Protein AF-0000000075560617 (afdb_homodimer)

Radius of gyration: 51.43 Å; Cα contacts (8 Å, |Δi|>4): 6868; chains: 2; bounding box: 85×171×121 Å

Foldseek 3Di:
DPVPPPPPPVPVPPPCPLPFAWWWAAKFKFFPLETQDDDTDTDGASAWWKWKWFDAPGIIMIGTHRPNQLVVRVVQPVPAFDDDPGMTMHTDRHHHVNPRPGHYPHDDQDCADQFDAFAKWWFWKWKPPDVNTDTFTAIGGAGGQWWWKKKWAAAPNIIIIGIAIFGVQLVCLVPVPDHAQDWDKDQDRSGNIIMITGSHSYDHVSDPDDHPDHPPQPFFDFAWWWFFKDKVLHTRPPIDTDTARAWWKKKWFWHAHPNRIMIMIGIHRGHPVRCVVQVAELDWDQRDFDQDVNDGDGRITMAIYDPHHCCFASSDANTHTSDPQAWAWFFKDQPPDTQTAIERAPAWWKWKWAQFPNTIMIGIARAHLQQCVLQVNNPPAFDWGQQPLGNRIIMHTHRNHHHSNDNDVVNVVVRVPHPHQPQAFWAWWWFFKDKQLHTSTDIDTDTASAWWKKWWGWHADPNDIIIMMGIHHGHNRRCVVQVAELHWDQRSNITMHTYHHHHCDDSQFLRVHRFAKAWFAKDWVVVPDDFTAIAGASAWWKKKWDQAPNIIMIGIARDHNQQCVLQVWRGDDDQFRWDWRPPAVVTIIMGTHNNHHHSPPDPPDPRPVHPHDQAPKAKWWFAKDKQLHGPGDTDIDIARAKWKKKWAWHQDPNDIMIIIGIHHGHNRRCVRVVAELHWDDPDPGMIMHIYHHHHCDDSVLRRGGPDFAKAKFAKDKPPLPDDDIAIEGAPAWFKWKWACADPITMIGTARDHNQFCVLQVAEQDKAAFPVGRRMMMHTYRSHHHPNCVPVPRDPPDHHYYDDFADKAWWKFAKDKALHTRGDIDIDIASAKWKKKWAWDQDPNDTIIMIGIHHGHPVNCVSQVAELHWDDSDDRIIMHIYDHYPCFASNDVPTHGGPNQAAKAKFAKWKAFLVGHTLADFIAIAHANAWWKKKWADAVRMIMIGTARAHPQQCVLQVEEQAWAQQVVGSRIIMHTYRRHHHSNQVHDPDGDDQPPDDRDDDRDQADKAWEWFAKDKQNHGSTDTDIDIARAWWKKKKAWHQDPNDIMIMIGIHHDHPRRCVSCPAELHWDASDVRMIMHIYHHHPLDDVVQPNHHRDFQDFEWFAKDKPVDVVRPDTDTDRAPAWWKWWWFDDPNIIMIGIDRDHPVVCVVQVAEQDWDQSPPVCNRTGIMGTHHPDHPD/DPPPPPPPPVVPVPPCPLPFAWWWAAKFKFFPLETQDDDTDTDGASAWWKWKWFDFPGIIMIGTHRPNQNQVRVVLVVPAFDDDPGMTMHTDRHHHVNPRPGHYPHPDQDPADQFDAFAKWWFWKWKPPDVNTDTFTAIGRAGGQWWWKKKWAAAPRMIIIGIATFGVQLVCLVPSPDDAQDWDKDQDRRGNIIMTTGSHSYDHVSDPDDHPDHPPQPFFDFAWWWFFKDKVLHTRPRIDTDTARAWWKKKWFWHAHPNDIMIMIGIHRGGPVRCVVQVAELDWDQRRFDQDVNDRDGRITMAIYDPHHCCFASSDAVTHTGDPQAWAWFFKDQPPDTQTAIERAPAWWKWKWAQFPNTIMIGIARAHLQQCVLQVNNPPANDWGQQPLGNRIIMHTHRNHHHSNDSDVVNVVVRVPHPHQPQAFWAWWWFFKDKQLHTSTDIDTDTASAWWKKWWGWHADPNDIIIMMGIHHGHPRRCVVQVAELHWDQRSNITMHTYHHHHCQDSQFLRVHRFAKAWFAKDWVVVRDDFTAIAGAPAWWKKKWDQAPNIIMIGIARDHNQQCVLQVWRGDDDQFRWDWRPPAVVTIIMGTYRNHHHSPPDPPDPRPVHPHDQAPKAKWWFAKDKQLHGPGDTDIDIASAKWKKKWAWHQDPNDIIIIIGIHHGHNRRCVRQVAELHWDDPDPGMIMHIYHHHHCDDSVLRRGGPDFAKAWFAKDKPPLPDDDIAIEGAPAWFKWKWACAPPITMIGTARAHNQFCVLQVAEQDKAAFPVGRRMMMHTYRSHHHPNCVPVPRDPPCHHYYDDFADKAWWKFAKDKALHTRGDIDIDIASAKWKKKWAWDQDPNDIIIMIGIHHGHPVNCVSQVAELHWDDSDDRIIMHIYDHYPCFASNDVVTHGGPVQAAKAKFAKWKAFLVGHTLADFIDIAHANAWWKKKWADAPRMIMIGTARAHPQQCVLQVEEQAWAQQVVGSRIIMHTYRRHHHSNQVHDPDRDDQPPDDRDDDRDQADKAWEWFAKDKQNHGSTDTDIDIARAWWKKKKAWHQDPNDIMIMIGIHHDHPRRCVSQPAELHWDASDVRMIMHIYHHHCLDDVVQPNHHRDFQDFEWFAKDKPVDRVRPDTDTDRAPAWWKWWWFDDPPIIMIGIDRDHPVVCVVQVAEQDWDQSPPVCNRTGIMGTHHPDHPD

pLDDT: mean 72.91, std 15.04, range [16.81, 96.19]

InterPro domains:
  IPR002603 ET repeat [PF01684] (23-99)
  IPR002603 ET repeat [PF01684] (121-204)
  IPR002603 ET repeat [PF01684] (225-314)
  IPR002603 ET repeat [PF01684] (328-406)
  IPR002603 ET repeat [PF01684] (429-507)
  IPR002603 ET repeat [PF01684] (518-601)
  IPR002603 ET repeat [PF01684] (620-699)
  IPR002603 ET repeat [PF01684] (711-787)
  IPR002603 ET repeat [PF01684] (810-889)
  IPR002603 ET repeat [PF01684] (904-985)
  IPR002603 ET repeat [PF01684] (1011-1090)
  IPR002603 ET repeat [PF01684] (1103-1164)

Secondary structure (DSSP, 8-state):
--TTGGGSSTT---------EEEEEEEEEEETTEEEEEEEEEEEESSEEEEEEEEETTEEEEEEEEE--HHHHHHHTT---EE-SSEEEEEE-STTTT----EE-------PPPPPSS-EEEEEEEE-SSSSPEEEEEEEEPPTTEEEEEEEEEETTEEEEEEEEEEHHHHHHH-TTPPTT---EEEPTTSS-EEEEE-SSB-GGG-SS------------EEEEEEEEEETTEEPTT-EEEEEESEEEEEEEEEEETTEEEEEEEEEEE-HHHHHHTT-SSEEEESS-EEETTEEE-SEEEEEE-SSTTSSBTTSSSPB-S-S-EEEEEEEE-SS-EEEEEEEESSEEEEEEEEETTEEEEEEEEE-HHHHHHTT-SS-SSEEE--TT-TT-EEEEE-SSTTTT---HHHHHHHHTS-------PEEEEEEEEETTEE-S--EEEEESSEEEEEEEEEEETTEEEEEEEEEEE-HHHHHHHT-TTEEEEETTEEEEEE-STTSS-TTS----TTEEEEEEEEEGGGTEEEEEEEEESSEEEEEEEEETTEEEEEEEEE-HHHHHHTT-S-SSTT-EEEEPTT-SS-PEEEEE-SSTTTTPPTT--GGGS----PPEEEEEEEEEETTEE-S--EEEEEESEEEEEEEEEEETTEEEEEEEEEEE-HHHHHHHT-TTEEEEEETTEEEEEE-STTSSBTTTTB-TT--EEEEEEEEETTT--EEEEEEEESSEEEEEEEEETTEEEEEEEEE-HHHHHHTT-SSEEEEETTEEEEEEEEE-SSTTGGGTTT---GGGPPPBPPP---EEEEEEEEETTEE-S--EEEEESSEEEEEEEEEEETTEEEEEEEEEEE-HHHHHHTT-BTEEEEEETTEEEEEESSTTSSBTTSSSPB---SS-EEEEEEEEEEETTS-EEEEEEEEEEESSEEEEEEEEETTEEEEEEEEE-HHHHHHTT-SSEEEEETTEEEEEEEEE-SSTTHHHHHSSSPPP--SSS---S---PPEEEEEEEEEETTEESS--EEEEEESEEEEEEEEEEETTEEEEEEEEEEE-HHHHHHHT-TTEEEEEETTEEEEEE-STTS-BGGGTB-S---SEEEEEEEEESS-GGG-EEEEEEESSEEEEEEEEETTEEEEEEEEE-HHHHHHTT-SSEEE--TTT-TTEEEEEEESSS---/--TT-TTSSTT---------EEEEEEEEEEETTEEEEEEEEEEEESSEEEEEEEEETTEEEEEEEEE--HHHHHHTTT---EE-SSEEEEEE-STTTT----EE-------PPPPPSS-EEEEEEEE-SSSSPEEEEEEEEPPTTEEEEEEEEEETTEEEEEEEEEEHHHHHHH-TTPPTT---EEEPTTSS-EEEEE-SSB-GGG-SS------------EEEEEEEEEETTEEPTT-EEEEEESEEEEEEEEEEETTEEEEEEEEEEE-HHHHHHTT-SSEEEESS-EEETTEEE-SEEEEEE-SSTTSSBTTSSSPB-S---EEEEEEEE-SS-EEEEEEEESSEEEEEEEEETTEEEEEEEEE-HHHHHHTT-SS-SSEEE--TT-TT-EEEEE-SSTTTT---HHHHHHHHTS-------PEEEEEEEEETTEE-S--EEEEESSEEEEEEEEEEETTEEEEEEEEEEE-HHHHHHHT-TTEEEEETTEEEEEE-STTSS-TTS----TTEEEEEEEEEGGGTEEEEEEEEESSEEEEEEEEETTEEEEEEEEE-HHHHHHTT-S-SSTT-EEEEPTT-SS-PEEEEE-SSTTTTPPTT--GGGS----PPEEEEEEEEEETTEE-S--EEEEEESEEEEEEEEEEETTEEEEEEEEEEE-HHHHHHHT-TTEEEEEETTEEEEEE-STTSSBTTTTB-TT--EEEEEEEEETTT--EEEEEEEESSEEEEEEEEETTEEEEEEEEE-HHHHHHTT-SSEEEE-SS-TTEEEEEE-SSTTGGGTTT---GGGPPPBPPP---EEEEEEEEETTEE-S--EEEEESSEEEEEEEEEEETTEEEEEEEEEEE-HHHHHHTT-BTEEEEEETTEEEEEESSTTSSBTTSSSPB---SS-EEEEEEEEEEETTS-EEEEEEEEEEESSEEEEEEEEETTEEEEEEEEE-HHHHHHTT-SSEEEEETTEEEEEEEEE-SSTTHHHHHSSSPPP--SSS---S---PPEEEEEEEEEETTEESS--EEEEEESEEEEEEEEEEETTEEEEEEEEEEE-HHHHHHHT-TTEEEEEETTEEEEEE-STTS-BGGGTB-S---SEEEEEEEEESS-GGG-EEEEEEESSEEEEEEEEETTEEEEEEEEE-HHHHHHTT-SSEEE--TTT-TTEEEEEEESSS---

Organism: Caenorhabditis brenneri (NCBI:txid135651)

Nearest PDB structures (foldseek):
  3bt2-assembly2_U  TM=2.130E-01  e=8.025E-04  Homo sapiens
  4k24-assembly1_U  TM=1.983E-01  e=5.664E-04  Homo sapiens
  3laq-assembly1_U  TM=2.090E-01  e=5.322E-03  Mus musculus
  7bpr-assembly1_A  TM=3.101E-01  e=1.042E+00  Homo sapiens
  3bt2-assembly2_U  TM=2.348E-01  e=7.277E-04  Homo sapiens

Solvent-accessible surface area (backbone atoms only — not comparable to full-atom values): 117844 Å² total; per-residue (Å²): 129,73,96,64,60,87,75,64,68,84,65,77,60,78,73,72,70,62,58,69,19,40,15,41,31,36,31,33,37,28,41,95,68,24,30,50,40,79,50,65,43,82,37,83,20,72,32,24,21,26,28,32,35,31,60,26,98,88,20,27,36,33,32,23,33,54,40,56,50,47,54,57,26,59,71,34,50,89,33,64,62,48,68,52,100,56,34,33,40,28,45,37,89,52,66,44,57,44,61,78,95,47,55,72,60,52,69,70,84,58,86,52,67,81,61,56,70,59,21,35,22,42,29,36,44,37,30,55,73,41,94,69,56,43,69,49,56,48,52,40,67,29,57,76,66,29,29,33,30,33,41,31,31,50,37,98,88,26,48,34,36,39,29,30,52,31,40,38,52,24,45,41,63,75,37,59,81,51,56,78,68,37,66,57,68,43,60,37,86,43,48,72,37,31,39,29,40,29,37,34,62,72,32,49,79,69,45,92,59,85,76,66,81,55,63,75,72,63,53,30,17,71,34,44,14,36,18,37,42,20,53,72,77,34,64,46,65,40,41,43,75,39,82,14,62,16,23,31,29,33,38,35,35,48,25,62,49,95,89,38,83,40,38,38,35,39,28,23,51,40,47,50,65,46,34,57,74,64,71,39,73,46,28,67,43,64,75,51,67,29,70,55,96,83,38,78,40,53,53,34,41,34,31,23,21,76,86,48,64,42,31,41,26,73,86,41,88,44,50,36,52,37,56,65,82,42,36,11,43,24,31,42,30,50,85,82,54,80,48,52,30,24,30,72,21,97,39,23,16,18,26,37,36,33,47,29,89,84,36,56,32,38,39,30,27,33,30,39,51,43,29,29,33,41,62,12,29,53,70,40,71,76,49,72,38,54,48,86,93,39,68,63,36,33,37,31,26,18,65,43,48,68,32,55,49,53,67,52,64,72,54,48,57,50,30,72,68,33,71,60,46,60,57,20,46,66,23,42,14,32,22,30,39,28,48,71,86,36,69,70,28,36,68,30,78,39,77,14,50,25,16,22,27,34,42,34,38,51,36,75,52,97,90,36,81,37,45,34,34,39,31,27,37,34,42,56,65,35,30,51,75,61,71,16,62,58,26,69,41,76,49,90,69,24,45,30,34,25,25,75,43,64,45,34,48,22,86,86,36,49,25,49,47,74,75,30,36,16,39,22,34,42,36,27,68,90,71,71,38,75,38,44,23,22,26,71,18,100,33,27,33,24,36,42,32,34,65,33,92,87,35,59,36,35,40,31,27,50,28,50,54,68,57,32,12,62,64,45,27,44,65,87,64,94,82,39,28,63,38,68,44,84,86,41,48,43,65,29,37,32,32,15,33,43,77,46,70,36,70,76,49,64,90,88,61,70,48,70,77,37,64,54,56,69,25,51,61,32,33,22,36,32,38,39,22,48,71,83,39,70,78,42,68,86,37,77,41,82,21,54,25,20,29,31,37,40,35,45,35,20,72,42,96,89,38,81,20,36,42,31,40,30,35,52,32,34,40,62,18,34,56,65,65,68,18,72,48,19,61,46,70,82,42,103,42,32,38,40,32,21,23,80,49,56,48,39,45,25,7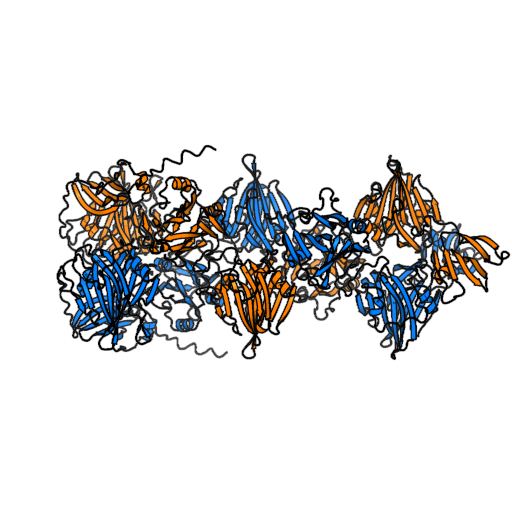8,91,46,62,35,52,46,68,64,75,40,38,18,46,28,37,42,36,32,76,77,77,74,44,76,49,62,37,26,34,77,31,100,37,24,19,18,31,41,32,34,62,33,86,92,32,48,38,38,40,32,31,61,35,55,57,61,31,32,41,52,65,40,29,55,67,36,71,46,57,41,90,93,38,72,66,35,36,37,35,25,24,66,60,52,69,36,48,49,47,66,91,65,76,68,77,70,88,74,58,46,68,68,55,69,66,22,54,53,26,14,21,39,32,33,36,26,51,64,90,42,71,69,33,42,60,44,71,31,50,19,51,31,20,33,32,38,42,34,39,39,37,74,54,97,86,38,80,40,40,38,33,41,31,36,57,40,53,49,68,56,30,55,76,63,63,9,67,31,17,66,26,74,79,46,89,52,32,37,36,32,19,25,85,52,53,55,38,49,30,80,87,46,88,54,59,28,64,48,59,63,74,35,45,40,15,43,28,36,39,36,29,29,36,82,87,68,48,75,70,47,64,26,53,48,61,37,67,18,89,42,27,21,24,30,40,35,35,68,42,87,65,28,41,40,36,40,30,27,44,35,58,55,63,45,33,51,56,67,48,33,47,66,39,72,45,59,39,91,94,44,68,66,33,32,41,32,26,26,72,55,43,68,35,42,34,49,72,73,45,86,80,61,75,72,80,47,95,63,79,80,76,71,74,62,63,66,23,52,56,30,26,20,38,36,31,38,31,46,69,86,38,70,64,24,67,77,46,71,37,68,19,54,31,20,33,28,38,40,31,43,46,32,73,57,99,86,42,81,42,40,36,37,40,33,29,47,36,46,41,68,31,31,55,65,62,65,10,68,63,27,67,35,58,84,42,96,49,34,42,36,33,19,23,80,48,53,56,39,42,33,68,93,74,68,30,80,52,50,70,66,66,41,59,13,47,29,33,34,38,31,75,76,45,66,90,45,56,46,69,47,77,38,78,16,92,41,28,15,23,28,40,33,28,60,56,92,95,30,52,33,35,40,27,33,63,35,53,61,66,58,35,35,65,66,41,32,54,64,36,69,42,56,45,60,78,85,37,64,57,34,59,32,37,33,32,26,78,86,50,52,52,115,136,72,98,67,60,93,72,63,69,84,65,73,60,74,71,71,68,60,58,67,18,40,14,42,31,37,34,34,38,29,43,93,69,24,29,50,38,78,50,64,44,82,36,84,17,71,30,22,20,26,28,32,35,33,63,26,97,89,16,29,38,33,36,22,34,52,39,39,42,53,37,57,24,57,71,35,48,88,33,64,63,48,68,55,100,56,34,33,40,30,44,37,87,51,67,43,57,45,61,76,94,47,55,70,61,50,71,70,86,52,87,53,67,81,61,57,70,60,19,35,22,43,28,35,44,38,31,54,74,40,93,70,56,44,70,50,56,48,53,42,67,29,55,74,66,28,30,31,30,33,42,33,32,50,37,98,86,24,50,35,36,39,29,29,53,30,39,39,53,24,44,40,64,75,38,56,81,50,57,75,68,35,66,56,68,45,60,38,90,47,47,72,36,31,41,29,40,29,36,34,63,72,33,48,78,70,45,92,59,84,76,65,82,59,63,77,69,63,57,32,14,71,33,45,13,36,18,38,41,21,54,72,77,37,67,46,64,42,42,42,74,39,82,14,60,16,23,30,30,33,38,34,36,49,25,62,47,96,88,36,84,41,40,38,33,38,28,24,49,39,48,49,64,44,36,58,75,65,71,38,73,43,25,66,44,65,72,51,66,31,71,55,97,83,38,80,40,52,52,34,41,35,32,23,20,72,86,48,63,43,30,44,27,72,86,40,86,42,50,39,59,33,63,60,82,39,34,11,42,24,31,43,31,52,84,81,54,81,47,52,28,24,30,75,22,95,40,23,16,17,25,38,35,32,49,30,89,85,36,56,31,37,39,31,25,35,31,42,51,44,29,30,33,42,63,10,28,53,70,37,70,58,50,72,38,52,48,85,93,40,66,64,36,35,36,31,27,18,66,39,49,68,30,53,47,54,59,51,64,72,54,49,57,50,30,72,67,33,69,59,44,57,56,21,47,65,23,43,13,33,21,29,39,26,47,68,87,37,71,71,28,35,67,30,78,39,76,14,50,24,17,22,27,34,41,34,35,51,37,75,54,96,90,35,80,38,43,35,34,38,32,28,38,34,42,57,65,34,30,50,76,62,72,16,64,58,26,70,40,76,49,90,67,24,44,29,34,25,24,76,43,66,47,34,47,22,84,84,35,47,32,50,49,72,75,30,38,16,38,22,34,43,36,28,69,91,71,71,38,75,40,44,22,22,28,71,22,103,36,27,32,24,34,42,33,33,64,34,91,86,34,59,38,36,40,32,29,52,29,49,54,68,57,32,13,64,65,46,26,44,66,81,67,95,83,39,27,64,37,69,44,82,87,43,50,46,63,29,36,34,31,17,34,44,74,48,70,34,71,77,48,64,89,87,60,69,46,71,78,38,64,55,54,71,23,52,61,32,34,21,37,30,38,38,22,49,72,81,40,69,78,41,67,86,38,77,41,83,21,52,25,19,28,30,36,39,34,46,36,22,72,43,95,88,38,83,20,34,42,32,40,31,36,53,32,37,40,61,19,34,56,66,65,70,18,73,47,19,60,42,69,81,42,103,41,33,37,38,33,19,24,80,47,59,48,38,45,26,78,92,48,61,36,52,46,66,65,76,40,38,19,49,28,35,41,37,31,74,76,78,74,45,75,50,63,36,25,34,78,32,98,40,24,19,18,30,42,31,34,63,34,85,95,31,49,39,39,38,32,31,62,34,56,55,59,30,33,40,50,65,40,30,57,67,38,72,47,56,40,91,93,38,71,66,34,36,37,35,26,24,66,62,51,68,37,49,51,47,65,89,64,76,68,76,72,87,73,61,44,68,67,54,68,67,23,55,53,27,15,20,39,34,33,36,27,51,63,90,43,70,68,32,40,61,45,72,32,49,20,51,31,19,33,30,38,42,36,40,42,37,74,55,97,87,38,79,39,41,38,33,41,32,35,56,40,54,48,66,54,29,56,76,62,64,9,68,33,16,65,28,74,80,46,86,53,32,38,37,33,17,26,84,51,51,55,40,49,30,79,87,44,88,54,57,28,64,46,60,64,73,33,46,40,15,44,30,37,39,36,29,26,35,82,87,67,48,74,71,45,65,26,52,48,60,38,67,19,88,40,28,21,23,27,40,35,35,66,42,90,64,27,40,40,36,38,30,28,45,36,59,54,62,45,34,49,57,67,49,32,48,67,38,70,47,59,38,90,94,43,68,64,34,32,40,30,24,26,72,55,44,70,36,40,36,49,72,74,44,86,78,60,76,71,81,48,93,65,80,80,74,71,73,62,60,64,24,52,57,30,25,19,38,35,30,37,31,46,70,87,38,72,63,26,66,77,45,72,36,69,19,56,33,18,31,29,37,41,32,43,44,30,74,58,99,86,42,81,42,39,37,38,40,32,28,48,36,46,41,66,31,31,55,65,61,64,10,68,62,28,67,36,57,85,41,95,47,33,42,37,32,19,22,81,50,52,56,38,43,32,68,93,73,66,30,77,52,50,69,66,66,41,59,11,45,29,33,35,40,32,75,76,44,66,89,44,56,44,70,47,76,39,78,17,90,41,28,15,24,26,40,32,28,59,57,90,96,30,53,34,34,40,27,33,63,36,54,60,66,58,36,36,68,67,44,33,54,64,37,68,43,56,45,62,77,83,37,63,56,33,58,32,37,32,32,27,78,84,49,53,53,116

Structure (mmCIF, N/CA/C/O backbone):
data_AF-0000000075560617-model_v1
#
loop_
_entity.id
_entity.type
_entity.pdbx_description
1 polymer 'Uncharacterized protein'
#
loop_
_atom_site.group_PDB
_atom_site.id
_atom_site.type_symbol
_atom_site.label_atom_id
_atom_site.label_alt_id
_atom_site.label_comp_id
_atom_site.label_asym_id
_atom_site.label_entity_id
_atom_site.label_seq_id
_atom_site.pdbx_PDB_ins_code
_atom_site.Cartn_x
_atom_site.Cartn_y
_atom_site.Cartn_z
_atom_site.occupancy
_atom_site.B_iso_or_equiv
_atom_site.auth_seq_id
_atom_site.auth_comp_id
_atom_site.auth_asym_id
_atom_site.auth_atom_id
_atom_site.pdbx_PDB_model_num
ATOM 1 N N . MET A 1 1 ? 17.672 -1.124 50.188 1 19 1 MET A N 1
ATOM 2 C CA . MET A 1 1 ? 17.328 -1.023 51.625 1 19 1 MET A CA 1
ATOM 3 C C . MET A 1 1 ? 17.609 0.382 52.125 1 19 1 MET A C 1
ATOM 5 O O . MET A 1 1 ? 16.75 0.974 52.812 1 19 1 MET A O 1
ATOM 9 N N . ARG A 1 2 ? 18.922 0.664 52.375 1 18.08 2 ARG A N 1
ATOM 10 C CA . ARG A 1 2 ? 19.234 1.617 53.438 1 18.08 2 ARG A CA 1
ATOM 11 C C . ARG A 1 2 ? 18.781 3.023 53.062 1 18.08 2 ARG A C 1
ATOM 13 O O . ARG A 1 2 ? 18.719 3.91 53.938 1 18.08 2 ARG A O 1
ATOM 20 N N . LEU A 1 3 ? 19 3.303 51.844 1 19.02 3 LEU A N 1
ATOM 21 C CA . LEU A 1 3 ? 19.188 4.727 51.594 1 19.02 3 LEU A CA 1
ATOM 22 C C . LEU A 1 3 ? 17.938 5.516 51.938 1 19.02 3 LEU A C 1
ATOM 24 O O . LEU A 1 3 ? 17.203 5.949 51.062 1 19.02 3 LEU A O 1
ATOM 28 N N . GLY A 1 4 ? 17.078 5.051 52.906 1 19.94 4 GLY A N 1
ATOM 29 C CA . GLY A 1 4 ? 15.828 5.363 53.625 1 19.94 4 GLY A CA 1
ATOM 30 C C . GLY A 1 4 ? 15.922 6.621 54.469 1 19.94 4 GLY A C 1
ATOM 31 O O . GLY A 1 4 ? 14.898 7.246 54.75 1 19.94 4 GLY A O 1
ATOM 32 N N . ILE A 1 5 ? 16.953 6.762 55.125 1 19.52 5 ILE A N 1
ATOM 33 C CA . ILE A 1 5 ? 16.953 7.426 56.438 1 19.52 5 ILE A CA 1
ATOM 34 C C . ILE A 1 5 ? 16.75 8.93 56.25 1 19.52 5 ILE A C 1
ATOM 36 O O . ILE A 1 5 ? 15.992 9.562 56.969 1 19.52 5 ILE A O 1
ATOM 40 N N . PHE A 1 6 ? 17.609 9.492 55.5 1 20.56 6 PHE A N 1
ATOM 41 C CA . PHE A 1 6 ? 18 10.844 55.906 1 20.56 6 PHE A CA 1
ATOM 42 C C . PHE A 1 6 ? 16.875 11.828 55.594 1 20.56 6 PHE A C 1
ATOM 44 O O . PHE A 1 6 ? 17.062 13.039 55.719 1 20.56 6 PHE A O 1
ATOM 51 N N . LEU A 1 7 ? 15.727 11.367 55.188 1 20.94 7 LEU A N 1
ATOM 52 C CA . LEU A 1 7 ? 14.57 12.148 54.75 1 20.94 7 LEU A CA 1
ATOM 53 C C . LEU A 1 7 ? 13.883 12.789 55.969 1 20.94 7 LEU A C 1
ATOM 55 O O . LEU A 1 7 ? 12.875 13.477 55.812 1 20.94 7 LEU A O 1
ATOM 59 N N . LEU A 1 8 ? 14.102 12.281 57.125 1 21.36 8 LEU A N 1
ATOM 60 C CA . LEU A 1 8 ? 13.258 12.656 58.25 1 21.36 8 LEU A CA 1
ATOM 61 C C . LEU A 1 8 ? 13.445 14.133 58.594 1 21.36 8 LEU A C 1
ATOM 63 O O . LEU A 1 8 ? 12.492 14.812 59 1 21.36 8 LEU A O 1
ATOM 67 N N . ALA A 1 9 ? 14.672 14.438 58.938 1 22.72 9 ALA A N 1
ATOM 68 C CA . ALA A 1 9 ? 14.859 15.547 59.875 1 22.72 9 ALA A CA 1
ATOM 69 C C . ALA A 1 9 ? 14.469 16.875 59.219 1 22.72 9 ALA A C 1
ATOM 71 O O . ALA A 1 9 ? 14.156 17.844 59.906 1 22.72 9 ALA A O 1
ATOM 72 N N . LEU A 1 10 ? 14.938 17.062 58.031 1 22.7 10 LEU A N 1
ATOM 73 C CA . LEU A 1 10 ? 15.023 18.484 57.75 1 22.7 10 LEU A CA 1
ATOM 74 C C . LEU A 1 10 ? 13.633 19.094 57.531 1 22.7 10 LEU A C 1
ATOM 76 O O . LEU A 1 10 ? 13.219 19.328 56.406 1 22.7 10 LEU A O 1
ATOM 80 N N . ALA A 1 11 ? 12.516 18.672 58.125 1 24.75 11 ALA A N 1
ATOM 81 C CA . ALA A 1 11 ? 11.094 18.953 58.281 1 24.75 11 ALA A CA 1
ATOM 82 C C . ALA A 1 11 ? 10.875 20.359 58.844 1 24.75 11 ALA A C 1
ATOM 84 O O . ALA A 1 11 ? 9.734 20.828 58.938 1 24.75 11 ALA A O 1
ATOM 85 N N . GLY A 1 12 ? 11.68 20.625 59.781 1 25.47 12 GLY A N 1
ATOM 86 C CA . GLY A 1 12 ? 11.391 21.891 60.469 1 25.47 12 GLY A CA 1
ATOM 87 C C . GLY A 1 12 ? 11.422 23.078 59.531 1 25.47 12 GLY A C 1
ATOM 88 O O . GLY A 1 12 ? 12.445 23.766 59.438 1 25.47 12 GLY A O 1
ATOM 89 N N . CYS A 1 13 ? 11.211 22.812 58.406 1 22.12 13 CYS A N 1
ATOM 90 C CA . CYS A 1 13 ? 11.438 23.797 57.344 1 22.12 13 CYS A CA 1
ATOM 91 C C . CYS A 1 13 ? 10.781 25.125 57.688 1 22.12 13 CYS A C 1
ATOM 93 O O . CYS A 1 13 ? 9.602 25.172 58.031 1 22.12 13 CYS A O 1
ATOM 95 N N . CYS A 1 14 ? 11.523 26.078 58.219 1 25.38 14 CYS A N 1
ATOM 96 C CA . CYS A 1 14 ? 11.195 27.453 58.625 1 25.38 14 CYS A CA 1
ATOM 97 C C . CYS A 1 14 ? 10.203 28.078 57.625 1 25.38 14 CYS A C 1
ATOM 99 O O . CYS A 1 14 ? 10.375 27.969 56.406 1 25.38 14 CYS A O 1
ATOM 101 N N . SER A 1 15 ? 8.938 27.922 57.906 1 27.05 15 SER A N 1
ATOM 102 C CA . SER A 1 15 ? 7.859 28.812 57.5 1 27.05 15 SER A CA 1
ATOM 103 C C . SER A 1 15 ? 8.383 30.219 57.219 1 27.05 15 SER A C 1
ATOM 105 O O . SER A 1 15 ? 8.695 30.969 58.125 1 27.05 15 SER A O 1
ATOM 107 N N . PHE A 1 16 ? 9.281 30.375 56.375 1 28.45 16 PHE A N 1
ATOM 108 C CA . PHE A 1 16 ? 9.555 31.797 56.125 1 28.45 16 PHE A CA 1
ATOM 109 C C . PHE A 1 16 ? 8.266 32.531 55.812 1 28.45 16 PHE A C 1
ATOM 111 O O . PHE A 1 16 ? 7.602 32.281 54.812 1 28.45 16 PHE A O 1
ATOM 118 N N . ALA A 1 17 ? 7.309 32.656 56.719 1 33.84 17 ALA A N 1
ATOM 119 C CA . ALA A 1 17 ? 6.312 33.719 56.812 1 33.84 17 ALA A CA 1
ATOM 120 C C . ALA A 1 17 ? 6.785 34.969 56.062 1 33.84 17 ALA A C 1
ATOM 122 O O . ALA A 1 17 ? 7.703 35.656 56.531 1 33.84 17 ALA A O 1
ATOM 123 N N . SER A 1 18 ? 6.996 34.781 54.938 1 37.59 18 SER A N 1
ATOM 124 C CA . SER A 1 18 ? 7.379 35.969 54.156 1 37.59 18 SER A CA 1
ATOM 125 C C . SER A 1 18 ? 6.543 37.156 54.531 1 37.59 18 SER A C 1
ATOM 127 O O . SER A 1 18 ? 5.32 37.156 54.375 1 37.59 18 SER A O 1
ATOM 129 N N . ALA A 1 19 ? 6.652 37.625 55.656 1 44.22 19 ALA A N 1
ATOM 130 C CA . ALA A 1 19 ? 6.109 38.875 56.188 1 44.22 19 ALA A CA 1
ATOM 131 C C . ALA A 1 19 ? 6.023 39.938 55.094 1 44.22 19 ALA A C 1
ATOM 133 O O . ALA A 1 19 ? 7.012 40.219 54.438 1 44.22 19 ALA A O 1
ATOM 134 N N . THR A 1 20 ? 4.93 39.938 54.594 1 55.41 20 THR A N 1
ATOM 135 C CA . THR A 1 20 ? 4.641 41.094 53.719 1 55.41 20 THR A CA 1
ATOM 136 C C . THR A 1 20 ? 5.086 42.406 54.406 1 55.41 20 THR A C 1
ATOM 138 O O . THR A 1 20 ? 4.867 42.594 55.594 1 55.41 20 THR A O 1
ATOM 141 N N . GLN A 1 21 ? 6.094 42.938 53.875 1 62.28 21 GLN A N 1
ATOM 142 C CA . GLN A 1 21 ? 6.504 44.219 54.438 1 62.28 21 GLN A CA 1
ATOM 143 C C . GLN A 1 21 ? 6.141 45.344 53.531 1 62.28 21 GLN A C 1
ATOM 145 O O . GLN A 1 21 ? 5.961 45.156 52.312 1 62.28 21 GLN A O 1
ATOM 150 N N . ASN A 1 22 ? 5.824 46.344 54 1 72.44 22 ASN A N 1
ATOM 151 C CA . ASN A 1 22 ? 5.582 47.562 53.25 1 72.44 22 ASN A CA 1
ATOM 152 C C . ASN A 1 22 ? 6.887 48.219 52.812 1 72.44 22 ASN A C 1
ATOM 154 O O . ASN A 1 22 ? 7.754 48.531 53.625 1 72.44 22 ASN A O 1
ATOM 158 N N . CYS A 1 23 ? 7.105 48.125 51.5 1 73.19 23 CYS A N 1
ATOM 159 C CA . CYS A 1 23 ? 8.281 48.812 50.969 1 73.19 23 CYS A CA 1
ATOM 160 C C . CYS A 1 23 ? 7.898 50.156 50.375 1 73.19 23 CYS A C 1
ATOM 162 O O . CYS A 1 23 ? 6.785 50.344 49.875 1 73.19 23 CYS A O 1
ATOM 164 N N . LEU A 1 24 ? 8.805 51.125 50.469 1 72.31 24 LEU A N 1
ATOM 165 C CA . LEU A 1 24 ? 8.695 52.344 49.656 1 72.31 24 LEU A CA 1
ATOM 166 C C . LEU A 1 24 ? 9.164 52.062 48.219 1 72.31 24 LEU A C 1
ATOM 168 O O . LEU A 1 24 ? 10.203 51.469 48 1 72.31 24 LEU A O 1
ATOM 172 N N . VAL A 1 25 ? 8.289 52.25 47.375 1 68.81 25 VAL A N 1
ATOM 173 C CA . VAL A 1 25 ? 8.633 52.094 45.969 1 68.81 25 VAL A CA 1
ATOM 174 C C . VAL A 1 25 ? 8.57 53.438 45.25 1 68.81 25 VAL A C 1
ATOM 176 O O . VAL A 1 25 ? 7.621 54.219 45.469 1 68.81 25 VAL A O 1
ATOM 179 N N . GLY A 1 26 ? 9.719 53.75 44.594 1 64.69 26 GLY A N 1
ATOM 180 C CA . GLY A 1 26 ? 9.875 55.031 43.938 1 64.69 26 GLY A CA 1
ATOM 181 C C . GLY A 1 26 ? 11.305 55.531 43.938 1 64.69 26 GLY A C 1
ATOM 182 O O . GLY A 1 26 ? 12.25 54.75 44.094 1 64.69 26 GLY A O 1
ATOM 183 N N . ASN A 1 27 ? 11.469 56.812 43.719 1 61.22 27 ASN A N 1
ATOM 184 C CA . ASN A 1 27 ? 12.812 57.375 43.719 1 61.22 27 ASN A CA 1
ATOM 185 C C . ASN A 1 27 ? 12.875 58.656 44.531 1 61.22 27 ASN A C 1
ATOM 187 O O . ASN A 1 27 ? 11.867 59.375 44.688 1 61.22 27 ASN A O 1
ATOM 191 N N . LEU A 1 28 ? 14.016 58.812 45.156 1 65.62 28 LEU A N 1
ATOM 192 C CA . LEU A 1 28 ? 14.398 60.031 45.875 1 65.62 28 LEU A CA 1
ATOM 193 C C . LEU A 1 28 ? 15.609 60.688 45.219 1 65.62 28 LEU A C 1
ATOM 195 O O . LEU A 1 28 ? 16.516 60 44.75 1 65.62 28 LEU A O 1
ATOM 199 N N . VAL A 1 29 ? 15.445 62 44.969 1 61.25 29 VAL A N 1
ATOM 200 C CA . VAL A 1 29 ? 16.656 62.75 44.656 1 61.25 29 VAL A CA 1
ATOM 201 C C . VAL A 1 29 ? 17.234 63.375 45.906 1 61.25 29 VAL A C 1
ATOM 203 O O . VAL A 1 29 ? 16.547 64.062 46.625 1 61.25 29 VAL A O 1
ATOM 206 N N . VAL A 1 30 ? 18.438 62.938 46.281 1 63.25 30 VAL A N 1
ATOM 207 C CA . VAL A 1 30 ? 19.094 63.375 47.5 1 63.25 30 VAL A CA 1
ATOM 208 C C . VAL A 1 30 ? 20.328 64.188 47.188 1 63.25 30 VAL A C 1
ATOM 210 O O . VAL A 1 30 ? 21.156 63.812 46.344 1 63.25 30 VAL A O 1
ATOM 213 N N . SER A 1 31 ? 20.312 65.562 47.5 1 61.56 31 SER A N 1
ATOM 214 C CA . SER A 1 31 ? 21.5 66.375 47.406 1 61.56 31 SER A CA 1
ATOM 215 C C . SER A 1 31 ? 22 66.75 48.812 1 61.56 31 SER A C 1
ATOM 217 O O . SER A 1 31 ? 21.25 67.312 49.625 1 61.56 31 SER A O 1
ATOM 219 N N . GLU A 1 32 ? 23.266 66.562 49.281 1 64 32 GLU A N 1
ATOM 220 C CA . GLU A 1 32 ? 23.906 66.812 50.562 1 64 32 GLU A CA 1
ATOM 221 C C . GLU A 1 32 ? 23.047 66.25 51.719 1 64 32 GLU A C 1
ATOM 223 O O . GLU A 1 32 ? 22.797 67 52.688 1 64 32 GLU A O 1
ATOM 228 N N . ASN A 1 33 ? 22.531 65.062 51.594 1 62.66 33 ASN A N 1
ATOM 229 C CA . ASN A 1 33 ? 21.75 64.312 52.562 1 62.66 33 ASN A CA 1
ATOM 230 C C . ASN A 1 33 ? 20.391 64.938 52.812 1 62.66 33 ASN A C 1
ATOM 232 O O . ASN A 1 33 ? 19.859 64.938 53.938 1 62.66 33 ASN A O 1
ATOM 236 N N . VAL A 1 34 ? 19.969 65.812 51.781 1 69.06 34 VAL A N 1
ATOM 237 C CA . VAL A 1 34 ? 18.641 66.438 51.812 1 69.06 34 VAL A CA 1
ATOM 238 C C . VAL A 1 34 ? 17.812 65.875 50.656 1 69.06 34 VAL A C 1
ATOM 240 O O . VAL A 1 34 ? 18.297 65.875 49.5 1 69.06 34 VAL A O 1
ATOM 243 N N . ILE A 1 35 ? 16.625 65.375 50.906 1 68.81 35 ILE A N 1
ATOM 244 C CA . ILE A 1 35 ? 15.719 64.875 49.875 1 68.81 35 ILE A CA 1
ATOM 245 C C . ILE A 1 35 ? 15.102 66.062 49.125 1 68.81 35 ILE A C 1
ATOM 247 O O . ILE A 1 35 ? 14.375 66.875 49.75 1 68.81 35 ILE A O 1
ATOM 251 N N . THR A 1 36 ? 15.414 66.25 47.906 1 63.81 36 THR A N 1
ATOM 252 C CA . THR A 1 36 ? 14.938 67.438 47.188 1 63.81 36 THR A CA 1
ATOM 253 C C . THR A 1 36 ? 13.758 67.062 46.281 1 63.81 36 THR A C 1
ATOM 255 O O . THR A 1 36 ? 13.039 67.938 45.781 1 63.81 36 THR A O 1
ATOM 258 N N . SER A 1 37 ? 13.68 65.812 45.938 1 61.56 37 SER A N 1
ATOM 259 C CA . SER A 1 37 ? 12.516 65.375 45.219 1 61.56 37 SER A CA 1
ATOM 260 C C . SER A 1 37 ? 12.133 63.938 45.656 1 61.56 37 SER A C 1
ATOM 262 O O . SER A 1 37 ? 13 63.125 45.938 1 61.56 37 SER A O 1
ATOM 264 N N . LYS A 1 38 ? 10.734 63.688 45.969 1 60.47 38 LYS A N 1
ATOM 265 C CA . LYS A 1 38 ? 10.25 62.438 46.5 1 60.47 38 LYS A CA 1
ATOM 266 C C . LYS A 1 38 ? 9.023 61.938 45.75 1 60.47 38 LYS A C 1
ATOM 268 O O . LYS A 1 38 ? 8 62.625 45.688 1 60.47 38 LYS A O 1
ATOM 273 N N . SER A 1 39 ? 9.234 61.031 45.031 1 57.97 39 SER A N 1
ATOM 274 C CA . SER A 1 39 ? 8.133 60.281 44.438 1 57.97 39 SER A CA 1
ATOM 275 C C . SER A 1 39 ? 8.117 58.844 44.906 1 57.97 39 SER A C 1
ATOM 277 O O . SER A 1 39 ? 8.727 57.969 44.281 1 57.97 39 SER A O 1
ATOM 279 N N . VAL A 1 40 ? 7.621 58.625 46.125 1 60.62 40 VAL A N 1
ATOM 280 C CA . VAL A 1 40 ? 7.664 57.312 46.75 1 60.62 40 VAL A CA 1
ATOM 281 C C . VAL A 1 40 ? 6.258 56.875 47.156 1 60.62 40 VAL A C 1
ATOM 283 O O . VAL A 1 40 ? 5.453 57.719 47.594 1 60.62 40 VAL A O 1
ATOM 286 N N . GLU A 1 41 ? 5.812 55.688 46.781 1 62.66 41 GLU A N 1
ATOM 287 C CA . GLU A 1 41 ? 4.574 55.125 47.281 1 62.66 41 GLU A CA 1
ATOM 288 C C . GLU A 1 41 ? 4.855 53.875 48.125 1 62.66 41 GLU A C 1
ATOM 290 O O . GLU A 1 41 ? 5.906 53.25 48 1 62.66 41 GLU A O 1
ATOM 295 N N . LEU A 1 42 ? 3.979 53.719 49.094 1 64.38 42 LEU A N 1
ATOM 296 C CA . LEU A 1 42 ? 4.062 52.5 49.875 1 64.38 42 LEU A CA 1
ATOM 297 C C . LEU A 1 42 ? 3.389 51.344 49.188 1 64.38 42 LEU A C 1
ATOM 299 O O . LEU A 1 42 ? 2.242 51.469 48.75 1 64.38 42 LEU A O 1
ATOM 303 N N . LYS A 1 43 ? 4.199 50.344 48.938 1 65.12 43 LYS A N 1
ATOM 304 C CA . LYS A 1 43 ? 3.688 49.125 48.281 1 65.12 43 LYS A CA 1
ATOM 305 C C . LYS A 1 43 ? 3.953 47.906 49.156 1 65.12 43 LYS A C 1
ATOM 307 O O . LYS A 1 43 ? 5.039 47.75 49.719 1 65.12 43 LYS A O 1
ATOM 312 N N . GLU A 1 44 ? 2.961 47.094 49.219 1 67.69 44 GLU A N 1
ATOM 313 C CA . GLU A 1 44 ? 3.152 45.781 49.844 1 67.69 44 GLU A CA 1
ATOM 314 C C . GLU A 1 44 ? 4.051 44.906 49 1 67.69 44 GLU A C 1
ATOM 316 O O . GLU A 1 44 ? 3.834 44.75 47.781 1 67.69 44 GLU A O 1
ATOM 321 N N . CYS A 1 45 ? 5.184 44.469 49.5 1 61.41 45 CYS A N 1
ATOM 322 C CA . CYS A 1 45 ? 6.23 43.688 48.812 1 61.41 45 CYS A CA 1
ATOM 323 C C . CYS A 1 45 ? 6.391 42.312 49.438 1 61.41 45 CYS A C 1
ATOM 325 O O . CYS A 1 45 ? 6.66 42.219 50.656 1 61.41 45 CYS A O 1
ATOM 327 N N . ASP A 1 46 ? 6.148 41.188 48.812 1 62.66 46 ASP A N 1
ATOM 328 C CA . ASP A 1 46 ? 6.383 39.844 49.281 1 62.66 46 ASP A CA 1
ATOM 329 C C . ASP A 1 46 ? 7.863 39.5 49.219 1 62.66 46 ASP A C 1
ATOM 331 O O . ASP A 1 46 ? 8.273 38.438 49.75 1 62.66 46 ASP A O 1
ATOM 335 N N . GLY A 1 47 ? 8.719 40.281 48.812 1 61.06 47 GLY A N 1
ATOM 336 C CA . GLY A 1 47 ? 10.156 40.094 48.781 1 61.06 47 GLY A CA 1
ATOM 337 C C . GLY A 1 47 ? 10.914 41.031 49.688 1 61.06 47 GLY A C 1
ATOM 338 O O . GLY A 1 47 ? 10.523 41.25 50.844 1 61.06 47 GLY A O 1
ATOM 339 N N . LEU A 1 48 ? 12.078 41.531 49.156 1 66.62 48 LEU A N 1
ATOM 340 C CA . LEU A 1 48 ? 12.922 42.438 49.938 1 66.62 48 LEU A CA 1
ATOM 341 C C . LEU A 1 48 ? 12.781 43.875 49.406 1 66.62 48 LEU A C 1
ATOM 343 O O . LEU A 1 48 ? 12.555 44.094 48.219 1 66.62 48 LEU A O 1
ATOM 347 N N . CYS A 1 49 ? 12.703 44.688 50.344 1 71.19 49 CYS A N 1
ATOM 348 C CA . CYS A 1 49 ? 12.82 46.094 49.938 1 71.19 49 CYS A CA 1
ATOM 349 C C . CYS A 1 49 ? 14.227 46.406 49.438 1 71.19 49 CYS A C 1
ATOM 351 O O . CYS A 1 49 ? 15.211 45.969 50.031 1 71.19 49 CYS A O 1
ATOM 353 N N . ARG A 1 50 ? 14.32 47 48.375 1 70.06 50 ARG A N 1
ATOM 354 C CA . ARG A 1 50 ? 15.633 47.375 47.844 1 70.06 50 ARG A CA 1
ATOM 355 C C . ARG A 1 50 ? 15.789 48.906 47.812 1 70.06 50 ARG A C 1
ATOM 357 O O . ARG A 1 50 ? 14.867 49.594 47.438 1 70.06 50 ARG A O 1
ATOM 364 N N . LYS A 1 51 ? 16.922 49.25 48.375 1 69.94 51 LYS A N 1
ATOM 365 C CA . LYS A 1 51 ? 17.422 50.625 48.25 1 69.94 51 LYS A CA 1
ATOM 366 C C . LYS A 1 51 ? 18.672 50.656 47.375 1 69.94 51 LYS A C 1
ATOM 368 O O . LYS A 1 51 ? 19.703 50.062 47.719 1 69.94 51 LYS A O 1
ATOM 373 N N . GLN A 1 52 ? 18.469 51.188 46.281 1 66.62 52 GLN A N 1
ATOM 374 C CA . GLN A 1 52 ? 19.609 51.375 45.406 1 66.62 52 GLN A CA 1
ATOM 375 C C . GLN A 1 52 ? 19.984 52.875 45.312 1 66.62 52 GLN A C 1
ATOM 377 O O . GLN A 1 52 ? 19.156 53.688 44.906 1 66.62 52 GLN A O 1
ATOM 382 N N . THR A 1 53 ? 21.109 53.188 45.812 1 62.78 53 THR A N 1
ATOM 383 C CA . THR A 1 53 ? 21.641 54.531 45.781 1 62.78 53 THR A CA 1
ATOM 384 C C . THR A 1 53 ? 22.656 54.688 44.656 1 62.78 53 THR A C 1
ATOM 386 O O . THR A 1 53 ? 23.656 53.969 44.625 1 62.78 53 THR A O 1
ATOM 389 N N . VAL A 1 54 ? 22.344 55.406 43.719 1 57.97 54 VAL A N 1
ATOM 390 C CA . VAL A 1 54 ? 23.281 55.781 42.656 1 57.97 54 VAL A CA 1
ATOM 391 C C . VAL A 1 54 ? 23.938 57.125 43 1 57.97 54 VAL A C 1
ATOM 393 O O . VAL A 1 54 ? 23.25 58.125 43.156 1 57.97 54 VAL A O 1
ATOM 396 N N . THR A 1 55 ? 25.188 57.219 43.438 1 52.06 55 THR A N 1
ATOM 397 C CA . THR A 1 55 ? 25.891 58.406 43.938 1 52.06 55 THR A CA 1
ATOM 398 C C . THR A 1 55 ? 26.531 59.156 42.781 1 52.06 55 THR A C 1
ATOM 400 O O . THR A 1 55 ? 27.125 58.562 41.875 1 52.06 55 THR A O 1
ATOM 403 N N . SER A 1 56 ? 26.016 60.375 42.5 1 46.97 56 SER A N 1
ATOM 404 C CA . SER A 1 56 ? 26.797 61.312 41.688 1 46.97 56 SER A CA 1
ATOM 405 C C . SER A 1 56 ? 27.422 62.406 42.562 1 46.97 56 SER A C 1
ATOM 407 O O . SER A 1 56 ? 26.969 62.656 43.688 1 46.97 56 SER A O 1
ATOM 409 N N . PRO A 1 57 ? 28.562 63.094 42.344 1 44.91 57 PRO A N 1
ATOM 410 C CA . PRO A 1 57 ? 29.188 64.125 43.156 1 44.91 57 PRO A CA 1
ATOM 411 C C . PRO A 1 57 ? 28.188 65.188 43.625 1 44.91 57 PRO A C 1
ATOM 413 O O . PRO A 1 57 ? 28.344 65.75 44.719 1 44.91 57 PRO A O 1
ATOM 416 N N . ASN A 1 58 ? 27.25 65.688 42.812 1 47.31 58 ASN A N 1
ATOM 417 C CA . ASN A 1 58 ? 26.438 66.875 43.125 1 47.31 58 ASN A CA 1
ATOM 418 C C . ASN A 1 58 ? 25.062 66.438 43.656 1 47.31 58 ASN A C 1
ATOM 420 O O . ASN A 1 58 ? 24.172 67.312 43.781 1 47.31 58 ASN A O 1
ATOM 424 N N . GLY A 1 59 ? 24.797 65.125 43.969 1 52.09 59 GLY A N 1
ATOM 425 C CA . GLY A 1 59 ? 23.547 64.625 44.531 1 52.09 59 GLY A CA 1
ATOM 426 C C . GLY A 1 59 ? 23.219 63.25 44.094 1 52.09 59 GLY A C 1
ATOM 427 O O . GLY A 1 59 ? 23.828 62.719 43.125 1 52.09 59 GLY A O 1
ATOM 428 N N . GLY A 1 60 ? 22.766 62.375 44.875 1 57.53 60 GLY A N 1
ATOM 429 C CA . GLY A 1 60 ? 22.547 60.969 44.594 1 57.53 60 GLY A CA 1
ATOM 430 C C . GLY A 1 60 ? 21.094 60.625 44.344 1 57.53 60 GLY A C 1
ATOM 431 O O . GLY A 1 60 ? 20.203 61.375 44.719 1 57.53 60 GLY A O 1
ATOM 432 N N . LEU A 1 61 ? 20.844 59.719 43.375 1 60.69 61 LEU A N 1
ATOM 433 C CA . LEU A 1 61 ? 19.531 59.125 43.125 1 60.69 61 LEU A CA 1
ATOM 434 C C . LEU A 1 61 ? 19.375 57.844 43.938 1 60.69 61 LEU A C 1
ATOM 436 O O . LEU A 1 61 ? 20.281 57 43.938 1 60.69 61 LEU A O 1
ATOM 440 N N . VAL A 1 62 ? 18.328 57.875 44.781 1 65.12 62 VAL A N 1
ATOM 441 C CA . VAL A 1 62 ? 18 56.656 45.531 1 65.12 62 VAL A CA 1
ATOM 442 C C . VAL A 1 62 ? 16.766 56 44.938 1 65.12 62 VAL A C 1
ATOM 444 O O . VAL A 1 62 ? 15.711 56.625 44.812 1 65.12 62 VAL A O 1
ATOM 447 N N . LEU A 1 63 ? 16.969 54.875 44.469 1 69.19 63 LEU A N 1
ATOM 448 C CA . LEU A 1 63 ? 15.859 54.062 43.969 1 69.19 63 LEU A CA 1
ATOM 449 C C . LEU A 1 63 ? 15.375 53.094 45.062 1 69.19 63 LEU A C 1
ATOM 451 O O . LEU A 1 63 ? 16.172 52.375 45.656 1 69.19 63 LEU A O 1
ATOM 455 N N . LEU A 1 64 ? 14.078 53.281 45.344 1 69.12 64 LEU A N 1
ATOM 456 C CA . LEU A 1 64 ? 13.43 52.375 46.281 1 69.12 64 LEU A CA 1
ATOM 457 C C . LEU A 1 64 ? 12.508 51.406 45.531 1 69.12 64 LEU A C 1
ATOM 459 O O . LEU A 1 64 ? 11.602 51.812 44.812 1 69.12 64 LEU A O 1
ATOM 463 N N . THR A 1 65 ? 12.844 50.219 45.594 1 67.62 65 THR A N 1
ATOM 464 C CA . THR A 1 65 ? 12.062 49.25 44.875 1 67.62 65 THR A CA 1
ATOM 465 C C . THR A 1 65 ? 11.688 48.062 45.781 1 67.62 65 THR A C 1
ATOM 467 O O . THR A 1 65 ? 12.234 47.938 46.875 1 67.62 65 THR A O 1
ATOM 470 N N . CYS A 1 66 ? 10.633 47.469 45.406 1 62.03 66 CYS A N 1
ATOM 471 C CA . CYS A 1 66 ? 10.273 46.156 45.938 1 62.03 66 CYS A CA 1
ATOM 472 C C . CYS A 1 66 ? 10.75 45.031 45.031 1 62.03 66 CYS A C 1
ATOM 474 O O . CYS A 1 66 ? 10.336 44.969 43.875 1 62.03 66 CYS A O 1
ATOM 476 N N . GLU A 1 67 ? 11.812 44.469 45.438 1 55.16 67 GLU A N 1
ATOM 477 C CA . GLU A 1 67 ? 12.281 43.312 44.688 1 55.16 67 GLU A CA 1
ATOM 478 C C . GLU A 1 67 ? 11.445 42.094 45 1 55.16 67 GLU A C 1
ATOM 480 O O . GLU A 1 67 ? 11.633 41.438 46.031 1 55.16 67 GLU A O 1
ATOM 485 N N . GLU A 1 68 ? 10.5 41.875 44.219 1 49.03 68 GLU A N 1
ATOM 486 C CA . GLU A 1 68 ? 9.57 40.812 44.5 1 49.03 68 GLU A CA 1
ATOM 487 C C . GLU A 1 68 ? 10.094 39.469 44 1 49.03 68 GLU A C 1
ATOM 489 O O . GLU A 1 68 ? 9.578 38.406 44.375 1 49.03 68 GLU A O 1
ATOM 494 N N . ASN A 1 69 ? 11.117 39.406 43.219 1 40.72 69 ASN A N 1
ATOM 495 C CA . ASN A 1 69 ? 11.664 38.156 42.75 1 40.72 69 ASN A CA 1
ATOM 496 C C . ASN A 1 69 ? 12.266 37.344 43.875 1 40.72 69 ASN A C 1
ATOM 498 O O . ASN A 1 69 ? 13.219 37.781 44.531 1 40.72 69 ASN A O 1
ATOM 502 N N . LYS A 1 70 ? 11.609 36.438 44.219 1 41 70 LYS A N 1
ATOM 503 C CA . LYS A 1 70 ? 12.047 35.594 45.312 1 41 70 LYS A CA 1
ATOM 504 C C . LYS A 1 70 ? 13.5 35.156 45.156 1 41 70 LYS A C 1
ATOM 506 O O . LYS A 1 70 ? 14.242 35.031 46.125 1 41 70 LYS A O 1
ATOM 511 N N . VAL A 1 71 ? 13.859 34.906 43.969 1 35.59 71 VAL A N 1
ATOM 512 C CA . VAL A 1 71 ? 15.242 34.438 43.781 1 35.59 71 VAL A CA 1
ATOM 513 C C . VAL A 1 71 ? 16.203 35.562 44.188 1 35.59 71 VAL A C 1
ATOM 515 O O . VAL A 1 71 ? 17.172 35.344 44.906 1 35.59 71 VAL A O 1
ATOM 518 N N . MET A 1 72 ? 15.875 36.75 43.719 1 40.84 72 MET A N 1
ATOM 519 C CA . MET A 1 72 ? 16.766 37.844 44.094 1 40.84 72 MET A CA 1
ATOM 520 C C . MET A 1 72 ? 16.656 38.125 45.594 1 40.84 72 MET A C 1
ATOM 522 O O . MET A 1 72 ? 17.656 38.438 46.25 1 40.84 72 MET A O 1
ATOM 526 N N . THR A 1 73 ? 15.469 37.906 45.938 1 43.91 73 THR A N 1
ATOM 527 C CA . THR A 1 73 ? 15.328 38.031 47.406 1 43.91 73 THR A CA 1
ATOM 528 C C . THR A 1 73 ? 16.188 37 48.125 1 43.91 73 THR A C 1
ATOM 530 O O . THR A 1 73 ? 16.797 37.312 49.156 1 43.91 73 THR A O 1
ATOM 533 N N . PHE A 1 74 ? 16.125 35.781 47.625 1 41.97 74 PHE A N 1
ATOM 534 C CA . PHE A 1 74 ? 16.938 34.719 48.188 1 41.97 74 PHE A CA 1
ATOM 535 C C . PHE A 1 74 ? 18.422 35.031 48.062 1 41.97 74 PHE A C 1
ATOM 537 O O . PHE A 1 74 ? 19.188 34.875 49 1 41.97 74 PHE A O 1
ATOM 544 N N . ILE A 1 75 ? 18.844 35.406 46.875 1 42.22 75 ILE A N 1
ATOM 545 C CA . ILE A 1 75 ? 20.25 35.688 46.688 1 42.22 75 ILE A CA 1
ATOM 546 C C . ILE A 1 75 ? 20.656 36.906 47.531 1 42.22 75 ILE A C 1
ATOM 548 O O . ILE A 1 75 ? 21.766 36.938 48.062 1 42.22 75 ILE A O 1
ATOM 552 N N . ASN A 1 76 ? 19.688 37.812 47.688 1 44.09 76 ASN A N 1
ATOM 553 C CA . ASN A 1 76 ? 20.047 39.062 48.375 1 44.09 76 ASN A CA 1
ATOM 554 C C . ASN A 1 76 ? 19.562 39.031 49.844 1 44.09 76 ASN A C 1
ATOM 556 O O . ASN A 1 76 ? 19.719 40 50.562 1 44.09 76 ASN A O 1
ATOM 560 N N . HIS A 1 77 ? 19 38 50.094 1 46 77 HIS A N 1
ATOM 561 C CA . HIS A 1 77 ? 18.562 37.812 51.469 1 46 77 HIS A CA 1
ATOM 562 C C . HIS A 1 77 ? 19.75 37.906 52.438 1 46 77 HIS A C 1
ATOM 564 O O . HIS A 1 77 ? 20.734 37.188 52.281 1 46 77 HIS A O 1
ATOM 570 N N . GLY A 1 78 ? 19.766 38.594 53.406 1 46.5 78 GLY A N 1
ATOM 571 C CA . GLY A 1 78 ? 20.844 38.781 54.375 1 46.5 78 GLY A CA 1
ATOM 572 C C . GLY A 1 78 ? 21.984 39.594 53.781 1 46.5 78 GLY A C 1
ATOM 573 O O . GLY A 1 78 ? 23.031 39.75 54.438 1 46.5 78 GLY A O 1
ATOM 574 N N . GLN A 1 79 ? 21.906 39.781 52.469 1 45.34 79 GLN A N 1
ATOM 575 C CA . GLN A 1 79 ? 23.078 40.438 51.906 1 45.34 79 GLN A CA 1
ATOM 576 C C . GLN A 1 79 ? 23.125 41.906 52.312 1 45.34 79 GLN A C 1
ATOM 578 O O . GLN A 1 79 ? 22.078 42.594 52.344 1 45.34 79 GLN A O 1
ATOM 583 N N . GLU A 1 80 ? 24.172 42.344 52.906 1 49.12 80 GLU A N 1
ATOM 584 C CA . GLU A 1 80 ? 24.609 43.719 53.156 1 49.12 80 GLU A CA 1
ATOM 585 C C . GLU A 1 80 ? 24.484 44.594 51.906 1 49.12 80 GLU A C 1
ATOM 587 O O . GLU A 1 80 ? 24.219 44.062 50.812 1 49.12 80 GLU A O 1
ATOM 592 N N . CYS A 1 81 ? 24.5 45.812 52 1 55.56 81 CYS A N 1
ATOM 593 C CA . CYS A 1 81 ? 24.531 46.75 50.875 1 55.56 81 CYS A CA 1
ATOM 594 C C . CYS A 1 81 ? 25.672 46.438 49.938 1 55.56 81 CYS A C 1
ATOM 596 O O . CYS A 1 81 ? 26.781 46.094 50.375 1 55.56 81 CYS A O 1
ATOM 598 N N . SER A 1 82 ? 25.5 45.906 48.938 1 56 82 SER A N 1
ATOM 599 C CA . SER A 1 82 ? 26.562 45.75 47.938 1 56 82 SER A CA 1
ATOM 600 C C . SER A 1 82 ? 26.797 47.062 47.188 1 56 82 SER A C 1
ATOM 602 O O . SER A 1 82 ? 25.844 47.781 46.844 1 56 82 SER A O 1
ATOM 604 N N . SER A 1 83 ? 27.906 47.719 47.344 1 47.53 83 SER A N 1
ATOM 605 C CA . SER A 1 83 ? 28.297 49 46.719 1 47.53 83 SER A CA 1
ATOM 606 C C . SER A 1 83 ? 29.203 48.75 45.5 1 47.53 83 SER A C 1
ATOM 608 O O . SER A 1 83 ? 30.094 47.906 45.531 1 47.53 83 SER A O 1
ATOM 610 N N . SER A 1 84 ? 28.781 49.062 44.469 1 47.34 84 SER A N 1
ATOM 611 C CA . SER A 1 84 ? 29.719 49.281 43.375 1 47.34 84 SER A CA 1
ATOM 612 C C . SER A 1 84 ? 30.078 50.75 43.219 1 47.34 84 SER A C 1
ATOM 614 O O . SER A 1 84 ? 29.562 51.594 43.938 1 47.34 84 SER A O 1
ATOM 616 N N . GLU A 1 85 ? 31.109 51.125 42.406 1 51.94 85 GLU A N 1
ATOM 617 C CA . GLU A 1 85 ? 31.594 52.5 42.25 1 51.94 85 GLU A CA 1
ATOM 618 C C . GLU A 1 85 ? 30.453 53.469 41.938 1 51.94 85 GLU A C 1
ATOM 620 O O . GLU A 1 85 ? 30.5 54.656 42.312 1 51.94 85 GLU A O 1
ATOM 625 N N . LEU A 1 86 ? 29.391 53 41.312 1 47.56 86 LEU A N 1
ATOM 626 C CA . LEU A 1 86 ? 28.359 53.938 40.812 1 47.56 86 LEU A CA 1
ATOM 627 C C . LEU A 1 86 ? 27.047 53.719 41.562 1 47.56 86 LEU A C 1
ATOM 629 O O . LEU A 1 86 ? 26.141 54.531 41.469 1 47.56 86 LEU A O 1
ATOM 633 N N . GLU A 1 87 ? 26.969 52.438 42.219 1 55.41 87 GLU A N 1
ATOM 634 C CA . GLU A 1 87 ? 25.672 52.188 42.844 1 55.41 87 GLU A CA 1
ATOM 635 C C . GLU A 1 87 ? 25.844 51.406 44.125 1 55.41 87 GLU A C 1
ATOM 637 O O . GLU A 1 87 ? 26.797 50.625 44.281 1 55.41 87 GLU A O 1
ATOM 642 N N . GLU A 1 88 ? 25.188 51.812 45.156 1 64.25 88 GLU A N 1
ATOM 643 C CA . GLU A 1 88 ? 25 51 46.344 1 64.25 88 GLU A CA 1
ATOM 644 C C . GLU A 1 88 ? 23.594 50.406 46.406 1 64.25 88 GLU A C 1
ATOM 646 O O . GLU A 1 88 ? 22.609 51.125 46.25 1 64.25 88 GLU A O 1
ATOM 651 N N . SER A 1 89 ? 23.578 49.094 46.375 1 64.94 89 SER A N 1
ATOM 652 C CA . SER A 1 89 ? 22.281 48.406 46.469 1 64.94 89 SER A CA 1
ATOM 653 C C . SER A 1 89 ? 22.141 47.625 47.781 1 64.94 89 SER A C 1
ATOM 655 O O . SER A 1 89 ? 23.047 46.875 48.156 1 64.94 89 SER A O 1
ATOM 657 N N . CYS A 1 90 ? 21.141 48 48.562 1 67 90 CYS A N 1
ATOM 658 C CA . CYS A 1 90 ? 20.859 47.344 49.844 1 67 90 CYS A CA 1
ATOM 659 C C . CYS A 1 90 ? 19.516 46.656 49.812 1 67 90 CYS A C 1
ATOM 661 O O . CYS A 1 90 ? 18.516 47.219 49.344 1 67 90 CYS A O 1
ATOM 663 N N . PHE A 1 91 ? 19.484 45.438 50.25 1 67.69 91 PHE A N 1
ATOM 664 C CA . PHE A 1 91 ? 18.25 44.688 50.406 1 67.69 91 PHE A CA 1
ATOM 665 C C . PHE A 1 91 ? 17.875 44.531 51.875 1 67.69 91 PHE A C 1
ATOM 667 O O . PHE A 1 91 ? 18.75 44.312 52.719 1 67.69 91 PHE A O 1
ATOM 674 N N . CYS A 1 92 ? 16.719 44.844 52.344 1 67.56 92 CYS A N 1
ATOM 675 C CA . CYS A 1 92 ? 16.359 44.719 53.75 1 67.56 92 CYS A CA 1
ATOM 676 C C . CYS A 1 92 ? 14.977 44.094 53.875 1 67.56 92 CYS A C 1
ATOM 678 O O . CYS A 1 92 ? 14.203 44.031 52.938 1 67.56 92 CYS A O 1
ATOM 680 N N . GLU A 1 93 ? 14.836 43.406 55.188 1 64.31 93 GLU A N 1
ATOM 681 C CA . GLU A 1 93 ? 13.617 42.688 55.531 1 64.31 93 GLU A CA 1
ATOM 682 C C . GLU A 1 93 ? 12.891 43.344 56.719 1 64.31 93 GLU A C 1
ATOM 684 O O . GLU A 1 93 ? 13.492 43.625 57.75 1 64.31 93 GLU A O 1
ATOM 689 N N . THR A 1 94 ? 11.852 44.281 56.719 1 66.69 94 THR A N 1
ATOM 690 C CA . THR A 1 94 ? 10.93 44.844 57.688 1 66.69 94 THR A CA 1
ATOM 691 C C . THR A 1 94 ? 10.141 46 57.062 1 66.69 94 THR A C 1
ATOM 693 O O . THR A 1 94 ? 10.508 46.531 56 1 66.69 94 THR A O 1
ATOM 696 N N . ASP A 1 95 ? 9.141 46.375 57.562 1 70.56 95 ASP A N 1
ATOM 697 C CA . ASP A 1 95 ? 8.266 47.406 57.062 1 70.56 95 ASP A CA 1
ATOM 698 C C . ASP A 1 95 ? 9.023 48.719 56.875 1 70.56 95 ASP A C 1
ATOM 700 O O . ASP A 1 95 ? 9.648 49.219 57.844 1 70.56 95 ASP A O 1
ATOM 704 N N . GLU A 1 96 ? 9.18 49.344 55.625 1 72.75 96 GLU A N 1
ATOM 705 C CA . GLU A 1 96 ? 9.797 50.625 55.25 1 72.75 96 GLU A CA 1
ATOM 706 C C . GLU A 1 96 ? 11.297 50.625 55.562 1 72.75 96 GLU A C 1
ATOM 708 O O . GLU A 1 96 ? 11.875 51.656 55.875 1 72.75 96 GLU A O 1
ATOM 713 N N . CYS A 1 97 ? 11.867 49.375 55.531 1 72.75 97 CYS A N 1
ATOM 714 C CA . CYS A 1 97 ? 13.281 49.312 55.875 1 72.75 97 CYS A CA 1
ATOM 715 C C . CYS A 1 97 ? 14.141 50 54.844 1 72.75 97 CYS A C 1
ATOM 717 O O . CYS A 1 97 ? 15.289 50.375 55.125 1 72.75 97 CYS A O 1
ATOM 719 N N . ASN A 1 98 ? 13.539 50.25 53.719 1 70 98 ASN A N 1
ATOM 720 C CA . ASN A 1 98 ? 14.32 50.938 52.719 1 70 98 ASN A CA 1
ATOM 721 C C . ASN A 1 98 ? 14.055 52.438 52.75 1 70 98 ASN A C 1
ATOM 723 O O . ASN A 1 98 ? 14.438 53.188 51.844 1 70 98 ASN A O 1
ATOM 727 N N . LYS A 1 99 ? 13.539 52.844 53.781 1 72.12 99 LYS A N 1
ATOM 728 C CA . LYS A 1 99 ? 13.273 54.281 53.969 1 72.12 99 LYS A CA 1
ATOM 729 C C . LYS A 1 99 ? 14.57 55.031 54.156 1 72.12 99 LYS A C 1
ATOM 731 O O . LYS A 1 99 ? 15.5 54.562 54.812 1 72.12 99 LYS A O 1
ATOM 736 N N . VAL A 1 100 ? 14.68 56.156 53.469 1 68.25 100 VAL A N 1
ATOM 737 C CA . VAL A 1 100 ? 15.836 57.062 53.625 1 68.25 100 VAL A CA 1
ATOM 738 C C . VAL A 1 100 ? 15.5 58.188 54.562 1 68.25 100 VAL A C 1
ATOM 740 O O . VAL A 1 100 ? 14.547 58.938 54.344 1 68.25 100 VAL A O 1
ATOM 743 N N . ASP A 1 101 ? 16.062 58.281 55.719 1 64.75 101 ASP A N 1
ATOM 744 C CA . ASP A 1 101 ? 15.797 59.25 56.781 1 64.75 101 ASP A CA 1
ATOM 745 C C . ASP A 1 101 ? 16.641 60.5 56.562 1 64.75 101 ASP A C 1
ATOM 747 O O . ASP A 1 101 ? 17.672 60.656 57.25 1 64.75 101 ASP A O 1
ATOM 751 N N . PHE A 1 102 ? 16.547 61.219 55.406 1 67 102 PHE A N 1
ATOM 752 C CA . PHE A 1 102 ? 17.188 62.5 55.188 1 67 102 PHE A CA 1
ATOM 753 C C . PHE A 1 102 ? 16.203 63.625 55.344 1 67 102 PHE A C 1
ATOM 755 O O . PHE A 1 102 ? 14.992 63.438 55.25 1 67 102 PHE A O 1
ATOM 762 N N . LYS A 1 103 ? 16.672 64.875 55.719 1 68 103 LYS A N 1
ATOM 763 C CA . LYS A 1 103 ? 15.82 66.062 55.781 1 68 103 LYS A CA 1
ATOM 764 C C . LYS A 1 103 ? 15.172 66.312 54.406 1 68 103 LYS A C 1
ATOM 766 O O . LYS A 1 103 ? 15.805 66.188 53.375 1 68 103 LYS A O 1
ATOM 771 N N . GLU A 1 104 ? 13.844 66.438 54.344 1 61.12 104 GLU A N 1
ATOM 772 C CA . GLU A 1 104 ? 13.117 66.688 53.125 1 61.12 104 GLU A CA 1
ATOM 773 C C . GLU A 1 104 ? 13.031 68.188 52.875 1 61.12 104 GLU A C 1
ATOM 775 O O . GLU A 1 104 ? 12.672 69 53.781 1 61.12 104 GLU A O 1
ATOM 780 N N . ASP A 1 105 ? 13.648 68.812 52.062 1 57.62 105 ASP A N 1
ATOM 781 C CA . ASP A 1 105 ? 13.453 70.188 51.531 1 57.62 105 ASP A CA 1
ATOM 782 C C . ASP A 1 105 ? 12.875 70.188 50.125 1 57.62 105 ASP A C 1
ATOM 784 O O . ASP A 1 105 ? 13.602 70.375 49.156 1 57.62 105 ASP A O 1
ATOM 788 N N . ILE A 1 106 ? 11.742 69.625 50.062 1 52.25 106 ILE A N 1
ATOM 789 C CA . ILE A 1 106 ? 11.016 69.5 48.781 1 52.25 106 ILE A CA 1
ATOM 790 C C . ILE A 1 106 ? 10.344 70.875 48.469 1 52.25 106 ILE A C 1
ATOM 792 O O . ILE A 1 106 ? 9.516 71.312 49.25 1 52.25 106 ILE A O 1
ATOM 796 N N . PRO A 1 107 ? 10.867 71.625 47.719 1 46.19 107 PRO A N 1
ATOM 797 C CA . PRO A 1 107 ? 10.195 72.875 47.438 1 46.19 107 PRO A CA 1
ATOM 798 C C . PRO A 1 107 ? 8.695 72.75 47.188 1 46.19 107 PRO A C 1
ATOM 800 O O . PRO A 1 107 ? 8.258 71.688 46.688 1 46.19 107 PRO A O 1
ATOM 803 N N . SER A 1 108 ? 7.84 73.375 47.844 1 42.5 108 SER A N 1
ATOM 804 C CA . SER A 1 108 ? 6.41 73.438 47.562 1 42.5 108 SER A CA 1
ATOM 805 C C . SER A 1 108 ? 6.156 73.5 46.062 1 42.5 108 SER A C 1
ATOM 807 O O . SER A 1 108 ? 6.91 74.188 45.312 1 42.5 108 SER A O 1
ATOM 809 N N . PRO A 1 109 ? 5.453 72.562 45.5 1 39.28 109 PRO A N 1
ATOM 810 C CA . PRO A 1 109 ? 5.164 72.625 44.062 1 39.28 109 PRO A CA 1
ATOM 811 C C . PRO A 1 109 ? 4.949 74.062 43.562 1 39.28 109 PRO A C 1
ATOM 813 O O . PRO A 1 109 ? 4.145 74.812 44.125 1 39.28 109 PRO A O 1
ATOM 816 N N . ILE A 1 110 ? 5.965 74.688 43.281 1 37.91 110 ILE A N 1
ATOM 817 C CA . ILE A 1 110 ? 5.711 76 42.656 1 37.91 110 ILE A CA 1
ATOM 818 C C . ILE A 1 110 ? 4.918 75.812 41.375 1 37.91 110 ILE A C 1
ATOM 820 O O . ILE A 1 110 ? 5.109 74.812 40.656 1 37.91 110 ILE A O 1
ATOM 824 N N . SER A 1 111 ? 3.945 76.5 41.125 1 43.41 111 SER A N 1
ATOM 825 C CA . SER A 1 111 ? 3.061 76.562 39.969 1 43.41 111 SER A CA 1
ATOM 826 C C . SER A 1 111 ? 3.854 76.625 38.688 1 43.41 111 SER A C 1
ATOM 828 O O . SER A 1 111 ? 4.496 77.688 38.406 1 43.41 111 SER A O 1
ATOM 830 N N . VAL A 1 112 ? 4.547 75.688 38.125 1 47.06 112 VAL A N 1
ATOM 831 C CA . VAL A 1 112 ? 5.195 75.75 36.812 1 47.06 112 VAL A CA 1
ATOM 832 C C . VAL A 1 112 ? 4.16 76.062 35.75 1 47.06 112 VAL A C 1
ATOM 834 O O . VAL A 1 112 ? 3.029 75.562 35.781 1 47.06 112 VAL A O 1
ATOM 837 N N . PRO A 1 113 ? 4.398 77 34.875 1 55.16 113 PRO A N 1
ATOM 838 C CA . PRO A 1 113 ? 3.438 77.312 33.844 1 55.16 113 PRO A CA 1
ATOM 839 C C . PRO A 1 113 ? 3.094 76.125 32.938 1 55.16 113 PRO A C 1
ATOM 841 O O . PRO A 1 113 ? 3.945 75.25 32.688 1 55.16 113 PRO A O 1
ATOM 844 N N . ALA A 1 114 ? 1.815 75.938 32.656 1 58.78 114 ALA A N 1
ATOM 845 C CA . ALA A 1 114 ? 1.331 74.938 31.734 1 58.78 114 ALA A CA 1
ATOM 846 C C . ALA A 1 114 ? 1.926 75.125 30.344 1 58.78 114 ALA A C 1
ATOM 848 O O . ALA A 1 114 ? 1.904 76.25 29.797 1 58.78 114 ALA A O 1
ATOM 849 N N . ALA A 1 115 ? 2.723 74.188 29.797 1 64.31 115 ALA A N 1
ATOM 850 C CA . ALA A 1 115 ? 3.244 74.25 28.438 1 64.31 115 ALA A CA 1
ATOM 851 C C . ALA A 1 115 ? 2.117 74.375 27.422 1 64.31 115 ALA A C 1
ATOM 853 O O . ALA A 1 115 ? 0.989 73.938 27.656 1 64.31 115 ALA A O 1
ATOM 854 N N . PRO A 1 116 ? 2.365 75.188 26.359 1 61.81 116 PRO A N 1
ATOM 855 C CA . PRO A 1 116 ? 1.328 75.312 25.328 1 61.81 116 PRO A CA 1
ATOM 856 C C . PRO A 1 116 ? 0.917 73.938 24.75 1 61.81 116 PRO A C 1
ATOM 858 O O . PRO A 1 116 ? 1.715 73 24.734 1 61.81 116 PRO A O 1
ATOM 861 N N . ASN A 1 117 ? -0.291 73.812 24.469 1 61.03 117 ASN A N 1
ATOM 862 C CA . ASN A 1 117 ? -0.762 72.625 23.781 1 61.03 117 ASN A CA 1
ATOM 863 C C . ASN A 1 117 ? -0.211 72.5 22.359 1 61.03 117 ASN A C 1
ATOM 865 O O . ASN A 1 117 ? 0.075 73.562 21.734 1 61.03 117 ASN A O 1
ATOM 869 N N . ASN A 1 118 ? 0.125 71.438 21.75 1 62.72 118 ASN A N 1
ATOM 870 C CA . ASN A 1 118 ? 0.552 71.125 20.391 1 62.72 118 ASN A CA 1
ATOM 871 C C . ASN A 1 118 ? 1.961 71.625 20.125 1 62.72 118 ASN A C 1
ATOM 873 O O . ASN A 1 118 ? 2.195 72.312 19.125 1 62.72 118 ASN A O 1
ATOM 877 N N . ILE A 1 119 ? 2.838 71.375 21 1 77.31 119 ILE A N 1
ATOM 878 C CA . ILE A 1 119 ? 4.234 71.75 20.844 1 77.31 119 ILE A CA 1
ATOM 879 C C . ILE A 1 119 ? 4.879 70.938 19.719 1 77.31 119 ILE A C 1
ATOM 881 O O . ILE A 1 119 ? 4.633 69.75 19.594 1 77.31 119 ILE A O 1
ATOM 885 N N . ILE A 1 120 ? 5.578 71.625 18.797 1 80.06 120 ILE A N 1
ATOM 886 C CA . ILE A 1 120 ? 6.289 71 17.703 1 80.06 120 ILE A CA 1
ATOM 887 C C . ILE A 1 120 ? 7.68 70.562 18.172 1 80.06 120 ILE A C 1
ATOM 889 O O . ILE A 1 120 ? 8.461 71.375 18.641 1 80.06 120 ILE A O 1
ATOM 893 N N . CYS A 1 121 ? 7.926 69.25 18.141 1 83.69 121 CYS A N 1
ATOM 894 C CA . CYS A 1 121 ? 9.195 68.688 18.594 1 83.69 121 CYS A CA 1
ATOM 895 C C . CYS A 1 121 ? 9.883 67.938 17.469 1 83.69 121 CYS A C 1
ATOM 897 O O . CYS A 1 121 ? 9.219 67.375 16.578 1 83.69 121 CYS A O 1
ATOM 899 N N . TYR A 1 122 ? 11.18 68 17.375 1 83.88 122 TYR A N 1
ATOM 900 C CA . TYR A 1 122 ? 11.961 67 16.656 1 83.88 122 TYR A CA 1
ATOM 901 C C . TYR A 1 122 ? 12.281 65.812 17.531 1 83.88 122 TYR A C 1
ATOM 903 O O . TYR A 1 122 ? 12.789 66 18.641 1 83.88 122 TYR A O 1
ATOM 911 N N . VAL A 1 123 ? 11.805 64.625 17.062 1 86.62 123 VAL A N 1
ATOM 912 C CA . VAL A 1 123 ? 12.086 63.438 17.828 1 86.62 123 VAL A CA 1
ATOM 913 C C . VAL A 1 123 ? 13.047 62.562 17.047 1 86.62 123 VAL A C 1
ATOM 915 O O . VAL A 1 123 ? 13.055 62.562 15.805 1 86.62 123 VAL A O 1
ATOM 918 N N . GLY A 1 124 ? 13.945 61.812 17.75 1 85.94 124 GLY A N 1
ATOM 919 C CA . GLY A 1 124 ? 14.898 60.938 17.078 1 85.94 124 GLY A CA 1
ATOM 920 C C . GLY A 1 124 ? 16.172 60.75 17.875 1 85.94 124 GLY A C 1
ATOM 921 O O . GLY A 1 124 ? 16.219 61 19.078 1 85.94 124 GLY A O 1
ATOM 922 N N . PHE A 1 125 ? 17.156 60.188 17.125 1 85.75 125 PHE A N 1
ATOM 923 C CA . PHE A 1 125 ? 18.422 59.781 17.719 1 85.75 125 PHE A CA 1
ATOM 924 C C . PHE A 1 125 ? 19.594 60.406 16.938 1 85.75 125 PHE A C 1
ATOM 926 O O . PHE A 1 125 ? 19.516 60.562 15.727 1 85.75 125 PHE A O 1
ATOM 933 N N . PHE A 1 126 ? 20.609 60.75 17.719 1 85.44 126 PHE A N 1
ATOM 934 C CA . PHE A 1 126 ? 21.797 61.344 17.109 1 85.44 126 PHE A CA 1
ATOM 935 C C . PHE A 1 126 ? 23.062 60.844 17.812 1 85.44 126 PHE A C 1
ATOM 937 O O . PHE A 1 126 ? 23.078 60.719 19.031 1 85.44 126 PHE A O 1
ATOM 944 N N . ALA A 1 127 ? 24 60.438 16.953 1 82.38 127 ALA A N 1
ATOM 945 C CA . ALA A 1 127 ? 25.344 60.156 17.438 1 82.38 127 ALA A CA 1
ATOM 946 C C . ALA A 1 127 ? 26.406 60.594 16.422 1 82.38 127 ALA A C 1
ATOM 948 O O . ALA A 1 127 ? 26.219 60.438 15.211 1 82.38 127 ALA A O 1
ATOM 949 N N . ASN A 1 128 ? 27.391 61.188 16.844 1 79.19 128 ASN A N 1
ATOM 950 C CA . ASN A 1 128 ? 28.375 61.688 15.898 1 79.19 128 ASN A CA 1
ATOM 951 C C . ASN A 1 128 ? 29.625 60.812 15.875 1 79.19 128 ASN A C 1
ATOM 953 O O . ASN A 1 128 ? 30.703 61.25 15.5 1 79.19 128 ASN A O 1
ATOM 957 N N . ASN A 1 129 ? 29.453 59.5 16.328 1 75.31 129 ASN A N 1
ATOM 958 C CA . ASN A 1 129 ? 30.578 58.594 16.328 1 75.31 129 ASN A CA 1
ATOM 959 C C . ASN A 1 129 ? 30.781 57.938 14.969 1 75.31 129 ASN A C 1
ATOM 961 O O . ASN A 1 129 ? 31.734 57.188 14.766 1 75.31 129 ASN A O 1
ATOM 965 N N . THR A 1 130 ? 29.828 58.094 14.086 1 73.62 130 THR A N 1
ATOM 966 C CA . THR A 1 130 ? 29.953 57.594 12.727 1 73.62 130 THR A CA 1
ATOM 967 C C . THR A 1 130 ? 30.188 58.719 11.727 1 73.62 130 THR A C 1
ATOM 969 O O . THR A 1 130 ? 29.938 59.875 12.047 1 73.62 130 THR A O 1
ATOM 972 N N . SER A 1 131 ? 30.859 58.375 10.609 1 65.38 131 SER A N 1
ATOM 973 C CA . SER A 1 131 ? 31.047 59.344 9.531 1 65.38 131 SER A CA 1
ATOM 974 C C . SER A 1 131 ? 30.297 58.938 8.273 1 65.38 131 SER A C 1
ATOM 976 O O . SER A 1 131 ? 30.625 57.938 7.641 1 65.38 131 SER A O 1
ATOM 978 N N . PRO A 1 132 ? 29.219 59.594 7.945 1 71.31 132 PRO A N 1
ATOM 979 C CA . PRO A 1 132 ? 28.562 60.75 8.555 1 71.31 132 PRO A CA 1
ATOM 980 C C . PRO A 1 132 ? 27.922 60.438 9.898 1 71.31 132 PRO A C 1
ATOM 982 O O . PRO A 1 132 ? 27.703 59.25 10.211 1 71.31 132 PRO A O 1
ATOM 985 N N . ALA A 1 133 ? 27.672 61.5 10.625 1 75.06 133 ALA A N 1
ATOM 986 C CA . ALA A 1 133 ? 27.047 61.312 11.93 1 75.06 133 ALA A CA 1
ATOM 987 C C . ALA A 1 133 ? 25.719 60.531 11.805 1 75.06 133 ALA A C 1
ATOM 989 O O . ALA A 1 133 ? 24.969 60.75 10.852 1 75.06 133 ALA A O 1
ATOM 990 N N . PHE A 1 134 ? 25.578 59.75 12.688 1 79.69 134 PHE A N 1
ATOM 991 C CA . PHE A 1 134 ? 24.328 59 12.742 1 79.69 134 PHE A CA 1
ATOM 992 C C . PHE A 1 134 ? 23.188 59.906 13.211 1 79.69 134 PHE A C 1
ATOM 994 O O . PHE A 1 134 ? 23.328 60.625 14.188 1 79.69 134 PHE A O 1
ATOM 1001 N N . GLY A 1 135 ? 22.062 59.969 12.383 1 77.31 135 GLY A N 1
ATOM 1002 C CA . GLY A 1 135 ? 20.875 60.719 12.773 1 77.31 135 GLY A CA 1
ATOM 1003 C C . GLY A 1 135 ? 19.609 60.25 12.078 1 77.31 135 GLY A C 1
ATOM 1004 O O . GLY A 1 135 ? 19.625 59.969 10.875 1 77.31 135 GLY A O 1
ATOM 1005 N N . THR A 1 136 ? 18.688 59.875 12.812 1 78.69 136 THR A N 1
ATOM 1006 C CA . THR A 1 136 ? 17.375 59.562 12.281 1 78.69 136 THR A CA 1
ATOM 1007 C C . THR A 1 136 ? 16.281 60.156 13.164 1 78.69 136 THR A C 1
ATOM 1009 O O . THR A 1 136 ? 16.438 60.25 14.391 1 78.69 136 THR A O 1
ATOM 1012 N N . GLY A 1 137 ? 15.32 60.812 12.656 1 75.06 137 GLY A N 1
ATOM 1013 C CA . GLY A 1 137 ? 14.219 61.344 13.422 1 75.06 137 GLY A CA 1
ATOM 1014 C C . GLY A 1 137 ? 13.148 61.969 12.547 1 75.06 137 GLY A C 1
ATOM 1015 O O . GLY A 1 137 ? 13.18 61.844 11.32 1 75.06 137 GLY A O 1
ATOM 1016 N N . ASP A 1 138 ? 12.172 62.562 13.234 1 76.88 138 ASP A N 1
ATOM 1017 C CA . ASP A 1 138 ? 11.055 63.219 12.57 1 76.88 138 ASP A CA 1
ATOM 1018 C C . ASP A 1 138 ? 10.477 64.312 13.445 1 76.88 138 ASP A C 1
ATOM 1020 O O . ASP A 1 138 ? 10.766 64.375 14.641 1 76.88 138 ASP A O 1
ATOM 1024 N N . THR A 1 139 ? 9.766 65.188 12.711 1 77.62 139 THR A N 1
ATOM 1025 C CA . THR A 1 139 ? 9.062 66.25 13.445 1 77.62 139 THR A CA 1
ATOM 1026 C C . THR A 1 139 ? 7.66 65.812 13.828 1 77.62 139 THR A C 1
ATOM 1028 O O . THR A 1 139 ? 6.93 65.25 13 1 77.62 139 THR A O 1
ATOM 1031 N N . VAL A 1 140 ? 7.391 66 15.18 1 76.12 140 VAL A N 1
ATOM 1032 C CA . VAL A 1 140 ? 6.078 65.562 15.664 1 76.12 140 VAL A CA 1
ATOM 1033 C C . VAL A 1 140 ? 5.445 66.688 16.469 1 76.12 140 VAL A C 1
ATOM 1035 O O . VAL A 1 140 ? 6.148 67.562 16.984 1 76.12 140 VAL A O 1
ATOM 1038 N N . THR A 1 141 ? 4.094 66.688 16.469 1 72.75 141 THR A N 1
ATOM 1039 C CA . THR A 1 141 ? 3.365 67.5 17.438 1 72.75 141 THR A CA 1
ATOM 1040 C C . THR A 1 141 ? 3.092 66.688 18.703 1 72.75 141 THR A C 1
ATOM 1042 O O . THR A 1 141 ? 2.379 65.688 18.688 1 72.75 141 THR A O 1
ATOM 1045 N N . CYS A 1 142 ? 3.771 67 19.797 1 73.94 142 CYS A N 1
ATOM 1046 C CA . CYS A 1 142 ? 3.609 66.312 21.062 1 73.94 142 CYS A CA 1
ATOM 1047 C C . CYS A 1 142 ? 2.178 66.438 21.578 1 73.94 142 CYS A C 1
ATOM 1049 O O . CYS A 1 142 ? 1.545 67.438 21.438 1 73.94 142 CYS A O 1
ATOM 1051 N N . SER A 1 143 ? 1.689 65.375 22.125 1 63.41 143 SER A N 1
ATOM 1052 C CA . SER A 1 143 ? 0.357 65.375 22.719 1 63.41 143 SER A CA 1
ATOM 1053 C C . SER A 1 143 ? 0.258 66.375 23.875 1 63.41 143 SER A C 1
ATOM 1055 O O . SER A 1 143 ? 1.271 66.75 24.469 1 63.41 143 SER A O 1
ATOM 1057 N N . ALA A 1 144 ? -0.952 66.75 24.188 1 60.34 144 ALA A N 1
ATOM 1058 C CA . ALA A 1 144 ? -1.179 67.688 25.266 1 60.34 144 ALA A CA 1
ATOM 1059 C C . ALA A 1 144 ? -0.586 67.188 26.578 1 60.34 144 ALA A C 1
ATOM 1061 O O . ALA A 1 144 ? -0.719 66 26.906 1 60.34 144 ALA A O 1
ATOM 1062 N N . GLY A 1 145 ? 0.089 67.938 27.234 1 65.5 145 GLY A N 1
ATOM 1063 C CA . GLY A 1 145 ? 0.705 67.625 28.5 1 65.5 145 GLY A CA 1
ATOM 1064 C C . GLY A 1 145 ? 2.143 67.125 28.359 1 65.5 145 GLY A C 1
ATOM 1065 O O . GLY A 1 145 ? 2.805 66.812 29.344 1 65.5 145 GLY A O 1
ATOM 1066 N N . ASN A 1 146 ? 2.553 67.125 27.078 1 76.88 146 ASN A N 1
ATOM 1067 C CA . ASN A 1 146 ? 3.938 66.75 26.828 1 76.88 146 ASN A CA 1
ATOM 1068 C C . ASN A 1 146 ? 4.762 67.938 26.312 1 76.88 146 ASN A C 1
ATOM 1070 O O . ASN A 1 146 ? 4.211 68.875 25.781 1 76.88 146 ASN A O 1
ATOM 1074 N N . VAL A 1 147 ? 6.074 67.875 26.547 1 83.88 147 VAL A N 1
ATOM 1075 C CA . VAL A 1 147 ? 7.008 68.875 26.094 1 83.88 147 VAL A CA 1
ATOM 1076 C C . VAL A 1 147 ? 8.18 68.188 25.375 1 83.88 147 VAL A C 1
ATOM 1078 O O . VAL A 1 147 ? 8.438 67 25.547 1 83.88 147 VAL A O 1
ATOM 1081 N N . CYS A 1 148 ? 8.844 69.062 24.562 1 88.19 148 CYS A N 1
ATOM 1082 C CA . CYS A 1 148 ? 10.023 68.562 23.859 1 88.19 148 CYS A CA 1
ATOM 1083 C C . CYS A 1 148 ? 11.211 68.438 24.812 1 88.19 148 CYS A C 1
ATOM 1085 O O . CYS A 1 148 ? 11.453 69.312 25.609 1 88.19 148 CYS A O 1
ATOM 1087 N N . THR A 1 149 ? 11.852 67.25 24.734 1 90.19 149 THR A N 1
ATOM 1088 C CA . THR A 1 149 ? 13.016 67.062 25.578 1 90.19 149 THR A CA 1
ATOM 1089 C C . THR A 1 149 ? 14.195 66.562 24.734 1 90.19 149 THR A C 1
ATOM 1091 O O . THR A 1 149 ? 14.008 65.812 23.766 1 90.19 149 THR A O 1
ATOM 1094 N N . ARG A 1 150 ? 15.344 67 25.047 1 91.25 150 ARG A N 1
ATOM 1095 C CA . ARG A 1 150 ? 16.594 66.438 24.531 1 91.25 150 ARG A CA 1
ATOM 1096 C C . ARG A 1 150 ? 17.453 65.938 25.672 1 91.25 150 ARG A C 1
ATOM 1098 O O . ARG A 1 150 ? 17.703 66.625 26.656 1 91.25 150 ARG A O 1
ATOM 1105 N N . VAL A 1 151 ? 17.766 64.688 25.578 1 91.25 151 VAL A N 1
ATOM 1106 C CA . VAL A 1 151 ? 18.703 64.062 26.516 1 91.25 151 VAL A CA 1
ATOM 1107 C C . VAL A 1 151 ? 20.016 63.75 25.781 1 91.25 151 VAL A C 1
ATOM 1109 O O . VAL A 1 151 ? 20.031 63.062 24.766 1 91.25 151 VAL A O 1
ATOM 1112 N N . SER A 1 152 ? 21.031 64.312 26.234 1 87.31 152 SER A N 1
ATOM 1113 C CA . SER A 1 152 ? 22.312 64.188 25.531 1 87.31 152 SER A CA 1
ATOM 1114 C C . SER A 1 152 ? 23.438 63.844 26.484 1 87.31 152 SER A C 1
ATOM 1116 O O . SER A 1 152 ? 23.344 64.125 27.688 1 87.31 152 SER A O 1
ATOM 1118 N N . GLY A 1 153 ? 24.375 63.125 26 1 84.25 153 GLY A N 1
ATOM 1119 C CA . GLY A 1 153 ? 25.578 62.719 26.734 1 84.25 153 GLY A CA 1
ATOM 1120 C C . GLY A 1 153 ? 26.812 62.656 25.859 1 84.25 153 GLY A C 1
ATOM 1121 O O . GLY A 1 153 ? 26.734 62.844 24.641 1 84.25 153 GLY A O 1
ATOM 1122 N N . VAL A 1 154 ? 27.953 62.656 26.5 1 78.56 154 VAL A N 1
ATOM 1123 C CA . VAL A 1 154 ? 29.234 62.562 25.797 1 78.56 154 VAL A CA 1
ATOM 1124 C C . VAL A 1 154 ? 29.969 61.281 26.25 1 78.56 154 VAL A C 1
ATOM 1126 O O . VAL A 1 154 ? 30.094 61.031 27.438 1 78.56 154 VAL A O 1
ATOM 1129 N N . TYR A 1 155 ? 30.328 60.438 25.25 1 79.31 155 TYR A N 1
ATOM 1130 C CA . TYR A 1 155 ? 31.156 59.281 25.531 1 79.31 155 TYR A CA 1
ATOM 1131 C C . TYR A 1 155 ? 32.406 59.25 24.656 1 79.31 155 TYR A C 1
ATOM 1133 O O . TYR A 1 155 ? 32.281 59.281 23.422 1 79.31 155 TYR A O 1
ATOM 1141 N N . GLN A 1 156 ? 33.562 59.156 25.188 1 71.25 156 GLN A N 1
ATOM 1142 C CA . GLN A 1 156 ? 34.844 59.188 24.5 1 71.25 156 GLN A CA 1
ATOM 1143 C C . GLN A 1 156 ? 34.906 60.281 23.453 1 71.25 156 GLN A C 1
ATOM 1145 O O . GLN A 1 156 ? 35.25 60.031 22.297 1 71.25 156 GLN A O 1
ATOM 1150 N N . THR A 1 157 ? 34.344 61.469 23.719 1 76.94 157 THR A N 1
ATOM 1151 C CA . THR A 1 157 ? 34.375 62.719 22.953 1 76.94 157 THR A CA 1
ATOM 1152 C C . THR A 1 157 ? 33.25 62.75 21.922 1 76.94 157 THR A C 1
ATOM 1154 O O . THR A 1 157 ? 33.125 63.719 21.188 1 76.94 157 THR A O 1
ATOM 1157 N N . PHE A 1 158 ? 32.562 61.719 21.812 1 82.38 158 PHE A N 1
ATOM 1158 C CA . PHE A 1 158 ? 31.469 61.719 20.859 1 82.38 158 PHE A CA 1
ATOM 1159 C C . PHE A 1 158 ? 30.156 62.125 21.531 1 82.38 158 PHE A C 1
ATOM 1161 O O . PHE A 1 158 ? 29.891 61.719 22.672 1 82.38 158 PHE A O 1
ATOM 1168 N N . ASP A 1 159 ? 29.391 62.875 20.797 1 81.75 159 ASP A N 1
ATOM 1169 C CA . ASP A 1 159 ? 28.094 63.375 21.297 1 81.75 159 ASP A CA 1
ATOM 1170 C C . ASP A 1 159 ? 26.969 62.406 20.906 1 81.75 159 ASP A C 1
ATOM 1172 O O . ASP A 1 159 ? 26.969 61.844 19.812 1 81.75 159 ASP A O 1
ATOM 1176 N N . VAL A 1 160 ? 26.172 62.188 21.844 1 86.25 160 VAL A N 1
ATOM 1177 C CA . VAL A 1 160 ? 24.953 61.438 21.609 1 86.25 160 VAL A CA 1
ATOM 1178 C C . VAL A 1 160 ? 23.734 62.219 22.141 1 86.25 160 VAL A C 1
ATOM 1180 O O . VAL A 1 160 ? 23.844 62.938 23.125 1 86.25 160 VAL A O 1
ATOM 1183 N N . ALA A 1 161 ? 22.672 62.125 21.391 1 87.5 161 ALA A N 1
ATOM 1184 C CA . ALA A 1 161 ? 21.469 62.812 21.828 1 87.5 161 ALA A CA 1
ATOM 1185 C C . ALA A 1 161 ? 20.219 62.062 21.422 1 87.5 161 ALA A C 1
ATOM 1187 O O . ALA A 1 161 ? 20.188 61.406 20.359 1 87.5 161 ALA A O 1
ATOM 1188 N N . VAL A 1 162 ? 19.297 62.094 22.297 1 90.38 162 VAL A N 1
ATOM 1189 C CA . VAL A 1 162 ? 17.953 61.562 22.031 1 90.38 162 VAL A CA 1
ATOM 1190 C C . VAL A 1 162 ? 16.922 62.688 22.188 1 90.38 162 VAL A C 1
ATOM 1192 O O . VAL A 1 162 ? 16.906 63.406 23.203 1 90.38 162 VAL A O 1
ATOM 1195 N N . MET A 1 163 ? 16.203 62.969 21.188 1 89.19 163 MET A N 1
ATOM 1196 C CA . MET A 1 163 ? 15.117 63.938 21.219 1 89.19 163 MET A CA 1
ATOM 1197 C C . MET A 1 163 ? 13.766 63.25 21.297 1 89.19 163 MET A C 1
ATOM 1199 O O . MET A 1 163 ? 13.516 62.281 20.578 1 89.19 163 MET A O 1
ATOM 1203 N N . ALA A 1 164 ? 12.945 63.75 22.203 1 89.25 164 ALA A N 1
ATOM 1204 C CA . ALA A 1 164 ? 11.672 63.062 22.406 1 89.25 164 ALA A CA 1
ATOM 1205 C C . ALA A 1 164 ? 10.617 64 22.969 1 89.25 164 ALA A C 1
ATOM 1207 O O . ALA A 1 164 ? 10.953 65.062 23.484 1 89.25 164 ALA A O 1
ATOM 1208 N N . CYS A 1 165 ? 9.367 63.625 22.828 1 84.69 165 CYS A N 1
ATOM 1209 C CA . CYS A 1 165 ? 8.266 64.188 23.578 1 84.69 165 CYS A CA 1
ATOM 1210 C C . CYS A 1 165 ? 8.133 63.562 24.953 1 84.69 165 CYS A C 1
ATOM 1212 O O . CYS A 1 165 ? 8.016 62.344 25.062 1 84.69 165 CYS A O 1
ATOM 1214 N N . MET A 1 166 ? 8.211 64.312 25.969 1 87 166 MET A N 1
ATOM 1215 C CA . MET A 1 166 ? 8.148 63.75 27.328 1 87 166 MET A CA 1
ATOM 1216 C C . MET A 1 166 ? 7.043 64.438 28.141 1 87 166 MET A C 1
ATOM 1218 O O . MET A 1 166 ? 6.711 65.625 27.875 1 87 166 MET A O 1
ATOM 1222 N N . PRO A 1 167 ? 6.496 63.688 29.156 1 79.12 167 PRO A N 1
ATOM 1223 C CA . PRO A 1 167 ? 5.5 64.312 30.016 1 79.12 167 PRO A CA 1
ATOM 1224 C C . PRO A 1 167 ? 6.023 65.562 30.672 1 79.12 167 PRO A C 1
ATOM 1226 O O . PRO A 1 167 ? 7.164 65.625 31.156 1 79.12 167 PRO A O 1
ATOM 1229 N N . GLN A 1 168 ? 5.25 66.562 30.719 1 79.19 168 GLN A N 1
ATOM 1230 C CA . GLN A 1 168 ? 5.645 67.812 31.344 1 79.19 168 GLN A CA 1
ATOM 1231 C C . GLN A 1 168 ? 6.031 67.625 32.812 1 79.19 168 GLN A C 1
ATOM 1233 O O . GLN A 1 168 ? 6.918 68.312 33.312 1 79.19 168 GLN A O 1
ATOM 1238 N N . ALA A 1 169 ? 5.355 66.625 33.438 1 71.94 169 ALA A N 1
ATOM 1239 C CA . ALA A 1 169 ? 5.648 66.375 34.812 1 71.94 169 ALA A CA 1
ATOM 1240 C C . ALA A 1 169 ? 7.117 66 35 1 71.94 169 ALA A C 1
ATOM 1242 O O . ALA A 1 169 ? 7.727 66.312 36.031 1 71.94 169 ALA A O 1
ATOM 1243 N N . LEU A 1 170 ? 7.641 65.312 34.094 1 81.31 170 LEU A N 1
ATOM 1244 C CA . LEU A 1 170 ? 9.055 64.938 34.156 1 81.31 170 LEU A CA 1
ATOM 1245 C C . LEU A 1 170 ? 9.938 66.188 34.062 1 81.31 170 LEU A C 1
ATOM 1247 O O . LEU A 1 170 ? 10.875 66.312 34.844 1 81.31 170 LEU A O 1
ATOM 1251 N N . CYS A 1 171 ? 9.625 67 33.125 1 83.06 171 CYS A N 1
ATOM 1252 C CA . CYS A 1 171 ? 10.383 68.188 32.969 1 83.06 171 CYS A CA 1
ATOM 1253 C C . CYS A 1 171 ? 10.234 69.125 34.188 1 83.06 171 CYS A C 1
ATOM 1255 O O . CYS A 1 171 ? 11.203 69.75 34.625 1 83.06 171 CYS A O 1
ATOM 1257 N N . ASP A 1 172 ? 9.047 69.125 34.719 1 76.25 172 ASP A N 1
ATOM 1258 C CA . ASP A 1 172 ? 8.828 69.938 35.906 1 76.25 172 ASP A CA 1
ATOM 1259 C C . ASP A 1 172 ? 9.68 69.438 37.062 1 76.25 172 ASP A C 1
ATOM 1261 O O . ASP A 1 172 ? 10.133 70.25 37.875 1 76.25 172 ASP A O 1
ATOM 1265 N N . SER A 1 173 ? 9.844 68.25 37.031 1 73.5 173 SER A N 1
ATOM 1266 C CA . SER A 1 173 ? 10.664 67.625 38.094 1 73.5 173 SER A CA 1
ATOM 1267 C C . SER A 1 173 ? 12.141 68 37.906 1 73.5 173 SER A C 1
ATOM 1269 O O . SER A 1 173 ? 12.875 68.125 38.875 1 73.5 173 SER A O 1
ATOM 1271 N N . ILE A 1 174 ? 12.531 68.125 36.75 1 78.81 174 ILE A N 1
ATOM 1272 C CA . ILE A 1 174 ? 13.922 68.438 36.438 1 78.81 174 ILE A CA 1
ATOM 1273 C C . ILE A 1 174 ? 14.156 69.938 36.562 1 78.81 174 ILE A C 1
ATOM 1275 O O . ILE A 1 174 ? 15.211 70.375 37.031 1 78.81 174 ILE A O 1
ATOM 1279 N N . PHE A 1 175 ? 13.086 70.688 36.125 1 79.69 175 PHE A N 1
ATOM 1280 C CA . PHE A 1 175 ? 13.172 72.188 36.156 1 79.69 175 PHE A CA 1
ATOM 1281 C C . PHE A 1 175 ? 12.008 72.75 36.938 1 79.69 175 PHE A C 1
ATOM 1283 O O . PHE A 1 175 ? 11.094 73.312 36.375 1 79.69 175 PHE A O 1
ATOM 1290 N N . PRO A 1 176 ? 12.117 72.75 38.219 1 64.62 176 PRO A N 1
ATOM 1291 C CA . PRO A 1 176 ? 11.008 73.25 39.031 1 64.62 176 PRO A CA 1
ATOM 1292 C C . PRO A 1 176 ? 10.781 74.75 38.844 1 64.62 176 PRO A C 1
ATOM 1294 O O . PRO A 1 176 ? 9.695 75.25 39.156 1 64.62 176 PRO A O 1
ATOM 1297 N N . ASP A 1 177 ? 11.844 75.5 38.406 1 68.94 177 ASP A N 1
ATOM 1298 C CA . ASP A 1 177 ? 11.719 76.938 38.25 1 68.94 177 ASP A CA 1
ATOM 1299 C C . ASP A 1 177 ? 11.734 77.375 36.781 1 68.94 177 ASP A C 1
ATOM 1301 O O . ASP A 1 177 ? 12.156 78.438 36.469 1 68.94 177 ASP A O 1
ATOM 1305 N N . ALA A 1 178 ? 11.273 76.312 35.969 1 77.44 178 ALA A N 1
ATOM 1306 C CA . ALA A 1 178 ? 11.336 76.625 34.531 1 77.44 178 ALA A CA 1
ATOM 1307 C C . ALA A 1 178 ? 10.367 77.812 34.188 1 77.44 178 ALA A C 1
ATOM 1309 O O . ALA A 1 178 ? 9.258 77.875 34.719 1 77.44 178 ALA A O 1
ATOM 1310 N N . GLN A 1 179 ? 10.805 78.75 33.406 1 74.25 179 GLN A N 1
ATOM 1311 C CA . GLN A 1 179 ? 9.984 79.875 32.938 1 74.25 179 GLN A CA 1
ATOM 1312 C C . GLN A 1 179 ? 9.328 79.562 31.609 1 74.25 179 GLN A C 1
ATOM 1314 O O . GLN A 1 179 ? 9.867 78.812 30.797 1 74.25 179 GLN A O 1
ATOM 1319 N N . PRO A 1 180 ? 8.117 80.062 31.406 1 74.25 180 PRO A N 1
ATOM 1320 C CA . PRO A 1 180 ? 7.488 79.875 30.109 1 74.25 180 PRO A CA 1
ATOM 1321 C C . PRO A 1 180 ? 8.352 80.375 28.953 1 74.25 180 PRO A C 1
ATOM 1323 O O . PRO A 1 180 ? 9.094 81.375 29.109 1 74.25 180 PRO A O 1
ATOM 1326 N N . ASN A 1 181 ? 8.305 79.75 27.781 1 75.5 181 ASN A N 1
ATOM 1327 C CA . ASN A 1 181 ? 8.992 80.125 26.547 1 75.5 181 ASN A CA 1
ATOM 1328 C C . ASN A 1 181 ? 10.508 80.062 26.703 1 75.5 181 ASN A C 1
ATOM 1330 O O . ASN A 1 181 ? 11.242 80.938 26.219 1 75.5 181 ASN A O 1
ATOM 1334 N N . THR A 1 182 ? 10.977 79.125 27.531 1 80.12 182 THR A N 1
ATOM 1335 C CA . THR A 1 182 ? 12.406 78.875 27.703 1 80.12 182 THR A CA 1
ATOM 1336 C C . THR A 1 182 ? 12.727 77.438 27.391 1 80.12 182 THR A C 1
ATOM 1338 O O . THR A 1 182 ? 11.82 76.625 27.266 1 80.12 182 THR A O 1
ATOM 1341 N N . ALA A 1 183 ? 13.969 77.188 27.125 1 87 183 ALA A N 1
ATOM 1342 C CA . ALA A 1 183 ? 14.461 75.812 26.938 1 87 183 ALA A CA 1
ATOM 1343 C C . ALA A 1 183 ? 15.664 75.5 27.828 1 87 183 ALA A C 1
ATOM 1345 O O . ALA A 1 183 ? 16.797 75.438 27.359 1 87 183 ALA A O 1
ATOM 1346 N N . PRO A 1 184 ? 15.406 75.438 29.094 1 86.25 184 PRO A N 1
ATOM 1347 C CA . PRO A 1 184 ? 16.516 75.25 30.031 1 86.25 184 PRO A CA 1
ATOM 1348 C C . PRO A 1 184 ? 17.141 73.812 29.906 1 86.25 184 PRO A C 1
ATOM 1350 O O . PRO A 1 184 ? 16.469 72.875 29.531 1 86.25 184 PRO A O 1
ATOM 1353 N N . CYS A 1 185 ? 18.406 73.75 30.141 1 88.12 185 CYS A N 1
ATOM 1354 C CA . CYS A 1 185 ? 19.156 72.5 30.172 1 88.12 185 CYS A CA 1
ATOM 1355 C C . CYS A 1 185 ? 19.922 72.375 31.484 1 88.12 185 CYS A C 1
ATOM 1357 O O . CYS A 1 185 ? 20.359 73.375 32.062 1 88.12 185 CYS A O 1
ATOM 1359 N N . THR A 1 186 ? 19.938 71.188 32 1 82.25 186 THR A N 1
ATOM 1360 C CA . THR A 1 186 ? 20.719 70.875 33.188 1 82.25 186 THR A CA 1
ATOM 1361 C C . THR A 1 186 ? 21.234 69.438 33.156 1 82.25 186 THR A C 1
ATOM 1363 O O . THR A 1 186 ? 20.797 68.625 32.344 1 82.25 186 THR A O 1
ATOM 1366 N N . ASN A 1 187 ? 22.281 69.25 33.844 1 77.69 187 ASN A N 1
ATOM 1367 C CA . ASN A 1 187 ? 22.703 67.875 34.062 1 77.69 187 ASN A CA 1
ATOM 1368 C C . ASN A 1 187 ? 21.719 67.062 34.938 1 77.69 187 ASN A C 1
ATOM 1370 O O . ASN A 1 187 ? 21.297 67.625 35.969 1 77.69 187 ASN A O 1
ATOM 1374 N N . LEU A 1 188 ? 21.219 65.938 34.406 1 81.44 188 LEU A N 1
ATOM 1375 C CA . LEU A 1 188 ? 20.281 65.125 35.156 1 81.44 188 LEU A CA 1
ATOM 1376 C C . LEU A 1 188 ? 20.906 64.625 36.469 1 81.44 188 LEU A C 1
ATOM 1378 O O . LEU A 1 188 ? 22.109 64.438 36.531 1 81.44 188 LEU A O 1
ATOM 1382 N N . PRO A 1 189 ? 20.141 64.625 37.438 1 65.88 189 PRO A N 1
ATOM 1383 C CA . PRO A 1 189 ? 20.688 64.25 38.75 1 65.88 189 PRO A CA 1
ATOM 1384 C C . PRO A 1 189 ? 21.469 62.969 38.75 1 65.88 189 PRO A C 1
ATOM 1386 O O . PRO A 1 189 ? 20.984 61.969 38.219 1 65.88 189 PRO A O 1
ATOM 1389 N N . GLY A 1 190 ? 22.688 62.969 39.219 1 61.72 190 GLY A N 1
ATOM 1390 C CA . GLY A 1 190 ? 23.531 61.812 39.344 1 61.72 190 GLY A CA 1
ATOM 1391 C C . GLY A 1 190 ? 24.328 61.469 38.094 1 61.72 190 GLY A C 1
ATOM 1392 O O . GLY A 1 190 ? 24.953 60.406 38 1 61.72 190 GLY A O 1
ATOM 1393 N N . SER A 1 191 ? 24.234 62.344 37.156 1 70.94 191 SER A N 1
ATOM 1394 C CA . SER A 1 191 ? 24.906 62.062 35.906 1 70.94 191 SER A CA 1
ATOM 1395 C C . SER A 1 191 ? 25.391 63.344 35.219 1 70.94 191 SER A C 1
ATOM 1397 O O . SER A 1 191 ? 25.078 64.438 35.688 1 70.94 191 SER A O 1
ATOM 1399 N N . ASN A 1 192 ? 26.25 63.125 34.25 1 78.19 192 ASN A N 1
ATOM 1400 C CA . ASN A 1 192 ? 26.609 64.25 33.375 1 78.19 192 ASN A CA 1
ATOM 1401 C C . ASN A 1 192 ? 25.781 64.25 32.094 1 78.19 192 ASN A C 1
ATOM 1403 O O . ASN A 1 192 ? 26.141 64.938 31.109 1 78.19 192 ASN A O 1
ATOM 1407 N N . ILE A 1 193 ? 24.766 63.406 32.156 1 85.94 193 ILE A N 1
ATOM 1408 C CA . ILE A 1 193 ? 23.797 63.438 31.062 1 85.94 193 ILE A CA 1
ATOM 1409 C C . ILE A 1 193 ? 22.953 64.688 31.156 1 85.94 193 ILE A C 1
ATOM 1411 O O . ILE A 1 193 ? 22.422 65 32.219 1 85.94 193 ILE A O 1
ATOM 1415 N N . GLN A 1 194 ? 22.906 65.375 30.094 1 87.62 194 GLN A N 1
ATOM 1416 C CA . GLN A 1 194 ? 22.172 66.625 30.078 1 87.62 194 GLN A CA 1
ATOM 1417 C C . GLN A 1 194 ? 20.734 66.438 29.625 1 87.62 194 GLN A C 1
ATOM 1419 O O . GLN A 1 194 ? 20.484 65.75 28.625 1 87.62 194 GLN A O 1
ATOM 1424 N N . GLY A 1 195 ? 19.797 66.938 30.422 1 89.56 195 GLY A N 1
ATOM 1425 C CA . GLY A 1 195 ? 18.406 67 30.031 1 89.56 195 GLY A CA 1
ATOM 1426 C C . GLY A 1 195 ? 17.922 68.375 29.766 1 89.56 195 GLY A C 1
ATOM 1427 O O . GLY A 1 195 ? 18.234 69.312 30.516 1 89.56 195 GLY A O 1
ATOM 1428 N N . CYS A 1 196 ? 17.359 68.625 28.609 1 89.94 196 CYS A N 1
ATOM 1429 C CA . CYS A 1 196 ? 16.781 69.875 28.234 1 89.94 196 CYS A CA 1
ATOM 1430 C C . CYS A 1 196 ? 15.273 69.75 28.031 1 89.94 196 CYS A C 1
ATOM 1432 O O . CYS A 1 196 ? 14.789 68.75 27.516 1 89.94 196 CYS A O 1
ATOM 1434 N N . CYS A 1 197 ? 14.508 70.688 28.516 1 88.81 197 CYS A N 1
ATOM 1435 C CA . CYS A 1 197 ? 13.07 70.75 28.281 1 88.81 197 CYS A CA 1
ATOM 1436 C C . CYS A 1 197 ? 12.695 72.062 27.641 1 88.81 197 CYS A C 1
ATOM 1438 O O . CYS A 1 197 ? 13.18 73.125 28.062 1 88.81 197 CYS A O 1
ATOM 1440 N N . CYS A 1 198 ? 11.914 72 26.609 1 87.06 198 CYS A N 1
ATOM 1441 C CA . CYS A 1 198 ? 11.508 73.188 25.891 1 87.06 198 CYS A CA 1
ATOM 1442 C C . CYS A 1 198 ? 10.031 73.5 26.125 1 87.06 198 CYS A C 1
ATOM 1444 O O . CYS A 1 198 ? 9.172 72.625 25.859 1 87.06 198 CYS A O 1
ATOM 1446 N N . TYR A 1 199 ? 9.766 74.688 26.625 1 79 199 TYR A N 1
ATOM 1447 C CA . TYR A 1 199 ? 8.406 75.125 26.922 1 79 199 TYR A CA 1
ATOM 1448 C C . TYR A 1 199 ? 7.922 76.125 25.891 1 79 199 TYR A C 1
ATOM 1450 O O . TYR A 1 199 ? 7.008 76.938 26.156 1 79 199 TYR A O 1
ATOM 1458 N N . LYS A 1 200 ? 8.523 76.062 24.688 1 80.38 200 LYS A N 1
ATOM 1459 C CA . LYS A 1 200 ? 8.109 76.938 23.578 1 80.38 200 LYS A CA 1
ATOM 1460 C C . LYS A 1 200 ? 7.105 76.25 22.672 1 80.38 200 LYS A C 1
ATOM 1462 O O . LYS A 1 200 ? 6.898 75.062 22.797 1 80.38 200 LYS A O 1
ATOM 1467 N N . GLN A 1 201 ? 6.461 77.062 21.828 1 74.25 201 GLN A N 1
ATOM 1468 C CA . GLN A 1 201 ? 5.559 76.438 20.844 1 74.25 201 GLN A CA 1
ATOM 1469 C C . GLN A 1 201 ? 6.328 75.688 19.781 1 74.25 201 GLN A C 1
ATOM 1471 O O . GLN A 1 201 ? 5.82 74.688 19.25 1 74.25 201 GLN A O 1
ATOM 1476 N N . ASP A 1 202 ? 7.496 76.188 19.406 1 79.88 202 ASP A N 1
ATOM 1477 C CA . ASP A 1 202 ? 8.391 75.5 18.469 1 79.88 202 ASP A CA 1
ATOM 1478 C C . ASP A 1 202 ? 9.734 75.188 19.125 1 79.88 202 ASP A C 1
ATOM 1480 O O . ASP A 1 202 ? 10.508 76.125 19.438 1 79.88 202 ASP A O 1
ATOM 1484 N N . CYS A 1 203 ? 9.961 73.938 19.344 1 84.56 203 CYS A N 1
ATOM 1485 C CA . CYS A 1 203 ? 11.156 73.5 20.062 1 84.56 203 CYS A CA 1
ATOM 1486 C C . CYS A 1 203 ? 12.086 72.688 19.156 1 84.56 203 CYS A C 1
ATOM 1488 O O . CYS A 1 203 ? 12.93 71.938 19.641 1 84.56 203 CYS A O 1
ATOM 1490 N N . ARG A 1 204 ? 12.023 72.688 17.922 1 80.5 204 ARG A N 1
ATOM 1491 C CA . ARG A 1 204 ? 12.867 72 16.969 1 80.5 204 ARG A CA 1
ATOM 1492 C C . ARG A 1 204 ? 14.328 72.375 17.125 1 80.5 204 ARG A C 1
ATOM 1494 O O . ARG A 1 204 ? 15.227 71.688 16.688 1 80.5 204 ARG A O 1
ATOM 1501 N N . GLU A 1 205 ? 14.562 73.5 17.781 1 77.69 205 GLU A N 1
ATOM 1502 C CA . GLU A 1 205 ? 15.93 74 18 1 77.69 205 GLU A CA 1
ATOM 1503 C C . GLU A 1 205 ? 16.719 73.062 18.891 1 77.69 205 GLU A C 1
ATOM 1505 O O . GLU A 1 205 ? 17.953 73.062 18.906 1 77.69 205 GLU A O 1
ATOM 1510 N N . LEU A 1 206 ? 16.047 72.188 19.578 1 82.06 206 LEU A N 1
ATOM 1511 C CA . LEU A 1 206 ? 16.719 71.25 20.453 1 82.06 206 LEU A CA 1
ATOM 1512 C C . LEU A 1 206 ? 17.453 70.188 19.641 1 82.06 206 LEU A C 1
ATOM 1514 O O . LEU A 1 206 ? 18.344 69.5 20.156 1 82.06 206 LEU A O 1
ATOM 1518 N N . SER A 1 207 ? 17.125 70.062 18.359 1 78.12 207 SER A N 1
ATOM 1519 C CA . SER A 1 207 ? 17.75 69.062 17.516 1 78.12 207 SER A CA 1
ATOM 1520 C C . SER A 1 207 ? 19.125 69.5 17.047 1 78.12 207 SER A C 1
ATOM 1522 O O . SER A 1 207 ? 19.297 70.625 16.578 1 78.12 207 SER A O 1
ATOM 1524 N N . PRO A 1 208 ? 20.141 68.562 17.297 1 69.75 208 PRO A N 1
ATOM 1525 C CA . PRO A 1 208 ? 21.453 68.938 16.766 1 69.75 208 PRO A CA 1
ATOM 1526 C C . PRO A 1 208 ? 21.547 68.75 15.25 1 69.75 208 PRO A C 1
ATOM 1528 O O . PRO A 1 208 ? 22.578 69.125 14.648 1 69.75 208 PRO A O 1
ATOM 1531 N N . ILE A 1 209 ? 20.672 68.062 14.555 1 65.62 209 ILE A N 1
ATOM 1532 C CA . ILE A 1 209 ? 20.75 67.875 13.117 1 65.62 209 ILE A CA 1
ATOM 1533 C C . ILE A 1 209 ? 19.672 68.688 12.422 1 65.62 209 ILE A C 1
ATOM 1535 O O . ILE A 1 209 ? 18.609 68.938 13.008 1 65.62 209 ILE A O 1
ATOM 1539 N N . PRO A 1 210 ? 20.062 69.188 11.227 1 58.5 210 PRO A N 1
ATOM 1540 C CA . PRO A 1 210 ? 19.047 69.938 10.445 1 58.5 210 PRO A CA 1
ATOM 1541 C C . PRO A 1 210 ? 17.766 69.062 10.25 1 58.5 210 PRO A C 1
ATOM 1543 O O . PRO A 1 210 ? 17.828 67.875 10.086 1 58.5 210 PRO A O 1
ATOM 1546 N N . ASN A 1 211 ? 16.703 69.625 10.648 1 49.41 211 ASN A N 1
ATOM 1547 C CA . ASN A 1 211 ? 15.391 68.938 10.672 1 49.41 211 ASN A CA 1
ATOM 1548 C C . ASN A 1 211 ? 15.023 68.375 9.305 1 49.41 211 ASN A C 1
ATOM 1550 O O . ASN A 1 211 ? 14.977 69.125 8.312 1 49.41 211 ASN A O 1
ATOM 1554 N N . PRO A 1 212 ? 15.258 67.188 9.039 1 48.97 212 PRO A N 1
ATOM 1555 C CA . PRO A 1 212 ? 14.812 66.75 7.719 1 48.97 212 PRO A CA 1
ATOM 1556 C C . PRO A 1 212 ? 13.367 67.125 7.422 1 48.97 212 PRO A C 1
ATOM 1558 O O . PRO A 1 212 ? 12.578 67.375 8.352 1 48.97 212 PRO A O 1
ATOM 1561 N N . PRO A 1 213 ? 13.078 67.5 6.102 1 42.31 213 PRO A N 1
ATOM 1562 C CA . PRO A 1 213 ? 11.688 67.75 5.719 1 42.31 213 PRO A CA 1
ATOM 1563 C C . PRO A 1 213 ? 10.719 66.75 6.301 1 42.31 213 PRO A C 1
ATOM 1565 O O . PRO A 1 213 ? 11.047 65.562 6.391 1 42.31 213 PRO A O 1
ATOM 1568 N N . THR A 1 214 ? 9.891 67.188 7.062 1 39.84 214 THR A N 1
ATOM 1569 C CA . THR A 1 214 ? 8.859 66.5 7.812 1 39.84 214 THR A CA 1
ATOM 1570 C C . THR A 1 214 ? 8.148 65.438 6.922 1 39.84 214 THR A C 1
ATOM 1572 O O . THR A 1 214 ? 7.484 65.812 5.953 1 39.84 214 THR A O 1
ATOM 1575 N N . PRO A 1 215 ? 8.688 64.438 6.52 1 38.12 215 PRO A N 1
ATOM 1576 C CA . PRO A 1 215 ? 7.586 63.656 5.918 1 38.12 215 PRO A CA 1
ATOM 1577 C C . PRO A 1 215 ? 6.352 63.594 6.812 1 38.12 215 PRO A C 1
ATOM 1579 O O . PRO A 1 215 ? 6.465 63.688 8.039 1 38.12 215 PRO A O 1
ATOM 1582 N N . THR A 1 216 ? 5.203 64 6.328 1 37.12 216 THR A N 1
ATOM 1583 C CA . THR A 1 216 ? 3.941 63.969 7.055 1 37.12 216 THR A CA 1
ATOM 1584 C C . THR A 1 216 ? 3.896 62.781 8.008 1 37.12 216 THR A C 1
ATOM 1586 O O . THR A 1 216 ? 4.098 61.656 7.586 1 37.12 216 THR A O 1
ATOM 1589 N N . PRO A 1 217 ? 4.043 63.125 9.234 1 39.09 217 PRO A N 1
ATOM 1590 C CA . PRO A 1 217 ? 4.055 62.062 10.25 1 39.09 217 PRO A CA 1
ATOM 1591 C C . PRO A 1 217 ? 3.059 60.938 9.945 1 39.09 217 PRO A C 1
ATOM 1593 O O . PRO A 1 217 ? 1.92 61.219 9.562 1 39.09 217 PRO A O 1
ATOM 1596 N N . TRP A 1 218 ? 3.449 59.844 9.578 1 38.53 218 TRP A N 1
ATOM 1597 C CA . TRP A 1 218 ? 2.672 58.656 9.25 1 38.53 218 TRP A CA 1
ATOM 1598 C C . TRP A 1 218 ? 1.753 58.25 10.406 1 38.53 218 TRP A C 1
ATOM 1600 O O . TRP A 1 218 ? 2.076 58.5 11.57 1 38.53 218 TRP A O 1
ATOM 1610 N N . ASN A 1 219 ? 0.641 57.812 10.117 1 39.19 219 ASN A N 1
ATOM 1611 C CA . ASN A 1 219 ? -0.445 57.406 11 1 39.19 219 ASN A CA 1
ATOM 1612 C C . ASN A 1 219 ? 0.028 56.406 12.031 1 39.19 219 ASN A C 1
ATOM 1614 O O . ASN A 1 219 ? 0.864 55.531 11.734 1 39.19 219 ASN A O 1
ATOM 1618 N N . LYS A 1 220 ? -0.182 56.688 13.32 1 45.19 220 LYS A N 1
ATOM 1619 C CA . LYS A 1 220 ? 0.249 56.5 14.703 1 45.19 220 LYS A CA 1
ATOM 1620 C C . LYS A 1 220 ? -0.311 55.219 15.289 1 45.19 220 LYS A C 1
ATOM 1622 O O . LYS A 1 220 ? -1.497 54.906 15.133 1 45.19 220 LYS A O 1
ATOM 1627 N N . ASN A 1 221 ? 0.485 54.219 15.258 1 49.41 221 ASN A N 1
ATOM 1628 C CA . ASN A 1 221 ? 0.038 53.188 16.156 1 49.41 221 ASN A CA 1
ATOM 1629 C C . ASN A 1 221 ? -0.322 53.719 17.531 1 49.41 221 ASN A C 1
ATOM 1631 O O . ASN A 1 221 ? 0.289 54.688 18 1 49.41 221 ASN A O 1
ATOM 1635 N N . ASN A 1 222 ? -1.447 53.5 18.047 1 50.31 222 ASN A N 1
ATOM 1636 C CA . ASN A 1 222 ? -1.794 53.938 19.391 1 50.31 222 ASN A CA 1
ATOM 1637 C C . ASN A 1 222 ? -1.456 52.875 20.422 1 50.31 222 ASN A C 1
ATOM 1639 O O . ASN A 1 222 ? -2.176 51.875 20.562 1 50.31 222 ASN A O 1
ATOM 1643 N N . GLN A 1 223 ? -0.235 52.906 20.906 1 61.84 223 GLN A N 1
ATOM 1644 C CA . GLN A 1 223 ? 0.18 52 21.969 1 61.84 223 GLN A CA 1
ATOM 1645 C C . GLN A 1 223 ? 0.615 52.781 23.203 1 61.84 223 GLN A C 1
ATOM 1647 O O . GLN A 1 223 ? 0.929 53.969 23.109 1 61.84 223 GLN A O 1
ATOM 1652 N N . THR A 1 224 ? 0.489 52 24.359 1 62.5 224 THR A N 1
ATOM 1653 C CA . THR A 1 224 ? 0.954 52.625 25.594 1 62.5 224 THR A CA 1
ATOM 1654 C C . THR A 1 224 ? 2.465 52.469 25.734 1 62.5 224 THR A C 1
ATOM 1656 O O . THR A 1 224 ? 2.986 51.344 25.688 1 62.5 224 THR A O 1
ATOM 1659 N N . CYS A 1 225 ? 3.049 53.562 25.766 1 76.31 225 CYS A N 1
ATOM 1660 C CA . CYS A 1 225 ? 4.496 53.562 25.953 1 76.31 225 CYS A CA 1
ATOM 1661 C C . CYS A 1 225 ? 4.891 54.312 27.219 1 76.31 225 CYS A C 1
ATOM 1663 O O . CYS A 1 225 ? 4.234 55.281 27.594 1 76.31 225 CYS A O 1
ATOM 1665 N N . TYR A 1 226 ? 5.785 53.719 27.906 1 80.06 226 TYR A N 1
ATOM 1666 C CA . TYR A 1 226 ? 6.387 54.531 28.969 1 80.06 226 TYR A CA 1
ATOM 1667 C C . TYR A 1 226 ? 7.262 55.625 28.406 1 80.06 226 TYR A C 1
ATOM 1669 O O . TYR A 1 226 ? 8.07 55.375 27.5 1 80.06 226 TYR A O 1
ATOM 1677 N N . GLN A 1 227 ? 6.969 56.812 28.859 1 84.06 227 GLN A N 1
ATOM 1678 C CA . GLN A 1 227 ? 7.832 57.938 28.531 1 84.06 227 GLN A CA 1
ATOM 1679 C C . GLN A 1 227 ? 8.531 58.5 29.781 1 84.06 227 GLN A C 1
ATOM 1681 O O . GLN A 1 227 ? 7.871 58.906 30.734 1 84.06 227 GLN A O 1
ATOM 1686 N N . GLY A 1 228 ? 9.789 58.375 29.75 1 84.19 228 GLY A N 1
ATOM 1687 C CA . GLY A 1 228 ? 10.602 58.812 30.891 1 84.19 228 GLY A CA 1
ATOM 1688 C C . GLY A 1 228 ? 12.078 58.562 30.688 1 84.19 228 GLY A C 1
ATOM 1689 O O . GLY A 1 228 ? 12.523 58.25 29.578 1 84.19 228 GLY A O 1
ATOM 1690 N N . ILE A 1 229 ? 12.805 58.844 31.719 1 81.75 229 ILE A N 1
ATOM 1691 C CA . ILE A 1 229 ? 14.258 58.688 31.703 1 81.75 229 ILE A CA 1
ATOM 1692 C C . ILE A 1 229 ? 14.711 57.906 32.906 1 81.75 229 ILE A C 1
ATOM 1694 O O . ILE A 1 229 ? 14.203 58.094 34.031 1 81.75 229 ILE A O 1
ATOM 1698 N N . THR A 1 230 ? 15.516 56.906 32.594 1 77.38 230 THR A N 1
ATOM 1699 C CA . THR A 1 230 ? 16.203 56.219 33.688 1 77.38 230 THR A CA 1
ATOM 1700 C C . THR A 1 230 ? 17.703 56.531 33.625 1 77.38 230 THR A C 1
ATOM 1702 O O . THR A 1 230 ? 18.297 56.656 32.562 1 77.38 230 THR A O 1
ATOM 1705 N N . ILE A 1 231 ? 18.234 56.719 34.781 1 67.88 231 ILE A N 1
ATOM 1706 C CA . ILE A 1 231 ? 19.672 56.812 34.938 1 67.88 231 ILE A CA 1
ATOM 1707 C C . ILE A 1 231 ? 20.203 55.625 35.688 1 67.88 231 ILE A C 1
ATOM 1709 O O . ILE A 1 231 ? 19.812 55.375 36.844 1 67.88 231 ILE A O 1
ATOM 1713 N N . ASN A 1 232 ? 21.047 54.844 34.969 1 55.44 232 ASN A N 1
ATOM 1714 C CA . ASN A 1 232 ? 21.578 53.594 35.531 1 55.44 232 ASN A CA 1
ATOM 1715 C C . ASN A 1 232 ? 20.453 52.719 36.094 1 55.44 232 ASN A C 1
ATOM 1717 O O . ASN A 1 232 ? 20.578 52.219 37.219 1 55.44 232 ASN A O 1
ATOM 1721 N N . GLY A 1 233 ? 19.25 52.719 35.281 1 61.34 233 GLY A N 1
ATOM 1722 C CA . GLY A 1 233 ? 18.125 51.875 35.625 1 61.34 233 GLY A CA 1
ATOM 1723 C C . GLY A 1 233 ? 17.141 52.531 36.562 1 61.34 233 GLY A C 1
ATOM 1724 O O . GLY A 1 233 ? 16.047 52 36.781 1 61.34 233 GLY A O 1
ATOM 1725 N N . ALA A 1 234 ? 17.516 53.656 37.125 1 56.31 234 ALA A N 1
ATOM 1726 C CA . ALA A 1 234 ? 16.641 54.344 38.062 1 56.31 234 ALA A CA 1
ATOM 1727 C C . ALA A 1 234 ? 15.742 55.344 37.312 1 56.31 234 ALA A C 1
ATOM 1729 O O . ALA A 1 234 ? 16.219 56.188 36.562 1 56.31 234 ALA A O 1
ATOM 1730 N N . LEU A 1 235 ? 14.453 55.25 37.656 1 67.62 235 LEU A N 1
ATOM 1731 C CA . LEU A 1 235 ? 13.484 56.125 36.969 1 67.62 235 LEU A CA 1
ATOM 1732 C C . LEU A 1 235 ? 13.531 57.531 37.531 1 67.62 235 LEU A C 1
ATOM 1734 O O . LEU A 1 235 ? 13.562 57.75 38.75 1 67.62 235 LEU A O 1
ATOM 1738 N N . LEU A 1 236 ? 13.586 58.531 36.656 1 71.75 236 LEU A N 1
ATOM 1739 C CA . LEU A 1 236 ? 13.398 59.906 37.062 1 71.75 236 LEU A CA 1
ATOM 1740 C C . LEU A 1 236 ? 11.914 60.219 37.281 1 71.75 236 LEU A C 1
ATOM 1742 O O . LEU A 1 236 ? 11.062 59.719 36.562 1 71.75 236 LEU A O 1
ATOM 1746 N N . THR A 1 237 ? 11.68 61 38.25 1 60.75 237 THR A N 1
ATOM 1747 C CA . THR A 1 237 ? 10.305 61.344 38.594 1 60.75 237 THR A CA 1
ATOM 1748 C C . THR A 1 237 ? 9.617 62.125 37.469 1 60.75 237 THR A C 1
ATOM 1750 O O . THR A 1 237 ? 10.219 63 36.844 1 60.75 237 THR A O 1
ATOM 1753 N N . GLY A 1 238 ? 8.32 61.75 37.25 1 65.31 238 GLY A N 1
ATOM 1754 C CA . GLY A 1 238 ? 7.492 62.469 36.312 1 65.31 238 GLY A CA 1
ATOM 1755 C C . GLY A 1 238 ? 7.227 61.688 35.031 1 65.31 238 GLY A C 1
ATOM 1756 O O . GLY A 1 238 ? 6.371 62.094 34.219 1 65.31 238 GLY A O 1
ATOM 1757 N N . GLY A 1 239 ? 8.062 60.594 34.875 1 74.75 239 GLY A N 1
ATOM 1758 C CA . GLY A 1 239 ? 7.73 59.719 33.75 1 74.75 239 GLY A CA 1
ATOM 1759 C C . GLY A 1 239 ? 6.387 59.031 33.906 1 74.75 239 GLY A C 1
ATOM 1760 O O . GLY A 1 239 ? 5.895 58.875 35 1 74.75 239 GLY A O 1
ATOM 1761 N N . SER A 1 240 ? 5.801 58.75 32.781 1 67.25 240 SER A N 1
ATOM 1762 C CA . SER A 1 240 ? 4.484 58.094 32.844 1 67.25 240 SER A CA 1
ATOM 1763 C C . SER A 1 240 ? 4.195 57.312 31.562 1 67.25 240 SER A C 1
ATOM 1765 O O . SER A 1 240 ? 4.828 57.531 30.531 1 67.25 240 SER A O 1
ATOM 1767 N N . PHE A 1 241 ? 3.398 56.406 31.781 1 67.88 241 PHE A N 1
ATOM 1768 C CA . PHE A 1 241 ? 2.84 55.781 30.594 1 67.88 241 PHE A CA 1
ATOM 1769 C C . PHE A 1 241 ? 1.85 56.688 29.891 1 67.88 241 PHE A C 1
ATOM 1771 O O . PHE A 1 241 ? 1.076 57.375 30.531 1 67.88 241 PHE A O 1
ATOM 1778 N N . SER A 1 242 ? 2.09 56.875 28.609 1 64.25 242 SER A N 1
ATOM 1779 C CA . SER A 1 242 ? 1.161 57.656 27.828 1 64.25 242 SER A CA 1
ATOM 1780 C C . SER A 1 242 ? 0.804 56.969 26.516 1 64.25 242 SER A C 1
ATOM 1782 O O . SER A 1 242 ? 1.528 56.094 26.062 1 64.25 242 SER A O 1
ATOM 1784 N N . GLN A 1 243 ? -0.236 57.406 26.016 1 57.59 243 GLN A N 1
ATOM 1785 C CA . GLN A 1 243 ? -0.614 56.906 24.688 1 57.59 243 GLN A CA 1
ATOM 1786 C C . GLN A 1 243 ? 0.354 57.406 23.625 1 57.59 243 GLN A C 1
ATOM 1788 O O . GLN A 1 243 ? 0.702 58.594 23.594 1 57.59 243 GLN A O 1
ATOM 1793 N N . CYS A 1 244 ? 0.876 56.531 22.938 1 69.56 244 CYS A N 1
ATOM 1794 C CA . CYS A 1 244 ? 1.861 56.812 21.906 1 69.56 244 CYS A CA 1
ATOM 1795 C C . CYS A 1 244 ? 1.267 56.625 20.516 1 69.56 244 CYS A C 1
ATOM 1797 O O . CYS A 1 244 ? 0.797 55.531 20.188 1 69.56 244 CYS A O 1
ATOM 1799 N N . SER A 1 245 ? 1.009 57.688 19.812 1 63.31 245 SER A N 1
ATOM 1800 C CA . SER A 1 245 ? 0.717 57.562 18.391 1 63.31 245 SER A CA 1
ATOM 1801 C C . SER A 1 245 ? 1.977 57.25 17.594 1 63.31 245 SER A C 1
ATOM 1803 O O . SER A 1 245 ? 2.471 58.094 16.828 1 63.31 245 SER A O 1
ATOM 1805 N N . GLY A 1 246 ? 2.578 56.094 17.797 1 69.19 246 GLY A N 1
ATOM 1806 C CA . GLY A 1 246 ? 3.824 55.562 17.25 1 69.19 246 GLY A CA 1
ATOM 1807 C C . GLY A 1 246 ? 4.242 54.25 17.875 1 69.19 246 GLY A C 1
ATOM 1808 O O . GLY A 1 246 ? 3.406 53.375 18.078 1 69.19 246 GLY A O 1
ATOM 1809 N N . GLU A 1 247 ? 5.504 54.094 18.031 1 76.31 247 GLU A N 1
ATOM 1810 C CA . GLU A 1 247 ? 6.062 52.906 18.641 1 76.31 247 GLU A CA 1
ATOM 1811 C C . GLU A 1 247 ? 6.828 53.25 19.922 1 76.31 247 GLU A C 1
ATOM 1813 O O . GLU A 1 247 ? 7.352 54.344 20.062 1 76.31 247 GLU A O 1
ATOM 1818 N N . CYS A 1 248 ? 6.68 52.188 20.812 1 79.69 248 CYS A N 1
ATOM 1819 C CA . CYS A 1 248 ? 7.48 52.375 22.016 1 79.69 248 CYS A CA 1
ATOM 1820 C C . CYS A 1 248 ? 8.961 52.156 21.719 1 79.69 248 CYS A C 1
ATOM 1822 O O . CYS A 1 248 ? 9.328 51.25 20.953 1 79.69 248 CYS A O 1
ATOM 1824 N N . GLY A 1 249 ? 9.695 53.062 22.125 1 82.69 249 GLY A N 1
ATOM 1825 C CA . GLY A 1 249 ? 11.133 52.938 21.938 1 82.69 249 GLY A CA 1
ATOM 1826 C C . GLY A 1 249 ? 11.922 53.25 23.203 1 82.69 249 GLY A C 1
ATOM 1827 O O . GLY A 1 249 ? 11.391 53.844 24.141 1 82.69 249 GLY A O 1
ATOM 1828 N N . SER A 1 250 ? 13.055 52.719 23.281 1 84.81 250 SER A N 1
ATOM 1829 C CA . SER A 1 250 ? 14.023 53.125 24.297 1 84.81 250 SER A CA 1
ATOM 1830 C C . SER A 1 250 ? 15.414 53.281 23.672 1 84.81 250 SER A C 1
ATOM 1832 O O . SER A 1 250 ? 15.742 52.625 22.688 1 84.81 250 SER A O 1
ATOM 1834 N N . ALA A 1 251 ? 16.047 54.25 24.094 1 86.31 251 ALA A N 1
ATOM 1835 C CA . ALA A 1 251 ? 17.438 54.469 23.703 1 86.31 251 ALA A CA 1
ATOM 1836 C C . ALA A 1 251 ? 18.344 54.625 24.938 1 86.31 251 ALA A C 1
ATOM 1838 O O . ALA A 1 251 ? 18.125 55.531 25.75 1 86.31 251 ALA A O 1
ATOM 1839 N N . ARG A 1 252 ? 19.25 53.688 24.953 1 82.69 252 ARG A N 1
ATOM 1840 C CA . ARG A 1 252 ? 20.234 53.75 26.031 1 82.69 252 ARG A CA 1
ATOM 1841 C C . ARG A 1 252 ? 21.516 54.469 25.562 1 82.69 252 ARG A C 1
ATOM 1843 O O . ARG A 1 252 ? 22.094 54.094 24.547 1 82.69 252 ARG A O 1
ATOM 1850 N N . ILE A 1 253 ? 21.828 55.5 26.281 1 81.12 253 ILE A N 1
ATOM 1851 C CA . ILE A 1 253 ? 23.047 56.219 25.938 1 81.12 253 ILE A CA 1
ATOM 1852 C C . ILE A 1 253 ? 24.094 56 27.047 1 81.12 253 ILE A C 1
ATOM 1854 O O . ILE A 1 253 ? 23.734 55.875 28.219 1 81.12 253 ILE A O 1
ATOM 1858 N N . ARG A 1 254 ? 25.281 55.938 26.562 1 70.94 254 ARG A N 1
ATOM 1859 C CA . ARG A 1 254 ? 26.391 55.688 27.469 1 70.94 254 ARG A CA 1
ATOM 1860 C C . ARG A 1 254 ? 27.234 56.969 27.625 1 70.94 254 ARG A C 1
ATOM 1862 O O . ARG A 1 254 ? 27.438 57.719 26.672 1 70.94 254 ARG A O 1
ATOM 1869 N N . THR A 1 255 ? 27.5 57.344 28.922 1 72.75 255 THR A N 1
ATOM 1870 C CA . THR A 1 255 ? 28.453 58.406 29.219 1 72.75 255 THR A CA 1
ATOM 1871 C C . THR A 1 255 ? 29.422 57.969 30.328 1 72.75 255 THR A C 1
ATOM 1873 O O . THR A 1 255 ? 29.312 56.875 30.844 1 72.75 255 THR A O 1
ATOM 1876 N N . THR A 1 256 ? 30.484 58.719 30.453 1 66.06 256 THR A N 1
ATOM 1877 C CA . THR A 1 256 ? 31.438 58.469 31.531 1 66.06 256 THR A CA 1
ATOM 1878 C C . THR A 1 256 ? 31.375 59.625 32.562 1 66.06 256 THR A C 1
ATOM 1880 O O . THR A 1 256 ? 31.469 60.781 32.188 1 66.06 256 THR A O 1
ATOM 1883 N N . TYR A 1 257 ? 31.047 59.375 33.75 1 66.69 257 TYR A N 1
ATOM 1884 C CA . TYR A 1 257 ? 31 60.344 34.844 1 66.69 257 TYR A CA 1
ATOM 1885 C C . TYR A 1 257 ? 31.922 59.938 36 1 66.69 257 TYR A C 1
ATOM 1887 O O . TYR A 1 257 ? 31.75 58.844 36.562 1 66.69 257 TYR A O 1
ATOM 1895 N N . ASN A 1 258 ? 32.906 60.781 36.312 1 56.56 258 ASN A N 1
ATOM 1896 C CA . ASN A 1 258 ? 33.938 60.562 37.312 1 56.56 258 ASN A CA 1
ATOM 1897 C C . ASN A 1 258 ? 34.656 59.219 37.094 1 56.56 258 ASN A C 1
ATOM 1899 O O . ASN A 1 258 ? 34.844 58.469 38.031 1 56.56 258 ASN A O 1
ATOM 1903 N N . GLY A 1 259 ? 34.906 58.812 35.781 1 56.5 259 GLY A N 1
ATOM 1904 C CA . GLY A 1 259 ? 35.656 57.594 35.406 1 56.5 259 GLY A CA 1
ATOM 1905 C C . GLY A 1 259 ? 34.75 56.375 35.312 1 56.5 259 GLY A C 1
ATOM 1906 O O . GLY A 1 259 ? 35.219 55.312 34.906 1 56.5 259 GLY A O 1
ATOM 1907 N N . ASN A 1 260 ? 33.562 56.438 35.688 1 52.41 260 ASN A N 1
ATOM 1908 C CA . ASN A 1 260 ? 32.625 55.312 35.625 1 52.41 260 ASN A CA 1
ATOM 1909 C C . ASN A 1 260 ? 31.641 55.5 34.469 1 52.41 260 ASN A C 1
ATOM 1911 O O . ASN A 1 260 ? 31.266 56.594 34.094 1 52.41 260 ASN A O 1
ATOM 1915 N N . ASN A 1 261 ? 31.234 54.312 33.938 1 63.81 261 ASN A N 1
ATOM 1916 C CA . ASN A 1 261 ? 30.203 54.344 32.875 1 63.81 261 ASN A CA 1
ATOM 1917 C C . ASN A 1 261 ? 28.828 54.594 33.469 1 63.81 261 ASN A C 1
ATOM 1919 O O . ASN A 1 261 ? 28.453 54.031 34.5 1 63.81 261 ASN A O 1
ATOM 1923 N N . VAL A 1 262 ? 28.078 55.656 33 1 64.75 262 VAL A N 1
ATOM 1924 C CA . VAL A 1 262 ? 26.703 55.969 33.344 1 64.75 262 VAL A CA 1
ATOM 1925 C C . VAL A 1 262 ? 25.797 55.812 32.094 1 64.75 262 VAL A C 1
ATOM 1927 O O . VAL A 1 262 ? 26.156 56.219 31 1 64.75 262 VAL A O 1
ATOM 1930 N N . TRP A 1 263 ? 24.75 55.062 32.5 1 74.75 263 TRP A N 1
ATOM 1931 C CA . TRP A 1 263 ? 23.812 54.812 31.406 1 74.75 263 TRP A CA 1
ATOM 1932 C C . TRP A 1 263 ? 22.516 55.594 31.609 1 74.75 263 TRP A C 1
ATOM 1934 O O . TRP A 1 263 ? 21.984 55.656 32.719 1 74.75 263 TRP A O 1
ATOM 1944 N N . GLY A 1 264 ? 22.109 56.406 30.609 1 80.12 264 GLY A N 1
ATOM 1945 C CA . GLY A 1 264 ? 20.781 56.969 30.531 1 80.12 264 GLY A CA 1
ATOM 1946 C C . GLY A 1 264 ? 19.906 56.312 29.484 1 80.12 264 GLY A C 1
ATOM 1947 O O . GLY A 1 264 ? 20.344 56.062 28.375 1 80.12 264 GLY A O 1
ATOM 1948 N N . GLU A 1 265 ? 18.859 55.875 30.016 1 85.19 265 GLU A N 1
ATOM 1949 C CA . GLU A 1 265 ? 17.906 55.281 29.062 1 85.19 265 GLU A CA 1
ATOM 1950 C C . GLU A 1 265 ? 16.641 56.156 28.953 1 85.19 265 GLU A C 1
ATOM 1952 O O . GLU A 1 265 ? 16.047 56.531 29.953 1 85.19 265 GLU A O 1
ATOM 1957 N N . ILE A 1 266 ? 16.391 56.5 27.703 1 88.75 266 ILE A N 1
ATOM 1958 C CA . ILE A 1 266 ? 15.258 57.344 27.375 1 88.75 266 ILE A CA 1
ATOM 1959 C C . ILE A 1 266 ? 14.148 56.531 26.719 1 88.75 266 ILE A C 1
ATOM 1961 O O . ILE A 1 266 ? 14.391 55.844 25.734 1 88.75 266 ILE A O 1
ATOM 1965 N N . PHE A 1 267 ? 13.086 56.562 27.359 1 88.12 267 PHE A N 1
ATOM 1966 C CA . PHE A 1 267 ? 11.922 55.844 26.844 1 88.12 267 PHE A CA 1
ATOM 1967 C C . PHE A 1 267 ? 11.023 56.812 26.047 1 88.12 267 PHE A C 1
ATOM 1969 O O . PHE A 1 267 ? 10.648 57.875 26.547 1 88.12 267 PHE A O 1
ATOM 1976 N N . VAL A 1 268 ? 10.719 56.375 24.844 1 86.38 268 VAL A N 1
ATOM 1977 C CA . VAL A 1 268 ? 10.117 57.344 23.938 1 86.38 268 VAL A CA 1
ATOM 1978 C C . VAL A 1 268 ? 8.898 56.719 23.25 1 86.38 268 VAL A C 1
ATOM 1980 O O . VAL A 1 268 ? 8.719 55.5 23.266 1 86.38 268 VAL A O 1
ATOM 1983 N N . CYS A 1 269 ? 8.07 57.594 22.875 1 82.38 269 CYS A N 1
ATOM 1984 C CA . CYS A 1 269 ? 7.039 57.344 21.875 1 82.38 269 CYS A CA 1
ATOM 1985 C C . CYS A 1 269 ? 7.371 58.031 20.562 1 82.38 269 CYS A C 1
ATOM 1987 O O . CYS A 1 269 ? 7.223 59.25 20.453 1 82.38 269 CYS A O 1
ATOM 1989 N N . ASP A 1 270 ? 7.957 57.281 19.594 1 79.31 270 ASP A N 1
ATOM 1990 C CA . ASP A 1 270 ? 8.367 57.906 18.328 1 79.31 270 ASP A CA 1
ATOM 1991 C C . ASP A 1 270 ? 7.523 57.375 17.172 1 79.31 270 ASP A C 1
ATOM 1993 O O . ASP A 1 270 ? 6.969 56.281 17.219 1 79.31 270 ASP A O 1
ATOM 1997 N N . PRO A 1 271 ? 7.402 58.188 16.156 1 70.31 271 PRO A N 1
ATOM 1998 C CA . PRO A 1 271 ? 6.703 57.719 14.961 1 70.31 271 PRO A CA 1
ATOM 1999 C C . PRO A 1 271 ? 7.312 56.469 14.367 1 70.31 271 PRO A C 1
ATOM 2001 O O . PRO A 1 271 ? 8.523 56.25 14.477 1 70.31 271 PRO A O 1
ATOM 2004 N N . VAL A 1 272 ? 6.492 55.656 13.719 1 69.81 272 VAL A N 1
ATOM 2005 C CA . VAL A 1 272 ? 6.863 54.344 13.188 1 69.81 272 VAL A CA 1
ATOM 2006 C C . VAL A 1 272 ? 8.031 54.5 12.219 1 69.81 272 VAL A C 1
ATOM 2008 O O . VAL A 1 272 ? 8.914 53.625 12.164 1 69.81 272 VAL A O 1
ATOM 2011 N N . ASN A 1 273 ? 8.125 55.562 11.492 1 64 273 ASN A N 1
ATOM 2012 C CA . ASN A 1 273 ? 9.148 55.75 10.469 1 64 273 ASN A CA 1
ATOM 2013 C C . ASN A 1 273 ? 10.539 55.906 11.086 1 64 273 ASN A C 1
ATOM 2015 O O . ASN A 1 273 ? 11.547 55.594 10.445 1 64 273 ASN A O 1
ATOM 2019 N N . VAL A 1 274 ? 10.547 56.375 12.25 1 73.75 274 VAL A N 1
ATOM 2020 C CA . VAL A 1 274 ? 11.844 56.562 12.906 1 73.75 274 VAL A CA 1
ATOM 2021 C C . VAL A 1 274 ? 12.477 55.188 13.156 1 73.75 274 VAL A C 1
ATOM 2023 O O . VAL A 1 274 ? 13.648 54.969 12.836 1 73.75 274 VAL A O 1
ATOM 2026 N N . PHE A 1 275 ? 11.695 54.312 13.578 1 72.88 275 PHE A N 1
ATOM 2027 C CA . PHE A 1 275 ? 12.219 53 13.938 1 72.88 275 PHE A CA 1
ATOM 2028 C C . PHE A 1 275 ? 12.414 52.156 12.703 1 72.88 275 PHE A C 1
ATOM 2030 O O . PHE A 1 275 ? 13.336 51.344 12.641 1 72.88 275 PHE A O 1
ATOM 2037 N N . THR A 1 276 ? 11.492 52.281 11.758 1 66.25 276 THR A N 1
ATOM 2038 C CA . THR A 1 276 ? 11.695 51.562 10.5 1 66.25 276 THR A CA 1
ATOM 2039 C C . THR A 1 276 ? 12.992 52 9.828 1 66.25 276 THR A C 1
ATOM 2041 O O . THR A 1 276 ? 13.703 51.188 9.234 1 66.25 276 THR A O 1
ATOM 2044 N N . GLY A 1 277 ? 13.359 53.312 9.953 1 64.19 277 GLY A N 1
ATOM 2045 C CA . GLY A 1 277 ? 14.609 53.812 9.422 1 64.19 277 GLY A CA 1
ATOM 2046 C C . GLY A 1 277 ? 15.836 53.25 10.117 1 64.19 277 GLY A C 1
ATOM 2047 O O . GLY A 1 277 ? 16.906 53.125 9.516 1 64.19 277 GLY A O 1
ATOM 2048 N N . LEU A 1 278 ? 15.57 52.781 11.32 1 69.06 278 LEU A N 1
ATOM 2049 C CA . LEU A 1 278 ? 16.656 52.219 12.117 1 69.06 278 LEU A CA 1
ATOM 2050 C C . LEU A 1 278 ? 16.688 50.719 12 1 69.06 278 LEU A C 1
ATOM 2052 O O . LEU A 1 278 ? 17.562 50.062 12.578 1 69.06 278 LEU A O 1
ATOM 2056 N N . ASN A 1 279 ? 15.766 50.094 11.25 1 63.34 279 ASN A N 1
ATOM 2057 C CA . ASN A 1 279 ? 15.602 48.656 11.125 1 63.34 279 ASN A CA 1
ATOM 2058 C C . ASN A 1 279 ? 15.367 48 12.484 1 63.34 279 ASN A C 1
ATOM 2060 O O . ASN A 1 279 ? 15.977 46.969 12.789 1 63.34 279 ASN A O 1
ATOM 2064 N N . LEU A 1 280 ? 14.789 48.781 13.383 1 66.62 280 LEU A N 1
ATOM 2065 C CA . LEU A 1 280 ? 14.406 48.25 14.688 1 66.62 280 LEU A CA 1
ATOM 2066 C C . LEU A 1 280 ? 12.953 47.781 14.68 1 66.62 280 LEU A C 1
ATOM 2068 O O . LEU A 1 280 ? 12.039 48.594 14.555 1 66.62 280 LEU A O 1
ATOM 2072 N N . ASP A 1 281 ? 12.797 46.438 14.656 1 62.19 281 ASP A N 1
ATOM 2073 C CA . ASP A 1 281 ? 11.453 45.875 14.688 1 62.19 281 ASP A CA 1
ATOM 2074 C C . ASP A 1 281 ? 11.312 44.844 15.82 1 62.19 281 ASP A C 1
ATOM 2076 O O . ASP A 1 281 ? 11.711 43.688 15.672 1 62.19 281 ASP A O 1
ATOM 2080 N N . ASN A 1 282 ? 10.672 45.281 16.953 1 63.75 282 ASN A N 1
ATOM 2081 C CA . ASN A 1 282 ? 10.438 44.469 18.156 1 63.75 282 ASN A CA 1
ATOM 2082 C C . ASN A 1 282 ? 11.727 43.844 18.656 1 63.75 282 ASN A C 1
ATOM 2084 O O . ASN A 1 282 ? 11.758 42.625 18.969 1 63.75 282 ASN A O 1
ATOM 2088 N N . GLU A 1 283 ? 12.812 44.5 18.547 1 65.44 283 GLU A N 1
ATOM 2089 C CA . GLU A 1 283 ? 14.125 44.062 19.016 1 65.44 283 GLU A CA 1
ATOM 2090 C C . GLU A 1 283 ? 14.945 45.25 19.531 1 65.44 283 GLU A C 1
ATOM 2092 O O . GLU A 1 283 ? 14.539 46.406 19.375 1 65.44 283 GLU A O 1
ATOM 2097 N N . CYS A 1 284 ? 15.992 44.875 20.219 1 65.38 284 CYS A N 1
ATOM 2098 C CA . CYS A 1 284 ? 16.984 45.844 20.609 1 65.38 284 CYS A CA 1
ATOM 2099 C C . CYS A 1 284 ? 18.281 45.688 19.812 1 65.38 284 CYS A C 1
ATOM 2101 O O . CYS A 1 284 ? 18.703 44.562 19.562 1 65.38 284 CYS A O 1
ATOM 2103 N N . LYS A 1 285 ? 18.75 46.75 19.234 1 70.31 285 LYS A N 1
ATOM 2104 C CA . LYS A 1 285 ? 20.016 46.688 18.5 1 70.31 285 LYS A CA 1
ATOM 2105 C C . LYS A 1 285 ? 20.891 47.875 18.812 1 70.31 285 LYS A C 1
ATOM 2107 O O . LYS A 1 285 ? 20.391 48.938 19.25 1 70.31 285 LYS A O 1
ATOM 2112 N N . ASN A 1 286 ? 22.109 47.594 18.609 1 66.31 286 ASN A N 1
ATOM 2113 C CA . ASN A 1 286 ? 23.031 48.719 18.562 1 66.31 286 ASN A CA 1
ATOM 2114 C C . ASN A 1 286 ? 22.844 49.562 17.297 1 66.31 286 ASN A C 1
ATOM 2116 O O . ASN A 1 286 ? 22.828 49 16.188 1 66.31 286 ASN A O 1
ATOM 2120 N N . LEU A 1 287 ? 22.562 50.844 17.406 1 69.44 287 LEU A N 1
ATOM 2121 C CA . LEU A 1 287 ? 22.125 51.656 16.281 1 69.44 287 LEU A CA 1
ATOM 2122 C C . LEU A 1 287 ? 23.328 52.25 15.562 1 69.44 287 LEU A C 1
ATOM 2124 O O . LEU A 1 287 ? 23.266 52.531 14.367 1 69.44 287 LEU A O 1
ATOM 2128 N N . ASP A 1 288 ? 24.453 52.5 16.297 1 65.12 288 ASP A N 1
ATOM 2129 C CA . ASP A 1 288 ? 25.562 53.25 15.734 1 65.12 288 ASP A CA 1
ATOM 2130 C C . ASP A 1 288 ? 26.906 52.531 15.953 1 65.12 288 ASP A C 1
ATOM 2132 O O . ASP A 1 288 ? 27.891 53.188 16.312 1 65.12 288 ASP A O 1
ATOM 2136 N N . THR A 1 289 ? 26.859 51.156 15.703 1 62.91 289 THR A N 1
ATOM 2137 C CA . THR A 1 289 ? 28.078 50.406 16.031 1 62.91 289 THR A CA 1
ATOM 2138 C C . THR A 1 289 ? 29.25 50.875 15.18 1 62.91 289 THR A C 1
ATOM 2140 O O . THR A 1 289 ? 29.141 50.969 13.953 1 62.91 289 THR A O 1
ATOM 2143 N N . GLN A 1 290 ? 30.266 51.406 15.797 1 62 290 GLN A N 1
ATOM 2144 C CA . GLN A 1 290 ? 31.531 51.75 15.164 1 62 290 GLN A CA 1
ATOM 2145 C C . GLN A 1 290 ? 32.719 51.188 15.93 1 62 290 GLN A C 1
ATOM 2147 O O . GLN A 1 290 ? 32.625 51 17.141 1 62 290 GLN A O 1
ATOM 2152 N N . ASN A 1 291 ? 33.656 50.75 15.156 1 57.09 291 ASN A N 1
ATOM 2153 C CA . ASN A 1 291 ? 34.906 50.312 15.781 1 57.09 291 ASN A CA 1
ATOM 2154 C C . ASN A 1 291 ? 35.656 51.438 16.453 1 57.09 291 ASN A C 1
ATOM 2156 O O . ASN A 1 291 ? 36.125 52.344 15.773 1 57.09 291 ASN A O 1
ATOM 2160 N N . ILE A 1 292 ? 35.469 51.656 17.688 1 55.25 292 ILE A N 1
ATOM 2161 C CA . ILE A 1 292 ? 36.219 52.656 18.453 1 55.25 292 ILE A CA 1
ATOM 2162 C C . ILE A 1 292 ? 37.375 51.969 19.172 1 55.25 292 ILE A C 1
ATOM 2164 O O . ILE A 1 292 ? 37.188 51.125 20.047 1 55.25 292 ILE A O 1
ATOM 2168 N N . ASP A 1 293 ? 38.562 52.281 18.922 1 49.75 293 ASP A N 1
ATOM 2169 C CA . ASP A 1 293 ? 39.812 51.75 19.453 1 49.75 293 ASP A CA 1
ATOM 2170 C C . ASP A 1 293 ? 39.875 50.219 19.312 1 49.75 293 ASP A C 1
ATOM 2172 O O . ASP A 1 293 ? 40.312 49.5 20.219 1 49.75 293 ASP A O 1
ATOM 2176 N N . GLY A 1 294 ? 39.219 49.656 18.172 1 50.44 294 GLY A N 1
ATOM 2177 C CA . GLY A 1 294 ? 39.25 48.25 17.859 1 50.44 294 GLY A CA 1
ATOM 2178 C C . GLY A 1 294 ? 38.094 47.469 18.406 1 50.44 294 GLY A C 1
ATOM 2179 O O . GLY A 1 294 ? 38 46.25 18.203 1 50.44 294 GLY A O 1
ATOM 2180 N N . VAL A 1 295 ? 37.281 48.156 19.188 1 47.69 295 VAL A N 1
ATOM 2181 C CA . VAL A 1 295 ? 36.156 47.469 19.797 1 47.69 295 VAL A CA 1
ATOM 2182 C C . VAL A 1 295 ? 34.844 47.969 19.172 1 47.69 295 VAL A C 1
ATOM 2184 O O . VAL A 1 295 ? 34.594 49.188 19.141 1 47.69 295 VAL A O 1
ATOM 2187 N N . PRO A 1 296 ? 34.188 47.156 18.594 1 58.28 296 PRO A N 1
ATOM 2188 C CA . PRO A 1 296 ? 32.875 47.594 18.125 1 58.28 296 PRO A CA 1
ATOM 2189 C C . PRO A 1 296 ? 32.031 48.125 19.266 1 58.28 296 PRO A C 1
ATOM 2191 O O . PRO A 1 296 ? 31.719 47.438 20.219 1 58.28 296 PRO A O 1
ATOM 2194 N N . THR A 1 297 ? 31.891 49.562 19.188 1 56.38 297 THR A N 1
ATOM 2195 C CA . THR A 1 297 ? 31.203 50.25 20.266 1 56.38 297 THR A CA 1
ATOM 2196 C C . THR A 1 297 ? 29.969 51 19.734 1 56.38 297 THR A C 1
ATOM 2198 O O . THR A 1 297 ? 30.047 51.688 18.734 1 56.38 297 THR A O 1
ATOM 2201 N N . ALA A 1 298 ? 28.906 50.688 20.438 1 67.69 298 ALA A N 1
ATOM 2202 C CA . ALA A 1 298 ? 27.688 51.438 20.141 1 67.69 298 ALA A CA 1
ATOM 2203 C C . ALA A 1 298 ? 27.359 52.375 21.281 1 67.69 298 ALA A C 1
ATOM 2205 O O . ALA A 1 298 ? 27.516 52.031 22.453 1 67.69 298 ALA A O 1
ATOM 2206 N N . LEU A 1 299 ? 27.031 53.656 20.906 1 71 299 LEU A N 1
ATOM 2207 C CA . LEU A 1 299 ? 26.672 54.656 21.906 1 71 299 LEU A CA 1
ATOM 2208 C C . LEU A 1 299 ? 25.188 54.594 22.219 1 71 299 LEU A C 1
ATOM 2210 O O . LEU A 1 299 ? 24.75 55 23.297 1 71 299 LEU A O 1
ATOM 2214 N N . ILE A 1 300 ? 24.453 54.156 21.172 1 77.25 300 ILE A N 1
ATOM 2215 C CA . ILE A 1 300 ? 23.016 54.062 21.359 1 77.25 300 ILE A CA 1
ATOM 2216 C C . ILE A 1 300 ? 22.562 52.625 21.141 1 77.25 300 ILE A C 1
ATOM 2218 O O . ILE A 1 300 ? 22.844 52.031 20.094 1 77.25 300 ILE A O 1
ATOM 2222 N N . THR A 1 301 ? 22.078 52.031 22.188 1 77.19 301 THR A N 1
ATOM 2223 C CA . THR A 1 301 ? 21.297 50.812 22.016 1 77.19 301 THR A CA 1
ATOM 2224 C C . THR A 1 301 ? 19.797 51.156 22 1 77.19 301 THR A C 1
ATOM 2226 O O . THR A 1 301 ? 19.266 51.688 22.969 1 77.19 301 THR A O 1
ATOM 2229 N N . GLY A 1 302 ? 19.219 50.969 20.891 1 78.88 302 GLY A N 1
ATOM 2230 C CA . GLY A 1 302 ? 17.812 51.281 20.719 1 78.88 302 GLY A CA 1
ATOM 2231 C C . GLY A 1 302 ? 16.938 50.062 20.719 1 78.88 302 GLY A C 1
ATOM 2232 O O . GLY A 1 302 ? 17.344 49 20.234 1 78.88 302 GLY A O 1
ATOM 2233 N N . CYS A 1 303 ? 15.898 50.188 21.422 1 77.56 303 CYS A N 1
ATOM 2234 C CA . CYS A 1 303 ? 14.844 49.188 21.406 1 77.56 303 CYS A CA 1
ATOM 2235 C C . CYS A 1 303 ? 13.547 49.75 20.844 1 77.56 303 CYS A C 1
ATOM 2237 O O . CYS A 1 303 ? 13.242 50.938 21.062 1 77.56 303 CYS A O 1
ATOM 2239 N N . ALA A 1 304 ? 12.891 49.062 20.031 1 75.19 304 ALA A N 1
ATOM 2240 C CA . ALA A 1 304 ? 11.562 49.469 19.578 1 75.19 304 ALA A CA 1
ATOM 2241 C C . ALA A 1 304 ? 10.602 48.281 19.578 1 75.19 304 ALA A C 1
ATOM 2243 O O . ALA A 1 304 ? 11.016 47.156 19.328 1 75.19 304 ALA A O 1
ATOM 2244 N N . CYS A 1 305 ? 9.516 48.5 20.016 1 68.94 305 CYS A N 1
ATOM 2245 C CA . CYS A 1 305 ? 8.516 47.438 19.922 1 68.94 305 CYS A CA 1
ATOM 2246 C C . CYS A 1 305 ? 7.133 48 19.656 1 68.94 305 CYS A C 1
ATOM 2248 O O . CYS A 1 305 ? 6.836 49.156 20.047 1 68.94 305 CYS A O 1
ATOM 2250 N N . ASN A 1 306 ? 6.469 47.375 18.844 1 59.47 306 ASN A N 1
ATOM 2251 C CA . ASN A 1 306 ? 5.078 47.719 18.562 1 59.47 306 ASN A CA 1
ATOM 2252 C C . ASN A 1 306 ? 4.156 46.531 18.766 1 59.47 306 ASN A C 1
ATOM 2254 O O . ASN A 1 306 ? 3.018 46.531 18.297 1 59.47 306 ASN A O 1
ATOM 2258 N N . SER A 1 307 ? 4.707 45.438 19.359 1 54.66 307 SER A N 1
ATOM 2259 C CA . SER A 1 307 ? 3.996 44.156 19.438 1 54.66 307 SER A CA 1
ATOM 2260 C C . SER A 1 307 ? 2.873 44.219 20.469 1 54.66 307 SER A C 1
ATOM 2262 O O . SER A 1 307 ? 1.84 43.562 20.312 1 54.66 307 SER A O 1
ATOM 2264 N N . LYS A 1 308 ? 3.207 44.938 21.688 1 52.16 308 LYS A N 1
ATOM 2265 C CA . LYS A 1 308 ? 2.232 45 22.766 1 52.16 308 LYS A CA 1
ATOM 2266 C C . LYS A 1 308 ? 2.361 46.312 23.531 1 52.16 308 LYS A C 1
ATOM 2268 O O . LYS A 1 308 ? 3.385 47 23.453 1 52.16 308 LYS A O 1
ATOM 2273 N N . ASP A 1 309 ? 1.275 46.625 24.156 1 54.88 309 ASP A N 1
ATOM 2274 C CA . ASP A 1 309 ? 1.358 47.75 25.078 1 54.88 309 ASP A CA 1
ATOM 2275 C C . ASP A 1 309 ? 2.441 47.531 26.125 1 54.88 309 ASP A C 1
ATOM 2277 O O . ASP A 1 309 ? 2.602 46.406 26.625 1 54.88 309 ASP A O 1
ATOM 2281 N N . LYS A 1 310 ? 3.188 48.5 26.453 1 62.75 310 LYS A N 1
ATOM 2282 C CA . LYS A 1 310 ? 4.25 48.469 27.453 1 62.75 310 LYS A CA 1
ATOM 2283 C C . LYS A 1 310 ? 5.32 47.438 27.109 1 62.75 310 LYS A C 1
ATOM 2285 O O . LYS A 1 310 ? 5.836 46.75 27.984 1 62.75 310 LYS A O 1
ATOM 2290 N N . CYS A 1 311 ? 5.383 47.344 25.812 1 68.38 311 CYS A N 1
ATOM 2291 C CA . CYS A 1 311 ? 6.391 46.406 25.375 1 68.38 311 CYS A CA 1
ATOM 2292 C C . CYS A 1 311 ? 7.781 46.812 25.844 1 68.38 311 CYS A C 1
ATOM 2294 O O . CYS A 1 311 ? 8.727 46.031 25.781 1 68.38 311 CYS A O 1
ATOM 2296 N N . ILE A 1 312 ? 7.867 48 26.297 1 72.56 312 ILE A N 1
ATOM 2297 C CA . ILE A 1 312 ? 9.031 48.5 27.031 1 72.56 312 ILE A CA 1
ATOM 2298 C C . ILE A 1 312 ? 8.578 49.156 28.344 1 72.56 312 ILE A C 1
ATOM 2300 O O . ILE A 1 312 ? 7.891 50.188 28.312 1 72.56 312 ILE A O 1
ATOM 2304 N N . ASP A 1 313 ? 8.82 48.469 29.469 1 63.88 313 ASP A N 1
ATOM 2305 C CA . ASP A 1 313 ? 8.359 48.938 30.766 1 63.88 313 ASP A CA 1
ATOM 2306 C C . ASP A 1 313 ? 9.508 49 31.781 1 63.88 313 ASP A C 1
ATOM 2308 O O . ASP A 1 313 ? 9.867 47.969 32.344 1 63.88 313 ASP A O 1
ATOM 2312 N N . PRO A 1 314 ? 10.023 50.156 31.953 1 63.94 314 PRO A N 1
ATOM 2313 C CA . PRO A 1 314 ? 11.109 50.281 32.938 1 63.94 314 PRO A CA 1
ATOM 2314 C C . PRO A 1 314 ? 10.602 50.281 34.375 1 63.94 314 PRO A C 1
ATOM 2316 O O . PRO A 1 314 ? 11.406 50.312 35.312 1 63.94 314 PRO A O 1
ATOM 2319 N N . THR A 1 315 ? 9.297 50.312 34.531 1 55.38 315 THR A N 1
ATOM 2320 C CA . THR A 1 315 ? 8.758 50.5 35.875 1 55.38 315 THR A CA 1
ATOM 2321 C C . THR A 1 315 ? 8.68 49.188 36.625 1 55.38 315 THR A C 1
ATOM 2323 O O . THR A 1 315 ? 8.445 49.156 37.812 1 55.38 315 THR A O 1
ATOM 2326 N N . VAL A 1 316 ? 8.875 48.219 35.844 1 49.47 316 VAL A N 1
ATOM 2327 C CA . VAL A 1 316 ? 8.875 46.875 36.438 1 49.47 316 VAL A CA 1
ATOM 2328 C C . VAL A 1 316 ? 10.305 46.375 36.594 1 49.47 316 VAL A C 1
ATOM 2330 O O . VAL A 1 316 ? 11.195 46.812 35.844 1 49.47 316 VAL A O 1
ATOM 2333 N N . VAL A 1 317 ? 10.68 45.812 37.688 1 37.69 317 VAL A N 1
ATOM 2334 C CA . VAL A 1 317 ? 11.992 45.219 37.875 1 37.69 317 VAL A CA 1
ATOM 2335 C C . VAL A 1 317 ? 11.906 43.688 37.688 1 37.69 317 VAL A C 1
ATOM 2337 O O . VAL A 1 317 ? 11.164 43 38.406 1 37.69 317 VAL A O 1
ATOM 2340 N N . PRO A 1 318 ? 12.578 43.125 36.688 1 44 318 PRO A N 1
ATOM 2341 C CA . PRO A 1 318 ? 13.422 43.875 35.75 1 44 318 PRO A CA 1
ATOM 2342 C C . PRO A 1 318 ? 12.602 44.562 34.688 1 44 318 PRO A C 1
ATOM 2344 O O . PRO A 1 318 ? 11.469 44.188 34.375 1 44 318 PRO A O 1
ATOM 2347 N N . PRO A 1 319 ? 13.227 45.594 34.094 1 50.16 319 PRO A N 1
ATOM 2348 C CA . PRO A 1 319 ? 12.508 46.281 33.031 1 50.16 319 PRO A CA 1
ATOM 2349 C C . PRO A 1 319 ? 12.141 45.406 31.859 1 50.16 319 PRO A C 1
ATOM 2351 O O . PRO A 1 319 ? 12.875 44.469 31.547 1 50.16 319 PRO A O 1
ATOM 2354 N N . VAL A 1 320 ? 10.992 45.625 31.312 1 58.59 320 VAL A N 1
ATOM 2355 C CA . VAL A 1 320 ? 10.508 44.875 30.156 1 58.59 320 VAL A CA 1
ATOM 2356 C C . VAL A 1 320 ? 11.047 45.5 28.875 1 58.59 320 VAL A C 1
ATOM 2358 O O . VAL A 1 320 ? 10.984 46.719 28.688 1 58.59 320 VAL A O 1
ATOM 2361 N N . TYR A 1 321 ? 11.82 44.844 28.109 1 55.09 321 TYR A N 1
ATOM 2362 C CA . TYR A 1 321 ? 12.273 45.25 26.781 1 55.09 321 TYR A CA 1
ATOM 2363 C C . TYR A 1 321 ? 11.773 44.281 25.719 1 55.09 321 TYR A C 1
ATOM 2365 O O . TYR A 1 321 ? 11.438 43.125 26.031 1 55.09 321 TYR A O 1
ATOM 2373 N N . PRO A 1 322 ? 11.367 44.844 24.641 1 49.69 322 PRO A N 1
ATOM 2374 C CA . PRO A 1 322 ? 10.992 43.875 23.594 1 49.69 322 PRO A CA 1
ATOM 2375 C C . PRO A 1 322 ? 11.953 42.688 23.516 1 49.69 322 PRO A C 1
ATOM 2377 O O . PRO A 1 322 ? 13.172 42.875 23.641 1 49.69 322 PRO A O 1
ATOM 2380 N N . VAL A 1 323 ? 11.508 41.594 24.203 1 44.78 323 VAL A N 1
ATOM 2381 C CA . VAL A 1 323 ? 12.25 40.344 24.391 1 44.78 323 VAL A CA 1
ATOM 2382 C C . VAL A 1 323 ? 13.266 40.156 23.266 1 44.78 323 VAL A C 1
ATOM 2384 O O . VAL A 1 323 ? 12.922 40.312 22.094 1 44.78 323 VAL A O 1
ATOM 2387 N N . LYS A 1 324 ? 14.375 40.125 23.609 1 45.09 324 LYS A N 1
ATOM 2388 C CA . LYS A 1 324 ? 15.109 38.875 23.609 1 45.09 324 LYS A CA 1
ATOM 2389 C C . LYS A 1 324 ? 14.172 37.688 23.875 1 45.09 324 LYS A C 1
ATOM 2391 O O . LYS A 1 324 ? 13.156 37.844 24.562 1 45.09 324 LYS A O 1
ATOM 2396 N N . GLN A 1 325 ? 14.07 36.625 23.391 1 50.38 325 GLN A N 1
ATOM 2397 C CA . GLN A 1 325 ? 13.359 35.344 23.562 1 50.38 325 GLN A CA 1
ATOM 2398 C C . GLN A 1 325 ? 13.242 35 25.047 1 50.38 325 GLN A C 1
ATOM 2400 O O . GLN A 1 325 ? 14.234 34.688 25.703 1 50.38 325 GLN A O 1
ATOM 2405 N N . LEU A 1 326 ? 12.109 35.469 25.922 1 58.31 326 LEU A N 1
ATOM 2406 C CA . LEU A 1 326 ? 11.844 35.031 27.297 1 58.31 326 LEU A CA 1
ATOM 2407 C C . LEU A 1 326 ? 11.891 33.531 27.391 1 58.31 326 LEU A C 1
ATOM 2409 O O . LEU A 1 326 ? 11.391 32.812 26.516 1 58.31 326 LEU A O 1
ATOM 2413 N N . ARG A 1 327 ? 12.703 33.062 28.312 1 72.88 327 ARG A N 1
ATOM 2414 C CA . ARG A 1 327 ? 12.695 31.625 28.609 1 72.88 327 ARG A CA 1
ATOM 2415 C C . ARG A 1 327 ? 11.898 31.344 29.891 1 72.88 327 ARG A C 1
ATOM 2417 O O . ARG A 1 327 ? 12.047 32.031 30.891 1 72.88 327 ARG A O 1
ATOM 2424 N N . CYS A 1 328 ? 10.984 30.516 29.859 1 77.69 328 CYS A N 1
ATOM 2425 C CA . CYS A 1 328 ? 10.172 30.141 31 1 77.69 328 CYS A CA 1
ATOM 2426 C C . CYS A 1 328 ? 10.414 28.672 31.375 1 77.69 328 CYS A C 1
ATOM 2428 O O . CYS A 1 328 ? 10.641 27.828 30.516 1 77.69 328 CYS A O 1
ATOM 2430 N N . ALA A 1 329 ? 10.555 28.484 32.719 1 82.5 329 ALA A N 1
ATOM 2431 C CA . ALA A 1 329 ? 10.438 27.094 33.156 1 82.5 329 ALA A CA 1
ATOM 2432 C C . ALA A 1 329 ? 9.047 26.547 32.875 1 82.5 329 ALA A C 1
ATOM 2434 O O . ALA A 1 329 ? 8.039 27.188 33.156 1 82.5 329 ALA A O 1
ATOM 2435 N N . VAL A 1 330 ? 9 25.547 32.25 1 83.44 330 VAL A N 1
ATOM 2436 C CA . VAL A 1 330 ? 7.746 24.859 31.938 1 83.44 330 VAL A CA 1
ATOM 2437 C C . VAL A 1 330 ? 7.777 23.438 32.5 1 83.44 330 VAL A C 1
ATOM 2439 O O . VAL A 1 330 ? 8.797 22.75 32.438 1 83.44 330 VAL A O 1
ATOM 2442 N N . GLY A 1 331 ? 6.645 23.078 33.25 1 82.12 331 GLY A N 1
ATOM 2443 C CA . GLY A 1 331 ? 6.617 21.734 33.812 1 82.12 331 GLY A CA 1
ATOM 2444 C C . GLY A 1 331 ? 5.66 21.594 34.969 1 82.12 331 GLY A C 1
ATOM 2445 O O . GLY A 1 331 ? 4.887 22.516 35.25 1 82.12 331 GLY A O 1
ATOM 2446 N N . LEU A 1 332 ? 5.75 20.344 35.594 1 83.62 332 LEU A N 1
ATOM 2447 C CA . LEU A 1 332 ? 4.922 20 36.75 1 83.62 332 LEU A CA 1
ATOM 2448 C C . LEU A 1 332 ? 5.785 19.703 37.969 1 83.62 332 LEU A C 1
ATOM 2450 O O . LEU A 1 332 ? 6.844 19.078 37.844 1 83.62 332 LEU A O 1
ATOM 2454 N N . TYR A 1 333 ? 5.324 20.266 39.062 1 86.12 333 TYR A N 1
ATOM 2455 C CA . TYR A 1 333 ? 5.98 20.016 40.312 1 86.12 333 TYR A CA 1
ATOM 2456 C C . TYR A 1 333 ? 4.965 19.625 41.406 1 86.12 333 TYR A C 1
ATOM 2458 O O . TYR A 1 333 ? 3.996 20.344 41.625 1 86.12 333 TYR A O 1
ATOM 2466 N N . ASN A 1 334 ? 5.125 18.438 41.969 1 79.31 334 ASN A N 1
ATOM 2467 C CA . ASN A 1 334 ? 4.168 17.969 42.969 1 79.31 334 ASN A CA 1
ATOM 2468 C C . ASN A 1 334 ? 4.73 18.109 44.375 1 79.31 334 ASN A C 1
ATOM 2470 O O . ASN A 1 334 ? 4.27 17.422 45.312 1 79.31 334 ASN A O 1
ATOM 2474 N N . GLY A 1 335 ? 5.707 18.906 44.562 1 76 335 GLY A N 1
ATOM 2475 C CA . GLY A 1 335 ? 6.316 19.078 45.875 1 76 335 GLY A CA 1
ATOM 2476 C C . GLY A 1 335 ? 7.605 18.297 46.031 1 76 335 GLY A C 1
ATOM 2477 O O . GLY A 1 335 ? 8.469 18.656 46.812 1 76 335 GLY A O 1
ATOM 2478 N N . THR A 1 336 ? 7.691 17.172 45.312 1 75.81 336 THR A N 1
ATOM 2479 C CA . THR A 1 336 ? 8.875 16.328 45.438 1 75.81 336 THR A CA 1
ATOM 2480 C C . THR A 1 336 ? 9.531 16.109 44.062 1 75.81 336 THR A C 1
ATOM 2482 O O . THR A 1 336 ? 10.758 16.109 43.938 1 75.81 336 THR A O 1
ATOM 2485 N N . THR A 1 337 ? 8.727 15.906 43.094 1 80.06 337 THR A N 1
ATOM 2486 C CA . THR A 1 337 ? 9.211 15.547 41.75 1 80.06 337 THR A CA 1
ATOM 2487 C C . THR A 1 337 ? 8.977 16.688 40.75 1 80.06 337 THR A C 1
ATOM 2489 O O . THR A 1 337 ? 7.895 17.281 40.75 1 80.06 337 THR A O 1
ATOM 2492 N N . TRP A 1 338 ? 10.133 16.984 40.031 1 82.5 338 TRP A N 1
ATOM 2493 C CA . TRP A 1 338 ? 10.07 17.984 38.969 1 82.5 338 TRP A CA 1
ATOM 2494 C C . TRP A 1 338 ? 10.133 17.312 37.594 1 82.5 338 TRP A C 1
ATOM 2496 O O . TRP A 1 338 ? 11.023 16.5 37.344 1 82.5 338 TRP A O 1
ATOM 2506 N N . LEU A 1 339 ? 9.07 17.641 36.844 1 80.75 339 LEU A N 1
ATOM 2507 C CA . LEU A 1 339 ? 9.047 17.266 35.438 1 80.75 339 LEU A CA 1
ATOM 2508 C C . LEU A 1 339 ? 8.914 18.5 34.562 1 80.75 339 LEU A C 1
ATOM 2510 O O . LEU A 1 339 ? 7.848 19.094 34.469 1 80.75 339 LEU A O 1
ATOM 2514 N N . GLY A 1 340 ? 9.93 18.969 34 1 74.62 340 GLY A N 1
ATOM 2515 C CA . GLY A 1 340 ? 9.836 20.141 33.156 1 74.62 340 GLY A CA 1
ATOM 2516 C C . GLY A 1 340 ? 11.164 20.562 32.562 1 74.62 340 GLY A C 1
ATOM 2517 O O . GLY A 1 340 ? 12.148 19.828 32.656 1 74.62 340 GLY A O 1
ATOM 2518 N N . ALA A 1 341 ? 11.172 21.609 31.75 1 75.94 341 ALA A N 1
ATOM 2519 C CA . ALA A 1 341 ? 12.328 22.188 31.062 1 75.94 341 ALA A CA 1
ATOM 2520 C C . ALA A 1 341 ? 12.164 23.688 30.875 1 75.94 341 ALA A C 1
ATOM 2522 O O . ALA A 1 341 ? 11.117 24.25 31.203 1 75.94 341 ALA A O 1
ATOM 2523 N N . GLU A 1 342 ? 13.258 24.219 30.453 1 73.56 342 GLU A N 1
ATOM 2524 C CA . GLU A 1 342 ? 13.203 25.625 30.047 1 73.56 342 GLU A CA 1
ATOM 2525 C C . GLU A 1 342 ? 12.797 25.766 28.594 1 73.56 342 GLU A C 1
ATOM 2527 O O . GLU A 1 342 ? 13.219 24.984 27.734 1 73.56 342 GLU A O 1
ATOM 2532 N N . MET A 1 343 ? 11.859 26.766 28.344 1 72.19 343 MET A N 1
ATOM 2533 C CA . MET A 1 343 ? 11.43 27 26.969 1 72.19 343 MET A CA 1
ATOM 2534 C C . MET A 1 343 ? 11.398 28.5 26.656 1 72.19 343 MET A C 1
ATOM 2536 O O . MET A 1 343 ? 11.117 29.312 27.547 1 72.19 343 MET A O 1
ATOM 2540 N N . ASN A 1 344 ? 11.719 28.75 25.391 1 64.12 344 ASN A N 1
ATOM 2541 C CA . ASN A 1 344 ? 11.492 30.125 24.922 1 64.12 344 ASN A CA 1
ATOM 2542 C C . ASN A 1 344 ? 10.008 30.469 24.906 1 64.12 344 ASN A C 1
ATOM 2544 O O . ASN A 1 344 ? 9.172 29.641 24.516 1 64.12 344 ASN A O 1
ATOM 2548 N N . CYS A 1 345 ? 9.617 31.5 25.531 1 66.38 345 CYS A N 1
ATOM 2549 C CA . CYS A 1 345 ? 8.227 31.875 25.688 1 66.38 345 CYS A CA 1
ATOM 2550 C C . CYS A 1 345 ? 7.945 33.219 25.016 1 66.38 345 CYS A C 1
ATOM 2552 O O . CYS A 1 345 ? 8.602 34.219 25.312 1 66.38 345 CYS A O 1
ATOM 2554 N N . GLN A 1 346 ? 7.027 33.281 24.062 1 57.72 346 GLN A N 1
ATOM 2555 C CA . GLN A 1 346 ? 6.574 34.5 23.438 1 57.72 346 GLN A CA 1
ATOM 2556 C C . GLN A 1 346 ? 5.512 35.188 24.281 1 57.72 346 GLN A C 1
ATOM 2558 O O . GLN A 1 346 ? 5.133 36.344 24.016 1 57.72 346 GLN A O 1
ATOM 2563 N N . GLY A 1 347 ? 5.133 34.594 25.312 1 63.72 347 GLY A N 1
ATOM 2564 C CA . GLY A 1 347 ? 4.211 35.156 26.281 1 63.72 347 GLY A CA 1
ATOM 2565 C C . GLY A 1 347 ? 4.871 35.5 27.609 1 63.72 347 GLY A C 1
ATOM 2566 O O . GLY A 1 347 ? 5.902 36.156 27.625 1 63.72 347 GLY A O 1
ATOM 2567 N N . ARG A 1 348 ? 4.18 35.094 28.641 1 67.31 348 ARG A N 1
ATOM 2568 C CA . ARG A 1 348 ? 4.695 35.281 30 1 67.31 348 ARG A CA 1
ATOM 2569 C C . ARG A 1 348 ? 4.914 33.969 30.703 1 67.31 348 ARG A C 1
ATOM 2571 O O . ARG A 1 348 ? 4.262 32.969 30.375 1 67.31 348 ARG A O 1
ATOM 2578 N N . CYS A 1 349 ? 5.895 34.031 31.516 1 77.69 349 CYS A N 1
ATOM 2579 C CA . CYS A 1 349 ? 6.066 32.844 32.344 1 77.69 349 CYS A CA 1
ATOM 2580 C C . CYS A 1 349 ? 4.945 32.719 33.375 1 77.69 349 CYS A C 1
ATOM 2582 O O . CYS A 1 349 ? 4.711 33.625 34.156 1 77.69 349 CYS A O 1
ATOM 2584 N N . GLY A 1 350 ? 4.188 31.609 33.219 1 81.12 350 GLY A N 1
ATOM 2585 C CA . GLY A 1 350 ? 3.047 31.406 34.094 1 81.12 350 GLY A CA 1
ATOM 2586 C C . GLY A 1 350 ? 3.244 30.25 35.062 1 81.12 350 GLY A C 1
ATOM 2587 O O . GLY A 1 350 ? 3.998 29.312 34.781 1 81.12 350 GLY A O 1
ATOM 2588 N N . ARG A 1 351 ? 2.67 30.328 36.25 1 85.94 351 ARG A N 1
ATOM 2589 C CA . ARG A 1 351 ? 2.586 29.25 37.219 1 85.94 351 ARG A CA 1
ATOM 2590 C C . ARG A 1 351 ? 1.159 29.094 37.75 1 85.94 351 ARG A C 1
ATOM 2592 O O . ARG A 1 351 ? 0.494 30.078 38.062 1 85.94 351 ARG A O 1
ATOM 2599 N N . LEU A 1 352 ? 0.71 27.922 37.688 1 83.12 352 LEU A N 1
ATOM 2600 C CA . LEU A 1 352 ? -0.587 27.562 38.25 1 83.12 352 LEU A CA 1
ATOM 2601 C C . LEU A 1 352 ? -0.425 26.594 39.406 1 83.12 352 LEU A C 1
ATOM 2603 O O . LEU A 1 352 ? 0.206 25.547 39.281 1 83.12 352 LEU A O 1
ATOM 2607 N N . LYS A 1 353 ? -0.924 27.062 40.562 1 82.5 353 LYS A N 1
ATOM 2608 C CA . LYS A 1 353 ? -0.904 26.203 41.719 1 82.5 353 LYS A CA 1
ATOM 2609 C C . LYS A 1 353 ? -2.307 25.703 42.062 1 82.5 353 LYS A C 1
ATOM 2611 O O . LYS A 1 353 ? -3.27 26.484 42.031 1 82.5 353 LYS A O 1
ATOM 2616 N N . PHE A 1 354 ? -2.369 24.469 42.312 1 79.12 354 PHE A N 1
ATOM 2617 C CA . PHE A 1 354 ? -3.654 23.859 42.625 1 79.12 354 PHE A CA 1
ATOM 2618 C C . PHE A 1 354 ? -3.463 22.578 43.438 1 79.12 354 PHE A C 1
ATOM 2620 O O . PHE A 1 354 ? -2.355 22.047 43.5 1 79.12 354 PHE A O 1
ATOM 2627 N N . ASN A 1 355 ? -4.516 22.25 44.125 1 71.44 355 ASN A N 1
ATOM 2628 C CA . ASN A 1 355 ? -4.531 20.984 44.875 1 71.44 355 ASN A CA 1
ATOM 2629 C C . ASN A 1 355 ? -5.207 19.875 44.094 1 71.44 355 ASN A C 1
ATOM 2631 O O . ASN A 1 355 ? -6.41 19.938 43.812 1 71.44 355 ASN A O 1
ATOM 2635 N N . ALA A 1 356 ? -4.418 19.031 43.469 1 63.53 356 ALA A N 1
ATOM 2636 C CA . ALA A 1 356 ? -4.945 17.875 42.75 1 63.53 356 ALA A CA 1
ATOM 2637 C C . ALA A 1 356 ? -4.941 16.625 43.625 1 63.53 356 ALA A C 1
ATOM 2639 O O . ALA A 1 356 ? -3.881 16.078 43.938 1 63.53 356 ALA A O 1
ATOM 2640 N N . ASN A 1 357 ? -6.09 16.094 44.031 1 59.72 357 ASN A N 1
ATOM 2641 C CA . ASN A 1 357 ? -6.254 14.883 44.844 1 59.72 357 ASN A CA 1
ATOM 2642 C C . ASN A 1 357 ? -5.461 14.961 46.125 1 59.72 357 ASN A C 1
ATOM 2644 O O . ASN A 1 357 ? -4.758 14.016 46.5 1 59.72 357 ASN A O 1
ATOM 2648 N N . GLY A 1 358 ? -5.395 16.125 46.719 1 64 358 GLY A N 1
ATOM 2649 C CA . GLY A 1 358 ? -4.758 16.312 48 1 64 358 GLY A CA 1
ATOM 2650 C C . GLY A 1 358 ? -3.299 16.719 47.906 1 64 358 GLY A C 1
ATOM 2651 O O . GLY A 1 358 ? -2.633 16.922 48.906 1 64 358 GLY A O 1
ATOM 2652 N N . VAL A 1 359 ? -2.738 16.75 46.688 1 71.75 359 VAL A N 1
ATOM 2653 C CA . VAL A 1 359 ? -1.347 17.141 46.5 1 71.75 359 VAL A CA 1
ATOM 2654 C C . VAL A 1 359 ? -1.289 18.516 45.844 1 71.75 359 VAL A C 1
ATOM 2656 O O . VAL A 1 359 ? -1.988 18.766 44.844 1 71.75 359 VAL A O 1
ATOM 2659 N N . GLN A 1 360 ? -0.487 19.297 46.5 1 79 360 GLN A N 1
ATOM 2660 C CA . GLN A 1 360 ? -0.278 20.594 45.875 1 79 360 GLN A CA 1
ATOM 2661 C C . GLN A 1 360 ? 0.615 20.484 44.656 1 79 360 GLN A C 1
ATOM 2663 O O . GLN A 1 360 ? 1.741 19.984 44.719 1 79 360 GLN A O 1
ATOM 2668 N N . VAL A 1 361 ? 0.025 20.828 43.531 1 83.88 361 VAL A N 1
ATOM 2669 C CA . VAL A 1 361 ? 0.758 20.75 42.281 1 83.88 361 VAL A CA 1
ATOM 2670 C C . VAL A 1 361 ? 0.945 22.156 41.719 1 83.88 361 VAL A C 1
ATOM 2672 O O . VAL A 1 361 ? 0.056 23 41.844 1 83.88 361 VAL A O 1
ATOM 2675 N N . SER A 1 362 ? 2.18 22.359 41.281 1 86 362 SER A N 1
ATOM 2676 C CA . SER A 1 362 ? 2.455 23.578 40.531 1 86 362 SER A CA 1
ATOM 2677 C C . SER A 1 362 ? 2.73 23.266 39.062 1 86 362 SER A C 1
ATOM 2679 O O . SER A 1 362 ? 3.559 22.406 38.75 1 86 362 SER A O 1
ATOM 2681 N N . TYR A 1 363 ? 1.947 23.891 38.219 1 86.94 363 TYR A N 1
ATOM 2682 C CA . TYR A 1 363 ? 2.166 23.797 36.781 1 86.94 363 TYR A CA 1
ATOM 2683 C C . TYR A 1 363 ? 2.799 25.078 36.25 1 86.94 363 TYR A C 1
ATOM 2685 O O . TYR A 1 363 ? 2.209 26.156 36.312 1 86.94 363 TYR A O 1
ATOM 2693 N N . PHE A 1 364 ? 4.008 24.922 35.719 1 86.94 364 PHE A N 1
ATOM 2694 C CA . PHE A 1 364 ? 4.738 26.031 35.125 1 86.94 364 PHE A CA 1
ATOM 2695 C C . PHE A 1 364 ? 4.547 26.031 33.625 1 86.94 364 PHE A C 1
ATOM 2697 O O . PHE A 1 364 ? 4.578 24.984 32.969 1 86.94 364 PHE A O 1
ATOM 2704 N N . THR A 1 365 ? 4.211 27.203 33.062 1 84.12 365 THR A N 1
ATOM 2705 C CA . THR A 1 365 ? 3.912 27.25 31.625 1 84.12 365 THR A CA 1
ATOM 2706 C C . THR A 1 365 ? 4.367 28.562 31.016 1 84.12 365 THR A C 1
ATOM 2708 O O . THR A 1 365 ? 4.578 29.547 31.75 1 84.12 365 THR A O 1
ATOM 2711 N N . CYS A 1 366 ? 4.688 28.531 29.75 1 76 366 CYS A N 1
ATOM 2712 C CA . CYS A 1 366 ? 4.715 29.75 28.953 1 76 366 CYS A CA 1
ATOM 2713 C C . CYS A 1 366 ? 3.303 30.203 28.609 1 76 366 CYS A C 1
ATOM 2715 O O . CYS A 1 366 ? 2.682 29.672 27.688 1 76 366 CYS A O 1
ATOM 2717 N N . MET A 1 367 ? 2.824 31.094 29.312 1 71.69 367 MET A N 1
ATOM 2718 C CA . MET A 1 367 ? 1.439 31.547 29.172 1 71.69 367 MET A CA 1
ATOM 2719 C C . MET A 1 367 ? 1.33 32.625 28.109 1 71.69 367 MET A C 1
ATOM 2721 O O . MET A 1 367 ? 2.08 33.594 28.125 1 71.69 367 MET A O 1
ATOM 2725 N N . PRO A 1 368 ? 0.401 32.438 27.188 1 62.28 368 PRO A N 1
ATOM 2726 C CA . PRO A 1 368 ? 0.138 33.531 26.266 1 62.28 368 PRO A CA 1
ATOM 2727 C C . PRO A 1 368 ? -0.265 34.812 27 1 62.28 368 PRO A C 1
ATOM 2729 O O . PRO A 1 368 ? -0.918 34.75 28.047 1 62.28 368 PRO A O 1
ATOM 2732 N N . TYR A 1 369 ? 0.038 35.875 26.375 1 58.53 369 TYR A N 1
ATOM 2733 C CA . TYR A 1 369 ? -0.257 37.188 26.969 1 58.53 369 TYR A CA 1
ATOM 2734 C C . TYR A 1 369 ? -1.745 37.312 27.266 1 58.53 369 TYR A C 1
ATOM 2736 O O . TYR A 1 369 ? -2.131 37.812 28.328 1 58.53 369 TYR A O 1
ATOM 2744 N N . ASP A 1 370 ? -2.514 36.781 26.391 1 55.19 370 ASP A N 1
ATOM 2745 C CA . ASP A 1 370 ? -3.959 36.938 26.516 1 55.19 370 ASP A CA 1
ATOM 2746 C C . ASP A 1 370 ? -4.492 36.156 27.719 1 55.19 370 ASP A C 1
ATOM 2748 O O . ASP A 1 370 ? -5.465 36.594 28.344 1 55.19 370 ASP A O 1
ATOM 2752 N N . VAL A 1 371 ? -3.801 35.156 27.984 1 65.69 371 VAL A N 1
ATOM 2753 C CA . VAL A 1 371 ? -4.23 34.375 29.141 1 65.69 371 VAL A CA 1
ATOM 2754 C C . VAL A 1 371 ? -3.926 35.156 30.422 1 65.69 371 VAL A C 1
ATOM 2756 O O . VAL A 1 371 ? -4.781 35.25 31.312 1 65.69 371 VAL A O 1
ATOM 2759 N N . CYS A 1 372 ? -2.85 35.594 30.484 1 63.28 372 CYS A N 1
ATOM 2760 C CA . CYS A 1 372 ? -2.488 36.406 31.641 1 63.28 372 CYS A CA 1
ATOM 2761 C C . CYS A 1 372 ? -3.365 37.656 31.734 1 63.28 372 CYS A C 1
ATOM 2763 O O . CYS A 1 372 ? -3.816 38.031 32.812 1 63.28 372 CYS A O 1
ATOM 2765 N N . ALA A 1 373 ? -3.582 38.188 30.625 1 55.16 373 ALA A N 1
ATOM 2766 C CA . ALA A 1 373 ? -4.418 39.375 30.594 1 55.16 373 ALA A CA 1
ATOM 2767 C C . ALA A 1 373 ? -5.828 39.094 31.094 1 55.16 373 ALA A C 1
ATOM 2769 O O . ALA A 1 373 ? -6.461 39.938 31.734 1 55.16 373 ALA A O 1
ATOM 2770 N N . GLY A 1 374 ? -6.203 37.906 30.766 1 56.91 374 GLY A N 1
ATOM 2771 C CA . GLY A 1 374 ? -7.531 37.5 31.203 1 56.91 374 GLY A CA 1
ATOM 2772 C C . GLY A 1 374 ? -7.68 37.469 32.719 1 56.91 374 GLY A C 1
ATOM 2773 O O . GLY A 1 374 ? -8.789 37.594 33.25 1 56.91 374 GLY A O 1
ATOM 2774 N N . PHE A 1 375 ? -6.504 37.344 33.375 1 60.81 375 PHE A N 1
ATOM 2775 C CA . PHE A 1 375 ? -6.52 37.312 34.844 1 60.81 375 PHE A CA 1
ATOM 2776 C C . PHE A 1 375 ? -6.102 38.688 35.406 1 60.81 375 PHE A C 1
ATOM 2778 O O . PHE A 1 375 ? -5.875 38.812 36.594 1 60.81 375 PHE A O 1
ATOM 2785 N N . GLY A 1 376 ? -6.012 39.594 34.469 1 50.12 376 GLY A N 1
ATOM 2786 C CA . GLY A 1 376 ? -5.539 40.906 34.906 1 50.12 376 GLY A CA 1
ATOM 2787 C C . GLY A 1 376 ? -4.059 40.906 35.25 1 50.12 376 GLY A C 1
ATOM 2788 O O . GLY A 1 376 ? -3.594 41.75 36 1 50.12 376 GLY A O 1
ATOM 2789 N N . LEU A 1 377 ? -3.398 39.844 34.75 1 53.56 377 LEU A N 1
ATOM 2790 C CA . LEU A 1 377 ? -1.979 39.688 35.062 1 53.56 377 LEU A CA 1
ATOM 2791 C C . LEU A 1 377 ? -1.12 40.062 33.875 1 53.56 377 LEU A C 1
ATOM 2793 O O . LEU A 1 377 ? 0.009 39.594 33.75 1 53.56 377 LEU A O 1
ATOM 2797 N N . ALA A 1 378 ? -1.708 40.781 32.969 1 51.62 378 ALA A N 1
ATOM 2798 C CA . ALA A 1 378 ? -1.003 41.125 31.734 1 51.62 378 ALA A CA 1
ATOM 2799 C C . ALA A 1 378 ? 0.276 41.906 32.031 1 51.62 378 ALA A C 1
ATOM 2801 O O . ALA A 1 378 ? 1.274 41.781 31.312 1 51.62 378 ALA A O 1
ATOM 2802 N N . SER A 1 379 ? 0.211 42.844 32.969 1 43.12 379 SER A N 1
ATOM 2803 C CA . SER A 1 379 ? 1.348 43.719 33.188 1 43.12 379 SER A CA 1
ATOM 2804 C C . SER A 1 379 ? 1.837 43.625 34.656 1 43.12 379 SER A C 1
ATOM 2806 O O . SER A 1 379 ? 2.713 44.375 35.062 1 43.12 379 SER A O 1
ATOM 2808 N N . SER A 1 380 ? 1.197 42.719 35.375 1 44.81 380 SER A N 1
ATOM 2809 C CA . SER A 1 380 ? 1.624 42.594 36.781 1 44.81 380 SER A CA 1
ATOM 2810 C C . SER A 1 380 ? 2.771 41.594 36.906 1 44.81 380 SER A C 1
ATOM 2812 O O . SER A 1 380 ? 2.846 40.625 36.156 1 44.81 380 SER A O 1
ATOM 2814 N N . GLU A 1 381 ? 3.875 42 37.438 1 48.25 381 GLU A N 1
ATOM 2815 C CA . GLU A 1 381 ? 4.977 41.062 37.688 1 48.25 381 GLU A CA 1
ATOM 2816 C C . GLU A 1 381 ? 4.91 40.469 39.094 1 48.25 381 GLU A C 1
ATOM 2818 O O . GLU A 1 381 ? 4.914 41.219 40.094 1 48.25 381 GLU A O 1
ATOM 2823 N N . GLY A 1 382 ? 4.691 39.156 39.281 1 47.53 382 GLY A N 1
ATOM 2824 C CA . GLY A 1 382 ? 4.828 38.469 40.562 1 47.53 382 GLY A CA 1
ATOM 2825 C C . GLY A 1 382 ? 3.535 38.406 41.344 1 47.53 382 GLY A C 1
ATOM 2826 O O . GLY A 1 382 ? 3.555 38.188 42.562 1 47.53 382 GLY A O 1
ATOM 2827 N N . GLN A 1 383 ? 2.445 38.812 40.812 1 52.03 383 GLN A N 1
ATOM 2828 C CA . GLN A 1 383 ? 1.174 38.75 41.531 1 52.03 383 GLN A CA 1
ATOM 2829 C C . GLN A 1 383 ? 0.442 37.438 41.219 1 52.03 383 GLN A C 1
ATOM 2831 O O . GLN A 1 383 ? 0.608 36.875 40.125 1 52.03 383 GLN A O 1
ATOM 2836 N N . THR A 1 384 ? -0.145 36.906 42.281 1 63.31 384 THR A N 1
ATOM 2837 C CA . THR A 1 384 ? -0.952 35.719 42.125 1 63.31 384 THR A CA 1
ATOM 2838 C C . THR A 1 384 ? -2.436 36.062 42.031 1 63.31 384 THR A C 1
ATOM 2840 O O . THR A 1 384 ? -2.873 37.062 42.594 1 63.31 384 THR A O 1
ATOM 2843 N N . TYR A 1 385 ? -3.109 35.375 41.25 1 64.5 385 TYR A N 1
ATOM 2844 C CA . TYR A 1 385 ? -4.551 35.5 41.094 1 64.5 385 TYR A CA 1
ATOM 2845 C C . TYR A 1 385 ? -5.266 34.188 41.312 1 64.5 385 TYR A C 1
ATOM 2847 O O . TYR A 1 385 ? -4.801 33.125 40.844 1 64.5 385 TYR A O 1
ATOM 2855 N N . ASN A 1 386 ? -6.258 34.281 42.188 1 59.31 386 ASN A N 1
ATOM 2856 C CA . ASN A 1 386 ? -7.18 33.156 42.312 1 59.31 386 ASN A CA 1
ATOM 2857 C C . ASN A 1 386 ? -8.5 33.438 41.594 1 59.31 386 ASN A C 1
ATOM 2859 O O . ASN A 1 386 ? -9.297 34.25 42.031 1 59.31 386 ASN A O 1
ATOM 2863 N N . PRO A 1 387 ? -8.711 32.812 40.469 1 59.22 387 PRO A N 1
ATOM 2864 C CA . PRO A 1 387 ? -9.969 33.062 39.781 1 59.22 387 PRO A CA 1
ATOM 2865 C C . PRO A 1 387 ? -11.195 32.75 40.625 1 59.22 387 PRO A C 1
ATOM 2867 O O . PRO A 1 387 ? -11.18 31.797 41.406 1 59.22 387 PRO A O 1
ATOM 2870 N N . PRO A 1 388 ? -12.18 33.656 40.656 1 53.03 388 PRO A N 1
ATOM 2871 C CA . PRO A 1 388 ? -13.367 33.438 41.469 1 53.03 388 PRO A CA 1
ATOM 2872 C C . PRO A 1 388 ? -14.055 32.125 41.156 1 53.03 388 PRO A C 1
ATOM 2874 O O . PRO A 1 388 ? -14.758 31.562 42 1 53.03 388 PRO A O 1
ATOM 2877 N N . GLN A 1 389 ? -13.875 31.672 39.906 1 56.09 389 GLN A N 1
ATOM 2878 C CA . GLN A 1 389 ? -14.508 30.406 39.531 1 56.09 389 GLN A CA 1
ATOM 2879 C C . GLN A 1 389 ? -13.883 29.234 40.25 1 56.09 389 GLN A C 1
ATOM 2881 O O . GLN A 1 389 ? -14.5 28.172 40.375 1 56.09 389 GLN A O 1
ATOM 2886 N N . ASP A 1 390 ? -12.672 29.359 40.719 1 57.38 390 ASP A N 1
ATOM 2887 C CA . ASP A 1 390 ? -11.945 28.344 41.5 1 57.38 390 ASP A CA 1
ATOM 2888 C C . ASP A 1 390 ? -10.875 29 42.375 1 57.38 390 ASP A C 1
ATOM 2890 O O . ASP A 1 390 ? -9.75 29.219 41.938 1 57.38 390 ASP A O 1
ATOM 2894 N N . ASP A 1 391 ? -11.242 29.203 43.5 1 60.03 391 ASP A N 1
ATOM 2895 C CA . ASP A 1 391 ? -10.391 29.938 44.438 1 60.03 391 ASP A CA 1
ATOM 2896 C C . ASP A 1 391 ? -9.141 29.141 44.812 1 60.03 391 ASP A C 1
ATOM 2898 O O . ASP A 1 391 ? -8.195 29.672 45.375 1 60.03 391 ASP A O 1
ATOM 2902 N N . GLU A 1 392 ? -9.172 27.844 44.469 1 66.19 392 GLU A N 1
ATOM 2903 C CA . GLU A 1 392 ? -8.008 27.016 44.812 1 66.19 392 GLU A CA 1
ATOM 2904 C C . GLU A 1 392 ? -6.934 27.125 43.719 1 66.19 392 GLU A C 1
ATOM 2906 O O . GLU A 1 392 ? -5.773 26.781 43.969 1 66.19 392 GLU A O 1
ATOM 2911 N N . LEU A 1 393 ? -7.434 27.625 42.688 1 73.94 393 LEU A N 1
ATOM 2912 C CA . LEU A 1 393 ? -6.477 27.828 41.625 1 73.94 393 LEU A CA 1
ATOM 2913 C C . LEU A 1 393 ? -5.777 29.188 41.75 1 73.94 393 LEU A C 1
ATOM 2915 O O . LEU A 1 393 ? -6.43 30.219 41.844 1 73.94 393 LEU A O 1
ATOM 2919 N N . GLU A 1 394 ? -4.473 29.078 41.938 1 77.31 394 GLU A N 1
ATOM 2920 C CA . GLU A 1 394 ? -3.658 30.297 42 1 77.31 394 GLU A CA 1
ATOM 2921 C C . GLU A 1 394 ? -2.898 30.5 40.688 1 77.31 394 GLU A C 1
ATOM 2923 O O . GLU A 1 394 ? -2.188 29.609 40.219 1 77.31 394 GLU A O 1
ATOM 2928 N N . VAL A 1 395 ? -3.107 31.547 40.094 1 77.75 395 VAL A N 1
ATOM 2929 C CA . VAL A 1 395 ? -2.443 31.859 38.844 1 77.75 395 VAL A CA 1
ATOM 2930 C C . VAL A 1 395 ? -1.407 32.969 39.062 1 77.75 395 VAL A C 1
ATOM 2932 O O . VAL A 1 395 ? -1.651 33.906 39.812 1 77.75 395 VAL A O 1
ATOM 2935 N N . TYR A 1 396 ? -0.271 32.656 38.469 1 77.75 396 TYR A N 1
ATOM 2936 C CA . TYR A 1 396 ? 0.874 33.562 38.562 1 77.75 396 TYR A CA 1
ATOM 2937 C C . TYR A 1 396 ? 1.461 33.844 37.188 1 77.75 396 TYR A C 1
ATOM 2939 O O . TYR A 1 396 ? 1.61 32.906 36.375 1 77.75 396 TYR A O 1
ATOM 2947 N N . CYS A 1 397 ? 1.612 35.094 36.781 1 72.5 397 CYS A N 1
ATOM 2948 C CA . CYS A 1 397 ? 2.26 35.469 35.531 1 72.5 397 CYS A CA 1
ATOM 2949 C C . CYS A 1 397 ? 3.406 36.438 35.781 1 72.5 397 CYS A C 1
ATOM 2951 O O . CYS A 1 397 ? 3.309 37.312 36.625 1 72.5 397 CYS A O 1
ATOM 2953 N N . CYS A 1 398 ? 4.535 36.188 35.062 1 63.66 398 CYS A N 1
ATOM 2954 C CA . CYS A 1 398 ? 5.672 37.094 35.188 1 63.66 398 CYS A CA 1
ATOM 2955 C C . CYS A 1 398 ? 6.457 37.156 33.875 1 63.66 398 CYS A C 1
ATOM 2957 O O . CYS A 1 398 ? 6.379 36.219 33.062 1 63.66 398 CYS A O 1
ATOM 2959 N N . SER A 1 399 ? 7.082 38.188 33.531 1 59.03 399 SER A N 1
ATOM 2960 C CA . SER A 1 399 ? 7.898 38.312 32.312 1 59.03 399 SER A CA 1
ATOM 2961 C C . SER A 1 399 ? 9.164 39.125 32.594 1 59.03 399 SER A C 1
ATOM 2963 O O . SER A 1 399 ? 9.836 39.562 31.656 1 59.03 399 SER A O 1
ATOM 2965 N N . ALA A 1 400 ? 9.492 39.25 33.875 1 52.59 400 ALA A N 1
ATOM 2966 C CA . ALA A 1 400 ? 10.562 40.156 34.281 1 52.59 400 ALA A CA 1
ATOM 2967 C C . ALA A 1 400 ? 11.93 39.562 33.969 1 52.59 400 ALA A C 1
ATOM 2969 O O . ALA A 1 400 ? 12.867 40.281 33.594 1 52.59 400 ALA A O 1
ATOM 2970 N N . TYR A 1 401 ? 12.18 38.312 34.125 1 54.94 401 TYR A N 1
ATOM 2971 C CA . TYR A 1 401 ? 13.438 37.625 33.875 1 54.94 401 TYR A CA 1
ATOM 2972 C C . TYR A 1 401 ? 13.188 36.156 33.531 1 54.94 401 TYR A C 1
ATOM 2974 O O . TYR A 1 401 ? 12.094 35.625 33.781 1 54.94 401 TYR A O 1
ATOM 2982 N N . ASN A 1 402 ? 14.156 35.625 32.969 1 65.06 402 ASN A N 1
ATOM 2983 C CA . ASN A 1 402 ? 14.039 34.219 32.625 1 65.06 402 ASN A CA 1
ATOM 2984 C C . ASN A 1 402 ? 13.633 33.375 33.812 1 65.06 402 ASN A C 1
ATOM 2986 O O . ASN A 1 402 ? 14.141 33.562 34.906 1 65.06 402 ASN A O 1
ATOM 2990 N N . ASN A 1 403 ? 12.641 32.531 33.625 1 77.88 403 ASN A N 1
ATOM 2991 C CA . ASN A 1 403 ? 12.148 31.578 34.625 1 77.88 403 ASN A CA 1
ATOM 2992 C C . ASN A 1 403 ? 11.594 32.281 35.844 1 77.88 403 ASN A C 1
ATOM 2994 O O . ASN A 1 403 ? 11.766 31.797 36.969 1 77.88 403 ASN A O 1
ATOM 2998 N N . CYS A 1 404 ? 11.07 33.406 35.656 1 72.56 404 CYS A N 1
ATOM 2999 C CA . CYS A 1 404 ? 10.523 34.188 36.75 1 72.56 404 CYS A CA 1
ATOM 3000 C C . CYS A 1 404 ? 9.375 33.438 37.438 1 72.56 404 CYS A C 1
ATOM 3002 O O . CYS A 1 404 ? 8.977 33.781 38.531 1 72.56 404 CYS A O 1
ATOM 3004 N N . ASN A 1 405 ? 8.875 32.469 36.781 1 81.12 405 ASN A N 1
ATOM 3005 C CA . ASN A 1 405 ? 7.746 31.75 37.344 1 81.12 405 ASN A CA 1
ATOM 3006 C C . ASN A 1 405 ? 8.211 30.719 38.375 1 81.12 405 ASN A C 1
ATOM 3008 O O . ASN A 1 405 ? 7.391 30.031 39 1 81.12 405 ASN A O 1
ATOM 3012 N N . VAL A 1 406 ? 9.422 30.594 38.469 1 81.25 406 VAL A N 1
ATOM 3013 C CA . VAL A 1 406 ? 9.945 29.609 39.438 1 81.25 406 VAL A CA 1
ATOM 3014 C C . VAL A 1 406 ? 10.516 30.312 40.656 1 81.25 406 VAL A C 1
ATOM 3016 O O . VAL A 1 406 ? 11.43 31.141 40.531 1 81.25 406 VAL A O 1
ATOM 3019 N N . ASN A 1 407 ? 9.969 29.953 41.844 1 68.94 407 ASN A N 1
ATOM 3020 C CA . ASN A 1 407 ? 10.484 30.516 43.094 1 68.94 407 ASN A CA 1
ATOM 3021 C C . ASN A 1 407 ? 11.289 29.469 43.875 1 68.94 407 ASN A C 1
ATOM 3023 O O . ASN A 1 407 ? 12.055 29.828 44.781 1 68.94 407 ASN A O 1
ATOM 3027 N N . ASN A 1 408 ? 11.008 28.234 43.625 1 71.19 408 ASN A N 1
ATOM 3028 C CA . ASN A 1 408 ? 11.688 27.125 44.312 1 71.19 408 ASN A CA 1
ATOM 3029 C C . ASN A 1 408 ? 13.102 26.938 43.75 1 71.19 408 ASN A C 1
ATOM 3031 O O . ASN A 1 408 ? 13.281 26.609 42.594 1 71.19 408 ASN A O 1
ATOM 3035 N N . PRO A 1 409 ? 14.062 27.188 44.562 1 65.88 409 PRO A N 1
ATOM 3036 C CA . PRO A 1 409 ? 15.445 27.062 44.094 1 65.88 409 PRO A CA 1
ATOM 3037 C C . PRO A 1 409 ? 15.766 25.656 43.594 1 65.88 409 PRO A C 1
ATOM 3039 O O . PRO A 1 409 ? 16.625 25.5 42.719 1 65.88 409 PRO A O 1
ATOM 3042 N N . ASP A 1 410 ? 15.141 24.656 44.156 1 69.62 410 ASP A N 1
ATOM 3043 C CA . ASP A 1 410 ? 15.391 23.312 43.656 1 69.62 410 ASP A CA 1
ATOM 3044 C C . ASP A 1 410 ? 14.945 23.156 42.219 1 69.62 410 ASP A C 1
ATOM 3046 O O . ASP A 1 410 ? 15.633 22.516 41.406 1 69.62 410 ASP A O 1
ATOM 3050 N N . ILE A 1 411 ? 13.836 23.781 41.875 1 76.12 411 ILE A N 1
ATOM 3051 C CA . ILE A 1 411 ? 13.336 23.688 40.531 1 76.12 411 ILE A CA 1
ATOM 3052 C C . ILE A 1 411 ? 14.234 24.5 39.594 1 76.12 411 ILE A C 1
ATOM 3054 O O . ILE A 1 411 ? 14.578 24.047 38.5 1 76.12 411 ILE A O 1
ATOM 3058 N N . LEU A 1 412 ? 14.602 25.594 40.031 1 69.69 412 LEU A N 1
ATOM 3059 C CA . LEU A 1 412 ? 15.438 26.469 39.188 1 69.69 412 LEU A CA 1
ATOM 3060 C C . LEU A 1 412 ? 16.766 25.797 38.875 1 69.69 412 LEU A C 1
ATOM 3062 O O . LEU A 1 412 ? 17.281 25.922 37.75 1 69.69 412 LEU A O 1
ATOM 3066 N N . GLY A 1 413 ? 17.312 25.188 39.906 1 63.34 413 GLY A N 1
ATOM 3067 C CA . GLY A 1 413 ? 18.547 24.438 39.656 1 63.34 413 GLY A CA 1
ATOM 3068 C C . GLY A 1 413 ? 18.391 23.359 38.625 1 63.34 413 GLY A C 1
ATOM 3069 O O . GLY A 1 413 ? 19.281 23.156 37.781 1 63.34 413 GLY A O 1
ATOM 3070 N N . ARG A 1 414 ? 17.25 22.734 38.531 1 64.06 414 ARG A N 1
ATOM 3071 C CA . ARG A 1 414 ? 17.016 21.641 37.594 1 64.06 414 ARG A CA 1
ATOM 3072 C C . ARG A 1 414 ? 16.734 22.188 36.219 1 64.06 414 ARG A C 1
ATOM 3074 O O . ARG A 1 414 ? 17.141 21.578 35.219 1 64.06 414 ARG A O 1
ATOM 3081 N N . VAL A 1 415 ? 15.953 23.25 36.188 1 66.31 415 VAL A N 1
ATOM 3082 C CA . VAL A 1 415 ? 15.609 23.875 34.906 1 66.31 415 VAL A CA 1
ATOM 3083 C C . VAL A 1 415 ? 16.875 24.375 34.219 1 66.31 415 VAL A C 1
ATOM 3085 O O . VAL A 1 415 ? 17.031 24.25 33 1 66.31 415 VAL A O 1
ATOM 3088 N N . ASN A 1 416 ? 17.766 24.969 34.969 1 52.47 416 ASN A N 1
ATOM 3089 C CA . ASN A 1 416 ? 19 25.5 34.406 1 52.47 416 ASN A CA 1
ATOM 3090 C C . ASN A 1 416 ? 19.891 24.406 33.844 1 52.47 416 ASN A C 1
ATOM 3092 O O . ASN A 1 416 ? 20.734 24.656 33 1 52.47 416 ASN A O 1
ATOM 3096 N N . ASN A 1 417 ? 19.672 23.219 34.375 1 47.88 417 ASN A N 1
ATOM 3097 C CA . ASN A 1 417 ? 20.5 22.109 33.938 1 47.88 417 ASN A CA 1
ATOM 3098 C C . ASN A 1 417 ? 19.844 21.359 32.781 1 47.88 417 ASN A C 1
ATOM 3100 O O . ASN A 1 417 ? 20.391 20.359 32.281 1 47.88 417 ASN A O 1
ATOM 3104 N N . THR A 1 418 ? 18.672 21.719 32.562 1 48.38 418 THR A N 1
ATOM 3105 C CA . THR A 1 418 ? 18.016 21.016 31.453 1 48.38 418 THR A CA 1
ATOM 3106 C C . THR A 1 418 ? 18.188 21.781 30.156 1 48.38 418 THR A C 1
ATOM 3108 O O . THR A 1 418 ? 18.141 23.016 30.125 1 48.38 418 THR A O 1
ATOM 3111 N N . ALA A 1 419 ? 18.859 21.172 29.219 1 44.38 419 ALA A N 1
ATOM 3112 C CA . ALA A 1 419 ? 19.047 21.734 27.875 1 44.38 419 ALA A CA 1
ATOM 3113 C C . ALA A 1 419 ? 17.766 22.406 27.375 1 44.38 419 ALA A C 1
ATOM 3115 O O . ALA A 1 419 ? 16.672 21.906 27.594 1 44.38 419 ALA A O 1
ATOM 3116 N N . VAL A 1 420 ? 17.891 23.75 27.203 1 43.78 420 VAL A N 1
ATOM 3117 C CA . VAL A 1 420 ? 16.828 24.516 26.562 1 43.78 420 VAL A CA 1
ATOM 3118 C C . VAL A 1 420 ? 16.203 23.703 25.438 1 43.78 420 VAL A C 1
ATOM 3120 O O . VAL A 1 420 ? 16.906 23.125 24.609 1 43.78 420 VAL A O 1
ATOM 3123 N N . SER A 1 421 ? 15.07 23.422 25.625 1 42.44 421 SER A N 1
ATOM 3124 C CA . SER A 1 421 ? 14.375 22.672 24.594 1 42.44 421 SER A CA 1
ATOM 3125 C C . SER A 1 421 ? 14.555 23.328 23.219 1 42.44 421 SER A C 1
ATOM 3127 O O . SER A 1 421 ? 14.445 24.562 23.094 1 42.44 421 SER A O 1
ATOM 3129 N N . THR A 1 422 ? 15.484 22.922 22.547 1 38.88 422 THR A N 1
ATOM 3130 C CA . THR A 1 422 ? 15.672 23.375 21.156 1 38.88 422 THR A CA 1
ATOM 3131 C C . THR A 1 422 ? 14.352 23.797 20.547 1 38.88 422 THR A C 1
ATOM 3133 O O . THR A 1 422 ? 13.305 23.203 20.828 1 38.88 422 THR A O 1
ATOM 3136 N N . ALA A 1 423 ? 14.375 25 20.25 1 38.31 423 ALA A N 1
ATOM 3137 C CA . ALA A 1 423 ? 13.305 25.688 19.547 1 38.31 423 ALA A CA 1
ATOM 3138 C C . ALA A 1 423 ? 12.602 24.766 18.562 1 38.31 423 ALA A C 1
ATOM 3140 O O . ALA A 1 423 ? 13.211 24.266 17.609 1 38.31 423 ALA A O 1
ATOM 3141 N N . LYS A 1 424 ? 11.766 23.922 18.906 1 45.69 424 LYS A N 1
ATOM 3142 C CA . LYS A 1 424 ? 11.008 23.047 18.016 1 45.69 424 LYS A CA 1
ATOM 3143 C C . LYS A 1 424 ? 10.102 23.875 17.094 1 45.69 424 LYS A C 1
ATOM 3145 O O . LYS A 1 424 ? 9.797 25.031 17.391 1 45.69 424 LYS A O 1
ATOM 3150 N N . TYR A 1 425 ? 9.867 23.5 15.914 1 45.22 425 TYR A N 1
ATOM 3151 C CA . TYR A 1 425 ? 8.898 24 14.938 1 45.22 425 TYR A CA 1
ATOM 3152 C C . TYR A 1 425 ? 7.648 24.531 15.633 1 45.22 425 TYR A C 1
ATOM 3154 O O . TYR A 1 425 ? 7.066 23.844 16.484 1 45.22 425 TYR A O 1
ATOM 3162 N N . PRO A 1 426 ? 7.434 25.75 15.516 1 51.31 426 PRO A N 1
ATOM 3163 C CA . PRO A 1 426 ? 6.266 26.344 16.172 1 51.31 426 PRO A CA 1
ATOM 3164 C C . PRO A 1 426 ? 4.953 25.672 15.758 1 51.31 426 PRO A C 1
ATOM 3166 O O . PRO A 1 426 ? 4.77 25.344 14.578 1 51.31 426 PRO A O 1
ATOM 3169 N N . VAL A 1 427 ? 4.312 25.094 16.656 1 60.41 427 VAL A N 1
ATOM 3170 C CA . VAL A 1 427 ? 2.943 24.625 16.438 1 60.41 427 VAL A CA 1
ATOM 3171 C C . VAL A 1 427 ? 1.963 25.625 17.062 1 60.41 427 VAL A C 1
ATOM 3173 O O . VAL A 1 427 ? 2.316 26.375 17.969 1 60.41 427 VAL A O 1
ATOM 3176 N N . LEU A 1 428 ? 0.845 25.594 16.406 1 56.75 428 LEU A N 1
ATOM 3177 C CA . LEU A 1 428 ? -0.209 26.422 16.969 1 56.75 428 LEU A CA 1
ATOM 3178 C C . LEU A 1 428 ? -0.925 25.719 18.109 1 56.75 428 LEU A C 1
ATOM 3180 O O . LEU A 1 428 ? -1.407 24.594 17.938 1 56.75 428 LEU A O 1
ATOM 3184 N N . CYS A 1 429 ? -0.799 26.344 19.234 1 68.94 429 CYS A N 1
ATOM 3185 C CA . CYS A 1 429 ? -1.486 25.766 20.375 1 68.94 429 CYS A CA 1
ATOM 3186 C C . CYS A 1 429 ? -2.504 26.75 20.953 1 68.94 429 CYS A C 1
ATOM 3188 O O . CYS A 1 429 ? -2.334 27.969 20.828 1 68.94 429 CYS A O 1
ATOM 3190 N N . TYR A 1 430 ? -3.592 26.125 21.438 1 69.12 430 TYR A N 1
ATOM 3191 C CA . TYR A 1 430 ? -4.57 26.875 22.219 1 69.12 430 TYR A CA 1
ATOM 3192 C C . TYR A 1 430 ? -4.078 27.094 23.641 1 69.12 430 TYR A C 1
ATOM 3194 O O . TYR A 1 430 ? -3.57 26.172 24.281 1 69.12 430 TYR A O 1
ATOM 3202 N N . GLY A 1 431 ? -4.004 28.406 23.953 1 66.56 431 GLY A N 1
ATOM 3203 C CA . GLY A 1 431 ? -3.697 28.734 25.328 1 66.56 431 GLY A CA 1
ATOM 3204 C C . GLY A 1 431 ? -4.887 29.281 26.094 1 66.56 431 GLY A C 1
ATOM 3205 O O . GLY A 1 431 ? -5.617 30.141 25.594 1 66.56 431 GLY A O 1
ATOM 3206 N N . GLY A 1 432 ? -5.195 28.688 27.234 1 70.56 432 GLY A N 1
ATOM 3207 C CA . GLY A 1 432 ? -6.289 29.156 28.078 1 70.56 432 GLY A CA 1
ATOM 3208 C C . GLY A 1 432 ? -6.535 28.266 29.266 1 70.56 432 GLY A C 1
ATOM 3209 O O . GLY A 1 432 ? -5.969 27.172 29.375 1 70.56 432 GLY A O 1
ATOM 3210 N N . ILE A 1 433 ? -7.184 28.797 30.203 1 69.19 433 ILE A N 1
ATOM 3211 C CA . ILE A 1 433 ? -7.598 28.031 31.375 1 69.19 433 ILE A CA 1
ATOM 3212 C C . ILE A 1 433 ? -9.117 27.891 31.391 1 69.19 433 ILE A C 1
ATOM 3214 O O . ILE A 1 433 ? -9.836 28.875 31.234 1 69.19 433 ILE A O 1
ATOM 3218 N N . TRP A 1 434 ? -9.531 26.703 31.516 1 72.31 434 TRP A N 1
ATOM 3219 C CA . TRP A 1 434 ? -10.961 26.391 31.547 1 72.31 434 TRP A CA 1
ATOM 3220 C C . TRP A 1 434 ? -11.359 25.781 32.906 1 72.31 434 TRP A C 1
ATOM 3222 O O . TRP A 1 434 ? -10.609 24.984 33.469 1 72.31 434 TRP A O 1
ATOM 3232 N N . VAL A 1 435 ? -12.523 26.281 33.438 1 64.69 435 VAL A N 1
ATOM 3233 C CA . VAL A 1 435 ? -13.078 25.688 34.656 1 64.69 435 VAL A CA 1
ATOM 3234 C C . VAL A 1 435 ? -14.516 25.219 34.375 1 64.69 435 VAL A C 1
ATOM 3236 O O . VAL A 1 435 ? -15.352 26 33.906 1 64.69 435 VAL A O 1
ATOM 3239 N N . ASN A 1 436 ? -14.711 23.984 34.688 1 62.31 436 ASN A N 1
ATOM 3240 C CA . ASN A 1 436 ? -16.016 23.359 34.5 1 62.31 436 ASN A CA 1
ATOM 3241 C C . ASN A 1 436 ? -16.516 23.594 33.062 1 62.31 436 ASN A C 1
ATOM 3243 O O . ASN A 1 436 ? -17.688 23.938 32.875 1 62.31 436 ASN A O 1
ATOM 3247 N N . GLY A 1 437 ? -15.523 23.562 32.094 1 63.09 437 GLY A N 1
ATOM 3248 C CA . GLY A 1 437 ? -15.867 23.641 30.688 1 63.09 437 GLY A CA 1
ATOM 3249 C C . GLY A 1 437 ? -16.016 25.062 30.172 1 63.09 437 GLY A C 1
ATOM 3250 O O . GLY A 1 437 ? -16.359 25.281 29.016 1 63.09 437 GLY A O 1
ATOM 3251 N N . VAL A 1 438 ? -15.844 25.969 31.062 1 57.94 438 VAL A N 1
ATOM 3252 C CA . VAL A 1 438 ? -15.969 27.375 30.672 1 57.94 438 VAL A CA 1
ATOM 3253 C C . VAL A 1 438 ? -14.602 28.062 30.75 1 57.94 438 VAL A C 1
ATOM 3255 O O . VAL A 1 438 ? -13.867 27.891 31.719 1 57.94 438 VAL A O 1
ATOM 3258 N N . PRO A 1 439 ? -14.273 28.703 29.609 1 61.81 439 PRO A N 1
ATOM 3259 C CA . PRO A 1 439 ? -13.008 29.438 29.688 1 61.81 439 PRO A CA 1
ATOM 3260 C C . PRO A 1 439 ? -13.055 30.578 30.703 1 61.81 439 PRO A C 1
ATOM 3262 O O . PRO A 1 439 ? -14.023 31.328 30.734 1 61.81 439 PRO A O 1
ATOM 3265 N N . ILE A 1 440 ? -12.078 30.672 31.531 1 57.41 440 ILE A N 1
ATOM 3266 C CA . ILE A 1 440 ? -12.047 31.734 32.531 1 57.41 440 ILE A CA 1
ATOM 3267 C C . ILE A 1 440 ? -11.008 32.781 32.156 1 57.41 440 ILE A C 1
ATOM 3269 O O . ILE A 1 440 ? -10.828 33.781 32.844 1 57.41 440 ILE A O 1
ATOM 3273 N N . THR A 1 441 ? -10.242 32.375 31.094 1 55.12 441 THR A N 1
ATOM 3274 C CA . THR A 1 441 ? -9.266 33.344 30.562 1 55.12 441 THR A CA 1
ATOM 3275 C C . THR A 1 441 ? -9.539 33.625 29.094 1 55.12 441 THR A C 1
ATOM 3277 O O . THR A 1 441 ? -10.297 32.938 28.438 1 55.12 441 THR A O 1
ATOM 3280 N N . ASN A 1 442 ? -8.938 34.75 28.781 1 48.88 442 ASN A N 1
ATOM 3281 C CA . ASN A 1 442 ? -8.875 34.938 27.328 1 48.88 442 ASN A CA 1
ATOM 3282 C C . ASN A 1 442 ? -8.086 33.812 26.656 1 48.88 442 ASN A C 1
ATOM 3284 O O . ASN A 1 442 ? -7.195 33.25 27.266 1 48.88 442 ASN A O 1
ATOM 3288 N N . SER A 1 443 ? -8.695 33.312 25.688 1 55.41 443 SER A N 1
ATOM 3289 C CA . SER A 1 443 ? -8.016 32.25 24.938 1 55.41 443 SER A CA 1
ATOM 3290 C C . SER A 1 443 ? -7.191 32.844 23.797 1 55.41 443 SER A C 1
ATOM 3292 O O . SER A 1 443 ? -7.523 33.906 23.25 1 55.41 443 SER A O 1
ATOM 3294 N N . ALA A 1 444 ? -5.941 32.438 23.766 1 51.44 444 ALA A N 1
ATOM 3295 C CA . ALA A 1 444 ? -5.102 32.875 22.641 1 51.44 444 ALA A CA 1
ATOM 3296 C C . ALA A 1 444 ? -4.496 31.656 21.922 1 51.44 444 ALA A C 1
ATOM 3298 O O . ALA A 1 444 ? -4.125 30.672 22.547 1 51.44 444 ALA A O 1
ATOM 3299 N N . TYR A 1 445 ? -4.746 31.656 20.703 1 56.34 445 TYR A N 1
ATOM 3300 C CA . TYR A 1 445 ? -3.941 30.75 19.891 1 56.34 445 TYR A CA 1
ATOM 3301 C C . TYR A 1 445 ? -2.541 31.312 19.672 1 56.34 445 TYR A C 1
ATOM 3303 O O . TYR A 1 445 ? -2.377 32.5 19.422 1 56.34 445 TYR A O 1
ATOM 3311 N N . GLY A 1 446 ? -1.547 30.688 20.109 1 54.72 446 GLY A N 1
ATOM 3312 C CA . GLY A 1 446 ? -0.175 31.156 19.969 1 54.72 446 GLY A CA 1
ATOM 3313 C C . GLY A 1 446 ? 0.758 30.078 19.422 1 54.72 446 GLY A C 1
ATOM 3314 O O . GLY A 1 446 ? 0.435 28.891 19.453 1 54.72 446 GLY A O 1
ATOM 3315 N N . LEU A 1 447 ? 1.778 30.594 18.859 1 53.97 447 LEU A N 1
ATOM 3316 C CA . LEU A 1 447 ? 2.83 29.703 18.375 1 53.97 447 LEU A CA 1
ATOM 3317 C C . LEU A 1 447 ? 3.549 29.031 19.547 1 53.97 447 LEU A C 1
ATOM 3319 O O . LEU A 1 447 ? 3.859 29.672 20.547 1 53.97 447 LEU A O 1
ATOM 3323 N N . CYS A 1 448 ? 3.494 27.812 19.516 1 63.16 448 CYS A N 1
ATOM 3324 C CA . CYS A 1 448 ? 4.164 26.984 20.516 1 63.16 448 CYS A CA 1
ATOM 3325 C C . CYS A 1 448 ? 5.438 26.375 19.953 1 63.16 448 CYS A C 1
ATOM 3327 O O . CYS A 1 448 ? 5.395 25.656 18.953 1 63.16 448 CYS A O 1
ATOM 3329 N N . GLN A 1 449 ? 6.566 26.828 20.422 1 59.19 449 GLN A N 1
ATOM 3330 C CA . GLN A 1 449 ? 7.816 26.156 20.094 1 59.19 449 GLN A CA 1
ATOM 3331 C C . GLN A 1 449 ? 7.996 24.891 20.938 1 59.19 449 GLN A C 1
ATOM 3333 O O . GLN A 1 449 ? 8.977 24.75 21.656 1 59.19 449 GLN A O 1
ATOM 3338 N N . GLY A 1 450 ? 7.047 24.062 20.922 1 64.88 450 GLY A N 1
ATOM 3339 C CA . GLY A 1 450 ? 6.918 22.797 21.625 1 64.88 450 GLY A CA 1
ATOM 3340 C C . GLY A 1 450 ? 5.711 22 21.203 1 64.88 450 GLY A C 1
ATOM 3341 O O . GLY A 1 450 ? 5.492 21.797 20 1 64.88 450 GLY A O 1
ATOM 3342 N N . GLU A 1 451 ? 5.074 21.469 22.219 1 72.69 451 GLU A N 1
ATOM 3343 C CA . GLU A 1 451 ? 3.854 20.703 21.984 1 72.69 451 GLU A CA 1
ATOM 3344 C C . GLU A 1 451 ? 2.656 21.344 22.688 1 72.69 451 GLU A C 1
ATOM 3346 O O . GLU A 1 451 ? 2.807 21.969 23.75 1 72.69 451 GLU A O 1
ATOM 3351 N N . CYS A 1 452 ? 1.555 21.172 21.938 1 74 452 CYS A N 1
ATOM 3352 C CA . CYS A 1 452 ? 0.345 21.562 22.641 1 74 452 CYS A CA 1
ATOM 3353 C C . CYS A 1 452 ? 0.086 20.656 23.844 1 74 452 CYS A C 1
ATOM 3355 O O . CYS A 1 452 ? 0.286 19.438 23.75 1 74 452 CYS A O 1
ATOM 3357 N N . ALA A 1 453 ? -0.156 21.281 24.922 1 82.12 453 ALA A N 1
ATOM 3358 C CA . ALA A 1 453 ? -0.36 20.5 26.125 1 82.12 453 ALA A CA 1
ATOM 3359 C C . ALA A 1 453 ? -1.615 20.953 26.875 1 82.12 453 ALA A C 1
ATOM 3361 O O . ALA A 1 453 ? -2.037 22.109 26.734 1 82.12 453 ALA A O 1
ATOM 3362 N N . SER A 1 454 ? -2.229 20 27.516 1 84 454 SER A N 1
ATOM 3363 C CA . SER A 1 454 ? -3.309 20.312 28.438 1 84 454 SER A CA 1
ATOM 3364 C C . SER A 1 454 ? -3.145 19.547 29.75 1 84 454 SER A C 1
ATOM 3366 O O . SER A 1 454 ? -2.576 18.453 29.766 1 84 454 SER A O 1
ATOM 3368 N N . ALA A 1 455 ? -3.467 20.156 30.812 1 82.31 455 ALA A N 1
ATOM 3369 C CA . ALA A 1 455 ? -3.482 19.531 32.156 1 82.31 455 ALA A CA 1
ATOM 3370 C C . ALA A 1 455 ? -4.832 19.734 32.812 1 82.31 455 ALA A C 1
ATOM 3372 O O . ALA A 1 455 ? -5.27 20.875 33.031 1 82.31 455 ALA A O 1
ATOM 3373 N N . SER A 1 456 ? -5.496 18.625 33.094 1 81.69 456 SER A N 1
ATOM 3374 C CA . SER A 1 456 ? -6.797 18.656 33.75 1 81.69 456 SER A CA 1
ATOM 3375 C C . SER A 1 456 ? -6.711 18.141 35.188 1 81.69 456 SER A C 1
ATOM 3377 O O . SER A 1 456 ? -6.004 17.172 35.438 1 81.69 456 SER A O 1
ATOM 3379 N N . PHE A 1 457 ? -7.32 18.828 36.094 1 76.19 457 PHE A N 1
ATOM 3380 C CA . PHE A 1 457 ? -7.332 18.453 37.5 1 76.19 457 PHE A CA 1
ATOM 3381 C C . PHE A 1 457 ? -8.633 18.875 38.156 1 76.19 457 PHE A C 1
ATOM 3383 O O . PHE A 1 457 ? -9.328 19.766 37.688 1 76.19 457 PHE A O 1
ATOM 3390 N N . THR A 1 458 ? -9.008 18.109 39.156 1 76.19 458 THR A N 1
ATOM 3391 C CA . THR A 1 458 ? -10.219 18.406 39.906 1 76.19 458 THR A CA 1
ATOM 3392 C C . THR A 1 458 ? -9.875 19.156 41.219 1 76.19 458 THR A C 1
ATOM 3394 O O . THR A 1 458 ? -8.875 18.844 41.844 1 76.19 458 THR A O 1
ATOM 3397 N N . THR A 1 459 ? -10.508 20.297 41.375 1 66 459 THR A N 1
ATOM 3398 C CA . THR A 1 459 ? -10.391 21.031 42.625 1 66 459 THR A CA 1
ATOM 3399 C C . THR A 1 459 ? -11.719 21.047 43.375 1 66 459 THR A C 1
ATOM 3401 O O . THR A 1 459 ? -12.766 20.766 42.812 1 66 459 THR A O 1
ATOM 3404 N N . THR A 1 460 ? -11.703 20.984 44.656 1 61.94 460 THR A N 1
ATOM 3405 C CA . THR A 1 460 ? -12.906 21.094 45.469 1 61.94 460 THR A CA 1
ATOM 3406 C C . THR A 1 460 ? -12.992 22.453 46.156 1 61.94 460 THR A C 1
ATOM 3408 O O . THR A 1 460 ? -12.078 22.844 46.875 1 61.94 460 THR A O 1
ATOM 3411 N N . PHE A 1 461 ? -13.867 23.344 45.719 1 55 461 PHE A N 1
ATOM 3412 C CA . PHE A 1 461 ? -14.125 24.625 46.344 1 55 461 PHE A CA 1
ATOM 3413 C C . PHE A 1 461 ? -15.586 24.719 46.781 1 55 461 PHE A C 1
ATOM 3415 O O . PHE A 1 461 ? -16.5 24.453 46 1 55 461 PHE A O 1
ATOM 3422 N N . ALA A 1 462 ? -15.844 25.203 48 1 51.44 462 ALA A N 1
ATOM 3423 C CA . ALA A 1 462 ? -17.156 25.344 48.625 1 51.44 462 ALA A CA 1
ATOM 3424 C C . ALA A 1 462 ? -17.984 24.062 48.406 1 51.44 462 ALA A C 1
ATOM 3426 O O . ALA A 1 462 ? -19.172 24.141 48.094 1 51.44 462 ALA A O 1
ATOM 3427 N N . ASN A 1 463 ? -17.391 22.859 48.562 1 52.81 463 ASN A N 1
ATOM 3428 C CA . ASN A 1 463 ? -17.984 21.516 48.469 1 52.81 463 ASN A CA 1
ATOM 3429 C C . ASN A 1 463 ? -18.453 21.203 47.062 1 52.81 463 ASN A C 1
ATOM 3431 O O . ASN A 1 463 ? -19.328 20.344 46.875 1 52.81 463 ASN A O 1
ATOM 3435 N N . GLN A 1 464 ? -18.047 22.062 46.188 1 59.12 464 GLN A N 1
ATOM 3436 C CA . GLN A 1 464 ? -18.328 21.75 44.781 1 59.12 464 GLN A CA 1
ATOM 3437 C C . GLN A 1 464 ? -17.062 21.375 44.031 1 59.12 464 GLN A C 1
ATOM 3439 O O . GLN A 1 464 ? -16 21.969 44.25 1 59.12 464 GLN A O 1
ATOM 3444 N N . VAL A 1 465 ? -17.156 20.266 43.344 1 69.44 465 VAL A N 1
ATOM 3445 C CA . VAL A 1 465 ? -16.031 19.781 42.562 1 69.44 465 VAL A CA 1
ATOM 3446 C C . VAL A 1 465 ? -15.945 20.562 41.25 1 69.44 465 VAL A C 1
ATOM 3448 O O . VAL A 1 465 ? -16.938 20.719 40.531 1 69.44 465 VAL A O 1
ATOM 3451 N N . HIS A 1 466 ? -14.812 21.219 41.125 1 67.69 466 HIS A N 1
ATOM 3452 C CA . HIS A 1 466 ? -14.555 21.938 39.875 1 67.69 466 HIS A CA 1
ATOM 3453 C C . HIS A 1 466 ? -13.484 21.234 39.062 1 67.69 466 HIS A C 1
ATOM 3455 O O . HIS A 1 466 ? -12.484 20.766 39.594 1 67.69 466 HIS A O 1
ATOM 3461 N N . ASN A 1 467 ? -13.828 21.047 37.812 1 75.62 467 ASN A N 1
ATOM 3462 C CA . ASN A 1 467 ? -12.844 20.516 36.875 1 75.62 467 ASN A CA 1
ATOM 3463 C C . ASN A 1 467 ? -12.133 21.641 36.125 1 75.62 467 ASN A C 1
ATOM 3465 O O . ASN A 1 467 ? -12.758 22.391 35.375 1 75.62 467 ASN A O 1
ATOM 3469 N N . ALA A 1 468 ? -10.836 21.812 36.438 1 76.06 468 ALA A N 1
ATOM 3470 C CA . ALA A 1 468 ? -10.055 22.828 35.719 1 76.06 468 ALA A CA 1
ATOM 3471 C C . ALA A 1 468 ? -9.117 22.203 34.719 1 76.06 468 ALA A C 1
ATOM 3473 O O . ALA A 1 468 ? -8.562 21.125 34.938 1 76.06 468 ALA A O 1
ATOM 3474 N N . THR A 1 469 ? -9.047 22.828 33.562 1 81.75 469 THR A N 1
ATOM 3475 C CA . THR A 1 469 ? -8.117 22.422 32.531 1 81.75 469 THR A CA 1
ATOM 3476 C C . THR A 1 469 ? -7.27 23.594 32.062 1 81.75 469 THR A C 1
ATOM 3478 O O . THR A 1 469 ? -7.801 24.672 31.75 1 81.75 469 THR A O 1
ATOM 3481 N N . ILE A 1 470 ? -5.949 23.375 31.984 1 81.25 470 ILE A N 1
ATOM 3482 C CA . ILE A 1 470 ? -5.008 24.344 31.453 1 81.25 470 ILE A CA 1
ATOM 3483 C C . ILE A 1 470 ? -4.551 23.906 30.062 1 81.25 470 ILE A C 1
ATOM 3485 O O . ILE A 1 470 ? -4.137 22.766 29.875 1 81.25 470 ILE A O 1
ATOM 3489 N N . TYR A 1 471 ? -4.727 24.766 29.172 1 81.44 471 TYR A N 1
ATOM 3490 C CA . TYR A 1 471 ? -4.199 24.562 27.828 1 81.44 471 TYR A CA 1
ATOM 3491 C C . TYR A 1 471 ? -2.955 25.422 27.609 1 81.44 471 TYR A C 1
ATOM 3493 O O . TYR A 1 471 ? -2.947 26.609 27.922 1 81.44 471 TYR A O 1
ATOM 3501 N N . THR A 1 472 ? -1.936 24.797 27.141 1 78.69 472 THR A N 1
ATOM 3502 C CA . THR A 1 472 ? -0.679 25.531 27.047 1 78.69 472 THR A CA 1
ATOM 3503 C C . THR A 1 472 ? 0.259 24.891 26.031 1 78.69 472 THR A C 1
ATOM 3505 O O . THR A 1 472 ? -0.139 23.969 25.312 1 78.69 472 THR A O 1
ATOM 3508 N N . CYS A 1 473 ? 1.346 25.5 25.938 1 74.81 473 CYS A N 1
ATOM 3509 C CA . CYS A 1 473 ? 2.465 25.031 25.125 1 74.81 473 CYS A CA 1
ATOM 3510 C C . CYS A 1 473 ? 3.588 24.5 26.016 1 74.81 473 CYS A C 1
ATOM 3512 O O . CYS A 1 473 ? 4.066 25.203 26.906 1 74.81 473 CYS A O 1
ATOM 3514 N N . ASP A 1 474 ? 3.922 23.188 25.828 1 75.62 474 ASP A N 1
ATOM 3515 C CA . ASP A 1 474 ? 5.016 22.609 26.594 1 75.62 474 ASP A CA 1
ATOM 3516 C C . ASP A 1 474 ? 6.156 22.156 25.688 1 75.62 474 ASP A C 1
ATOM 3518 O O . ASP A 1 474 ? 5.93 21.797 24.531 1 75.62 474 ASP A O 1
ATOM 3522 N N . PRO A 1 475 ? 7.371 22.203 26.266 1 65 475 PRO A N 1
ATOM 3523 C CA . PRO A 1 475 ? 8.484 21.656 25.484 1 65 475 PRO A CA 1
ATOM 3524 C C . PRO A 1 475 ? 8.32 20.172 25.203 1 65 475 PRO A C 1
ATOM 3526 O O . PRO A 1 475 ? 7.762 19.438 26.031 1 65 475 PRO A O 1
ATOM 3529 N N . VAL A 1 476 ? 8.867 19.797 24.109 1 66.75 476 VAL A N 1
ATOM 3530 C CA . VAL A 1 476 ? 8.797 18.406 23.672 1 66.75 476 VAL A CA 1
ATOM 3531 C C . VAL A 1 476 ? 9.383 17.484 24.75 1 66.75 476 VAL A C 1
ATOM 3533 O O . VAL A 1 476 ? 8.867 16.406 25 1 66.75 476 VAL A O 1
ATOM 3536 N N . THR A 1 477 ? 10.445 17.922 25.344 1 63.28 477 THR A N 1
ATOM 3537 C CA . THR A 1 477 ? 11.164 17.125 26.328 1 63.28 477 THR A CA 1
ATOM 3538 C C . THR A 1 477 ? 10.258 16.812 27.531 1 63.28 477 THR A C 1
ATOM 3540 O O . THR A 1 477 ? 10.344 15.727 28.094 1 63.28 477 THR A O 1
ATOM 3543 N N . MET A 1 478 ? 9.461 17.703 27.844 1 73.38 478 MET A N 1
ATOM 3544 C CA . MET A 1 478 ? 8.562 17.484 28.984 1 73.38 478 MET A CA 1
ATOM 3545 C C . MET A 1 478 ? 7.543 16.406 28.656 1 73.38 478 MET A C 1
ATOM 3547 O O . MET A 1 478 ? 7.281 15.523 29.484 1 73.38 478 MET A O 1
ATOM 3551 N N . CYS A 1 479 ? 6.98 16.562 27.641 1 73.25 479 CYS A N 1
ATOM 3552 C CA . CYS A 1 479 ? 5.984 15.578 27.234 1 73.25 479 CYS A CA 1
ATOM 3553 C C . CYS A 1 479 ? 6.602 14.188 27.141 1 73.25 479 CYS A C 1
ATOM 3555 O O . CYS A 1 479 ? 5.973 13.195 27.516 1 73.25 479 CYS A O 1
ATOM 3557 N N . GLN A 1 480 ? 7.789 14.141 26.625 1 67.81 480 GLN A N 1
ATOM 3558 C CA . GLN A 1 480 ? 8.508 12.867 26.547 1 67.81 480 GLN A CA 1
ATOM 3559 C C . GLN A 1 480 ? 8.789 12.297 27.922 1 67.81 480 GLN A C 1
ATOM 3561 O O . GLN A 1 480 ? 8.602 11.102 28.156 1 67.81 480 GLN A O 1
ATOM 3566 N N . GLN A 1 481 ? 9.266 13.156 28.797 1 67.06 481 GLN A N 1
ATOM 3567 C CA . GLN A 1 481 ? 9.602 12.727 30.156 1 67.06 481 GLN A CA 1
ATOM 3568 C C . GLN A 1 481 ? 8.359 12.234 30.891 1 67.06 481 GLN A C 1
ATOM 3570 O O . GLN A 1 481 ? 8.445 11.312 31.719 1 67.06 481 GLN A O 1
ATOM 3575 N N . ALA A 1 482 ? 7.285 12.844 30.469 1 76.38 482 ALA A N 1
ATOM 3576 C CA . ALA A 1 482 ? 6.023 12.477 31.109 1 76.38 482 ALA A CA 1
ATOM 3577 C C . ALA A 1 482 ? 5.441 11.211 30.484 1 76.38 482 ALA A C 1
ATOM 3579 O O . ALA A 1 482 ? 4.516 10.609 31.031 1 76.38 482 ALA A O 1
ATOM 3580 N N . GLY A 1 483 ? 5.945 10.742 29.328 1 66.81 483 GLY A N 1
ATOM 3581 C CA . GLY A 1 483 ? 5.461 9.562 28.625 1 66.81 483 GLY A CA 1
ATOM 3582 C C . GLY A 1 483 ? 4.129 9.781 27.938 1 66.81 483 GLY A C 1
ATOM 3583 O O . GLY A 1 483 ? 3.34 8.852 27.781 1 66.81 483 GLY A O 1
ATOM 3584 N N . ILE A 1 484 ? 3.842 11.094 27.672 1 71.94 484 ILE A N 1
ATOM 3585 C CA . ILE A 1 484 ? 2.527 11.359 27.094 1 71.94 484 ILE A CA 1
ATOM 3586 C C . ILE A 1 484 ? 2.682 12.016 25.734 1 71.94 484 ILE A C 1
ATOM 3588 O O . ILE A 1 484 ? 1.862 12.852 25.344 1 71.94 484 ILE A O 1
ATOM 3592 N N . ALA A 1 485 ? 3.707 11.805 25.078 1 65.62 485 ALA A N 1
ATOM 3593 C CA . ALA A 1 485 ? 3.859 12.344 23.734 1 65.62 485 ALA A CA 1
ATOM 3594 C C . ALA A 1 485 ? 2.729 11.875 22.812 1 65.62 485 ALA A C 1
ATOM 3596 O O . ALA A 1 485 ? 2.52 10.672 22.641 1 65.62 485 ALA A O 1
ATOM 3597 N N . ASN A 1 486 ? 1.945 12.875 22.281 1 64.62 486 ASN A N 1
ATOM 3598 C CA . ASN A 1 486 ? 0.77 12.648 21.453 1 64.62 486 ASN A CA 1
ATOM 3599 C C . ASN A 1 486 ? -0.226 11.711 22.125 1 64.62 486 ASN A C 1
ATOM 3601 O O . ASN A 1 486 ? -0.819 10.852 21.484 1 64.62 486 ASN A O 1
ATOM 3605 N N . SER A 1 487 ? -0.221 11.719 23.375 1 71.88 487 SER A N 1
ATOM 3606 C CA . SER A 1 487 ? -1.118 10.922 24.219 1 71.88 487 SER A CA 1
ATOM 3607 C C . SER A 1 487 ? -1.515 11.68 25.484 1 71.88 487 SER A C 1
ATOM 3609 O O . SER A 1 487 ? -1.009 12.773 25.734 1 71.88 487 SER A O 1
ATOM 3611 N N . CYS A 1 488 ? -2.555 11.031 26.141 1 74.56 488 CYS A N 1
ATOM 3612 C CA . CYS A 1 488 ? -2.955 11.555 27.438 1 74.56 488 CYS A CA 1
ATOM 3613 C C . CYS A 1 488 ? -2.65 10.555 28.547 1 74.56 488 CYS A C 1
ATOM 3615 O O . CYS A 1 488 ? -2.621 9.352 28.312 1 74.56 488 CYS A O 1
ATOM 3617 N N . GLY A 1 489 ? -2.254 11 29.625 1 77.12 489 GLY A N 1
ATOM 3618 C CA . GLY A 1 489 ? -2.004 10.156 30.781 1 77.12 489 GLY A CA 1
ATOM 3619 C C . GLY A 1 489 ? -1.964 10.93 32.094 1 77.12 489 GLY A C 1
ATOM 3620 O O . GLY A 1 489 ? -2.064 12.156 32.094 1 77.12 489 GLY A O 1
ATOM 3621 N N . ASN A 1 490 ? -1.925 10.148 33.156 1 79.44 490 ASN A N 1
ATOM 3622 C CA . ASN A 1 490 ? -1.794 10.742 34.469 1 79.44 490 ASN A CA 1
ATOM 3623 C C . ASN A 1 490 ? -0.34 11.078 34.812 1 79.44 490 ASN A C 1
ATOM 3625 O O . ASN A 1 490 ? 0.524 10.203 34.781 1 79.44 490 ASN A O 1
ATOM 3629 N N . VAL A 1 491 ? -0.085 12.305 34.938 1 81.44 491 VAL A N 1
ATOM 3630 C CA . VAL A 1 491 ? 1.258 12.781 35.25 1 81.44 491 VAL A CA 1
ATOM 3631 C C . VAL A 1 491 ? 1.248 13.484 36.594 1 81.44 491 VAL A C 1
ATOM 3633 O O . VAL A 1 491 ? 0.724 14.594 36.719 1 81.44 491 VAL A O 1
ATOM 3636 N N . LEU A 1 492 ? 1.79 12.969 37.656 1 77.12 492 LEU A N 1
ATOM 3637 C CA . LEU A 1 492 ? 1.925 13.531 39 1 77.12 492 LEU A CA 1
ATOM 3638 C C . LEU A 1 492 ? 0.565 13.945 39.562 1 77.12 492 LEU A C 1
ATOM 3640 O O . LEU A 1 492 ? 0.419 15.039 40.094 1 77.12 492 LEU A O 1
ATOM 3644 N N . GLY A 1 493 ? -0.514 13.25 39.188 1 72.25 493 GLY A N 1
ATOM 3645 C CA . GLY A 1 493 ? -1.838 13.477 39.75 1 72.25 493 GLY A CA 1
ATOM 3646 C C . GLY A 1 493 ? -2.73 14.305 38.844 1 72.25 493 GLY A C 1
ATOM 3647 O O . GLY A 1 493 ? -3.896 14.539 39.156 1 72.25 493 GLY A O 1
ATOM 3648 N N . VAL A 1 494 ? -2.123 14.734 37.781 1 80.44 494 VAL A N 1
ATOM 3649 C CA . VAL A 1 494 ? -2.893 15.531 36.812 1 80.44 494 VAL A CA 1
ATOM 3650 C C . VAL A 1 494 ? -3.047 14.766 35.5 1 80.44 494 VAL A C 1
ATOM 3652 O O . VAL A 1 494 ? -2.129 14.062 35.094 1 80.44 494 VAL A O 1
ATOM 3655 N N . ASN A 1 495 ? -4.281 14.812 35 1 82.88 495 ASN A N 1
ATOM 3656 C CA . ASN A 1 495 ? -4.461 14.258 33.688 1 82.88 495 ASN A CA 1
ATOM 3657 C C . ASN A 1 495 ? -3.926 15.203 32.594 1 82.88 495 ASN A C 1
ATOM 3659 O O . ASN A 1 495 ? -4.453 16.297 32.406 1 82.88 495 ASN A O 1
ATOM 3663 N N . ALA A 1 496 ? -2.795 14.836 31.984 1 82.75 496 ALA A N 1
ATOM 3664 C CA . ALA A 1 496 ? -2.154 15.719 31.016 1 82.75 496 ALA A CA 1
ATOM 3665 C C . ALA A 1 496 ? -2.148 15.086 29.625 1 82.75 496 ALA A C 1
ATOM 3667 O O . ALA A 1 496 ? -2.158 13.859 29.5 1 82.75 496 ALA A O 1
ATOM 3668 N N . CYS A 1 497 ? -2.277 15.922 28.703 1 82.56 497 CYS A N 1
ATOM 3669 C CA . CYS A 1 497 ? -2.209 15.523 27.297 1 82.56 497 CYS A CA 1
ATOM 3670 C C . CYS A 1 497 ? -1.161 16.344 26.547 1 82.56 497 CYS A C 1
ATOM 3672 O O . CYS A 1 497 ? -0.976 17.531 26.828 1 82.56 497 CYS A O 1
ATOM 3674 N N . CYS A 1 498 ? -0.389 15.734 25.625 1 76.25 498 CYS A N 1
ATOM 3675 C CA . CYS A 1 498 ? 0.507 16.422 24.719 1 76.25 498 CYS A CA 1
ATOM 3676 C C . CYS A 1 498 ? 0.263 15.992 23.266 1 76.25 498 CYS A C 1
ATOM 3678 O O . CYS A 1 498 ? -0.114 14.844 23.031 1 76.25 498 CYS A O 1
ATOM 3680 N N . CYS A 1 499 ? 0.327 16.938 22.406 1 70.06 499 CYS A N 1
ATOM 3681 C CA . CYS A 1 499 ? 0.287 16.609 20.984 1 70.06 499 CYS A CA 1
ATOM 3682 C C . CYS A 1 499 ? 1.103 17.594 20.172 1 70.06 499 CYS A C 1
ATOM 3684 O O . CYS A 1 499 ? 1.292 18.734 20.578 1 70.06 499 CYS A O 1
ATOM 3686 N N . ASP A 1 500 ? 1.589 17.25 19.078 1 59.06 500 ASP A N 1
ATOM 3687 C CA . ASP A 1 500 ? 2.574 18.062 18.359 1 59.06 500 ASP A CA 1
ATOM 3688 C C . ASP A 1 500 ? 2.016 18.547 17.031 1 59.06 500 ASP A C 1
ATOM 3690 O O . ASP A 1 500 ? 2.773 18.938 16.141 1 59.06 500 ASP A O 1
ATOM 3694 N N . ASN A 1 501 ? 0.759 18.438 16.906 1 55.84 501 ASN A N 1
ATOM 3695 C CA . ASN A 1 501 ? 0.161 19.016 15.711 1 55.84 501 ASN A CA 1
ATOM 3696 C C . ASN A 1 501 ? -0.615 20.281 16.031 1 55.84 501 ASN A C 1
ATOM 3698 O O . ASN A 1 501 ? -1.018 20.5 17.172 1 55.84 501 ASN A O 1
ATOM 3702 N N . ASP A 1 502 ? -0.765 21 15.086 1 52.22 502 ASP A N 1
ATOM 3703 C CA . ASP A 1 502 ? -1.457 22.266 15.281 1 52.22 502 ASP A CA 1
ATOM 3704 C C . ASP A 1 502 ? -2.859 22.047 15.844 1 52.22 502 ASP A C 1
ATOM 3706 O O . ASP A 1 502 ? -3.633 21.25 15.305 1 52.22 502 ASP A O 1
ATOM 3710 N N . LEU A 1 503 ? -3.088 22.734 16.984 1 58.5 503 LEU A N 1
ATOM 3711 C CA . LEU A 1 503 ? -4.387 22.797 17.641 1 58.5 503 LEU A CA 1
ATOM 3712 C C . LEU A 1 503 ? -4.906 21.406 17.969 1 58.5 503 LEU A C 1
ATOM 3714 O O . LEU A 1 503 ? -6.102 21.141 17.844 1 58.5 503 LEU A O 1
ATOM 3718 N N . CYS A 1 504 ? -3.992 20.578 18.219 1 66.62 504 CYS A N 1
ATOM 3719 C CA . CYS A 1 504 ? -4.391 19.219 18.562 1 66.62 504 CYS A CA 1
ATOM 3720 C C . CYS A 1 504 ? -5.125 19.188 19.891 1 66.62 504 CYS A C 1
ATOM 3722 O O . CYS A 1 504 ? -5.809 18.203 20.203 1 66.62 504 CYS A O 1
ATOM 3724 N N . ILE A 1 505 ? -4.898 20.266 20.656 1 70.88 505 ILE A N 1
ATOM 3725 C CA . ILE A 1 505 ? -5.637 20.438 21.891 1 70.88 505 ILE A CA 1
ATOM 3726 C C . ILE A 1 505 ? -6.359 21.781 21.891 1 70.88 505 ILE A C 1
ATOM 3728 O O . ILE A 1 505 ? -5.738 22.828 22.078 1 70.88 505 ILE A O 1
ATOM 3732 N N . ASP A 1 506 ? -7.629 21.781 21.578 1 60.06 506 ASP A N 1
ATOM 3733 C CA . ASP A 1 506 ? -8.445 22.984 21.531 1 60.06 506 ASP A CA 1
ATOM 3734 C C . ASP A 1 506 ? -9.812 22.75 22.172 1 60.06 506 ASP A C 1
ATOM 3736 O O . ASP A 1 506 ? -10.641 22.016 21.641 1 60.06 506 ASP A O 1
ATOM 3740 N N . PRO A 1 507 ? -9.961 23.328 23.406 1 59.25 507 PRO A N 1
ATOM 3741 C CA . PRO A 1 507 ? -11.227 23.094 24.109 1 59.25 507 PRO A CA 1
ATOM 3742 C C . PRO A 1 507 ? -12.43 23.625 23.328 1 59.25 507 PRO A C 1
ATOM 3744 O O . PRO A 1 507 ? -13.57 23.234 23.594 1 59.25 507 PRO A O 1
ATOM 3747 N N . ASN A 1 508 ? -12.086 24.766 22.719 1 48.5 508 ASN A N 1
ATOM 3748 C CA . ASN A 1 508 ? -13.188 25.297 21.922 1 48.5 508 ASN A CA 1
ATOM 3749 C C . ASN A 1 508 ? -13.562 24.375 20.766 1 48.5 508 ASN A C 1
ATOM 3751 O O . ASN A 1 508 ? -14.594 24.547 20.125 1 48.5 508 ASN A O 1
ATOM 3755 N N . ARG A 1 509 ? -12.438 23.641 20.547 1 47.78 509 ARG A N 1
ATOM 3756 C CA . ARG A 1 509 ? -12.578 22.703 19.453 1 47.78 509 ARG A CA 1
ATOM 3757 C C . ARG A 1 509 ? -12.664 21.266 19.969 1 47.78 509 ARG A C 1
ATOM 3759 O O . ARG A 1 509 ? -12.148 20.953 21.047 1 47.78 509 ARG A O 1
ATOM 3766 N N . GLY A 1 510 ? -13.617 20.812 20.219 1 44.38 510 GLY A N 1
ATOM 3767 C CA . GLY A 1 510 ? -13.484 19.422 20.609 1 44.38 510 GLY A CA 1
ATOM 3768 C C . GLY A 1 510 ? -12.141 18.812 20.266 1 44.38 510 GLY A C 1
ATOM 3769 O O . GLY A 1 510 ? -11.688 18.922 19.125 1 44.38 510 GLY A O 1
ATOM 3770 N N . GLY A 1 511 ? -11.094 19.219 20.984 1 41.69 511 GLY A N 1
ATOM 3771 C CA . GLY A 1 511 ? -9.727 18.75 20.781 1 41.69 511 GLY A CA 1
ATOM 3772 C C . GLY A 1 511 ? -9.641 17.438 20.047 1 41.69 511 GLY A C 1
ATOM 3773 O O . GLY A 1 511 ? -10.57 16.625 20.094 1 41.69 511 GLY A O 1
ATOM 3774 N N . ALA A 1 512 ? -8.984 17.406 18.969 1 43.09 512 ALA A N 1
ATOM 3775 C CA . ALA A 1 512 ? -8.602 16.109 18.438 1 43.09 512 ALA A CA 1
ATOM 3776 C C . ALA A 1 512 ? -8.18 15.156 19.547 1 43.09 512 ALA A C 1
ATOM 3778 O O . ALA A 1 512 ? -7.348 15.516 20.391 1 43.09 512 ALA A O 1
ATOM 3779 N N . ARG A 1 513 ? -9.008 14.594 20.297 1 46.12 513 ARG A N 1
ATOM 3780 C CA . ARG A 1 513 ? -8.586 13.523 21.188 1 46.12 513 ARG A CA 1
ATOM 3781 C C . ARG A 1 513 ? -7.609 12.578 20.5 1 46.12 513 ARG A C 1
ATOM 3783 O O . ARG A 1 513 ? -7.883 12.086 19.406 1 46.12 513 ARG A O 1
ATOM 3790 N N . PRO A 1 514 ? -6.484 12.648 20.984 1 50.53 514 PRO A N 1
ATOM 3791 C CA . PRO A 1 514 ? -5.648 11.562 20.484 1 50.53 514 PRO A CA 1
ATOM 3792 C C . PRO A 1 514 ? -6.371 10.211 20.484 1 50.53 514 PRO A C 1
ATOM 3794 O O . PRO A 1 514 ? -7.121 9.914 21.422 1 50.53 514 PRO A O 1
ATOM 3797 N N . GLN A 1 515 ? -6.652 9.438 19.391 1 58.09 515 GLN A N 1
ATOM 3798 C CA . GLN A 1 515 ? -7.23 8.109 19.219 1 58.09 515 GLN A CA 1
ATOM 3799 C C . GLN A 1 515 ? -8.758 8.172 19.219 1 58.09 515 GLN A C 1
ATOM 3801 O O . GLN A 1 515 ? -9.414 7.363 19.875 1 58.09 515 GLN A O 1
ATOM 3806 N N . LEU A 1 516 ? -9.305 9.281 18.703 1 70.88 516 LEU A N 1
ATOM 3807 C CA . LEU A 1 516 ? -10.75 9.367 18.531 1 70.88 516 LEU A CA 1
ATOM 3808 C C . LEU A 1 516 ? -11.281 8.141 17.797 1 70.88 516 LEU A C 1
ATOM 3810 O O . LEU A 1 516 ? -10.672 7.676 16.828 1 70.88 516 LEU A O 1
ATOM 3814 N N . ARG A 1 517 ? -12.391 7.574 18.422 1 77.31 517 ARG A N 1
ATOM 3815 C CA . ARG A 1 517 ? -13.07 6.469 17.75 1 77.31 517 ARG A CA 1
ATOM 3816 C C . ARG A 1 517 ? -14.305 6.957 17 1 77.31 517 ARG A C 1
ATOM 3818 O O . ARG A 1 517 ? -15.07 7.766 17.531 1 77.31 517 ARG A O 1
ATOM 3825 N N . CYS A 1 518 ? -14.414 6.609 15.734 1 83.12 518 CYS A N 1
ATOM 3826 C CA . CYS A 1 518 ? -15.57 6.973 14.93 1 83.12 518 CYS A CA 1
ATOM 3827 C C . CYS A 1 518 ? -16.266 5.734 14.367 1 83.12 518 CYS A C 1
ATOM 3829 O O . CYS A 1 518 ? -15.602 4.734 14.07 1 83.12 518 CYS A O 1
ATOM 3831 N N . TYR A 1 519 ? -17.609 5.785 14.273 1 85.56 519 TYR A N 1
ATOM 3832 C CA . TYR A 1 519 ? -18.375 4.801 13.523 1 85.56 519 TYR A CA 1
ATOM 3833 C C . TYR A 1 519 ? -18.281 5.059 12.023 1 85.56 519 TYR A C 1
ATOM 3835 O O . TYR A 1 519 ? -18.5 6.176 11.562 1 85.56 519 TYR A O 1
ATOM 3843 N N . SER A 1 520 ? -17.781 4.082 11.32 1 87.06 520 SER A N 1
ATOM 3844 C CA . SER A 1 520 ? -17.781 4.137 9.867 1 87.06 520 SER A CA 1
ATOM 3845 C C . SER A 1 520 ? -18.766 3.131 9.273 1 87.06 520 SER A C 1
ATOM 3847 O O . SER A 1 520 ? -18.766 1.959 9.664 1 87.06 520 SER A O 1
ATOM 3849 N N . GLY A 1 521 ? -19.672 3.598 8.375 1 85.12 521 GLY A N 1
ATOM 3850 C CA . GLY A 1 521 ? -20.672 2.723 7.793 1 85.12 521 GLY A CA 1
ATOM 3851 C C . GLY A 1 521 ? -21.812 3.477 7.117 1 85.12 521 GLY A C 1
ATOM 3852 O O . GLY A 1 521 ? -21.656 4.648 6.762 1 85.12 521 GLY A O 1
ATOM 3853 N N . ILE A 1 522 ? -22.875 2.682 6.855 1 85.5 522 ILE A N 1
ATOM 3854 C CA . ILE A 1 522 ? -24.047 3.217 6.168 1 85.5 522 ILE A CA 1
ATOM 3855 C C . ILE A 1 522 ? -25.297 2.893 6.965 1 85.5 522 ILE A C 1
ATOM 3857 O O . ILE A 1 522 ? -25.438 1.793 7.508 1 85.5 522 ILE A O 1
ATOM 3861 N N . SER A 1 523 ? -26.141 3.879 7.047 1 85.12 523 SER A N 1
ATOM 3862 C CA . SER A 1 523 ? -27.422 3.682 7.707 1 85.12 523 SER A CA 1
ATOM 3863 C C . SER A 1 523 ? -28.578 4.113 6.812 1 85.12 523 SER A C 1
ATOM 3865 O O . SER A 1 523 ? -28.562 5.207 6.242 1 85.12 523 SER A O 1
ATOM 3867 N N . ILE A 1 524 ? -29.484 3.211 6.582 1 83.12 524 ILE A N 1
ATOM 3868 C CA . ILE A 1 524 ? -30.766 3.465 5.938 1 83.12 524 ILE A CA 1
ATOM 3869 C C . ILE A 1 524 ? -31.891 2.963 6.828 1 83.12 524 ILE A C 1
ATOM 3871 O O . ILE A 1 524 ? -32.375 1.834 6.664 1 83.12 524 ILE A O 1
ATOM 3875 N N . PRO A 1 525 ? -32.312 3.82 7.641 1 81.94 525 PRO A N 1
ATOM 3876 C CA . PRO A 1 525 ? -33.281 3.391 8.664 1 81.94 525 PRO A CA 1
ATOM 3877 C C . PRO A 1 525 ? -34.531 2.766 8.062 1 81.94 525 PRO A C 1
ATOM 3879 O O . PRO A 1 525 ? -35.094 1.808 8.617 1 81.94 525 PRO A O 1
ATOM 3882 N N . GLN A 1 526 ? -35.031 3.279 7.004 1 79.62 526 GLN A N 1
ATOM 3883 C CA . GLN A 1 526 ? -36.25 2.781 6.387 1 79.62 526 GLN A CA 1
ATOM 3884 C C . GLN A 1 526 ? -36.062 1.339 5.918 1 79.62 526 GLN A C 1
ATOM 3886 O O . GLN A 1 526 ? -37.062 0.603 5.797 1 79.62 526 GLN A O 1
ATOM 3891 N N . ASP A 1 527 ? -34.906 0.986 5.633 1 80.81 527 ASP A N 1
ATOM 3892 C CA . ASP A 1 527 ? -34.656 -0.38 5.199 1 80.81 527 ASP A CA 1
ATOM 3893 C C . ASP A 1 527 ? -34.031 -1.203 6.328 1 80.81 527 ASP A C 1
ATOM 3895 O O . ASP A 1 527 ? -33.625 -2.344 6.113 1 80.81 527 ASP A O 1
ATOM 3899 N N . ASN A 1 528 ? -33.938 -0.672 7.469 1 79.19 528 ASN A N 1
ATOM 3900 C CA . ASN A 1 528 ? -33.281 -1.301 8.609 1 79.19 528 ASN A CA 1
ATOM 3901 C C . ASN A 1 528 ? -31.844 -1.728 8.273 1 79.19 528 ASN A C 1
ATOM 3903 O O . ASN A 1 528 ? -31.422 -2.826 8.633 1 79.19 528 ASN A O 1
ATOM 3907 N N . TYR A 1 529 ? -31.297 -0.92 7.418 1 82 529 TYR A N 1
ATOM 3908 C CA . TYR A 1 529 ? -29.922 -1.184 7.023 1 82 529 TYR A CA 1
ATOM 3909 C C . TYR A 1 529 ? -28.953 -0.319 7.82 1 82 529 TYR A C 1
ATOM 3911 O O . TYR A 1 529 ? -28.922 0.905 7.668 1 82 529 TYR A O 1
ATOM 3919 N N . ASN A 1 530 ? -28.25 -0.989 8.766 1 80.25 530 ASN A N 1
ATOM 3920 C CA . ASN A 1 530 ? -27.203 -0.355 9.547 1 80.25 530 ASN A CA 1
ATOM 3921 C C . ASN A 1 530 ? -25.953 -1.233 9.617 1 80.25 530 ASN A C 1
ATOM 3923 O O . ASN A 1 530 ? -25.875 -2.15 10.438 1 80.25 530 ASN A O 1
ATOM 3927 N N . THR A 1 531 ? -25.062 -0.958 8.727 1 78.88 531 THR A N 1
ATOM 3928 C CA . THR A 1 531 ? -23.844 -1.757 8.664 1 78.88 531 THR A CA 1
ATOM 3929 C C . THR A 1 531 ? -22.609 -0.865 8.734 1 78.88 531 THR A C 1
ATOM 3931 O O . THR A 1 531 ? -22.594 0.221 8.148 1 78.88 531 THR A O 1
ATOM 3934 N N . GLY A 1 532 ? -21.75 -1.2 9.617 1 78.25 532 GLY A N 1
ATOM 3935 C CA . GLY A 1 532 ? -20.516 -0.438 9.773 1 78.25 532 GLY A CA 1
ATOM 3936 C C . GLY A 1 532 ? -19.594 -1.012 10.836 1 78.25 532 GLY A C 1
ATOM 3937 O O . GLY A 1 532 ? -19.719 -2.178 11.211 1 78.25 532 GLY A O 1
ATOM 3938 N N . GLY A 1 533 ? -18.516 -0.277 11.211 1 74.69 533 GLY A N 1
ATOM 3939 C CA . GLY A 1 533 ? -17.531 -0.683 12.219 1 74.69 533 GLY A CA 1
ATOM 3940 C C . GLY A 1 533 ? -16.891 0.49 12.93 1 74.69 533 GLY A C 1
ATOM 3941 O O . GLY A 1 533 ? -17.016 1.635 12.492 1 74.69 533 GLY A O 1
ATOM 3942 N N . ASP A 1 534 ? -16.25 0.025 14.031 1 77.06 534 ASP A N 1
ATOM 3943 C CA . ASP A 1 534 ? -15.508 0.984 14.836 1 77.06 534 ASP A CA 1
ATOM 3944 C C . ASP A 1 534 ? -14.094 1.18 14.297 1 77.06 534 ASP A C 1
ATOM 3946 O O . ASP A 1 534 ? -13.461 0.222 13.852 1 77.06 534 ASP A O 1
ATOM 3950 N N . GLN A 1 535 ? -13.656 2.545 14.219 1 77.94 535 GLN A N 1
ATOM 3951 C CA . GLN A 1 535 ? -12.312 2.814 13.711 1 77.94 535 GLN A CA 1
ATOM 3952 C C . GLN A 1 535 ? -11.633 3.916 14.523 1 77.94 535 GLN A C 1
ATOM 3954 O O . GLN A 1 535 ? -12.281 4.863 14.961 1 77.94 535 GLN A O 1
ATOM 3959 N N . LEU A 1 536 ? -10.344 3.789 14.68 1 72.06 536 LEU A N 1
ATOM 3960 C CA . LEU A 1 536 ? -9.547 4.898 15.188 1 72.06 536 LEU A CA 1
ATOM 3961 C C . LEU A 1 536 ? -9.391 5.988 14.125 1 72.06 536 LEU A C 1
ATOM 3963 O O . LEU A 1 536 ? -9.086 5.691 12.969 1 72.06 536 LEU A O 1
ATOM 3967 N N . CYS A 1 537 ? -9.75 7.176 14.453 1 75.31 537 CYS A N 1
ATOM 3968 C CA . CYS A 1 537 ? -9.789 8.273 13.5 1 75.31 537 CYS A CA 1
ATOM 3969 C C . CYS A 1 537 ? -8.742 9.328 13.836 1 75.31 537 CYS A C 1
ATOM 3971 O O . CYS A 1 537 ? -8.727 9.859 14.953 1 75.31 537 CYS A O 1
ATOM 3973 N N . ASP A 1 538 ? -7.73 9.633 12.945 1 65.44 538 ASP A N 1
ATOM 3974 C CA . ASP A 1 538 ? -6.777 10.734 13.07 1 65.44 538 ASP A CA 1
ATOM 3975 C C . ASP A 1 538 ? -7.422 12.062 12.688 1 65.44 538 ASP A C 1
ATOM 3977 O O . ASP A 1 538 ? -6.797 13.117 12.812 1 65.44 538 ASP A O 1
ATOM 3981 N N . GLY A 1 539 ? -8.664 12.102 12.531 1 71.25 539 GLY A N 1
ATOM 3982 C CA . GLY A 1 539 ? -9.477 13.273 12.25 1 71.25 539 GLY A CA 1
ATOM 3983 C C . GLY A 1 539 ? -10.703 13.375 13.148 1 71.25 539 GLY A C 1
ATOM 3984 O O . GLY A 1 539 ? -10.602 13.203 14.359 1 71.25 539 GLY A O 1
ATOM 3985 N N . TRP A 1 540 ? -11.844 13.773 12.469 1 75.31 540 TRP A N 1
ATOM 3986 C CA . TRP A 1 540 ? -13.117 13.875 13.172 1 75.31 540 TRP A CA 1
ATOM 3987 C C . TRP A 1 540 ? -14.125 12.867 12.633 1 75.31 540 TRP A C 1
ATOM 3989 O O . TRP A 1 540 ? -13.969 12.375 11.508 1 75.31 540 TRP A O 1
ATOM 3999 N N . CYS A 1 541 ? -15.094 12.578 13.5 1 84.31 541 CYS A N 1
ATOM 4000 C CA . CYS A 1 541 ? -16.188 11.75 12.984 1 84.31 541 CYS A CA 1
ATOM 4001 C C . CYS A 1 541 ? -17.078 12.539 12.039 1 84.31 541 CYS A C 1
ATOM 4003 O O . CYS A 1 541 ? -17.547 13.625 12.391 1 84.31 541 CYS A O 1
ATOM 4005 N N . GLY A 1 542 ? -17.203 12.094 10.797 1 86.25 542 GLY A N 1
ATOM 4006 C CA . GLY A 1 542 ? -18 12.766 9.789 1 86.25 542 GLY A CA 1
ATOM 4007 C C . GLY A 1 542 ? -19.203 11.945 9.344 1 86.25 542 GLY A C 1
ATOM 4008 O O . GLY A 1 542 ? -19.203 10.719 9.484 1 86.25 542 GLY A O 1
ATOM 4009 N N . SER A 1 543 ? -20.266 12.586 8.883 1 87.25 543 SER A N 1
ATOM 4010 C CA . SER A 1 543 ? -21.406 11.93 8.234 1 87.25 543 SER A CA 1
ATOM 4011 C C . SER A 1 543 ? -21.922 12.766 7.074 1 87.25 543 SER A C 1
ATOM 4013 O O . SER A 1 543 ? -21.828 13.992 7.086 1 87.25 543 SER A O 1
ATOM 4015 N N . LEU A 1 544 ? -22.375 12.172 6.082 1 84.31 544 LEU A N 1
ATOM 4016 C CA . LEU A 1 544 ? -23.109 12.766 4.969 1 84.31 544 LEU A CA 1
ATOM 4017 C C . LEU A 1 544 ? -24.516 12.164 4.855 1 84.31 544 LEU A C 1
ATOM 4019 O O . LEU A 1 544 ? -24.672 10.945 4.812 1 84.31 544 LEU A O 1
ATOM 4023 N N . ASN A 1 545 ? -25.406 13.016 4.906 1 85.31 545 ASN A N 1
ATOM 4024 C CA . ASN A 1 545 ? -26.797 12.57 4.855 1 85.31 545 ASN A CA 1
ATOM 4025 C C . ASN A 1 545 ? -27.531 13.148 3.645 1 85.31 545 ASN A C 1
ATOM 4027 O O . ASN A 1 545 ? -27.344 14.32 3.299 1 85.31 545 ASN A O 1
ATOM 4031 N N . SER A 1 546 ? -28.234 12.336 2.988 1 79.69 546 SER A N 1
ATOM 4032 C CA . SER A 1 546 ? -29.078 12.766 1.88 1 79.69 546 SER A CA 1
ATOM 4033 C C . SER A 1 546 ? -30.359 11.922 1.785 1 79.69 546 SER A C 1
ATOM 4035 O O . SER A 1 546 ? -30.391 10.797 2.287 1 79.69 546 SER A O 1
ATOM 4037 N N . VAL A 1 547 ? -31.406 12.578 1.29 1 77.62 547 VAL A N 1
ATOM 4038 C CA . VAL A 1 547 ? -32.625 11.844 0.999 1 77.62 547 VAL A CA 1
ATOM 4039 C C . VAL A 1 547 ? -32.594 11.352 -0.446 1 77.62 547 VAL A C 1
ATOM 4041 O O . VAL A 1 547 ? -32.562 12.148 -1.382 1 77.62 547 VAL A O 1
ATOM 4044 N N . VAL A 1 548 ? -32.438 10.047 -0.534 1 67.19 548 VAL A N 1
ATOM 4045 C CA . VAL A 1 548 ? -32.344 9.414 -1.846 1 67.19 548 VAL A CA 1
ATOM 4046 C C . VAL A 1 548 ? -33.562 8.523 -2.074 1 67.19 548 VAL A C 1
ATOM 4048 O O . VAL A 1 548 ? -33.812 7.582 -1.311 1 67.19 548 VAL A O 1
ATOM 4051 N N . ASN A 1 549 ? -34.281 8.75 -3.105 1 66.81 549 ASN A N 1
ATOM 4052 C CA . ASN A 1 549 ? -35.5 8 -3.443 1 66.81 549 ASN A CA 1
ATOM 4053 C C . ASN A 1 549 ? -36.438 7.891 -2.25 1 66.81 549 ASN A C 1
ATOM 4055 O O . ASN A 1 549 ? -36.969 6.82 -1.975 1 66.81 549 ASN A O 1
ATOM 4059 N N . GLY A 1 550 ? -36.469 9.008 -1.514 1 68.44 550 GLY A N 1
ATOM 4060 C CA . GLY A 1 550 ? -37.406 9.078 -0.394 1 68.44 550 GLY A CA 1
ATOM 4061 C C . GLY A 1 550 ? -36.844 8.469 0.878 1 68.44 550 GLY A C 1
ATOM 4062 O O . GLY A 1 550 ? -37.531 8.445 1.911 1 68.44 550 GLY A O 1
ATOM 4063 N N . LYS A 1 551 ? -35.688 7.941 0.771 1 78.62 551 LYS A N 1
ATOM 4064 C CA . LYS A 1 551 ? -35.062 7.34 1.954 1 78.62 551 LYS A CA 1
ATOM 4065 C C . LYS A 1 551 ? -33.906 8.203 2.475 1 78.62 551 LYS A C 1
ATOM 4067 O O . LYS A 1 551 ? -33.156 8.789 1.69 1 78.62 551 LYS A O 1
ATOM 4072 N N . ASN A 1 552 ? -33.938 8.242 3.773 1 82.31 552 ASN A N 1
ATOM 4073 C CA . ASN A 1 552 ? -32.844 8.953 4.41 1 82.31 552 ASN A CA 1
ATOM 4074 C C . ASN A 1 552 ? -31.594 8.078 4.523 1 82.31 552 ASN A C 1
ATOM 4076 O O . ASN A 1 552 ? -31.594 7.078 5.25 1 82.31 552 ASN A O 1
ATOM 4080 N N . ALA A 1 553 ? -30.594 8.391 3.727 1 85.06 553 ALA A N 1
ATOM 4081 C CA . ALA A 1 553 ? -29.344 7.641 3.775 1 85.06 553 ALA A CA 1
ATOM 4082 C C . ALA A 1 553 ? -28.234 8.477 4.398 1 85.06 553 ALA A C 1
ATOM 4084 O O . ALA A 1 553 ? -28.062 9.656 4.066 1 85.06 553 ALA A O 1
ATOM 4085 N N . THR A 1 554 ? -27.562 7.848 5.348 1 86.94 554 THR A N 1
ATOM 4086 C CA . THR A 1 554 ? -26.438 8.516 5.988 1 86.94 554 THR A CA 1
ATOM 4087 C C . THR A 1 554 ? -25.172 7.66 5.887 1 86.94 554 THR A C 1
ATOM 4089 O O . THR A 1 554 ? -25.219 6.457 6.156 1 86.94 554 THR A O 1
ATOM 4092 N N . VAL A 1 555 ? -24.109 8.281 5.449 1 88.12 555 VAL A N 1
ATOM 4093 C CA . VAL A 1 555 ? -22.812 7.645 5.434 1 88.12 555 VAL A CA 1
ATOM 4094 C C . VAL A 1 555 ? -21.938 8.219 6.551 1 88.12 555 VAL A C 1
ATOM 4096 O O . VAL A 1 555 ? -21.859 9.438 6.719 1 88.12 555 VAL A O 1
ATOM 4099 N N . TYR A 1 556 ? -21.391 7.297 7.328 1 88.5 556 TYR A N 1
ATOM 4100 C CA . TYR A 1 556 ? -20.5 7.68 8.414 1 88.5 556 TYR A CA 1
ATOM 4101 C C . TYR A 1 556 ? -19.047 7.355 8.078 1 88.5 556 TYR A C 1
ATOM 4103 O O . TYR A 1 556 ? -18.75 6.32 7.473 1 88.5 556 TYR A O 1
ATOM 4111 N N . TYR A 1 557 ? -18.141 8.234 8.445 1 87.69 557 TYR A N 1
ATOM 4112 C CA . TYR A 1 557 ? -16.75 8.023 8.102 1 87.69 557 TYR A CA 1
ATOM 4113 C C . TYR A 1 557 ? -15.828 8.844 9 1 87.69 557 TYR A C 1
ATOM 4115 O O . TYR A 1 557 ? -16.297 9.711 9.742 1 87.69 557 TYR A O 1
ATOM 4123 N N . CYS A 1 558 ? -14.539 8.484 9.062 1 83.44 558 CYS A N 1
ATOM 4124 C CA . CYS A 1 558 ? -13.5 9.297 9.68 1 83.44 558 CYS A CA 1
ATOM 4125 C C . CYS A 1 558 ? -13.062 10.414 8.742 1 83.44 558 CYS A C 1
ATOM 4127 O O . CYS A 1 558 ? -12.352 10.172 7.762 1 83.44 558 CYS A O 1
ATOM 4129 N N . ALA A 1 559 ? -13.461 11.594 8.992 1 78.31 559 ALA A N 1
ATOM 4130 C CA . ALA A 1 559 ? -13.172 12.734 8.125 1 78.31 559 ALA A CA 1
ATOM 4131 C C . ALA A 1 559 ? -11.852 13.398 8.508 1 78.31 559 ALA A C 1
ATOM 4133 O O . ALA A 1 559 ? -11.602 13.664 9.688 1 78.31 559 ALA A O 1
ATOM 4134 N N . PRO A 1 560 ? -11.07 13.625 7.484 1 68.44 560 PRO A N 1
ATOM 4135 C CA . PRO A 1 560 ? -9.922 14.484 7.789 1 68.44 560 PRO A CA 1
ATOM 4136 C C . PRO A 1 560 ? -10.336 15.859 8.305 1 68.44 560 PRO A C 1
ATOM 4138 O O . PRO A 1 560 ? -11.32 16.438 7.824 1 68.44 560 PRO A O 1
ATOM 4141 N N . ILE A 1 561 ? -9.562 16.266 9.102 1 61.06 561 ILE A N 1
ATOM 4142 C CA . ILE A 1 561 ? -9.875 17.547 9.711 1 61.06 561 ILE A CA 1
ATOM 4143 C C . ILE A 1 561 ? -10.016 18.625 8.633 1 61.06 561 ILE A C 1
ATOM 4145 O O . ILE A 1 561 ? -10.898 19.484 8.703 1 61.06 561 ILE A O 1
ATOM 4149 N N . GLY A 1 562 ? -9.094 18.484 7.562 1 58.5 562 GLY A N 1
ATOM 4150 C CA . GLY A 1 562 ? -9.125 19.453 6.473 1 58.5 562 GLY A CA 1
ATOM 4151 C C . GLY A 1 562 ? -10.438 19.453 5.723 1 58.5 562 GLY A C 1
ATOM 4152 O O . GLY A 1 562 ? -10.898 20.5 5.27 1 58.5 562 GLY A O 1
ATOM 4153 N N . MET A 1 563 ? -11.062 18.359 5.637 1 68.5 563 MET A N 1
ATOM 4154 C CA . MET A 1 563 ? -12.352 18.25 4.953 1 68.5 563 MET A CA 1
ATOM 4155 C C . MET A 1 563 ? -13.453 18.922 5.762 1 68.5 563 MET A C 1
ATOM 4157 O O . MET A 1 563 ? -14.297 19.625 5.207 1 68.5 563 MET A O 1
ATOM 4161 N N . CYS A 1 564 ? -13.547 18.609 7 1 68.44 564 CYS A N 1
ATOM 4162 C CA . CYS A 1 564 ? -14.531 19.234 7.871 1 68.44 564 CYS A CA 1
ATOM 4163 C C . CYS A 1 564 ? -14.367 20.75 7.887 1 68.44 564 CYS A C 1
ATOM 4165 O O . CYS A 1 564 ? -15.344 21.484 7.797 1 68.44 564 CYS A O 1
ATOM 4167 N N . ARG A 1 565 ? -13.18 21.062 7.859 1 56.72 565 ARG A N 1
ATOM 4168 C CA . ARG A 1 565 ? -12.867 22.5 7.867 1 56.72 565 ARG A CA 1
ATOM 4169 C C . ARG A 1 565 ? -13.305 23.156 6.566 1 56.72 565 ARG A C 1
ATOM 4171 O O . ARG A 1 565 ? -13.812 24.281 6.578 1 56.72 565 ARG A O 1
ATOM 4178 N N . TYR A 1 566 ? -13.086 22.438 5.566 1 57.06 566 TYR A N 1
ATOM 4179 C CA . TYR A 1 566 ? -13.422 22.953 4.246 1 57.06 566 TYR A CA 1
ATOM 4180 C C . TYR A 1 566 ? -14.914 23.25 4.141 1 57.06 566 TYR A C 1
ATOM 4182 O O . TYR A 1 566 ? -15.32 24.234 3.518 1 57.06 566 TYR A O 1
ATOM 4190 N N . PHE A 1 567 ? -15.695 22.516 4.836 1 62.59 567 PHE A N 1
ATOM 4191 C CA . PHE A 1 567 ? -17.141 22.688 4.746 1 62.59 567 PHE A CA 1
ATOM 4192 C C . PHE A 1 567 ? -17.688 23.422 5.969 1 62.59 567 PHE A C 1
ATOM 4194 O O . PHE A 1 567 ? -18.891 23.531 6.145 1 62.59 567 PHE A O 1
ATOM 4201 N N . GLY A 1 568 ? -16.75 23.938 6.801 1 55.84 568 GLY A N 1
ATOM 4202 C CA . GLY A 1 568 ? -17.141 24.688 7.988 1 55.84 568 GLY A CA 1
ATOM 4203 C C . GLY A 1 568 ? -17.906 23.844 8.992 1 55.84 568 GLY A C 1
ATOM 4204 O O . GLY A 1 568 ? -18.797 24.328 9.68 1 55.84 568 GLY A O 1
ATOM 4205 N N . LEU A 1 569 ? -17.578 22.594 8.914 1 60.19 569 LEU A N 1
ATOM 4206 C CA . LEU A 1 569 ? -18.281 21.672 9.812 1 60.19 569 LEU A CA 1
ATOM 4207 C C . LEU A 1 569 ? -17.531 21.516 11.125 1 60.19 569 LEU A C 1
ATOM 4209 O O . LEU A 1 569 ? -16.297 21.594 11.156 1 60.19 569 LEU A O 1
ATOM 4213 N N . GLY A 1 570 ? -18.188 21.219 12.359 1 53.75 570 GLY A N 1
ATOM 4214 C CA . GLY A 1 570 ? -17.562 20.828 13.617 1 53.75 570 GLY A CA 1
ATOM 4215 C C . GLY A 1 570 ? -17.484 21.969 14.617 1 53.75 570 GLY A C 1
ATOM 4216 O O . GLY A 1 570 ? -17 21.781 15.742 1 53.75 570 GLY A O 1
ATOM 4217 N N . PHE A 1 571 ? -17.719 23.406 14.273 1 45.19 571 PHE A N 1
ATOM 4218 C CA . PHE A 1 571 ? -17.594 24.516 15.211 1 45.19 571 PHE A CA 1
ATOM 4219 C C . PHE A 1 571 ? -18.922 24.812 15.875 1 45.19 571 PHE A C 1
ATOM 4221 O O . PHE A 1 571 ? -19.953 24.844 15.203 1 45.19 571 PHE A O 1
ATOM 4228 N N . GLY A 1 572 ? -19.109 25.062 17.219 1 39.34 572 GLY A N 1
ATOM 4229 C CA . GLY A 1 572 ? -20.094 25.672 18.094 1 39.34 572 GLY A CA 1
ATOM 4230 C C . GLY A 1 572 ? -20.75 24.688 19.031 1 39.34 572 GLY A C 1
ATOM 4231 O O . GLY A 1 572 ? -20.734 24.875 20.25 1 39.34 572 GLY A O 1
ATOM 4232 N N . GLY A 1 573 ? -22.031 24.047 18.641 1 38.03 573 GLY A N 1
ATOM 4233 C CA . GLY A 1 573 ? -23.062 23.5 19.516 1 38.03 573 GLY A CA 1
ATOM 4234 C C . GLY A 1 573 ? -22.828 22.047 19.859 1 38.03 573 GLY A C 1
ATOM 4235 O O . GLY A 1 573 ? -21.875 21.422 19.375 1 38.03 573 GLY A O 1
ATOM 4236 N N . ASP A 1 574 ? -23.594 21.469 20.953 1 38.62 574 ASP A N 1
ATOM 4237 C CA . ASP A 1 574 ? -23.641 20.188 21.641 1 38.62 574 ASP A CA 1
ATOM 4238 C C . ASP A 1 574 ? -23.484 19.031 20.672 1 38.62 574 ASP A C 1
ATOM 4240 O O . ASP A 1 574 ? -22.984 17.969 21.047 1 38.62 574 ASP A O 1
ATOM 4244 N N . TYR A 1 575 ? -24.328 18.875 19.625 1 41.88 575 TYR A N 1
ATOM 4245 C CA . TYR A 1 575 ? -24.516 17.656 18.859 1 41.88 575 TYR A CA 1
ATOM 4246 C C . TYR A 1 575 ? -23.875 17.797 17.469 1 41.88 575 TYR A C 1
ATOM 4248 O O . TYR A 1 575 ? -24.391 17.234 16.484 1 41.88 575 TYR A O 1
ATOM 4256 N N . GLY A 1 576 ? -22.484 18.266 17.172 1 52.62 576 GLY A N 1
ATOM 4257 C CA . GLY A 1 576 ? -21.781 18.234 15.898 1 52.62 576 GLY A CA 1
ATOM 4258 C C . GLY A 1 576 ? -22.375 19.188 14.867 1 52.62 576 GLY A C 1
ATOM 4259 O O . GLY A 1 576 ? -23.578 19.203 14.648 1 52.62 576 GLY A O 1
ATOM 4260 N N . ASN A 1 577 ? -21.969 20.375 14.5 1 58.78 577 ASN A N 1
ATOM 4261 C CA . ASN A 1 577 ? -22.453 21.359 13.539 1 58.78 577 ASN A CA 1
ATOM 4262 C C . ASN A 1 577 ? -22.531 20.781 12.133 1 58.78 577 ASN A C 1
ATOM 4264 O O . ASN A 1 577 ? -21.562 20.234 11.625 1 58.78 577 ASN A O 1
ATOM 4268 N N . CYS A 1 578 ? -23.828 20.578 11.727 1 71.69 578 CYS A N 1
ATOM 4269 C CA . CYS A 1 578 ? -24.141 20.078 10.391 1 71.69 578 CYS A CA 1
ATOM 4270 C C . CYS A 1 578 ? -24.484 21.234 9.453 1 71.69 578 CYS A C 1
ATOM 4272 O O . CYS A 1 578 ? -25 22.266 9.883 1 71.69 578 CYS A O 1
ATOM 4274 N N . ALA A 1 579 ? -23.938 21.203 8.344 1 67.06 579 ALA A N 1
ATOM 4275 C CA . ALA A 1 579 ? -24.281 22.188 7.32 1 67.06 579 ALA A CA 1
ATOM 4276 C C . ALA A 1 579 ? -24.484 21.516 5.965 1 67.06 579 ALA A C 1
ATOM 4278 O O . ALA A 1 579 ? -24.031 20.391 5.75 1 67.06 579 ALA A O 1
ATOM 4279 N N . GLN A 1 580 ? -25.219 22.172 5.191 1 66.06 580 GLN A N 1
ATOM 4280 C CA . GLN A 1 580 ? -25.406 21.688 3.822 1 66.06 580 GLN A CA 1
ATOM 4281 C C . GLN A 1 580 ? -24.125 21.875 3.002 1 66.06 580 GLN A C 1
ATOM 4283 O O . GLN A 1 580 ? -23.484 22.922 3.086 1 66.06 580 GLN A O 1
ATOM 4288 N N . ILE A 1 581 ? -23.703 20.812 2.404 1 66.31 581 ILE A N 1
ATOM 4289 C CA . ILE A 1 581 ? -22.562 20.891 1.497 1 66.31 581 ILE A CA 1
ATOM 4290 C C . ILE A 1 581 ? -22.953 21.734 0.279 1 66.31 581 ILE A C 1
ATOM 4292 O O . ILE A 1 581 ? -23.906 21.422 -0.428 1 66.31 581 ILE A O 1
ATOM 4296 N N . PRO A 1 582 ? -22.266 22.828 0.129 1 54.59 582 PRO A N 1
ATOM 4297 C CA . PRO A 1 582 ? -22.656 23.719 -0.961 1 54.59 582 PRO A CA 1
ATOM 4298 C C . PRO A 1 582 ? -22.609 23.047 -2.328 1 54.59 582 PRO A C 1
ATOM 4300 O O . PRO A 1 582 ? -21.672 22.297 -2.625 1 54.59 582 PRO A O 1
ATOM 4303 N N . GLY A 1 583 ? -23.547 23.156 -3.145 1 55.16 583 GLY A N 1
ATOM 4304 C CA . GLY A 1 583 ? -23.609 22.688 -4.52 1 55.16 583 GLY A CA 1
ATOM 4305 C C . GLY A 1 583 ? -24.141 21.266 -4.641 1 55.16 583 GLY A C 1
ATOM 4306 O O . GLY A 1 583 ? -24.375 20.781 -5.75 1 55.16 583 GLY A O 1
ATOM 4307 N N . ALA A 1 584 ? -24.234 20.781 -3.443 1 59.47 584 ALA A N 1
ATOM 4308 C CA . ALA A 1 584 ? -24.719 19.391 -3.516 1 59.47 584 ALA A CA 1
ATOM 4309 C C . ALA A 1 584 ? -26.203 19.359 -3.875 1 59.47 584 ALA A C 1
ATOM 4311 O O . ALA A 1 584 ? -27 20.094 -3.309 1 59.47 584 ALA A O 1
ATOM 4312 N N . ASP A 1 585 ? -26.516 18.844 -5.027 1 53.47 585 ASP A N 1
ATOM 4313 C CA . ASP A 1 585 ? -27.891 18.594 -5.441 1 53.47 585 ASP A CA 1
ATOM 4314 C C . ASP A 1 585 ? -28.109 17.109 -5.723 1 53.47 585 ASP A C 1
ATOM 4316 O O . ASP A 1 585 ? -27.641 16.578 -6.738 1 53.47 585 ASP A O 1
ATOM 4320 N N . PRO A 1 586 ? -28.859 16.312 -4.996 1 58.41 586 PRO A N 1
ATOM 4321 C CA . PRO A 1 586 ? -29.672 16.688 -3.848 1 58.41 586 PRO A CA 1
ATOM 4322 C C . PRO A 1 586 ? -28.859 17.266 -2.693 1 58.41 586 PRO A C 1
ATOM 4324 O O . PRO A 1 586 ? -27.641 17.094 -2.658 1 58.41 586 PRO A O 1
ATOM 4327 N N . GLN A 1 587 ? -29.672 17.859 -1.853 1 66.94 587 GLN A N 1
ATOM 4328 C CA . GLN A 1 587 ? -29.062 18.469 -0.681 1 66.94 587 GLN A CA 1
ATOM 4329 C C . GLN A 1 587 ? -28.359 17.438 0.186 1 66.94 587 GLN A C 1
ATOM 4331 O O . GLN A 1 587 ? -28.922 16.391 0.496 1 66.94 587 GLN A O 1
ATOM 4336 N N . VAL A 1 588 ? -27.109 17.516 0.303 1 77.25 588 VAL A N 1
ATOM 4337 C CA . VAL A 1 588 ? -26.312 16.688 1.21 1 77.25 588 VAL A CA 1
ATOM 4338 C C . VAL A 1 588 ? -25.922 17.516 2.445 1 77.25 588 VAL A C 1
ATOM 4340 O O . VAL A 1 588 ? -25.422 18.625 2.326 1 77.25 588 VAL A O 1
ATOM 4343 N N . THR A 1 589 ? -26.312 16.984 3.574 1 79.5 589 THR A N 1
ATOM 4344 C CA . THR A 1 589 ? -25.938 17.609 4.84 1 79.5 589 THR A CA 1
ATOM 4345 C C . THR A 1 589 ? -24.734 16.906 5.445 1 79.5 589 THR A C 1
ATOM 4347 O O . THR A 1 589 ? -24.719 15.695 5.609 1 79.5 589 THR A O 1
ATOM 4350 N N . GLY A 1 590 ? -23.688 17.625 5.59 1 82.06 590 GLY A N 1
ATOM 4351 C CA . GLY A 1 590 ? -22.5 17.109 6.254 1 82.06 590 GLY A CA 1
ATOM 4352 C C . GLY A 1 590 ? -22.391 17.531 7.707 1 82.06 590 GLY A C 1
ATOM 4353 O O . GLY A 1 590 ? -22.75 18.656 8.055 1 82.06 590 GLY A O 1
ATOM 4354 N N . CYS A 1 591 ? -21.953 16.562 8.555 1 82.44 591 CYS A N 1
ATOM 4355 C CA . CYS A 1 591 ? -21.703 16.844 9.969 1 82.44 591 CYS A CA 1
ATOM 4356 C C . CYS A 1 591 ? -20.297 16.391 10.367 1 82.44 591 CYS A C 1
ATOM 4358 O O . CYS A 1 591 ? -19.766 15.43 9.82 1 82.44 591 CYS A O 1
ATOM 4360 N N . CYS A 1 592 ? -19.672 17.094 11.203 1 79.94 592 CYS A N 1
ATOM 4361 C CA . CYS A 1 592 ? -18.406 16.688 11.82 1 79.94 592 CYS A CA 1
ATOM 4362 C C . CYS A 1 592 ? -18.438 16.922 13.328 1 79.94 592 CYS A C 1
ATOM 4364 O O . CYS A 1 592 ? -19.062 17.875 13.805 1 79.94 592 CYS A O 1
ATOM 4366 N N . CYS A 1 593 ? -17.891 15.945 14.148 1 75.38 593 CYS A N 1
ATOM 4367 C CA . CYS A 1 593 ? -17.781 16.109 15.602 1 75.38 593 CYS A CA 1
ATOM 4368 C C . CYS A 1 593 ? -16.516 15.438 16.125 1 75.38 593 CYS A C 1
ATOM 4370 O O . CYS A 1 593 ? -15.969 14.539 15.484 1 75.38 593 CYS A O 1
ATOM 4372 N N . SER A 1 594 ? -15.977 15.867 17.219 1 67.5 594 SER A N 1
ATOM 4373 C CA . SER A 1 594 ? -14.789 15.273 17.828 1 67.5 594 SER A CA 1
ATOM 4374 C C . SER A 1 594 ? -14.898 15.273 19.359 1 67.5 594 SER A C 1
ATOM 4376 O O . SER A 1 594 ? -13.914 15.023 20.047 1 67.5 594 SER A O 1
ATOM 4378 N N . ASP A 1 595 ? -16.094 15.492 19.906 1 61.44 595 ASP A N 1
ATOM 4379 C CA . ASP A 1 595 ? -16.25 15.711 21.344 1 61.44 595 ASP A CA 1
ATOM 4380 C C . ASP A 1 595 ? -16.266 14.391 22.094 1 61.44 595 ASP A C 1
ATOM 4382 O O . ASP A 1 595 ? -16.016 14.359 23.312 1 61.44 595 ASP A O 1
ATOM 4386 N N . SER A 1 596 ? -16.766 13.312 21.484 1 67.31 596 SER A N 1
ATOM 4387 C CA . SER A 1 596 ? -16.812 11.992 22.094 1 67.31 596 SER A CA 1
ATOM 4388 C C . SER A 1 596 ? -16.609 10.883 21.062 1 67.31 596 SER A C 1
ATOM 4390 O O . SER A 1 596 ? -16.781 11.117 19.875 1 67.31 596 SER A O 1
ATOM 4392 N N . ASP A 1 597 ? -16.25 9.797 21.688 1 73.75 597 ASP A N 1
ATOM 4393 C CA . ASP A 1 597 ? -16.156 8.633 20.797 1 73.75 597 ASP A CA 1
ATOM 4394 C C . ASP A 1 597 ? -17.5 8.336 20.141 1 73.75 597 ASP A C 1
ATOM 4396 O O . ASP A 1 597 ? -18.547 8.344 20.812 1 73.75 597 ASP A O 1
ATOM 4400 N N . ASN A 1 598 ? -17.438 8.172 18.844 1 81.75 598 ASN A N 1
ATOM 4401 C CA . ASN A 1 598 ? -18.625 7.789 18.062 1 81.75 598 ASN A CA 1
ATOM 4402 C C . ASN A 1 598 ? -19.75 8.805 18.219 1 81.75 598 ASN A C 1
ATOM 4404 O O . ASN A 1 598 ? -20.906 8.438 18.344 1 81.75 598 ASN A O 1
ATOM 4408 N N . CYS A 1 599 ? -19.422 10.016 18.266 1 79.62 599 CYS A N 1
ATOM 4409 C CA . CYS A 1 599 ? -20.359 11.102 18.531 1 79.62 599 CYS A CA 1
ATOM 4410 C C . CYS A 1 599 ? -21.438 11.18 17.453 1 79.62 599 CYS A C 1
ATOM 4412 O O . CYS A 1 599 ? -22.484 11.805 17.656 1 79.62 599 CYS A O 1
ATOM 4414 N N . LEU A 1 600 ? -21.25 10.547 16.25 1 86.06 600 LEU A N 1
ATOM 4415 C CA . LEU A 1 600 ? -22.234 10.617 15.188 1 86.06 600 LEU A CA 1
ATOM 4416 C C . LEU A 1 600 ? -22.891 9.258 14.961 1 86.06 600 LEU A C 1
ATOM 4418 O O . LEU A 1 600 ? -23.719 9.102 14.062 1 86.06 600 LEU A O 1
ATOM 4422 N N . ALA A 1 601 ? -22.531 8.336 15.742 1 84.62 601 ALA A N 1
ATOM 4423 C CA . ALA A 1 601 ? -23.078 6.996 15.531 1 84.62 601 ALA A CA 1
ATOM 4424 C C . ALA A 1 601 ? -24.609 6.996 15.641 1 84.62 601 ALA A C 1
ATOM 4426 O O . ALA A 1 601 ? -25.172 7.707 16.469 1 84.62 601 ALA A O 1
ATOM 4427 N N . PRO A 1 602 ? -25.219 6.227 14.633 1 79.12 602 PRO A N 1
ATOM 4428 C CA . PRO A 1 602 ? -26.688 6.168 14.727 1 79.12 602 PRO A CA 1
ATOM 4429 C C . PRO A 1 602 ? -27.156 5.582 16.047 1 79.12 602 PRO A C 1
ATOM 4431 O O . PRO A 1 602 ? -26.469 4.75 16.641 1 79.12 602 PRO A O 1
ATOM 4434 N N . ALA A 1 603 ? -28.344 6.043 16.516 1 68.81 603 ALA A N 1
ATOM 4435 C CA . ALA A 1 603 ? -28.938 5.555 17.75 1 68.81 603 ALA A CA 1
ATOM 4436 C C . ALA A 1 603 ? -29.219 4.059 17.672 1 68.81 603 ALA A C 1
ATOM 4438 O O . ALA A 1 603 ? -29.703 3.568 16.656 1 68.81 603 ALA A O 1
ATOM 4439 N N . GLY A 1 604 ? -28.797 3.209 18.547 1 64.69 604 GLY A N 1
ATOM 4440 C CA . GLY A 1 604 ? -29.125 1.795 18.625 1 64.69 604 GLY A CA 1
ATOM 4441 C C . GLY A 1 604 ? -28.047 0.895 18.047 1 64.69 604 GLY A C 1
ATOM 4442 O O . GLY A 1 604 ? -28.156 -0.332 18.125 1 64.69 604 GLY A O 1
ATOM 4443 N N . VAL A 1 605 ? -27.203 1.462 17.281 1 63.12 605 VAL A N 1
ATOM 4444 C CA . VAL A 1 605 ? -26.156 0.619 16.719 1 63.12 605 VAL A CA 1
ATOM 4445 C C . VAL A 1 605 ? -25.047 0.401 17.75 1 63.12 605 VAL A C 1
ATOM 4447 O O . VAL A 1 605 ? -24.578 1.354 18.375 1 63.12 605 VAL A O 1
ATOM 4450 N N . ASN A 1 606 ? -24.844 -0.823 18.109 1 59.47 606 ASN A N 1
ATOM 4451 C CA . ASN A 1 606 ? -23.703 -1.161 18.953 1 59.47 606 ASN A CA 1
ATOM 4452 C C . ASN A 1 606 ? -22.391 -1.049 18.188 1 59.47 606 ASN A C 1
ATOM 4454 O O . ASN A 1 606 ? -21.953 -2.004 17.547 1 59.47 606 ASN A O 1
ATOM 4458 N N . VAL A 1 607 ? -21.797 0.083 18.219 1 59.47 607 VAL A N 1
ATOM 4459 C CA . VAL A 1 607 ? -20.609 0.405 17.453 1 59.47 607 VAL A CA 1
ATOM 4460 C C . VAL A 1 607 ? -19.438 -0.449 17.922 1 59.47 607 VAL A C 1
ATOM 4462 O O . VAL A 1 607 ? -18.516 -0.754 17.156 1 59.47 607 VAL A O 1
ATOM 4465 N N . THR A 1 608 ? -19.359 -0.699 19.25 1 52.47 608 THR A N 1
ATOM 4466 C CA . THR A 1 608 ? -18.219 -1.4 19.828 1 52.47 608 THR A CA 1
ATOM 4467 C C . THR A 1 608 ? -18.266 -2.887 19.484 1 52.47 608 THR A C 1
ATOM 4469 O O . THR A 1 608 ? -17.344 -3.637 19.828 1 52.47 608 THR A O 1
ATOM 4472 N N . ALA A 1 609 ? -19.328 -3.25 18.922 1 47.38 609 ALA A N 1
ATOM 4473 C CA . ALA A 1 609 ? -19.422 -4.68 18.625 1 47.38 609 ALA A CA 1
ATOM 4474 C C . ALA A 1 609 ? -18.297 -5.121 17.703 1 47.38 609 ALA A C 1
ATOM 4476 O O . ALA A 1 609 ? -17.922 -6.297 17.688 1 47.38 609 ALA A O 1
ATOM 4477 N N . ILE A 1 610 ? -17.828 -4.113 16.984 1 51.91 610 ILE A N 1
ATOM 4478 C CA . ILE A 1 610 ? -16.672 -4.508 16.188 1 51.91 610 ILE A CA 1
ATOM 4479 C C . ILE A 1 610 ? -15.461 -3.654 16.562 1 51.91 610 ILE A C 1
ATOM 4481 O O . ILE A 1 610 ? -15.406 -2.469 16.234 1 51.91 610 ILE A O 1
ATOM 4485 N N . PRO A 1 611 ? -14.742 -4.086 17.484 1 49.78 611 PRO A N 1
ATOM 4486 C CA . PRO A 1 611 ? -13.641 -3.277 18.016 1 49.78 611 PRO A CA 1
ATOM 4487 C C . PRO A 1 611 ? -12.766 -2.689 16.906 1 49.78 611 PRO A C 1
ATOM 4489 O O . PRO A 1 611 ? -12.547 -3.336 15.875 1 49.78 611 PRO A O 1
ATOM 4492 N N . ALA A 1 612 ? -12.492 -1.379 17.094 1 52.19 612 ALA A N 1
ATOM 4493 C CA . ALA A 1 612 ? -11.547 -0.705 16.203 1 52.19 612 ALA A CA 1
ATOM 4494 C C . ALA A 1 612 ? -10.211 -1.441 16.156 1 52.19 612 ALA A C 1
ATOM 4496 O O . ALA A 1 612 ? -9.727 -1.923 17.188 1 52.19 612 ALA A O 1
ATOM 4497 N N . ARG A 1 613 ? -9.758 -1.858 15.023 1 54.16 613 ARG A N 1
ATOM 4498 C CA . ARG A 1 613 ? -8.516 -2.615 14.898 1 54.16 613 ARG A CA 1
ATOM 4499 C C . ARG A 1 613 ? -7.504 -1.871 14.031 1 54.16 613 ARG A C 1
ATOM 4501 O O . ARG A 1 613 ? -7.879 -0.996 13.25 1 54.16 613 ARG A O 1
ATOM 4508 N N . LYS A 1 614 ? -6.312 -2.098 14.375 1 55.22 614 LYS A N 1
ATOM 4509 C CA . LYS A 1 614 ? -5.266 -1.565 13.508 1 55.22 614 LYS A CA 1
ATOM 4510 C C . LYS A 1 614 ? -5.051 -2.463 12.289 1 55.22 614 LYS A C 1
ATOM 4512 O O . LYS A 1 614 ? -4.562 -3.588 12.422 1 55.22 614 LYS A O 1
ATOM 4517 N N . ASP A 1 615 ? -5.574 -2.092 11.148 1 65 615 ASP A N 1
ATOM 4518 C CA . ASP A 1 615 ? -5.375 -2.768 9.867 1 65 615 ASP A CA 1
ATOM 4519 C C . ASP A 1 615 ? -4.039 -2.371 9.242 1 65 615 ASP A C 1
ATOM 4521 O O . ASP A 1 615 ? -3.477 -1.327 9.57 1 65 615 ASP A O 1
ATOM 4525 N N . PRO A 1 616 ? -3.406 -3.391 8.469 1 68.62 616 PRO A N 1
ATOM 4526 C CA . PRO A 1 616 ? -2.248 -2.934 7.695 1 68.62 616 PRO A CA 1
ATOM 4527 C C . PRO A 1 616 ? -2.529 -1.65 6.914 1 68.62 616 PRO A C 1
ATOM 4529 O O . PRO A 1 616 ? -3.619 -1.484 6.363 1 68.62 616 PRO A O 1
ATOM 4532 N N . ARG A 1 617 ? -1.619 -0.851 6.891 1 79.88 617 ARG A N 1
ATOM 4533 C CA . ARG A 1 617 ? -1.828 0.475 6.32 1 79.88 617 ARG A CA 1
ATOM 4534 C C . ARG A 1 617 ? -1.71 0.441 4.801 1 79.88 617 ARG A C 1
ATOM 4536 O O . ARG A 1 617 ? -0.859 -0.263 4.254 1 79.88 617 ARG A O 1
ATOM 4543 N N . ILE A 1 618 ? -2.67 1.18 4.164 1 83.06 618 ILE A N 1
ATOM 4544 C CA . ILE A 1 618 ? -2.641 1.385 2.719 1 83.06 618 ILE A CA 1
ATOM 4545 C C . ILE A 1 618 ? -2.896 2.855 2.4 1 83.06 618 ILE A C 1
ATOM 4547 O O . ILE A 1 618 ? -3.168 3.654 3.301 1 83.06 618 ILE A O 1
ATOM 4551 N N . VAL A 1 619 ? -2.766 3.164 1.135 1 82.06 619 VAL A N 1
ATOM 4552 C CA . VAL A 1 619 ? -3.023 4.531 0.691 1 82.06 619 VAL A CA 1
ATOM 4553 C C . VAL A 1 619 ? -4.383 4.598 -0.004 1 82.06 619 VAL A C 1
ATOM 4555 O O . VAL A 1 619 ? -4.68 3.789 -0.885 1 82.06 619 VAL A O 1
ATOM 4558 N N . CYS A 1 620 ? -5.293 5.488 0.413 1 87 620 CYS A N 1
ATOM 4559 C CA . CYS A 1 620 ? -6.605 5.672 -0.193 1 87 620 CYS A CA 1
ATOM 4560 C C . CYS A 1 620 ? -6.797 7.113 -0.651 1 87 620 CYS A C 1
ATOM 4562 O O . CYS A 1 620 ? -6.258 8.039 -0.043 1 87 620 CYS A O 1
ATOM 4564 N N . TYR A 1 621 ? -7.547 7.254 -1.788 1 87.25 621 TYR A N 1
ATOM 4565 C CA . TYR A 1 621 ? -8.039 8.562 -2.211 1 87.25 621 TYR A CA 1
ATOM 4566 C C . TYR A 1 621 ? -9.156 9.039 -1.298 1 87.25 621 TYR A C 1
ATOM 4568 O O . TYR A 1 621 ? -10.023 8.258 -0.9 1 87.25 621 TYR A O 1
ATOM 4576 N N . GLU A 1 622 ? -9.031 10.328 -0.919 1 83.75 622 GLU A N 1
ATOM 4577 C CA . GLU A 1 622 ? -10.055 10.906 -0.059 1 83.75 622 GLU A CA 1
ATOM 4578 C C . GLU A 1 622 ? -10.609 12.195 -0.65 1 83.75 622 GLU A C 1
ATOM 4580 O O . GLU A 1 622 ? -9.852 13.023 -1.16 1 83.75 622 GLU A O 1
ATOM 4585 N N . GLY A 1 623 ? -11.992 12.297 -0.625 1 78.88 623 GLY A N 1
ATOM 4586 C CA . GLY A 1 623 ? -12.641 13.5 -1.116 1 78.88 623 GLY A CA 1
ATOM 4587 C C . GLY A 1 623 ? -14.117 13.312 -1.402 1 78.88 623 GLY A C 1
ATOM 4588 O O . GLY A 1 623 ? -14.633 12.195 -1.322 1 78.88 623 GLY A O 1
ATOM 4589 N N . ILE A 1 624 ? -14.828 14.383 -1.621 1 77.5 624 ILE A N 1
ATOM 4590 C CA . ILE A 1 624 ? -16.234 14.367 -2.01 1 77.5 624 ILE A CA 1
ATOM 4591 C C . ILE A 1 624 ? -16.375 14.891 -3.439 1 77.5 624 ILE A C 1
ATOM 4593 O O . ILE A 1 624 ? -15.859 15.961 -3.773 1 77.5 624 ILE A O 1
ATOM 4597 N N . HIS A 1 625 ? -16.938 14.07 -4.188 1 79.88 625 HIS A N 1
ATOM 4598 C CA . HIS A 1 625 ? -17.203 14.453 -5.57 1 79.88 625 HIS A CA 1
ATOM 4599 C C . HIS A 1 625 ? -18.703 14.688 -5.793 1 79.88 625 HIS A C 1
ATOM 4601 O O . HIS A 1 625 ? -19.531 13.914 -5.312 1 79.88 625 HIS A O 1
ATOM 4607 N N . LEU A 1 626 ? -18.984 15.859 -6.445 1 73.12 626 LEU A N 1
ATOM 4608 C CA . LEU A 1 626 ? -20.359 16.141 -6.879 1 73.12 626 LEU A CA 1
ATOM 4609 C C . LEU A 1 626 ? -20.484 16.047 -8.398 1 73.12 626 LEU A C 1
ATOM 4611 O O . LEU A 1 626 ? -19.797 16.781 -9.117 1 73.12 626 LEU A O 1
ATOM 4615 N N . ASN A 1 627 ? -21.219 15.18 -8.805 1 72.44 627 ASN A N 1
ATOM 4616 C CA . ASN A 1 627 ? -21.391 14.938 -10.234 1 72.44 627 ASN A CA 1
ATOM 4617 C C . ASN A 1 627 ? -20.047 14.766 -10.93 1 72.44 627 ASN A C 1
ATOM 4619 O O . ASN A 1 627 ? -19.812 15.352 -11.984 1 72.44 627 ASN A O 1
ATOM 4623 N N . GLY A 1 628 ? -19.125 14.062 -10.156 1 71.38 628 GLY A N 1
ATOM 4624 C CA . GLY A 1 628 ? -17.828 13.727 -10.734 1 71.38 628 GLY A CA 1
ATOM 4625 C C . GLY A 1 628 ? -16.766 14.773 -10.461 1 71.38 628 GLY A C 1
ATOM 4626 O O . GLY A 1 628 ? -15.578 14.539 -10.695 1 71.38 628 GLY A O 1
ATOM 4627 N N . GLN A 1 629 ? -17.234 15.938 -10.016 1 66.19 629 GLN A N 1
ATOM 4628 C CA . GLN A 1 629 ? -16.281 17 -9.742 1 66.19 629 GLN A CA 1
ATOM 4629 C C . GLN A 1 629 ? -15.875 17.031 -8.273 1 66.19 629 GLN A C 1
ATOM 4631 O O . GLN A 1 629 ? -16.719 16.922 -7.387 1 66.19 629 GLN A O 1
ATOM 4636 N N . ASN A 1 630 ? -14.586 17.062 -8.047 1 71.94 630 ASN A N 1
ATOM 4637 C CA . ASN A 1 630 ? -14.07 17.125 -6.684 1 71.94 630 ASN A CA 1
ATOM 4638 C C . ASN A 1 630 ? -14.367 18.484 -6.039 1 71.94 630 ASN A C 1
ATOM 4640 O O . ASN A 1 630 ? -13.938 19.516 -6.543 1 71.94 630 ASN A O 1
ATOM 4644 N N . ILE A 1 631 ? -15.148 18.516 -5.055 1 61.94 631 ILE A N 1
ATOM 4645 C CA . ILE A 1 631 ? -15.492 19.766 -4.402 1 61.94 631 ILE A CA 1
ATOM 4646 C C . ILE A 1 631 ? -14.68 19.938 -3.123 1 61.94 631 ILE A C 1
ATOM 4648 O O . ILE A 1 631 ? -14.789 20.953 -2.43 1 61.94 631 ILE A O 1
ATOM 4652 N N . SER A 1 632 ? -14.07 18.844 -2.914 1 59.66 632 SER A N 1
ATOM 4653 C CA . SER A 1 632 ? -13.141 18.891 -1.789 1 59.66 632 SER A CA 1
ATOM 4654 C C . SER A 1 632 ? -11.695 18.859 -2.266 1 59.66 632 SER A C 1
ATOM 4656 O O . SER A 1 632 ? -11.438 18.828 -3.471 1 59.66 632 SER A O 1
ATOM 4658 N N . GLN A 1 633 ? -10.695 19.031 -1.708 1 49.38 633 GLN A N 1
ATOM 4659 C CA . GLN A 1 633 ? -9.32 18.859 -2.174 1 49.38 633 GLN A CA 1
ATOM 4660 C C . GLN A 1 633 ? -8.945 17.375 -2.246 1 49.38 633 GLN A C 1
ATOM 4662 O O . GLN A 1 633 ? -9.32 16.594 -1.368 1 49.38 633 GLN A O 1
ATOM 4667 N N . PRO A 1 634 ? -8.617 17 -3.557 1 55.56 634 PRO A N 1
ATOM 4668 C CA . PRO A 1 634 ? -8.125 15.617 -3.65 1 55.56 634 PRO A CA 1
ATOM 4669 C C . PRO A 1 634 ? -6.977 15.344 -2.68 1 55.56 634 PRO A C 1
ATOM 4671 O O . PRO A 1 634 ? -6.02 16.109 -2.607 1 55.56 634 PRO A O 1
ATOM 4674 N N . TYR A 1 635 ? -7.188 14.547 -1.697 1 66.06 635 TYR A N 1
ATOM 4675 C CA . TYR A 1 635 ? -6.094 14.156 -0.813 1 66.06 635 TYR A CA 1
ATOM 4676 C C . TYR A 1 635 ? -5.945 12.641 -0.762 1 66.06 635 TYR A C 1
ATOM 4678 O O . TYR A 1 635 ? -6.891 11.906 -1.062 1 66.06 635 TYR A O 1
ATOM 4686 N N . TYR A 1 636 ? -4.688 12.203 -0.846 1 74.31 636 TYR A N 1
ATOM 4687 C CA . TYR A 1 636 ? -4.41 10.82 -0.475 1 74.31 636 TYR A CA 1
ATOM 4688 C C . TYR A 1 636 ? -4.102 10.711 1.014 1 74.31 636 TYR A C 1
ATOM 4690 O O . TYR A 1 636 ? -3.525 11.625 1.605 1 74.31 636 TYR A O 1
ATOM 4698 N N . ARG A 1 637 ? -4.641 9.703 1.645 1 75.12 637 ARG A N 1
ATOM 4699 C CA . ARG A 1 637 ? -4.387 9.508 3.066 1 75.12 637 ARG A CA 1
ATOM 4700 C C . ARG A 1 637 ? -3.924 8.086 3.348 1 75.12 637 ARG A C 1
ATOM 4702 O O . ARG A 1 637 ? -4.211 7.168 2.574 1 75.12 637 ARG A O 1
ATOM 4709 N N . MET A 1 638 ? -3.205 7.961 4.426 1 76.12 638 MET A N 1
ATOM 4710 C CA . MET A 1 638 ? -2.932 6.637 4.977 1 76.12 638 MET A CA 1
ATOM 4711 C C . MET A 1 638 ? -4.176 6.059 5.645 1 76.12 638 MET A C 1
ATOM 4713 O O . MET A 1 638 ? -4.855 6.75 6.402 1 76.12 638 MET A O 1
ATOM 4717 N N . CYS A 1 639 ? -4.516 4.867 5.27 1 77.44 639 CYS A N 1
ATOM 4718 C CA . CYS A 1 639 ? -5.734 4.227 5.746 1 77.44 639 CYS A CA 1
ATOM 4719 C C . CYS A 1 639 ? -5.414 2.959 6.527 1 77.44 639 CYS A C 1
ATOM 4721 O O . CYS A 1 639 ? -4.723 2.07 6.023 1 77.44 639 CYS A O 1
ATOM 4723 N N . ASP A 1 640 ? -5.84 2.926 7.82 1 75.62 640 ASP A N 1
ATOM 4724 C CA . ASP A 1 640 ? -5.859 1.674 8.57 1 75.62 640 ASP A CA 1
ATOM 4725 C C . ASP A 1 640 ? -7.141 0.888 8.289 1 75.62 640 ASP A C 1
ATOM 4727 O O . ASP A 1 640 ? -8.047 0.855 9.125 1 75.62 640 ASP A O 1
ATOM 4731 N N . GLY A 1 641 ? -7.203 0.364 7.125 1 78.5 641 GLY A N 1
ATOM 4732 C CA . GLY A 1 641 ? -8.391 -0.326 6.648 1 78.5 641 GLY A CA 1
ATOM 4733 C C . GLY A 1 641 ? -8.43 -0.473 5.137 1 78.5 641 GLY A C 1
ATOM 4734 O O . GLY A 1 641 ? -7.426 -0.833 4.52 1 78.5 641 GLY A O 1
ATOM 4735 N N . GLU A 1 642 ? -9.664 -0.203 4.621 1 83.69 642 GLU A N 1
ATOM 4736 C CA . GLU A 1 642 ? -9.875 -0.341 3.184 1 83.69 642 GLU A CA 1
ATOM 4737 C C . GLU A 1 642 ? -10.344 0.973 2.564 1 83.69 642 GLU A C 1
ATOM 4739 O O . GLU A 1 642 ? -10.945 1.806 3.244 1 83.69 642 GLU A O 1
ATOM 4744 N N . CYS A 1 643 ? -9.945 1.148 1.269 1 88.19 643 CYS A N 1
ATOM 4745 C CA . CYS A 1 643 ? -10.461 2.295 0.536 1 88.19 643 CYS A CA 1
ATOM 4746 C C . CYS A 1 643 ? -11.938 2.105 0.205 1 88.19 643 CYS A C 1
ATOM 4748 O O . CYS A 1 643 ? -12.359 1.009 -0.168 1 88.19 643 CYS A O 1
ATOM 4750 N N . VAL A 1 644 ? -12.742 3.172 0.383 1 90.81 644 VAL A N 1
ATOM 4751 C CA . VAL A 1 644 ? -14.188 3.064 0.203 1 90.81 644 VAL A CA 1
ATOM 4752 C C . VAL A 1 644 ? -14.695 4.238 -0.627 1 90.81 644 VAL A C 1
ATOM 4754 O O . VAL A 1 644 ? -14.203 5.363 -0.492 1 90.81 644 VAL A O 1
ATOM 4757 N N . SER A 1 645 ? -15.617 3.924 -1.513 1 90.5 645 SER A N 1
ATOM 4758 C CA . SER A 1 645 ? -16.406 4.961 -2.17 1 90.5 645 SER A CA 1
ATOM 4759 C C . SER A 1 645 ? -17.891 4.711 -1.998 1 90.5 645 SER A C 1
ATOM 4761 O O . SER A 1 645 ? -18.359 3.566 -2.062 1 90.5 645 SER A O 1
ATOM 4763 N N . VAL A 1 646 ? -18.594 5.668 -1.613 1 87.5 646 VAL A N 1
ATOM 4764 C CA . VAL A 1 646 ? -20.047 5.602 -1.482 1 87.5 646 VAL A CA 1
ATOM 4765 C C . VAL A 1 646 ? -20.703 6.691 -2.332 1 87.5 646 VAL A C 1
ATOM 4767 O O . VAL A 1 646 ? -20.375 7.871 -2.189 1 87.5 646 VAL A O 1
ATOM 4770 N N . SER A 1 647 ? -21.516 6.262 -3.24 1 83.88 647 SER A N 1
ATOM 4771 C CA . SER A 1 647 ? -22.203 7.199 -4.121 1 83.88 647 SER A CA 1
ATOM 4772 C C . SER A 1 647 ? -23.688 7.309 -3.762 1 83.88 647 SER A C 1
ATOM 4774 O O . SER A 1 647 ? -24.391 6.301 -3.715 1 83.88 647 SER A O 1
ATOM 4776 N N . LEU A 1 648 ? -24.094 8.508 -3.484 1 72.88 648 LEU A N 1
ATOM 4777 C CA . LEU A 1 648 ? -25.484 8.812 -3.197 1 72.88 648 LEU A CA 1
ATOM 4778 C C . LEU A 1 648 ? -26.141 9.508 -4.387 1 72.88 648 LEU A C 1
ATOM 4780 O O . LEU A 1 648 ? -25.656 10.547 -4.852 1 72.88 648 LEU A O 1
ATOM 4784 N N . GLY A 1 649 ? -27 8.805 -5.145 1 64.25 649 GLY A N 1
ATOM 4785 C CA . GLY A 1 649 ? -27.672 9.359 -6.301 1 64.25 649 GLY A CA 1
ATOM 4786 C C . GLY A 1 649 ? -29.062 9.875 -5.988 1 64.25 649 GLY A C 1
ATOM 4787 O O . GLY A 1 649 ? -29.75 9.32 -5.129 1 64.25 649 GLY A O 1
ATOM 4788 N N . GLY A 1 650 ? -29.375 11.156 -6.281 1 57.44 650 GLY A N 1
ATOM 4789 C CA . GLY A 1 650 ? -30.734 11.656 -6.168 1 57.44 650 GLY A CA 1
ATOM 4790 C C . GLY A 1 650 ? -31.156 12.5 -7.355 1 57.44 650 GLY A C 1
ATOM 4791 O O . GLY A 1 650 ? -30.344 12.812 -8.227 1 57.44 650 GLY A O 1
ATOM 4792 N N . THR A 1 651 ? -32.312 12.375 -7.828 1 55.09 651 THR A N 1
ATOM 4793 C CA . THR A 1 651 ? -32.906 13.164 -8.914 1 55.09 651 THR A CA 1
ATOM 4794 C C . THR A 1 651 ? -33.406 14.508 -8.391 1 55.09 651 THR A C 1
ATOM 4796 O O . THR A 1 651 ? -34.219 14.555 -7.457 1 55.09 651 THR A O 1
ATOM 4799 N N . VAL A 1 652 ? -32.656 15.57 -8.562 1 46.22 652 VAL A N 1
ATOM 4800 C CA . VAL A 1 652 ? -33.188 16.906 -8.312 1 46.22 652 VAL A CA 1
ATOM 4801 C C . VAL A 1 652 ? -33.531 17.562 -9.641 1 46.22 652 VAL A C 1
ATOM 4803 O O . VAL A 1 652 ? -32.719 17.656 -10.547 1 46.22 652 VAL A O 1
ATOM 4806 N N . ASN A 1 653 ? -34.688 18.188 -9.75 1 46.47 653 ASN A N 1
ATOM 4807 C CA . ASN A 1 653 ? -35.25 18.844 -10.922 1 46.47 653 ASN A CA 1
ATOM 4808 C C . ASN A 1 653 ? -35.031 18.016 -12.188 1 46.47 653 ASN A C 1
ATOM 4810 O O . ASN A 1 653 ? -34.625 18.562 -13.219 1 46.47 653 ASN A O 1
ATOM 4814 N N . ASN A 1 654 ? -35.25 16.703 -12.148 1 51.72 654 ASN A N 1
ATOM 4815 C CA . ASN A 1 654 ? -35.219 15.734 -13.242 1 51.72 654 ASN A CA 1
ATOM 4816 C C . ASN A 1 654 ? -33.781 15.461 -13.711 1 51.72 654 ASN A C 1
ATOM 4818 O O . ASN A 1 654 ? -33.594 14.898 -14.781 1 51.72 654 ASN A O 1
ATOM 4822 N N . ASN A 1 655 ? -32.844 16.109 -12.961 1 55.12 655 ASN A N 1
ATOM 4823 C CA . ASN A 1 655 ? -31.469 15.797 -13.266 1 55.12 655 ASN A CA 1
ATOM 4824 C C . ASN A 1 655 ? -30.844 14.898 -12.195 1 55.12 655 ASN A C 1
ATOM 4826 O O . ASN A 1 655 ? -31.078 15.094 -11.008 1 55.12 655 ASN A O 1
ATOM 4830 N N . SER A 1 656 ? -30.219 13.852 -12.641 1 59.47 656 SER A N 1
ATOM 4831 C CA . SER A 1 656 ? -29.578 12.906 -11.734 1 59.47 656 SER A CA 1
ATOM 4832 C C . SER A 1 656 ? -28.266 13.469 -11.188 1 59.47 656 SER A C 1
ATOM 4834 O O . SER A 1 656 ? -27.422 13.945 -11.953 1 59.47 656 SER A O 1
ATOM 4836 N N . HIS A 1 657 ? -28.359 13.805 -9.883 1 59.66 657 HIS A N 1
ATOM 4837 C CA . HIS A 1 657 ? -27.125 14.266 -9.242 1 59.66 657 HIS A CA 1
ATOM 4838 C C . HIS A 1 657 ? -26.562 13.195 -8.312 1 59.66 657 HIS A C 1
ATOM 4840 O O . HIS A 1 657 ? -27.297 12.375 -7.77 1 59.66 657 HIS A O 1
ATOM 4846 N N . TYR A 1 658 ? -25.172 13.047 -8.453 1 69.31 658 TYR A N 1
ATOM 4847 C CA . TYR A 1 658 ? -24.531 12.086 -7.559 1 69.31 658 TYR A CA 1
ATOM 4848 C C . TYR A 1 658 ? -23.453 12.742 -6.719 1 69.31 658 TYR A C 1
ATOM 4850 O O . TYR A 1 658 ? -22.734 13.625 -7.199 1 69.31 658 TYR A O 1
ATOM 4858 N N . ALA A 1 659 ? -23.578 12.523 -5.344 1 75.88 659 ALA A N 1
ATOM 4859 C CA . ALA A 1 659 ? -22.453 12.797 -4.457 1 75.88 659 ALA A CA 1
ATOM 4860 C C . ALA A 1 659 ? -21.719 11.516 -4.098 1 75.88 659 ALA A C 1
ATOM 4862 O O . ALA A 1 659 ? -22.328 10.516 -3.721 1 75.88 659 ALA A O 1
ATOM 4863 N N . THR A 1 660 ? -20.453 11.539 -4.398 1 84.75 660 THR A N 1
ATOM 4864 C CA . THR A 1 660 ? -19.641 10.375 -4.062 1 84.75 660 THR A CA 1
ATOM 4865 C C . THR A 1 660 ? -18.609 10.727 -2.992 1 84.75 660 THR A C 1
ATOM 4867 O O . THR A 1 660 ? -17.859 11.68 -3.143 1 84.75 660 THR A O 1
ATOM 4870 N N . LEU A 1 661 ? -18.703 9.984 -1.95 1 87.19 661 LEU A N 1
ATOM 4871 C CA . LEU A 1 661 ? -17.703 10.102 -0.896 1 87.19 661 LEU A CA 1
ATOM 4872 C C . LEU A 1 661 ? -16.594 9.062 -1.078 1 87.19 661 LEU A C 1
ATOM 4874 O O . LEU A 1 661 ? -16.891 7.875 -1.263 1 87.19 661 LEU A O 1
ATOM 4878 N N . TYR A 1 662 ? -15.375 9.492 -1.139 1 88.5 662 TYR A N 1
ATOM 4879 C CA . TYR A 1 662 ? -14.203 8.633 -1.058 1 88.5 662 TYR A CA 1
ATOM 4880 C C . TYR A 1 662 ? -13.555 8.719 0.321 1 88.5 662 TYR A C 1
ATOM 4882 O O . TYR A 1 662 ? -13.258 9.812 0.805 1 88.5 662 TYR A O 1
ATOM 4890 N N . THR A 1 663 ? -13.406 7.559 0.943 1 87.69 663 THR A N 1
ATOM 4891 C CA . THR A 1 663 ? -12.906 7.594 2.312 1 87.69 663 THR A CA 1
ATOM 4892 C C . THR A 1 663 ? -12.219 6.281 2.672 1 87.69 663 THR A C 1
ATOM 4894 O O . THR A 1 663 ? -11.969 5.445 1.799 1 87.69 663 THR A O 1
ATOM 4897 N N . CYS A 1 664 ? -11.766 6.164 3.977 1 85.19 664 CYS A N 1
ATOM 4898 C CA . CYS A 1 664 ? -11.141 4.992 4.57 1 85.19 664 CYS A CA 1
ATOM 4899 C C . CYS A 1 664 ? -12.039 4.371 5.637 1 85.19 664 CYS A C 1
ATOM 4901 O O . CYS A 1 664 ? -12.469 5.059 6.566 1 85.19 664 CYS A O 1
ATOM 4903 N N . ASP A 1 665 ? -12.352 3.082 5.426 1 84.81 665 ASP A N 1
ATOM 4904 C CA . ASP A 1 665 ? -13.117 2.354 6.43 1 84.81 665 ASP A CA 1
ATOM 4905 C C . ASP A 1 665 ? -12.336 1.161 6.965 1 84.81 665 ASP A C 1
ATOM 4907 O O . ASP A 1 665 ? -11.477 0.613 6.27 1 84.81 665 ASP A O 1
ATOM 4911 N N . PRO A 1 666 ? -12.641 0.824 8.227 1 75.12 666 PRO A N 1
ATOM 4912 C CA . PRO A 1 666 ? -12.031 -0.426 8.688 1 75.12 666 PRO A CA 1
ATOM 4913 C C . PRO A 1 666 ? -12.508 -1.641 7.891 1 75.12 666 PRO A C 1
ATOM 4915 O O . PRO A 1 666 ? -13.625 -1.65 7.379 1 75.12 666 PRO A O 1
ATOM 4918 N N . SER A 1 667 ? -11.625 -2.652 7.789 1 74.81 667 SER A N 1
ATOM 4919 C CA . SER A 1 667 ? -11.945 -3.842 7.008 1 74.81 667 SER A CA 1
ATOM 4920 C C . SER A 1 667 ? -13.234 -4.5 7.492 1 74.81 667 SER A C 1
ATOM 4922 O O . SER A 1 667 ? -13.969 -5.094 6.699 1 74.81 667 SER A O 1
ATOM 4924 N N . SER A 1 668 ? -13.555 -4.363 8.703 1 70.69 668 SER A N 1
ATOM 4925 C CA . SER A 1 668 ? -14.758 -4.973 9.266 1 70.69 668 SER A CA 1
ATOM 4926 C C . SER A 1 668 ? -16.016 -4.336 8.695 1 70.69 668 SER A C 1
ATOM 4928 O O . SER A 1 668 ? -17.031 -5.008 8.531 1 70.69 668 SER A O 1
ATOM 4930 N N . ALA A 1 669 ? -15.953 -3.055 8.445 1 76.62 669 ALA A N 1
ATOM 4931 C CA . ALA A 1 669 ? -17.109 -2.375 7.863 1 76.62 669 ALA A CA 1
ATOM 4932 C C . ALA A 1 669 ? -17.375 -2.877 6.449 1 76.62 669 ALA A C 1
ATOM 4934 O O . ALA A 1 669 ? -18.531 -3.104 6.078 1 76.62 669 ALA A O 1
ATOM 4935 N N . CYS A 1 670 ? -16.406 -3.023 5.688 1 78.06 670 CYS A N 1
ATOM 4936 C CA . CYS A 1 670 ? -16.562 -3.514 4.324 1 78.06 670 CYS A CA 1
ATOM 4937 C C . CYS A 1 670 ? -17.047 -4.953 4.312 1 78.06 670 CYS A C 1
ATOM 4939 O O . CYS A 1 670 ? -17.891 -5.32 3.484 1 78.06 670 CYS A O 1
ATOM 4941 N N . ALA A 1 671 ? -16.5 -5.738 5.195 1 70.81 671 ALA A N 1
ATOM 4942 C CA . ALA A 1 671 ? -16.922 -7.129 5.293 1 70.81 671 ALA A CA 1
ATOM 4943 C C . ALA A 1 671 ? -18.406 -7.219 5.672 1 70.81 671 ALA A C 1
ATOM 4945 O O . ALA A 1 671 ? -19.141 -8.07 5.156 1 70.81 671 ALA A O 1
ATOM 4946 N N . SER A 1 672 ? -18.812 -6.359 6.539 1 70.5 672 SER A N 1
ATOM 4947 C CA . SER A 1 672 ? -20.203 -6.359 6.988 1 70.5 672 SER A CA 1
ATOM 4948 C C . SER A 1 672 ? -21.156 -5.977 5.855 1 70.5 672 SER A C 1
ATOM 4950 O O . SER A 1 672 ? -22.297 -6.434 5.816 1 70.5 672 SER A O 1
ATOM 4952 N N . MET A 1 673 ? -20.609 -5.184 4.961 1 73.81 673 MET A N 1
ATOM 4953 C CA . MET A 1 673 ? -21.422 -4.766 3.818 1 73.81 673 MET A CA 1
ATOM 4954 C C . MET A 1 673 ? -21.312 -5.77 2.676 1 73.81 673 MET A C 1
ATOM 4956 O O . MET A 1 673 ? -22.016 -5.641 1.665 1 73.81 673 MET A O 1
ATOM 4960 N N . GLY A 1 674 ? -20.406 -6.711 2.756 1 71.75 674 GLY A N 1
ATOM 4961 C CA . GLY A 1 674 ? -20.203 -7.699 1.707 1 71.75 674 GLY A CA 1
ATOM 4962 C C . GLY A 1 674 ? -19.516 -7.133 0.477 1 71.75 674 GLY A C 1
ATOM 4963 O O . GLY A 1 674 ? -19.781 -7.566 -0.645 1 71.75 674 GLY A O 1
ATOM 4964 N N . LEU A 1 675 ? -18.734 -6.074 0.637 1 76.75 675 LEU A N 1
ATOM 4965 C CA . LEU A 1 675 ? -18.172 -5.352 -0.494 1 76.75 675 LEU A CA 1
ATOM 4966 C C . LEU A 1 675 ? -16.672 -5.637 -0.623 1 76.75 675 LEU A C 1
ATOM 4968 O O . LEU A 1 675 ? -15.961 -4.918 -1.329 1 76.75 675 LEU A O 1
ATOM 4972 N N . ARG A 1 676 ? -16.109 -6.582 -0.351 1 75 676 ARG A N 1
ATOM 4973 C CA . ARG A 1 676 ? -14.656 -6.738 -0.422 1 75 676 ARG A CA 1
ATOM 4974 C C . ARG A 1 676 ? -14.18 -6.801 -1.871 1 75 676 ARG A C 1
ATOM 4976 O O . ARG A 1 676 ? -14.539 -7.727 -2.605 1 75 676 ARG A O 1
ATOM 4983 N N . ASN A 1 677 ? -13.32 -5.848 -2.24 1 78.06 677 ASN A N 1
ATOM 4984 C CA . ASN A 1 677 ? -12.742 -5.668 -3.568 1 78.06 677 ASN A CA 1
ATOM 4985 C C . ASN A 1 677 ? -13.812 -5.684 -4.656 1 78.06 677 ASN A C 1
ATOM 4987 O O . ASN A 1 677 ? -13.625 -6.293 -5.711 1 78.06 677 ASN A O 1
ATOM 4991 N N . ASN A 1 678 ? -14.938 -5.234 -4.324 1 84.44 678 ASN A N 1
ATOM 4992 C CA . ASN A 1 678 ? -16.062 -5.168 -5.242 1 84.44 678 ASN A CA 1
ATOM 4993 C C . ASN A 1 678 ? -16.969 -3.977 -4.926 1 84.44 678 ASN A C 1
ATOM 4995 O O . ASN A 1 678 ? -16.781 -3.295 -3.92 1 84.44 678 ASN A O 1
ATOM 4999 N N . CYS A 1 679 ? -17.875 -3.715 -5.871 1 86.75 679 CYS A N 1
ATOM 5000 C CA . CYS A 1 679 ? -18.922 -2.717 -5.676 1 86.75 679 CYS A CA 1
ATOM 5001 C C . CYS A 1 679 ? -20.297 -3.369 -5.625 1 86.75 679 CYS A C 1
ATOM 5003 O O . CYS A 1 679 ? -20.516 -4.426 -6.223 1 86.75 679 CYS A O 1
ATOM 5005 N N . SER A 1 680 ? -21.109 -2.945 -4.871 1 82.88 680 SER A N 1
ATOM 5006 C CA . SER A 1 680 ? -22.484 -3.424 -4.836 1 82.88 680 SER A CA 1
ATOM 5007 C C . SER A 1 680 ? -23.469 -2.268 -4.672 1 82.88 680 SER A C 1
ATOM 5009 O O . SER A 1 680 ? -23.141 -1.237 -4.086 1 82.88 680 SER A O 1
ATOM 5011 N N . THR A 1 681 ? -24.531 -2.453 -5.293 1 81.88 681 THR A N 1
ATOM 5012 C CA . THR A 1 681 ? -25.625 -1.513 -5.074 1 81.88 681 THR A CA 1
ATOM 5013 C C . THR A 1 681 ? -26.453 -1.92 -3.857 1 81.88 681 THR A C 1
ATOM 5015 O O . THR A 1 681 ? -27.062 -2.988 -3.85 1 81.88 681 THR A O 1
ATOM 5018 N N . ILE A 1 682 ? -26.266 -1.235 -2.814 1 74.56 682 ILE A N 1
ATOM 5019 C CA . ILE A 1 682 ? -26.969 -1.536 -1.567 1 74.56 682 ILE A CA 1
ATOM 5020 C C . ILE A 1 682 ? -28.453 -1.215 -1.715 1 74.56 682 ILE A C 1
ATOM 5022 O O . ILE A 1 682 ? -29.297 -1.973 -1.25 1 74.56 682 ILE A O 1
ATOM 5026 N N . ASP A 1 683 ? -28.703 -0 -2.303 1 70.81 683 ASP A N 1
ATOM 5027 C CA . ASP A 1 683 ? -30.047 0.44 -2.66 1 70.81 683 ASP A CA 1
ATOM 5028 C C . ASP A 1 683 ? -30.062 1.156 -4.008 1 70.81 683 ASP A C 1
ATOM 5030 O O . ASP A 1 683 ? -29 1.539 -4.52 1 70.81 683 ASP A O 1
ATOM 5034 N N . ASN A 1 684 ? -31.062 1.015 -4.75 1 63.47 684 ASN A N 1
ATOM 5035 C CA . ASN A 1 684 ? -31.188 1.537 -6.109 1 63.47 684 ASN A CA 1
ATOM 5036 C C . ASN A 1 684 ? -30.469 2.875 -6.262 1 63.47 684 ASN A C 1
ATOM 5038 O O . ASN A 1 684 ? -30.156 3.299 -7.379 1 63.47 684 ASN A O 1
ATOM 5042 N N . SER A 1 685 ? -30.328 3.537 -5.109 1 63.66 685 SER A N 1
ATOM 5043 C CA . SER A 1 685 ? -29.734 4.855 -5.309 1 63.66 685 SER A CA 1
ATOM 5044 C C . SER A 1 685 ? -28.422 4.992 -4.547 1 63.66 685 SER A C 1
ATOM 5046 O O . SER A 1 685 ? -27.781 6.047 -4.582 1 63.66 685 SER A O 1
ATOM 5048 N N . LEU A 1 686 ? -28.016 3.926 -3.842 1 78.31 686 LEU A N 1
ATOM 5049 C CA . LEU A 1 686 ? -26.75 3.961 -3.1 1 78.31 686 LEU A CA 1
ATOM 5050 C C . LEU A 1 686 ? -25.844 2.816 -3.523 1 78.31 686 LEU A C 1
ATOM 5052 O O . LEU A 1 686 ? -26.234 1.649 -3.467 1 78.31 686 LEU A O 1
ATOM 5056 N N . THR A 1 687 ? -24.703 3.207 -4.094 1 84.81 687 THR A N 1
ATOM 5057 C CA . THR A 1 687 ? -23.672 2.238 -4.469 1 84.81 687 THR A CA 1
ATOM 5058 C C . THR A 1 687 ? -22.422 2.426 -3.623 1 84.81 687 THR A C 1
ATOM 5060 O O . THR A 1 687 ? -22.016 3.557 -3.354 1 84.81 687 THR A O 1
ATOM 5063 N N . ALA A 1 688 ? -21.922 1.359 -3.059 1 88.38 688 ALA A N 1
ATOM 5064 C CA . ALA A 1 688 ? -20.703 1.402 -2.268 1 88.38 688 ALA A CA 1
ATOM 5065 C C . ALA A 1 688 ? -19.656 0.449 -2.832 1 88.38 688 ALA A C 1
ATOM 5067 O O . ALA A 1 688 ? -19.984 -0.587 -3.408 1 88.38 688 ALA A O 1
ATOM 5068 N N . CYS A 1 689 ? -18.391 0.865 -2.748 1 90.38 689 CYS A N 1
ATOM 5069 C CA . CYS A 1 689 ? -17.25 0.052 -3.166 1 90.38 689 CYS A CA 1
ATOM 5070 C C . CYS A 1 689 ? -16.203 -0.027 -2.061 1 90.38 689 CYS A C 1
ATOM 5072 O O . CYS A 1 689 ? -15.984 0.945 -1.337 1 90.38 689 CYS A O 1
ATOM 5074 N N . CYS A 1 690 ? -15.562 -1.209 -1.846 1 88.12 690 CYS A N 1
ATOM 5075 C CA . CYS A 1 690 ? -14.43 -1.375 -0.944 1 88.12 690 CYS A CA 1
ATOM 5076 C C . CYS A 1 690 ? -13.289 -2.111 -1.635 1 88.12 690 CYS A C 1
ATOM 5078 O O . CYS A 1 690 ? -13.523 -2.971 -2.486 1 88.12 690 CYS A O 1
ATOM 5080 N N . CYS A 1 691 ? -12.062 -1.719 -1.301 1 87 691 CYS A N 1
ATOM 5081 C CA . CYS A 1 691 ? -10.914 -2.484 -1.769 1 87 691 CYS A CA 1
ATOM 5082 C C . CYS A 1 691 ? -9.734 -2.334 -0.816 1 87 691 CYS A C 1
ATOM 5084 O O . CYS A 1 691 ? -9.648 -1.354 -0.073 1 87 691 CYS A O 1
ATOM 5086 N N . ASP A 1 692 ? -8.773 -3.238 -0.815 1 78.25 692 ASP A N 1
ATOM 5087 C CA . ASP A 1 692 ? -7.758 -3.318 0.233 1 78.25 692 ASP A CA 1
ATOM 5088 C C . ASP A 1 692 ? -6.355 -3.158 -0.345 1 78.25 692 ASP A C 1
ATOM 5090 O O . ASP A 1 692 ? -5.387 -3.682 0.209 1 78.25 692 ASP A O 1
ATOM 5094 N N . SER A 1 693 ? -6.219 -2.572 -1.465 1 76.12 693 SER A N 1
ATOM 5095 C CA . SER A 1 693 ? -4.91 -2.271 -2.031 1 76.12 693 SER A CA 1
ATOM 5096 C C . SER A 1 693 ? -4.711 -0.771 -2.207 1 76.12 693 SER A C 1
ATOM 5098 O O . SER A 1 693 ? -5.672 0.001 -2.123 1 76.12 693 SER A O 1
ATOM 5100 N N . ASN A 1 694 ? -3.449 -0.404 -2.477 1 78.25 694 ASN A N 1
ATOM 5101 C CA . ASN A 1 694 ? -3.158 1.021 -2.602 1 78.25 694 ASN A CA 1
ATOM 5102 C C . ASN A 1 694 ? -3.895 1.641 -3.787 1 78.25 694 ASN A C 1
ATOM 5104 O O . ASN A 1 694 ? -3.846 1.111 -4.898 1 78.25 694 ASN A O 1
ATOM 5108 N N . GLU A 1 695 ? -4.613 2.725 -3.562 1 81.5 695 GLU A N 1
ATOM 5109 C CA . GLU A 1 695 ? -5.266 3.557 -4.57 1 81.5 695 GLU A CA 1
ATOM 5110 C C . GLU A 1 695 ? -6.18 2.723 -5.465 1 81.5 695 GLU A C 1
ATOM 5112 O O . GLU A 1 695 ? -6.281 2.975 -6.668 1 81.5 695 GLU A O 1
ATOM 5117 N N . CYS A 1 696 ? -6.758 1.718 -4.902 1 85.31 696 CYS A N 1
ATOM 5118 C CA . CYS A 1 696 ? -7.621 0.845 -5.688 1 85.31 696 CYS A CA 1
ATOM 5119 C C . CYS A 1 696 ? -8.906 1.558 -6.074 1 85.31 696 CYS A C 1
ATOM 5121 O O . CYS A 1 696 ? -9.625 1.113 -6.977 1 85.31 696 CYS A O 1
ATOM 5123 N N . ILE A 1 697 ? -9.242 2.607 -5.363 1 87.5 697 ILE A N 1
ATOM 5124 C CA . ILE A 1 697 ? -10.305 3.531 -5.746 1 87.5 697 ILE A CA 1
ATOM 5125 C C . ILE A 1 697 ? -9.727 4.93 -5.938 1 87.5 697 ILE A C 1
ATOM 5127 O O . ILE A 1 697 ? -9.266 5.562 -4.98 1 87.5 697 ILE A O 1
ATOM 5131 N N . ASP A 1 698 ? -9.609 5.395 -7.121 1 83.12 698 ASP A N 1
ATOM 5132 C CA . ASP A 1 698 ? -9.047 6.699 -7.457 1 83.12 698 ASP A CA 1
ATOM 5133 C C . ASP A 1 698 ? -9.789 7.336 -8.625 1 83.12 698 ASP A C 1
ATOM 5135 O O . ASP A 1 698 ? -9.648 6.898 -9.773 1 83.12 698 ASP A O 1
ATOM 5139 N N . PRO A 1 699 ? -10.602 8.266 -8.359 1 80.75 699 PRO A N 1
ATOM 5140 C CA . PRO A 1 699 ? -11.383 8.906 -9.422 1 80.75 699 PRO A CA 1
ATOM 5141 C C . PRO A 1 699 ? -10.516 9.672 -10.414 1 80.75 699 PRO A C 1
ATOM 5143 O O . PRO A 1 699 ? -10.953 9.969 -11.531 1 80.75 699 PRO A O 1
ATOM 5146 N N . THR A 1 700 ? -9.305 10.031 -10.016 1 73 700 THR A N 1
ATOM 5147 C CA . THR A 1 700 ? -8.406 10.734 -10.93 1 73 700 THR A CA 1
ATOM 5148 C C . THR A 1 700 ? -8.055 9.844 -12.125 1 73 700 THR A C 1
ATOM 5150 O O . THR A 1 700 ? -7.895 10.336 -13.242 1 73 700 THR A O 1
ATOM 5153 N N . TYR A 1 701 ? -7.984 8.516 -11.891 1 74.69 701 TYR A N 1
ATOM 5154 C CA . TYR A 1 701 ? -7.629 7.57 -12.938 1 74.69 701 TYR A CA 1
ATOM 5155 C C . TYR A 1 701 ? -8.781 6.617 -13.227 1 74.69 701 TYR A C 1
ATOM 5157 O O . TYR A 1 701 ? -8.609 5.621 -13.93 1 74.69 701 TYR A O 1
ATOM 5165 N N . ASN A 1 702 ? -9.891 6.848 -12.641 1 77.31 702 ASN A N 1
ATOM 5166 C CA . ASN A 1 702 ? -11.094 6.043 -12.82 1 77.31 702 ASN A CA 1
ATOM 5167 C C . ASN A 1 702 ? -10.875 4.602 -12.375 1 77.31 702 ASN A C 1
ATOM 5169 O O . ASN A 1 702 ? -11.258 3.664 -13.078 1 77.31 702 ASN A O 1
ATOM 5173 N N . ARG A 1 703 ? -10.164 4.395 -11.305 1 82.88 703 ARG A N 1
ATOM 5174 C CA . ARG A 1 703 ? -9.969 3.072 -10.727 1 82.88 703 ARG A CA 1
ATOM 5175 C C . ARG A 1 703 ? -11.18 2.66 -9.891 1 82.88 703 ARG A C 1
ATOM 5177 O O . ARG A 1 703 ? -11.609 3.402 -9.008 1 82.88 703 ARG A O 1
ATOM 5184 N N . VAL A 1 704 ? -11.758 1.547 -10.203 1 84.06 704 VAL A N 1
ATOM 5185 C CA . VAL A 1 704 ? -12.891 0.983 -9.469 1 84.06 704 VAL A CA 1
ATOM 5186 C C . VAL A 1 704 ? -12.648 -0.499 -9.203 1 84.06 704 VAL A C 1
ATOM 5188 O O . VAL A 1 704 ? -12.164 -1.226 -10.07 1 84.06 704 VAL A O 1
ATOM 5191 N N . PRO A 1 705 ? -12.922 -0.823 -7.867 1 81.69 705 PRO A N 1
ATOM 5192 C CA . PRO A 1 705 ? -12.703 -2.246 -7.594 1 81.69 705 PRO A CA 1
ATOM 5193 C C . PRO A 1 705 ? -13.68 -3.146 -8.344 1 81.69 705 PRO A C 1
ATOM 5195 O O . PRO A 1 705 ? -14.82 -2.754 -8.602 1 81.69 705 PRO A O 1
ATOM 5198 N N . GLY A 1 706 ? -13.281 -4.391 -8.742 1 67.69 706 GLY A N 1
ATOM 5199 C CA . GLY A 1 706 ? -14.133 -5.352 -9.43 1 67.69 706 GLY A CA 1
ATOM 5200 C C . GLY A 1 706 ? -14.109 -5.199 -10.938 1 67.69 706 GLY A C 1
ATOM 5201 O O . GLY A 1 706 ? -14.5 -6.117 -11.664 1 67.69 706 GLY A O 1
ATOM 5202 N N . LYS A 1 707 ? -13.844 -3.949 -11.375 1 69.62 707 LYS A N 1
ATOM 5203 C CA . LYS A 1 707 ? -13.734 -3.773 -12.82 1 69.62 707 LYS A CA 1
ATOM 5204 C C . LYS A 1 707 ? -12.5 -4.48 -13.367 1 69.62 707 LYS A C 1
ATOM 5206 O O . LYS A 1 707 ? -11.391 -4.293 -12.852 1 69.62 707 LYS A O 1
ATOM 5211 N N . GLN A 1 708 ? -12.828 -5.41 -14.25 1 75.44 708 GLN A N 1
ATOM 5212 C CA . GLN A 1 708 ? -11.727 -6.16 -14.852 1 75.44 708 GLN A CA 1
ATOM 5213 C C . GLN A 1 708 ? -11.055 -5.355 -15.961 1 75.44 708 GLN A C 1
ATOM 5215 O O . GLN A 1 708 ? -11.688 -5.039 -16.969 1 75.44 708 GLN A O 1
ATOM 5220 N N . LEU A 1 709 ? -9.852 -4.871 -15.703 1 85.88 709 LEU A N 1
ATOM 5221 C CA . LEU A 1 709 ? -9.055 -4.176 -16.719 1 85.88 709 LEU A CA 1
ATOM 5222 C C . LEU A 1 709 ? -8.695 -5.109 -17.859 1 85.88 709 LEU A C 1
ATOM 5224 O O . LEU A 1 709 ? -8.211 -6.223 -17.641 1 85.88 709 LEU A O 1
ATOM 5228 N N . LYS A 1 710 ? -9.094 -4.707 -19.109 1 90.62 710 LYS A N 1
ATOM 5229 C CA . LYS A 1 710 ? -8.695 -5.457 -20.297 1 90.62 710 LYS A CA 1
ATOM 5230 C C . LYS A 1 710 ? -7.414 -4.891 -20.906 1 90.62 710 LYS A C 1
ATOM 5232 O O . LYS A 1 710 ? -7.316 -3.689 -21.156 1 90.62 710 LYS A O 1
ATOM 5237 N N . CYS A 1 711 ? -6.441 -5.785 -20.984 1 91.69 711 CYS A N 1
ATOM 5238 C CA . CYS A 1 711 ? -5.172 -5.371 -21.578 1 91.69 711 CYS A CA 1
ATOM 5239 C C . CYS A 1 711 ? -4.926 -6.086 -22.906 1 91.69 711 CYS A C 1
ATOM 5241 O O . CYS A 1 711 ? -5.328 -7.238 -23.078 1 91.69 711 CYS A O 1
ATOM 5243 N N . TYR A 1 712 ? -4.359 -5.355 -23.797 1 91.81 712 TYR A N 1
ATOM 5244 C CA . TYR A 1 712 ? -3.834 -5.984 -25 1 91.81 712 TYR A CA 1
ATOM 5245 C C . TYR A 1 712 ? -2.494 -6.66 -24.734 1 91.81 712 TYR A C 1
ATOM 5247 O O . TYR A 1 712 ? -1.594 -6.051 -24.141 1 91.81 712 TYR A O 1
ATOM 5255 N N . VAL A 1 713 ? -2.434 -7.945 -25.047 1 92.44 713 VAL A N 1
ATOM 5256 C CA . VAL A 1 713 ? -1.177 -8.672 -24.922 1 92.44 713 VAL A CA 1
ATOM 5257 C C . VAL A 1 713 ? -0.742 -9.188 -26.297 1 92.44 713 VAL A C 1
ATOM 5259 O O . VAL A 1 713 ? -1.581 -9.508 -27.141 1 92.44 713 VAL A O 1
ATOM 5262 N N . GLY A 1 714 ? 0.603 -9.164 -26.531 1 90.94 714 GLY A N 1
ATOM 5263 C CA . GLY A 1 714 ? 1.088 -9.625 -27.828 1 90.94 714 GLY A CA 1
ATOM 5264 C C . GLY A 1 714 ? 2.41 -8.992 -28.219 1 90.94 714 GLY A C 1
ATOM 5265 O O . GLY A 1 714 ? 3.176 -8.547 -27.359 1 90.94 714 GLY A O 1
ATOM 5266 N N . LEU A 1 715 ? 2.678 -9.133 -29.531 1 91.25 715 LEU A N 1
ATOM 5267 C CA . LEU A 1 715 ? 3.932 -8.656 -30.109 1 91.25 715 LEU A CA 1
ATOM 5268 C C . LEU A 1 715 ? 3.682 -7.918 -31.422 1 91.25 715 LEU A C 1
ATOM 5270 O O . LEU A 1 715 ? 2.867 -8.352 -32.219 1 91.25 715 LEU A O 1
ATOM 5274 N N . ASN A 1 716 ? 4.305 -6.785 -31.484 1 90.44 716 ASN A N 1
ATOM 5275 C CA . ASN A 1 716 ? 4.227 -5.988 -32.688 1 90.44 716 ASN A CA 1
ATOM 5276 C C . ASN A 1 716 ? 5.613 -5.574 -33.188 1 90.44 716 ASN A C 1
ATOM 5278 O O . ASN A 1 716 ? 6.43 -5.082 -32.406 1 90.44 716 ASN A O 1
ATOM 5282 N N . THR A 1 717 ? 5.883 -5.949 -34.406 1 88.44 717 THR A N 1
ATOM 5283 C CA . THR A 1 717 ? 7.066 -5.441 -35.094 1 88.44 717 THR A CA 1
ATOM 5284 C C . THR A 1 717 ? 6.676 -4.48 -36.219 1 88.44 717 THR A C 1
ATOM 5286 O O . THR A 1 717 ? 5.836 -4.812 -37.062 1 88.44 717 THR A O 1
ATOM 5289 N N . ARG A 1 718 ? 7.203 -3.334 -36.219 1 80.38 718 ARG A N 1
ATOM 5290 C CA . ARG A 1 718 ? 6.773 -2.291 -37.156 1 80.38 718 ARG A CA 1
ATOM 5291 C C . ARG A 1 718 ? 7.086 -2.676 -38.594 1 80.38 718 ARG A C 1
ATOM 5293 O O . ARG A 1 718 ? 6.277 -2.445 -39.469 1 80.38 718 ARG A O 1
ATOM 5300 N N . TYR A 1 719 ? 8.305 -3.301 -38.875 1 79 719 TYR A N 1
ATOM 5301 C CA . TYR A 1 719 ? 8.734 -3.568 -40.25 1 79 719 TYR A CA 1
ATOM 5302 C C . TYR A 1 719 ? 8.844 -5.066 -40.5 1 79 719 TYR A C 1
ATOM 5304 O O . TYR A 1 719 ? 8.961 -5.5 -41.656 1 79 719 TYR A O 1
ATOM 5312 N N . GLY A 1 720 ? 8.828 -5.922 -39.5 1 73.5 720 GLY A N 1
ATOM 5313 C CA . GLY A 1 720 ? 9.023 -7.352 -39.656 1 73.5 720 GLY A CA 1
ATOM 5314 C C . GLY A 1 720 ? 7.746 -8.109 -39.938 1 73.5 720 GLY A C 1
ATOM 5315 O O . GLY A 1 720 ? 7.777 -9.312 -40.219 1 73.5 720 GLY A O 1
ATOM 5316 N N . GLY A 1 721 ? 6.613 -7.438 -39.906 1 74.69 721 GLY A N 1
ATOM 5317 C CA . GLY A 1 721 ? 5.355 -8.062 -40.281 1 74.69 721 GLY A CA 1
ATOM 5318 C C . GLY A 1 721 ? 4.719 -8.867 -39.156 1 74.69 721 GLY A C 1
ATOM 5319 O O . GLY A 1 721 ? 3.73 -9.57 -39.406 1 74.69 721 GLY A O 1
ATOM 5320 N N . VAL A 1 722 ? 5.27 -8.922 -38 1 82.62 722 VAL A N 1
ATOM 5321 C CA . VAL A 1 722 ? 4.664 -9.664 -36.906 1 82.62 722 VAL A CA 1
ATOM 5322 C C . VAL A 1 722 ? 3.709 -8.766 -36.125 1 82.62 722 VAL A C 1
ATOM 5324 O O . VAL A 1 722 ? 4.125 -7.758 -35.531 1 82.62 722 VAL A O 1
ATOM 5327 N N . ASN A 1 723 ? 2.428 -8.984 -36.188 1 84.12 723 ASN A N 1
ATOM 5328 C CA . ASN A 1 723 ? 1.396 -8.305 -35.438 1 84.12 723 ASN A CA 1
ATOM 5329 C C . ASN A 1 723 ? 0.355 -9.289 -34.906 1 84.12 723 ASN A C 1
ATOM 5331 O O . ASN A 1 723 ? -0.675 -9.508 -35.531 1 84.12 723 ASN A O 1
ATOM 5335 N N . VAL A 1 724 ? 0.684 -9.812 -33.781 1 86.06 724 VAL A N 1
ATOM 5336 C CA . VAL A 1 724 ? -0.204 -10.805 -33.188 1 86.06 724 VAL A CA 1
ATOM 5337 C C . VAL A 1 724 ? -0.527 -10.406 -31.75 1 86.06 724 VAL A C 1
ATOM 5339 O O . VAL A 1 724 ? 0.338 -9.906 -31.031 1 86.06 724 VAL A O 1
ATOM 5342 N N . GLY A 1 725 ? -1.778 -10.508 -31.406 1 86.88 725 GLY A N 1
ATOM 5343 C CA . GLY A 1 725 ? -2.145 -10.172 -30.047 1 86.88 725 GLY A CA 1
ATOM 5344 C C . GLY A 1 725 ? -3.57 -10.562 -29.688 1 86.88 725 GLY A C 1
ATOM 5345 O O . GLY A 1 725 ? -4.293 -11.102 -30.531 1 86.88 725 GLY A O 1
ATOM 5346 N N . ALA A 1 726 ? -3.885 -10.438 -28.391 1 86.44 726 ALA A N 1
ATOM 5347 C CA . ALA A 1 726 ? -5.211 -10.727 -27.844 1 86.44 726 ALA A CA 1
ATOM 5348 C C . ALA A 1 726 ? -5.512 -9.836 -26.641 1 86.44 726 ALA A C 1
ATOM 5350 O O . ALA A 1 726 ? -4.617 -9.195 -26.094 1 86.44 726 ALA A O 1
ATOM 5351 N N . GLU A 1 727 ? -6.777 -9.828 -26.344 1 89.06 727 GLU A N 1
ATOM 5352 C CA . GLU A 1 727 ? -7.195 -9.148 -25.125 1 89.06 727 GLU A CA 1
ATOM 5353 C C . GLU A 1 727 ? -7.324 -10.117 -23.953 1 89.06 727 GLU A C 1
ATOM 5355 O O . GLU A 1 727 ? -7.852 -11.227 -24.125 1 89.06 727 GLU A O 1
ATOM 5360 N N . VAL A 1 728 ? -6.773 -9.711 -22.812 1 90.06 728 VAL A N 1
ATOM 5361 C CA . VAL A 1 728 ? -6.883 -10.539 -21.609 1 90.06 728 VAL A CA 1
ATOM 5362 C C . VAL A 1 728 ? -7.379 -9.695 -20.438 1 90.06 728 VAL A C 1
ATOM 5364 O O . VAL A 1 728 ? -7.211 -8.469 -20.438 1 90.06 728 VAL A O 1
ATOM 5367 N N . ILE A 1 729 ? -8 -10.359 -19.484 1 87.94 729 ILE A N 1
ATOM 5368 C CA . ILE A 1 729 ? -8.32 -9.703 -18.219 1 87.94 729 ILE A CA 1
ATOM 5369 C C . ILE A 1 729 ? -7.074 -9.648 -17.328 1 87.94 729 ILE A C 1
ATOM 5371 O O . ILE A 1 729 ? -6.379 -10.648 -17.172 1 87.94 729 ILE A O 1
ATOM 5375 N N . CYS A 1 730 ? -6.766 -8.445 -16.844 1 88.44 730 CYS A N 1
ATOM 5376 C CA . CYS A 1 730 ? -5.516 -8.242 -16.125 1 88.44 730 CYS A CA 1
ATOM 5377 C C . CYS A 1 730 ? -5.781 -7.664 -14.727 1 88.44 730 CYS A C 1
ATOM 5379 O O . CYS A 1 730 ? -6.469 -6.652 -14.594 1 88.44 730 CYS A O 1
ATOM 5381 N N . ASP A 1 731 ? -5.277 -8.281 -13.633 1 77.38 731 ASP A N 1
ATOM 5382 C CA . ASP A 1 731 ? -5.348 -7.773 -12.266 1 77.38 731 ASP A CA 1
ATOM 5383 C C . ASP A 1 731 ? -4.152 -6.875 -11.953 1 77.38 731 ASP A C 1
ATOM 5385 O O . ASP A 1 731 ? -4.051 -6.332 -10.852 1 77.38 731 ASP A O 1
ATOM 5389 N N . GLY A 1 732 ? -3.49 -6.324 -12.883 1 84.5 732 GLY A N 1
ATOM 5390 C CA . GLY A 1 732 ? -2.367 -5.41 -12.742 1 84.5 732 GLY A CA 1
ATOM 5391 C C . GLY A 1 732 ? -2.434 -4.238 -13.703 1 84.5 732 GLY A C 1
ATOM 5392 O O . GLY A 1 732 ? -3.455 -3.555 -13.789 1 84.5 732 GLY A O 1
ATOM 5393 N N . TYR A 1 733 ? -1.284 -3.906 -14.391 1 89.25 733 TYR A N 1
ATOM 5394 C CA . TYR A 1 733 ? -1.187 -2.838 -15.375 1 89.25 733 TYR A CA 1
ATOM 5395 C C . TYR A 1 733 ? -1.159 -3.404 -16.797 1 89.25 733 TYR A C 1
ATOM 5397 O O . TYR A 1 733 ? -0.622 -4.492 -17.016 1 89.25 733 TYR A O 1
ATOM 5405 N N . CYS A 1 734 ? -1.872 -2.727 -17.688 1 93.88 734 CYS A N 1
ATOM 5406 C CA . CYS A 1 734 ? -1.507 -2.93 -19.094 1 93.88 734 CYS A CA 1
ATOM 5407 C C . CYS A 1 734 ? -0.125 -2.357 -19.375 1 93.88 734 CYS A C 1
ATOM 5409 O O . CYS A 1 734 ? 0.115 -1.167 -19.172 1 93.88 734 CYS A O 1
ATOM 5411 N N . ALA A 1 735 ? 0.784 -3.195 -19.766 1 95 735 ALA A N 1
ATOM 5412 C CA . ALA A 1 735 ? 2.172 -2.762 -19.906 1 95 735 ALA A CA 1
ATOM 5413 C C . ALA A 1 735 ? 2.713 -3.072 -21.297 1 95 735 ALA A C 1
ATOM 5415 O O . ALA A 1 735 ? 2.137 -3.883 -22.031 1 95 735 ALA A O 1
ATOM 5416 N N . SER A 1 736 ? 3.77 -2.385 -21.656 1 94.88 736 SER A N 1
ATOM 5417 C CA . SER A 1 736 ? 4.508 -2.656 -22.875 1 94.88 736 SER A CA 1
ATOM 5418 C C . SER A 1 736 ? 6.004 -2.436 -22.688 1 94.88 736 SER A C 1
ATOM 5420 O O . SER A 1 736 ? 6.414 -1.646 -21.828 1 94.88 736 SER A O 1
ATOM 5422 N N . VAL A 1 737 ? 6.754 -3.207 -23.297 1 93.62 737 VAL A N 1
ATOM 5423 C CA . VAL A 1 737 ? 8.203 -3.051 -23.406 1 93.62 737 VAL A CA 1
ATOM 5424 C C . VAL A 1 737 ? 8.602 -2.898 -24.875 1 93.62 737 VAL A C 1
ATOM 5426 O O . VAL A 1 737 ? 8.219 -3.715 -25.703 1 93.62 737 VAL A O 1
ATOM 5429 N N . ALA A 1 738 ? 9.305 -1.848 -25.141 1 91.19 738 ALA A N 1
ATOM 5430 C CA . ALA A 1 738 ? 9.633 -1.549 -26.531 1 91.19 738 ALA A CA 1
ATOM 5431 C C . ALA A 1 738 ? 11.117 -1.217 -26.688 1 91.19 738 ALA A C 1
ATOM 5433 O O . ALA A 1 738 ? 11.734 -0.66 -25.781 1 91.19 738 ALA A O 1
ATOM 5434 N N . ALA A 1 739 ? 11.648 -1.617 -27.781 1 89.75 739 ALA A N 1
ATOM 5435 C CA . ALA A 1 739 ? 13.039 -1.3 -28.094 1 89.75 739 ALA A CA 1
ATOM 5436 C C . ALA A 1 739 ? 13.258 -1.289 -29.609 1 89.75 739 ALA A C 1
ATOM 5438 O O . ALA A 1 739 ? 12.484 -1.886 -30.359 1 89.75 739 ALA A O 1
ATOM 5439 N N . VAL A 1 740 ? 14.312 -0.519 -30 1 84.31 740 VAL A N 1
ATOM 5440 C CA . VAL A 1 740 ? 14.773 -0.597 -31.375 1 84.31 740 VAL A CA 1
ATOM 5441 C C . VAL A 1 740 ? 15.797 -1.721 -31.516 1 84.31 740 VAL A C 1
ATOM 5443 O O . VAL A 1 740 ? 16.812 -1.731 -30.812 1 84.31 740 VAL A O 1
ATOM 5446 N N . VAL A 1 741 ? 15.414 -2.684 -32.156 1 80.25 741 VAL A N 1
ATOM 5447 C CA . VAL A 1 741 ? 16.281 -3.834 -32.406 1 80.25 741 VAL A CA 1
ATOM 5448 C C . VAL A 1 741 ? 16.719 -3.861 -33.875 1 80.25 741 VAL A C 1
ATOM 5450 O O . VAL A 1 741 ? 15.898 -4.062 -34.75 1 80.25 741 VAL A O 1
ATOM 5453 N N . GLY A 1 742 ? 17.969 -3.754 -34.031 1 74.19 742 GLY A N 1
ATOM 5454 C CA . GLY A 1 742 ? 18.438 -3.576 -35.406 1 74.19 742 GLY A CA 1
ATOM 5455 C C . GLY A 1 742 ? 17.797 -2.395 -36.094 1 74.19 742 GLY A C 1
ATOM 5456 O O . GLY A 1 742 ? 17.938 -1.252 -35.656 1 74.19 742 GLY A O 1
ATOM 5457 N N . SER A 1 743 ? 17.078 -2.648 -37.156 1 74.5 743 SER A N 1
ATOM 5458 C CA . SER A 1 743 ? 16.422 -1.594 -37.906 1 74.5 743 SER A CA 1
ATOM 5459 C C . SER A 1 743 ? 14.906 -1.62 -37.656 1 74.5 743 SER A C 1
ATOM 5461 O O . SER A 1 743 ? 14.164 -0.881 -38.312 1 74.5 743 SER A O 1
ATOM 5463 N N . ASP A 1 744 ? 14.547 -2.432 -36.656 1 84.94 744 ASP A N 1
ATOM 5464 C CA . ASP A 1 744 ? 13.117 -2.582 -36.438 1 84.94 744 ASP A CA 1
ATOM 5465 C C . ASP A 1 744 ? 12.719 -2.076 -35.031 1 84.94 744 ASP A C 1
ATOM 5467 O O . ASP A 1 744 ? 13.57 -1.954 -34.156 1 84.94 744 ASP A O 1
ATOM 5471 N N . PHE A 1 745 ? 11.477 -1.585 -35.031 1 87.88 745 PHE A N 1
ATOM 5472 C CA . PHE A 1 745 ? 10.891 -1.199 -33.75 1 87.88 745 PHE A CA 1
ATOM 5473 C C . PHE A 1 745 ? 9.953 -2.283 -33.25 1 87.88 745 PHE A C 1
ATOM 5475 O O . PHE A 1 745 ? 8.945 -2.59 -33.875 1 87.88 745 PHE A O 1
ATOM 5482 N N . VAL A 1 746 ? 10.375 -2.879 -32.094 1 90.88 746 VAL A N 1
ATOM 5483 C CA . VAL A 1 746 ? 9.633 -4.004 -31.531 1 90.88 746 VAL A CA 1
ATOM 5484 C C . VAL A 1 746 ? 8.938 -3.584 -30.234 1 90.88 746 VAL A C 1
ATOM 5486 O O . VAL A 1 746 ? 9.547 -2.926 -29.375 1 90.88 746 VAL A O 1
ATOM 5489 N N . THR A 1 747 ? 7.629 -3.93 -30.125 1 92.19 747 THR A N 1
ATOM 5490 C CA . THR A 1 747 ? 6.879 -3.682 -28.906 1 92.19 747 THR A CA 1
ATOM 5491 C C . THR A 1 747 ? 6.211 -4.961 -28.406 1 92.19 747 THR A C 1
ATOM 5493 O O . THR A 1 747 ? 5.473 -5.609 -29.156 1 92.19 747 THR A O 1
ATOM 5496 N N . ALA A 1 748 ? 6.555 -5.32 -27.219 1 94.38 748 ALA A N 1
ATOM 5497 C CA . ALA A 1 748 ? 5.875 -6.43 -26.547 1 94.38 748 ALA A CA 1
ATOM 5498 C C . ALA A 1 748 ? 4.836 -5.914 -25.562 1 94.38 748 ALA A C 1
ATOM 5500 O O . ALA A 1 748 ? 5.141 -5.07 -24.703 1 94.38 748 ALA A O 1
ATOM 5501 N N . PHE A 1 749 ? 3.607 -6.363 -25.734 1 94.5 749 PHE A N 1
ATOM 5502 C CA . PHE A 1 749 ? 2.518 -5.988 -24.844 1 94.5 749 PHE A CA 1
ATOM 5503 C C . PHE A 1 749 ? 2.217 -7.117 -23.859 1 94.5 749 PHE A C 1
ATOM 5505 O O . PHE A 1 749 ? 2.24 -8.289 -24.219 1 94.5 749 PHE A O 1
ATOM 5512 N N . HIS A 1 750 ? 1.974 -6.781 -22.609 1 94.62 750 HIS A N 1
ATOM 5513 C CA . HIS A 1 750 ? 1.708 -7.828 -21.625 1 94.62 750 HIS A CA 1
ATOM 5514 C C . HIS A 1 750 ? 0.907 -7.289 -20.453 1 94.62 750 HIS A C 1
ATOM 5516 O O . HIS A 1 750 ? 0.748 -6.078 -20.297 1 94.62 750 HIS A O 1
ATOM 5522 N N . CYS A 1 751 ? 0.302 -8.18 -19.672 1 92.88 751 CYS A N 1
ATOM 5523 C CA . CYS A 1 751 ? -0.305 -7.887 -18.391 1 92.88 751 CYS A CA 1
ATOM 5524 C C . CYS A 1 751 ? 0.725 -7.973 -17.266 1 92.88 751 CYS A C 1
ATOM 5526 O O . CYS A 1 751 ? 1.18 -9.062 -16.922 1 92.88 751 CYS A O 1
ATOM 5528 N N . ALA A 1 752 ? 1.097 -6.844 -16.719 1 92.44 752 ALA A N 1
ATOM 5529 C CA . ALA A 1 752 ? 2.143 -6.816 -15.695 1 92.44 752 ALA A CA 1
ATOM 5530 C C . ALA A 1 752 ? 1.541 -6.766 -14.289 1 92.44 752 ALA A C 1
ATOM 5532 O O . ALA A 1 752 ? 0.598 -6.012 -14.039 1 92.44 752 ALA A O 1
ATOM 5533 N N . PRO A 1 753 ? 2.15 -7.617 -13.422 1 85.75 753 PRO A N 1
ATOM 5534 C CA . PRO A 1 753 ? 1.77 -7.41 -12.023 1 85.75 753 PRO A CA 1
ATOM 5535 C C . PRO A 1 753 ? 2.084 -6 -11.523 1 85.75 753 PRO A C 1
ATOM 5537 O O . PRO A 1 753 ? 3.057 -5.387 -11.977 1 85.75 753 PRO A O 1
ATOM 5540 N N . ARG A 1 754 ? 1.342 -5.5 -10.602 1 79.81 754 ARG A N 1
ATOM 5541 C CA . ARG A 1 754 ? 1.518 -4.145 -10.086 1 79.81 754 ARG A CA 1
ATOM 5542 C C . ARG A 1 754 ? 2.908 -3.963 -9.492 1 79.81 754 ARG A C 1
ATOM 5544 O O . ARG A 1 754 ? 3.467 -2.863 -9.531 1 79.81 754 ARG A O 1
ATOM 5551 N N . SER A 1 755 ? 3.451 -4.977 -8.844 1 75.06 755 SER A N 1
ATOM 5552 C CA . SER A 1 755 ? 4.77 -4.898 -8.227 1 75.06 755 SER A CA 1
ATOM 5553 C C . SER A 1 755 ? 5.855 -4.652 -9.266 1 75.06 755 SER A C 1
ATOM 5555 O O . SER A 1 755 ? 6.852 -3.982 -8.984 1 75.06 755 SER A O 1
ATOM 5557 N N . MET A 1 756 ? 5.645 -5.207 -10.414 1 86.25 756 MET A N 1
ATOM 5558 C CA . MET A 1 756 ? 6.625 -5.016 -11.484 1 86.25 756 MET A CA 1
ATOM 5559 C C . MET A 1 756 ? 6.695 -3.553 -11.906 1 86.25 756 MET A C 1
ATOM 5561 O O . MET A 1 756 ? 7.781 -2.988 -12.023 1 86.25 756 MET A O 1
ATOM 5565 N N . CYS A 1 757 ? 5.605 -2.959 -12.188 1 85.38 757 CYS A N 1
ATOM 5566 C CA . CYS A 1 757 ? 5.559 -1.565 -12.609 1 85.38 757 CYS A CA 1
ATOM 5567 C C . CYS A 1 757 ? 6.039 -0.639 -11.5 1 85.38 757 CYS A C 1
ATOM 5569 O O . CYS A 1 757 ? 6.734 0.344 -11.766 1 85.38 757 CYS A O 1
ATOM 5571 N N . ARG A 1 758 ? 5.707 -0.991 -10.344 1 73.62 758 ARG A N 1
ATOM 5572 C CA . ARG A 1 758 ? 6.145 -0.185 -9.203 1 73.62 758 ARG A CA 1
ATOM 5573 C C . ARG A 1 758 ? 7.664 -0.196 -9.086 1 73.62 758 ARG A C 1
ATOM 5575 O O . ARG A 1 758 ? 8.273 0.828 -8.766 1 73.62 758 ARG A O 1
ATOM 5582 N N . SER A 1 759 ? 8.234 -1.342 -9.242 1 74.5 759 SER A N 1
ATOM 5583 C CA . SER A 1 759 ? 9.68 -1.47 -9.125 1 74.5 759 SER A CA 1
ATOM 5584 C C . SER A 1 759 ? 10.398 -0.662 -10.203 1 74.5 759 SER A C 1
ATOM 5586 O O . SER A 1 759 ? 11.562 -0.295 -10.047 1 74.5 759 SER A O 1
ATOM 5588 N N . LEU A 1 760 ? 9.711 -0.384 -11.266 1 78.56 760 LEU A N 1
ATOM 5589 C CA . LEU A 1 760 ? 10.297 0.385 -12.359 1 78.56 760 LEU A CA 1
ATOM 5590 C C . LEU A 1 760 ? 9.922 1.858 -12.25 1 78.56 760 LEU A C 1
ATOM 5592 O O . LEU A 1 760 ? 10.312 2.668 -13.094 1 78.56 760 LEU A O 1
ATOM 5596 N N . GLY A 1 761 ? 9.086 2.182 -11.18 1 72.38 761 GLY A N 1
ATOM 5597 C CA . GLY A 1 761 ? 8.664 3.559 -10.977 1 72.38 761 GLY A CA 1
ATOM 5598 C C . GLY A 1 761 ? 7.664 4.035 -12.008 1 72.38 761 GLY A C 1
ATOM 5599 O O . GLY A 1 761 ? 7.703 5.195 -12.43 1 72.38 761 GLY A O 1
ATOM 5600 N N . LEU A 1 762 ? 6.777 3.121 -12.438 1 77.5 762 LEU A N 1
ATOM 5601 C CA . LEU A 1 762 ? 5.855 3.453 -13.523 1 77.5 762 LEU A CA 1
ATOM 5602 C C . LEU A 1 762 ? 4.414 3.467 -13.023 1 77.5 762 LEU A C 1
ATOM 5604 O O . LEU A 1 762 ? 3.912 2.451 -12.539 1 77.5 762 LEU A O 1
ATOM 5608 N N . ASP A 1 763 ? 3.73 4.586 -13.07 1 79.56 763 ASP A N 1
ATOM 5609 C CA . ASP A 1 763 ? 2.297 4.758 -12.852 1 79.56 763 ASP A CA 1
ATOM 5610 C C . ASP A 1 763 ? 1.681 5.648 -13.93 1 79.56 763 ASP A C 1
ATOM 5612 O O . ASP A 1 763 ? 1.713 6.875 -13.82 1 79.56 763 ASP A O 1
ATOM 5616 N N . ASN A 1 764 ? 1.095 4.945 -14.891 1 80.5 764 ASN A N 1
ATOM 5617 C CA . ASN A 1 764 ? 0.571 5.605 -16.078 1 80.5 764 ASN A CA 1
ATOM 5618 C C . ASN A 1 764 ? 1.618 6.508 -16.734 1 80.5 764 ASN A C 1
ATOM 5620 O O . ASN A 1 764 ? 1.331 7.66 -17.062 1 80.5 764 ASN A O 1
ATOM 5624 N N . SER A 1 765 ? 2.803 5.934 -16.859 1 79.31 765 SER A N 1
ATOM 5625 C CA . SER A 1 765 ? 3.967 6.633 -17.391 1 79.31 765 SER A CA 1
ATOM 5626 C C . SER A 1 765 ? 4.93 5.664 -18.078 1 79.31 765 SER A C 1
ATOM 5628 O O . SER A 1 765 ? 4.727 4.449 -18.031 1 79.31 765 SER A O 1
ATOM 5630 N N . ASN A 1 766 ? 5.91 6.176 -18.812 1 82.81 766 ASN A N 1
ATOM 5631 C CA . ASN A 1 766 ? 6.941 5.383 -19.469 1 82.81 766 ASN A CA 1
ATOM 5632 C C . ASN A 1 766 ? 8.344 5.816 -19.047 1 82.81 766 ASN A C 1
ATOM 5634 O O . ASN A 1 766 ? 8.539 6.953 -18.609 1 82.81 766 ASN A O 1
ATOM 5638 N N . ASN A 1 767 ? 9.227 4.828 -19.062 1 74.69 767 ASN A N 1
ATOM 5639 C CA . ASN A 1 767 ? 10.625 5.105 -18.766 1 74.69 767 ASN A CA 1
ATOM 5640 C C . ASN A 1 767 ? 11.539 4.035 -19.359 1 74.69 767 ASN A C 1
ATOM 5642 O O . ASN A 1 767 ? 11.07 2.977 -19.797 1 74.69 767 ASN A O 1
ATOM 5646 N N . THR A 1 768 ? 12.836 4.434 -19.391 1 79.38 768 THR A N 1
ATOM 5647 C CA . THR A 1 768 ? 13.828 3.465 -19.844 1 79.38 768 THR A CA 1
ATOM 5648 C C . THR A 1 768 ? 14.328 2.619 -18.672 1 79.38 768 THR A C 1
ATOM 5650 O O . THR A 1 768 ? 14.234 3.033 -17.516 1 79.38 768 THR A O 1
ATOM 5653 N N . LEU A 1 769 ? 14.852 1.448 -18.984 1 78.88 769 LEU A N 1
ATOM 5654 C CA . LEU A 1 769 ? 15.375 0.559 -17.953 1 78.88 769 LEU A CA 1
ATOM 5655 C C . LEU A 1 769 ? 16.75 1.011 -17.484 1 78.88 769 LEU A C 1
ATOM 5657 O O . LEU A 1 769 ? 17.547 1.503 -18.297 1 78.88 769 LEU A O 1
ATOM 5661 N N . MET A 1 770 ? 17.156 0.891 -16.328 1 67.38 770 MET A N 1
ATOM 5662 C CA . MET A 1 770 ? 18.406 1.369 -15.719 1 67.38 770 MET A CA 1
ATOM 5663 C C . MET A 1 770 ? 19.609 0.733 -16.406 1 67.38 770 MET A C 1
ATOM 5665 O O . MET A 1 770 ? 20.609 1.403 -16.641 1 67.38 770 MET A O 1
ATOM 5669 N N . LEU A 1 771 ? 19.609 -0.563 -16.703 1 71.62 771 LEU A N 1
ATOM 5670 C CA . LEU A 1 771 ? 20.781 -1.262 -17.234 1 71.62 771 LEU A CA 1
ATOM 5671 C C . LEU A 1 771 ? 20.766 -1.255 -18.75 1 71.62 771 LEU A C 1
ATOM 5673 O O . LEU A 1 771 ? 21.766 -1.628 -19.391 1 71.62 771 LEU A O 1
ATOM 5677 N N . ASP A 1 772 ? 19.703 -0.825 -19.359 1 79.19 772 ASP A N 1
ATOM 5678 C CA . ASP A 1 772 ? 19.578 -0.706 -20.812 1 79.19 772 ASP A CA 1
ATOM 5679 C C . ASP A 1 772 ? 18.641 0.437 -21.188 1 79.19 772 ASP A C 1
ATOM 5681 O O . ASP A 1 772 ? 17.422 0.24 -21.297 1 79.19 772 ASP A O 1
ATOM 5685 N N . ARG A 1 773 ? 19.203 1.51 -21.531 1 77.31 773 ARG A N 1
ATOM 5686 C CA . ARG A 1 773 ? 18.438 2.725 -21.75 1 77.31 773 ARG A CA 1
ATOM 5687 C C . ARG A 1 773 ? 17.766 2.705 -23.125 1 77.31 773 ARG A C 1
ATOM 5689 O O . ARG A 1 773 ? 16.984 3.602 -23.453 1 77.31 773 ARG A O 1
ATOM 5696 N N . TYR A 1 774 ? 18.016 1.67 -23.875 1 83 774 TYR A N 1
ATOM 5697 C CA . TYR A 1 774 ? 17.391 1.57 -25.188 1 83 774 TYR A CA 1
ATOM 5698 C C . TYR A 1 774 ? 16.031 0.862 -25.078 1 83 774 TYR A C 1
ATOM 5700 O O . TYR A 1 774 ? 15.258 0.862 -26.031 1 83 774 TYR A O 1
ATOM 5708 N N . VAL A 1 775 ? 15.82 0.284 -23.906 1 88.94 775 VAL A N 1
ATOM 5709 C CA . VAL A 1 775 ? 14.539 -0.392 -23.703 1 88.94 775 VAL A CA 1
ATOM 5710 C C . VAL A 1 775 ? 13.594 0.511 -22.922 1 88.94 775 VAL A C 1
ATOM 5712 O O . VAL A 1 775 ? 13.945 0.99 -21.844 1 88.94 775 VAL A O 1
ATOM 5715 N N . ASN A 1 776 ? 12.438 0.709 -23.484 1 88.81 776 ASN A N 1
ATOM 5716 C CA . ASN A 1 776 ? 11.414 1.543 -22.859 1 88.81 776 ASN A CA 1
ATOM 5717 C C . ASN A 1 776 ? 10.273 0.701 -22.297 1 88.81 776 ASN A C 1
ATOM 5719 O O . ASN A 1 776 ? 9.758 -0.194 -22.969 1 88.81 776 ASN A O 1
ATOM 5723 N N . ALA A 1 777 ? 9.953 0.94 -21.062 1 89.94 777 ALA A N 1
ATOM 5724 C CA . ALA A 1 777 ? 8.82 0.267 -20.438 1 89.94 777 ALA A CA 1
ATOM 5725 C C . ALA A 1 777 ? 7.688 1.25 -20.141 1 89.94 777 ALA A C 1
ATOM 5727 O O . ALA A 1 777 ? 7.938 2.414 -19.828 1 89.94 777 ALA A O 1
ATOM 5728 N N . TYR A 1 778 ? 6.504 0.777 -20.375 1 90.31 778 TYR A N 1
ATOM 5729 C CA . TYR A 1 778 ? 5.297 1.562 -20.156 1 90.31 778 TYR A CA 1
ATOM 5730 C C . TYR A 1 778 ? 4.27 0.768 -19.359 1 90.31 778 TYR A C 1
ATOM 5732 O O . TYR A 1 778 ? 4.074 -0.426 -19.609 1 90.31 778 TYR A O 1
ATOM 5740 N N . CYS A 1 779 ? 3.619 1.407 -18.25 1 89.94 779 CYS A N 1
ATOM 5741 C CA . CYS A 1 779 ? 2.533 0.799 -17.484 1 89.94 779 CYS A CA 1
ATOM 5742 C C . CYS A 1 779 ? 1.354 1.758 -17.359 1 89.94 779 CYS A C 1
ATOM 5744 O O . CYS A 1 779 ? 1.545 2.955 -17.125 1 89.94 779 CYS A O 1
ATOM 5746 N N . CYS A 1 780 ? 0.121 1.213 -17.594 1 88.69 780 CYS A N 1
ATOM 5747 C CA . CYS A 1 780 ? -1.068 2.043 -17.438 1 88.69 780 CYS A CA 1
ATOM 5748 C C . CYS A 1 780 ? -2.258 1.209 -16.984 1 88.69 780 CYS A C 1
ATOM 5750 O O . CYS A 1 780 ? -2.299 -0.001 -17.203 1 88.69 780 CYS A O 1
ATOM 5752 N N . ASP A 1 781 ? -3.264 1.789 -16.281 1 86.88 781 ASP A N 1
ATOM 5753 C CA . ASP A 1 781 ? -4.492 1.121 -15.867 1 86.88 781 ASP A CA 1
ATOM 5754 C C . ASP A 1 781 ? -5.684 2.072 -15.93 1 86.88 781 ASP A C 1
ATOM 5756 O O . ASP A 1 781 ? -6.668 1.891 -15.211 1 86.88 781 ASP A O 1
ATOM 5760 N N . VAL A 1 782 ? -5.594 3.107 -16.797 1 79.88 782 VAL A N 1
ATOM 5761 C CA . VAL A 1 782 ? -6.578 4.184 -16.812 1 79.88 782 VAL A CA 1
ATOM 5762 C C . VAL A 1 782 ? -7.816 3.742 -17.594 1 79.88 782 VAL A C 1
ATOM 5764 O O . VAL A 1 782 ? -8.914 4.242 -17.359 1 79.88 782 VAL A O 1
ATOM 5767 N N . PHE A 1 783 ? -7.688 2.986 -18.734 1 83 783 PHE A N 1
ATOM 5768 C CA . PHE A 1 783 ? -8.781 2.441 -19.516 1 83 783 PHE A CA 1
ATOM 5769 C C . PHE A 1 783 ? -8.359 1.15 -20.219 1 83 783 PHE A C 1
ATOM 5771 O O . PHE A 1 783 ? -7.172 0.818 -20.25 1 83 783 PHE A O 1
ATOM 5778 N N . ASP A 1 784 ? -9.32 0.461 -20.703 1 85.62 784 ASP A N 1
ATOM 5779 C CA . ASP A 1 784 ? -9.055 -0.799 -21.391 1 85.62 784 ASP A CA 1
ATOM 5780 C C . ASP A 1 784 ? -8.086 -0.594 -22.562 1 85.62 784 ASP A C 1
ATOM 5782 O O . ASP A 1 784 ? -8.227 0.361 -23.328 1 85.62 784 ASP A O 1
ATOM 5786 N N . ASN A 1 785 ? -7.035 -1.419 -22.625 1 90.25 785 ASN A N 1
ATOM 5787 C CA . ASN A 1 785 ? -6.051 -1.44 -23.703 1 90.25 785 ASN A CA 1
ATOM 5788 C C . ASN A 1 785 ? -5.27 -0.131 -23.766 1 90.25 785 ASN A C 1
ATOM 5790 O O . ASN A 1 785 ? -4.949 0.345 -24.859 1 90.25 785 ASN A O 1
ATOM 5794 N N . CYS A 1 786 ? -5.059 0.47 -22.625 1 89.38 786 CYS A N 1
ATOM 5795 C CA . CYS A 1 786 ? -4.328 1.731 -22.578 1 89.38 786 CYS A CA 1
ATOM 5796 C C . CYS A 1 786 ? -2.896 1.549 -23.078 1 89.38 786 CYS A C 1
ATOM 5798 O O . CYS A 1 786 ? -2.248 2.514 -23.484 1 89.38 786 CYS A O 1
ATOM 5800 N N . ASN A 1 787 ? -2.369 0.354 -23.047 1 91.88 787 ASN A N 1
ATOM 5801 C CA . ASN A 1 787 ? -0.992 0.113 -23.453 1 91.88 787 ASN A CA 1
ATOM 5802 C C . ASN A 1 787 ? -0.854 0.151 -24.984 1 91.88 787 ASN A C 1
ATOM 5804 O O . ASN A 1 787 ? 0.258 0.1 -25.5 1 91.88 787 ASN A O 1
ATOM 5808 N N . LEU A 1 788 ? -1.937 0.294 -25.672 1 89.69 788 LEU A N 1
ATOM 5809 C CA . LEU A 1 788 ? -1.899 0.369 -27.141 1 89.69 788 LEU A CA 1
ATOM 5810 C C . LEU A 1 788 ? -1.73 1.811 -27.594 1 89.69 788 LEU A C 1
ATOM 5812 O O . LEU A 1 788 ? -1.39 2.057 -28.766 1 89.69 788 LEU A O 1
ATOM 5816 N N . VAL A 1 789 ? -1.971 2.65 -26.688 1 80.81 789 VAL A N 1
ATOM 5817 C CA . VAL A 1 789 ? -1.959 4.059 -27.078 1 80.81 789 VAL A CA 1
ATOM 5818 C C . VAL A 1 789 ? -0.598 4.426 -27.656 1 80.81 789 VAL A C 1
ATOM 5820 O O . VAL A 1 789 ? 0.44 4.164 -27.047 1 80.81 789 VAL A O 1
ATOM 5823 N N . GLY A 1 790 ? -0.57 4.93 -28.844 1 71.25 790 GLY A N 1
ATOM 5824 C CA . GLY A 1 790 ? 0.643 5.406 -29.484 1 71.25 790 GLY A CA 1
ATOM 5825 C C . GLY A 1 790 ? 1.415 4.309 -30.188 1 71.25 790 GLY A C 1
ATOM 5826 O O . GLY A 1 790 ? 2.451 4.57 -30.812 1 71.25 790 GLY A O 1
ATOM 5827 N N . SER A 1 791 ? 0.972 2.99 -30.016 1 73.44 791 SER A N 1
ATOM 5828 C CA . SER A 1 791 ? 1.729 1.882 -30.594 1 73.44 791 SER A CA 1
ATOM 5829 C C . SER A 1 791 ? 1.425 1.712 -32.062 1 73.44 791 SER A C 1
ATOM 5831 O O . SER A 1 791 ? 2.184 1.064 -32.812 1 73.44 791 SER A O 1
ATOM 5833 N N . GLY A 1 792 ? 0.445 2.381 -32.625 1 64.75 792 GLY A N 1
ATOM 5834 C CA . GLY A 1 792 ? 0.076 2.24 -34 1 64.75 792 GLY A CA 1
ATOM 5835 C C . GLY A 1 792 ? -0.66 0.947 -34.312 1 64.75 792 GLY A C 1
ATOM 5836 O O . GLY A 1 792 ? -1.07 0.707 -35.438 1 64.75 792 GLY A O 1
ATOM 5837 N N . VAL A 1 793 ? -0.768 -0.071 -33.312 1 67.62 793 VAL A N 1
ATOM 5838 C CA . VAL A 1 793 ? -1.49 -1.32 -33.531 1 67.62 793 VAL A CA 1
ATOM 5839 C C . VAL A 1 793 ? -2.975 -1.029 -33.75 1 67.62 793 VAL A C 1
ATOM 5841 O O . VAL A 1 793 ? -3.547 -0.172 -33.094 1 67.62 793 VAL A O 1
ATOM 5844 N N . ASN A 1 794 ? -3.451 -1.499 -34.906 1 59.97 794 ASN A N 1
ATOM 5845 C CA . ASN A 1 794 ? -4.863 -1.352 -35.25 1 59.97 794 ASN A CA 1
ATOM 5846 C C . ASN A 1 794 ? -5.75 -2.078 -34.219 1 59.97 794 ASN A C 1
ATOM 5848 O O . ASN A 1 794 ? -5.684 -3.303 -34.094 1 59.97 794 ASN A O 1
ATOM 5852 N N . ILE A 1 795 ? -6.48 -1.379 -33.406 1 57.59 795 ILE A N 1
ATOM 5853 C CA . ILE A 1 795 ? -7.305 -1.863 -32.312 1 57.59 795 ILE A CA 1
ATOM 5854 C C . ILE A 1 795 ? -8.617 -2.43 -32.844 1 57.59 795 ILE A C 1
ATOM 5856 O O . ILE A 1 795 ? -9.422 -2.979 -32.094 1 57.59 795 ILE A O 1
ATOM 5860 N N . THR A 1 796 ? -9.023 -2.195 -34.062 1 54.41 796 THR A N 1
ATOM 5861 C CA . THR A 1 796 ? -10.352 -2.562 -34.531 1 54.41 796 THR A CA 1
ATOM 5862 C C . THR A 1 796 ? -10.539 -4.078 -34.5 1 54.41 796 THR A C 1
ATOM 5864 O O . THR A 1 796 ? -11.664 -4.57 -34.406 1 54.41 796 THR A O 1
ATOM 5867 N N . ASN A 1 797 ? -9.461 -4.875 -34.688 1 58.66 797 ASN A N 1
ATOM 5868 C CA . ASN A 1 797 ? -9.695 -6.316 -34.75 1 58.66 797 ASN A CA 1
ATOM 5869 C C . ASN A 1 797 ? -9.016 -7.047 -33.594 1 58.66 797 ASN A C 1
ATOM 5871 O O . ASN A 1 797 ? -8.258 -7.996 -33.812 1 58.66 797 ASN A O 1
ATOM 5875 N N . ILE A 1 798 ? -9.273 -6.523 -32.469 1 61.25 798 ILE A N 1
ATOM 5876 C CA . ILE A 1 798 ? -8.688 -7.234 -31.328 1 61.25 798 ILE A CA 1
ATOM 5877 C C . ILE A 1 798 ? -9.508 -8.484 -31.031 1 61.25 798 ILE A C 1
ATOM 5879 O O . ILE A 1 798 ? -10.727 -8.406 -30.859 1 61.25 798 ILE A O 1
ATOM 5883 N N . PRO A 1 799 ? -8.844 -9.609 -31.078 1 62.78 799 PRO A N 1
ATOM 5884 C CA . PRO A 1 799 ? -9.617 -10.797 -30.719 1 62.78 799 PRO A CA 1
ATOM 5885 C C . PRO A 1 799 ? -10.258 -10.688 -29.328 1 62.78 799 PRO A C 1
ATOM 5887 O O . PRO A 1 799 ? -9.75 -9.961 -28.469 1 62.78 799 PRO A O 1
ATOM 5890 N N . PRO A 1 800 ? -11.398 -11.234 -29.203 1 63.47 800 PRO A N 1
ATOM 5891 C CA . PRO A 1 800 ? -12.109 -11.195 -27.938 1 63.47 800 PRO A CA 1
ATOM 5892 C C . PRO A 1 800 ? -11.258 -11.688 -26.766 1 63.47 800 PRO A C 1
ATOM 5894 O O . PRO A 1 800 ? -10.227 -12.328 -26.984 1 63.47 800 PRO A O 1
ATOM 5897 N N . VAL A 1 801 ? -11.695 -11.375 -25.609 1 67.06 801 VAL A N 1
ATOM 5898 C CA . VAL A 1 801 ? -11.039 -11.719 -24.344 1 67.06 801 VAL A CA 1
ATOM 5899 C C . VAL A 1 801 ? -10.82 -13.227 -24.281 1 67.06 801 VAL A C 1
ATOM 5901 O O . VAL A 1 801 ? -11.758 -14.008 -24.469 1 67.06 801 VAL A O 1
ATOM 5904 N N . SER A 1 802 ? -9.555 -13.492 -24.109 1 69.94 802 SER A N 1
ATOM 5905 C CA . SER A 1 802 ? -9.211 -14.906 -23.938 1 69.94 802 SER A CA 1
ATOM 5906 C C . SER A 1 802 ? -9.734 -15.453 -22.625 1 69.94 802 SER A C 1
ATOM 5908 O O . SER A 1 802 ? -9.602 -14.805 -21.578 1 69.94 802 SER A O 1
ATOM 5910 N N . PRO A 1 803 ? -10.453 -16.531 -22.75 1 62.88 803 PRO A N 1
ATOM 5911 C CA . PRO A 1 803 ? -10.938 -17.141 -21.516 1 62.88 803 PRO A CA 1
ATOM 5912 C C . PRO A 1 803 ? -9.805 -17.625 -20.609 1 62.88 803 PRO A C 1
ATOM 5914 O O . PRO A 1 803 ? -8.688 -17.859 -21.094 1 62.88 803 PRO A O 1
ATOM 5917 N N . ASN A 1 804 ? -10.102 -17.75 -19.406 1 69.5 804 ASN A N 1
ATOM 5918 C CA . ASN A 1 804 ? -9.133 -18.266 -18.438 1 69.5 804 ASN A CA 1
ATOM 5919 C C . ASN A 1 804 ? -8.789 -19.734 -18.734 1 69.5 804 ASN A C 1
ATOM 5921 O O . ASN A 1 804 ? -9.68 -20.562 -18.875 1 69.5 804 ASN A O 1
ATOM 5925 N N . GLU A 1 805 ? -7.504 -19.891 -18.953 1 83.56 805 GLU A N 1
ATOM 5926 C CA . GLU A 1 805 ? -6.977 -21.234 -19.156 1 83.56 805 GLU A CA 1
ATOM 5927 C C . GLU A 1 805 ? -6.535 -21.859 -17.844 1 83.56 805 GLU A C 1
ATOM 5929 O O . GLU A 1 805 ? -6.738 -21.281 -16.766 1 83.56 805 GLU A O 1
ATOM 5934 N N . ALA A 1 806 ? -6.113 -23.141 -17.938 1 85 806 ALA A N 1
ATOM 5935 C CA . ALA A 1 806 ? -5.648 -23.828 -16.734 1 85 806 ALA A CA 1
ATOM 5936 C C . ALA A 1 806 ? -4.477 -23.078 -16.094 1 85 806 ALA A C 1
ATOM 5938 O O . ALA A 1 806 ? -3.543 -22.672 -16.797 1 85 806 ALA A O 1
ATOM 5939 N N . PRO A 1 807 ? -4.621 -22.875 -14.805 1 88.06 807 PRO A N 1
ATOM 5940 C CA . PRO A 1 807 ? -3.539 -22.125 -14.156 1 88.06 807 PRO A CA 1
ATOM 5941 C C . PRO A 1 807 ? -2.238 -22.922 -14.086 1 88.06 807 PRO A C 1
ATOM 5943 O O . PRO A 1 807 ? -2.266 -24.141 -13.906 1 88.06 807 PRO A O 1
ATOM 5946 N N . ARG A 1 808 ? -1.098 -22.297 -14.219 1 90.5 808 ARG A N 1
ATOM 5947 C CA . ARG A 1 808 ? 0.238 -22.875 -14.078 1 90.5 808 ARG A CA 1
ATOM 5948 C C . ARG A 1 808 ? 1.21 -21.859 -13.484 1 90.5 808 ARG A C 1
ATOM 5950 O O . ARG A 1 808 ? 0.917 -20.656 -13.445 1 90.5 808 ARG A O 1
ATOM 5957 N N . ALA A 1 809 ? 2.297 -22.359 -13.016 1 91.88 809 ALA A N 1
ATOM 5958 C CA . ALA A 1 809 ? 3.291 -21.484 -12.406 1 91.88 809 ALA A CA 1
ATOM 5959 C C . ALA A 1 809 ? 4.281 -20.969 -13.445 1 91.88 809 ALA A C 1
ATOM 5961 O O . ALA A 1 809 ? 4.965 -21.75 -14.109 1 91.88 809 ALA A O 1
ATOM 5962 N N . CYS A 1 810 ? 4.305 -19.656 -13.672 1 93.75 810 CYS A N 1
ATOM 5963 C CA . CYS A 1 810 ? 5.238 -19 -14.586 1 93.75 810 CYS A CA 1
ATOM 5964 C C . CYS A 1 810 ? 6.008 -17.906 -13.867 1 93.75 810 CYS A C 1
ATOM 5966 O O . CYS A 1 810 ? 5.508 -17.312 -12.914 1 93.75 810 CYS A O 1
ATOM 5968 N N . TYR A 1 811 ? 7.223 -17.75 -14.297 1 93.31 811 TYR A N 1
ATOM 5969 C CA . TYR A 1 811 ? 8 -16.641 -13.758 1 93.31 811 TYR A CA 1
ATOM 5970 C C . TYR A 1 811 ? 7.645 -15.328 -14.445 1 93.31 811 TYR A C 1
ATOM 5972 O O . TYR A 1 811 ? 7.445 -15.297 -15.664 1 93.31 811 TYR A O 1
ATOM 5980 N N . SER A 1 812 ? 7.465 -14.281 -13.68 1 93.44 812 SER A N 1
ATOM 5981 C CA . SER A 1 812 ? 7.219 -12.953 -14.234 1 93.44 812 SER A CA 1
ATOM 5982 C C . SER A 1 812 ? 8.312 -11.969 -13.82 1 93.44 812 SER A C 1
ATOM 5984 O O . SER A 1 812 ? 8.742 -11.961 -12.664 1 93.44 812 SER A O 1
ATOM 5986 N N . GLY A 1 813 ? 8.844 -11.156 -14.797 1 92.12 813 GLY A N 1
ATOM 5987 C CA . GLY A 1 813 ? 9.859 -10.156 -14.523 1 92.12 813 GLY A CA 1
ATOM 5988 C C . GLY A 1 813 ? 10.641 -9.734 -15.766 1 92.12 813 GLY A C 1
ATOM 5989 O O . GLY A 1 813 ? 10.461 -10.312 -16.844 1 92.12 813 GLY A O 1
ATOM 5990 N N . ILE A 1 814 ? 11.422 -8.719 -15.617 1 92.25 814 ILE A N 1
ATOM 5991 C CA . ILE A 1 814 ? 12.289 -8.234 -16.688 1 92.25 814 ILE A CA 1
ATOM 5992 C C . ILE A 1 814 ? 13.75 -8.391 -16.281 1 92.25 814 ILE A C 1
ATOM 5994 O O . ILE A 1 814 ? 14.141 -8.031 -15.172 1 92.25 814 ILE A O 1
ATOM 5998 N N . PHE A 1 815 ? 14.469 -8.977 -17.156 1 91.44 815 PHE A N 1
ATOM 5999 C CA . PHE A 1 815 ? 15.898 -9.18 -16.953 1 91.44 815 PHE A CA 1
ATOM 6000 C C . PHE A 1 815 ? 16.719 -8.453 -18.016 1 91.44 815 PHE A C 1
ATOM 6002 O O . PHE A 1 815 ? 16.312 -8.398 -19.172 1 91.44 815 PHE A O 1
ATOM 6009 N N . VAL A 1 816 ? 17.781 -7.879 -17.641 1 88.31 816 VAL A N 1
ATOM 6010 C CA . VAL A 1 816 ? 18.828 -7.438 -18.562 1 88.31 816 VAL A CA 1
ATOM 6011 C C . VAL A 1 816 ? 20.109 -8.25 -18.312 1 88.31 816 VAL A C 1
ATOM 6013 O O . VAL A 1 816 ? 20.688 -8.188 -17.234 1 88.31 816 VAL A O 1
ATOM 6016 N N . GLY A 1 817 ? 20.406 -9 -19.234 1 84.44 817 GLY A N 1
ATOM 6017 C CA . GLY A 1 817 ? 21.406 -10.023 -18.953 1 84.44 817 GLY A CA 1
ATOM 6018 C C . GLY A 1 817 ? 20.922 -11.031 -17.922 1 84.44 817 GLY A C 1
ATOM 6019 O O . GLY A 1 817 ? 19.844 -11.609 -18.062 1 84.44 817 GLY A O 1
ATOM 6020 N N . THR A 1 818 ? 21.688 -11.242 -16.906 1 83.62 818 THR A N 1
ATOM 6021 C CA . THR A 1 818 ? 21.328 -12.18 -15.844 1 83.62 818 THR A CA 1
ATOM 6022 C C . THR A 1 818 ? 20.781 -11.438 -14.625 1 83.62 818 THR A C 1
ATOM 6024 O O . THR A 1 818 ? 20.406 -12.055 -13.633 1 83.62 818 THR A O 1
ATOM 6027 N N . THR A 1 819 ? 20.672 -10.172 -14.789 1 82.69 819 THR A N 1
ATOM 6028 C CA . THR A 1 819 ? 20.25 -9.359 -13.656 1 82.69 819 THR A CA 1
ATOM 6029 C C . THR A 1 819 ? 18.766 -8.992 -13.773 1 82.69 819 THR A C 1
ATOM 6031 O O . THR A 1 819 ? 18.328 -8.484 -14.805 1 82.69 819 THR A O 1
ATOM 6034 N N . GLN A 1 820 ? 18.062 -9.281 -12.781 1 86.44 820 GLN A N 1
ATOM 6035 C CA . GLN A 1 820 ? 16.656 -8.883 -12.75 1 86.44 820 GLN A CA 1
ATOM 6036 C C . GLN A 1 820 ? 16.516 -7.398 -12.438 1 86.44 820 GLN A C 1
ATOM 6038 O O . GLN A 1 820 ? 17.016 -6.922 -11.414 1 86.44 820 GLN A O 1
ATOM 6043 N N . VAL A 1 821 ? 15.773 -6.586 -13.289 1 83.31 821 VAL A N 1
ATOM 6044 C CA . VAL A 1 821 ? 15.695 -5.137 -13.125 1 83.31 821 VAL A CA 1
ATOM 6045 C C . VAL A 1 821 ? 14.32 -4.746 -12.594 1 83.31 821 VAL A C 1
ATOM 6047 O O . VAL A 1 821 ? 14.133 -3.625 -12.109 1 83.31 821 VAL A O 1
ATOM 6050 N N . SER A 1 822 ? 13.422 -5.613 -12.664 1 84.69 822 SER A N 1
ATOM 6051 C CA . SER A 1 822 ? 12.094 -5.383 -12.094 1 84.69 822 SER A CA 1
ATOM 6052 C C . SER A 1 822 ? 11.805 -6.352 -10.953 1 84.69 822 SER A C 1
ATOM 6054 O O . SER A 1 822 ? 12.484 -7.371 -10.812 1 84.69 822 SER A O 1
ATOM 6056 N N . ASP A 1 823 ? 10.734 -5.969 -10.164 1 78.88 823 ASP A N 1
ATOM 6057 C CA . ASP A 1 823 ? 10.211 -7.008 -9.289 1 78.88 823 ASP A CA 1
ATOM 6058 C C . ASP A 1 823 ? 9.625 -8.164 -10.094 1 78.88 823 ASP A C 1
ATOM 6060 O O . ASP A 1 823 ? 9.195 -7.984 -11.234 1 78.88 823 ASP A O 1
ATOM 6064 N N . GLY A 1 824 ? 9.852 -9.219 -9.609 1 77.62 824 GLY A N 1
ATOM 6065 C CA . GLY A 1 824 ? 9.391 -10.43 -10.266 1 77.62 824 GLY A CA 1
ATOM 6066 C C . GLY A 1 824 ? 9.383 -11.641 -9.352 1 77.62 824 GLY A C 1
ATOM 6067 O O . GLY A 1 824 ? 9.75 -11.539 -8.18 1 77.62 824 GLY A O 1
ATOM 6068 N N . GLY A 1 825 ? 8.805 -12.664 -9.812 1 82.56 825 GLY A N 1
ATOM 6069 C CA . GLY A 1 825 ? 8.711 -13.93 -9.102 1 82.56 825 GLY A CA 1
ATOM 6070 C C . GLY A 1 825 ? 7.73 -14.898 -9.734 1 82.56 825 GLY A C 1
ATOM 6071 O O . GLY A 1 825 ? 7.203 -14.641 -10.82 1 82.56 825 GLY A O 1
ATOM 6072 N N . TRP A 1 826 ? 7.66 -15.992 -9.094 1 88.56 826 TRP A N 1
ATOM 6073 C CA . TRP A 1 826 ? 6.707 -17 -9.555 1 88.56 826 TRP A CA 1
ATOM 6074 C C . TRP A 1 826 ? 5.273 -16.516 -9.383 1 88.56 826 TRP A C 1
ATOM 6076 O O . TRP A 1 826 ? 4.91 -15.984 -8.328 1 88.56 826 TRP A O 1
ATOM 6086 N N . THR A 1 827 ? 4.535 -16.547 -10.516 1 88.56 827 THR A N 1
ATOM 6087 C CA . THR A 1 827 ? 3.129 -16.172 -10.523 1 88.56 827 THR A CA 1
ATOM 6088 C C . THR A 1 827 ? 2.281 -17.219 -11.227 1 88.56 827 THR A C 1
ATOM 6090 O O . THR A 1 827 ? 2.807 -18.047 -11.977 1 88.56 827 THR A O 1
ATOM 6093 N N . THR A 1 828 ? 1.041 -17.172 -10.906 1 89.38 828 THR A N 1
ATOM 6094 C CA . THR A 1 828 ? 0.145 -18.078 -11.617 1 89.38 828 THR A CA 1
ATOM 6095 C C . THR A 1 828 ? -0.288 -17.484 -12.953 1 89.38 828 THR A C 1
ATOM 6097 O O . THR A 1 828 ? -0.633 -16.297 -13.023 1 89.38 828 THR A O 1
ATOM 6100 N N . CYS A 1 829 ? -0.176 -18.203 -13.945 1 89.56 829 CYS A N 1
ATOM 6101 C CA . CYS A 1 829 ? -0.52 -17.828 -15.312 1 89.56 829 CYS A CA 1
ATOM 6102 C C . CYS A 1 829 ? -1.695 -18.656 -15.828 1 89.56 829 CYS A C 1
ATOM 6104 O O . CYS A 1 829 ? -1.668 -19.875 -15.766 1 89.56 829 CYS A O 1
ATOM 6106 N N . GLN A 1 830 ? -2.781 -18.031 -16.234 1 87.31 830 GLN A N 1
ATOM 6107 C CA . GLN A 1 830 ? -3.861 -18.703 -16.938 1 87.31 830 GLN A CA 1
ATOM 6108 C C . GLN A 1 830 ? -3.662 -18.625 -18.453 1 87.31 830 GLN A C 1
ATOM 6110 O O . GLN A 1 830 ? -4.465 -18.016 -19.156 1 87.31 830 GLN A O 1
ATOM 6115 N N . GLY A 1 831 ? -2.67 -19.266 -18.906 1 89.38 831 GLY A N 1
ATOM 6116 C CA . GLY A 1 831 ? -2.115 -19.328 -20.25 1 89.38 831 GLY A CA 1
ATOM 6117 C C . GLY A 1 831 ? -0.771 -20.031 -20.312 1 89.38 831 GLY A C 1
ATOM 6118 O O . GLY A 1 831 ? -0.51 -20.953 -19.531 1 89.38 831 GLY A O 1
ATOM 6119 N N . ASP A 1 832 ? 0.012 -19.625 -21.297 1 90.44 832 ASP A N 1
ATOM 6120 C CA . ASP A 1 832 ? 1.349 -20.188 -21.438 1 90.44 832 ASP A CA 1
ATOM 6121 C C . ASP A 1 832 ? 2.406 -19.25 -20.859 1 90.44 832 ASP A C 1
ATOM 6123 O O . ASP A 1 832 ? 2.227 -18.031 -20.844 1 90.44 832 ASP A O 1
ATOM 6127 N N . CYS A 1 833 ? 3.455 -19.922 -20.281 1 93.38 833 CYS A N 1
ATOM 6128 C CA . CYS A 1 833 ? 4.617 -19.141 -19.891 1 93.38 833 CYS A CA 1
ATOM 6129 C C . CYS A 1 833 ? 5.359 -18.609 -21.125 1 93.38 833 CYS A C 1
ATOM 6131 O O . CYS A 1 833 ? 5.582 -19.359 -22.078 1 93.38 833 CYS A O 1
ATOM 6133 N N . VAL A 1 834 ? 5.691 -17.312 -21.109 1 95.5 834 VAL A N 1
ATOM 6134 C CA . VAL A 1 834 ? 6.277 -16.703 -22.281 1 95.5 834 VAL A CA 1
ATOM 6135 C C . VAL A 1 834 ? 7.523 -15.914 -21.891 1 95.5 834 VAL A C 1
ATOM 6137 O O . VAL A 1 834 ? 7.559 -15.273 -20.844 1 95.5 834 VAL A O 1
ATOM 6140 N N . SER A 1 835 ? 8.516 -16 -22.719 1 96.12 835 SER A N 1
ATOM 6141 C CA . SER A 1 835 ? 9.672 -15.117 -22.641 1 96.12 835 SER A CA 1
ATOM 6142 C C . SER A 1 835 ? 9.93 -14.422 -23.969 1 96.12 835 SER A C 1
ATOM 6144 O O . SER A 1 835 ? 9.82 -15.039 -25.031 1 96.12 835 SER A O 1
ATOM 6146 N N . ILE A 1 836 ? 10.102 -13.18 -23.969 1 94.94 836 ILE A N 1
ATOM 6147 C CA . ILE A 1 836 ? 10.477 -12.367 -25.125 1 94.94 836 ILE A CA 1
ATOM 6148 C C . ILE A 1 836 ? 11.844 -11.734 -24.875 1 94.94 836 ILE A C 1
ATOM 6150 O O . ILE A 1 836 ? 12.047 -11.031 -23.891 1 94.94 836 ILE A O 1
ATOM 6154 N N . SER A 1 837 ? 12.758 -12.039 -25.719 1 93.56 837 SER A N 1
ATOM 6155 C CA . SER A 1 837 ? 14.117 -11.523 -25.562 1 93.56 837 SER A CA 1
ATOM 6156 C C . SER A 1 837 ? 14.5 -10.586 -26.703 1 93.56 837 SER A C 1
ATOM 6158 O O . SER A 1 837 ? 14.305 -10.914 -27.875 1 93.56 837 SER A O 1
ATOM 6160 N N . LEU A 1 838 ? 14.977 -9.445 -26.328 1 90.31 838 LEU A N 1
ATOM 6161 C CA . LEU A 1 838 ? 15.414 -8.398 -27.25 1 90.31 838 LEU A CA 1
ATOM 6162 C C . LEU A 1 838 ? 16.922 -8.156 -27.109 1 90.31 838 LEU A C 1
ATOM 6164 O O . LEU A 1 838 ? 17.406 -7.887 -26.016 1 90.31 838 LEU A O 1
ATOM 6168 N N . ASN A 1 839 ? 17.578 -8.312 -28.188 1 87.75 839 ASN A N 1
ATOM 6169 C CA . ASN A 1 839 ? 19 -7.984 -28.188 1 87.75 839 ASN A CA 1
ATOM 6170 C C . ASN A 1 839 ? 19.234 -6.535 -28.594 1 87.75 839 ASN A C 1
ATOM 6172 O O . ASN A 1 839 ? 18.828 -6.113 -29.672 1 87.75 839 ASN A O 1
ATOM 6176 N N . THR A 1 840 ? 19.797 -5.766 -27.641 1 83.44 840 THR A N 1
ATOM 6177 C CA . THR A 1 840 ? 20.109 -4.367 -27.906 1 83.44 840 THR A CA 1
ATOM 6178 C C . THR A 1 840 ? 21.625 -4.121 -27.781 1 83.44 840 THR A C 1
ATOM 6180 O O . THR A 1 840 ? 22.359 -5.008 -27.344 1 83.44 840 THR A O 1
ATOM 6183 N N . THR A 1 841 ? 22.094 -3.051 -28.375 1 78.12 841 THR A N 1
ATOM 6184 C CA . THR A 1 841 ? 23.484 -2.621 -28.203 1 78.12 841 THR A CA 1
ATOM 6185 C C . THR A 1 841 ? 23.562 -1.337 -27.375 1 78.12 841 THR A C 1
ATOM 6187 O O . THR A 1 841 ? 23.109 -0.28 -27.828 1 78.12 841 THR A O 1
ATOM 6190 N N . TYR A 1 842 ? 23.953 -1.516 -26.141 1 69.12 842 TYR A N 1
ATOM 6191 C CA . TYR A 1 842 ? 24.078 -0.376 -25.234 1 69.12 842 TYR A CA 1
ATOM 6192 C C . TYR A 1 842 ? 25.531 -0.161 -24.828 1 69.12 842 TYR A C 1
ATOM 6194 O O . TYR A 1 842 ? 26.188 -1.088 -24.359 1 69.12 842 TYR A O 1
ATOM 6202 N N . ASN A 1 843 ? 26.062 1.034 -24.984 1 65.62 843 ASN A N 1
ATOM 6203 C CA . ASN A 1 843 ? 27.438 1.428 -24.734 1 65.62 843 ASN A CA 1
ATOM 6204 C C . ASN A 1 843 ? 28.422 0.494 -25.438 1 65.62 843 ASN A C 1
ATOM 6206 O O . ASN A 1 843 ? 29.438 0.09 -24.844 1 65.62 843 ASN A O 1
ATOM 6210 N N . GLY A 1 844 ? 28.047 -0.074 -26.625 1 70.44 844 GLY A N 1
ATOM 6211 C CA . GLY A 1 844 ? 28.922 -0.906 -27.453 1 70.44 844 GLY A CA 1
ATOM 6212 C C . GLY A 1 844 ? 28.828 -2.381 -27.094 1 70.44 844 GLY A C 1
ATOM 6213 O O . GLY A 1 844 ? 29.469 -3.215 -27.75 1 70.44 844 GLY A O 1
ATOM 6214 N N . ALA A 1 845 ? 28.156 -2.676 -26.047 1 77.06 845 ALA A N 1
ATOM 6215 C CA . ALA A 1 845 ? 28.016 -4.074 -25.641 1 77.06 845 ALA A CA 1
ATOM 6216 C C . ALA A 1 845 ? 26.609 -4.594 -25.938 1 77.06 845 ALA A C 1
ATOM 6218 O O . ALA A 1 845 ? 25.625 -3.871 -25.75 1 77.06 845 ALA A O 1
ATOM 6219 N N . VAL A 1 846 ? 26.703 -5.723 -26.578 1 80.94 846 VAL A N 1
ATOM 6220 C CA . VAL A 1 846 ? 25.422 -6.363 -26.859 1 80.94 846 VAL A CA 1
ATOM 6221 C C . VAL A 1 846 ? 24.781 -6.836 -25.547 1 80.94 846 VAL A C 1
ATOM 6223 O O . VAL A 1 846 ? 25.453 -7.461 -24.719 1 80.94 846 VAL A O 1
ATOM 6226 N N . THR A 1 847 ? 23.594 -6.34 -25.297 1 85.75 847 THR A N 1
ATOM 6227 C CA . THR A 1 847 ? 22.859 -6.773 -24.125 1 85.75 847 THR A CA 1
ATOM 6228 C C . THR A 1 847 ? 21.5 -7.355 -24.516 1 85.75 847 THR A C 1
ATOM 6230 O O . THR A 1 847 ? 20.938 -7.004 -25.547 1 85.75 847 THR A O 1
ATOM 6233 N N . THR A 1 848 ? 21.125 -8.352 -23.719 1 89.62 848 THR A N 1
ATOM 6234 C CA . THR A 1 848 ? 19.828 -8.977 -23.953 1 89.62 848 THR A CA 1
ATOM 6235 C C . THR A 1 848 ? 18.844 -8.617 -22.859 1 89.62 848 THR A C 1
ATOM 6237 O O . THR A 1 848 ? 19.094 -8.859 -21.672 1 89.62 848 THR A O 1
ATOM 6240 N N . ALA A 1 849 ? 17.781 -7.957 -23.297 1 91.25 849 ALA A N 1
ATOM 6241 C CA . ALA A 1 849 ? 16.672 -7.727 -22.391 1 91.25 849 ALA A CA 1
ATOM 6242 C C . ALA A 1 849 ? 15.578 -8.773 -22.594 1 91.25 849 ALA A C 1
ATOM 6244 O O . ALA A 1 849 ? 15.156 -9.039 -23.719 1 91.25 849 ALA A O 1
ATOM 6245 N N . SER A 1 850 ? 15.195 -9.406 -21.484 1 94.12 850 SER A N 1
ATOM 6246 C CA . SER A 1 850 ? 14.195 -10.469 -21.578 1 94.12 850 SER A CA 1
ATOM 6247 C C . SER A 1 850 ? 12.992 -10.164 -20.703 1 94.12 850 SER A C 1
ATOM 6249 O O . SER A 1 850 ? 13.141 -9.797 -19.531 1 94.12 850 SER A O 1
ATOM 6251 N N . LEU A 1 851 ? 11.867 -10.25 -21.328 1 95.31 851 LEU A N 1
ATOM 6252 C CA . LEU A 1 851 ? 10.602 -10.148 -20.609 1 95.31 851 LEU A CA 1
ATOM 6253 C C . LEU A 1 851 ? 10 -11.531 -20.375 1 95.31 851 LEU A C 1
ATOM 6255 O O . LEU A 1 851 ? 9.852 -12.312 -21.312 1 95.31 851 LEU A O 1
ATOM 6259 N N . TYR A 1 852 ? 9.766 -11.945 -19.125 1 95.81 852 TYR A N 1
ATOM 6260 C CA . TYR A 1 852 ? 9.016 -13.141 -18.75 1 95.81 852 TYR A CA 1
ATOM 6261 C C . TYR A 1 852 ? 7.59 -12.781 -18.344 1 95.81 852 TYR A C 1
ATOM 6263 O O . TYR A 1 852 ? 7.375 -11.914 -17.5 1 95.81 852 TYR A O 1
ATOM 6271 N N . THR A 1 853 ? 6.637 -13.406 -18.984 1 94.94 853 THR A N 1
ATOM 6272 C CA . THR A 1 853 ? 5.246 -13.039 -18.75 1 94.94 853 THR A CA 1
ATOM 6273 C C . THR A 1 853 ? 4.316 -14.219 -19.047 1 94.94 853 THR A C 1
ATOM 6275 O O . THR A 1 853 ? 4.777 -15.344 -19.234 1 94.94 853 THR A O 1
ATOM 6278 N N . CYS A 1 854 ? 2.996 -13.969 -18.938 1 91.88 854 CYS A N 1
ATOM 6279 C CA . CYS A 1 854 ? 1.926 -14.93 -19.172 1 91.88 854 CYS A CA 1
ATOM 6280 C C . CYS A 1 854 ? 1.073 -14.508 -20.375 1 91.88 854 CYS A C 1
ATOM 6282 O O . CYS A 1 854 ? 0.581 -13.375 -20.406 1 91.88 854 CYS A O 1
ATOM 6284 N N . ASP A 1 855 ? 0.91 -15.383 -21.375 1 91.75 855 ASP A N 1
ATOM 6285 C CA . ASP A 1 855 ? 0.07 -15.086 -22.531 1 91.75 855 ASP A CA 1
ATOM 6286 C C . ASP A 1 855 ? -0.883 -16.234 -22.828 1 91.75 855 ASP A C 1
ATOM 6288 O O . ASP A 1 855 ? -0.606 -17.391 -22.484 1 91.75 855 ASP A O 1
ATOM 6292 N N . PRO A 1 856 ? -1.99 -15.906 -23.516 1 88 856 PRO A N 1
ATOM 6293 C CA . PRO A 1 856 ? -2.871 -16.984 -23.969 1 88 856 PRO A CA 1
ATOM 6294 C C . PRO A 1 856 ? -2.18 -17.953 -24.922 1 88 856 PRO A C 1
ATOM 6296 O O . PRO A 1 856 ? -1.33 -17.531 -25.719 1 88 856 PRO A O 1
ATOM 6299 N N . ALA A 1 857 ? -2.59 -19.156 -24.953 1 84.56 857 ALA A N 1
ATOM 6300 C CA . ALA A 1 857 ? -1.989 -20.203 -25.766 1 84.56 857 ALA A CA 1
ATOM 6301 C C . ALA A 1 857 ? -2.074 -19.859 -27.25 1 84.56 857 ALA A C 1
ATOM 6303 O O . ALA A 1 857 ? -1.178 -20.203 -28.031 1 84.56 857 ALA A O 1
ATOM 6304 N N . PHE A 1 858 ? -3.107 -19.266 -27.688 1 80.88 858 PHE A N 1
ATOM 6305 C CA . PHE A 1 858 ? -3.285 -18.938 -29.109 1 80.88 858 PHE A CA 1
ATOM 6306 C C . PHE A 1 858 ? -2.141 -18.062 -29.594 1 80.88 858 PHE A C 1
ATOM 6308 O O . PHE A 1 858 ? -1.709 -18.203 -30.75 1 80.88 858 PHE A O 1
ATOM 6315 N N . LEU A 1 859 ? -1.658 -17.188 -28.719 1 87.38 859 LEU A N 1
ATOM 6316 C CA . LEU A 1 859 ? -0.572 -16.297 -29.125 1 87.38 859 LEU A CA 1
ATOM 6317 C C . LEU A 1 859 ? 0.711 -17.094 -29.375 1 87.38 859 LEU A C 1
ATOM 6319 O O . LEU A 1 859 ? 1.48 -16.766 -30.281 1 87.38 859 LEU A O 1
ATOM 6323 N N . CYS A 1 860 ? 0.978 -18 -28.578 1 87.69 860 CYS A N 1
ATOM 6324 C CA . CYS A 1 860 ? 2.156 -18.844 -28.75 1 87.69 860 CYS A CA 1
ATOM 6325 C C . CYS A 1 860 ? 2.088 -19.609 -30.062 1 87.69 860 CYS A C 1
ATOM 6327 O O . CYS A 1 860 ? 3.104 -19.781 -30.734 1 87.69 860 CYS A O 1
ATOM 6329 N N . LYS A 1 861 ? 0.928 -20.078 -30.391 1 81.94 861 LYS A N 1
ATOM 6330 C CA . LYS A 1 861 ? 0.727 -20.75 -31.672 1 81.94 861 LYS A CA 1
ATOM 6331 C C . LYS A 1 861 ? 0.956 -19.797 -32.844 1 81.94 861 LYS A C 1
ATOM 6333 O O . LYS A 1 861 ? 1.594 -20.172 -33.812 1 81.94 861 LYS A O 1
ATOM 6338 N N . ALA A 1 862 ? 0.406 -18.609 -32.688 1 82.62 862 ALA A N 1
ATOM 6339 C CA . ALA A 1 862 ? 0.541 -17.594 -33.75 1 82.62 862 ALA A CA 1
ATOM 6340 C C . ALA A 1 862 ? 2.002 -17.219 -33.969 1 82.62 862 ALA A C 1
ATOM 6342 O O . ALA A 1 862 ? 2.414 -16.891 -35.094 1 82.62 862 ALA A O 1
ATOM 6343 N N . LEU A 1 863 ? 2.773 -17.359 -32.938 1 88.81 863 LEU A N 1
ATOM 6344 C CA . LEU A 1 863 ? 4.188 -16.984 -33 1 88.81 863 LEU A CA 1
ATOM 6345 C C . LEU A 1 863 ? 5.043 -18.203 -33.375 1 88.81 863 LEU A C 1
ATOM 6347 O O . LEU A 1 863 ? 6.266 -18.094 -33.469 1 88.81 863 LEU A O 1
ATOM 6351 N N . ASN A 1 864 ? 4.461 -19.422 -33.438 1 85.38 864 ASN A N 1
ATOM 6352 C CA . ASN A 1 864 ? 5.152 -20.672 -33.719 1 85.38 864 ASN A CA 1
ATOM 6353 C C . ASN A 1 864 ? 6.188 -21 -32.656 1 85.38 864 ASN A C 1
ATOM 6355 O O . ASN A 1 864 ? 7.301 -21.422 -32.969 1 85.38 864 ASN A O 1
ATOM 6359 N N . SER A 1 865 ? 5.816 -20.672 -31.422 1 88.38 865 SER A N 1
ATOM 6360 C CA . SER A 1 865 ? 6.758 -20.859 -30.328 1 88.38 865 SER A CA 1
ATOM 6361 C C . SER A 1 865 ? 6.215 -21.828 -29.281 1 88.38 865 SER A C 1
ATOM 6363 O O . SER A 1 865 ? 6.711 -21.891 -28.156 1 88.38 865 SER A O 1
ATOM 6365 N N . THR A 1 866 ? 5.238 -22.609 -29.641 1 83.19 866 THR A N 1
ATOM 6366 C CA . THR A 1 866 ? 4.641 -23.531 -28.672 1 83.19 866 THR A CA 1
ATOM 6367 C C . THR A 1 866 ? 5.648 -24.578 -28.234 1 83.19 866 THR A C 1
ATOM 6369 O O . THR A 1 866 ? 6.105 -25.391 -29.062 1 83.19 866 THR A O 1
ATOM 6372 N N . ASN A 1 867 ? 6.086 -24.547 -26.953 1 80.69 867 ASN A N 1
ATOM 6373 C CA . ASN A 1 867 ? 7.02 -25.469 -26.297 1 80.69 867 ASN A CA 1
ATOM 6374 C C . ASN A 1 867 ? 8.398 -25.422 -26.953 1 80.69 867 ASN A C 1
ATOM 6376 O O . ASN A 1 867 ? 9.07 -26.453 -27.047 1 80.69 867 ASN A O 1
ATOM 6380 N N . ARG A 1 868 ? 8.727 -24.297 -27.484 1 86.06 868 ARG A N 1
ATOM 6381 C CA . ARG A 1 868 ? 10.031 -24.047 -28.062 1 86.06 868 ARG A CA 1
ATOM 6382 C C . ARG A 1 868 ? 10.328 -22.547 -28.109 1 86.06 868 ARG A C 1
ATOM 6384 O O . ARG A 1 868 ? 9.461 -21.734 -27.812 1 86.06 868 ARG A O 1
ATOM 6391 N N . CYS A 1 869 ? 11.578 -22.281 -28.406 1 90.19 869 CYS A N 1
ATOM 6392 C CA . CYS A 1 869 ? 11.961 -20.906 -28.703 1 90.19 869 CYS A CA 1
ATOM 6393 C C . CYS A 1 869 ? 12.07 -20.688 -30.203 1 90.19 869 CYS A C 1
ATOM 6395 O O . CYS A 1 869 ? 12.539 -21.578 -30.938 1 90.19 869 CYS A O 1
ATOM 6397 N N . HIS A 1 870 ? 11.523 -19.656 -30.719 1 91.69 870 HIS A N 1
ATOM 6398 C CA . HIS A 1 870 ? 11.539 -19.328 -32.125 1 91.69 870 HIS A CA 1
ATOM 6399 C C . HIS A 1 870 ? 12.133 -17.953 -32.375 1 91.69 870 HIS A C 1
ATOM 6401 O O . HIS A 1 870 ? 11.734 -16.969 -31.719 1 91.69 870 HIS A O 1
ATOM 6407 N N . LYS A 1 871 ? 13.117 -17.906 -33.219 1 90.94 871 LYS A N 1
ATOM 6408 C CA . LYS A 1 871 ? 13.664 -16.609 -33.625 1 90.94 871 LYS A CA 1
ATOM 6409 C C . LYS A 1 871 ? 12.734 -15.906 -34.594 1 90.94 871 LYS A C 1
ATOM 6411 O O . LYS A 1 871 ? 12.703 -16.266 -35.781 1 90.94 871 LYS A O 1
ATOM 6416 N N . GLN A 1 872 ? 12.016 -14.906 -34.219 1 89.19 872 GLN A N 1
ATOM 6417 C CA . GLN A 1 872 ? 11.07 -14.188 -35.062 1 89.19 872 GLN A CA 1
ATOM 6418 C C . GLN A 1 872 ? 11.797 -13.32 -36.094 1 89.19 872 GLN A C 1
ATOM 6420 O O . GLN A 1 872 ? 11.344 -13.188 -37.219 1 89.19 872 GLN A O 1
ATOM 6425 N N . GLU A 1 873 ? 12.812 -12.617 -35.688 1 85.75 873 GLU A N 1
ATOM 6426 C CA . GLU A 1 873 ? 13.758 -11.852 -36.5 1 85.75 873 GLU A CA 1
ATOM 6427 C C . GLU A 1 873 ? 15.141 -11.836 -35.844 1 85.75 873 GLU A C 1
ATOM 6429 O O . GLU A 1 873 ? 15.328 -12.375 -34.75 1 85.75 873 GLU A O 1
ATOM 6434 N N . ASP A 1 874 ? 16 -11.18 -36.625 1 80.31 874 ASP A N 1
ATOM 6435 C CA . ASP A 1 874 ? 17.344 -11.117 -36.062 1 80.31 874 ASP A CA 1
ATOM 6436 C C . ASP A 1 874 ? 17.359 -10.359 -34.75 1 80.31 874 ASP A C 1
ATOM 6438 O O . ASP A 1 874 ? 16.75 -9.289 -34.625 1 80.31 874 ASP A O 1
ATOM 6442 N N . SER A 1 875 ? 17.562 -10.836 -33.688 1 85.19 875 SER A N 1
ATOM 6443 C CA . SER A 1 875 ? 17.75 -10.211 -32.375 1 85.19 875 SER A CA 1
ATOM 6444 C C . SER A 1 875 ? 16.469 -10.266 -31.547 1 85.19 875 SER A C 1
ATOM 6446 O O . SER A 1 875 ? 16.344 -9.562 -30.531 1 85.19 875 SER A O 1
ATOM 6448 N N . LEU A 1 876 ? 15.391 -10.906 -32.156 1 90.44 876 LEU A N 1
ATOM 6449 C CA . LEU A 1 876 ? 14.141 -11.109 -31.422 1 90.44 876 LEU A CA 1
ATOM 6450 C C . LEU A 1 876 ? 13.805 -12.594 -31.312 1 90.44 876 LEU A C 1
ATOM 6452 O O . LEU A 1 876 ? 13.656 -13.273 -32.344 1 90.44 876 LEU A O 1
ATOM 6456 N N . GLU A 1 877 ? 13.758 -13.062 -30.094 1 92.56 877 GLU A N 1
ATOM 6457 C CA . GLU A 1 877 ? 13.43 -14.461 -29.844 1 92.56 877 GLU A CA 1
ATOM 6458 C C . GLU A 1 877 ? 12.234 -14.578 -28.891 1 92.56 877 GLU A C 1
ATOM 6460 O O . GLU A 1 877 ? 12.125 -13.828 -27.922 1 92.56 877 GLU A O 1
ATOM 6465 N N . THR A 1 878 ? 11.289 -15.43 -29.234 1 93.94 878 THR A N 1
ATOM 6466 C CA . THR A 1 878 ? 10.148 -15.719 -28.359 1 93.94 878 THR A CA 1
ATOM 6467 C C . THR A 1 878 ? 10.141 -17.188 -27.953 1 93.94 878 THR A C 1
ATOM 6469 O O . THR A 1 878 ? 10.469 -18.062 -28.766 1 93.94 878 THR A O 1
ATOM 6472 N N . CYS A 1 879 ? 9.922 -17.438 -26.703 1 94.38 879 CYS A N 1
ATOM 6473 C CA . CYS A 1 879 ? 9.766 -18.781 -26.156 1 94.38 879 CYS A CA 1
ATOM 6474 C C . CYS A 1 879 ? 8.43 -18.938 -25.453 1 94.38 879 CYS A C 1
ATOM 6476 O O . CYS A 1 879 ? 7.984 -18.031 -24.75 1 94.38 879 CYS A O 1
ATOM 6478 N N . CYS A 1 880 ? 7.695 -20.062 -25.688 1 91.69 880 CYS A N 1
ATOM 6479 C CA . CYS A 1 880 ? 6.461 -20.391 -24.969 1 91.69 880 CYS A CA 1
ATOM 6480 C C . CYS A 1 880 ? 6.484 -21.828 -24.484 1 91.69 880 CYS A C 1
ATOM 6482 O O . CYS A 1 880 ? 7.117 -22.688 -25.094 1 91.69 880 CYS A O 1
ATOM 6484 N N . CYS A 1 881 ? 5.855 -22.047 -23.344 1 88 881 CYS A N 1
ATOM 6485 C CA . CYS A 1 881 ? 5.691 -23.406 -22.875 1 88 881 CYS A CA 1
ATOM 6486 C C . CYS A 1 881 ? 4.477 -23.531 -21.969 1 88 881 CYS A C 1
ATOM 6488 O O . CYS A 1 881 ? 4.039 -22.547 -21.375 1 88 881 CYS A O 1
ATOM 6490 N N . ASP A 1 882 ? 3.873 -24.75 -21.906 1 82.69 882 ASP A N 1
ATOM 6491 C CA . ASP A 1 882 ? 2.596 -24.969 -21.234 1 82.69 882 ASP A CA 1
ATOM 6492 C C . ASP A 1 882 ? 2.773 -25.828 -19.984 1 82.69 882 ASP A C 1
ATOM 6494 O O . ASP A 1 882 ? 1.866 -26.578 -19.609 1 82.69 882 ASP A O 1
ATOM 6498 N N . SER A 1 883 ? 3.928 -25.859 -19.391 1 80.69 883 SER A N 1
ATOM 6499 C CA . SER A 1 883 ? 4.168 -26.562 -18.141 1 80.69 883 SER A CA 1
ATOM 6500 C C . SER A 1 883 ? 4.746 -25.641 -17.078 1 80.69 883 SER A C 1
ATOM 6502 O O . SER A 1 883 ? 5.207 -24.531 -17.391 1 80.69 883 SER A O 1
ATOM 6504 N N . ASP A 1 884 ? 4.773 -26.125 -15.867 1 86.75 884 ASP A N 1
ATOM 6505 C CA . ASP A 1 884 ? 5.258 -25.297 -14.758 1 86.75 884 ASP A CA 1
ATOM 6506 C C . ASP A 1 884 ? 6.762 -25.062 -14.867 1 86.75 884 ASP A C 1
ATOM 6508 O O . ASP A 1 884 ? 7.512 -25.969 -15.234 1 86.75 884 ASP A O 1
ATOM 6512 N N . ALA A 1 885 ? 7.211 -23.891 -14.594 1 88 885 ALA A N 1
ATOM 6513 C CA . ALA A 1 885 ? 8.609 -23.484 -14.477 1 88 885 ALA A CA 1
ATOM 6514 C C . ALA A 1 885 ? 9.398 -23.891 -15.719 1 88 885 ALA A C 1
ATOM 6516 O O . ALA A 1 885 ? 10.594 -24.188 -15.633 1 88 885 ALA A O 1
ATOM 6517 N N . CYS A 1 886 ? 8.68 -23.984 -16.875 1 88.44 886 CYS A N 1
ATOM 6518 C CA . CYS A 1 886 ? 9.367 -24.344 -18.109 1 88.44 886 CYS A CA 1
ATOM 6519 C C . CYS A 1 886 ? 10.258 -23.203 -18.594 1 88.44 886 CYS A C 1
ATOM 6521 O O . CYS A 1 886 ? 11.133 -23.406 -19.438 1 88.44 886 CYS A O 1
ATOM 6523 N N . LEU A 1 887 ? 10 -22.062 -18.109 1 91.62 887 LEU A N 1
ATOM 6524 C CA . LEU A 1 887 ? 10.867 -20.891 -18.25 1 91.62 887 LEU A CA 1
ATOM 6525 C C . LEU A 1 887 ? 11.289 -20.359 -16.875 1 91.62 887 LEU A C 1
ATOM 6527 O O . LEU A 1 887 ? 10.453 -19.875 -16.109 1 91.62 887 LEU A O 1
ATOM 6531 N N . ASP A 1 888 ? 12.555 -20.531 -16.5 1 89.81 888 ASP A N 1
ATOM 6532 C CA . ASP A 1 888 ? 13.062 -20.109 -15.203 1 89.81 888 ASP A CA 1
ATOM 6533 C C . ASP A 1 888 ? 14.367 -19.328 -15.352 1 89.81 888 ASP A C 1
ATOM 6535 O O . ASP A 1 888 ? 15.422 -19.922 -15.602 1 89.81 888 ASP A O 1
ATOM 6539 N N . PRO A 1 889 ? 14.312 -18.047 -15.234 1 90.75 889 PRO A N 1
ATOM 6540 C CA . PRO A 1 889 ? 15.523 -17.234 -15.375 1 90.75 889 PRO A CA 1
ATOM 6541 C C . PRO A 1 889 ? 16.406 -17.266 -14.133 1 90.75 889 PRO A C 1
ATOM 6543 O O . PRO A 1 889 ? 17.5 -16.719 -14.133 1 90.75 889 PRO A O 1
ATOM 6546 N N . THR A 1 890 ? 15.992 -17.938 -13.062 1 84.75 890 THR A N 1
ATOM 6547 C CA . THR A 1 890 ? 16.703 -17.859 -11.797 1 84.75 890 THR A CA 1
ATOM 6548 C C . THR A 1 890 ? 17.75 -18.969 -11.695 1 84.75 890 THR A C 1
ATOM 6550 O O . THR A 1 890 ? 18.578 -18.969 -10.773 1 84.75 890 THR A O 1
ATOM 6553 N N . VAL A 1 891 ? 17.688 -19.906 -12.594 1 80.94 891 VAL A N 1
ATOM 6554 C CA . VAL A 1 891 ? 18.688 -20.969 -12.609 1 80.94 891 VAL A CA 1
ATOM 6555 C C . VAL A 1 891 ? 19.766 -20.641 -13.641 1 80.94 891 VAL A C 1
ATOM 6557 O O . VAL A 1 891 ? 19.578 -19.781 -14.5 1 80.94 891 VAL A O 1
ATOM 6560 N N . ASN A 1 892 ? 20.922 -21.219 -13.477 1 74.88 892 ASN A N 1
ATOM 6561 C CA . ASN A 1 892 ? 22.031 -21 -14.398 1 74.88 892 ASN A CA 1
ATOM 6562 C C . ASN A 1 892 ? 22.453 -22.297 -15.086 1 74.88 892 ASN A C 1
ATOM 6564 O O . ASN A 1 892 ? 22.875 -23.25 -14.422 1 74.88 892 ASN A O 1
ATOM 6568 N N . PRO A 1 893 ? 22.359 -22.406 -16.297 1 79.12 893 PRO A N 1
ATOM 6569 C CA . PRO A 1 893 ? 21.781 -21.438 -17.219 1 79.12 893 PRO A CA 1
ATOM 6570 C C . PRO A 1 893 ? 20.266 -21.344 -17.094 1 79.12 893 PRO A C 1
ATOM 6572 O O . PRO A 1 893 ? 19.625 -22.266 -16.594 1 79.12 893 PRO A O 1
ATOM 6575 N N . PRO A 1 894 ? 19.734 -20.172 -17.672 1 86.19 894 PRO A N 1
ATOM 6576 C CA . PRO A 1 894 ? 18.266 -20.062 -17.594 1 86.19 894 PRO A CA 1
ATOM 6577 C C . PRO A 1 894 ? 17.547 -21.203 -18.312 1 86.19 894 PRO A C 1
ATOM 6579 O O . PRO A 1 894 ? 17.969 -21.625 -19.391 1 86.19 894 PRO A O 1
ATOM 6582 N N . ARG A 1 895 ? 16.516 -21.719 -17.719 1 87.69 895 ARG A N 1
ATOM 6583 C CA . ARG A 1 895 ? 15.734 -22.812 -18.281 1 87.69 895 ARG A CA 1
ATOM 6584 C C . ARG A 1 895 ? 14.898 -22.344 -19.453 1 87.69 895 ARG A C 1
ATOM 6586 O O . ARG A 1 895 ? 14.266 -21.281 -19.391 1 87.69 895 ARG A O 1
ATOM 6593 N N . LYS A 1 896 ? 14.914 -23.109 -20.578 1 87.12 896 LYS A N 1
ATOM 6594 C CA . LYS A 1 896 ? 14.117 -22.891 -21.781 1 87.12 896 LYS A CA 1
ATOM 6595 C C . LYS A 1 896 ? 13.531 -24.188 -22.312 1 87.12 896 LYS A C 1
ATOM 6597 O O . LYS A 1 896 ? 14.062 -25.266 -22.047 1 87.12 896 LYS A O 1
ATOM 6602 N N . PRO A 1 897 ? 12.391 -24.016 -23.016 1 85.62 897 PRO A N 1
ATOM 6603 C CA . PRO A 1 897 ? 11.828 -25.234 -23.594 1 85.62 897 PRO A CA 1
ATOM 6604 C C . PRO A 1 897 ? 12.617 -25.734 -24.812 1 85.62 897 PRO A C 1
ATOM 6606 O O . PRO A 1 897 ? 13.117 -24.922 -25.594 1 85.62 897 PRO A O 1
ATOM 6609 N N . TYR A 1 898 ? 12.938 -27.094 -24.875 1 75.19 898 TYR A N 1
ATOM 6610 C CA . TYR A 1 898 ? 13.711 -27.672 -25.969 1 75.19 898 TYR A CA 1
ATOM 6611 C C . TYR A 1 898 ? 12.82 -28.469 -26.906 1 75.19 898 TYR A C 1
ATOM 6613 O O . TYR A 1 898 ? 13.297 -29.359 -27.625 1 75.19 898 TYR A O 1
ATOM 6621 N N . GLY A 1 899 ? 11.664 -28.031 -27.25 1 64.38 899 GLY A N 1
ATOM 6622 C CA . GLY A 1 899 ? 10.773 -28.641 -28.219 1 64.38 899 GLY A CA 1
ATOM 6623 C C . GLY A 1 899 ? 10.531 -30.125 -27.953 1 64.38 899 GLY A C 1
ATOM 6624 O O . GLY A 1 899 ? 9.461 -30.516 -27.484 1 64.38 899 GLY A O 1
ATOM 6625 N N . ASP A 1 900 ? 11.703 -31.016 -28.266 1 60.62 900 ASP A N 1
ATOM 6626 C CA . ASP A 1 900 ? 11.594 -32.469 -28.172 1 60.62 900 ASP A CA 1
ATOM 6627 C C . ASP A 1 900 ? 11.82 -32.969 -26.75 1 60.62 900 ASP A C 1
ATOM 6629 O O . ASP A 1 900 ? 11.977 -34.156 -26.5 1 60.62 900 ASP A O 1
ATOM 6633 N N . GLY A 1 901 ? 11.688 -32.188 -25.812 1 68.62 901 GLY A N 1
ATOM 6634 C CA . GLY A 1 901 ? 11.961 -32.531 -24.422 1 68.62 901 GLY A CA 1
ATOM 6635 C C . GLY A 1 901 ? 13.414 -32.344 -24.031 1 68.62 901 GLY A C 1
ATOM 6636 O O . GLY A 1 901 ? 14.25 -32.031 -24.891 1 68.62 901 GLY A O 1
ATOM 6637 N N . ASN A 1 902 ? 13.727 -32.594 -22.812 1 79.31 902 ASN A N 1
ATOM 6638 C CA . ASN A 1 902 ? 15.086 -32.438 -22.312 1 79.31 902 ASN A CA 1
ATOM 6639 C C . ASN A 1 902 ? 15.938 -33.656 -22.578 1 79.31 902 ASN A C 1
ATOM 6641 O O . ASN A 1 902 ? 15.461 -34.812 -22.438 1 79.31 902 ASN A O 1
ATOM 6645 N N . MET A 1 903 ? 17.094 -33.5 -23.188 1 85.06 903 MET A N 1
ATOM 6646 C CA . MET A 1 903 ? 18.016 -34.625 -23.344 1 85.06 903 MET A CA 1
ATOM 6647 C C . MET A 1 903 ? 18.609 -35.031 -22 1 85.06 903 MET A C 1
ATOM 6649 O O . MET A 1 903 ? 19.188 -34.188 -21.297 1 85.06 903 MET A O 1
ATOM 6653 N N . CYS A 1 904 ? 18.328 -36.312 -21.578 1 90.5 904 CYS A N 1
ATOM 6654 C CA . CYS A 1 904 ? 18.875 -36.812 -20.328 1 90.5 904 CYS A CA 1
ATOM 6655 C C . CYS A 1 904 ? 19.891 -37.906 -20.562 1 90.5 904 CYS A C 1
ATOM 6657 O O . CYS A 1 904 ? 19.797 -38.625 -21.547 1 90.5 904 CYS A O 1
ATOM 6659 N N . TYR A 1 905 ? 20.906 -37.906 -19.672 1 90.81 905 TYR A N 1
ATOM 6660 C CA . TYR A 1 905 ? 21.781 -39.062 -19.609 1 90.81 905 TYR A CA 1
ATOM 6661 C C . TYR A 1 905 ? 21.109 -40.219 -18.812 1 90.81 905 TYR A C 1
ATOM 6663 O O . TYR A 1 905 ? 20.516 -39.969 -17.766 1 90.81 905 TYR A O 1
ATOM 6671 N N . VAL A 1 906 ? 21.062 -41.375 -19.422 1 91.5 906 VAL A N 1
ATOM 6672 C CA . VAL A 1 906 ? 20.469 -42.531 -18.766 1 91.5 906 VAL A CA 1
ATOM 6673 C C . VAL A 1 906 ? 21.484 -43.688 -18.672 1 91.5 906 VAL A C 1
ATOM 6675 O O . VAL A 1 906 ? 22.406 -43.75 -19.484 1 91.5 906 VAL A O 1
ATOM 6678 N N . GLY A 1 907 ? 21.344 -44.531 -17.625 1 90.56 907 GLY A N 1
ATOM 6679 C CA . GLY A 1 907 ? 22.266 -45.625 -17.406 1 90.56 907 GLY A CA 1
ATOM 6680 C C . GLY A 1 907 ? 22.75 -45.719 -15.969 1 90.56 907 GLY A C 1
ATOM 6681 O O . GLY A 1 907 ? 22 -45.406 -15.039 1 90.56 907 GLY A O 1
ATOM 6682 N N . ALA A 1 908 ? 23.938 -46.344 -15.812 1 92.38 908 ALA A N 1
ATOM 6683 C CA . ALA A 1 908 ? 24.516 -46.531 -14.477 1 92.38 908 ALA A CA 1
ATOM 6684 C C . ALA A 1 908 ? 26.031 -46.562 -14.531 1 92.38 908 ALA A C 1
ATOM 6686 O O . ALA A 1 908 ? 26.625 -46.969 -15.531 1 92.38 908 ALA A O 1
ATOM 6687 N N . TYR A 1 909 ? 26.609 -46.062 -13.523 1 92.56 909 TYR A N 1
ATOM 6688 C CA . TYR A 1 909 ? 28.047 -45.969 -13.383 1 92.56 909 TYR A CA 1
ATOM 6689 C C . TYR A 1 909 ? 28.484 -46.312 -11.969 1 92.56 909 TYR A C 1
ATOM 6691 O O . TYR A 1 909 ? 27.859 -45.875 -10.992 1 92.56 909 TYR A O 1
ATOM 6699 N N . SER A 1 910 ? 29.453 -47.188 -11.883 1 92.38 910 SER A N 1
ATOM 6700 C CA . SER A 1 910 ? 30.031 -47.562 -10.594 1 92.38 910 SER A CA 1
ATOM 6701 C C . SER A 1 910 ? 31.547 -47.469 -10.609 1 92.38 910 SER A C 1
ATOM 6703 O O . SER A 1 910 ? 32.188 -47.812 -11.609 1 92.38 910 SER A O 1
ATOM 6705 N N . TYR A 1 911 ? 32.125 -46.938 -9.5 1 90.69 911 TYR A N 1
ATOM 6706 C CA . TYR A 1 911 ? 33.562 -46.781 -9.352 1 90.69 911 TYR A CA 1
ATOM 6707 C C . TYR A 1 911 ? 34 -47.094 -7.93 1 90.69 911 TYR A C 1
ATOM 6709 O O . TYR A 1 911 ? 33.219 -46.906 -6.98 1 90.69 911 TYR A O 1
ATOM 6717 N N . ASP A 1 912 ? 35.156 -47.594 -7.785 1 87.19 912 ASP A N 1
ATOM 6718 C CA . ASP A 1 912 ? 35.656 -48 -6.473 1 87.19 912 ASP A CA 1
ATOM 6719 C C . ASP A 1 912 ? 36.281 -46.812 -5.738 1 87.19 912 ASP A C 1
ATOM 6721 O O . ASP A 1 912 ? 36.344 -45.719 -6.277 1 87.19 912 ASP A O 1
ATOM 6725 N N . SER A 1 913 ? 36.625 -47 -4.461 1 83 913 SER A N 1
ATOM 6726 C CA . SER A 1 913 ? 37.125 -45.938 -3.586 1 83 913 SER A CA 1
ATOM 6727 C C . SER A 1 913 ? 38.406 -45.312 -4.145 1 83 913 SER A C 1
ATOM 6729 O O . SER A 1 913 ? 38.75 -44.188 -3.799 1 83 913 SER A O 1
ATOM 6731 N N . SER A 1 914 ? 39.125 -46.062 -5.051 1 81.06 914 SER A N 1
ATOM 6732 C CA . SER A 1 914 ? 40.344 -45.562 -5.648 1 81.06 914 SER A CA 1
ATOM 6733 C C . SER A 1 914 ? 40.062 -44.812 -6.941 1 81.06 914 SER A C 1
ATOM 6735 O O . SER A 1 914 ? 40.969 -44.25 -7.566 1 81.06 914 SER A O 1
ATOM 6737 N N . GLY A 1 915 ? 38.781 -44.75 -7.336 1 83.06 915 GLY A N 1
ATOM 6738 C CA . GLY A 1 915 ? 38.406 -44 -8.523 1 83.06 915 GLY A CA 1
ATOM 6739 C C . GLY A 1 915 ? 38.375 -44.844 -9.773 1 83.06 915 GLY A C 1
ATOM 6740 O O . GLY A 1 915 ? 38.094 -44.344 -10.867 1 83.06 915 GLY A O 1
ATOM 6741 N N . ASN A 1 916 ? 38.656 -46.219 -9.648 1 85.19 916 ASN A N 1
ATOM 6742 C CA . ASN A 1 916 ? 38.594 -47.094 -10.812 1 85.19 916 ASN A CA 1
ATOM 6743 C C . ASN A 1 916 ? 37.156 -47.5 -11.133 1 85.19 916 ASN A C 1
ATOM 6745 O O . ASN A 1 916 ? 36.375 -47.812 -10.234 1 85.19 916 ASN A O 1
ATOM 6749 N N . SER A 1 917 ? 36.844 -47.5 -12.445 1 89.31 917 SER A N 1
ATOM 6750 C CA . SER A 1 917 ? 35.531 -47.844 -12.914 1 89.31 917 SER A CA 1
ATOM 6751 C C . SER A 1 917 ? 35.25 -49.344 -12.727 1 89.31 917 SER A C 1
ATOM 6753 O O . SER A 1 917 ? 36.094 -50.188 -13.117 1 89.31 917 SER A O 1
ATOM 6755 N N . ILE A 1 918 ? 34.188 -49.75 -12.062 1 89.62 918 ILE A N 1
ATOM 6756 C CA . ILE A 1 918 ? 33.75 -51.125 -11.93 1 89.62 918 ILE A CA 1
ATOM 6757 C C . ILE A 1 918 ? 32.875 -51.5 -13.125 1 89.62 918 ILE A C 1
ATOM 6759 O O . ILE A 1 918 ? 33.125 -52.531 -13.781 1 89.62 918 ILE A O 1
ATOM 6763 N N . PHE A 1 919 ? 31.906 -50.688 -13.445 1 88.94 919 PHE A N 1
ATOM 6764 C CA . PHE A 1 919 ? 31.156 -50.812 -14.688 1 88.94 919 PHE A CA 1
ATOM 6765 C C . PHE A 1 919 ? 30.609 -49.469 -15.117 1 88.94 919 PHE A C 1
ATOM 6767 O O . PHE A 1 919 ? 30.453 -48.562 -14.289 1 88.94 919 PHE A O 1
ATOM 6774 N N . ASN A 1 920 ? 30.359 -49.281 -16.453 1 90.06 920 ASN A N 1
ATOM 6775 C CA . ASN A 1 920 ? 29.844 -48.062 -17.062 1 90.06 920 ASN A CA 1
ATOM 6776 C C . ASN A 1 920 ? 28.969 -48.344 -18.266 1 90.06 920 ASN A C 1
ATOM 6778 O O . ASN A 1 920 ? 29.438 -48.906 -19.266 1 90.06 920 ASN A O 1
ATOM 6782 N N . ALA A 1 921 ? 27.734 -48.156 -18.078 1 89.38 921 ALA A N 1
ATOM 6783 C CA . ALA A 1 921 ? 26.75 -48.281 -19.156 1 89.38 921 ALA A CA 1
ATOM 6784 C C . ALA A 1 921 ? 25.859 -47.062 -19.234 1 89.38 921 ALA A C 1
ATOM 6786 O O . ALA A 1 921 ? 25.375 -46.594 -18.219 1 89.38 921 ALA A O 1
ATOM 6787 N N . GLY A 1 922 ? 25.797 -46.438 -20.359 1 87.19 922 GLY A N 1
ATOM 6788 C CA . GLY A 1 922 ? 24.984 -45.25 -20.438 1 87.19 922 GLY A CA 1
ATOM 6789 C C . GLY A 1 922 ? 24.656 -44.844 -21.875 1 87.19 922 GLY A C 1
ATOM 6790 O O . GLY A 1 922 ? 25.172 -45.438 -22.828 1 87.19 922 GLY A O 1
ATOM 6791 N N . GLY A 1 923 ? 23.672 -43.969 -22.016 1 82.44 923 GLY A N 1
ATOM 6792 C CA . GLY A 1 923 ? 23.219 -43.375 -23.25 1 82.44 923 GLY A CA 1
ATOM 6793 C C . GLY A 1 923 ? 22.406 -42.094 -23.031 1 82.44 923 GLY A C 1
ATOM 6794 O O . GLY A 1 923 ? 22.312 -41.594 -21.906 1 82.44 923 GLY A O 1
ATOM 6795 N N . GLU A 1 924 ? 21.969 -41.5 -24.109 1 83.75 924 GLU A N 1
ATOM 6796 C CA . GLU A 1 924 ? 21.141 -40.312 -24.047 1 83.75 924 GLU A CA 1
ATOM 6797 C C . GLU A 1 924 ? 19.719 -40.562 -24.531 1 83.75 924 GLU A C 1
ATOM 6799 O O . GLU A 1 924 ? 19.531 -41.406 -25.438 1 83.75 924 GLU A O 1
ATOM 6804 N N . GLN A 1 925 ? 18.766 -39.938 -23.875 1 83.19 925 GLN A N 1
ATOM 6805 C CA . GLN A 1 925 ? 17.375 -40.125 -24.25 1 83.19 925 GLN A CA 1
ATOM 6806 C C . GLN A 1 925 ? 16.594 -38.812 -24.047 1 83.19 925 GLN A C 1
ATOM 6808 O O . GLN A 1 925 ? 16.812 -38.094 -23.062 1 83.19 925 GLN A O 1
ATOM 6813 N N . TYR A 1 926 ? 15.695 -38.531 -25.016 1 83.12 926 TYR A N 1
ATOM 6814 C CA . TYR A 1 926 ? 14.773 -37.438 -24.812 1 83.12 926 TYR A CA 1
ATOM 6815 C C . TYR A 1 926 ? 13.758 -37.75 -23.719 1 83.12 926 TYR A C 1
ATOM 6817 O O . TYR A 1 926 ? 13.234 -38.875 -23.672 1 83.12 926 TYR A O 1
ATOM 6825 N N . CYS A 1 927 ? 13.625 -36.812 -22.844 1 83.88 927 CYS A N 1
ATOM 6826 C CA . CYS A 1 927 ? 12.805 -37.031 -21.656 1 83.88 927 CYS A CA 1
ATOM 6827 C C . CYS A 1 927 ? 11.711 -36 -21.547 1 83.88 927 CYS A C 1
ATOM 6829 O O . CYS A 1 927 ? 12 -34.781 -21.547 1 83.88 927 CYS A O 1
ATOM 6831 N N . GLN A 1 928 ? 10.414 -36.375 -21.484 1 75.56 928 GLN A N 1
ATOM 6832 C CA . GLN A 1 928 ? 9.312 -35.438 -21.234 1 75.56 928 GLN A CA 1
ATOM 6833 C C . GLN A 1 928 ? 9.211 -35.094 -19.75 1 75.56 928 GLN A C 1
ATOM 6835 O O . GLN A 1 928 ? 8.633 -34.062 -19.391 1 75.56 928 GLN A O 1
ATOM 6840 N N . GLY A 1 929 ? 9.852 -35.75 -18.891 1 83.56 929 GLY A N 1
ATOM 6841 C CA . GLY A 1 929 ? 9.875 -35.469 -17.453 1 83.56 929 GLY A CA 1
ATOM 6842 C C . GLY A 1 929 ? 11.148 -34.812 -16.984 1 83.56 929 GLY A C 1
ATOM 6843 O O . GLY A 1 929 ? 11.578 -33.812 -17.562 1 83.56 929 GLY A O 1
ATOM 6844 N N . ASN A 1 930 ? 11.781 -35.375 -15.969 1 90.12 930 ASN A N 1
ATOM 6845 C CA . ASN A 1 930 ? 13 -34.844 -15.375 1 90.12 930 ASN A CA 1
ATOM 6846 C C . ASN A 1 930 ? 14.188 -35.781 -15.594 1 90.12 930 ASN A C 1
ATOM 6848 O O . ASN A 1 930 ? 14.023 -37 -15.617 1 90.12 930 ASN A O 1
ATOM 6852 N N . CYS A 1 931 ? 15.344 -35.156 -15.797 1 92.81 931 CYS A N 1
ATOM 6853 C CA . CYS A 1 931 ? 16.562 -35.938 -15.703 1 92.81 931 CYS A CA 1
ATOM 6854 C C . CYS A 1 931 ? 16.922 -36.219 -14.25 1 92.81 931 CYS A C 1
ATOM 6856 O O . CYS A 1 931 ? 16.922 -35.312 -13.414 1 92.81 931 CYS A O 1
ATOM 6858 N N . ALA A 1 932 ? 17.109 -37.469 -13.906 1 94.44 932 ALA A N 1
ATOM 6859 C CA . ALA A 1 932 ? 17.312 -37.844 -12.508 1 94.44 932 ALA A CA 1
ATOM 6860 C C . ALA A 1 932 ? 18.594 -38.656 -12.344 1 94.44 932 ALA A C 1
ATOM 6862 O O . ALA A 1 932 ? 19.109 -39.219 -13.312 1 94.44 932 ALA A O 1
ATOM 6863 N N . ALA A 1 933 ? 19.172 -38.625 -11.156 1 93.44 933 ALA A N 1
ATOM 6864 C CA . ALA A 1 933 ? 20.281 -39.469 -10.734 1 93.44 933 ALA A CA 1
ATOM 6865 C C . ALA A 1 933 ? 20.094 -39.969 -9.297 1 93.44 933 ALA A C 1
ATOM 6867 O O . ALA A 1 933 ? 19.641 -39.188 -8.445 1 93.44 933 ALA A O 1
ATOM 6868 N N . VAL A 1 934 ? 20.25 -41.188 -9.109 1 90.81 934 VAL A N 1
ATOM 6869 C CA . VAL A 1 934 ? 20.25 -41.75 -7.766 1 90.81 934 VAL A CA 1
ATOM 6870 C C . VAL A 1 934 ? 21.625 -42.344 -7.457 1 90.81 934 VAL A C 1
ATOM 6872 O O . VAL A 1 934 ? 22.141 -43.156 -8.219 1 90.81 934 VAL A O 1
ATOM 6875 N N . THR A 1 935 ? 22.234 -41.844 -6.387 1 89.19 935 THR A N 1
ATOM 6876 C CA . THR A 1 935 ? 23.562 -42.312 -6.047 1 89.19 935 THR A CA 1
ATOM 6877 C C . THR A 1 935 ? 23.594 -42.906 -4.637 1 89.19 935 THR A C 1
ATOM 6879 O O . THR A 1 935 ? 22.844 -42.469 -3.762 1 89.19 935 THR A O 1
ATOM 6882 N N . SER A 1 936 ? 24.297 -43.875 -4.438 1 86.81 936 SER A N 1
ATOM 6883 C CA . SER A 1 936 ? 24.469 -44.531 -3.131 1 86.81 936 SER A CA 1
ATOM 6884 C C . SER A 1 936 ? 25.875 -45.094 -2.986 1 86.81 936 SER A C 1
ATOM 6886 O O . SER A 1 936 ? 26.516 -45.469 -3.979 1 86.81 936 SER A O 1
ATOM 6888 N N . ASN A 1 937 ? 26.297 -45.125 -1.705 1 82.25 937 ASN A N 1
ATOM 6889 C CA . ASN A 1 937 ? 27.562 -45.781 -1.385 1 82.25 937 ASN A CA 1
ATOM 6890 C C . ASN A 1 937 ? 27.375 -47.281 -1.106 1 82.25 937 ASN A C 1
ATOM 6892 O O . ASN A 1 937 ? 26.531 -47.656 -0.287 1 82.25 937 ASN A O 1
ATOM 6896 N N . LEU A 1 938 ? 27.969 -48.125 -1.893 1 78.19 938 LEU A N 1
ATOM 6897 C CA . LEU A 1 938 ? 27.922 -49.594 -1.755 1 78.19 938 LEU A CA 1
ATOM 6898 C C . LEU A 1 938 ? 29.266 -50.125 -1.264 1 78.19 938 LEU A C 1
ATOM 6900 O O . LEU A 1 938 ? 30.062 -50.594 -2.061 1 78.19 938 LEU A O 1
ATOM 6904 N N . GLY A 1 939 ? 29.391 -50.219 0.083 1 73.56 939 GLY A N 1
ATOM 6905 C CA . GLY A 1 939 ? 30.656 -50.688 0.629 1 73.56 939 GLY A CA 1
ATOM 6906 C C . GLY A 1 939 ? 31.859 -49.875 0.193 1 73.56 939 GLY A C 1
ATOM 6907 O O . GLY A 1 939 ? 32 -48.719 0.59 1 73.56 939 GLY A O 1
ATOM 6908 N N . ASN A 1 940 ? 32.656 -50.5 -0.665 1 76.5 940 ASN A N 1
ATOM 6909 C CA . ASN A 1 940 ? 33.844 -49.812 -1.127 1 76.5 940 ASN A CA 1
ATOM 6910 C C . ASN A 1 940 ? 33.656 -49.219 -2.521 1 76.5 940 ASN A C 1
ATOM 6912 O O . ASN A 1 940 ? 34.625 -48.938 -3.221 1 76.5 940 ASN A O 1
ATOM 6916 N N . ALA A 1 941 ? 32.375 -49.125 -2.916 1 85.25 941 ALA A N 1
ATOM 6917 C CA . ALA A 1 941 ? 32.062 -48.562 -4.238 1 85.25 941 ALA A CA 1
ATOM 6918 C C . ALA A 1 941 ? 30.922 -47.594 -4.172 1 85.25 941 ALA A C 1
ATOM 6920 O O . ALA A 1 941 ? 30.188 -47.531 -3.186 1 85.25 941 ALA A O 1
ATOM 6921 N N . ASN A 1 942 ? 30.969 -46.656 -5.129 1 89.38 942 ASN A N 1
ATOM 6922 C CA . ASN A 1 942 ? 29.844 -45.75 -5.332 1 89.38 942 ASN A CA 1
ATOM 6923 C C . ASN A 1 942 ? 29.109 -46.031 -6.637 1 89.38 942 ASN A C 1
ATOM 6925 O O . ASN A 1 942 ? 29.734 -46.219 -7.68 1 89.38 942 ASN A O 1
ATOM 6929 N N . VAL A 1 943 ? 27.812 -46.188 -6.512 1 91.06 943 VAL A N 1
ATOM 6930 C CA . VAL A 1 943 ? 27.016 -46.469 -7.691 1 91.06 943 VAL A CA 1
ATOM 6931 C C . VAL A 1 943 ? 26.031 -45.312 -7.938 1 91.06 943 VAL A C 1
ATOM 6933 O O . VAL A 1 943 ? 25.406 -44.812 -7 1 91.06 943 VAL A O 1
ATOM 6936 N N . THR A 1 944 ? 25.984 -44.844 -9.188 1 92.62 944 THR A N 1
ATOM 6937 C CA . THR A 1 944 ? 25 -43.844 -9.602 1 92.62 944 THR A CA 1
ATOM 6938 C C . THR A 1 944 ? 24.156 -44.375 -10.758 1 92.62 944 THR A C 1
ATOM 6940 O O . THR A 1 944 ? 24.688 -44.875 -11.75 1 92.62 944 THR A O 1
ATOM 6943 N N . VAL A 1 945 ? 22.891 -44.312 -10.602 1 93.06 945 VAL A N 1
ATOM 6944 C CA . VAL A 1 945 ? 21.938 -44.625 -11.656 1 93.06 945 VAL A CA 1
ATOM 6945 C C . VAL A 1 945 ? 21.359 -43.344 -12.258 1 93.06 945 VAL A C 1
ATOM 6947 O O . VAL A 1 945 ? 20.906 -42.469 -11.523 1 93.06 945 VAL A O 1
ATOM 6950 N N . TYR A 1 946 ? 21.453 -43.188 -13.547 1 93.38 946 TYR A N 1
ATOM 6951 C CA . TYR A 1 946 ? 20.891 -42.062 -14.281 1 93.38 946 TYR A CA 1
ATOM 6952 C C . TYR A 1 946 ? 19.625 -42.469 -15.016 1 93.38 946 TYR A C 1
ATOM 6954 O O . TYR A 1 946 ? 19.547 -43.594 -15.555 1 93.38 946 TYR A O 1
ATOM 6962 N N . ALA A 1 947 ? 18.625 -41.562 -15.039 1 93.88 947 ALA A N 1
ATOM 6963 C CA . ALA A 1 947 ? 17.344 -41.969 -15.641 1 93.88 947 ALA A CA 1
ATOM 6964 C C . ALA A 1 947 ? 16.562 -40.75 -16.109 1 93.88 947 ALA A C 1
ATOM 6966 O O . ALA A 1 947 ? 16.797 -39.625 -15.656 1 93.88 947 ALA A O 1
ATOM 6967 N N . CYS A 1 948 ? 15.703 -40.969 -17.109 1 91.5 948 CYS A N 1
ATOM 6968 C CA . CYS A 1 948 ? 14.57 -40.094 -17.422 1 91.5 948 CYS A CA 1
ATOM 6969 C C . CYS A 1 948 ? 13.336 -40.5 -16.625 1 91.5 948 CYS A C 1
ATOM 6971 O O . CYS A 1 948 ? 12.852 -41.625 -16.75 1 91.5 948 CYS A O 1
ATOM 6973 N N . VAL A 1 949 ? 12.914 -39.594 -15.734 1 92.25 949 VAL A N 1
ATOM 6974 C CA . VAL A 1 949 ? 11.789 -39.969 -14.891 1 92.25 949 VAL A CA 1
ATOM 6975 C C . VAL A 1 949 ? 10.625 -39.031 -15.109 1 92.25 949 VAL A C 1
ATOM 6977 O O . VAL A 1 949 ? 10.828 -37.844 -15.43 1 92.25 949 VAL A O 1
ATOM 6980 N N . PRO A 1 950 ? 9.375 -39.562 -14.953 1 88.5 950 PRO A N 1
ATOM 6981 C CA . PRO A 1 950 ? 8.242 -38.656 -14.961 1 88.5 950 PRO A CA 1
ATOM 6982 C C . PRO A 1 950 ? 8.328 -37.594 -13.852 1 88.5 950 PRO A C 1
ATOM 6984 O O . PRO A 1 950 ? 8.977 -37.844 -12.828 1 88.5 950 PRO A O 1
ATOM 6987 N N . THR A 1 951 ? 7.598 -36.531 -14.008 1 84.12 951 THR A N 1
ATOM 6988 C CA . THR A 1 951 ? 7.695 -35.375 -13.125 1 84.12 951 THR A CA 1
ATOM 6989 C C . THR A 1 951 ? 7.234 -35.719 -11.711 1 84.12 951 THR A C 1
ATOM 6991 O O . THR A 1 951 ? 7.77 -35.219 -10.734 1 84.12 951 THR A O 1
ATOM 6994 N N . TYR A 1 952 ? 6.305 -36.625 -11.523 1 80.88 952 TYR A N 1
ATOM 6995 C CA . TYR A 1 952 ? 5.754 -36.906 -10.211 1 80.88 952 TYR A CA 1
ATOM 6996 C C . TYR A 1 952 ? 6.801 -37.562 -9.312 1 80.88 952 TYR A C 1
ATOM 6998 O O . TYR A 1 952 ? 6.699 -37.5 -8.086 1 80.88 952 TYR A O 1
ATOM 7006 N N . VAL A 1 953 ? 7.785 -38.25 -9.93 1 89.12 953 VAL A N 1
ATOM 7007 C CA . VAL A 1 953 ? 8.836 -38.875 -9.141 1 89.12 953 VAL A CA 1
ATOM 7008 C C . VAL A 1 953 ? 9.648 -37.812 -8.406 1 89.12 953 VAL A C 1
ATOM 7010 O O . VAL A 1 953 ? 9.883 -37.906 -7.203 1 89.12 953 VAL A O 1
ATOM 7013 N N . CYS A 1 954 ? 10.031 -36.844 -9.125 1 88.5 954 CYS A N 1
ATOM 7014 C CA . CYS A 1 954 ? 10.82 -35.75 -8.539 1 88.5 954 CYS A CA 1
ATOM 7015 C C . CYS A 1 954 ? 9.984 -34.938 -7.574 1 88.5 954 CYS A C 1
ATOM 7017 O O . CYS A 1 954 ? 10.469 -34.5 -6.52 1 88.5 954 CYS A O 1
ATOM 7019 N N . ASN A 1 955 ? 8.789 -34.719 -7.926 1 81.62 955 ASN A N 1
ATOM 7020 C CA . ASN A 1 955 ? 7.898 -33.938 -7.07 1 81.62 955 ASN A CA 1
ATOM 7021 C C . ASN A 1 955 ? 7.688 -34.625 -5.719 1 81.62 955 ASN A C 1
ATOM 7023 O O . ASN A 1 955 ? 7.68 -33.938 -4.68 1 81.62 955 ASN A O 1
ATOM 7027 N N . SER A 1 956 ? 7.52 -35.875 -5.762 1 79.31 956 SER A N 1
ATOM 7028 C CA . SER A 1 956 ? 7.258 -36.625 -4.543 1 79.31 956 SER A CA 1
ATOM 7029 C C . SER A 1 956 ? 8.469 -36.625 -3.615 1 79.31 956 SER A C 1
ATOM 7031 O O . SER A 1 956 ? 8.328 -36.781 -2.402 1 79.31 956 SER A O 1
ATOM 7033 N N . LEU A 1 957 ? 9.625 -36.438 -4.172 1 82.88 957 LEU A N 1
ATOM 7034 C CA . LEU A 1 957 ? 10.852 -36.406 -3.381 1 82.88 957 LEU A CA 1
ATOM 7035 C C . LEU A 1 957 ? 11.25 -35 -3.016 1 82.88 957 LEU A C 1
ATOM 7037 O O . LEU A 1 957 ? 12.258 -34.781 -2.332 1 82.88 957 LEU A O 1
ATOM 7041 N N . GLY A 1 958 ? 10.43 -34.062 -3.514 1 78.81 958 GLY A N 1
ATOM 7042 C CA . GLY A 1 958 ? 10.695 -32.656 -3.217 1 78.81 958 GLY A CA 1
ATOM 7043 C C . GLY A 1 958 ? 11.938 -32.125 -3.91 1 78.81 958 GLY A C 1
ATOM 7044 O O . GLY A 1 958 ? 12.641 -31.266 -3.371 1 78.81 958 GLY A O 1
ATOM 7045 N N . LEU A 1 959 ? 12.273 -32.688 -5.043 1 84.75 959 LEU A N 1
ATOM 7046 C CA . LEU A 1 959 ? 13.508 -32.344 -5.738 1 84.75 959 LEU A CA 1
ATOM 7047 C C . LEU A 1 959 ? 13.227 -31.375 -6.891 1 84.75 959 LEU A C 1
ATOM 7049 O O . LEU A 1 959 ? 12.469 -31.703 -7.805 1 84.75 959 LEU A O 1
ATOM 7053 N N . TYR A 1 960 ? 13.836 -30.219 -6.797 1 86.25 960 TYR A N 1
ATOM 7054 C CA . TYR A 1 960 ? 13.781 -29.234 -7.883 1 86.25 960 TYR A CA 1
ATOM 7055 C C . TYR A 1 960 ? 15.164 -28.672 -8.18 1 86.25 960 TYR A C 1
ATOM 7057 O O . TYR A 1 960 ? 15.586 -27.688 -7.566 1 86.25 960 TYR A O 1
ATOM 7065 N N . ASP A 1 961 ? 15.852 -29.297 -9.109 1 85.75 961 ASP A N 1
ATOM 7066 C CA . ASP A 1 961 ? 17.203 -28.938 -9.531 1 85.75 961 ASP A CA 1
ATOM 7067 C C . ASP A 1 961 ? 18.188 -29.016 -8.367 1 85.75 961 ASP A C 1
ATOM 7069 O O . ASP A 1 961 ? 18.984 -28.109 -8.156 1 85.75 961 ASP A O 1
ATOM 7073 N N . ARG A 1 962 ? 18.031 -30.109 -7.637 1 87.56 962 ARG A N 1
ATOM 7074 C CA . ARG A 1 962 ? 18.891 -30.328 -6.477 1 87.56 962 ARG A CA 1
ATOM 7075 C C . ARG A 1 962 ? 18.953 -31.812 -6.117 1 87.56 962 ARG A C 1
ATOM 7077 O O . ARG A 1 962 ? 18.281 -32.625 -6.734 1 87.56 962 ARG A O 1
ATOM 7084 N N . CYS A 1 963 ? 19.859 -32.094 -5.195 1 89.31 963 CYS A N 1
ATOM 7085 C CA . CYS A 1 963 ? 20 -33.438 -4.656 1 89.31 963 CYS A CA 1
ATOM 7086 C C . CYS A 1 963 ? 19.688 -33.469 -3.166 1 89.31 963 CYS A C 1
ATOM 7088 O O . CYS A 1 963 ? 20.047 -32.531 -2.436 1 89.31 963 CYS A O 1
ATOM 7090 N N . LEU A 1 964 ? 18.922 -34.406 -2.729 1 86.81 964 LEU A N 1
ATOM 7091 C CA . LEU A 1 964 ? 18.625 -34.594 -1.312 1 86.81 964 LEU A CA 1
ATOM 7092 C C . LEU A 1 964 ? 18.656 -36.062 -0.951 1 86.81 964 LEU A C 1
ATOM 7094 O O . LEU A 1 964 ? 18.328 -36.938 -1.783 1 86.81 964 LEU A O 1
ATOM 7098 N N . PRO A 1 965 ? 19.031 -36.344 0.33 1 83.19 965 PRO A N 1
ATOM 7099 C CA . PRO A 1 965 ? 18.875 -37.719 0.779 1 83.19 965 PRO A CA 1
ATOM 7100 C C . PRO A 1 965 ? 17.422 -38.156 0.84 1 83.19 965 PRO A C 1
ATOM 7102 O O . PRO A 1 965 ? 16.547 -37.375 1.225 1 83.19 965 PRO A O 1
ATOM 7105 N N . VAL A 1 966 ? 17.203 -39.344 0.485 1 81.56 966 VAL A N 1
ATOM 7106 C CA . VAL A 1 966 ? 15.844 -39.906 0.501 1 81.56 966 VAL A CA 1
ATOM 7107 C C . VAL A 1 966 ? 15.445 -40.25 1.934 1 81.56 966 VAL A C 1
ATOM 7109 O O . VAL A 1 966 ? 16.281 -40.656 2.736 1 81.56 966 VAL A O 1
ATOM 7112 N N . GLN A 1 967 ? 14.297 -39.969 2.592 1 69.56 967 GLN A N 1
ATOM 7113 C CA . GLN A 1 967 ? 13.812 -40.062 3.965 1 69.56 967 GLN A CA 1
ATOM 7114 C C . GLN A 1 967 ? 14.047 -41.469 4.535 1 69.56 967 GLN A C 1
ATOM 7116 O O . GLN A 1 967 ? 14.43 -41.594 5.699 1 69.56 967 GLN A O 1
ATOM 7121 N N . PHE A 1 968 ? 13.766 -42.594 3.934 1 65.31 968 PHE A N 1
ATOM 7122 C CA . PHE A 1 968 ? 13.82 -43.938 4.504 1 65.31 968 PHE A CA 1
ATOM 7123 C C . PHE A 1 968 ? 15.25 -44.469 4.504 1 65.31 968 PHE A C 1
ATOM 7125 O O . PHE A 1 968 ? 15.578 -45.375 5.266 1 65.31 968 PHE A O 1
ATOM 7132 N N . ASP A 1 969 ? 16.109 -43.938 3.758 1 72.69 969 ASP A N 1
ATOM 7133 C CA . ASP A 1 969 ? 17.531 -44.312 3.732 1 72.69 969 ASP A CA 1
ATOM 7134 C C . ASP A 1 969 ? 18.375 -43.125 3.309 1 72.69 969 ASP A C 1
ATOM 7136 O O . ASP A 1 969 ? 18.484 -42.812 2.119 1 72.69 969 ASP A O 1
ATOM 7140 N N . ARG A 1 970 ? 19.016 -42.5 4.219 1 74.75 970 ARG A N 1
ATOM 7141 C CA . ARG A 1 970 ? 19.75 -41.25 3.99 1 74.75 970 ARG A CA 1
ATOM 7142 C C . ARG A 1 970 ? 21.047 -41.531 3.227 1 74.75 970 ARG A C 1
ATOM 7144 O O . ARG A 1 970 ? 21.719 -40.594 2.807 1 74.75 970 ARG A O 1
ATOM 7151 N N . THR A 1 971 ? 21.312 -42.844 3.002 1 78.88 971 THR A N 1
ATOM 7152 C CA . THR A 1 971 ? 22.516 -43.156 2.238 1 78.88 971 THR A CA 1
ATOM 7153 C C . THR A 1 971 ? 22.25 -43.031 0.74 1 78.88 971 THR A C 1
ATOM 7155 O O . THR A 1 971 ? 23.188 -43.031 -0.063 1 78.88 971 THR A O 1
ATOM 7158 N N . ILE A 1 972 ? 20.984 -43 0.432 1 83.06 972 ILE A N 1
ATOM 7159 C CA . ILE A 1 972 ? 20.594 -42.812 -0.963 1 83.06 972 ILE A CA 1
ATOM 7160 C C . ILE A 1 972 ? 20.266 -41.344 -1.232 1 83.06 972 ILE A C 1
ATOM 7162 O O . ILE A 1 972 ? 19.453 -40.75 -0.513 1 83.06 972 ILE A O 1
ATOM 7166 N N . THR A 1 973 ? 20.938 -40.844 -2.193 1 87.56 973 THR A N 1
ATOM 7167 C CA . THR A 1 973 ? 20.688 -39.438 -2.572 1 87.56 973 THR A CA 1
ATOM 7168 C C . THR A 1 973 ? 20 -39.375 -3.932 1 87.56 973 THR A C 1
ATOM 7170 O O . THR A 1 973 ? 20.469 -39.969 -4.902 1 87.56 973 THR A O 1
ATOM 7173 N N . GLY A 1 974 ? 18.859 -38.781 -3.973 1 89.5 974 GLY A N 1
ATOM 7174 C CA . GLY A 1 974 ? 18.172 -38.531 -5.227 1 89.5 974 GLY A CA 1
ATOM 7175 C C . GLY A 1 974 ? 18.422 -37.125 -5.766 1 89.5 974 GLY A C 1
ATOM 7176 O O . GLY A 1 974 ? 18.5 -36.156 -5 1 89.5 974 GLY A O 1
ATOM 7177 N N . CYS A 1 975 ? 18.625 -37.125 -7.102 1 92.31 975 CYS A N 1
ATOM 7178 C CA . CYS A 1 975 ? 18.828 -35.844 -7.793 1 92.31 975 CYS A CA 1
ATOM 7179 C C . CYS A 1 975 ? 17.859 -35.719 -8.961 1 92.31 975 CYS A C 1
ATOM 7181 O O . CYS A 1 975 ? 17.578 -36.688 -9.656 1 92.31 975 CYS A O 1
ATOM 7183 N N . CYS A 1 976 ? 17.25 -34.562 -9.164 1 91.69 976 CYS A N 1
ATOM 7184 C CA . CYS A 1 976 ? 16.438 -34.25 -10.336 1 91.69 976 CYS A CA 1
ATOM 7185 C C . CYS A 1 976 ? 16.781 -32.875 -10.906 1 91.69 976 CYS A C 1
ATOM 7187 O O . CYS A 1 976 ? 17.125 -31.969 -10.156 1 91.69 976 CYS A O 1
ATOM 7189 N N . CYS A 1 977 ? 16.766 -32.75 -12.219 1 89.19 977 CYS A N 1
ATOM 7190 C CA . CYS A 1 977 ? 17.016 -31.469 -12.844 1 89.19 977 CYS A CA 1
ATOM 7191 C C . CYS A 1 977 ? 16.312 -31.359 -14.195 1 89.19 977 CYS A C 1
ATOM 7193 O O . CYS A 1 977 ? 15.977 -32.375 -14.797 1 89.19 977 CYS A O 1
ATOM 7195 N N . THR A 1 978 ? 16.031 -30.172 -14.672 1 85.12 978 THR A N 1
ATOM 7196 C CA . THR A 1 978 ? 15.453 -29.891 -15.984 1 85.12 978 THR A CA 1
ATOM 7197 C C . THR A 1 978 ? 16.125 -28.688 -16.625 1 85.12 978 THR A C 1
ATOM 7199 O O . THR A 1 978 ? 15.641 -28.156 -17.641 1 85.12 978 THR A O 1
ATOM 7202 N N . ASN A 1 979 ? 17.266 -28.172 -16.016 1 78.44 979 ASN A N 1
ATOM 7203 C CA . ASN A 1 979 ? 17.828 -26.906 -16.438 1 78.44 979 ASN A CA 1
ATOM 7204 C C . ASN A 1 979 ? 18.844 -27.078 -17.578 1 78.44 979 ASN A C 1
ATOM 7206 O O . ASN A 1 979 ? 19.781 -26.281 -17.703 1 78.44 979 ASN A O 1
ATOM 7210 N N . GLY A 1 980 ? 18.688 -28.062 -18.422 1 79.69 980 GLY A N 1
ATOM 7211 C CA . GLY A 1 980 ? 19.562 -28.219 -19.562 1 79.69 980 GLY A CA 1
ATOM 7212 C C . GLY A 1 980 ? 19.781 -29.672 -19.969 1 79.69 980 GLY A C 1
ATOM 7213 O O . GLY A 1 980 ? 19.422 -30.578 -19.203 1 79.69 980 GLY A O 1
ATOM 7214 N N . PRO A 1 981 ? 20.344 -29.781 -21.203 1 82.88 981 PRO A N 1
ATOM 7215 C CA . PRO A 1 981 ? 20.625 -31.156 -21.625 1 82.88 981 PRO A CA 1
ATOM 7216 C C . PRO A 1 981 ? 21.656 -31.844 -20.734 1 82.88 981 PRO A C 1
ATOM 7218 O O . PRO A 1 981 ? 22.672 -31.25 -20.375 1 82.88 981 PRO A O 1
ATOM 7221 N N . ASN A 1 982 ? 21.375 -33.031 -20.328 1 89 982 ASN A N 1
ATOM 7222 C CA . ASN A 1 982 ? 22.266 -33.875 -19.531 1 89 982 ASN A CA 1
ATOM 7223 C C . ASN A 1 982 ? 22.609 -33.219 -18.203 1 89 982 ASN A C 1
ATOM 7225 O O . ASN A 1 982 ? 23.75 -33.312 -17.734 1 89 982 ASN A O 1
ATOM 7229 N N . CYS A 1 983 ? 21.672 -32.469 -17.719 1 89.06 983 CYS A N 1
ATOM 7230 C CA . CYS A 1 983 ? 21.906 -31.797 -16.469 1 89.06 983 CYS A CA 1
ATOM 7231 C C . CYS A 1 983 ? 22.203 -32.781 -15.344 1 89.06 983 CYS A C 1
ATOM 7233 O O . CYS A 1 983 ? 22.891 -32.438 -14.375 1 89.06 983 CYS A O 1
ATOM 7235 N N . ASN A 1 984 ? 21.656 -34 -15.414 1 92.06 984 ASN A N 1
ATOM 7236 C CA . ASN A 1 984 ? 21.859 -35 -14.352 1 92.06 984 ASN A CA 1
ATOM 7237 C C . ASN A 1 984 ? 23.297 -35.469 -14.289 1 92.06 984 ASN A C 1
ATOM 7239 O O . ASN A 1 984 ? 23.734 -36 -13.266 1 92.06 984 ASN A O 1
ATOM 7243 N N . LEU A 1 985 ? 24.047 -35.281 -15.367 1 89.56 985 LEU A N 1
ATOM 7244 C CA . LEU A 1 985 ? 25.469 -35.625 -15.367 1 89.56 985 LEU A CA 1
ATOM 7245 C C . LEU A 1 985 ? 26.266 -34.719 -14.461 1 89.56 985 LEU A C 1
ATOM 7247 O O . LEU A 1 985 ? 27.281 -35.094 -13.898 1 89.56 985 LEU A O 1
ATOM 7251 N N . ASN A 1 986 ? 25.797 -33.531 -14.359 1 86.19 986 ASN A N 1
ATOM 7252 C CA . ASN A 1 986 ? 26.531 -32.5 -13.625 1 86.19 986 ASN A CA 1
ATOM 7253 C C . ASN A 1 986 ? 26.125 -32.469 -12.148 1 86.19 986 ASN A C 1
ATOM 7255 O O . ASN A 1 986 ? 26.766 -31.797 -11.344 1 86.19 986 ASN A O 1
ATOM 7259 N N . MET A 1 987 ? 25.156 -33.188 -11.75 1 89.06 987 MET A N 1
ATOM 7260 C CA . MET A 1 987 ? 24.656 -33.125 -10.383 1 89.06 987 MET A CA 1
ATOM 7261 C C . MET A 1 987 ? 25.469 -34.031 -9.461 1 89.06 987 MET A C 1
ATOM 7263 O O . MET A 1 987 ? 25.484 -33.844 -8.242 1 89.06 987 MET A O 1
ATOM 7267 N N . VAL A 1 988 ? 26 -35.031 -10.086 1 88.12 988 VAL A N 1
ATOM 7268 C CA . VAL A 1 988 ? 26.766 -36 -9.289 1 88.12 988 VAL A CA 1
ATOM 7269 C C . VAL A 1 988 ? 28.203 -36.031 -9.781 1 88.12 988 VAL A C 1
ATOM 7271 O O . VAL A 1 988 ? 28.469 -36.094 -10.984 1 88.12 988 VAL A O 1
ATOM 7274 N N . SER A 1 989 ? 29.109 -35.906 -8.836 1 84.94 989 SER A N 1
ATOM 7275 C CA . SER A 1 989 ? 30.531 -36.031 -9.148 1 84.94 989 SER A CA 1
ATOM 7276 C C . SER A 1 989 ? 31.109 -37.344 -8.633 1 84.94 989 SER A C 1
ATOM 7278 O O . SER A 1 989 ? 30.781 -37.781 -7.523 1 84.94 989 SER A O 1
ATOM 7280 N N . PRO A 1 990 ? 32.031 -38 -9.445 1 83.25 990 PRO A N 1
ATOM 7281 C CA . PRO A 1 990 ? 32.531 -37.625 -10.773 1 83.25 990 PRO A CA 1
ATOM 7282 C C . PRO A 1 990 ? 31.578 -37.969 -11.891 1 83.25 990 PRO A C 1
ATOM 7284 O O . PRO A 1 990 ? 30.781 -38.906 -11.75 1 83.25 990 PRO A O 1
ATOM 7287 N N . ARG A 1 991 ? 31.688 -37.344 -13.047 1 88.69 991 ARG A N 1
ATOM 7288 C CA . ARG A 1 991 ? 30.969 -37.719 -14.266 1 88.69 991 ARG A CA 1
ATOM 7289 C C . ARG A 1 991 ? 31.453 -39.031 -14.82 1 88.69 991 ARG A C 1
ATOM 7291 O O . ARG A 1 991 ? 32.656 -39.312 -14.82 1 88.69 991 ARG A O 1
ATOM 7298 N N . PRO A 1 992 ? 30.453 -39.812 -15.227 1 88.38 992 PRO A N 1
ATOM 7299 C CA . PRO A 1 992 ? 30.906 -41.062 -15.867 1 88.38 992 PRO A CA 1
ATOM 7300 C C . PRO A 1 992 ? 31.766 -40.781 -17.109 1 88.38 992 PRO A C 1
ATOM 7302 O O . PRO A 1 992 ? 31.5 -39.844 -17.859 1 88.38 992 PRO A O 1
ATOM 7305 N N . PRO A 1 993 ? 32.875 -41.594 -17.203 1 80.56 993 PRO A N 1
ATOM 7306 C CA . PRO A 1 993 ? 33.625 -41.5 -18.453 1 80.56 993 PRO A CA 1
ATOM 7307 C C . PRO A 1 993 ? 32.812 -41.875 -19.688 1 80.56 993 PRO A C 1
ATOM 7309 O O . PRO A 1 993 ? 31.75 -42.5 -19.547 1 80.56 993 PRO A O 1
ATOM 7312 N N . ALA A 1 994 ? 33.094 -41.375 -20.875 1 72.06 994 ALA A N 1
ATOM 7313 C CA . ALA A 1 994 ? 32.375 -41.719 -22.078 1 72.06 994 ALA A CA 1
ATOM 7314 C C . ALA A 1 994 ? 32.312 -43.25 -22.234 1 72.06 994 ALA A C 1
ATOM 7316 O O . ALA A 1 994 ? 33.312 -43.938 -22.031 1 72.06 994 ALA A O 1
ATOM 7317 N N . PRO A 1 995 ? 31.109 -43.844 -22.156 1 61.16 995 PRO A N 1
ATOM 7318 C CA . PRO A 1 995 ? 31.016 -45.281 -22.266 1 61.16 995 PRO A CA 1
ATOM 7319 C C . PRO A 1 995 ? 31.875 -45.844 -23.406 1 61.16 995 PRO A C 1
ATOM 7321 O O . PRO A 1 995 ? 32.094 -45.188 -24.406 1 61.16 995 PRO A O 1
ATOM 7324 N N . PRO A 1 996 ? 32.625 -47 -23.047 1 50.72 996 PRO A N 1
ATOM 7325 C CA . PRO A 1 996 ? 33.406 -47.656 -24.078 1 50.72 996 PRO A CA 1
ATOM 7326 C C . PRO A 1 996 ? 32.562 -48.094 -25.281 1 50.72 996 PRO A C 1
ATOM 7328 O O . PRO A 1 996 ? 31.469 -48.656 -25.109 1 50.72 996 PRO A O 1
ATOM 7331 N N . GLY A 1 997 ? 32.688 -47.344 -26.594 1 47.19 997 GLY A N 1
ATOM 7332 C CA . GLY A 1 997 ? 32.094 -47.625 -27.891 1 47.19 997 GLY A CA 1
ATOM 7333 C C . GLY A 1 997 ? 31.625 -46.375 -28.625 1 47.19 997 GLY A C 1
ATOM 7334 O O . GLY A 1 997 ? 31.719 -45.281 -28.078 1 47.19 997 GLY A O 1
ATOM 7335 N N . PRO A 1 998 ? 31.422 -46.438 -29.891 1 41.38 998 PRO A N 1
ATOM 7336 C CA . PRO A 1 998 ? 31.125 -45.25 -30.688 1 41.38 998 PRO A CA 1
ATOM 7337 C C . PRO A 1 998 ? 30.031 -44.375 -30.078 1 41.38 998 PRO A C 1
ATOM 7339 O O . PRO A 1 998 ? 29.062 -44.906 -29.516 1 41.38 998 PRO A O 1
ATOM 7342 N N . PRO A 1 999 ? 30.438 -43.188 -29.719 1 45.06 999 PRO A N 1
ATOM 7343 C CA . PRO A 1 999 ? 29.484 -42.219 -29.141 1 45.06 999 PRO A CA 1
ATOM 7344 C C . PRO A 1 999 ? 28.094 -42.312 -29.781 1 45.06 999 PRO A C 1
ATOM 7346 O O . PRO A 1 999 ? 27.984 -42.219 -31 1 45.06 999 PRO A O 1
ATOM 7349 N N . ARG A 1 1000 ? 27.312 -42.938 -29.266 1 48.5 1000 ARG A N 1
ATOM 7350 C CA . ARG A 1 1000 ? 26 -43.188 -29.875 1 48.5 1000 ARG A CA 1
ATOM 7351 C C . ARG A 1 1000 ? 25.312 -41.844 -30.219 1 48.5 1000 ARG A C 1
ATOM 7353 O O . ARG A 1 1000 ? 25.359 -40.906 -29.438 1 48.5 1000 ARG A O 1
ATOM 7360 N N . ARG A 1 1001 ? 25.062 -41.625 -31.5 1 45.38 1001 ARG A N 1
ATOM 7361 C CA . ARG A 1 1001 ? 24.359 -40.531 -32.156 1 45.38 1001 ARG A CA 1
ATOM 7362 C C . ARG A 1 1001 ? 23.078 -40.156 -31.406 1 45.38 1001 ARG A C 1
ATOM 7364 O O . ARG A 1 1001 ? 22.719 -40.812 -30.422 1 45.38 1001 ARG A O 1
ATOM 7371 N N . ARG A 1 1002 ? 22.312 -39.406 -32.062 1 49.41 1002 ARG A N 1
ATOM 7372 C CA . ARG A 1 1002 ? 21.062 -38.75 -31.719 1 49.41 1002 ARG A CA 1
ATOM 7373 C C . ARG A 1 1002 ? 20.062 -39.75 -31.141 1 49.41 1002 ARG A C 1
ATOM 7375 O O . ARG A 1 1002 ? 19.891 -40.844 -31.672 1 49.41 1002 ARG A O 1
ATOM 7382 N N . PRO A 1 1003 ? 19.656 -39.5 -29.906 1 54.31 1003 PRO A N 1
ATOM 7383 C CA . PRO A 1 1003 ? 18.641 -40.344 -29.266 1 54.31 1003 PRO A CA 1
ATOM 7384 C C . PRO A 1 1003 ? 17.547 -40.781 -30.234 1 54.31 1003 PRO A C 1
ATOM 7386 O O . PRO A 1 1003 ? 16.969 -39.969 -30.922 1 54.31 1003 PRO A O 1
ATOM 7389 N N . ARG A 1 1004 ? 17.625 -42.094 -30.688 1 58.28 1004 ARG A N 1
ATOM 7390 C CA . ARG A 1 1004 ? 16.766 -42.719 -31.656 1 58.28 1004 ARG A CA 1
ATOM 7391 C C . ARG A 1 1004 ? 15.461 -43.188 -31.016 1 58.28 1004 ARG A C 1
ATOM 7393 O O . ARG A 1 1004 ? 15.469 -43.719 -29.891 1 58.28 1004 ARG A O 1
ATOM 7400 N N . MET A 1 1005 ? 14.32 -42.688 -31.406 1 63.41 1005 MET A N 1
ATOM 7401 C CA . MET A 1 1005 ? 13 -43.094 -30.922 1 63.41 1005 MET A CA 1
ATOM 7402 C C . MET A 1 1005 ? 12.773 -44.594 -31.156 1 63.41 1005 MET A C 1
ATOM 7404 O O . MET A 1 1005 ? 12.93 -45.094 -32.281 1 63.41 1005 MET A O 1
ATOM 7408 N N . GLU A 1 1006 ? 12.719 -45.438 -29.984 1 76 1006 GLU A N 1
ATOM 7409 C CA . GLU A 1 1006 ? 12.391 -46.875 -30.031 1 76 1006 GLU A CA 1
ATOM 7410 C C . GLU A 1 1006 ? 10.883 -47.094 -29.938 1 76 1006 GLU A C 1
ATOM 7412 O O . GLU A 1 1006 ? 10.125 -46.125 -29.75 1 76 1006 GLU A O 1
ATOM 7417 N N . TYR A 1 1007 ? 10.523 -48.375 -30.359 1 77 1007 TYR A N 1
ATOM 7418 C CA . TYR A 1 1007 ? 9.117 -48.75 -30.266 1 77 1007 TYR A CA 1
ATOM 7419 C C . TYR A 1 1007 ? 8.578 -48.5 -28.859 1 77 1007 TYR A C 1
ATOM 7421 O O . TYR A 1 1007 ? 9.18 -48.938 -27.875 1 77 1007 TYR A O 1
ATOM 7429 N N . PRO A 1 1008 ? 7.469 -47.75 -28.719 1 85.5 1008 PRO A N 1
ATOM 7430 C CA . PRO A 1 1008 ? 6.984 -47.375 -27.391 1 85.5 1008 PRO A CA 1
ATOM 7431 C C . PRO A 1 1008 ? 6.32 -48.562 -26.656 1 85.5 1008 PRO A C 1
ATOM 7433 O O . PRO A 1 1008 ? 5.551 -49.312 -27.266 1 85.5 1008 PRO A O 1
ATOM 7436 N N . ILE A 1 1009 ? 6.609 -48.812 -25.406 1 87.38 1009 ILE A N 1
ATOM 7437 C CA . ILE A 1 1009 ? 5.973 -49.781 -24.531 1 87.38 1009 ILE A CA 1
ATOM 7438 C C . ILE A 1 1009 ? 5.625 -49.125 -23.203 1 87.38 1009 ILE A C 1
ATOM 7440 O O . ILE A 1 1009 ? 5.93 -47.969 -22.984 1 87.38 1009 ILE A O 1
ATOM 7444 N N . THR A 1 1010 ? 4.941 -49.906 -22.344 1 90.75 1010 THR A N 1
ATOM 7445 C CA . THR A 1 1010 ? 4.562 -49.375 -21.031 1 90.75 1010 THR A CA 1
ATOM 7446 C C . THR A 1 1010 ? 5.457 -49.938 -19.938 1 90.75 1010 THR A C 1
ATOM 7448 O O . THR A 1 1010 ? 5.602 -51.156 -19.812 1 90.75 1010 THR A O 1
ATOM 7451 N N . CYS A 1 1011 ? 6.117 -49.031 -19.188 1 92.75 1011 CYS A N 1
ATOM 7452 C CA . CYS A 1 1011 ? 7.012 -49.469 -18.109 1 92.75 1011 CYS A CA 1
ATOM 7453 C C . CYS A 1 1011 ? 6.684 -48.719 -16.812 1 92.75 1011 CYS A C 1
ATOM 7455 O O . CYS A 1 1011 ? 6.227 -47.562 -16.844 1 92.75 1011 CYS A O 1
ATOM 7457 N N . PRO A 1 1012 ? 6.828 -49.406 -15.68 1 93.12 1012 PRO A N 1
ATOM 7458 C CA . PRO A 1 1012 ? 6.664 -48.688 -14.422 1 93.12 1012 PRO A CA 1
ATOM 7459 C C . PRO A 1 1012 ? 7.797 -47.688 -14.156 1 93.12 1012 PRO A C 1
ATOM 7461 O O . PRO A 1 1012 ? 8.922 -47.906 -14.617 1 93.12 1012 PRO A O 1
ATOM 7464 N N . ALA A 1 1013 ? 7.496 -46.656 -13.477 1 93.81 1013 ALA A N 1
ATOM 7465 C CA . ALA A 1 1013 ? 8.516 -45.688 -13.062 1 93.81 1013 ALA A CA 1
ATOM 7466 C C . ALA A 1 1013 ? 8.328 -45.281 -11.602 1 93.81 1013 ALA A C 1
ATOM 7468 O O . ALA A 1 1013 ? 7.203 -45 -11.172 1 93.81 1013 ALA A O 1
ATOM 7469 N N . GLY A 1 1014 ? 9.391 -45.344 -10.766 1 91.94 1014 GLY A N 1
ATOM 7470 C CA . GLY A 1 1014 ? 9.344 -44.938 -9.367 1 91.94 1014 GLY A CA 1
ATOM 7471 C C . GLY A 1 1014 ? 10.492 -45.5 -8.547 1 91.94 1014 GLY A C 1
ATOM 7472 O O . GLY A 1 1014 ? 11.375 -46.188 -9.094 1 91.94 1014 GLY A O 1
ATOM 7473 N N . LEU A 1 1015 ? 10.469 -45.219 -7.25 1 90.88 1015 LEU A N 1
ATOM 7474 C CA . LEU A 1 1015 ? 11.539 -45.625 -6.34 1 90.88 1015 LEU A CA 1
ATOM 7475 C C . LEU A 1 1015 ? 10.961 -46.344 -5.121 1 90.88 1015 LEU A C 1
ATOM 7477 O O . LEU A 1 1015 ? 10.008 -45.875 -4.504 1 90.88 1015 LEU A O 1
ATOM 7481 N N . ILE A 1 1016 ? 11.477 -47.5 -4.895 1 89.62 1016 ILE A N 1
ATOM 7482 C CA . ILE A 1 1016 ? 11.141 -48.281 -3.701 1 89.62 1016 ILE A CA 1
ATOM 7483 C C . ILE A 1 1016 ? 12.383 -48.438 -2.828 1 89.62 1016 ILE A C 1
ATOM 7485 O O . ILE A 1 1016 ? 13.461 -48.781 -3.322 1 89.62 1016 ILE A O 1
ATOM 7489 N N . VAL A 1 1017 ? 12.266 -48.125 -1.58 1 86.69 1017 VAL A N 1
ATOM 7490 C CA . VAL A 1 1017 ? 13.359 -48.312 -0.63 1 86.69 1017 VAL A CA 1
ATOM 7491 C C . VAL A 1 1017 ? 12.898 -49.219 0.523 1 86.69 1017 VAL A C 1
ATOM 7493 O O . VAL A 1 1017 ? 11.914 -48.906 1.198 1 86.69 1017 VAL A O 1
ATOM 7496 N N . ASP A 1 1018 ? 13.523 -50.281 0.727 1 81.69 1018 ASP A N 1
ATOM 7497 C CA . ASP A 1 1018 ? 13.219 -51.25 1.782 1 81.69 1018 ASP A CA 1
ATOM 7498 C C . ASP A 1 1018 ? 11.758 -51.688 1.726 1 81.69 1018 ASP A C 1
ATOM 7500 O O . ASP A 1 1018 ? 11.086 -51.75 2.756 1 81.69 1018 ASP A O 1
ATOM 7504 N N . GLY A 1 1019 ? 11.258 -51.812 0.457 1 80.19 1019 GLY A N 1
ATOM 7505 C CA . GLY A 1 1019 ? 9.906 -52.312 0.245 1 80.19 1019 GLY A CA 1
ATOM 7506 C C . GLY A 1 1019 ? 8.859 -51.219 0.369 1 80.19 1019 GLY A C 1
ATOM 7507 O O . GLY A 1 1019 ? 7.672 -51.438 0.146 1 80.19 1019 GLY A O 1
ATOM 7508 N N . VAL A 1 1020 ? 9.328 -50.062 0.765 1 84.69 1020 VAL A N 1
ATOM 7509 C CA . VAL A 1 1020 ? 8.398 -48.969 0.935 1 84.69 1020 VAL A CA 1
ATOM 7510 C C . VAL A 1 1020 ? 8.469 -48.031 -0.282 1 84.69 1020 VAL A C 1
ATOM 7512 O O . VAL A 1 1020 ? 9.555 -47.656 -0.708 1 84.69 1020 VAL A O 1
ATOM 7515 N N . TYR A 1 1021 ? 7.309 -47.719 -0.831 1 86.5 1021 TYR A N 1
ATOM 7516 C CA . TYR A 1 1021 ? 7.234 -46.812 -1.965 1 86.5 1021 TYR A CA 1
ATOM 7517 C C . TYR A 1 1021 ? 7.59 -45.406 -1.543 1 86.5 1021 TYR A C 1
ATOM 7519 O O . TYR A 1 1021 ? 6.898 -44.781 -0.713 1 86.5 1021 TYR A O 1
ATOM 7527 N N . GLN A 1 1022 ? 8.695 -44.844 -2.111 1 84.5 1022 GLN A N 1
ATOM 7528 C CA . GLN A 1 1022 ? 9.086 -43.469 -1.843 1 84.5 1022 GLN A CA 1
ATOM 7529 C C . GLN A 1 1022 ? 8.391 -42.5 -2.797 1 84.5 1022 GLN A C 1
ATOM 7531 O O . GLN A 1 1022 ? 8.289 -41.312 -2.514 1 84.5 1022 GLN A O 1
ATOM 7536 N N . THR A 1 1023 ? 8.047 -43.031 -3.93 1 86.69 1023 THR A N 1
ATOM 7537 C CA . THR A 1 1023 ? 7.289 -42.312 -4.949 1 86.69 1023 THR A CA 1
ATOM 7538 C C . THR A 1 1023 ? 6.102 -43.156 -5.422 1 86.69 1023 THR A C 1
ATOM 7540 O O . THR A 1 1023 ? 6.066 -44.375 -5.207 1 86.69 1023 THR A O 1
ATOM 7543 N N . PRO A 1 1024 ? 5.121 -42.469 -6.047 1 80.38 1024 PRO A N 1
ATOM 7544 C CA . PRO A 1 1024 ? 4.141 -43.312 -6.742 1 80.38 1024 PRO A CA 1
ATOM 7545 C C . PRO A 1 1024 ? 4.781 -44.219 -7.793 1 80.38 1024 PRO A C 1
ATOM 7547 O O . PRO A 1 1024 ? 5.871 -43.938 -8.289 1 80.38 1024 PRO A O 1
ATOM 7550 N N . MET A 1 1025 ? 4.219 -45.312 -7.926 1 88 1025 MET A N 1
ATOM 7551 C CA . MET A 1 1025 ? 4.629 -46.281 -8.953 1 88 1025 MET A CA 1
ATOM 7552 C C . MET A 1 1025 ? 3.568 -46.406 -10.039 1 88 1025 MET A C 1
ATOM 7554 O O . MET A 1 1025 ? 2.617 -47.156 -9.898 1 88 1025 MET A O 1
ATOM 7558 N N . GLU A 1 1026 ? 3.789 -45.625 -11.18 1 86.44 1026 GLU A N 1
ATOM 7559 C CA . GLU A 1 1026 ? 2.822 -45.594 -12.273 1 86.44 1026 GLU A CA 1
ATOM 7560 C C . GLU A 1 1026 ? 3.467 -46 -13.594 1 86.44 1026 GLU A C 1
ATOM 7562 O O . GLU A 1 1026 ? 4.688 -45.938 -13.742 1 86.44 1026 GLU A O 1
ATOM 7567 N N . PHE A 1 1027 ? 2.635 -46.469 -14.445 1 89.19 1027 PHE A N 1
ATOM 7568 C CA . PHE A 1 1027 ? 3.139 -46.812 -15.773 1 89.19 1027 PHE A CA 1
ATOM 7569 C C . PHE A 1 1027 ? 3.355 -45.531 -16.609 1 89.19 1027 PHE A C 1
ATOM 7571 O O . PHE A 1 1027 ? 2.566 -44.594 -16.516 1 89.19 1027 PHE A O 1
ATOM 7578 N N . THR A 1 1028 ? 4.422 -45.531 -17.359 1 90.88 1028 THR A N 1
ATOM 7579 C CA . THR A 1 1028 ? 4.758 -44.438 -18.281 1 90.88 1028 THR A CA 1
ATOM 7580 C C . THR A 1 1028 ? 5.145 -45 -19.641 1 90.88 1028 THR A C 1
ATOM 7582 O O . THR A 1 1028 ? 5.453 -46.188 -19.766 1 90.88 1028 THR A O 1
ATOM 7585 N N . VAL A 1 1029 ? 5.082 -44.125 -20.609 1 89.81 1029 VAL A N 1
ATOM 7586 C CA . VAL A 1 1029 ? 5.523 -44.5 -21.953 1 89.81 1029 VAL A CA 1
ATOM 7587 C C . VAL A 1 1029 ? 7.051 -44.594 -21.984 1 89.81 1029 VAL A C 1
ATOM 7589 O O . VAL A 1 1029 ? 7.73 -43.688 -21.453 1 89.81 1029 VAL A O 1
ATOM 7592 N N . CYS A 1 1030 ? 7.547 -45.656 -22.484 1 88.75 1030 CYS A N 1
ATOM 7593 C CA . CYS A 1 1030 ? 8.984 -45.875 -22.562 1 88.75 1030 CYS A CA 1
ATOM 7594 C C . CYS A 1 1030 ? 9.414 -46.156 -24 1 88.75 1030 CYS A C 1
ATOM 7596 O O . CYS A 1 1030 ? 8.953 -47.125 -24.625 1 88.75 1030 CYS A O 1
ATOM 7598 N N . ASP A 1 1031 ? 10.25 -45.312 -24.547 1 82.94 1031 ASP A N 1
ATOM 7599 C CA . ASP A 1 1031 ? 10.938 -45.594 -25.797 1 82.94 1031 ASP A CA 1
ATOM 7600 C C . ASP A 1 1031 ? 12.234 -46.344 -25.547 1 82.94 1031 ASP A C 1
ATOM 7602 O O . ASP A 1 1031 ? 13.32 -45.781 -25.547 1 82.94 1031 ASP A O 1
ATOM 7606 N N . GLY A 1 1032 ? 12.086 -47.625 -25.297 1 85.19 1032 GLY A N 1
ATOM 7607 C CA . GLY A 1 1032 ? 13.172 -48.5 -24.906 1 85.19 1032 GLY A CA 1
ATOM 7608 C C . GLY A 1 1032 ? 12.688 -49.781 -24.203 1 85.19 1032 GLY A C 1
ATOM 7609 O O . GLY A 1 1032 ? 11.758 -50.438 -24.672 1 85.19 1032 GLY A O 1
ATOM 7610 N N . GLU A 1 1033 ? 13.422 -50.062 -23.141 1 87.56 1033 GLU A N 1
ATOM 7611 C CA . GLU A 1 1033 ? 13.07 -51.25 -22.328 1 87.56 1033 GLU A CA 1
ATOM 7612 C C . GLU A 1 1033 ? 12.75 -50.844 -20.891 1 87.56 1033 GLU A C 1
ATOM 7614 O O . GLU A 1 1033 ? 13.281 -49.844 -20.391 1 87.56 1033 GLU A O 1
ATOM 7619 N N . CYS A 1 1034 ? 11.789 -51.625 -20.344 1 91.94 1034 CYS A N 1
ATOM 7620 C CA . CYS A 1 1034 ? 11.594 -51.438 -18.922 1 91.94 1034 CYS A CA 1
ATOM 7621 C C . CYS A 1 1034 ? 12.844 -51.844 -18.141 1 91.94 1034 CYS A C 1
ATOM 7623 O O . CYS A 1 1034 ? 13.422 -52.906 -18.391 1 91.94 1034 CYS A O 1
ATOM 7625 N N . ALA A 1 1035 ? 13.266 -50.969 -17.312 1 94 1035 ALA A N 1
ATOM 7626 C CA . ALA A 1 1035 ? 14.5 -51.219 -16.578 1 94 1035 ALA A CA 1
ATOM 7627 C C . ALA A 1 1035 ? 14.289 -51.062 -15.078 1 94 1035 ALA A C 1
ATOM 7629 O O . ALA A 1 1035 ? 13.461 -50.25 -14.648 1 94 1035 ALA A O 1
ATOM 7630 N N . SER A 1 1036 ? 14.938 -51.875 -14.305 1 94.5 1036 SER A N 1
ATOM 7631 C CA . SER A 1 1036 ? 15.016 -51.719 -12.859 1 94.5 1036 SER A CA 1
ATOM 7632 C C . SER A 1 1036 ? 16.438 -51.938 -12.352 1 94.5 1036 SER A C 1
ATOM 7634 O O . SER A 1 1036 ? 17.188 -52.75 -12.898 1 94.5 1036 SER A O 1
ATOM 7636 N N . MET A 1 1037 ? 16.828 -51.125 -11.508 1 93.19 1037 MET A N 1
ATOM 7637 C CA . MET A 1 1037 ? 18.109 -51.281 -10.836 1 93.19 1037 MET A CA 1
ATOM 7638 C C . MET A 1 1037 ? 17.938 -51.281 -9.32 1 93.19 1037 MET A C 1
ATOM 7640 O O . MET A 1 1037 ? 17.344 -50.375 -8.75 1 93.19 1037 MET A O 1
ATOM 7644 N N . SER A 1 1038 ? 18.406 -52.344 -8.75 1 91 1038 SER A N 1
ATOM 7645 C CA . SER A 1 1038 ? 18.328 -52.469 -7.301 1 91 1038 SER A CA 1
ATOM 7646 C C . SER A 1 1038 ? 19.719 -52.406 -6.66 1 91 1038 SER A C 1
ATOM 7648 O O . SER A 1 1038 ? 20.641 -53.062 -7.113 1 91 1038 SER A O 1
ATOM 7650 N N . ILE A 1 1039 ? 19.828 -51.531 -5.711 1 86.12 1039 ILE A N 1
ATOM 7651 C CA . ILE A 1 1039 ? 21.078 -51.375 -4.961 1 86.12 1039 ILE A CA 1
ATOM 7652 C C . ILE A 1 1039 ? 20.891 -51.906 -3.539 1 86.12 1039 ILE A C 1
ATOM 7654 O O . ILE A 1 1039 ? 19.969 -51.469 -2.83 1 86.12 1039 ILE A O 1
ATOM 7658 N N . ASN A 1 1040 ? 21.641 -52.906 -3.215 1 81.44 1040 ASN A N 1
ATOM 7659 C CA . ASN A 1 1040 ? 21.625 -53.438 -1.866 1 81.44 1040 ASN A CA 1
ATOM 7660 C C . ASN A 1 1040 ? 22.844 -53.031 -1.064 1 81.44 1040 ASN A C 1
ATOM 7662 O O . ASN A 1 1040 ? 23.984 -53.188 -1.527 1 81.44 1040 ASN A O 1
ATOM 7666 N N . THR A 1 1041 ? 22.531 -52.281 0.007 1 72.81 1041 THR A N 1
ATOM 7667 C CA . THR A 1 1041 ? 23.641 -51.844 0.861 1 72.81 1041 THR A CA 1
ATOM 7668 C C . THR A 1 1041 ? 23.422 -52.312 2.297 1 72.81 1041 THR A C 1
ATOM 7670 O O . THR A 1 1041 ? 22.312 -52.656 2.684 1 72.81 1041 THR A O 1
ATOM 7673 N N . THR A 1 1042 ? 24.469 -52.688 2.971 1 70.38 1042 THR A N 1
ATOM 7674 C CA . THR A 1 1042 ? 24.438 -53.031 4.387 1 70.38 1042 THR A CA 1
ATOM 7675 C C . THR A 1 1042 ? 24.922 -51.875 5.246 1 70.38 1042 THR A C 1
ATOM 7677 O O . THR A 1 1042 ? 26.062 -51.406 5.082 1 70.38 1042 THR A O 1
ATOM 7680 N N . ILE A 1 1043 ? 24 -51.156 5.992 1 64.75 1043 ILE A N 1
ATOM 7681 C CA . ILE A 1 1043 ? 24.375 -50.094 6.91 1 64.75 1043 ILE A CA 1
ATOM 7682 C C . ILE A 1 1043 ? 24.188 -50.562 8.352 1 64.75 1043 ILE A C 1
ATOM 7684 O O . ILE A 1 1043 ? 23.094 -50.938 8.758 1 64.75 1043 ILE A O 1
ATOM 7688 N N . ASN A 1 1044 ? 25.203 -50.375 9.211 1 63.09 1044 ASN A N 1
ATOM 7689 C CA . ASN A 1 1044 ? 25.219 -50.781 10.617 1 63.09 1044 ASN A CA 1
ATOM 7690 C C . ASN A 1 1044 ? 24.656 -52.188 10.805 1 63.09 1044 ASN A C 1
ATOM 7692 O O . ASN A 1 1044 ? 23.844 -52.406 11.719 1 63.09 1044 ASN A O 1
ATOM 7696 N N . GLY A 1 1045 ? 24.906 -53.125 9.828 1 68.88 1045 GLY A N 1
ATOM 7697 C CA . GLY A 1 1045 ? 24.531 -54.531 9.953 1 68.88 1045 GLY A CA 1
ATOM 7698 C C . GLY A 1 1045 ? 23.156 -54.812 9.391 1 68.88 1045 GLY A C 1
ATOM 7699 O O . GLY A 1 1045 ? 22.734 -55.969 9.344 1 68.88 1045 GLY A O 1
ATOM 7700 N N . GLN A 1 1046 ? 22.359 -53.75 9.094 1 73.88 1046 GLN A N 1
ATOM 7701 C CA . GLN A 1 1046 ? 21.047 -53.969 8.516 1 73.88 1046 GLN A CA 1
ATOM 7702 C C . GLN A 1 1046 ? 21.078 -53.812 7.004 1 73.88 1046 GLN A C 1
ATOM 7704 O O . GLN A 1 1046 ? 21.75 -52.906 6.48 1 73.88 1046 GLN A O 1
ATOM 7709 N N . GLN A 1 1047 ? 20.438 -54.812 6.297 1 76.31 1047 GLN A N 1
ATOM 7710 C CA . GLN A 1 1047 ? 20.391 -54.781 4.84 1 76.31 1047 GLN A CA 1
ATOM 7711 C C . GLN A 1 1047 ? 19.344 -53.812 4.332 1 76.31 1047 GLN A C 1
ATOM 7713 O O . GLN A 1 1047 ? 18.203 -53.812 4.812 1 76.31 1047 GLN A O 1
ATOM 7718 N N . HIS A 1 1048 ? 19.766 -52.812 3.553 1 78.75 1048 HIS A N 1
ATOM 7719 C CA . HIS A 1 1048 ? 18.859 -51.844 2.898 1 78.75 1048 HIS A CA 1
ATOM 7720 C C . HIS A 1 1048 ? 18.859 -52.062 1.387 1 78.75 1048 HIS A C 1
ATOM 7722 O O . HIS A 1 1048 ? 19.891 -52.375 0.797 1 78.75 1048 HIS A O 1
ATOM 7728 N N . SER A 1 1049 ? 17.641 -52.062 0.803 1 83.25 1049 SER A N 1
ATOM 7729 C CA . SER A 1 1049 ? 17.531 -52.219 -0.643 1 83.25 1049 SER A CA 1
ATOM 7730 C C . SER A 1 1049 ? 16.781 -51.062 -1.267 1 83.25 1049 SER A C 1
ATOM 7732 O O . SER A 1 1049 ? 15.781 -50.594 -0.716 1 83.25 1049 SER A O 1
ATOM 7734 N N . ALA A 1 1050 ? 17.375 -50.469 -2.289 1 88.06 1050 ALA A N 1
ATOM 7735 C CA . ALA A 1 1050 ? 16.703 -49.469 -3.105 1 88.06 1050 ALA A CA 1
ATOM 7736 C C . ALA A 1 1050 ? 16.531 -49.938 -4.543 1 88.06 1050 ALA A C 1
ATOM 7738 O O . ALA A 1 1050 ? 17.5 -50.375 -5.176 1 88.06 1050 ALA A O 1
ATOM 7739 N N . SER A 1 1051 ? 15.273 -50 -4.98 1 90.5 1051 SER A N 1
ATOM 7740 C CA . SER A 1 1051 ? 14.992 -50.406 -6.355 1 90.5 1051 SER A CA 1
ATOM 7741 C C . SER A 1 1051 ? 14.406 -49.25 -7.16 1 90.5 1051 SER A C 1
ATOM 7743 O O . SER A 1 1051 ? 13.375 -48.688 -6.797 1 90.5 1051 SER A O 1
ATOM 7745 N N . PHE A 1 1052 ? 15.102 -48.969 -8.203 1 93.31 1052 PHE A N 1
ATOM 7746 C CA . PHE A 1 1052 ? 14.703 -47.875 -9.102 1 93.31 1052 PHE A CA 1
ATOM 7747 C C . PHE A 1 1052 ? 14.172 -48.438 -10.414 1 93.31 1052 PHE A C 1
ATOM 7749 O O . PHE A 1 1052 ? 14.859 -49.188 -11.102 1 93.31 1052 PHE A O 1
ATOM 7756 N N . TYR A 1 1053 ? 12.875 -48.156 -10.68 1 94.31 1053 TYR A N 1
ATOM 7757 C CA . TYR A 1 1053 ? 12.25 -48.562 -11.93 1 94.31 1053 TYR A CA 1
ATOM 7758 C C . TYR A 1 1053 ? 12.211 -47.406 -12.93 1 94.31 1053 TYR A C 1
ATOM 7760 O O . TYR A 1 1053 ? 11.828 -46.312 -12.586 1 94.31 1053 TYR A O 1
ATOM 7768 N N . THR A 1 1054 ? 12.68 -47.656 -14.148 1 93 1054 THR A N 1
ATOM 7769 C CA . THR A 1 1054 ? 12.766 -46.594 -15.156 1 93 1054 THR A CA 1
ATOM 7770 C C . THR A 1 1054 ? 12.703 -47.188 -16.562 1 93 1054 THR A C 1
ATOM 7772 O O . THR A 1 1054 ? 12.461 -48.406 -16.719 1 93 1054 THR A O 1
ATOM 7775 N N . CYS A 1 1055 ? 12.836 -46.312 -17.531 1 90.69 1055 CYS A N 1
ATOM 7776 C CA . CYS A 1 1055 ? 12.938 -46.625 -18.938 1 90.69 1055 CYS A CA 1
ATOM 7777 C C . CYS A 1 1055 ? 14.352 -46.375 -19.453 1 90.69 1055 CYS A C 1
ATOM 7779 O O . CYS A 1 1055 ? 14.891 -45.281 -19.297 1 90.69 1055 CYS A O 1
ATOM 7781 N N . ASP A 1 1056 ? 14.961 -47.375 -20.031 1 89.5 1056 ASP A N 1
ATOM 7782 C CA . ASP A 1 1056 ? 16.281 -47.219 -20.625 1 89.5 1056 ASP A CA 1
ATOM 7783 C C . ASP A 1 1056 ? 16.266 -47.625 -22.094 1 89.5 1056 ASP A C 1
ATOM 7785 O O . ASP A 1 1056 ? 15.57 -48.562 -22.484 1 89.5 1056 ASP A O 1
ATOM 7789 N N . PRO A 1 1057 ? 17.094 -46.875 -22.875 1 83.56 1057 PRO A N 1
ATOM 7790 C CA . PRO A 1 1057 ? 17.266 -47.375 -24.234 1 83.56 1057 PRO A CA 1
ATOM 7791 C C . PRO A 1 1057 ? 17.812 -48.781 -24.281 1 83.56 1057 PRO A C 1
ATOM 7793 O O . PRO A 1 1057 ? 18.562 -49.188 -23.375 1 83.56 1057 PRO A O 1
ATOM 7796 N N . SER A 1 1058 ? 17.469 -49.5 -25.281 1 80.94 1058 SER A N 1
ATOM 7797 C CA . SER A 1 1058 ? 17.906 -50.875 -25.422 1 80.94 1058 SER A CA 1
ATOM 7798 C C . SER A 1 1058 ? 19.438 -50.969 -25.406 1 80.94 1058 SER A C 1
ATOM 7800 O O . SER A 1 1058 ? 19.984 -51.969 -24.922 1 80.94 1058 SER A O 1
ATOM 7802 N N . SER A 1 1059 ? 20.078 -49.969 -25.891 1 79 1059 SER A N 1
ATOM 7803 C CA . SER A 1 1059 ? 21.531 -49.969 -25.938 1 79 1059 SER A CA 1
ATOM 7804 C C . SER A 1 1059 ? 22.125 -50.062 -24.531 1 79 1059 SER A C 1
ATOM 7806 O O . SER A 1 1059 ? 23.156 -50.688 -24.328 1 79 1059 SER A O 1
ATOM 7808 N N . VAL A 1 1060 ? 21.5 -49.438 -23.609 1 87.12 1060 VAL A N 1
ATOM 7809 C CA . VAL A 1 1060 ? 21.984 -49.469 -22.234 1 87.12 1060 VAL A CA 1
ATOM 7810 C C . VAL A 1 1060 ? 21.797 -50.844 -21.641 1 87.12 1060 VAL A C 1
ATOM 7812 O O . VAL A 1 1060 ? 22.688 -51.375 -20.938 1 87.12 1060 VAL A O 1
ATOM 7815 N N . CYS A 1 1061 ? 20.734 -51.469 -21.891 1 86.75 1061 CYS A N 1
ATOM 7816 C CA . CYS A 1 1061 ? 20.453 -52.812 -21.422 1 86.75 1061 CYS A CA 1
ATOM 7817 C C . CYS A 1 1061 ? 21.438 -53.812 -22.016 1 86.75 1061 CYS A C 1
ATOM 7819 O O . CYS A 1 1061 ? 21.844 -54.75 -21.328 1 86.75 1061 CYS A O 1
ATOM 7821 N N . TYR A 1 1062 ? 21.828 -53.625 -23.234 1 80.69 1062 TYR A N 1
ATOM 7822 C CA . TYR A 1 1062 ? 22.812 -54.5 -23.859 1 80.69 1062 TYR A CA 1
ATOM 7823 C C . TYR A 1 1062 ? 24.203 -54.312 -23.266 1 80.69 1062 TYR A C 1
ATOM 7825 O O . TYR A 1 1062 ? 24.953 -55.25 -23.062 1 80.69 1062 TYR A O 1
ATOM 7833 N N . GLN A 1 1063 ? 24.5 -53.062 -22.969 1 82.94 1063 GLN A N 1
ATOM 7834 C CA . GLN A 1 1063 ? 25.781 -52.781 -22.344 1 82.94 1063 GLN A CA 1
ATOM 7835 C C . GLN A 1 1063 ? 25.891 -53.469 -20.969 1 82.94 1063 GLN A C 1
ATOM 7837 O O . GLN A 1 1063 ? 26.969 -53.906 -20.578 1 82.94 1063 GLN A O 1
ATOM 7842 N N . LEU A 1 1064 ? 24.75 -53.562 -20.344 1 89.06 1064 LEU A N 1
ATOM 7843 C CA . LEU A 1 1064 ? 24.719 -54.156 -19.016 1 89.06 1064 LEU A CA 1
ATOM 7844 C C . LEU A 1 1064 ? 24.578 -55.656 -19.109 1 89.06 1064 LEU A C 1
ATOM 7846 O O . LEU A 1 1064 ? 24.781 -56.375 -18.125 1 89.06 1064 LEU A O 1
ATOM 7850 N N . GLY A 1 1065 ? 24.234 -56.219 -20.281 1 82.75 1065 GLY A N 1
ATOM 7851 C CA . GLY A 1 1065 ? 24.047 -57.625 -20.5 1 82.75 1065 GLY A CA 1
ATOM 7852 C C . GLY A 1 1065 ? 22.781 -58.188 -19.844 1 82.75 1065 GLY A C 1
ATOM 7853 O O . GLY A 1 1065 ? 22.766 -59.312 -19.359 1 82.75 1065 GLY A O 1
ATOM 7854 N N . VAL A 1 1066 ? 21.703 -57.312 -19.781 1 88.88 1066 VAL A N 1
ATOM 7855 C CA . VAL A 1 1066 ? 20.547 -57.719 -19 1 88.88 1066 VAL A CA 1
ATOM 7856 C C . VAL A 1 1066 ? 19.297 -57.719 -19.875 1 88.88 1066 VAL A C 1
ATOM 7858 O O . VAL A 1 1066 ? 18.172 -57.656 -19.359 1 88.88 1066 VAL A O 1
ATOM 7861 N N . HIS A 1 1067 ? 19.391 -57.75 -21.172 1 83.31 1067 HIS A N 1
ATOM 7862 C CA . HIS A 1 1067 ? 18.219 -57.781 -22.062 1 83.31 1067 HIS A CA 1
ATOM 7863 C C . HIS A 1 1067 ? 17.312 -58.969 -21.75 1 83.31 1067 HIS A C 1
ATOM 7865 O O . HIS A 1 1067 ? 17.734 -60.125 -21.875 1 83.31 1067 HIS A O 1
ATOM 7871 N N . ASN A 1 1068 ? 16.078 -58.719 -21.344 1 81.44 1068 ASN A N 1
ATOM 7872 C CA . ASN A 1 1068 ? 15.062 -59.688 -20.938 1 81.44 1068 ASN A CA 1
ATOM 7873 C C . ASN A 1 1068 ? 15.578 -60.625 -19.859 1 81.44 1068 ASN A C 1
ATOM 7875 O O . ASN A 1 1068 ? 15.266 -61.812 -19.859 1 81.44 1068 ASN A O 1
ATOM 7879 N N . ASN A 1 1069 ? 16.422 -60.156 -19.125 1 86.75 1069 ASN A N 1
ATOM 7880 C CA . ASN A 1 1069 ? 17.062 -60.875 -18.031 1 86.75 1069 ASN A CA 1
ATOM 7881 C C . ASN A 1 1069 ? 17.516 -59.938 -16.938 1 86.75 1069 ASN A C 1
ATOM 7883 O O . ASN A 1 1069 ? 17.375 -58.719 -17.047 1 86.75 1069 ASN A O 1
ATOM 7887 N N . CYS A 1 1070 ? 17.953 -60.5 -15.836 1 91.81 1070 CYS A N 1
ATOM 7888 C CA . CYS A 1 1070 ? 18.594 -59.75 -14.773 1 91.81 1070 CYS A CA 1
ATOM 7889 C C . CYS A 1 1070 ? 20.047 -60.188 -14.594 1 91.81 1070 CYS A C 1
ATOM 7891 O O . CYS A 1 1070 ? 20.391 -61.344 -14.891 1 91.81 1070 CYS A O 1
ATOM 7893 N N . ALA A 1 1071 ? 20.859 -59.344 -14.312 1 91.94 1071 ALA A N 1
ATOM 7894 C CA . ALA A 1 1071 ? 22.234 -59.656 -13.969 1 91.94 1071 ALA A CA 1
ATOM 7895 C C . ALA A 1 1071 ? 22.781 -58.719 -12.906 1 91.94 1071 ALA A C 1
ATOM 7897 O O . ALA A 1 1071 ? 22.156 -57.719 -12.586 1 91.94 1071 ALA A O 1
ATOM 7898 N N . SER A 1 1072 ? 23.844 -59.094 -12.281 1 92.06 1072 SER A N 1
ATOM 7899 C CA . SER A 1 1072 ? 24.531 -58.25 -11.289 1 92.06 1072 SER A CA 1
ATOM 7900 C C . SER A 1 1072 ? 25.859 -57.75 -11.828 1 92.06 1072 SER A C 1
ATOM 7902 O O . SER A 1 1072 ? 26.891 -58.375 -11.648 1 92.06 1072 SER A O 1
ATOM 7904 N N . PRO A 1 1073 ? 25.859 -56.625 -12.43 1 87.44 1073 PRO A N 1
ATOM 7905 C CA . PRO A 1 1073 ? 27.125 -56.062 -12.945 1 87.44 1073 PRO A CA 1
ATOM 7906 C C . PRO A 1 1073 ? 28.188 -55.875 -11.859 1 87.44 1073 PRO A C 1
ATOM 7908 O O . PRO A 1 1073 ? 29.375 -55.812 -12.164 1 87.44 1073 PRO A O 1
ATOM 7911 N N . GLU A 1 1074 ? 27.766 -55.75 -10.609 1 87.38 1074 GLU A N 1
ATOM 7912 C CA . GLU A 1 1074 ? 28.625 -55.719 -9.43 1 87.38 1074 GLU A CA 1
ATOM 7913 C C . GLU A 1 1074 ? 27.906 -56.281 -8.211 1 87.38 1074 GLU A C 1
ATOM 7915 O O . GLU A 1 1074 ? 26.672 -56.188 -8.117 1 87.38 1074 GLU A O 1
ATOM 7920 N N . PRO A 1 1075 ? 28.75 -56.812 -7.293 1 85.12 1075 PRO A N 1
ATOM 7921 C CA . PRO A 1 1075 ? 28.078 -57.344 -6.098 1 85.12 1075 PRO A CA 1
ATOM 7922 C C . PRO A 1 1075 ? 27.234 -56.281 -5.395 1 85.12 1075 PRO A C 1
ATOM 7924 O O . PRO A 1 1075 ? 27.703 -55.156 -5.137 1 85.12 1075 PRO A O 1
ATOM 7927 N N . GLY A 1 1076 ? 25.969 -56.562 -5.219 1 86 1076 GLY A N 1
ATOM 7928 C CA . GLY A 1 1076 ? 25.062 -55.656 -4.516 1 86 1076 GLY A CA 1
ATOM 7929 C C . GLY A 1 1076 ? 24.172 -54.875 -5.445 1 86 1076 GLY A C 1
ATOM 7930 O O . GLY A 1 1076 ? 23.266 -54.156 -4.992 1 86 1076 GLY A O 1
ATOM 7931 N N . VAL A 1 1077 ? 24.5 -54.906 -6.738 1 91.25 1077 VAL A N 1
ATOM 7932 C CA . VAL A 1 1077 ? 23.672 -54.219 -7.73 1 91.25 1077 VAL A CA 1
ATOM 7933 C C . VAL A 1 1077 ? 23.031 -55.219 -8.664 1 91.25 1077 VAL A C 1
ATOM 7935 O O . VAL A 1 1077 ? 23.703 -56.125 -9.195 1 91.25 1077 VAL A O 1
ATOM 7938 N N . THR A 1 1078 ? 21.734 -55.219 -8.758 1 92.31 1078 THR A N 1
ATOM 7939 C CA . THR A 1 1078 ? 21.016 -56.062 -9.703 1 92.31 1078 THR A CA 1
ATOM 7940 C C . THR A 1 1078 ? 20.297 -55.219 -10.75 1 92.31 1078 THR A C 1
ATOM 7942 O O . THR A 1 1078 ? 19.562 -54.281 -10.398 1 92.31 1078 THR A O 1
ATOM 7945 N N . ALA A 1 1079 ? 20.625 -55.438 -12 1 94 1079 ALA A N 1
ATOM 7946 C CA . ALA A 1 1079 ? 19.969 -54.75 -13.102 1 94 1079 ALA A CA 1
ATOM 7947 C C . ALA A 1 1079 ? 19.094 -55.688 -13.914 1 94 1079 ALA A C 1
ATOM 7949 O O . ALA A 1 1079 ? 19.484 -56.844 -14.148 1 94 1079 ALA A O 1
ATOM 7950 N N . CYS A 1 1080 ? 17.922 -55.25 -14.211 1 94.19 1080 CYS A N 1
ATOM 7951 C CA . CYS A 1 1080 ? 17 -56.031 -15.031 1 94.19 1080 CYS A CA 1
ATOM 7952 C C . CYS A 1 1080 ? 16.453 -55.188 -16.188 1 94.19 1080 CYS A C 1
ATOM 7954 O O . CYS A 1 1080 ? 16.25 -53.969 -16.031 1 94.19 1080 CYS A O 1
ATOM 7956 N N . CYS A 1 1081 ? 16.25 -55.719 -17.391 1 91.19 1081 CYS A N 1
ATOM 7957 C CA . CYS A 1 1081 ? 15.578 -55.062 -18.516 1 91.19 1081 CYS A CA 1
ATOM 7958 C C . CYS A 1 1081 ? 14.617 -56.031 -19.188 1 91.19 1081 CYS A C 1
ATOM 7960 O O . CYS A 1 1081 ? 14.805 -57.25 -19.125 1 91.19 1081 CYS A O 1
ATOM 7962 N N . CYS A 1 1082 ? 13.562 -55.531 -19.703 1 87.06 1082 CYS A N 1
ATOM 7963 C CA . CYS A 1 1082 ? 12.656 -56.344 -20.531 1 87.06 1082 CYS A CA 1
ATOM 7964 C C . CYS A 1 1082 ? 11.938 -55.469 -21.547 1 87.06 1082 CYS A C 1
ATOM 7966 O O . CYS A 1 1082 ? 11.758 -54.25 -21.328 1 87.06 1082 CYS A O 1
ATOM 7968 N N . ASP A 1 1083 ? 11.5 -56.031 -22.656 1 81.75 1083 ASP A N 1
ATOM 7969 C CA . ASP A 1 1083 ? 11.062 -55.219 -23.812 1 81.75 1083 ASP A CA 1
ATOM 7970 C C . ASP A 1 1083 ? 9.578 -55.406 -24.094 1 81.75 1083 ASP A C 1
ATOM 7972 O O . ASP A 1 1083 ? 9.125 -55.25 -25.219 1 81.75 1083 ASP A O 1
ATOM 7976 N N . SER A 1 1084 ? 8.789 -55.844 -23.156 1 76.62 1084 SER A N 1
ATOM 7977 C CA . SER A 1 1084 ? 7.348 -55.969 -23.312 1 76.62 1084 SER A CA 1
ATOM 7978 C C . SER A 1 1084 ? 6.598 -55.125 -22.281 1 76.62 1084 SER A C 1
ATOM 7980 O O . SER A 1 1084 ? 7.168 -54.75 -21.266 1 76.62 1084 SER A O 1
ATOM 7982 N N . ASP A 1 1085 ? 5.34 -54.938 -22.547 1 82.38 1085 ASP A N 1
ATOM 7983 C CA . ASP A 1 1085 ? 4.527 -54.125 -21.656 1 82.38 1085 ASP A CA 1
ATOM 7984 C C . ASP A 1 1085 ? 4.414 -54.75 -20.266 1 82.38 1085 ASP A C 1
ATOM 7986 O O . ASP A 1 1085 ? 4.207 -55.938 -20.141 1 82.38 1085 ASP A O 1
ATOM 7990 N N . ALA A 1 1086 ? 4.574 -53.938 -19.25 1 84.31 1086 ALA A N 1
ATOM 7991 C CA . ALA A 1 1086 ? 4.371 -54.312 -17.844 1 84.31 1086 ALA A CA 1
ATOM 7992 C C . ALA A 1 1086 ? 5.164 -55.562 -17.5 1 84.31 1086 ALA A C 1
ATOM 7994 O O . ALA A 1 1086 ? 4.727 -56.375 -16.672 1 84.31 1086 ALA A O 1
ATOM 7995 N N . CYS A 1 1087 ? 6.289 -55.75 -18.25 1 84.94 1087 CYS A N 1
ATOM 7996 C CA . CYS A 1 1087 ? 7.133 -56.906 -17.938 1 84.94 1087 CYS A CA 1
ATOM 7997 C C . CYS A 1 1087 ? 7.758 -56.75 -16.547 1 84.94 1087 CYS A C 1
ATOM 7999 O O . CYS A 1 1087 ? 8.234 -57.719 -15.969 1 84.94 1087 CYS A O 1
ATOM 8001 N N . LEU A 1 1088 ? 7.789 -55.594 -16.109 1 89.62 1088 LEU A N 1
ATOM 8002 C CA . LEU A 1 1088 ? 8.047 -55.25 -14.711 1 89.62 1088 LEU A CA 1
ATOM 8003 C C . LEU A 1 1088 ? 6.852 -54.562 -14.086 1 89.62 1088 LEU A C 1
ATOM 8005 O O . LEU A 1 1088 ? 6.301 -53.625 -14.68 1 89.62 1088 LEU A O 1
ATOM 8009 N N . ASP A 1 1089 ? 6.305 -55 -12.945 1 88.31 1089 ASP A N 1
ATOM 8010 C CA . ASP A 1 1089 ? 5.199 -54.375 -12.219 1 88.31 1089 ASP A CA 1
ATOM 8011 C C . ASP A 1 1089 ? 5.305 -54.656 -10.719 1 88.31 1089 ASP A C 1
ATOM 8013 O O . ASP A 1 1089 ? 4.664 -55.562 -10.203 1 88.31 1089 ASP A O 1
ATOM 8017 N N . PRO A 1 1090 ? 6.086 -53.812 -10.086 1 88.31 1090 PRO A N 1
ATOM 8018 C CA . PRO A 1 1090 ? 6.285 -54.031 -8.656 1 88.31 1090 PRO A CA 1
ATOM 8019 C C . PRO A 1 1090 ? 4.98 -53.969 -7.863 1 88.31 1090 PRO A C 1
ATOM 8021 O O . PRO A 1 1090 ? 4.895 -54.531 -6.77 1 88.31 1090 PRO A O 1
ATOM 8024 N N . ASN A 1 1091 ? 3.963 -53.25 -8.297 1 84.56 1091 ASN A N 1
ATOM 8025 C CA . ASN A 1 1091 ? 2.68 -53.188 -7.602 1 84.56 1091 ASN A CA 1
ATOM 8026 C C . ASN A 1 1091 ? 2.01 -54.562 -7.535 1 84.56 1091 ASN A C 1
ATOM 8028 O O . ASN A 1 1091 ? 1.219 -54.812 -6.629 1 84.56 1091 ASN A O 1
ATOM 8032 N N . ARG A 1 1092 ? 2.416 -55.375 -8.461 1 79.69 1092 ARG A N 1
ATOM 8033 C CA . ARG A 1 1092 ? 1.841 -56.719 -8.508 1 79.69 1092 ARG A CA 1
ATOM 8034 C C . ARG A 1 1092 ? 2.896 -57.781 -8.227 1 79.69 1092 ARG A C 1
ATOM 8036 O O . ARG A 1 1092 ? 2.725 -58.938 -8.578 1 79.69 1092 ARG A O 1
ATOM 8043 N N . GLY A 1 1093 ? 3.998 -57.344 -7.777 1 79.25 1093 GLY A N 1
ATOM 8044 C CA . GLY A 1 1093 ? 5.039 -58.281 -7.328 1 79.25 1093 GLY A CA 1
ATOM 8045 C C . GLY A 1 1093 ? 5.945 -58.75 -8.453 1 79.25 1093 GLY A C 1
ATOM 8046 O O . GLY A 1 1093 ? 6.797 -59.594 -8.25 1 79.25 1093 GLY A O 1
ATOM 8047 N N . LYS A 1 1094 ? 5.82 -58.281 -9.672 1 84.88 1094 LYS A N 1
ATOM 8048 C CA . LYS A 1 1094 ? 6.676 -58.625 -10.797 1 84.88 1094 LYS A CA 1
ATOM 8049 C C . LYS A 1 1094 ? 7.934 -57.781 -10.828 1 84.88 1094 LYS A C 1
ATOM 8051 O O . LYS A 1 1094 ? 8.016 -56.812 -11.586 1 84.88 1094 LYS A O 1
ATOM 8056 N N . THR A 1 1095 ? 8.938 -58.188 -10.164 1 87.88 1095 THR A N 1
ATOM 8057 C CA . THR A 1 1095 ? 10.141 -57.406 -10.023 1 87.88 1095 THR A CA 1
ATOM 8058 C C . THR A 1 1095 ? 11.25 -57.906 -10.945 1 87.88 1095 THR A C 1
ATOM 8060 O O . THR A 1 1095 ? 12.312 -57.281 -11.047 1 87.88 1095 THR A O 1
ATOM 8063 N N . VAL A 1 1096 ? 11.062 -59.062 -11.586 1 84.62 1096 VAL A N 1
ATOM 8064 C CA . VAL A 1 1096 ? 12.016 -59.625 -12.539 1 84.62 1096 VAL A CA 1
ATOM 8065 C C . VAL A 1 1096 ? 11.289 -60 -13.836 1 84.62 1096 VAL A C 1
ATOM 8067 O O . VAL A 1 1096 ? 10.102 -60.312 -13.82 1 84.62 1096 VAL A O 1
ATOM 8070 N N . PRO A 1 1097 ? 12.078 -59.75 -14.883 1 80.88 1097 PRO A N 1
ATOM 8071 C CA . PRO A 1 1097 ? 11.445 -60.156 -16.141 1 80.88 1097 PRO A CA 1
ATOM 8072 C C . PRO A 1 1097 ? 11.133 -61.656 -16.188 1 80.88 1097 PRO A C 1
ATOM 8074 O O . PRO A 1 1097 ? 11.891 -62.438 -15.648 1 80.88 1097 PRO A O 1
ATOM 8077 N N . THR A 1 1098 ? 9.828 -62.062 -16.125 1 62.75 1098 THR A N 1
ATOM 8078 C CA . THR A 1 1098 ? 9.414 -63.438 -16.016 1 62.75 1098 THR A CA 1
ATOM 8079 C C . THR A 1 1098 ? 9.664 -64.188 -17.328 1 62.75 1098 THR A C 1
ATOM 8081 O O . THR A 1 1098 ? 9.273 -63.719 -18.391 1 62.75 1098 THR A O 1
ATOM 8084 N N . PRO A 1 1099 ? 10.609 -65.188 -17.297 1 56.84 1099 PRO A N 1
ATOM 8085 C CA . PRO A 1 1099 ? 10.594 -66.188 -18.391 1 56.84 1099 PRO A CA 1
ATOM 8086 C C . PRO A 1 1099 ? 9.18 -66.562 -18.797 1 56.84 1099 PRO A C 1
ATOM 8088 O O . PRO A 1 1099 ? 8.219 -66.312 -18.062 1 56.84 1099 PRO A O 1
ATOM 8091 N N . PRO A 1 1100 ? 8.984 -67.062 -19.969 1 57.94 1100 PRO A N 1
ATOM 8092 C CA . PRO A 1 1100 ? 7.652 -67.625 -20.328 1 57.94 1100 PRO A CA 1
ATOM 8093 C C . PRO A 1 1100 ? 6.934 -68.25 -19.141 1 57.94 1100 PRO A C 1
ATOM 8095 O O . PRO A 1 1100 ? 7.547 -69 -18.375 1 57.94 1100 PRO A O 1
ATOM 8098 N N . LEU A 1 1101 ? 5.77 -67.75 -18.719 1 64.69 1101 LEU A N 1
ATOM 8099 C CA . LEU A 1 1101 ? 4.973 -68.25 -17.594 1 64.69 1101 LEU A CA 1
ATOM 8100 C C . LEU A 1 1101 ? 4.695 -69.75 -17.719 1 64.69 1101 LEU A C 1
ATOM 8102 O O . LEU A 1 1101 ? 4.488 -70.25 -18.828 1 64.69 1101 LEU A O 1
ATOM 8106 N N . LYS A 1 1102 ? 4.973 -70.5 -16.688 1 72.5 1102 LYS A N 1
ATOM 8107 C CA . LYS A 1 1102 ? 4.504 -71.875 -16.641 1 72.5 1102 LYS A CA 1
ATOM 8108 C C . LYS A 1 1102 ? 3.043 -71.938 -16.188 1 72.5 1102 LYS A C 1
ATOM 8110 O O . LYS A 1 1102 ? 2.727 -71.625 -15.039 1 72.5 1102 LYS A O 1
ATOM 8115 N N . CYS A 1 1103 ? 2.129 -72.062 -17.109 1 80.31 1103 CYS A N 1
ATOM 8116 C CA . CYS A 1 1103 ? 0.709 -72.188 -16.797 1 80.31 1103 CYS A CA 1
ATOM 8117 C C . CYS A 1 1103 ? 0.308 -73.688 -16.641 1 80.31 1103 CYS A C 1
ATOM 8119 O O . CYS A 1 1103 ? 0.863 -74.562 -17.297 1 80.31 1103 CYS A O 1
ATOM 8121 N N . TYR A 1 1104 ? -0.548 -73.938 -15.602 1 81.69 1104 TYR A N 1
ATOM 8122 C CA . TYR A 1 1104 ? -1.257 -75.188 -15.586 1 81.69 1104 TYR A CA 1
ATOM 8123 C C . TYR A 1 1104 ? -2.373 -75.25 -16.625 1 81.69 1104 TYR A C 1
ATOM 8125 O O . TYR A 1 1104 ? -3.213 -74.312 -16.656 1 81.69 1104 TYR A O 1
ATOM 8133 N N . VAL A 1 1105 ? -2.225 -76 -17.625 1 83.88 1105 VAL A N 1
ATOM 8134 C CA . VAL A 1 1105 ? -3.26 -76.125 -18.641 1 83.88 1105 VAL A CA 1
ATOM 8135 C C . VAL A 1 1105 ? -3.977 -77.5 -18.453 1 83.88 1105 VAL A C 1
ATOM 8137 O O . VAL A 1 1105 ? -3.334 -78.5 -18.234 1 83.88 1105 VAL A O 1
ATOM 8140 N N . GLY A 1 1106 ? -5.312 -77.438 -18.359 1 81.81 1106 GLY A N 1
ATOM 8141 C CA . GLY A 1 1106 ? -6.082 -78.625 -18.156 1 81.81 1106 GLY A CA 1
ATOM 8142 C C . GLY A 1 1106 ? -7.512 -78.375 -17.719 1 81.81 1106 GLY A C 1
ATOM 8143 O O . GLY A 1 1106 ? -8.023 -77.312 -17.891 1 81.81 1106 GLY A O 1
ATOM 8144 N N . LEU A 1 1107 ? -8.188 -79.5 -17.391 1 81.44 1107 LEU A N 1
ATOM 8145 C CA . LEU A 1 1107 ? -9.586 -79.438 -16.969 1 81.44 1107 LEU A CA 1
ATOM 8146 C C . LEU A 1 1107 ? -9.742 -80.125 -15.602 1 81.44 1107 LEU A C 1
ATOM 8148 O O . LEU A 1 1107 ? -9.141 -81.188 -15.336 1 81.44 1107 LEU A O 1
ATOM 8152 N N . TYR A 1 1108 ? -10.305 -79.375 -14.734 1 85.12 1108 TYR A N 1
ATOM 8153 C CA . TYR A 1 1108 ? -10.578 -79.875 -13.398 1 85.12 1108 TYR A CA 1
ATOM 8154 C C . TYR A 1 1108 ? -12.07 -79.938 -13.125 1 85.12 1108 TYR A C 1
ATOM 8156 O O . TYR A 1 1108 ? -12.766 -78.938 -13.234 1 85.12 1108 TYR A O 1
ATOM 8164 N N . SER A 1 1109 ? -12.578 -81.188 -12.883 1 78.25 1109 SER A N 1
ATOM 8165 C CA . SER A 1 1109 ? -13.969 -81.375 -12.477 1 78.25 1109 SER A CA 1
ATOM 8166 C C . SER A 1 1109 ? -14.047 -81.875 -11.031 1 78.25 1109 SER A C 1
ATOM 8168 O O . SER A 1 1109 ? -13.289 -82.75 -10.609 1 78.25 1109 SER A O 1
ATOM 8170 N N . THR A 1 1110 ? -14.875 -81.125 -10.227 1 80.25 1110 THR A N 1
ATOM 8171 C CA . THR A 1 1110 ? -15 -81.5 -8.812 1 80.25 1110 THR A CA 1
ATOM 8172 C C . THR A 1 1110 ? -15.594 -82.875 -8.648 1 80.25 1110 THR A C 1
ATOM 8174 O O . THR A 1 1110 ? -15.172 -83.625 -7.777 1 80.25 1110 THR A O 1
ATOM 8177 N N . ASN A 1 1111 ? -16.609 -83.25 -9.477 1 78.31 1111 ASN A N 1
ATOM 8178 C CA . ASN A 1 1111 ? -17.359 -84.438 -9.25 1 78.31 1111 ASN A CA 1
ATOM 8179 C C . ASN A 1 1111 ? -16.844 -85.625 -10.117 1 78.31 1111 ASN A C 1
ATOM 8181 O O . ASN A 1 1111 ? -17.109 -86.75 -9.844 1 78.31 1111 ASN A O 1
ATOM 8185 N N . LEU A 1 1112 ? -16.219 -85.25 -11.25 1 78.12 1112 LEU A N 1
ATOM 8186 C CA . LEU A 1 1112 ? -15.75 -86.312 -12.148 1 78.12 1112 LEU A CA 1
ATOM 8187 C C . LEU A 1 1112 ? -14.227 -86.375 -12.156 1 78.12 1112 LEU A C 1
ATOM 8189 O O . LEU A 1 1112 ? -13.578 -85.688 -12.93 1 78.12 1112 LEU A O 1
ATOM 8193 N N . PRO A 1 1113 ? -13.602 -87.188 -11.344 1 77.38 1113 PRO A N 1
ATOM 8194 C CA . PRO A 1 1113 ? -12.141 -87.25 -11.234 1 77.38 1113 PRO A CA 1
ATOM 8195 C C . PRO A 1 1113 ? -11.469 -87.562 -12.562 1 77.38 1113 PRO A C 1
ATOM 8197 O O . PRO A 1 1113 ? -10.305 -87.25 -12.773 1 77.38 1113 PRO A O 1
ATOM 8200 N N . SER A 1 1114 ? -12.141 -88.312 -13.492 1 75.62 1114 SER A N 1
ATOM 8201 C CA . SER A 1 1114 ? -11.547 -88.625 -14.781 1 75.62 1114 SER A CA 1
ATOM 8202 C C . SER A 1 1114 ? -11.266 -87.375 -15.609 1 75.62 1114 SER A C 1
ATOM 8204 O O . SER A 1 1114 ? -10.461 -87.438 -16.547 1 75.62 1114 SER A O 1
ATOM 8206 N N . LEU A 1 1115 ? -11.883 -86.375 -15.188 1 74.62 1115 LEU A N 1
ATOM 8207 C CA . LEU A 1 1115 ? -11.711 -85.125 -15.938 1 74.62 1115 LEU A CA 1
ATOM 8208 C C . LEU A 1 1115 ? -10.703 -84.25 -15.25 1 74.62 1115 LEU A C 1
ATOM 8210 O O . LEU A 1 1115 ? -10.531 -83.062 -15.656 1 74.62 1115 LEU A O 1
ATOM 8214 N N . GLN A 1 1116 ? -9.977 -84.688 -14.305 1 79.19 1116 GLN A N 1
ATOM 8215 C CA . GLN A 1 1116 ? -8.898 -83.938 -13.688 1 79.19 1116 GLN A CA 1
ATOM 8216 C C . GLN A 1 1116 ? -7.57 -84.188 -14.391 1 79.19 1116 GLN A C 1
ATOM 8218 O O . GLN A 1 1116 ? -6.777 -85 -13.938 1 79.19 1116 GLN A O 1
ATOM 8223 N N . THR A 1 1117 ? -7.492 -83.625 -15.539 1 79.75 1117 THR A N 1
ATOM 8224 C CA . THR A 1 1117 ? -6.293 -83.812 -16.359 1 79.75 1117 THR A CA 1
ATOM 8225 C C . THR A 1 1117 ? -5.656 -82.438 -16.656 1 79.75 1117 THR A C 1
ATOM 8227 O O . THR A 1 1117 ? -6.355 -81.438 -16.781 1 79.75 1117 THR A O 1
ATOM 8230 N N . GLY A 1 1118 ? -4.285 -82.312 -16.422 1 77.81 1118 GLY A N 1
ATOM 8231 C CA . GLY A 1 1118 ? -3.58 -81.125 -16.797 1 77.81 1118 GLY A CA 1
ATOM 8232 C C . GLY A 1 1118 ? -2.072 -81.25 -16.703 1 77.81 1118 GLY A C 1
ATOM 8233 O O . GLY A 1 1118 ? -1.561 -82.25 -16.25 1 77.81 1118 GLY A O 1
ATOM 8234 N N . ALA A 1 1119 ? -1.339 -80.438 -17.406 1 78.94 1119 ALA A N 1
ATOM 8235 C CA . ALA A 1 1119 ? 0.119 -80.375 -17.375 1 78.94 1119 ALA A CA 1
ATOM 8236 C C . ALA A 1 1119 ? 0.591 -78.938 -17.344 1 78.94 1119 ALA A C 1
ATOM 8238 O O . ALA A 1 1119 ? -0.172 -78 -17.672 1 78.94 1119 ALA A O 1
ATOM 8239 N N . GLU A 1 1120 ? 1.706 -78.75 -16.859 1 80.69 1120 GLU A N 1
ATOM 8240 C CA . GLU A 1 1120 ? 2.316 -77.438 -16.906 1 80.69 1120 GLU A CA 1
ATOM 8241 C C . GLU A 1 1120 ? 2.898 -77.125 -18.297 1 80.69 1120 GLU A C 1
ATOM 8243 O O . GLU A 1 1120 ? 3.48 -78 -18.922 1 80.69 1120 GLU A O 1
ATOM 8248 N N . GLN A 1 1121 ? 2.492 -76.062 -18.891 1 77.19 1121 GLN A N 1
ATOM 8249 C CA . GLN A 1 1121 ? 3.023 -75.625 -20.172 1 77.19 1121 GLN A CA 1
ATOM 8250 C C . GLN A 1 1121 ? 3.58 -74.188 -20.078 1 77.19 1121 GLN A C 1
ATOM 8252 O O . GLN A 1 1121 ? 3.029 -73.375 -19.375 1 77.19 1121 GLN A O 1
ATOM 8257 N N . LEU A 1 1122 ? 4.668 -74 -20.781 1 74.31 1122 LEU A N 1
ATOM 8258 C CA . LEU A 1 1122 ? 5.195 -72.688 -20.922 1 74.31 1122 LEU A CA 1
ATOM 8259 C C . LEU A 1 1122 ? 4.25 -71.812 -21.75 1 74.31 1122 LEU A C 1
ATOM 8261 O O . LEU A 1 1122 ? 3.717 -72.25 -22.766 1 74.31 1122 LEU A O 1
ATOM 8265 N N . CYS A 1 1123 ? 3.859 -70.688 -21.188 1 72.56 1123 CYS A N 1
ATOM 8266 C CA . CYS A 1 1123 ? 2.867 -69.812 -21.812 1 72.56 1123 CYS A CA 1
ATOM 8267 C C . CYS A 1 1123 ? 3.459 -68.5 -22.141 1 72.56 1123 CYS A C 1
ATOM 8269 O O . CYS A 1 1123 ? 3.963 -67.812 -21.266 1 72.56 1123 CYS A O 1
ATOM 8271 N N . ASP A 1 1124 ? 3.484 -68.062 -23.453 1 63.5 1124 ASP A N 1
ATOM 8272 C CA . ASP A 1 1124 ? 3.893 -66.688 -23.891 1 63.5 1124 ASP A CA 1
ATOM 8273 C C . ASP A 1 1124 ? 2.803 -65.688 -23.609 1 63.5 1124 ASP A C 1
ATOM 8275 O O . ASP A 1 1124 ? 3.053 -64.5 -23.672 1 63.5 1124 ASP A O 1
ATOM 8279 N N . GLY A 1 1125 ? 1.727 -66.125 -23.188 1 67.62 1125 GLY A N 1
ATOM 8280 C CA . GLY A 1 1125 ? 0.614 -65.25 -22.812 1 67.62 1125 GLY A CA 1
ATOM 8281 C C . GLY A 1 1125 ? 0.38 -65.188 -21.312 1 67.62 1125 GLY A C 1
ATOM 8282 O O . GLY A 1 1125 ? 1.307 -64.938 -20.547 1 67.62 1125 GLY A O 1
ATOM 8283 N N . LYS A 1 1126 ? -0.89 -65.375 -20.906 1 76.06 1126 LYS A N 1
ATOM 8284 C CA . LYS A 1 1126 ? -1.264 -65.375 -19.484 1 76.06 1126 LYS A CA 1
ATOM 8285 C C . LYS A 1 1126 ? -1.932 -66.75 -19.094 1 76.06 1126 LYS A C 1
ATOM 8287 O O . LYS A 1 1126 ? -2.533 -67.375 -19.938 1 76.06 1126 LYS A O 1
ATOM 8292 N N . CYS A 1 1127 ? -1.665 -67.125 -17.812 1 78.94 1127 CYS A N 1
ATOM 8293 C CA . CYS A 1 1127 ? -2.373 -68.25 -17.281 1 78.94 1127 CYS A CA 1
ATOM 8294 C C . CYS A 1 1127 ? -3.807 -67.875 -16.906 1 78.94 1127 CYS A C 1
ATOM 8296 O O . CYS A 1 1127 ? -4.039 -66.938 -16.203 1 78.94 1127 CYS A O 1
ATOM 8298 N N . ALA A 1 1128 ? -4.672 -68.562 -17.469 1 82.94 1128 ALA A N 1
ATOM 8299 C CA . ALA A 1 1128 ? -6.082 -68.25 -17.219 1 82.94 1128 ALA A CA 1
ATOM 8300 C C . ALA A 1 1128 ? -6.801 -69.5 -16.672 1 82.94 1128 ALA A C 1
ATOM 8302 O O . ALA A 1 1128 ? -6.387 -70.625 -16.906 1 82.94 1128 ALA A O 1
ATOM 8303 N N . SER A 1 1129 ? -7.777 -69.25 -15.789 1 81.94 1129 SER A N 1
ATOM 8304 C CA . SER A 1 1129 ? -8.711 -70.312 -15.367 1 81.94 1129 SER A CA 1
ATOM 8305 C C . SER A 1 1129 ? -10.156 -69.812 -15.492 1 81.94 1129 SER A C 1
ATOM 8307 O O . SER A 1 1129 ? -10.461 -68.688 -15.227 1 81.94 1129 SER A O 1
ATOM 8309 N N . VAL A 1 1130 ? -10.922 -70.562 -16.094 1 81.69 1130 VAL A N 1
ATOM 8310 C CA . VAL A 1 1130 ? -12.352 -70.312 -16.219 1 81.69 1130 VAL A CA 1
ATOM 8311 C C . VAL A 1 1130 ? -13.141 -71.375 -15.438 1 81.69 1130 VAL A C 1
ATOM 8313 O O . VAL A 1 1130 ? -12.969 -72.562 -15.656 1 81.69 1130 VAL A O 1
ATOM 8316 N N . ASN A 1 1131 ? -13.914 -70.875 -14.492 1 79.56 1131 ASN A N 1
ATOM 8317 C CA . ASN A 1 1131 ? -14.75 -71.75 -13.68 1 79.56 1131 ASN A CA 1
ATOM 8318 C C . ASN A 1 1131 ? -16.219 -71.625 -14.102 1 79.56 1131 ASN A C 1
ATOM 8320 O O . ASN A 1 1131 ? -16.766 -70.562 -14.305 1 79.56 1131 ASN A O 1
ATOM 8324 N N . ALA A 1 1132 ? -16.781 -72.688 -14.461 1 77.19 1132 ALA A N 1
ATOM 8325 C CA . ALA A 1 1132 ? -18.188 -72.75 -14.852 1 77.19 1132 ALA A CA 1
ATOM 8326 C C . ALA A 1 1132 ? -18.906 -73.875 -14.133 1 77.19 1132 ALA A C 1
ATOM 8328 O O . ALA A 1 1132 ? -18.281 -74.875 -13.773 1 77.19 1132 ALA A O 1
ATOM 8329 N N . ARG A 1 1133 ? -20.141 -73.562 -13.875 1 76.75 1133 ARG A N 1
ATOM 8330 C CA . ARG A 1 1133 ? -20.984 -74.625 -13.344 1 76.75 1133 ARG A CA 1
ATOM 8331 C C . ARG A 1 1133 ? -21.672 -75.375 -14.469 1 76.75 1133 ARG A C 1
ATOM 8333 O O . ARG A 1 1133 ? -22.438 -74.75 -15.234 1 76.75 1133 ARG A O 1
ATOM 8340 N N . VAL A 1 1134 ? -21.344 -76.562 -14.797 1 69.19 1134 VAL A N 1
ATOM 8341 C CA . VAL A 1 1134 ? -21.953 -77.438 -15.805 1 69.19 1134 VAL A CA 1
ATOM 8342 C C . VAL A 1 1134 ? -22.797 -78.5 -15.133 1 69.19 1134 VAL A C 1
ATOM 8344 O O . VAL A 1 1134 ? -22.266 -79.375 -14.492 1 69.19 1134 VAL A O 1
ATOM 8347 N N . ALA A 1 1135 ? -24.234 -78.312 -15.305 1 70.31 1135 ALA A N 1
ATOM 8348 C CA . ALA A 1 1135 ? -25.203 -79.188 -14.617 1 70.31 1135 ALA A CA 1
ATOM 8349 C C . ALA A 1 1135 ? -25 -79.125 -13.109 1 70.31 1135 ALA A C 1
ATOM 8351 O O . ALA A 1 1135 ? -25.062 -78.062 -12.508 1 70.31 1135 ALA A O 1
ATOM 8352 N N . SER A 1 1136 ? -24.469 -80.125 -12.312 1 71.25 1136 SER A N 1
ATOM 8353 C CA . SER A 1 1136 ? -24.25 -80.125 -10.867 1 71.25 1136 SER A CA 1
ATOM 8354 C C . SER A 1 1136 ? -22.75 -80.25 -10.547 1 71.25 1136 SER A C 1
ATOM 8356 O O . SER A 1 1136 ? -22.375 -80.375 -9.391 1 71.25 1136 SER A O 1
ATOM 8358 N N . ASP A 1 1137 ? -21.969 -80.062 -11.648 1 74.94 1137 ASP A N 1
ATOM 8359 C CA . ASP A 1 1137 ? -20.531 -80.125 -11.438 1 74.94 1137 ASP A CA 1
ATOM 8360 C C . ASP A 1 1137 ? -19.859 -78.812 -11.664 1 74.94 1137 ASP A C 1
ATOM 8362 O O . ASP A 1 1137 ? -20.25 -78.062 -12.547 1 74.94 1137 ASP A O 1
ATOM 8366 N N . ASN A 1 1138 ? -18.938 -78.438 -10.719 1 80.44 1138 ASN A N 1
ATOM 8367 C CA . ASN A 1 1138 ? -18.078 -77.25 -10.914 1 80.44 1138 ASN A CA 1
ATOM 8368 C C . ASN A 1 1138 ? -16.828 -77.625 -11.719 1 80.44 1138 ASN A C 1
ATOM 8370 O O . ASN A 1 1138 ? -16.047 -78.5 -11.305 1 80.44 1138 ASN A O 1
ATOM 8374 N N . VAL A 1 1139 ? -16.766 -77.125 -12.93 1 80.56 1139 VAL A N 1
ATOM 8375 C CA . VAL A 1 1139 ? -15.648 -77.438 -13.828 1 80.56 1139 VAL A CA 1
ATOM 8376 C C . VAL A 1 1139 ? -14.789 -76.188 -14.023 1 80.56 1139 VAL A C 1
ATOM 8378 O O . VAL A 1 1139 ? -15.32 -75.125 -14.227 1 80.56 1139 VAL A O 1
ATOM 8381 N N . THR A 1 1140 ? -13.461 -76.375 -13.773 1 84.62 1140 THR A N 1
ATOM 8382 C CA . THR A 1 1140 ? -12.508 -75.312 -14.016 1 84.62 1140 THR A CA 1
ATOM 8383 C C . THR A 1 1140 ? -11.586 -75.688 -15.18 1 84.62 1140 THR A C 1
ATOM 8385 O O . THR A 1 1140 ? -10.961 -76.75 -15.195 1 84.62 1140 THR A O 1
ATOM 8388 N N . LEU A 1 1141 ? -11.602 -74.812 -16.188 1 86.06 1141 LEU A N 1
ATOM 8389 C CA . LEU A 1 1141 ? -10.664 -74.938 -17.297 1 86.06 1141 LEU A CA 1
ATOM 8390 C C . LEU A 1 1141 ? -9.445 -74 -17.047 1 86.06 1141 LEU A C 1
ATOM 8392 O O . LEU A 1 1141 ? -9.586 -72.875 -16.734 1 86.06 1141 LEU A O 1
ATOM 8396 N N . PHE A 1 1142 ? -8.234 -74.625 -17.109 1 85.25 1142 PHE A N 1
ATOM 8397 C CA . PHE A 1 1142 ? -6.965 -73.938 -17.031 1 85.25 1142 PHE A CA 1
ATOM 8398 C C . PHE A 1 1142 ? -6.312 -73.812 -18.406 1 85.25 1142 PHE A C 1
ATOM 8400 O O . PHE A 1 1142 ? -6.246 -74.812 -19.125 1 85.25 1142 PHE A O 1
ATOM 8407 N N . ALA A 1 1143 ? -5.945 -72.688 -18.844 1 83 1143 ALA A N 1
ATOM 8408 C CA . ALA A 1 1143 ? -5.406 -72.5 -20.188 1 83 1143 ALA A CA 1
ATOM 8409 C C . ALA A 1 1143 ? -4.312 -71.438 -20.219 1 83 1143 ALA A C 1
ATOM 8411 O O . ALA A 1 1143 ? -4.23 -70.562 -19.312 1 83 1143 ALA A O 1
ATOM 8412 N N . CYS A 1 1144 ? -3.369 -71.562 -21.109 1 79.81 1144 CYS A N 1
ATOM 8413 C CA . CYS A 1 1144 ? -2.498 -70.5 -21.562 1 79.81 1144 CYS A CA 1
ATOM 8414 C C . CYS A 1 1144 ? -3.18 -69.625 -22.641 1 79.81 1144 CYS A C 1
ATOM 8416 O O . CYS A 1 1144 ? -3.504 -70.188 -23.719 1 79.81 1144 CYS A O 1
ATOM 8418 N N . VAL A 1 1145 ? -3.529 -68.438 -22.25 1 77.19 1145 VAL A N 1
ATOM 8419 C CA . VAL A 1 1145 ? -4.281 -67.625 -23.203 1 77.19 1145 VAL A CA 1
ATOM 8420 C C . VAL A 1 1145 ? -3.426 -66.438 -23.656 1 77.19 1145 VAL A C 1
ATOM 8422 O O . VAL A 1 1145 ? -2.543 -66 -22.938 1 77.19 1145 VAL A O 1
ATOM 8425 N N . PRO A 1 1146 ? -3.68 -66 -24.922 1 66.81 1146 PRO A N 1
ATOM 8426 C CA . PRO A 1 1146 ? -2.959 -64.812 -25.375 1 66.81 1146 PRO A CA 1
ATOM 8427 C C . PRO A 1 1146 ? -3.365 -63.562 -24.625 1 66.81 1146 PRO A C 1
ATOM 8429 O O . PRO A 1 1146 ? -4.469 -63.5 -24.078 1 66.81 1146 PRO A O 1
ATOM 8432 N N . HIS A 1 1147 ? -2.484 -62.594 -24.609 1 68 1147 HIS A N 1
ATOM 8433 C CA . HIS A 1 1147 ? -2.711 -61.312 -23.953 1 68 1147 HIS A CA 1
ATOM 8434 C C . HIS A 1 1147 ? -3.977 -60.625 -24.469 1 68 1147 HIS A C 1
ATOM 8436 O O . HIS A 1 1147 ? -4.691 -59.969 -23.703 1 68 1147 HIS A O 1
ATOM 8442 N N . THR A 1 1148 ? -4.305 -60.875 -25.688 1 63.69 1148 THR A N 1
ATOM 8443 C CA . THR A 1 1148 ? -5.434 -60.219 -26.344 1 63.69 1148 THR A CA 1
ATOM 8444 C C . THR A 1 1148 ? -6.754 -60.688 -25.719 1 63.69 1148 THR A C 1
ATOM 8446 O O . THR A 1 1148 ? -7.695 -59.906 -25.609 1 63.69 1148 THR A O 1
ATOM 8449 N N . LEU A 1 1149 ? -6.703 -61.969 -25.391 1 67.25 1149 LEU A N 1
ATOM 8450 C CA . LEU A 1 1149 ? -7.93 -62.5 -24.781 1 67.25 1149 LEU A CA 1
ATOM 8451 C C . LEU A 1 1149 ? -8.188 -61.844 -23.438 1 67.25 1149 LEU A C 1
ATOM 8453 O O . LEU A 1 1149 ? -9.312 -61.438 -23.125 1 67.25 1149 LEU A O 1
ATOM 8457 N N . CYS A 1 1150 ? -7.152 -61.75 -22.703 1 69.25 1150 CYS A N 1
ATOM 8458 C CA . CYS A 1 1150 ? -7.297 -61.156 -21.375 1 69.25 1150 CYS A CA 1
ATOM 8459 C C . CYS A 1 1150 ? -7.688 -59.688 -21.484 1 69.25 1150 CYS A C 1
ATOM 8461 O O . CYS A 1 1150 ? -8.5 -59.188 -20.703 1 69.25 1150 CYS A O 1
ATOM 8463 N N . ARG A 1 1151 ? -7.23 -59.094 -22.406 1 66.75 1151 ARG A N 1
ATOM 8464 C CA . ARG A 1 1151 ? -7.543 -57.688 -22.625 1 66.75 1151 ARG A CA 1
ATOM 8465 C C . ARG A 1 1151 ? -9.008 -57.5 -23 1 66.75 1151 ARG A C 1
ATOM 8467 O O . ARG A 1 1151 ? -9.672 -56.594 -22.516 1 66.75 1151 ARG A O 1
ATOM 8474 N N . SER A 1 1152 ? -9.445 -58.375 -23.797 1 62.47 1152 SER A N 1
ATOM 8475 C CA . SER A 1 1152 ? -10.828 -58.312 -24.25 1 62.47 1152 SER A CA 1
ATOM 8476 C C . SER A 1 1152 ? -11.805 -58.5 -23.094 1 62.47 1152 SER A C 1
ATOM 8478 O O . SER A 1 1152 ? -12.93 -58 -23.141 1 62.47 1152 SER A O 1
ATOM 8480 N N . LEU A 1 1153 ? -11.273 -59.188 -22.141 1 63.28 1153 LEU A N 1
ATOM 8481 C CA . LEU A 1 1153 ? -12.133 -59.469 -20.984 1 63.28 1153 LEU A CA 1
ATOM 8482 C C . LEU A 1 1153 ? -11.859 -58.5 -19.859 1 63.28 1153 LEU A C 1
ATOM 8484 O O . LEU A 1 1153 ? -12.445 -58.625 -18.781 1 63.28 1153 LEU A O 1
ATOM 8488 N N . GLU A 1 1154 ? -10.977 -57.531 -20.078 1 65.81 1154 GLU A N 1
ATOM 8489 C CA . GLU A 1 1154 ? -10.617 -56.469 -19.125 1 65.81 1154 GLU A CA 1
ATOM 8490 C C . GLU A 1 1154 ? -10.031 -57.062 -17.844 1 65.81 1154 GLU A C 1
ATOM 8492 O O . GLU A 1 1154 ? -10.398 -56.656 -16.734 1 65.81 1154 GLU A O 1
ATOM 8497 N N . LEU A 1 1155 ? -9.359 -58.094 -18 1 68.62 1155 LEU A N 1
ATOM 8498 C CA . LEU A 1 1155 ? -8.797 -58.781 -16.844 1 68.62 1155 LEU A CA 1
ATOM 8499 C C . LEU A 1 1155 ? -7.285 -58.594 -16.781 1 68.62 1155 LEU A C 1
ATOM 8501 O O . LEU A 1 1155 ? -6.582 -58.844 -17.766 1 68.62 1155 LEU A O 1
ATOM 8505 N N . TYR A 1 1156 ? -6.812 -57.938 -15.719 1 72.19 1156 TYR A N 1
ATOM 8506 C CA . TYR A 1 1156 ? -5.387 -57.875 -15.43 1 72.19 1156 TYR A CA 1
ATOM 8507 C C . TYR A 1 1156 ? -5.09 -58.344 -14.016 1 72.19 1156 TYR A C 1
ATOM 8509 O O . TYR A 1 1156 ? -5.191 -57.562 -13.062 1 72.19 1156 TYR A O 1
ATOM 8517 N N . ASP A 1 1157 ? -4.703 -59.562 -13.805 1 68.81 1157 ASP A N 1
ATOM 8518 C CA . ASP A 1 1157 ? -4.32 -60.25 -12.562 1 68.81 1157 ASP A CA 1
ATOM 8519 C C . ASP A 1 1157 ? -5.473 -60.25 -11.562 1 68.81 1157 ASP A C 1
ATOM 8521 O O . ASP A 1 1157 ? -5.277 -59.938 -10.383 1 68.81 1157 ASP A O 1
ATOM 8525 N N . ARG A 1 1158 ? -6.621 -60.406 -12.086 1 70.19 1158 ARG A N 1
ATOM 8526 C CA . ARG A 1 1158 ? -7.789 -60.5 -11.219 1 70.19 1158 ARG A CA 1
ATOM 8527 C C . ARG A 1 1158 ? -8.812 -61.5 -11.773 1 70.19 1158 ARG A C 1
ATOM 8529 O O . ARG A 1 1158 ? -8.711 -61.906 -12.93 1 70.19 1158 ARG A O 1
ATOM 8536 N N . CYS A 1 1159 ? -9.539 -61.969 -10.797 1 67 1159 CYS A N 1
ATOM 8537 C CA . CYS A 1 1159 ? -10.664 -62.812 -11.156 1 67 1159 CYS A CA 1
ATOM 8538 C C . CYS A 1 1159 ? -11.945 -62 -11.312 1 67 1159 CYS A C 1
ATOM 8540 O O . CYS A 1 1159 ? -12.18 -61.062 -10.555 1 67 1159 CYS A O 1
ATOM 8542 N N . ALA A 1 1160 ? -12.547 -62 -12.398 1 68.19 1160 ALA A N 1
ATOM 8543 C CA . ALA A 1 1160 ? -13.812 -61.281 -12.547 1 68.19 1160 ALA A CA 1
ATOM 8544 C C . ALA A 1 1160 ? -14.898 -62.219 -13.094 1 68.19 1160 ALA A C 1
ATOM 8546 O O . ALA A 1 1160 ? -14.609 -63.156 -13.836 1 68.19 1160 ALA A O 1
ATOM 8547 N N . PRO A 1 1161 ? -16.125 -61.969 -12.5 1 62.28 1161 PRO A N 1
ATOM 8548 C CA . PRO A 1 1161 ? -17.219 -62.719 -13.102 1 62.28 1161 PRO A CA 1
ATOM 8549 C C . PRO A 1 1161 ? -17.469 -62.344 -14.562 1 62.28 1161 PRO A C 1
ATOM 8551 O O . PRO A 1 1161 ? -17.266 -61.188 -14.945 1 62.28 1161 PRO A O 1
ATOM 8554 N N . MET A 1 1162 ? -17.609 -63.25 -15.359 1 57.06 1162 MET A N 1
ATOM 8555 C CA . MET A 1 1162 ? -17.891 -63 -16.766 1 57.06 1162 MET A CA 1
ATOM 8556 C C . MET A 1 1162 ? -19.344 -62.562 -16.969 1 57.06 1162 MET A C 1
ATOM 8558 O O . MET A 1 1162 ? -19.812 -62.5 -18.109 1 57.06 1162 MET A O 1
ATOM 8562 N N . GLU A 1 1163 ? -20.062 -62.156 -15.852 1 56 1163 GLU A N 1
ATOM 8563 C CA . GLU A 1 1163 ? -21.406 -61.594 -15.977 1 56 1163 GLU A CA 1
ATOM 8564 C C . GLU A 1 1163 ? -21.391 -60.219 -16.641 1 56 1163 GLU A C 1
ATOM 8566 O O . GLU A 1 1163 ? -20.359 -59.531 -16.594 1 56 1163 GLU A O 1
ATOM 8571 N N . PRO A 1 1164 ? -22.484 -59.969 -17.359 1 50.78 1164 PRO A N 1
ATOM 8572 C CA . PRO A 1 1164 ? -23.734 -60.688 -17.594 1 50.78 1164 PRO A CA 1
ATOM 8573 C C . PRO A 1 1164 ? -23.703 -61.531 -18.859 1 50.78 1164 PRO A C 1
ATOM 8575 O O . PRO A 1 1164 ? -24.641 -62.281 -19.156 1 50.78 1164 PRO A O 1
ATOM 8578 N N . TYR A 1 1165 ? -22.656 -61.438 -19.562 1 50.66 1165 TYR A N 1
ATOM 8579 C CA . TYR A 1 1165 ? -22.766 -62.031 -20.891 1 50.66 1165 TYR A CA 1
ATOM 8580 C C . TYR A 1 1165 ? -22.75 -63.562 -20.812 1 50.66 1165 TYR A C 1
ATOM 8582 O O . TYR A 1 1165 ? -23.422 -64.25 -21.594 1 50.66 1165 TYR A O 1
ATOM 8590 N N . TYR A 1 1166 ? -21.984 -64.062 -19.828 1 54.5 1166 TYR A N 1
ATOM 8591 C CA . TYR A 1 1166 ? -21.938 -65.5 -19.672 1 54.5 1166 TYR A CA 1
ATOM 8592 C C . TYR A 1 1166 ? -22.109 -65.938 -18.219 1 54.5 1166 TYR A C 1
ATOM 8594 O O . TYR A 1 1166 ? -21.141 -66.25 -17.531 1 54.5 1166 TYR A O 1
ATOM 8602 N N . PRO A 1 1167 ? -23.328 -65.688 -17.766 1 55.38 1167 PRO A N 1
ATOM 8603 C CA . PRO A 1 1167 ? -23.609 -65.938 -16.359 1 55.38 1167 PRO A CA 1
ATOM 8604 C C . PRO A 1 1167 ? -23.109 -67.312 -15.914 1 55.38 1167 PRO A C 1
ATOM 8606 O O . PRO A 1 1167 ? -22.906 -67.562 -14.727 1 55.38 1167 PRO A O 1
ATOM 8609 N N . GLU A 1 1168 ? -23.109 -68.375 -16.844 1 57.41 1168 GLU A N 1
ATOM 8610 C CA . GLU A 1 1168 ? -22.703 -69.688 -16.469 1 57.41 1168 GLU A CA 1
ATOM 8611 C C . GLU A 1 1168 ? -21.219 -69.75 -16.078 1 57.41 1168 GLU A C 1
ATOM 8613 O O . GLU A 1 1168 ? -20.797 -70.688 -15.352 1 57.41 1168 GLU A O 1
ATOM 8618 N N . PHE A 1 1169 ? -20.531 -68.812 -16.547 1 61.25 1169 PHE A N 1
ATOM 8619 C CA . PHE A 1 1169 ? -19.125 -68.75 -16.172 1 61.25 1169 PHE A CA 1
ATOM 8620 C C . PHE A 1 1169 ? -18.953 -67.875 -14.922 1 61.25 1169 PHE A C 1
ATOM 8622 O O . PHE A 1 1169 ? -19.25 -66.688 -14.938 1 61.25 1169 PHE A O 1
ATOM 8629 N N . GLN A 1 1170 ? -18.703 -68.5 -13.789 1 58.72 1170 GLN A N 1
ATOM 8630 C CA . GLN A 1 1170 ? -18.656 -67.875 -12.484 1 58.72 1170 GLN A CA 1
ATOM 8631 C C . GLN A 1 1170 ? -17.531 -66.812 -12.43 1 58.72 1170 GLN A C 1
ATOM 8633 O O . GLN A 1 1170 ? -17.719 -65.688 -11.922 1 58.72 1170 GLN A O 1
ATOM 8638 N N . SER A 1 1171 ? -16.266 -67.25 -12.836 1 65.81 1171 SER A N 1
ATOM 8639 C CA . SER A 1 1171 ? -15.148 -66.312 -12.75 1 65.81 1171 SER A CA 1
ATOM 8640 C C . SER A 1 1171 ? -14.031 -66.688 -13.719 1 65.81 1171 SER A C 1
ATOM 8642 O O . SER A 1 1171 ? -13.883 -67.875 -14.07 1 65.81 1171 SER A O 1
ATOM 8644 N N . MET A 1 1172 ? -13.516 -65.812 -14.398 1 68.56 1172 MET A N 1
ATOM 8645 C CA . MET A 1 1172 ? -12.266 -65.938 -15.133 1 68.56 1172 MET A CA 1
ATOM 8646 C C . MET A 1 1172 ? -11.125 -65.25 -14.453 1 68.56 1172 MET A C 1
ATOM 8648 O O . MET A 1 1172 ? -11.305 -64.125 -13.992 1 68.56 1172 MET A O 1
ATOM 8652 N N . LEU A 1 1173 ? -10.133 -66 -14.102 1 66.31 1173 LEU A N 1
ATOM 8653 C CA . LEU A 1 1173 ? -8.914 -65.438 -13.531 1 66.31 1173 LEU A CA 1
ATOM 8654 C C . LEU A 1 1173 ? -7.785 -65.438 -14.562 1 66.31 1173 LEU A C 1
ATOM 8656 O O . LEU A 1 1173 ? -7.57 -66.438 -15.258 1 66.31 1173 LEU A O 1
ATOM 8660 N N . VAL A 1 1174 ? -7.332 -64.25 -14.836 1 66.31 1174 VAL A N 1
ATOM 8661 C CA . VAL A 1 1174 ? -6.137 -64.188 -15.672 1 66.31 1174 VAL A CA 1
ATOM 8662 C C . VAL A 1 1174 ? -4.977 -63.625 -14.859 1 66.31 1174 VAL A C 1
ATOM 8664 O O . VAL A 1 1174 ? -5.078 -62.531 -14.289 1 66.31 1174 VAL A O 1
ATOM 8667 N N . VAL A 1 1175 ? -3.982 -64.438 -14.531 1 61.69 1175 VAL A N 1
ATOM 8668 C CA . VAL A 1 1175 ? -2.865 -64 -13.695 1 61.69 1175 VAL A CA 1
ATOM 8669 C C . VAL A 1 1175 ? -1.567 -64.062 -14.5 1 61.69 1175 VAL A C 1
ATOM 8671 O O . VAL A 1 1175 ? -1.396 -64.938 -15.344 1 61.69 1175 VAL A O 1
ATOM 8674 N N . ILE A 1 1176 ? -0.737 -63.062 -14.406 1 55.72 1176 ILE A N 1
ATOM 8675 C CA . ILE A 1 1176 ? 0.587 -63.031 -15.016 1 55.72 1176 ILE A CA 1
ATOM 8676 C C . ILE A 1 1176 ? 1.616 -63.594 -14.031 1 55.72 1176 ILE A C 1
ATOM 8678 O O . ILE A 1 1176 ? 2.744 -63.906 -14.422 1 55.72 1176 ILE A O 1
ATOM 8682 N N . MET A 1 1177 ? 1.495 -63.562 -12.688 1 52.69 1177 MET A N 1
ATOM 8683 C CA . MET A 1 1177 ? 2.602 -63.812 -11.766 1 52.69 1177 MET A CA 1
ATOM 8684 C C . MET A 1 1177 ? 2.529 -65.188 -11.203 1 52.69 1177 MET A C 1
ATOM 8686 O O . MET A 1 1177 ? 3.475 -65.688 -10.562 1 52.69 1177 MET A O 1
ATOM 8690 N N . ALA A 1 1178 ? 1.363 -65.875 -11.117 1 55.19 1178 ALA A N 1
ATOM 8691 C CA . ALA A 1 1178 ? 1.304 -67.125 -10.438 1 55.19 1178 ALA A CA 1
ATOM 8692 C C . ALA A 1 1178 ? 0.589 -68.188 -11.297 1 55.19 1178 ALA A C 1
ATOM 8694 O O . ALA A 1 1178 ? -0.019 -67.875 -12.312 1 55.19 1178 ALA A O 1
ATOM 8695 N N . ASP A 1 1179 ? 1.045 -69.438 -10.969 1 54.16 1179 ASP A N 1
ATOM 8696 C CA . ASP A 1 1179 ? 0.333 -70.562 -11.539 1 54.16 1179 ASP A CA 1
ATOM 8697 C C . ASP A 1 1179 ? -1.177 -70.438 -11.375 1 54.16 1179 ASP A C 1
ATOM 8699 O O . ASP A 1 1179 ? -1.643 -69.875 -10.391 1 54.16 1179 ASP A O 1
ATOM 8703 N N . ASN A 1 1180 ? -1.889 -70.312 -12.523 1 54.75 1180 ASN A N 1
ATOM 8704 C CA . ASN A 1 1180 ? -3.344 -70.25 -12.453 1 54.75 1180 ASN A CA 1
ATOM 8705 C C . ASN A 1 1180 ? -3.922 -71.312 -11.531 1 54.75 1180 ASN A C 1
ATOM 8707 O O . ASN A 1 1180 ? -5.086 -71.688 -11.664 1 54.75 1180 ASN A O 1
ATOM 8711 N N . LEU A 1 1181 ? -3.012 -71.875 -10.492 1 51.81 1181 LEU A N 1
ATOM 8712 C CA . LEU A 1 1181 ? -3.557 -72.812 -9.516 1 51.81 1181 LEU A CA 1
ATOM 8713 C C . LEU A 1 1181 ? -4.184 -72.062 -8.336 1 51.81 1181 LEU A C 1
ATOM 8715 O O . LEU A 1 1181 ? -3.648 -71.062 -7.887 1 51.81 1181 LEU A O 1
ATOM 8719 N N . MET B 1 1 ? -14.031 42.688 -37.188 1 17.42 1 MET B N 1
ATOM 8720 C CA . MET B 1 1 ? -13.742 44.094 -37.438 1 17.42 1 MET B CA 1
ATOM 8721 C C . MET B 1 1 ? -14.086 44.938 -36.219 1 17.42 1 MET B C 1
ATOM 8723 O O . MET B 1 1 ? -13.258 45.719 -35.75 1 17.42 1 MET B O 1
ATOM 8727 N N . ARG B 1 2 ? -15.391 45.406 -36.062 1 16.81 2 ARG B N 1
ATOM 8728 C CA . ARG B 1 2 ? -15.797 46.781 -35.875 1 16.81 2 ARG B CA 1
ATOM 8729 C C . ARG B 1 2 ? -15.68 47.188 -34.406 1 16.81 2 ARG B C 1
ATOM 8731 O O . ARG B 1 2 ? -15.734 48.375 -34.094 1 16.81 2 ARG B O 1
ATOM 8738 N N . LEU B 1 3 ? -16.062 46.281 -33.594 1 19.02 3 LEU B N 1
ATOM 8739 C CA . LEU B 1 3 ? -16.609 46.75 -32.312 1 19.02 3 LEU B CA 1
ATOM 8740 C C . LEU B 1 3 ? -15.531 47.438 -31.5 1 19.02 3 LEU B C 1
ATOM 8742 O O . LEU B 1 3 ? -14.945 46.844 -30.609 1 19.02 3 LEU B O 1
ATOM 8746 N N . GLY B 1 4 ? -14.492 48.188 -32.094 1 19.45 4 GLY B N 1
ATOM 8747 C CA . GLY B 1 4 ? -13.32 49.031 -31.906 1 19.45 4 GLY B CA 1
ATOM 8748 C C . GLY B 1 4 ? -13.609 50.312 -31.141 1 19.45 4 GLY B C 1
ATOM 8749 O O . GLY B 1 4 ? -12.695 50.938 -30.609 1 19.45 4 GLY B O 1
ATOM 8750 N N . ILE B 1 5 ? -14.695 50.875 -31.359 1 18.7 5 ILE B N 1
ATOM 8751 C CA . ILE B 1 5 ? -14.773 52.312 -31.328 1 18.7 5 ILE B CA 1
ATOM 8752 C C . ILE B 1 5 ? -14.75 52.781 -29.875 1 18.7 5 ILE B C 1
ATOM 8754 O O . ILE B 1 5 ? -14.055 53.75 -29.547 1 18.7 5 ILE B O 1
ATOM 8758 N N . PHE B 1 6 ? -15.703 52.375 -29.125 1 20.58 6 PHE B N 1
ATOM 8759 C CA . PHE B 1 6 ? -16.203 53.312 -28.156 1 20.58 6 PHE B CA 1
ATOM 8760 C C . PHE B 1 6 ? -15.219 53.5 -27 1 20.58 6 PHE B C 1
ATOM 8762 O O . PHE B 1 6 ? -15.445 53 -25.906 1 20.58 6 PHE B O 1
ATOM 8769 N N . LEU B 1 7 ? -13.984 53.031 -27.078 1 21.2 7 LEU B N 1
ATOM 8770 C CA . LEU B 1 7 ? -12.875 53.062 -26.125 1 21.2 7 LEU B CA 1
ATOM 8771 C C . LEU B 1 7 ? -12.383 54.469 -25.906 1 21.2 7 LEU B C 1
ATOM 8773 O O . LEU B 1 7 ? -11.453 54.719 -25.125 1 21.2 7 LEU B O 1
ATOM 8777 N N . LEU B 1 8 ? -12.617 55.312 -26.875 1 20.89 8 LEU B N 1
ATOM 8778 C CA . LEU B 1 8 ? -11.891 56.562 -26.906 1 20.89 8 LEU B CA 1
ATOM 8779 C C . LEU B 1 8 ? -12.25 57.438 -25.703 1 20.89 8 LEU B C 1
ATOM 8781 O O . LEU B 1 8 ? -11.383 58.094 -25.125 1 20.89 8 LEU B O 1
ATOM 8785 N N . ALA B 1 9 ? -13.492 57.812 -25.656 1 22.2 9 ALA B N 1
ATOM 8786 C CA . ALA B 1 9 ? -13.82 59.094 -25.078 1 22.2 9 ALA B CA 1
ATOM 8787 C C . ALA B 1 9 ? -13.641 59.094 -23.562 1 22.2 9 ALA B C 1
ATOM 8789 O O . ALA B 1 9 ? -13.547 60.156 -22.938 1 22.2 9 ALA B O 1
ATOM 8790 N N . LEU B 1 10 ? -14.062 58 -22.984 1 22.38 10 LEU B N 1
ATOM 8791 C CA . LEU B 1 10 ? -14.367 58.312 -21.594 1 22.38 10 LEU B CA 1
ATOM 8792 C C . LEU B 1 10 ? -13.086 58.531 -20.781 1 22.38 10 LEU B C 1
ATOM 8794 O O . LEU B 1 10 ? -12.844 57.812 -19.812 1 22.38 10 LEU B O 1
ATOM 8798 N N . ALA B 1 11 ? -11.938 58.875 -21.297 1 24.45 11 ALA B N 1
ATOM 8799 C CA . ALA B 1 11 ? -10.594 59.25 -20.859 1 24.45 11 ALA B CA 1
ATOM 8800 C C . ALA B 1 11 ? -10.641 60.469 -19.922 1 24.45 11 ALA B C 1
ATOM 8802 O O . ALA B 1 11 ? -9.602 60.906 -19.453 1 24.45 11 ALA B O 1
ATOM 8803 N N . GLY B 1 12 ? -11.539 61.312 -20.328 1 24.14 12 GLY B N 1
ATOM 8804 C CA . GLY B 1 12 ? -11.469 62.5 -19.516 1 24.14 12 GLY B CA 1
ATOM 8805 C C . GLY B 1 12 ? -11.656 62.25 -18.031 1 24.14 12 GLY B C 1
ATOM 8806 O O . GLY B 1 12 ? -12.789 62.219 -17.547 1 24.14 12 GLY B O 1
ATOM 8807 N N . CYS B 1 13 ? -11.203 61.219 -17.703 1 22.12 13 CYS B N 1
ATOM 8808 C CA . CYS B 1 13 ? -11.422 60.719 -16.328 1 22.12 13 CYS B CA 1
ATOM 8809 C C . CYS B 1 13 ? -11.219 61.844 -15.32 1 22.12 13 CYS B C 1
ATOM 8811 O O . CYS B 1 13 ? -10.156 62.469 -15.297 1 22.12 13 CYS B O 1
ATOM 8813 N N . CYS B 1 14 ? -12.219 62.625 -15.031 1 24.58 14 CYS B N 1
ATOM 8814 C CA . CYS B 1 14 ? -12.266 63.719 -14.07 1 24.58 14 CYS B CA 1
ATOM 8815 C C . CYS B 1 14 ? -11.414 63.406 -12.852 1 24.58 14 CYS B C 1
ATOM 8817 O O . CYS B 1 14 ? -11.531 62.312 -12.258 1 24.58 14 CYS B O 1
ATOM 8819 N N . SER B 1 15 ? -10.133 63.688 -12.945 1 26.81 15 SER B N 1
ATOM 8820 C CA . SER B 1 15 ? -9.242 63.969 -11.82 1 26.81 15 SER B CA 1
ATOM 8821 C C . SER B 1 15 ? -10.023 64.438 -10.609 1 26.81 15 SER B C 1
ATOM 8823 O O . SER B 1 15 ? -10.484 65.625 -10.578 1 26.81 15 SER B O 1
ATOM 8825 N N . PHE B 1 16 ? -10.953 63.781 -10.172 1 28.33 16 PHE B N 1
ATOM 8826 C CA . PHE B 1 16 ? -11.5 64.375 -8.945 1 28.33 16 PHE B CA 1
ATOM 8827 C C . PHE B 1 16 ? -10.391 64.688 -7.949 1 28.33 16 PHE B C 1
ATOM 8829 O O . PHE B 1 16 ? -9.656 63.781 -7.523 1 28.33 16 PHE B O 1
ATOM 8836 N N . ALA B 1 17 ? -9.523 65.625 -8.242 1 32.81 17 ALA B N 1
ATOM 8837 C CA . ALA B 1 17 ? -8.75 66.375 -7.254 1 32.81 17 ALA B CA 1
ATOM 8838 C C . ALA B 1 17 ? -9.414 66.312 -5.879 1 32.81 17 ALA B C 1
ATOM 8840 O O . ALA B 1 17 ? -10.5 66.875 -5.68 1 32.81 17 ALA B O 1
ATOM 8841 N N . SER B 1 18 ? -9.539 65.25 -5.453 1 37.16 18 SER B N 1
ATOM 8842 C CA . SER B 1 18 ? -10.07 65.188 -4.094 1 37.16 18 SER B CA 1
ATOM 8843 C C . SER B 1 18 ? -9.516 66.25 -3.219 1 37.16 18 SER B C 1
ATOM 8845 O O . SER B 1 18 ? -8.305 66.312 -2.975 1 37.16 18 SER B O 1
ATOM 8847 N N . ALA B 1 19 ? -9.797 67.438 -3.488 1 43.84 19 ALA B N 1
ATOM 8848 C CA . ALA B 1 19 ? -9.531 68.625 -2.711 1 43.84 19 ALA B CA 1
ATOM 8849 C C . ALA B 1 19 ? -9.586 68.375 -1.214 1 43.84 19 ALA B C 1
ATOM 8851 O O . ALA B 1 19 ? -10.578 67.812 -0.72 1 43.84 19 ALA B O 1
ATOM 8852 N N . THR B 1 20 ? -8.508 68.062 -0.791 1 54.66 20 THR B N 1
ATOM 8853 C CA . THR B 1 20 ? -8.375 68.062 0.662 1 54.66 20 THR B CA 1
ATOM 8854 C C . THR B 1 20 ? -9.078 69.25 1.283 1 54.66 20 THR B C 1
ATOM 8856 O O . THR B 1 20 ? -8.961 70.375 0.783 1 54.66 20 THR B O 1
ATOM 8859 N N . GLN B 1 21 ? -10.18 69 1.853 1 62.44 21 GLN B N 1
ATOM 8860 C CA . GLN B 1 21 ? -10.82 70.125 2.516 1 62.44 21 GLN B CA 1
ATOM 8861 C C . GLN B 1 21 ? -10.656 70.062 4.027 1 62.44 21 GLN B C 1
ATOM 8863 O O . GLN B 1 21 ? -10.406 69 4.574 1 62.44 21 GLN B O 1
ATOM 8868 N N . ASN B 1 22 ? -10.523 71.062 4.586 1 72.06 22 ASN B N 1
ATOM 8869 C CA . ASN B 1 22 ? -10.477 71.125 6.043 1 72.06 22 ASN B CA 1
ATOM 8870 C C . ASN B 1 22 ? -11.859 70.938 6.664 1 72.06 22 ASN B C 1
ATOM 8872 O O . ASN B 1 22 ? -12.797 71.688 6.309 1 72.06 22 ASN B O 1
ATOM 8876 N N . CYS B 1 23 ? -12.031 69.812 7.277 1 72.44 23 CYS B N 1
ATOM 8877 C CA . CYS B 1 23 ? -13.289 69.625 7.996 1 72.44 23 CYS B CA 1
ATOM 8878 C C . CYS B 1 23 ? -13.125 69.875 9.477 1 72.44 23 CYS B C 1
ATOM 8880 O O . CYS B 1 23 ? -12.039 69.75 10.031 1 72.44 23 CYS B O 1
ATOM 8882 N N . LEU B 1 24 ? -14.188 70.375 10.086 1 72.12 24 LEU B N 1
ATOM 8883 C CA . LEU B 1 24 ? -14.258 70.438 11.547 1 72.12 24 LEU B CA 1
ATOM 8884 C C . LEU B 1 24 ? -14.617 69.062 12.102 1 72.12 24 LEU B C 1
ATOM 8886 O O . LEU B 1 24 ? -15.531 68.375 11.602 1 72.12 24 LEU B O 1
ATOM 8890 N N . VAL B 1 25 ? -13.766 68.562 12.812 1 68.75 25 VAL B N 1
ATOM 8891 C CA . VAL B 1 25 ? -14.016 67.25 13.453 1 68.75 25 VAL B CA 1
ATOM 8892 C C . VAL B 1 25 ? -14.164 67.438 14.961 1 68.75 25 VAL B C 1
ATOM 8894 O O . VAL B 1 25 ? -13.375 68.188 15.578 1 68.75 25 VAL B O 1
ATOM 8897 N N . GLY B 1 26 ? -15.328 66.938 15.438 1 64.69 26 GLY B N 1
ATOM 8898 C CA . GLY B 1 26 ? -15.68 67.062 16.844 1 64.69 26 GLY B CA 1
ATOM 8899 C C . GLY B 1 26 ? -17.172 67.188 17.078 1 64.69 26 GLY B C 1
ATOM 8900 O O . GLY B 1 26 ? -17.969 66.75 16.266 1 64.69 26 GLY B O 1
ATOM 8901 N N . ASN B 1 27 ? -17.547 67.688 18.188 1 60.78 27 ASN B N 1
ATOM 8902 C CA . ASN B 1 27 ? -18.969 67.875 18.484 1 60.78 27 ASN B CA 1
ATOM 8903 C C . ASN B 1 27 ? -19.281 69.25 19.062 1 60.78 27 ASN B C 1
ATOM 8905 O O . ASN B 1 27 ? -18.406 69.875 19.672 1 60.78 27 ASN B O 1
ATOM 8909 N N . LEU B 1 28 ? -20.438 69.688 18.703 1 65.94 28 LEU B N 1
ATOM 8910 C CA . LEU B 1 28 ? -21.047 70.875 19.234 1 65.94 28 LEU B CA 1
ATOM 8911 C C . LEU B 1 28 ? -22.328 70.562 20 1 65.94 28 LEU B C 1
ATOM 8913 O O . LEU B 1 28 ? -23.078 69.688 19.609 1 65.94 28 LEU B O 1
ATOM 8917 N N . VAL B 1 29 ? -22.391 71.125 21.234 1 61.31 29 VAL B N 1
ATOM 8918 C CA . VAL B 1 29 ? -23.688 71.125 21.891 1 61.31 29 VAL B CA 1
ATOM 8919 C C . VAL B 1 29 ? -24.422 72.438 21.578 1 61.31 29 VAL B C 1
ATOM 8921 O O . VAL B 1 29 ? -23.875 73.562 21.797 1 61.31 29 VAL B O 1
ATOM 8924 N N . VAL B 1 30 ? -25.547 72.375 20.891 1 62.84 30 VAL B N 1
ATOM 8925 C CA . VAL B 1 30 ? -26.312 73.5 20.453 1 62.84 30 VAL B CA 1
ATOM 8926 C C . VAL B 1 30 ? -27.656 73.562 21.188 1 62.84 30 VAL B C 1
ATOM 8928 O O . VAL B 1 30 ? -28.359 72.562 21.25 1 62.84 30 VAL B O 1
ATOM 8931 N N . SER B 1 31 ? -27.875 74.562 22.094 1 61.91 31 SER B N 1
ATOM 8932 C CA . SER B 1 31 ? -29.172 74.812 22.703 1 61.91 31 SER B CA 1
ATOM 8933 C C . SER B 1 31 ? -29.781 76.125 22.125 1 61.91 31 SER B C 1
ATOM 8935 O O . SER B 1 31 ? -29.188 77.188 22.203 1 61.91 31 SER B O 1
ATOM 8937 N N . GLU B 1 32 ? -31 76.188 21.547 1 64.06 32 GLU B N 1
ATOM 8938 C CA . GLU B 1 32 ? -31.719 77.312 20.953 1 64.06 32 GLU B CA 1
ATOM 8939 C C . GLU B 1 32 ? -30.859 78.062 19.953 1 64.06 32 GLU B C 1
ATOM 8941 O O . GLU B 1 32 ? -30.75 79.312 19.984 1 64.06 32 GLU B O 1
ATOM 8946 N N . ASN B 1 33 ? -30.141 77.312 19.094 1 62.5 33 ASN B N 1
ATOM 8947 C CA . ASN B 1 33 ? -29.297 77.812 18 1 62.5 33 ASN B CA 1
ATOM 8948 C C . ASN B 1 33 ? -28.078 78.562 18.531 1 62.5 33 ASN B C 1
ATOM 8950 O O . ASN B 1 33 ? -27.594 79.5 17.906 1 62.5 33 ASN B O 1
ATOM 8954 N N . VAL B 1 34 ? -27.75 78.25 19.875 1 69.31 34 VAL B N 1
ATOM 8955 C CA . VAL B 1 34 ? -26.516 78.812 20.469 1 69.31 34 VAL B CA 1
ATOM 8956 C C . VAL B 1 34 ? -25.578 77.625 20.797 1 69.31 34 VAL B C 1
ATOM 8958 O O . VAL B 1 34 ? -25.984 76.625 21.406 1 69.31 34 VAL B O 1
ATOM 8961 N N . ILE B 1 35 ? -24.328 77.688 20.359 1 68.88 35 ILE B N 1
ATOM 8962 C CA . ILE B 1 35 ? -23.312 76.688 20.672 1 68.88 35 ILE B CA 1
ATOM 8963 C C . ILE B 1 35 ? -22.859 76.875 22.125 1 68.88 35 ILE B C 1
ATOM 8965 O O . ILE B 1 35 ? -22.297 77.938 22.5 1 68.88 35 ILE B O 1
ATOM 8969 N N . THR B 1 36 ? -23.156 75.938 22.969 1 63.44 36 THR B N 1
ATOM 8970 C CA . THR B 1 36 ? -22.828 76.062 24.391 1 63.44 36 THR B CA 1
ATOM 8971 C C . THR B 1 36 ? -21.578 75.312 24.734 1 63.44 36 THR B C 1
ATOM 8973 O O . THR B 1 36 ? -21 75.5 25.797 1 63.44 36 THR B O 1
ATOM 8976 N N . SER B 1 37 ? -21.297 74.375 23.953 1 61.38 37 SER B N 1
ATOM 8977 C CA . SER B 1 37 ? -20.047 73.625 24.094 1 61.38 37 SER B CA 1
ATOM 8978 C C . SER B 1 37 ? -19.453 73.25 22.734 1 61.38 37 SER B C 1
ATOM 8980 O O . SER B 1 37 ? -20.188 72.875 21.812 1 61.38 37 SER B O 1
ATOM 8982 N N . LYS B 1 38 ? -18.047 73.562 22.547 1 60.28 38 LYS B N 1
ATOM 8983 C CA . LYS B 1 38 ? -17.375 73.312 21.266 1 60.28 38 LYS B CA 1
ATOM 8984 C C . LYS B 1 38 ? -16.047 72.562 21.453 1 60.28 38 LYS B C 1
ATOM 8986 O O . LYS B 1 38 ? -15.156 73.062 22.141 1 60.28 38 LYS B O 1
ATOM 8991 N N . SER B 1 39 ? -16.078 71.438 21.156 1 58.31 39 SER B N 1
ATOM 8992 C CA . SER B 1 39 ? -14.844 70.688 21.016 1 58.31 39 SER B CA 1
ATOM 8993 C C . SER B 1 39 ? -14.617 70.25 19.562 1 58.31 39 SER B C 1
ATOM 8995 O O . SER B 1 39 ? -15.062 69.188 19.141 1 58.31 39 SER B O 1
ATOM 8997 N N . VAL B 1 40 ? -14.141 71.188 18.766 1 60.16 40 VAL B N 1
ATOM 8998 C CA . VAL B 1 40 ? -13.984 70.938 17.344 1 60.16 40 VAL B CA 1
ATOM 8999 C C . VAL B 1 40 ? -12.547 71.25 16.922 1 60.16 40 VAL B C 1
ATOM 9001 O O . VAL B 1 40 ? -11.906 72.125 17.453 1 60.16 40 VAL B O 1
ATOM 9004 N N . GLU B 1 41 ? -11.883 70.312 16.266 1 62.62 41 GLU B N 1
ATOM 9005 C CA . GLU B 1 41 ? -10.578 70.562 15.641 1 62.62 41 GLU B CA 1
ATOM 9006 C C . GLU B 1 41 ? -10.688 70.562 14.117 1 62.62 41 GLU B C 1
ATOM 9008 O O . GLU B 1 41 ? -11.617 69.938 13.555 1 62.62 41 GLU B O 1
ATOM 9013 N N . LEU B 1 42 ? -9.828 71.312 13.578 1 64.56 42 LEU B N 1
ATOM 9014 C CA . LEU B 1 42 ? -9.734 71.312 12.125 1 64.56 42 LEU B CA 1
ATOM 9015 C C . LEU B 1 42 ? -8.836 70.188 11.656 1 64.56 42 LEU B C 1
ATOM 9017 O O . LEU B 1 42 ? -7.711 70 12.133 1 64.56 42 LEU B O 1
ATOM 9021 N N . LYS B 1 43 ? -9.445 69.312 10.906 1 64.81 43 LYS B N 1
ATOM 9022 C CA . LYS B 1 43 ? -8.711 68.188 10.359 1 64.81 43 LYS B CA 1
ATOM 9023 C C . LYS B 1 43 ? -8.781 68.188 8.828 1 64.81 43 LYS B C 1
ATOM 9025 O O . LYS B 1 43 ? -9.844 68.438 8.258 1 64.81 43 LYS B O 1
ATOM 9030 N N . GLU B 1 44 ? -7.672 67.938 8.281 1 67.19 44 GLU B N 1
ATOM 9031 C CA . GLU B 1 44 ? -7.656 67.688 6.84 1 67.19 44 GLU B CA 1
ATOM 9032 C C . GLU B 1 44 ? -8.352 66.375 6.477 1 67.19 44 GLU B C 1
ATOM 9034 O O . GLU B 1 44 ? -8.062 65.312 7.062 1 67.19 44 GLU B O 1
ATOM 9039 N N . CYS B 1 45 ? -9.398 66.438 5.719 1 61.06 45 CYS B N 1
ATOM 9040 C CA . CYS B 1 45 ? -10.266 65.312 5.352 1 61.06 45 CYS B CA 1
ATOM 9041 C C . CYS B 1 45 ? -10.203 65.062 3.854 1 61.06 45 CYS B C 1
ATOM 9043 O O . CYS B 1 45 ? -10.484 65.938 3.047 1 61.06 45 CYS B O 1
ATOM 9045 N N . ASP B 1 46 ? -9.75 63.906 3.334 1 62.28 46 ASP B N 1
ATOM 9046 C CA . ASP B 1 46 ? -9.758 63.531 1.919 1 62.28 46 ASP B CA 1
ATOM 9047 C C . ASP B 1 46 ? -11.164 63.125 1.469 1 62.28 46 ASP B C 1
ATOM 9049 O O . ASP B 1 46 ? -11.414 62.969 0.272 1 62.28 46 ASP B O 1
ATOM 9053 N N . GLY B 1 47 ? -12.133 63.094 2.301 1 60.5 47 GLY B N 1
ATOM 9054 C CA . GLY B 1 47 ? -13.516 62.781 1.976 1 60.5 47 GLY B CA 1
ATOM 9055 C C . GLY B 1 47 ? -14.445 63.938 2.156 1 60.5 47 GLY B C 1
ATOM 9056 O O . GLY B 1 47 ? -14.117 65.062 1.787 1 60.5 47 GLY B O 1
ATOM 9057 N N . LEU B 1 48 ? -15.68 63.625 2.664 1 65.44 48 LEU B N 1
ATOM 9058 C CA . LEU B 1 48 ? -16.703 64.625 2.877 1 65.44 48 LEU B CA 1
ATOM 9059 C C . LEU B 1 48 ? -16.781 65.062 4.352 1 65.44 48 LEU B C 1
ATOM 9061 O O . LEU B 1 48 ? -16.562 64.188 5.23 1 65.44 48 LEU B O 1
ATOM 9065 N N . CYS B 1 49 ? -16.906 66.25 4.52 1 70.69 49 CYS B N 1
ATOM 9066 C CA . CYS B 1 49 ? -17.25 66.688 5.863 1 70.69 49 CYS B CA 1
ATOM 9067 C C . CYS B 1 49 ? -18.672 66.25 6.23 1 70.69 49 CYS B C 1
ATOM 9069 O O . CYS B 1 49 ? -19.578 66.375 5.402 1 70.69 49 CYS B O 1
ATOM 9071 N N . ARG B 1 50 ? -18.844 65.688 7.297 1 69.88 50 ARG B N 1
ATOM 9072 C CA . ARG B 1 50 ? -20.188 65.312 7.742 1 69.88 50 ARG B CA 1
ATOM 9073 C C . ARG B 1 50 ? -20.594 66.125 8.969 1 69.88 50 ARG B C 1
ATOM 9075 O O . ARG B 1 50 ? -19.797 66.312 9.891 1 69.88 50 ARG B O 1
ATOM 9082 N N . LYS B 1 51 ? -21.797 66.625 8.812 1 69.56 51 LYS B N 1
ATOM 9083 C CA . LYS B 1 51 ? -22.516 67.188 9.93 1 69.56 51 LYS B CA 1
ATOM 9084 C C . LYS B 1 51 ? -23.734 66.375 10.312 1 69.56 51 LYS B C 1
ATOM 9086 O O . LYS B 1 51 ? -24.641 66.188 9.508 1 69.56 51 LYS B O 1
ATOM 9091 N N . GLN B 1 52 ? -23.609 65.75 11.367 1 65.88 52 GLN B N 1
ATOM 9092 C CA . GLN B 1 52 ? -24.719 65 11.891 1 65.88 52 GLN B CA 1
ATOM 9093 C C . GLN B 1 52 ? -25.344 65.688 13.102 1 65.88 52 GLN B C 1
ATOM 9095 O O . GLN B 1 52 ? -24.656 65.938 14.094 1 65.88 52 GLN B O 1
ATOM 9100 N N . THR B 1 53 ? -26.547 66.125 12.93 1 62.66 53 THR B N 1
ATOM 9101 C CA . THR B 1 53 ? -27.297 66.75 14 1 62.66 53 THR B CA 1
ATOM 9102 C C . THR B 1 53 ? -28.281 65.812 14.633 1 62.66 53 THR B C 1
ATOM 9104 O O . THR B 1 53 ? -29.141 65.25 13.945 1 62.66 53 THR B O 1
ATOM 9107 N N . VAL B 1 54 ? -28.062 65.5 15.789 1 57.47 54 VAL B N 1
ATOM 9108 C CA . VAL B 1 54 ? -29.016 64.688 16.578 1 57.47 54 VAL B CA 1
ATOM 9109 C C . VAL B 1 54 ? -29.922 65.625 17.375 1 57.47 54 VAL B C 1
ATOM 9111 O O . VAL B 1 54 ? -29.438 66.438 18.203 1 57.47 54 VAL B O 1
ATOM 9114 N N . THR B 1 55 ? -31.172 65.875 17.016 1 51.31 55 THR B N 1
ATOM 9115 C CA . THR B 1 55 ? -32.125 66.875 17.578 1 51.31 55 THR B CA 1
ATOM 9116 C C . THR B 1 55 ? -32.812 66.25 18.797 1 51.31 55 THR B C 1
ATOM 9118 O O . THR B 1 55 ? -33.281 65.125 18.766 1 51.31 55 THR B O 1
ATOM 9121 N N . SER B 1 56 ? -32.469 66.75 19.984 1 45.59 56 SER B N 1
ATOM 9122 C CA . SER B 1 56 ? -33.344 66.5 21.125 1 45.59 56 SER B CA 1
ATOM 9123 C C . SER B 1 56 ? -34.156 67.75 21.438 1 45.59 56 SER B C 1
ATOM 9125 O O . SER B 1 56 ? -33.781 68.875 21.078 1 45.59 56 SER B O 1
ATOM 9127 N N . PRO B 1 57 ? -35.375 67.812 21.922 1 43.34 57 PRO B N 1
ATOM 9128 C CA . PRO B 1 57 ? -36.219 69 22.234 1 43.34 57 PRO B CA 1
ATOM 9129 C C . PRO B 1 57 ? -35.406 70.062 22.938 1 43.34 57 PRO B C 1
ATOM 9131 O O . PRO B 1 57 ? -35.688 71.25 22.734 1 43.34 57 PRO B O 1
ATOM 9134 N N . ASN B 1 58 ? -34.656 69.812 24.016 1 45.88 58 ASN B N 1
ATOM 9135 C CA . ASN B 1 58 ? -34.094 70.875 24.875 1 45.88 58 ASN B CA 1
ATOM 9136 C C . ASN B 1 58 ? -32.656 71.25 24.438 1 45.88 58 ASN B C 1
ATOM 9138 O O . ASN B 1 58 ? -31.953 71.938 25.172 1 45.88 58 ASN B O 1
ATOM 9142 N N . GLY B 1 59 ? -32.156 70.812 23.25 1 51.28 59 GLY B N 1
ATOM 9143 C CA . GLY B 1 59 ? -30.859 71.125 22.703 1 51.28 59 GLY B CA 1
ATOM 9144 C C . GLY B 1 59 ? -30.25 70.062 21.812 1 51.28 59 GLY B C 1
ATOM 9145 O O . GLY B 1 59 ? -30.703 68.938 21.844 1 51.28 59 GLY B O 1
ATOM 9146 N N . GLY B 1 60 ? -29.734 70.312 20.703 1 56.47 60 GLY B N 1
ATOM 9147 C CA . GLY B 1 60 ? -29.266 69.375 19.719 1 56.47 60 GLY B CA 1
ATOM 9148 C C . GLY B 1 60 ? -27.766 69.125 19.766 1 56.47 60 GLY B C 1
ATOM 9149 O O . GLY B 1 60 ? -27.031 69.938 20.297 1 56.47 60 GLY B O 1
ATOM 9150 N N . LEU B 1 61 ? -27.312 67.875 19.656 1 59.44 61 LEU B N 1
ATOM 9151 C CA . LEU B 1 61 ? -25.922 67.5 19.469 1 59.44 61 LEU B CA 1
ATOM 9152 C C . LEU B 1 61 ? -25.562 67.438 17.984 1 59.44 61 LEU B C 1
ATOM 9154 O O . LEU B 1 61 ? -26.312 66.875 17.188 1 59.44 61 LEU B O 1
ATOM 9158 N N . VAL B 1 62 ? -24.531 68.312 17.672 1 64.94 62 VAL B N 1
ATOM 9159 C CA . VAL B 1 62 ? -24.047 68.25 16.297 1 64.94 62 VAL B CA 1
ATOM 9160 C C . VAL B 1 62 ? -22.688 67.562 16.25 1 64.94 62 VAL B C 1
ATOM 9162 O O . VAL B 1 62 ? -21.75 67.938 16.922 1 64.94 62 VAL B O 1
ATOM 9165 N N . LEU B 1 63 ? -22.672 66.5 15.594 1 68.94 63 LEU B N 1
ATOM 9166 C CA . LEU B 1 63 ? -21.438 65.812 15.344 1 68.94 63 LEU B CA 1
ATOM 9167 C C . LEU B 1 63 ? -20.828 66.25 14.008 1 68.94 63 LEU B C 1
ATOM 9169 O O . LEU B 1 63 ? -21.516 66.25 12.984 1 68.94 63 LEU B O 1
ATOM 9173 N N . LEU B 1 64 ? -19.562 66.688 14.156 1 68.44 64 LEU B N 1
ATOM 9174 C CA . LEU B 1 64 ? -18.797 67.062 12.961 1 68.44 64 LEU B CA 1
ATOM 9175 C C . LEU B 1 64 ? -17.703 66 12.695 1 68.44 64 LEU B C 1
ATOM 9177 O O . LEU B 1 64 ? -16.859 65.75 13.57 1 68.44 64 LEU B O 1
ATOM 9181 N N . THR B 1 65 ? -17.828 65.375 11.695 1 67.31 65 THR B N 1
ATOM 9182 C CA . THR B 1 65 ? -16.859 64.375 11.406 1 67.31 65 THR B CA 1
ATOM 9183 C C . THR B 1 65 ? -16.312 64.5 9.984 1 67.31 65 THR B C 1
ATOM 9185 O O . THR B 1 65 ? -16.875 65.25 9.172 1 67.31 65 THR B O 1
ATOM 9188 N N . CYS B 1 66 ? -15.141 64.062 9.859 1 61.78 66 CYS B N 1
ATOM 9189 C CA . CYS B 1 66 ? -14.57 63.812 8.531 1 61.78 66 CYS B CA 1
ATOM 9190 C C . CYS B 1 66 ? -14.797 62.375 8.078 1 61.78 66 CYS B C 1
ATOM 9192 O O . CYS B 1 66 ? -14.32 61.438 8.719 1 61.78 66 CYS B O 1
ATOM 9194 N N . GLU B 1 67 ? -15.758 62.312 7.281 1 54.75 67 GLU B N 1
ATOM 9195 C CA . GLU B 1 67 ? -15.961 60.969 6.703 1 54.75 67 GLU B CA 1
ATOM 9196 C C . GLU B 1 67 ? -14.914 60.656 5.645 1 54.75 67 GLU B C 1
ATOM 9198 O O . GLU B 1 67 ? -15.031 61.094 4.492 1 54.75 67 GLU B O 1
ATOM 9203 N N . GLU B 1 68 ? -13.844 60.125 6.121 1 48.06 68 GLU B N 1
ATOM 9204 C CA . GLU B 1 68 ? -12.703 59.938 5.234 1 48.06 68 GLU B CA 1
ATOM 9205 C C . GLU B 1 68 ? -12.953 58.75 4.281 1 48.06 68 GLU B C 1
ATOM 9207 O O . GLU B 1 68 ? -12.258 58.625 3.27 1 48.06 68 GLU B O 1
ATOM 9212 N N . ASN B 1 69 ? -13.867 57.906 4.551 1 39.88 69 ASN B N 1
ATOM 9213 C CA . ASN B 1 69 ? -14.133 56.781 3.66 1 39.88 69 ASN B CA 1
ATOM 9214 C C . ASN B 1 69 ? -14.648 57.25 2.303 1 39.88 69 ASN B C 1
ATOM 9216 O O . ASN B 1 69 ? -15.719 57.844 2.217 1 39.88 69 ASN B O 1
ATOM 9220 N N . LYS B 1 70 ? -13.82 57.188 1.482 1 41 70 LYS B N 1
ATOM 9221 C CA . LYS B 1 70 ? -14.164 57.625 0.132 1 41 70 LYS B CA 1
ATOM 9222 C C . LYS B 1 70 ? -15.477 57.031 -0.326 1 41 70 LYS B C 1
ATOM 9224 O O . LYS B 1 70 ? -16.25 57.656 -1.058 1 41 70 LYS B O 1
ATOM 9229 N N . VAL B 1 71 ? -15.719 55.844 0.09 1 35.38 71 VAL B N 1
ATOM 9230 C CA . VAL B 1 71 ? -16.953 55.219 -0.361 1 35.38 71 VAL B CA 1
ATOM 9231 C C . VAL B 1 71 ? -18.156 55.969 0.242 1 35.38 71 VAL B C 1
ATOM 9233 O O . VAL B 1 71 ? -19.125 56.25 -0.459 1 35.38 71 VAL B O 1
ATOM 9236 N N . MET B 1 72 ? -18.078 56.219 1.541 1 39.69 72 MET B N 1
ATOM 9237 C CA . MET B 1 72 ? -19.203 56.969 2.092 1 39.69 72 MET B CA 1
ATOM 9238 C C . MET B 1 72 ? -19.266 58.375 1.503 1 39.69 72 MET B C 1
ATOM 9240 O O . MET B 1 72 ? -20.359 58.906 1.276 1 39.69 72 MET B O 1
ATOM 9244 N N . THR B 1 73 ? -18.109 58.719 1.229 1 42 73 THR B N 1
ATOM 9245 C CA . THR B 1 73 ? -18.094 60 0.551 1 42 73 THR B CA 1
ATOM 9246 C C . THR B 1 73 ? -18.797 59.906 -0.805 1 42 73 THR B C 1
ATOM 9248 O O . THR B 1 73 ? -19.516 60.812 -1.202 1 42 73 THR B O 1
ATOM 9251 N N . PHE B 1 74 ? -18.438 58.812 -1.519 1 41.03 74 PHE B N 1
ATOM 9252 C CA . PHE B 1 74 ? -19.078 58.594 -2.811 1 41.03 74 PHE B CA 1
ATOM 9253 C C . PHE B 1 74 ? -20.578 58.406 -2.645 1 41.03 74 PHE B C 1
ATOM 9255 O O . PHE B 1 74 ? -21.375 58.969 -3.4 1 41.03 74 PHE B O 1
ATOM 9262 N N . ILE B 1 75 ? -20.969 57.562 -1.698 1 41.16 75 ILE B N 1
ATOM 9263 C CA . ILE B 1 75 ? -22.391 57.312 -1.506 1 41.16 75 ILE B CA 1
ATOM 9264 C C . ILE B 1 75 ? -23.078 58.594 -1.02 1 41.16 75 ILE B C 1
ATOM 9266 O O . ILE B 1 75 ? -24.203 58.906 -1.416 1 41.16 75 ILE B O 1
ATOM 9270 N N . ASN B 1 76 ? -22.328 59.375 -0.272 1 41.75 76 ASN B N 1
ATOM 9271 C CA . ASN B 1 76 ? -22.953 60.594 0.263 1 41.75 76 ASN B CA 1
ATOM 9272 C C . ASN B 1 76 ? -22.578 61.812 -0.546 1 41.75 76 ASN B C 1
ATOM 9274 O O . ASN B 1 76 ? -22.875 62.938 -0.141 1 41.75 76 ASN B O 1
ATOM 9278 N N . HIS B 1 77 ? -21.875 61.438 -1.479 1 45.47 77 HIS B N 1
ATOM 9279 C CA . HIS B 1 77 ? -21.547 62.531 -2.4 1 45.47 77 HIS B CA 1
ATOM 9280 C C . HIS B 1 77 ? -22.797 63.125 -3.035 1 45.47 77 HIS B C 1
ATOM 9282 O O . HIS B 1 77 ? -23.609 62.406 -3.619 1 45.47 77 HIS B O 1
ATOM 9288 N N . GLY B 1 78 ? -23.094 64.312 -3.037 1 46.03 78 GLY B N 1
ATOM 9289 C CA . GLY B 1 78 ? -24.281 64.938 -3.531 1 46.03 78 GLY B CA 1
ATOM 9290 C C . GLY B 1 78 ? -25.484 64.75 -2.627 1 46.03 78 GLY B C 1
ATOM 9291 O O . GLY B 1 78 ? -26.594 65.188 -2.977 1 46.03 78 GLY B O 1
ATOM 9292 N N . GLN B 1 79 ? -25.297 63.844 -1.685 1 45.03 79 GLN B N 1
ATOM 9293 C CA . GLN B 1 79 ? -26.5 63.625 -0.902 1 45.03 79 GLN B CA 1
ATOM 9294 C C . GLN B 1 79 ? -26.766 64.75 0.051 1 45.03 79 GLN B C 1
ATOM 9296 O O . GLN B 1 79 ? -25.844 65.312 0.676 1 45.03 79 GLN B O 1
ATOM 9301 N N . GLU B 1 80 ? -27.875 65.438 -0.134 1 48.56 80 GLU B N 1
ATOM 9302 C CA . GLU B 1 80 ? -28.516 66.375 0.773 1 48.56 80 GLU B CA 1
ATOM 9303 C C . GLU B 1 80 ? -28.5 65.875 2.211 1 48.56 80 GLU B C 1
ATOM 9305 O O . GLU B 1 80 ? -28.047 64.75 2.473 1 48.56 80 GLU B O 1
ATOM 9310 N N . CYS B 1 81 ? -28.844 66.562 3.139 1 55.41 81 CYS B N 1
ATOM 9311 C CA . CYS B 1 81 ? -29.031 66.188 4.531 1 55.41 81 CYS B CA 1
ATOM 9312 C C . CYS B 1 81 ? -30.031 65 4.648 1 55.41 81 CYS B C 1
ATOM 9314 O O . CYS B 1 81 ? -31.047 65 3.955 1 55.41 81 CYS B O 1
ATOM 9316 N N . SER B 1 82 ? -29.719 63.938 4.84 1 55.5 82 SER B N 1
ATOM 9317 C CA . SER B 1 82 ? -30.672 62.906 5.164 1 55.5 82 SER B CA 1
ATOM 9318 C C . SER B 1 82 ? -31.109 62.969 6.625 1 55.5 82 SER B C 1
ATOM 9320 O O . SER B 1 82 ? -30.281 63.188 7.512 1 55.5 82 SER B O 1
ATOM 9322 N N . SER B 1 83 ? -32.312 63.281 6.941 1 48.12 83 SER B N 1
ATOM 9323 C CA . SER B 1 83 ? -32.906 63.406 8.266 1 48.12 83 SER B CA 1
ATOM 9324 C C . SER B 1 83 ? -33.688 62.156 8.648 1 48.12 83 SER B C 1
ATOM 9326 O O . SER B 1 83 ? -34.406 61.594 7.832 1 48.12 83 SER B O 1
ATOM 9328 N N . SER B 1 84 ? -33.281 61.531 9.555 1 47.09 84 SER B N 1
ATOM 9329 C CA . SER B 1 84 ? -34.188 60.562 10.227 1 47.09 84 SER B CA 1
ATOM 9330 C C . SER B 1 84 ? -34.812 61.188 11.469 1 47.09 84 SER B C 1
ATOM 9332 O O . SER B 1 84 ? -34.5 62.344 11.82 1 47.09 84 SER B O 1
ATOM 9334 N N . GLU B 1 85 ? -35.844 60.562 12.156 1 50.66 85 GLU B N 1
ATOM 9335 C CA . GLU B 1 85 ? -36.562 61.094 13.305 1 50.66 85 GLU B CA 1
ATOM 9336 C C . GLU B 1 85 ? -35.594 61.562 14.391 1 50.66 85 GLU B C 1
ATOM 9338 O O . GLU B 1 85 ? -35.875 62.5 15.133 1 50.66 85 GLU B O 1
ATOM 9343 N N . LEU B 1 86 ? -34.375 60.969 14.492 1 47.16 86 LEU B N 1
ATOM 9344 C CA . LEU B 1 86 ? -33.531 61.25 15.633 1 47.16 86 LEU B CA 1
ATOM 9345 C C . LEU B 1 86 ? -32.219 61.938 15.203 1 47.16 86 LEU B C 1
ATOM 9347 O O . LEU B 1 86 ? -31.5 62.469 16.031 1 47.16 86 LEU B O 1
ATOM 9351 N N . GLU B 1 87 ? -31.969 61.812 13.781 1 54.28 87 GLU B N 1
ATOM 9352 C CA . GLU B 1 87 ? -30.688 62.406 13.375 1 54.28 87 GLU B CA 1
ATOM 9353 C C . GLU B 1 87 ? -30.766 63 11.969 1 54.28 87 GLU B C 1
ATOM 9355 O O . GLU B 1 87 ? -31.562 62.562 11.148 1 54.28 87 GLU B O 1
ATOM 9360 N N . GLU B 1 88 ? -30.234 64.125 11.805 1 63.78 88 GLU B N 1
ATOM 9361 C CA . GLU B 1 88 ? -29.969 64.75 10.484 1 63.78 88 GLU B C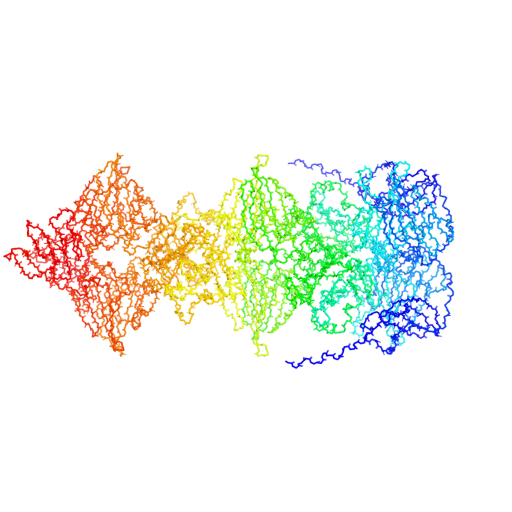A 1
ATOM 9362 C C . GLU B 1 88 ? -28.484 64.625 10.125 1 63.78 88 GLU B C 1
ATOM 9364 O O . GLU B 1 88 ? -27.625 65.062 10.914 1 63.78 88 GLU B O 1
ATOM 9369 N N . SER B 1 89 ? -28.219 63.906 9.062 1 64.69 89 SER B N 1
ATOM 9370 C CA . SER B 1 89 ? -26.844 63.781 8.609 1 64.69 89 SER B CA 1
ATOM 9371 C C . SER B 1 89 ? -26.641 64.438 7.258 1 64.69 89 SER B C 1
ATOM 9373 O O . SER B 1 89 ? -27.406 64.188 6.316 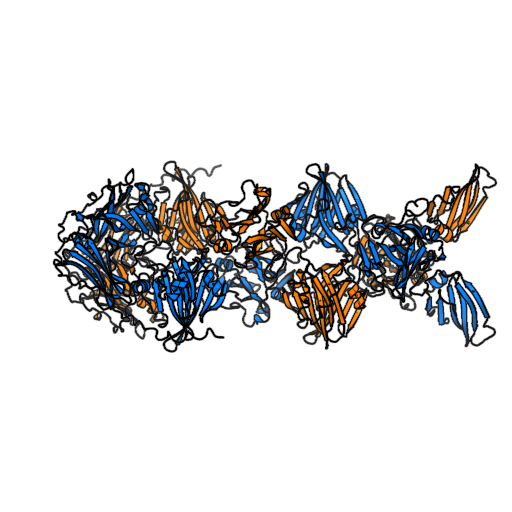1 64.69 89 SER B O 1
ATOM 9375 N N . CYS B 1 90 ? -25.75 65.438 7.242 1 66.44 90 CYS B N 1
ATOM 9376 C CA . CYS B 1 90 ? -25.438 66.188 6.02 1 66.44 90 CYS B CA 1
ATOM 9377 C C . CYS B 1 90 ? -23.984 66 5.609 1 66.44 90 CYS B C 1
ATOM 9379 O O . CYS B 1 90 ? -23.078 66.062 6.441 1 66.44 90 CYS B O 1
ATOM 9381 N N . PHE B 1 91 ? -23.75 65.688 4.379 1 67.44 91 PHE B N 1
ATOM 9382 C CA . PHE B 1 91 ? -22.406 65.562 3.824 1 67.44 91 PHE B CA 1
ATOM 9383 C C . PHE B 1 91 ? -22.078 66.688 2.896 1 67.44 91 PHE B C 1
ATOM 9385 O O . PHE B 1 91 ? -22.953 67.188 2.16 1 67.44 91 PHE B O 1
ATOM 9392 N N . CYS B 1 92 ? -21 67.438 3.029 1 67.12 92 CYS B N 1
ATOM 9393 C CA . CYS B 1 92 ? -20.656 68.562 2.17 1 67.12 92 CYS B CA 1
ATOM 9394 C C . CYS B 1 92 ? -19.203 68.5 1.731 1 67.12 92 CYS B C 1
ATOM 9396 O O . CYS B 1 92 ? -18.391 67.812 2.334 1 67.12 92 CYS B O 1
ATOM 9398 N N . GLU B 1 93 ? -19.016 69.25 0.462 1 64 93 GLU B N 1
ATOM 9399 C CA . GLU B 1 93 ? -17.703 69.25 -0.177 1 64 93 GLU B CA 1
ATOM 9400 C C . GLU B 1 93 ? -17.141 70.688 -0.193 1 64 93 GLU B C 1
ATOM 9402 O O . GLU B 1 93 ? -17.859 71.625 -0.509 1 64 93 GLU B O 1
ATOM 9407 N N . THR B 1 94 ? -16.188 71.312 0.603 1 66.56 94 THR B N 1
ATOM 9408 C CA . THR B 1 94 ? -15.414 72.562 0.623 1 66.56 94 THR B CA 1
ATOM 9409 C C . THR B 1 94 ? -14.82 72.812 2.008 1 66.56 94 THR B C 1
ATOM 9411 O O . THR B 1 94 ? -15.242 72.188 2.988 1 66.56 94 THR B O 1
ATOM 9414 N N . ASP B 1 95 ? -13.93 73.5 2.154 1 70.69 95 ASP B N 1
ATOM 9415 C CA . ASP B 1 95 ? -13.234 73.812 3.408 1 70.69 95 ASP B CA 1
ATOM 9416 C C . ASP B 1 95 ? -14.211 74.25 4.477 1 70.69 95 ASP B C 1
ATOM 9418 O O . ASP B 1 95 ? -14.945 75.25 4.258 1 70.69 95 ASP B O 1
ATOM 9422 N N . GLU B 1 96 ? -14.414 73.562 5.676 1 72.62 96 GLU B N 1
ATOM 9423 C CA . GLU B 1 96 ? -15.219 73.875 6.852 1 72.62 96 GLU B CA 1
ATOM 9424 C C . GLU B 1 96 ? -16.703 73.938 6.5 1 72.62 96 GLU B C 1
ATOM 9426 O O . GLU B 1 96 ? -17.469 74.688 7.109 1 72.62 96 GLU B O 1
ATOM 9431 N N . CYS B 1 97 ? -17.078 73.188 5.426 1 72.56 97 CYS B N 1
ATOM 9432 C CA . CYS B 1 97 ? -18.453 73.25 4.984 1 72.56 97 CYS B CA 1
ATOM 9433 C C . CYS B 1 97 ? -19.391 72.688 6.055 1 72.56 97 CYS B C 1
ATOM 9435 O O . CYS B 1 97 ? -20.594 72.938 6.047 1 72.56 97 CYS B O 1
ATOM 9437 N N . ASN B 1 98 ? -18.812 71.938 6.93 1 69.69 98 ASN B N 1
ATOM 9438 C CA . ASN B 1 98 ? -19.672 71.438 7.984 1 69.69 98 ASN B CA 1
ATOM 9439 C C . ASN B 1 98 ? -19.672 72.312 9.219 1 69.69 98 ASN B C 1
ATOM 9441 O O . ASN B 1 98 ? -20.141 71.938 10.281 1 69.69 98 ASN B O 1
ATOM 9445 N N . LYS B 1 99 ? -19.25 73.438 9.016 1 72.06 99 LYS B N 1
ATOM 9446 C CA . LYS B 1 99 ? -19.25 74.438 10.086 1 72.06 99 LYS B CA 1
ATOM 9447 C C . LYS B 1 99 ? -20.672 74.812 10.453 1 72.06 99 LYS B C 1
ATOM 9449 O O . LYS B 1 99 ? -21.516 75 9.57 1 72.06 99 LYS B O 1
ATOM 9454 N N . VAL B 1 100 ? -20.969 74.875 11.711 1 68.12 100 VAL B N 1
ATOM 9455 C CA . VAL B 1 100 ? -22.25 75.375 12.211 1 68.12 100 VAL B CA 1
ATOM 9456 C C . VAL B 1 100 ? -22.156 76.812 12.633 1 68.12 100 VAL B C 1
ATOM 9458 O O . VAL B 1 100 ? -21.344 77.188 13.484 1 68.12 100 VAL B O 1
ATOM 9461 N N . ASP B 1 101 ? -22.766 77.75 11.93 1 65 101 ASP B N 1
ATOM 9462 C CA . ASP B 1 101 ? -22.703 79.188 12.156 1 65 101 ASP B CA 1
ATOM 9463 C C . ASP B 1 101 ? -23.75 79.625 13.18 1 65 101 ASP B C 1
ATOM 9465 O O . ASP B 1 101 ? -24.812 80.125 12.82 1 65 101 ASP B O 1
ATOM 9469 N N . PHE B 1 102 ? -23.75 79.062 14.414 1 66.94 102 PHE B N 1
ATOM 9470 C CA . PHE B 1 102 ? -24.594 79.5 15.523 1 66.94 102 PHE B CA 1
ATOM 9471 C C . PHE B 1 102 ? -23.812 80.375 16.469 1 66.94 102 PHE B C 1
ATOM 9473 O O . PHE B 1 102 ? -22.578 80.375 16.484 1 66.94 102 PHE B O 1
ATOM 9480 N N . LYS B 1 103 ? -24.469 81.312 17.156 1 68.69 103 LYS B N 1
ATOM 9481 C CA . LYS B 1 103 ? -23.844 82.125 18.172 1 68.69 103 LYS B CA 1
ATOM 9482 C C . LYS B 1 103 ? -23.188 81.312 19.266 1 68.69 103 LYS B C 1
ATOM 9484 O O . LYS B 1 103 ? -23.734 80.25 19.688 1 68.69 103 LYS B O 1
ATOM 9489 N N . GLU B 1 104 ? -21.875 81.438 19.5 1 61.5 104 GLU B N 1
ATOM 9490 C CA . GLU B 1 104 ? -21.156 80.688 20.531 1 61.5 104 GLU B CA 1
ATOM 9491 C C . GLU B 1 104 ? -21.297 81.375 21.906 1 61.5 104 GLU B C 1
ATOM 9493 O O . GLU B 1 104 ? -21.109 82.562 22.031 1 61.5 104 GLU B O 1
ATOM 9498 N N . ASP B 1 105 ? -21.953 81 22.797 1 57.56 105 ASP B N 1
ATOM 9499 C CA . ASP B 1 105 ? -21.953 81.375 24.203 1 57.56 105 ASP B CA 1
ATOM 9500 C C . ASP B 1 105 ? -21.312 80.312 25.062 1 57.56 105 ASP B C 1
ATOM 9502 O O . ASP B 1 105 ? -22 79.5 25.719 1 57.56 105 ASP B O 1
ATOM 9506 N N . ILE B 1 106 ? -20.109 80.062 24.734 1 52.25 106 ILE B N 1
ATOM 9507 C CA . ILE B 1 106 ? -19.312 79.125 25.469 1 52.25 106 ILE B CA 1
ATOM 9508 C C . ILE B 1 106 ? -18.828 79.688 26.781 1 52.25 106 ILE B C 1
ATOM 9510 O O . ILE B 1 106 ? -18.125 80.688 26.797 1 52.25 106 ILE B O 1
ATOM 9514 N N . PRO B 1 107 ? -19.391 79.438 27.781 1 45.78 107 PRO B N 1
ATOM 9515 C CA . PRO B 1 107 ? -18.891 80 29.031 1 45.78 107 PRO B CA 1
ATOM 9516 C C . PRO B 1 107 ? -17.375 79.938 29.156 1 45.78 107 PRO B C 1
ATOM 9518 O O . PRO B 1 107 ? -16.75 79 28.672 1 45.78 107 PRO B O 1
ATOM 9521 N N . SER B 1 108 ? -16.656 80.938 29.281 1 42.59 108 SER B N 1
ATOM 9522 C CA . SER B 1 108 ? -15.234 81 29.609 1 42.59 108 SER B CA 1
ATOM 9523 C C . SER B 1 108 ? -14.891 79.875 30.609 1 42.59 108 SER B C 1
ATOM 9525 O O . SER B 1 108 ? -15.664 79.562 31.531 1 42.59 108 SER B O 1
ATOM 9527 N N . PRO B 1 109 ? -14.031 78.938 30.219 1 38.97 109 PRO B N 1
ATOM 9528 C CA . PRO B 1 109 ? -13.664 77.875 31.172 1 38.97 109 PRO B CA 1
ATOM 9529 C C . PRO B 1 109 ? -13.578 78.375 32.594 1 38.97 109 PRO B C 1
ATOM 9531 O O . PRO B 1 109 ? -12.898 79.375 32.875 1 38.97 109 PRO B O 1
ATOM 9534 N N . ILE B 1 110 ? -14.633 78.438 33.219 1 38.53 110 ILE B N 1
ATOM 9535 C CA . ILE B 1 110 ? -14.5 78.75 34.625 1 38.53 110 ILE B CA 1
ATOM 9536 C C . ILE B 1 110 ? -13.625 77.688 35.344 1 38.53 110 ILE B C 1
ATOM 9538 O O . ILE B 1 110 ? -13.672 76.562 35 1 38.53 110 ILE B O 1
ATOM 9542 N N . SER B 1 111 ? -12.711 78.062 36.062 1 42.75 111 SER B N 1
ATOM 9543 C CA . SER B 1 111 ? -11.781 77.312 36.875 1 42.75 111 SER B CA 1
ATOM 9544 C C . SER B 1 111 ? -12.523 76.25 37.719 1 42.75 111 SER B C 1
ATOM 9546 O O . SER B 1 111 ? -13.258 76.625 38.625 1 42.75 111 SER B O 1
ATOM 9548 N N . VAL B 1 112 ? -13.047 75.188 37.219 1 46.97 112 VAL B N 1
ATOM 9549 C CA . VAL B 1 112 ? -13.641 74.125 38.031 1 46.97 112 VAL B CA 1
ATOM 9550 C C . VAL B 1 112 ? -12.594 73.562 39 1 46.97 112 VAL B C 1
ATOM 9552 O O . VAL B 1 112 ? -11.422 73.438 38.656 1 46.97 112 VAL B O 1
ATOM 9555 N N . PRO B 1 113 ? -12.867 73.375 40.25 1 54.97 113 PRO B N 1
ATOM 9556 C CA . PRO B 1 113 ? -11.906 72.875 41.219 1 54.97 113 PRO B CA 1
ATOM 9557 C C . PRO B 1 113 ? -11.391 71.5 40.844 1 54.97 113 PRO B C 1
ATOM 9559 O O . PRO B 1 113 ? -12.125 70.688 40.25 1 54.97 113 PRO B O 1
ATOM 9562 N N . ALA B 1 114 ? -10.07 71.312 40.938 1 59.31 114 ALA B N 1
ATOM 9563 C CA . ALA B 1 114 ? -9.438 70 40.719 1 59.31 114 ALA B CA 1
ATOM 9564 C C . ALA B 1 114 ? -9.992 68.938 41.656 1 59.31 114 ALA B C 1
ATOM 9566 O O . ALA B 1 114 ? -10.086 69.188 42.875 1 59.31 114 ALA B O 1
ATOM 9567 N N . ALA B 1 115 ? -10.648 67.875 41.188 1 64.38 115 ALA B N 1
ATOM 9568 C CA . ALA B 1 115 ? -11.109 66.75 42 1 64.38 115 ALA B CA 1
ATOM 9569 C C . ALA B 1 115 ? -9.969 66.188 42.844 1 64.38 115 ALA B C 1
ATOM 9571 O O . ALA B 1 115 ? -8.805 66.188 42.406 1 64.38 115 ALA B O 1
ATOM 9572 N N . PRO B 1 116 ? -10.234 65.75 44.062 1 62.31 116 PRO B N 1
ATOM 9573 C CA . PRO B 1 116 ? -9.172 65.125 44.844 1 62.31 116 PRO B CA 1
ATOM 9574 C C . PRO B 1 116 ? -8.578 63.875 44.156 1 62.31 116 PRO B C 1
ATOM 9576 O O . PRO B 1 116 ? -9.258 63.25 43.344 1 62.31 116 PRO B O 1
ATOM 9579 N N . ASN B 1 117 ? -7.352 63.719 44.312 1 61.88 117 ASN B N 1
ATOM 9580 C CA . ASN B 1 117 ? -6.703 62.531 43.812 1 61.88 117 ASN B CA 1
ATOM 9581 C C . ASN B 1 117 ? -7.168 61.281 44.562 1 61.88 117 ASN B C 1
ATOM 9583 O O . ASN B 1 117 ? -7.555 61.344 45.719 1 61.88 117 ASN B O 1
ATOM 9587 N N . ASN B 1 118 ? -7.316 60.094 44 1 63.75 118 ASN B N 1
ATOM 9588 C CA . ASN B 1 118 ? -7.641 58.781 44.594 1 63.75 118 ASN B CA 1
ATOM 9589 C C . ASN B 1 118 ? -9.094 58.719 45.062 1 63.75 118 ASN B C 1
ATOM 9591 O O . ASN B 1 118 ? -9.367 58.312 46.188 1 63.75 118 ASN B O 1
ATOM 9595 N N . ILE B 1 119 ? -9.977 59.156 44.25 1 77.69 119 ILE B N 1
ATOM 9596 C CA . ILE B 1 119 ? -11.406 59.125 44.531 1 77.69 119 ILE B CA 1
ATOM 9597 C C . ILE B 1 119 ? -11.891 57.688 44.531 1 77.69 119 ILE B C 1
ATOM 9599 O O . ILE B 1 119 ? -11.492 56.906 43.656 1 77.69 119 ILE B O 1
ATOM 9603 N N . ILE B 1 120 ? -12.625 57.25 45.562 1 80.44 120 ILE B N 1
ATOM 9604 C CA . ILE B 1 120 ? -13.203 55.938 45.656 1 80.44 120 ILE B CA 1
ATOM 9605 C C . ILE B 1 120 ? -14.555 55.906 44.938 1 80.44 120 ILE B C 1
ATOM 9607 O O . ILE B 1 120 ? -15.445 56.688 45.25 1 80.44 120 ILE B O 1
ATOM 9611 N N . CYS B 1 121 ? -14.641 55.094 43.906 1 83.75 121 CYS B N 1
ATOM 9612 C CA . CYS B 1 121 ? -15.844 54.969 43.094 1 83.75 121 CYS B CA 1
ATOM 9613 C C . CYS B 1 121 ? -16.391 53.562 43.125 1 83.75 121 CYS B C 1
ATOM 9615 O O . CYS B 1 121 ? -15.625 52.594 43.281 1 83.75 121 CYS B O 1
ATOM 9617 N N . TYR B 1 122 ? -17.672 53.406 43.156 1 84.12 122 TYR B N 1
ATOM 9618 C CA . TYR B 1 122 ? -18.312 52.156 42.75 1 84.12 122 TYR B CA 1
ATOM 9619 C C . TYR B 1 122 ? -18.5 52.094 41.219 1 84.12 122 TYR B C 1
ATOM 9621 O O . TYR B 1 122 ? -19.078 53.031 40.656 1 84.12 122 TYR B O 1
ATOM 9629 N N . VAL B 1 123 ? -17.875 51.094 40.594 1 86.38 123 VAL B N 1
ATOM 9630 C CA . VAL B 1 123 ? -18.047 50.938 39.156 1 86.38 123 VAL B CA 1
ATOM 9631 C C . VAL B 1 123 ? -18.859 49.688 38.875 1 86.38 123 VAL B C 1
ATOM 9633 O O . VAL B 1 123 ? -18.812 48.719 39.625 1 86.38 123 VAL B O 1
ATOM 9636 N N . GLY B 1 124 ? -19.688 49.688 37.781 1 86.06 124 GLY B N 1
ATOM 9637 C CA . GLY B 1 124 ? -20.484 48.562 37.438 1 86.06 124 GLY B CA 1
ATOM 9638 C C . GLY B 1 124 ? -21.766 48.938 36.719 1 86.06 124 GLY B C 1
ATOM 9639 O O . GLY B 1 124 ? -21.891 50.031 36.188 1 86.06 124 GLY B O 1
ATOM 9640 N N . PHE B 1 125 ? -22.641 47.906 36.625 1 86 125 PHE B N 1
ATOM 9641 C CA . PHE B 1 125 ? -23.891 48 35.875 1 86 125 PHE B CA 1
ATOM 9642 C C . PHE B 1 125 ? -25.078 47.625 36.75 1 86 125 PHE B C 1
ATOM 9644 O O . PHE B 1 125 ? -24.984 46.781 37.625 1 86 125 PHE B O 1
ATOM 9651 N N . PHE B 1 126 ? -26.172 48.344 36.469 1 85.56 126 PHE B N 1
ATOM 9652 C CA . PHE B 1 126 ? -27.391 48.094 37.219 1 85.56 126 PHE B CA 1
ATOM 9653 C C . PHE B 1 126 ? -28.609 48.25 36.344 1 85.56 126 PHE B C 1
ATOM 9655 O O . PHE B 1 126 ? -28.672 49.125 35.469 1 85.56 126 PHE B O 1
ATOM 9662 N N . ALA B 1 127 ? -29.469 47.188 36.469 1 82.81 127 ALA B N 1
ATOM 9663 C CA . ALA B 1 127 ? -30.797 47.281 35.844 1 82.81 127 ALA B CA 1
ATOM 9664 C C . ALA B 1 127 ? -31.844 46.625 36.75 1 82.81 127 ALA B C 1
ATOM 9666 O O . ALA B 1 127 ? -31.594 45.562 37.344 1 82.81 127 ALA B O 1
ATOM 9667 N N . ASN B 1 128 ? -32.906 47.188 36.875 1 79.44 128 ASN B N 1
ATOM 9668 C CA . ASN B 1 128 ? -33.906 46.625 37.781 1 79.44 128 ASN B CA 1
ATOM 9669 C C . ASN B 1 128 ? -35.031 45.938 37 1 79.44 128 ASN B C 1
ATOM 9671 O O . ASN B 1 128 ? -36.156 45.812 37.531 1 79.44 128 ASN B O 1
ATOM 9675 N N . ASN B 1 129 ? -34.75 45.562 35.75 1 75.69 129 ASN B N 1
ATOM 9676 C CA . ASN B 1 129 ? -35.781 44.906 34.938 1 75.69 129 ASN B CA 1
ATOM 9677 C C . ASN B 1 129 ? -35.812 43.406 35.219 1 75.69 129 ASN B C 1
ATOM 9679 O O . ASN B 1 129 ? -36.688 42.688 34.688 1 75.69 129 ASN B O 1
ATOM 9683 N N . THR B 1 130 ? -34.875 42.906 35.938 1 74.62 130 THR B N 1
ATOM 9684 C CA . THR B 1 130 ? -34.844 41.5 36.344 1 74.62 130 THR B CA 1
ATOM 9685 C C . THR B 1 130 ? -35.188 41.344 37.812 1 74.62 130 THR B C 1
ATOM 9687 O O . THR B 1 130 ? -35.094 42.312 38.562 1 74.62 130 THR B O 1
ATOM 9690 N N . SER B 1 131 ? -35.75 40.156 38.188 1 65.88 131 SER B N 1
ATOM 9691 C CA . SER B 1 131 ? -36 39.844 39.562 1 65.88 131 SER B CA 1
ATOM 9692 C C . SER B 1 131 ? -35.125 38.688 40.062 1 65.88 131 SER B C 1
ATOM 9694 O O . SER B 1 131 ? -35.312 37.562 39.625 1 65.88 131 SER B O 1
ATOM 9696 N N . PRO B 1 132 ? -34.156 38.938 40.875 1 71.88 132 PRO B N 1
ATOM 9697 C CA . PRO B 1 132 ? -33.688 40.188 41.469 1 71.88 132 PRO B CA 1
ATOM 9698 C C . PRO B 1 132 ? -33.062 41.125 40.438 1 71.88 132 PRO B C 1
ATOM 9700 O O . PRO B 1 132 ? -32.719 40.719 39.344 1 71.88 132 PRO B O 1
ATOM 9703 N N . ALA B 1 133 ? -32.969 42.375 40.875 1 75.5 133 ALA B N 1
ATOM 9704 C CA . ALA B 1 133 ? -32.375 43.375 39.969 1 75.5 133 ALA B CA 1
ATOM 9705 C C . ALA B 1 133 ? -30.984 42.969 39.531 1 75.5 133 ALA B C 1
ATOM 9707 O O . ALA B 1 133 ? -30.219 42.406 40.312 1 75.5 133 ALA B O 1
ATOM 9708 N N . PHE B 1 134 ? -30.781 43.219 38.375 1 80.56 134 PHE B N 1
ATOM 9709 C CA . PHE B 1 134 ? -29.453 42.969 37.844 1 80.56 134 PHE B CA 1
ATOM 9710 C C . PHE B 1 134 ? -28.453 43.969 38.344 1 80.56 134 PHE B C 1
ATOM 9712 O O . PHE B 1 134 ? -28.719 45.188 38.312 1 80.56 134 PHE B O 1
ATOM 9719 N N . GLY B 1 135 ? -27.312 43.5 39 1 77.31 135 GLY B N 1
ATOM 9720 C CA . GLY B 1 135 ? -26.25 44.375 39.438 1 77.31 135 GLY B CA 1
ATOM 9721 C C . GLY B 1 135 ? -24.906 43.688 39.594 1 77.31 135 GLY B C 1
ATOM 9722 O O . GLY B 1 135 ? -24.844 42.562 40.094 1 77.31 135 GLY B O 1
ATOM 9723 N N . THR B 1 136 ? -23.969 44.156 38.938 1 78.81 136 THR B N 1
ATOM 9724 C CA . THR B 1 136 ? -22.594 43.656 39.094 1 78.81 136 THR B CA 1
ATOM 9725 C C . THR B 1 136 ? -21.609 44.844 39.094 1 78.81 136 THR B C 1
ATOM 9727 O O . THR B 1 136 ? -21.828 45.844 38.406 1 78.81 136 THR B O 1
ATOM 9730 N N . GLY B 1 137 ? -20.719 44.906 39.969 1 75.38 137 GLY B N 1
ATOM 9731 C CA . GLY B 1 137 ? -19.719 45.969 40 1 75.38 137 GLY B CA 1
ATOM 9732 C C . GLY B 1 137 ? -18.688 45.75 41.125 1 75.38 137 GLY B C 1
ATOM 9733 O O . GLY B 1 137 ? -18.641 44.688 41.719 1 75.38 137 GLY B O 1
ATOM 9734 N N . ASP B 1 138 ? -17.828 46.75 41.219 1 76.69 138 ASP B N 1
ATOM 9735 C CA . ASP B 1 138 ? -16.766 46.75 42.25 1 76.69 138 ASP B CA 1
ATOM 9736 C C . ASP B 1 138 ? -16.375 48.156 42.625 1 76.69 138 ASP B C 1
ATOM 9738 O O . ASP B 1 138 ? -16.734 49.125 41.969 1 76.69 138 ASP B O 1
ATOM 9742 N N . THR B 1 139 ? -15.719 48.188 43.844 1 77.56 139 THR B N 1
ATOM 9743 C CA . THR B 1 139 ? -15.18 49.469 44.281 1 77.56 139 THR B CA 1
ATOM 9744 C C . THR B 1 139 ? -13.742 49.656 43.781 1 77.56 139 THR B C 1
ATOM 9746 O O . THR B 1 139 ? -12.922 48.75 43.906 1 77.56 139 THR B O 1
ATOM 9749 N N . VAL B 1 140 ? -13.562 50.844 43.125 1 76.38 140 VAL B N 1
ATOM 9750 C CA . VAL B 1 140 ? -12.234 51.125 42.594 1 76.38 140 VAL B CA 1
ATOM 9751 C C . VAL B 1 140 ? -11.773 52.5 43.031 1 76.38 140 VAL B C 1
ATOM 9753 O O . VAL B 1 140 ? -12.602 53.375 43.375 1 76.38 140 VAL B O 1
ATOM 9756 N N . THR B 1 141 ? -10.43 52.625 43.125 1 73.38 141 THR B N 1
ATOM 9757 C CA . THR B 1 141 ? -9.844 53.969 43.25 1 73.38 141 THR B CA 1
ATOM 9758 C C . THR B 1 141 ? -9.531 54.531 41.875 1 73.38 141 THR B C 1
ATOM 9760 O O . THR B 1 141 ? -8.703 54 41.125 1 73.38 141 THR B O 1
ATOM 9763 N N . CYS B 1 142 ? -10.312 55.531 41.406 1 74.19 142 CYS B N 1
ATOM 9764 C CA . CYS B 1 142 ? -10.117 56.125 40.094 1 74.19 142 CYS B CA 1
ATOM 9765 C C . CYS B 1 142 ? -8.734 56.75 39.969 1 74.19 142 CYS B C 1
ATOM 9767 O O . CYS B 1 142 ? -8.227 57.344 40.938 1 74.19 142 CYS B O 1
ATOM 9769 N N . SER B 1 143 ? -8.148 56.625 38.875 1 63.72 143 SER B N 1
ATOM 9770 C CA . SER B 1 143 ? -6.848 57.219 38.594 1 63.72 143 SER B CA 1
ATOM 9771 C C . SER B 1 143 ? -6.922 58.75 38.688 1 63.72 143 SER B C 1
ATOM 9773 O O . SER B 1 143 ? -7.996 59.312 38.531 1 63.72 143 SER B O 1
ATOM 9775 N N . ALA B 1 144 ? -5.793 59.344 38.906 1 60.53 144 ALA B N 1
ATOM 9776 C CA . ALA B 1 144 ? -5.73 60.812 39 1 60.53 144 ALA B CA 1
ATOM 9777 C C . ALA B 1 144 ? -6.305 61.469 37.781 1 60.53 144 ALA B C 1
ATOM 9779 O O . ALA B 1 144 ? -6.047 61.031 36.656 1 60.53 144 ALA B O 1
ATOM 9780 N N . GLY B 1 145 ? -7.094 62.375 37.938 1 65.38 145 GLY B N 1
ATOM 9781 C CA . GLY B 1 145 ? -7.711 63.125 36.844 1 65.38 145 GLY B CA 1
ATOM 9782 C C . GLY B 1 145 ? -9.078 62.562 36.469 1 65.38 145 GLY B C 1
ATOM 9783 O O . GLY B 1 145 ? -9.734 63.094 35.562 1 65.38 145 GLY B O 1
ATOM 9784 N N . ASN B 1 146 ? -9.43 61.5 37.188 1 77.12 146 ASN B N 1
ATOM 9785 C CA . ASN B 1 146 ? -10.75 60.938 36.938 1 77.12 146 ASN B CA 1
ATOM 9786 C C . ASN B 1 146 ? -11.688 61.125 38.125 1 77.12 146 ASN B C 1
ATOM 9788 O O . ASN B 1 146 ? -11.234 61.375 39.25 1 77.12 146 ASN B O 1
ATOM 9792 N N . VAL B 1 147 ? -12.992 61.156 37.844 1 84.12 147 VAL B N 1
ATOM 9793 C CA . VAL B 1 147 ? -14.023 61.312 38.875 1 84.12 147 VAL B CA 1
ATOM 9794 C C . VAL B 1 147 ? -15.078 60.219 38.688 1 84.12 147 VAL B C 1
ATOM 9796 O O . VAL B 1 147 ? -15.195 59.625 37.625 1 84.12 147 VAL B O 1
ATOM 9799 N N . CYS B 1 148 ? -15.797 59.969 39.781 1 88.19 148 CYS B N 1
ATOM 9800 C CA . CYS B 1 148 ? -16.875 59 39.75 1 88.19 148 CYS B CA 1
ATOM 9801 C C . CYS B 1 148 ? -18.078 59.562 39 1 88.19 148 CYS B C 1
ATOM 9803 O O . CYS B 1 148 ? -18.469 60.719 39.219 1 88.19 148 CYS B O 1
ATOM 9805 N N . THR B 1 149 ? -18.578 58.719 38.062 1 90.25 149 THR B N 1
ATOM 9806 C CA . THR B 1 149 ? -19.734 59.125 37.281 1 90.25 149 THR B CA 1
ATOM 9807 C C . THR B 1 149 ? -20.812 58.062 37.344 1 90.25 149 THR B C 1
ATOM 9809 O O . THR B 1 149 ? -20.5 56.875 37.375 1 90.25 149 THR B O 1
ATOM 9812 N N . ARG B 1 150 ? -22.016 58.438 37.406 1 91.44 150 ARG B N 1
ATOM 9813 C CA . ARG B 1 150 ? -23.172 57.594 37.188 1 91.44 150 ARG B CA 1
ATOM 9814 C C . ARG B 1 150 ? -24 58.062 36.031 1 91.44 150 ARG B C 1
ATOM 9816 O O . ARG B 1 150 ? -24.375 59.25 35.969 1 91.44 150 ARG B O 1
ATOM 9823 N N . VAL B 1 151 ? -24.156 57.219 35.062 1 91.44 151 VAL B N 1
ATOM 9824 C CA . VAL B 1 151 ? -25.062 57.5 33.938 1 91.44 151 VAL B CA 1
ATOM 9825 C C . VAL B 1 151 ? -26.297 56.594 34.062 1 91.44 151 VAL B C 1
ATOM 9827 O O . VAL B 1 151 ? -26.172 55.375 34.125 1 91.44 151 VAL B O 1
ATOM 9830 N N . SER B 1 152 ? -27.391 57.219 34.156 1 87.25 152 SER B N 1
ATOM 9831 C CA . SER B 1 152 ? -28.609 56.438 34.406 1 87.25 152 SER B CA 1
ATOM 9832 C C . SER B 1 152 ? -29.734 56.875 33.438 1 87.25 152 SER B C 1
ATOM 9834 O O . SER B 1 152 ? -29.719 58 32.938 1 87.25 152 SER B O 1
ATOM 9836 N N . GLY B 1 153 ? -30.562 55.938 33.094 1 83.88 153 GLY B N 1
ATOM 9837 C CA . GLY B 1 153 ? -31.734 56.156 32.25 1 83.88 153 GLY B CA 1
ATOM 9838 C C . GLY B 1 153 ? -32.938 55.312 32.656 1 83.88 153 GLY B C 1
ATOM 9839 O O . GLY B 1 153 ? -32.812 54.469 33.531 1 83.88 153 GLY B O 1
ATOM 9840 N N . VAL B 1 154 ? -34.094 55.656 32.156 1 78.62 154 VAL B N 1
ATOM 9841 C CA . VAL B 1 154 ? -35.312 54.906 32.438 1 78.62 154 VAL B CA 1
ATOM 9842 C C . VAL B 1 154 ? -35.938 54.438 31.109 1 78.62 154 VAL B C 1
ATOM 9844 O O . VAL B 1 154 ? -36.062 55.25 30.172 1 78.62 154 VAL B O 1
ATOM 9847 N N . TYR B 1 155 ? -36.125 53.094 31 1 78.69 155 TYR B N 1
ATOM 9848 C CA . TYR B 1 155 ? -36.812 52.531 29.844 1 78.69 155 TYR B CA 1
ATOM 9849 C C . TYR B 1 155 ? -38.031 51.719 30.281 1 78.69 155 TYR B C 1
ATOM 9851 O O . TYR B 1 155 ? -37.875 50.781 31.062 1 78.69 155 TYR B O 1
ATOM 9859 N N . GLN B 1 156 ? -39.188 51.969 29.797 1 71.25 156 GLN B N 1
ATOM 9860 C CA . GLN B 1 156 ? -40.438 51.281 30.125 1 71.25 156 GLN B CA 1
ATOM 9861 C C . GLN B 1 156 ? -40.594 51.094 31.641 1 71.25 156 GLN B C 1
ATOM 9863 O O . GLN B 1 156 ? -40.844 50 32.125 1 71.25 156 GLN B O 1
ATOM 9868 N N . THR B 1 157 ? -40.156 52.094 32.438 1 76.69 157 THR B N 1
ATOM 9869 C CA . THR B 1 157 ? -40.312 52.219 33.875 1 76.69 157 THR B CA 1
ATOM 9870 C C . THR B 1 157 ? -39.156 51.531 34.625 1 76.69 157 THR B C 1
ATOM 9872 O O . THR B 1 157 ? -39.125 51.562 35.875 1 76.69 157 THR B O 1
ATOM 9875 N N . PHE B 1 158 ? -38.312 50.906 33.938 1 83 158 PHE B N 1
ATOM 9876 C CA . PHE B 1 158 ? -37.188 50.281 34.594 1 83 158 PHE B CA 1
ATOM 9877 C C . PHE B 1 158 ? -35.969 51.188 34.594 1 83 158 PHE B C 1
ATOM 9879 O O . PHE B 1 158 ? -35.688 51.875 33.594 1 83 158 PHE B O 1
ATOM 9886 N N . ASP B 1 159 ? -35.281 51.125 35.719 1 81.69 159 ASP B N 1
ATOM 9887 C CA . ASP B 1 159 ? -34.062 51.969 35.875 1 81.69 159 ASP B CA 1
ATOM 9888 C C . ASP B 1 159 ? -32.844 51.188 35.406 1 81.69 159 ASP B C 1
ATOM 9890 O O . ASP B 1 159 ? -32.719 50 35.625 1 81.69 159 ASP B O 1
ATOM 9894 N N . VAL B 1 160 ? -32.031 51.906 34.75 1 86.56 160 VAL B N 1
ATOM 9895 C CA . VAL B 1 160 ? -30.719 51.406 34.375 1 86.56 160 VAL B CA 1
ATOM 9896 C C . VAL B 1 160 ? -29.625 52.406 34.75 1 86.56 160 VAL B C 1
ATOM 9898 O O . VAL B 1 160 ? -29.859 53.594 34.719 1 86.56 160 VAL B O 1
ATOM 9901 N N . ALA B 1 161 ? -28.531 51.875 35.219 1 87.62 161 ALA B N 1
ATOM 9902 C CA . ALA B 1 161 ? -27.422 52.75 35.594 1 87.62 161 ALA B CA 1
ATOM 9903 C C . ALA B 1 161 ? -26.078 52.094 35.312 1 87.62 161 ALA B C 1
ATOM 9905 O O . ALA B 1 161 ? -25.938 50.875 35.438 1 87.62 161 ALA B O 1
ATOM 9906 N N . VAL B 1 162 ? -25.203 52.938 34.875 1 90.81 162 VAL B N 1
ATOM 9907 C CA . VAL B 1 162 ? -23.797 52.562 34.719 1 90.81 162 VAL B CA 1
ATOM 9908 C C . VAL B 1 162 ? -22.922 53.469 35.594 1 90.81 162 VAL B C 1
ATOM 9910 O O . VAL B 1 162 ? -23.031 54.688 35.531 1 90.81 162 VAL B O 1
ATOM 9913 N N . MET B 1 163 ? -22.203 52.906 36.469 1 89.19 163 MET B N 1
ATOM 9914 C CA . MET B 1 163 ? -21.234 53.625 37.312 1 89.19 163 MET B CA 1
ATOM 9915 C C . MET B 1 163 ? -19.828 53.406 36.781 1 89.19 163 MET B C 1
ATOM 9917 O O . MET B 1 163 ? -19.422 52.281 36.469 1 89.19 163 MET B O 1
ATOM 9921 N N . ALA B 1 164 ? -19.109 54.5 36.688 1 89.38 164 ALA B N 1
ATOM 9922 C CA . ALA B 1 164 ? -17.781 54.406 36.125 1 89.38 164 ALA B CA 1
ATOM 9923 C C . ALA B 1 164 ? -16.875 55.531 36.625 1 89.38 164 ALA B C 1
ATOM 9925 O O . ALA B 1 164 ? -17.359 56.531 37.125 1 89.38 164 ALA B O 1
ATOM 9926 N N . CYS B 1 165 ? -15.578 55.312 36.5 1 84.69 165 CYS B N 1
ATOM 9927 C CA . CYS B 1 165 ? -14.586 56.375 36.594 1 84.69 165 CYS B CA 1
ATOM 9928 C C . CYS B 1 165 ? -14.422 57.094 35.25 1 84.69 165 CYS B C 1
ATOM 9930 O O . CYS B 1 165 ? -14.156 56.469 34.25 1 84.69 165 CYS B O 1
ATOM 9932 N N . MET B 1 166 ? -14.656 58.312 35.188 1 87.19 166 MET B N 1
ATOM 9933 C CA . MET B 1 166 ? -14.586 59.094 33.938 1 87.19 166 MET B CA 1
ATOM 9934 C C . MET B 1 166 ? -13.609 60.25 34.094 1 87.19 166 MET B C 1
ATOM 9936 O O . MET B 1 166 ? -13.398 60.75 35.188 1 87.19 166 MET B O 1
ATOM 9940 N N . PRO B 1 167 ? -13.016 60.656 32.906 1 79.06 167 PRO B N 1
ATOM 9941 C CA . PRO B 1 167 ? -12.141 61.844 32.969 1 79.06 167 PRO B CA 1
ATOM 9942 C C . PRO B 1 167 ? -12.852 63.062 33.531 1 79.06 167 PRO B C 1
ATOM 9944 O O . PRO B 1 167 ? -14.008 63.344 33.188 1 79.06 167 PRO B O 1
ATOM 9947 N N . GLN B 1 168 ? -12.211 63.781 34.344 1 79.5 168 GLN B N 1
ATOM 9948 C CA . GLN B 1 168 ? -12.781 65 34.938 1 79.5 168 GLN B CA 1
ATOM 9949 C C . GLN B 1 168 ? -13.203 66 33.875 1 79.5 168 GLN B C 1
ATOM 9951 O O . GLN B 1 168 ? -14.188 66.688 34.031 1 79.5 168 GLN B O 1
ATOM 9956 N N . ALA B 1 169 ? -12.43 65.938 32.781 1 72.69 169 ALA B N 1
ATOM 9957 C CA . ALA B 1 169 ? -12.742 66.875 31.672 1 72.69 169 ALA B CA 1
ATOM 9958 C C . ALA B 1 169 ? -14.156 66.625 31.156 1 72.69 169 ALA B C 1
ATOM 9960 O O . ALA B 1 169 ? -14.844 67.562 30.766 1 72.69 169 ALA B O 1
ATOM 9961 N N . LEU B 1 170 ? -14.57 65.438 31.141 1 81.56 170 LEU B N 1
ATOM 9962 C CA . LEU B 1 170 ? -15.93 65.125 30.719 1 81.56 170 LEU B CA 1
ATOM 9963 C C . LEU B 1 170 ? -16.953 65.688 31.703 1 81.56 170 LEU B C 1
ATOM 9965 O O . LEU B 1 170 ? -17.938 66.312 31.281 1 81.56 170 LEU B O 1
ATOM 9969 N N . CYS B 1 171 ? -16.688 65.5 32.906 1 83.5 171 CYS B N 1
ATOM 9970 C CA . CYS B 1 171 ? -17.594 66 33.938 1 83.5 171 CYS B CA 1
ATOM 9971 C C . CYS B 1 171 ? -17.594 67.5 33.938 1 83.5 171 CYS B C 1
ATOM 9973 O O . CYS B 1 171 ? -18.656 68.125 34.094 1 83.5 171 CYS B O 1
ATOM 9975 N N . ASP B 1 172 ? -16.453 68.062 33.688 1 76.94 172 ASP B N 1
ATOM 9976 C CA . ASP B 1 172 ? -16.391 69.562 33.656 1 76.94 172 ASP B CA 1
ATOM 9977 C C . ASP B 1 172 ? -17.203 70.062 32.5 1 76.94 172 ASP B C 1
ATOM 9979 O O . ASP B 1 172 ? -17.797 71.188 32.594 1 76.94 172 ASP B O 1
ATOM 9983 N N . SER B 1 173 ? -17.234 69.312 31.516 1 74.38 173 SER B N 1
ATOM 9984 C CA . SER B 1 173 ? -18.016 69.75 30.344 1 74.38 173 SER B CA 1
ATOM 9985 C C . SER B 1 173 ? -19.516 69.625 30.625 1 74.38 173 SER B C 1
ATOM 9987 O O . SER B 1 173 ? -20.297 70.375 30.078 1 74.38 173 SER B O 1
ATOM 9989 N N . ILE B 1 174 ? -19.875 68.75 31.438 1 79.5 174 ILE B N 1
ATOM 9990 C CA . ILE B 1 174 ? -21.281 68.562 31.766 1 79.5 174 ILE B CA 1
ATOM 9991 C C . ILE B 1 174 ? -21.703 69.5 32.875 1 79.5 174 ILE B C 1
ATOM 9993 O O . ILE B 1 174 ? -22.812 70 32.875 1 79.5 174 ILE B O 1
ATOM 9997 N N . PHE B 1 175 ? -20.703 69.75 33.844 1 80.06 175 PHE B N 1
ATOM 9998 C CA . PHE B 1 175 ? -20.969 70.625 34.969 1 80.06 175 PHE B CA 1
ATOM 9999 C C . PHE B 1 175 ? -19.922 71.75 35.031 1 80.06 175 PHE B C 1
ATOM 10001 O O . PHE B 1 175 ? -19.047 71.688 35.906 1 80.06 175 PHE B O 1
ATOM 10008 N N . PRO B 1 176 ? -20.078 72.75 34.25 1 65.06 176 PRO B N 1
ATOM 10009 C CA . PRO B 1 176 ? -19.078 73.812 34.25 1 65.06 176 PRO B CA 1
ATOM 10010 C C . PRO B 1 176 ? -19.031 74.562 35.562 1 65.06 176 PRO B C 1
ATOM 10012 O O . PRO B 1 176 ? -18.031 75.25 35.844 1 65.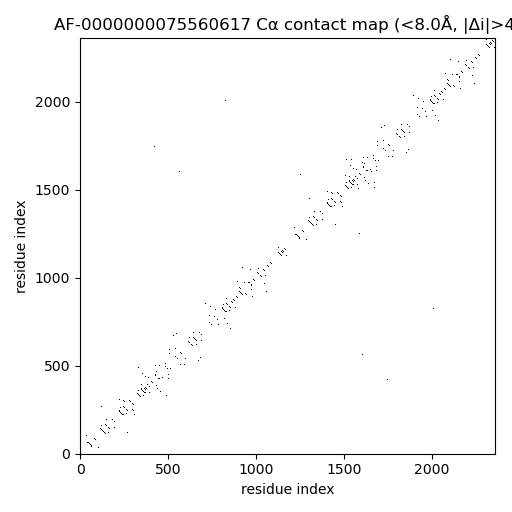06 176 PRO B O 1
ATOM 10015 N N . ASP B 1 177 ? -20.156 74.562 36.375 1 70 177 ASP B N 1
ATOM 10016 C CA . ASP B 1 177 ? -20.203 75.312 37.594 1 70 177 ASP B CA 1
ATOM 10017 C C . ASP B 1 177 ? -20.203 74.375 38.812 1 70 177 ASP B C 1
ATOM 10019 O O . ASP B 1 177 ? -20.766 74.688 39.875 1 70 177 ASP B O 1
ATOM 10023 N N . ALA B 1 178 ? -19.594 73.125 38.531 1 77.44 178 ALA B N 1
ATOM 10024 C CA . ALA B 1 178 ? -19.625 72.188 39.656 1 77.44 178 ALA B CA 1
ATOM 10025 C C . ALA B 1 178 ? -18.797 72.688 40.812 1 77.44 178 ALA B C 1
ATOM 10027 O O . ALA B 1 178 ? -17.734 73.25 40.625 1 77.44 178 ALA B O 1
ATOM 10028 N N . GLN B 1 179 ? -19.312 72.562 42.062 1 74.56 179 GLN B N 1
ATOM 10029 C CA . GLN B 1 179 ? -18.641 72.938 43.281 1 74.56 179 GLN B CA 1
ATOM 10030 C C . GLN B 1 179 ? -17.875 71.75 43.875 1 74.56 179 GLN B C 1
ATOM 10032 O O . GLN B 1 179 ? -18.297 70.625 43.719 1 74.56 179 GLN B O 1
ATOM 10037 N N . PRO B 1 180 ? -16.75 72.062 44.469 1 73.5 180 PRO B N 1
ATOM 10038 C CA . PRO B 1 180 ? -16.047 71 45.156 1 73.5 180 PRO B CA 1
ATOM 10039 C C . PRO B 1 180 ? -16.922 70.25 46.188 1 73.5 180 PRO B C 1
ATOM 10041 O O . PRO B 1 180 ? -17.781 70.875 46.812 1 73.5 180 PRO B O 1
ATOM 10044 N N . ASN B 1 181 ? -16.75 69 46.438 1 75.31 181 ASN B N 1
ATOM 10045 C CA . ASN B 1 181 ? -17.422 68.125 47.406 1 75.31 181 ASN B CA 1
ATOM 10046 C C . ASN B 1 181 ? -18.922 68.062 47.125 1 75.31 181 ASN B C 1
ATOM 10048 O O . ASN B 1 181 ? -19.734 68.125 48.062 1 75.31 181 ASN B O 1
ATOM 10052 N N . THR B 1 182 ? -19.297 68.125 45.875 1 79.94 182 THR B N 1
ATOM 10053 C CA . THR B 1 182 ? -20.688 67.938 45.469 1 79.94 182 THR B CA 1
ATOM 10054 C C . THR B 1 182 ? -20.812 66.812 44.469 1 79.94 182 THR B C 1
ATOM 10056 O O . THR B 1 182 ? -19.812 66.312 43.969 1 79.94 182 THR B O 1
ATOM 10059 N N . ALA B 1 183 ? -21.984 66.312 44.344 1 86.75 183 ALA B N 1
ATOM 10060 C CA . ALA B 1 183 ? -22.312 65.25 43.344 1 86.75 183 ALA B CA 1
ATOM 10061 C C . ALA B 1 183 ? -23.5 65.688 42.5 1 86.75 183 ALA B C 1
ATOM 10063 O O . ALA B 1 183 ? -24.594 65.125 42.594 1 86.75 183 ALA B O 1
ATOM 10064 N N . PRO B 1 184 ? -23.297 66.688 41.656 1 86.19 184 PRO B N 1
ATOM 10065 C CA . PRO B 1 184 ? -24.422 67.188 40.875 1 86.19 184 PRO B CA 1
ATOM 10066 C C . PRO B 1 184 ? -24.859 66.188 39.781 1 86.19 184 PRO B C 1
ATOM 10068 O O . PRO B 1 184 ? -24.062 65.375 39.312 1 86.19 184 PRO B O 1
ATOM 10071 N N . CYS B 1 185 ? -26.109 66.188 39.5 1 88.06 185 CYS B N 1
ATOM 10072 C CA . CYS B 1 185 ? -26.703 65.375 38.438 1 88.06 185 CYS B CA 1
ATOM 10073 C C . CYS B 1 185 ? -27.5 66.25 37.469 1 88.06 185 CYS B C 1
ATOM 10075 O O . CYS B 1 185 ? -28.078 67.25 37.875 1 88.06 185 CYS B O 1
ATOM 10077 N N . THR B 1 186 ? -27.391 66 36.219 1 82.81 186 THR B N 1
ATOM 10078 C CA . THR B 1 186 ? -28.188 66.688 35.188 1 82.81 186 THR B CA 1
ATOM 10079 C C . THR B 1 186 ? -28.516 65.75 34.031 1 82.81 186 THR B C 1
ATOM 10081 O O . THR B 1 186 ? -27.938 64.688 33.906 1 82.81 186 THR B O 1
ATOM 10084 N N . ASN B 1 187 ? -29.531 66.062 33.344 1 78.12 187 ASN B N 1
ATOM 10085 C CA . ASN B 1 187 ? -29.797 65.375 32.094 1 78.12 187 ASN B CA 1
ATOM 10086 C C . ASN B 1 187 ? -28.766 65.688 31.031 1 78.12 187 ASN B C 1
ATOM 10088 O O . ASN B 1 187 ? -28.438 66.875 30.844 1 78.12 187 ASN B O 1
ATOM 10092 N N . LEU B 1 188 ? -28.109 64.688 30.484 1 81.75 188 LEU B N 1
ATOM 10093 C CA . LEU B 1 188 ? -27.109 64.875 29.438 1 81.75 188 LEU B CA 1
ATOM 10094 C C . LEU B 1 188 ? -27.719 65.562 28.234 1 81.75 188 LEU B C 1
ATOM 10096 O O . LEU B 1 188 ? -28.891 65.312 27.922 1 81.75 188 LEU B O 1
ATOM 10100 N N . PRO B 1 189 ? -27.016 66.438 27.688 1 66.81 189 PRO B N 1
ATOM 10101 C CA . PRO B 1 189 ? -27.562 67.188 26.562 1 66.81 189 PRO B CA 1
ATOM 10102 C C . PRO B 1 189 ? -28.172 66.312 25.484 1 66.81 189 PRO B C 1
ATOM 10104 O O . PRO B 1 189 ? -27.547 65.375 25.031 1 66.81 189 PRO B O 1
ATOM 10107 N N . GLY B 1 190 ? -29.406 66.562 25.109 1 62.31 190 GLY B N 1
ATOM 10108 C CA . GLY B 1 190 ? -30.109 65.875 24.031 1 62.31 190 GLY B CA 1
ATOM 10109 C C . GLY B 1 190 ? -30.812 64.625 24.469 1 62.31 190 GLY B C 1
ATOM 10110 O O . GLY B 1 190 ? -31.297 63.844 23.641 1 62.31 190 GLY B O 1
ATOM 10111 N N . SER B 1 191 ? -30.781 64.375 25.75 1 71.94 191 SER B N 1
ATOM 10112 C CA . SER B 1 191 ? -31.375 63.156 26.234 1 71.94 191 SER B CA 1
ATOM 10113 C C . SER B 1 191 ? -31.969 63.344 27.625 1 71.94 191 SER B C 1
ATOM 10115 O O . SER B 1 191 ? -31.812 64.375 28.234 1 71.94 191 SER B O 1
ATOM 10117 N N . ASN B 1 192 ? -32.781 62.312 27.984 1 78.56 192 ASN B N 1
ATOM 10118 C CA . ASN B 1 192 ? -33.219 62.25 29.359 1 78.56 192 ASN B CA 1
ATOM 10119 C C . ASN B 1 192 ? -32.344 61.344 30.203 1 78.56 192 ASN B C 1
ATOM 10121 O O . ASN B 1 192 ? -32.75 60.906 31.297 1 78.56 192 ASN B O 1
ATOM 10125 N N . ILE B 1 193 ? -31.234 60.969 29.578 1 86.31 193 ILE B N 1
ATOM 10126 C CA . ILE B 1 193 ? -30.234 60.219 30.328 1 86.31 193 ILE B CA 1
ATOM 10127 C C . ILE B 1 193 ? -29.547 61.156 31.344 1 86.31 193 ILE B C 1
ATOM 10129 O O . ILE B 1 193 ? -29.125 62.25 31 1 86.31 193 ILE B O 1
ATOM 10133 N N . GLN B 1 194 ? -29.531 60.688 32.5 1 87.62 194 GLN B N 1
ATOM 10134 C CA . GLN B 1 194 ? -28.969 61.5 33.562 1 87.62 194 GLN B CA 1
ATOM 10135 C C . GLN B 1 194 ? -27.484 61.188 33.812 1 87.62 194 GLN B C 1
ATOM 10137 O O . GLN B 1 194 ? -27.109 60 33.875 1 87.62 194 GLN B O 1
ATOM 10142 N N . GLY B 1 195 ? -26.672 62.219 33.781 1 90 195 GLY B N 1
ATOM 10143 C CA . GLY B 1 195 ? -25.266 62.094 34.156 1 90 195 GLY B CA 1
ATOM 10144 C C . GLY B 1 195 ? -24.953 62.75 35.5 1 90 195 GLY B C 1
ATOM 10145 O O . GLY B 1 195 ? -25.406 63.875 35.75 1 90 195 GLY B O 1
ATOM 10146 N N . CYS B 1 196 ? -24.375 62.031 36.406 1 90.12 196 CYS B N 1
ATOM 10147 C CA . CYS B 1 196 ? -23.938 62.531 37.688 1 90.12 196 CYS B CA 1
ATOM 10148 C C . CYS B 1 196 ? -22.422 62.469 37.812 1 90.12 196 CYS B C 1
ATOM 10150 O O . CYS B 1 196 ? -21.797 61.5 37.344 1 90.12 196 CYS B O 1
ATOM 10152 N N . CYS B 1 197 ? -21.797 63.469 38.281 1 88.88 197 CYS B N 1
ATOM 10153 C CA . CYS B 1 197 ? -20.359 63.5 38.594 1 88.88 197 CYS B CA 1
ATOM 10154 C C . CYS B 1 197 ? -20.125 63.812 40.062 1 88.88 197 CYS B C 1
ATOM 10156 O O . CYS B 1 197 ? -20.75 64.75 40.625 1 88.88 197 CYS B O 1
ATOM 10158 N N . CYS B 1 198 ? -19.297 63.031 40.656 1 87.12 198 CYS B N 1
ATOM 10159 C CA . CYS B 1 198 ? -19 63.219 42.094 1 87.12 198 CYS B CA 1
ATOM 10160 C C . CYS B 1 198 ? -17.594 63.75 42.281 1 87.12 198 CYS B C 1
ATOM 10162 O O . CYS B 1 198 ? -16.625 63.125 41.812 1 87.12 198 CYS B O 1
ATOM 10164 N N . TYR B 1 199 ? -17.5 64.875 43 1 78.81 199 TYR B N 1
ATOM 10165 C CA . TYR B 1 199 ? -16.219 65.562 43.25 1 78.81 199 TYR B CA 1
ATOM 10166 C C . TYR B 1 199 ? -15.82 65.375 44.719 1 78.81 199 TYR B C 1
ATOM 10168 O O . TYR B 1 199 ? -15.039 66.125 45.25 1 78.81 199 TYR B O 1
ATOM 10176 N N . LYS B 1 200 ? -16.359 64.312 45.375 1 80.81 200 LYS B N 1
ATOM 10177 C CA . LYS B 1 200 ? -16 63.969 46.75 1 80.81 200 LYS B CA 1
ATOM 10178 C C . LYS B 1 200 ? -14.875 62.938 46.812 1 80.81 200 LYS B C 1
ATOM 10180 O O . LYS B 1 200 ? -14.516 62.344 45.781 1 80.81 200 LYS B O 1
ATOM 10185 N N . GLN B 1 201 ? -14.305 62.781 48 1 74.81 201 GLN B N 1
ATOM 10186 C CA . GLN B 1 201 ? -13.297 61.75 48.188 1 74.81 201 GLN B CA 1
ATOM 10187 C C . GLN B 1 201 ? -13.914 60.375 48.156 1 74.81 201 GLN B C 1
ATOM 10189 O O . GLN B 1 201 ? -13.266 59.406 47.75 1 74.81 201 GLN B O 1
ATOM 10194 N N . ASP B 1 202 ? -15.117 60.25 48.688 1 80.19 202 ASP B N 1
ATOM 10195 C CA . ASP B 1 202 ? -15.883 59 48.656 1 80.19 202 ASP B CA 1
ATOM 10196 C C . ASP B 1 202 ? -17.203 59.188 47.906 1 80.19 202 ASP B C 1
ATOM 10198 O O . ASP B 1 202 ? -18.094 59.906 48.375 1 80.19 202 ASP B O 1
ATOM 10202 N N . CYS B 1 203 ? -17.281 58.562 46.719 1 84.69 203 CYS B N 1
ATOM 10203 C CA . CYS B 1 203 ? -18.438 58.75 45.844 1 84.69 203 CYS B CA 1
ATOM 10204 C C . CYS B 1 203 ? -19.219 57.469 45.688 1 84.69 203 CYS B C 1
ATOM 10206 O O . CYS B 1 203 ? -19.984 57.312 44.75 1 84.69 203 CYS B O 1
ATOM 10208 N N . ARG B 1 204 ? -19.109 56.5 46.5 1 81.06 204 ARG B N 1
ATOM 10209 C CA . ARG B 1 204 ? -19.812 55.219 46.438 1 81.06 204 ARG B CA 1
ATOM 10210 C C . ARG B 1 204 ? -21.328 55.438 46.562 1 81.06 204 ARG B C 1
ATOM 10212 O O . ARG B 1 204 ? -22.109 54.562 46.188 1 81.06 204 ARG B O 1
ATOM 10219 N N . GLU B 1 205 ? -21.719 56.594 47.031 1 78.75 205 GLU B N 1
ATOM 10220 C CA . GLU B 1 205 ? -23.125 56.906 47.188 1 78.75 205 GLU B CA 1
ATOM 10221 C C . GLU B 1 205 ? -23.828 56.969 45.844 1 78.75 205 GLU B C 1
ATOM 10223 O O . GLU B 1 205 ? -25.062 56.875 45.75 1 78.75 205 GLU B O 1
ATOM 10228 N N . LEU B 1 206 ? -23.094 57.094 44.781 1 83.06 206 LEU B N 1
ATOM 10229 C CA . LEU B 1 206 ? -23.688 57.156 43.438 1 83.06 206 LEU B CA 1
ATOM 10230 C C . LEU B 1 206 ? -24.25 55.781 43.031 1 83.06 206 LEU B C 1
ATOM 10232 O O . LEU B 1 206 ? -25.062 55.688 42.125 1 83.06 206 LEU B O 1
ATOM 10236 N N . SER B 1 207 ? -23.875 54.75 43.75 1 78.75 207 SER B N 1
ATOM 10237 C CA . SER B 1 207 ? -24.344 53.406 43.406 1 78.75 207 SER B CA 1
ATOM 10238 C C . SER B 1 207 ? -25.734 53.156 43.938 1 78.75 207 SER B C 1
ATOM 10240 O O . SER B 1 207 ? -26.031 53.438 45.094 1 78.75 207 SER B O 1
ATOM 10242 N N . PRO B 1 208 ? -26.641 52.688 43.031 1 70.25 208 PRO B N 1
ATOM 10243 C CA . PRO B 1 208 ? -27.969 52.344 43.531 1 70.25 208 PRO B CA 1
ATOM 10244 C C . PRO B 1 208 ? -27.984 51.031 44.312 1 70.25 208 PRO B C 1
ATOM 10246 O O . PRO B 1 208 ? -29.016 50.625 44.844 1 70.25 208 PRO B O 1
ATOM 10249 N N . ILE B 1 209 ? -27 50.156 44.219 1 66.38 209 ILE B N 1
ATOM 10250 C CA . ILE B 1 209 ? -26.984 48.875 44.906 1 66.38 209 ILE B CA 1
ATOM 10251 C C . ILE B 1 209 ? -26 48.938 46.094 1 66.38 209 ILE B C 1
ATOM 10253 O O . ILE B 1 209 ? -25.031 49.688 46.062 1 66.38 209 ILE B O 1
ATOM 10257 N N . PRO B 1 210 ? -26.391 48.219 47.156 1 59.25 210 PRO B N 1
ATOM 10258 C CA . PRO B 1 210 ? -25.453 48.125 48.281 1 59.25 210 PRO B CA 1
ATOM 10259 C C . PRO B 1 210 ? -24.078 47.625 47.844 1 59.25 210 PRO B C 1
ATOM 10261 O O . PRO B 1 210 ? -23.969 46.781 46.969 1 59.25 210 PRO B O 1
ATOM 10264 N N . ASN B 1 211 ? -23.078 48.375 48.094 1 50.34 211 ASN B N 1
ATOM 10265 C CA . ASN B 1 211 ? -21.703 48.156 47.656 1 50.34 211 ASN B CA 1
ATOM 10266 C C . ASN B 1 211 ? -21.203 46.75 48.062 1 50.34 211 ASN B C 1
ATOM 10268 O O . ASN B 1 211 ? -21.203 46.406 49.219 1 50.34 211 ASN B O 1
ATOM 10272 N N . PRO B 1 212 ? -21.297 45.812 47.25 1 49.41 212 PRO B N 1
ATOM 10273 C CA . PRO B 1 212 ? -20.734 44.531 47.688 1 49.41 212 PRO B CA 1
ATOM 10274 C C . PRO B 1 212 ? -19.344 44.656 48.281 1 49.41 212 PRO B C 1
ATOM 10276 O O . PRO B 1 212 ? -18.625 45.625 47.969 1 49.41 212 PRO B O 1
ATOM 10279 N N . PRO B 1 213 ? -19.031 43.781 49.344 1 43.19 213 PRO B N 1
ATOM 10280 C CA . PRO B 1 213 ? -17.672 43.781 49.875 1 43.19 213 PRO B CA 1
ATOM 10281 C C . PRO B 1 213 ? -16.594 43.781 48.781 1 43.19 213 PRO B C 1
ATOM 10283 O O . PRO B 1 213 ? -16.781 43.188 47.719 1 43.19 213 PRO B O 1
ATOM 10286 N N . THR B 1 214 ? -15.852 44.75 48.812 1 40.19 214 THR B N 1
ATOM 10287 C CA . THR B 1 214 ? -14.75 45.062 47.906 1 40.19 214 THR B CA 1
ATOM 10288 C C . THR B 1 214 ? -13.922 43.812 47.625 1 40.19 214 THR B C 1
ATOM 10290 O O . THR B 1 214 ? -13.289 43.25 48.5 1 40.19 214 THR B O 1
ATOM 10293 N N . PRO B 1 215 ? -14.32 42.875 46.906 1 39.31 215 PRO B N 1
ATOM 10294 C CA . PRO B 1 215 ? -13.133 42.031 46.688 1 39.31 215 PRO B CA 1
ATOM 10295 C C . PRO B 1 215 ? -11.914 42.812 46.25 1 39.31 215 PRO B C 1
ATOM 10297 O O . PRO B 1 215 ? -12.07 43.875 45.594 1 39.31 215 PRO B O 1
ATOM 10300 N N . THR B 1 216 ? -10.805 42.75 46.938 1 38.91 216 THR B N 1
ATOM 10301 C CA . THR B 1 216 ? -9.57 43.438 46.562 1 38.91 216 THR B CA 1
ATOM 10302 C C . THR B 1 216 ? -9.438 43.5 45.031 1 38.91 216 THR B C 1
ATOM 10304 O O . THR B 1 216 ? -9.492 42.469 44.344 1 38.91 216 THR B O 1
ATOM 10307 N N . PRO B 1 217 ? -9.711 44.656 44.531 1 40.41 217 PRO B N 1
ATOM 10308 C CA . PRO B 1 217 ? -9.633 44.812 43.094 1 40.41 217 PRO B CA 1
ATOM 10309 C C . PRO B 1 217 ? -8.492 44.031 42.438 1 40.41 217 PRO B C 1
ATOM 10311 O O . PRO B 1 217 ? -7.391 43.969 43 1 40.41 217 PRO B O 1
ATOM 10314 N N . TRP B 1 218 ? -8.742 43.094 41.719 1 40 218 TRP B N 1
ATOM 10315 C CA . TRP B 1 218 ? -7.809 42.219 41.031 1 40 218 TRP B CA 1
ATOM 10316 C C . TRP B 1 218 ? -6.855 43.031 40.125 1 40 218 TRP B C 1
ATOM 10318 O O . TRP B 1 218 ? -7.195 44.094 39.688 1 40 218 TRP B O 1
ATOM 10328 N N . ASN B 1 219 ? -5.695 42.688 40.156 1 39.69 219 ASN B N 1
ATOM 10329 C CA . ASN B 1 219 ? -4.578 43.281 39.438 1 39.69 219 ASN B CA 1
ATOM 10330 C C . ASN B 1 219 ? -4.914 43.531 37.969 1 39.69 219 ASN B C 1
ATOM 10332 O O . ASN B 1 219 ? -5.582 42.719 37.344 1 39.69 219 ASN B O 1
ATOM 10336 N N . LYS B 1 220 ? -4.922 44.75 37.469 1 45.53 220 LYS B N 1
ATOM 10337 C CA . LYS B 1 220 ? -5.387 45.688 36.469 1 45.53 220 LYS B CA 1
ATOM 10338 C C . LYS B 1 220 ? -4.695 45.469 35.125 1 45.53 220 LYS B C 1
ATOM 10340 O O . LYS B 1 220 ? -3.475 45.312 35.062 1 45.53 220 LYS B O 1
ATOM 10345 N N . ASN B 1 221 ? -5.305 44.75 34.281 1 50.56 221 ASN B N 1
ATOM 10346 C CA . ASN B 1 221 ? -4.781 44.875 32.938 1 50.56 221 ASN B CA 1
ATOM 10347 C C . ASN B 1 221 ? -4.566 46.344 32.562 1 50.56 221 ASN B C 1
ATOM 10349 O O . ASN B 1 221 ? -5.32 47.219 33 1 50.56 221 ASN B O 1
ATOM 10353 N N . ASN B 1 222 ? -3.434 46.688 32.156 1 51.06 222 ASN B N 1
ATOM 10354 C CA . ASN B 1 222 ? -3.209 48.062 31.672 1 51.06 222 ASN B CA 1
ATOM 10355 C C . ASN B 1 222 ? -3.467 48.188 30.172 1 51.06 222 ASN B C 1
ATOM 10357 O O . ASN B 1 222 ? -2.648 47.75 29.359 1 51.06 222 ASN B O 1
ATOM 10361 N N . GLN B 1 223 ? -4.676 48.438 29.844 1 61.75 223 GLN B N 1
ATOM 10362 C CA . GLN B 1 223 ? -5.035 48.719 28.453 1 61.75 223 GLN B CA 1
ATOM 10363 C C . GLN B 1 223 ? -5.609 50.125 28.297 1 61.75 223 GLN B C 1
ATOM 10365 O O . GLN B 1 223 ? -6.047 50.719 29.266 1 61.75 223 GLN B O 1
ATOM 10370 N N . THR B 1 224 ? -5.453 50.531 26.969 1 62.44 224 THR B N 1
ATOM 10371 C CA . THR B 1 224 ? -6.039 51.844 26.672 1 62.44 224 THR B CA 1
ATOM 10372 C C . THR B 1 224 ? -7.523 51.719 26.359 1 62.44 224 THR B C 1
ATOM 10374 O O . THR B 1 224 ? -7.906 50.938 25.469 1 62.44 224 THR B O 1
ATOM 10377 N N . CYS B 1 225 ? -8.227 52.312 27.172 1 76.25 225 CYS B N 1
ATOM 10378 C CA . CYS B 1 225 ? -9.664 52.312 26.953 1 76.25 225 CYS B CA 1
ATOM 10379 C C . CYS B 1 225 ? -10.195 53.719 26.766 1 76.25 225 CYS B C 1
ATOM 10381 O O . CYS B 1 225 ? -9.68 54.688 27.359 1 76.25 225 CYS B O 1
ATOM 10383 N N . TYR B 1 226 ? -11.047 53.812 25.797 1 80.06 226 TYR B N 1
ATOM 10384 C CA . TYR B 1 226 ? -11.781 55.094 25.734 1 80.06 226 TYR B CA 1
ATOM 10385 C C . TYR B 1 226 ? -12.758 55.188 26.906 1 80.06 226 TYR B C 1
ATOM 10387 O O . TYR B 1 226 ? -13.5 54.25 27.203 1 80.06 226 TYR B O 1
ATOM 10395 N N . GLN B 1 227 ? -12.625 56.312 27.609 1 84.25 227 GLN B N 1
ATOM 10396 C CA . GLN B 1 227 ? -13.594 56.625 28.656 1 84.25 227 GLN B CA 1
ATOM 10397 C C . GLN B 1 227 ? -14.406 57.875 28.281 1 84.25 227 GLN B C 1
ATOM 10399 O O . GLN B 1 227 ? -13.852 58.938 28.078 1 84.25 227 GLN B O 1
ATOM 10404 N N . GLY B 1 228 ? -15.656 57.656 28.109 1 84.56 228 GLY B N 1
ATOM 10405 C CA . GLY B 1 228 ? -16.562 58.719 27.688 1 84.56 228 GLY B CA 1
ATOM 10406 C C . GLY B 1 228 ? -17.984 58.25 27.516 1 84.56 228 GLY B C 1
ATOM 10407 O O . GLY B 1 228 ? -18.344 57.156 27.938 1 84.56 228 GLY B O 1
ATOM 10408 N N . ILE B 1 229 ? -18.797 59.188 27.094 1 82 229 ILE B N 1
ATOM 10409 C CA . ILE B 1 229 ? -20.219 58.906 26.875 1 82 229 ILE B CA 1
ATOM 10410 C C . ILE B 1 229 ? -20.625 59.344 25.469 1 82 229 ILE B C 1
ATOM 10412 O O . ILE B 1 229 ? -20.188 60.406 24.984 1 82 229 ILE B O 1
ATOM 10416 N N . THR B 1 230 ? -21.297 58.406 24.812 1 77.38 230 THR B N 1
ATOM 10417 C CA . THR B 1 230 ? -21.938 58.812 23.562 1 77.38 230 THR B CA 1
ATOM 10418 C C . THR B 1 230 ? -23.453 58.781 23.719 1 77.38 230 THR B C 1
ATOM 10420 O O . THR B 1 230 ? -24.016 57.938 24.422 1 77.38 230 THR B O 1
ATOM 10423 N N . ILE B 1 231 ? -24.062 59.75 23.156 1 68.19 231 ILE B N 1
ATOM 10424 C CA . ILE B 1 231 ? -25.516 59.781 23.031 1 68.19 231 ILE B CA 1
ATOM 10425 C C . ILE B 1 231 ? -25.922 59.625 21.578 1 68.19 231 ILE B C 1
ATOM 10427 O O . ILE B 1 231 ? -25.547 60.438 20.719 1 68.19 231 ILE B O 1
ATOM 10431 N N . ASN B 1 232 ? -26.641 58.5 21.328 1 55.56 232 ASN B N 1
ATOM 10432 C CA . ASN B 1 232 ? -27.016 58.125 19.969 1 55.56 232 ASN B CA 1
ATOM 10433 C C . ASN B 1 232 ? -25.828 58.188 19.016 1 55.56 232 ASN B C 1
ATOM 10435 O O . ASN B 1 232 ? -25.922 58.75 17.922 1 55.56 232 ASN B O 1
ATOM 10439 N N . GLY B 1 233 ? -24.594 57.656 19.625 1 61.84 233 GLY B N 1
ATOM 10440 C CA . GLY B 1 233 ? -23.391 57.531 18.812 1 61.84 233 GLY B CA 1
ATOM 10441 C C . GLY B 1 233 ? -22.531 58.75 18.844 1 61.84 233 GLY B C 1
ATOM 10442 O O . GLY B 1 233 ? -21.391 58.719 18.375 1 61.84 233 GLY B O 1
ATOM 10443 N N . ALA B 1 234 ? -23.047 59.844 19.375 1 56.22 234 ALA B N 1
ATOM 10444 C CA . ALA B 1 234 ? -22.297 61.094 19.422 1 56.22 234 ALA B CA 1
ATOM 10445 C C . ALA B 1 234 ? -21.484 61.188 20.719 1 56.22 234 ALA B C 1
ATOM 10447 O O . ALA B 1 234 ? -22.031 61.031 21.812 1 56.22 234 ALA B O 1
ATOM 10448 N N . LEU B 1 235 ? -20.234 61.594 20.531 1 68.31 235 LEU B N 1
ATOM 10449 C CA . LEU B 1 235 ? -19.344 61.656 21.688 1 68.31 235 LEU B CA 1
ATOM 10450 C C . LEU B 1 235 ? -19.594 62.938 22.484 1 68.31 235 LEU B C 1
ATOM 10452 O O . LEU B 1 235 ? -19.672 64 21.906 1 68.31 235 LEU B O 1
ATOM 10456 N N . LEU B 1 236 ? -19.75 62.844 23.797 1 72.88 236 LEU B N 1
ATOM 10457 C CA . LEU B 1 236 ? -19.75 64 24.656 1 72.88 236 LEU B CA 1
ATOM 10458 C C . LEU B 1 236 ? -18.328 64.562 24.859 1 72.88 236 LEU B C 1
ATOM 10460 O O . LEU B 1 236 ? -17.391 63.75 24.969 1 72.88 236 LEU B O 1
ATOM 10464 N N . THR B 1 237 ? -18.234 65.812 24.938 1 61.19 237 THR B N 1
ATOM 10465 C CA . THR B 1 237 ? -16.938 66.438 25.094 1 61.19 237 THR B CA 1
ATOM 10466 C C . THR B 1 237 ? -16.281 66.062 26.422 1 61.19 237 THR B C 1
ATOM 10468 O O . THR B 1 237 ? -16.969 66 27.453 1 61.19 237 THR B O 1
ATOM 10471 N N . GLY B 1 238 ? -14.945 65.812 26.375 1 65.31 238 GLY B N 1
ATOM 10472 C CA . GLY B 1 238 ? -14.172 65.562 27.578 1 65.31 238 GLY B CA 1
ATOM 10473 C C . GLY B 1 238 ? -13.766 64.125 27.766 1 65.31 238 GLY B C 1
ATOM 10474 O O . GLY B 1 238 ? -12.93 63.812 28.609 1 65.31 238 GLY B O 1
ATOM 10475 N N . GLY B 1 239 ? -14.438 63.25 26.891 1 75.06 239 GLY B N 1
ATOM 10476 C CA . GLY B 1 239 ? -13.961 61.875 26.906 1 75.06 239 GLY B CA 1
ATOM 10477 C C . GLY B 1 239 ? -12.547 61.719 26.359 1 75.06 239 GLY B C 1
ATOM 10478 O O . GLY B 1 239 ? -12.078 62.562 25.594 1 75.06 239 GLY B O 1
ATOM 10479 N N . SER B 1 240 ? -11.867 60.688 26.844 1 67.5 240 SER B N 1
ATOM 10480 C CA . SER B 1 240 ? -10.492 60.5 26.391 1 67.5 240 SER B CA 1
ATOM 10481 C C . SER B 1 240 ? -10.062 59.062 26.562 1 67.5 240 SER B C 1
ATOM 10483 O O . SER B 1 240 ? -10.672 58.281 27.312 1 67.5 240 SER B O 1
ATOM 10485 N N . PHE B 1 241 ? -9.172 58.781 25.766 1 68.12 241 PHE B N 1
ATOM 10486 C CA . PHE B 1 241 ? -8.484 57.5 26 1 68.12 241 PHE B CA 1
ATOM 10487 C C . PHE B 1 241 ? -7.574 57.594 27.219 1 68.12 241 PHE B C 1
ATOM 10489 O O . PHE B 1 241 ? -6.914 58.625 27.438 1 68.12 241 PHE B O 1
ATOM 10496 N N . SER B 1 242 ? -7.777 56.688 28.141 1 63.91 242 SER B N 1
ATOM 10497 C CA . SER B 1 242 ? -6.914 56.625 29.312 1 63.91 242 SER B CA 1
ATOM 10498 C C . SER B 1 242 ? -6.426 55.219 29.578 1 63.91 242 SER B C 1
ATOM 10500 O O . SER B 1 242 ? -7.023 54.25 29.109 1 63.91 242 SER B O 1
ATOM 10502 N N . GLN B 1 243 ? -5.402 55.188 30.312 1 57.12 243 GLN B N 1
ATOM 10503 C CA . GLN B 1 243 ? -4.914 53.875 30.766 1 57.12 243 GLN B CA 1
ATOM 10504 C C . GLN B 1 243 ? -5.891 53.219 31.734 1 57.12 243 GLN B C 1
ATOM 10506 O O . GLN B 1 243 ? -6.383 53.875 32.656 1 57.12 243 GLN B O 1
ATOM 10511 N N . CYS B 1 244 ? -6.277 52.062 31.406 1 69.62 244 CYS B N 1
ATOM 10512 C CA . CYS B 1 244 ? -7.242 51.312 32.188 1 69.62 244 CYS B CA 1
ATOM 10513 C C . CYS B 1 244 ? -6.57 50.125 32.906 1 69.62 244 CYS B C 1
ATOM 10515 O O . CYS B 1 244 ? -5.961 49.281 32.25 1 69.62 244 CYS B O 1
ATOM 10517 N N . SER B 1 245 ? -6.414 50.219 34.188 1 63.28 245 SER B N 1
ATOM 10518 C CA . SER B 1 245 ? -6.043 49.062 34.969 1 63.28 245 SER B CA 1
ATOM 10519 C C . SER B 1 245 ? -7.219 48.094 35.125 1 63.28 245 SER B C 1
ATOM 10521 O O . SER B 1 245 ? -7.766 47.938 36.219 1 63.28 245 SER B O 1
ATOM 10523 N N . GLY B 1 246 ? -7.719 47.531 34 1 68.88 246 GLY B N 1
ATOM 10524 C CA . GLY B 1 246 ? -8.875 46.656 33.844 1 68.88 246 GLY B CA 1
ATOM 10525 C C . GLY B 1 246 ? -9.164 46.281 32.406 1 68.88 246 GLY B C 1
ATOM 10526 O O . GLY B 1 246 ? -8.25 45.969 31.641 1 68.88 246 GLY B O 1
ATOM 10527 N N . GLU B 1 247 ? -10.398 46.219 32.094 1 76.25 247 GLU B N 1
ATOM 10528 C CA . GLU B 1 247 ? -10.852 45.938 30.75 1 76.25 247 GLU B CA 1
ATOM 10529 C C . GLU B 1 247 ? -11.703 47.094 30.188 1 76.25 247 GLU B C 1
ATOM 10531 O O . GLU B 1 247 ? -12.352 47.812 30.953 1 76.25 247 GLU B O 1
ATOM 10536 N N . CYS B 1 248 ? -11.453 47.156 28.828 1 80.06 248 CYS B N 1
ATOM 10537 C CA . CYS B 1 248 ? -12.32 48.156 28.172 1 80.06 248 CYS B CA 1
ATOM 10538 C C . CYS B 1 248 ? -13.75 47.625 28.094 1 80.06 248 CYS B C 1
ATOM 10540 O O . CYS B 1 248 ? -13.977 46.438 27.812 1 80.06 248 CYS B O 1
ATOM 10542 N N . GLY B 1 249 ? -14.609 48.406 28.5 1 82.69 249 GLY B N 1
ATOM 10543 C CA . GLY B 1 249 ? -16.016 48.031 28.406 1 82.69 249 GLY B CA 1
ATOM 10544 C C . GLY B 1 249 ? -16.891 49.156 27.844 1 82.69 249 GLY B C 1
ATOM 10545 O O . GLY B 1 249 ? -16.469 50.312 27.797 1 82.69 249 GLY B O 1
ATOM 10546 N N . SER B 1 250 ? -17.953 48.781 27.281 1 84.81 250 SER B N 1
ATOM 10547 C CA . SER B 1 250 ? -19.016 49.75 26.938 1 84.81 250 SER B CA 1
ATOM 10548 C C . SER B 1 250 ? -20.375 49.188 27.344 1 84.81 250 SER B C 1
ATOM 10550 O O . SER B 1 250 ? -20.594 48 27.391 1 84.81 250 SER B O 1
ATOM 10552 N N . ALA B 1 251 ? -21.141 50.031 27.812 1 86.5 251 ALA B N 1
ATOM 10553 C CA . ALA B 1 251 ? -22.531 49.688 28.141 1 86.5 251 ALA B CA 1
ATOM 10554 C C . ALA B 1 251 ? -23.484 50.656 27.453 1 86.5 251 ALA B C 1
ATOM 10556 O O . ALA B 1 251 ? -23.438 51.875 27.672 1 86.5 251 ALA B O 1
ATOM 10557 N N . ARG B 1 252 ? -24.281 50.031 26.625 1 82.12 252 ARG B N 1
ATOM 10558 C CA . ARG B 1 252 ? -25.312 50.844 25.953 1 82.12 252 ARG B CA 1
ATOM 10559 C C . ARG B 1 252 ? -26.641 50.75 26.688 1 82.12 252 ARG B C 1
ATOM 10561 O O . ARG B 1 252 ? -27.125 49.656 26.969 1 82.12 252 ARG B O 1
ATOM 10568 N N . ILE B 1 253 ? -27.125 51.875 27.062 1 81 253 ILE B N 1
ATOM 10569 C CA . ILE B 1 253 ? -28.406 51.906 27.75 1 81 253 ILE B CA 1
ATOM 10570 C C . ILE B 1 253 ? -29.453 52.562 26.844 1 81 253 ILE B C 1
ATOM 10572 O O . ILE B 1 253 ? -29.141 53.438 26.031 1 81 253 ILE B O 1
ATOM 10576 N N . ARG B 1 254 ? -30.641 52 26.984 1 70.38 254 ARG B N 1
ATOM 10577 C CA . ARG B 1 254 ? -31.75 52.469 26.172 1 70.38 254 ARG B CA 1
ATOM 10578 C C . ARG B 1 254 ? -32.75 53.281 27.016 1 70.38 254 ARG B C 1
ATOM 10580 O O . ARG B 1 254 ? -33 52.938 28.172 1 70.38 254 ARG B O 1
ATOM 10587 N N . THR B 1 255 ? -33.094 54.5 26.5 1 72.56 255 THR B N 1
ATOM 10588 C CA . THR B 1 255 ? -34.188 55.281 27.094 1 72.56 255 THR B CA 1
ATOM 10589 C C . THR B 1 255 ? -35.125 55.781 26.016 1 72.56 255 THR B C 1
ATOM 10591 O O . THR B 1 255 ? -34.906 55.562 24.812 1 72.56 255 THR B O 1
ATOM 10594 N N . THR B 1 256 ? -36.312 56.188 26.438 1 66.12 256 THR B N 1
ATOM 10595 C CA . THR B 1 256 ? -37.25 56.812 25.531 1 66.12 256 THR B CA 1
ATOM 10596 C C . THR B 1 256 ? -37.375 58.312 25.828 1 66.12 256 THR B C 1
ATOM 10598 O O . THR B 1 256 ? -37.625 58.688 26.969 1 66.12 256 THR B O 1
ATOM 10601 N N . TYR B 1 257 ? -37.062 59.188 24.953 1 67.06 257 TYR B N 1
ATOM 10602 C CA . TYR B 1 257 ? -37.156 60.625 25.062 1 67.06 257 TYR B CA 1
ATOM 10603 C C . TYR B 1 257 ? -38.062 61.188 23.969 1 67.06 257 TYR B C 1
ATOM 10605 O O . TYR B 1 257 ? -37.781 61.031 22.781 1 67.06 257 TYR B O 1
ATOM 10613 N N . ASN B 1 258 ? -39.156 61.875 24.359 1 56.62 258 ASN B N 1
ATOM 10614 C CA . ASN B 1 258 ? -40.188 62.438 23.484 1 56.62 258 ASN B CA 1
ATOM 10615 C C . ASN B 1 258 ? -40.719 61.406 22.5 1 56.62 258 ASN B C 1
ATOM 10617 O O . ASN B 1 258 ? -40.844 61.688 21.312 1 56.62 258 ASN B O 1
ATOM 10621 N N . GLY B 1 259 ? -40.906 60.062 22.922 1 56.97 259 GLY B N 1
ATOM 10622 C CA . GLY B 1 259 ? -41.469 59 22.125 1 56.97 259 GLY B CA 1
ATOM 10623 C C . GLY B 1 259 ? -40.438 58.281 21.281 1 56.97 259 GLY B C 1
ATOM 10624 O O . GLY B 1 259 ? -40.75 57.281 20.625 1 56.97 259 GLY B O 1
ATOM 10625 N N . ASN B 1 260 ? -39.25 58.719 21.234 1 53.56 260 ASN B N 1
ATOM 10626 C CA . ASN B 1 260 ? -38.188 58.094 20.453 1 53.56 260 ASN B CA 1
ATOM 10627 C C . ASN B 1 260 ? -37.188 57.375 21.359 1 53.56 260 ASN B C 1
ATOM 10629 O O . ASN B 1 260 ? -36.938 57.781 22.484 1 53.56 260 ASN B O 1
ATOM 10633 N N . ASN B 1 261 ? -36.625 56.281 20.781 1 63.94 261 ASN B N 1
ATOM 10634 C CA . ASN B 1 261 ? -35.562 55.594 21.516 1 63.94 261 ASN B CA 1
ATOM 10635 C C . ASN B 1 261 ? -34.25 56.344 21.484 1 63.94 261 ASN B C 1
ATOM 10637 O O . ASN B 1 261 ? -33.844 56.875 20.438 1 63.94 261 ASN B O 1
ATOM 10641 N N . VAL B 1 262 ? -33.625 56.656 22.656 1 64.88 262 VAL B N 1
ATOM 10642 C CA . VAL B 1 262 ? -32.312 57.281 22.812 1 64.88 262 VAL B CA 1
ATOM 10643 C C . VAL B 1 262 ? -31.344 56.281 23.484 1 64.88 262 VAL B C 1
ATOM 10645 O O . VAL B 1 262 ? -31.703 55.625 24.453 1 64.88 262 VAL B O 1
ATOM 10648 N N . TRP B 1 263 ? -30.234 56.25 22.75 1 75.12 263 TRP B N 1
ATOM 10649 C CA . TRP B 1 263 ? -29.219 55.344 23.281 1 75.12 263 TRP B CA 1
ATOM 10650 C C . TRP B 1 263 ? -28.047 56.125 23.875 1 75.12 263 TRP B C 1
ATOM 10652 O O . TRP B 1 263 ? -27.562 57.062 23.266 1 75.12 263 TRP B O 1
ATOM 10662 N N . GLY B 1 264 ? -27.719 55.844 25.141 1 80 264 GLY B N 1
ATOM 10663 C CA . GLY B 1 264 ? -26.469 56.25 25.75 1 80 264 GLY B CA 1
ATOM 10664 C C . GLY B 1 264 ? -25.469 55.125 25.906 1 80 264 GLY B C 1
ATOM 10665 O O . GLY B 1 264 ? -25.828 54.031 26.344 1 80 264 GLY B O 1
ATOM 10666 N N . GLU B 1 265 ? -24.375 55.406 25.312 1 84.94 265 GLU B N 1
ATOM 10667 C CA . GLU B 1 265 ? -23.312 54.406 25.5 1 84.94 265 GLU B CA 1
ATOM 10668 C C . GLU B 1 265 ? -22.172 54.969 26.328 1 84.94 265 GLU B C 1
ATOM 10670 O O . GLU B 1 265 ? -21.656 56.031 26.047 1 84.94 265 GLU B O 1
ATOM 10675 N N . ILE B 1 266 ? -21.906 54.188 27.375 1 88.94 266 ILE B N 1
ATOM 10676 C CA . ILE B 1 266 ? -20.859 54.562 28.328 1 88.94 266 ILE B CA 1
ATOM 10677 C C . ILE B 1 266 ? -19.641 53.688 28.156 1 88.94 266 ILE B C 1
ATOM 10679 O O . ILE B 1 266 ? -19.75 52.438 28.188 1 88.94 266 ILE B O 1
ATOM 10683 N N . PHE B 1 267 ? -18.609 54.312 27.859 1 88.12 267 PHE B N 1
ATOM 10684 C CA . PHE B 1 267 ? -17.344 53.625 27.703 1 88.12 267 PHE B CA 1
ATOM 10685 C C . PHE B 1 267 ? -16.547 53.656 29 1 88.12 267 PHE B C 1
ATOM 10687 O O . PHE B 1 267 ? -16.312 54.719 29.562 1 88.12 267 PHE B O 1
ATOM 10694 N N . VAL B 1 268 ? -16.141 52.438 29.391 1 86.19 268 VAL B N 1
ATOM 10695 C CA . VAL B 1 268 ? -15.617 52.375 30.766 1 86.19 268 VAL B CA 1
ATOM 10696 C C . VAL B 1 268 ? -14.305 51.594 30.766 1 86.19 268 VAL B C 1
ATOM 10698 O O . VAL B 1 268 ? -13.977 50.906 29.812 1 86.19 268 VAL B O 1
ATOM 10701 N N . CYS B 1 269 ? -13.555 51.906 31.75 1 82.31 269 CYS B N 1
ATOM 10702 C CA . CYS B 1 269 ? -12.461 51.062 32.219 1 82.31 269 CYS B CA 1
ATOM 10703 C C . CYS B 1 269 ? -12.812 50.406 33.562 1 82.31 269 CYS B C 1
ATOM 10705 O O . CYS B 1 269 ? -12.797 51.062 34.594 1 82.31 269 CYS B O 1
ATOM 10707 N N . ASP B 1 270 ? -13.273 49.125 33.5 1 79.19 270 ASP B N 1
ATOM 10708 C CA . ASP B 1 270 ? -13.695 48.438 34.719 1 79.19 270 ASP B CA 1
ATOM 10709 C C . ASP B 1 270 ? -12.75 47.281 35.062 1 79.19 270 ASP B C 1
ATOM 10711 O O . ASP B 1 270 ? -12.07 46.75 34.188 1 79.19 270 ASP B O 1
ATOM 10715 N N . PRO B 1 271 ? -12.695 46.969 36.344 1 70.12 271 PRO B N 1
ATOM 10716 C CA . PRO B 1 271 ? -11.891 45.812 36.75 1 70.12 271 PRO B CA 1
ATOM 10717 C C . PRO B 1 271 ? -12.32 44.531 36.031 1 70.12 271 PRO B C 1
ATOM 10719 O O . PRO B 1 271 ? -13.508 44.344 35.75 1 70.12 271 PRO B O 1
ATOM 10722 N N . VAL B 1 272 ? -11.391 43.625 35.812 1 69.94 272 VAL B N 1
ATOM 10723 C CA . VAL B 1 272 ? -11.578 42.406 35.062 1 69.94 272 VAL B CA 1
ATOM 10724 C C . VAL B 1 272 ? -12.711 41.594 35.688 1 69.94 272 VAL B C 1
ATOM 10726 O O . VAL B 1 272 ? -13.492 40.938 35 1 69.94 272 VAL B O 1
ATOM 10729 N N . ASN B 1 273 ? -12.883 41.625 37 1 64.25 273 ASN B N 1
ATOM 10730 C CA . ASN B 1 273 ? -13.867 40.812 37.688 1 64.25 273 ASN B CA 1
ATOM 10731 C C . ASN B 1 273 ? -15.297 41.25 37.344 1 64.25 273 ASN B C 1
ATOM 10733 O O . ASN B 1 273 ? -16.234 40.438 37.406 1 64.25 273 ASN B O 1
ATOM 10737 N N . VAL B 1 274 ? -15.43 42.469 37.031 1 73.5 274 VAL B N 1
ATOM 10738 C CA . VAL B 1 274 ? -16.766 42.938 36.688 1 73.5 274 VAL B CA 1
ATOM 10739 C C . VAL B 1 274 ? -17.234 42.25 35.406 1 73.5 274 VAL B C 1
ATOM 10741 O O . VAL B 1 274 ? -18.359 41.75 35.375 1 73.5 274 VAL B O 1
ATOM 10744 N N . PHE B 1 275 ? -16.391 42.188 34.531 1 72.81 275 PHE B N 1
ATOM 10745 C CA . PHE B 1 275 ? -16.766 41.625 33.219 1 72.81 275 PHE B CA 1
ATOM 10746 C C . PHE B 1 275 ? -16.797 40.125 33.281 1 72.81 275 PHE B C 1
ATOM 10748 O O . PHE B 1 275 ? -17.625 39.469 32.594 1 72.81 275 PHE B O 1
ATOM 10755 N N . THR B 1 276 ? -15.867 39.531 33.969 1 66.5 276 THR B N 1
ATOM 10756 C CA . THR B 1 276 ? -15.914 38.062 34.156 1 66.5 276 THR B CA 1
ATOM 10757 C C . THR B 1 276 ? -17.219 37.656 34.812 1 66.5 276 THR B C 1
ATOM 10759 O O . THR B 1 276 ? -17.797 36.625 34.469 1 66.5 276 THR B O 1
ATOM 10762 N N . GLY B 1 277 ? -17.734 38.5 35.781 1 64.5 277 GLY B N 1
ATOM 10763 C CA . GLY B 1 277 ? -19.016 38.219 36.406 1 64.5 277 GLY B CA 1
ATOM 10764 C C . GLY B 1 277 ? -20.188 38.312 35.469 1 64.5 277 GLY B C 1
ATOM 10765 O O . GLY B 1 277 ? -21.219 37.656 35.656 1 64.5 277 GLY B O 1
ATOM 10766 N N . LEU B 1 278 ? -19.938 39.062 34.406 1 68.88 278 LEU B N 1
ATOM 10767 C CA . LEU B 1 278 ? -20.984 39.25 33.406 1 68.88 278 LEU B CA 1
ATOM 10768 C C . LEU B 1 278 ? -20.844 38.219 32.281 1 68.88 278 LEU B C 1
ATOM 10770 O O . LEU B 1 278 ? -21.656 38.219 31.344 1 68.88 278 LEU B O 1
ATOM 10774 N N . ASN B 1 279 ? -19.828 37.375 32.281 1 63.88 279 ASN B N 1
ATOM 10775 C CA . ASN B 1 279 ? -19.484 36.406 31.234 1 63.88 279 ASN B CA 1
ATOM 10776 C C . ASN B 1 279 ? -19.234 37.125 29.906 1 63.88 279 ASN B C 1
ATOM 10778 O O . ASN B 1 279 ? -19.734 36.719 28.859 1 63.88 279 ASN B O 1
ATOM 10782 N N . LEU B 1 280 ? -18.797 38.375 30.031 1 66.75 280 LEU B N 1
ATOM 10783 C CA . LEU B 1 280 ? -18.422 39.156 28.859 1 66.75 280 LEU B CA 1
ATOM 10784 C C . LEU B 1 280 ? -16.922 39.031 28.578 1 66.75 280 LEU B C 1
ATOM 10786 O O . LEU B 1 280 ? -16.094 39.5 29.375 1 66.75 280 LEU B O 1
ATOM 10790 N N . ASP B 1 281 ? -16.594 38.219 27.531 1 61.62 281 ASP B N 1
ATOM 10791 C CA . ASP B 1 281 ? -15.188 38.062 27.156 1 61.62 281 ASP B CA 1
ATOM 10792 C C . ASP B 1 281 ? -14.977 38.344 25.672 1 61.62 281 ASP B C 1
ATOM 10794 O O . ASP B 1 281 ? -15.203 37.5 24.828 1 61.62 281 ASP B O 1
ATOM 10798 N N . ASN B 1 282 ? -14.445 39.594 25.359 1 63.53 282 ASN B N 1
ATOM 10799 C CA . ASN B 1 282 ? -14.172 40.062 24.016 1 63.53 282 ASN B CA 1
ATOM 10800 C C . ASN B 1 282 ? -15.398 39.969 23.109 1 63.53 282 ASN B C 1
ATOM 10802 O O . ASN B 1 282 ? -15.297 39.469 21.984 1 63.53 282 ASN B O 1
ATOM 10806 N N . GLU B 1 283 ? -16.547 40.156 23.641 1 64.75 283 GLU B N 1
ATOM 10807 C CA . GLU B 1 283 ? -17.812 40.125 22.922 1 64.75 283 GLU B CA 1
ATOM 10808 C C . GLU B 1 283 ? -18.797 41.156 23.5 1 64.75 283 GLU B C 1
ATOM 10810 O O . GLU B 1 283 ? -18.516 41.781 24.531 1 64.75 283 GLU B O 1
ATOM 10815 N N . CYS B 1 284 ? -19.812 41.375 22.703 1 65.25 284 CYS B N 1
ATOM 10816 C CA . CYS B 1 284 ? -20.938 42.156 23.188 1 65.25 284 CYS B CA 1
ATOM 10817 C C . CYS B 1 284 ? -22.156 41.281 23.438 1 65.25 284 CYS B C 1
ATOM 10819 O O . CYS B 1 284 ? -22.438 40.344 22.672 1 65.25 284 CYS B O 1
ATOM 10821 N N . LYS B 1 285 ? -22.734 41.406 24.578 1 71 285 LYS B N 1
ATOM 10822 C CA . LYS B 1 285 ? -23.938 40.656 24.906 1 71 285 LYS B CA 1
ATOM 10823 C C . LYS B 1 285 ? -24.969 41.531 25.609 1 71 285 LYS B C 1
ATOM 10825 O O . LYS B 1 285 ? -24.625 42.531 26.219 1 71 285 LYS B O 1
ATOM 10830 N N . ASN B 1 286 ? -26.141 41.062 25.422 1 66.44 286 ASN B N 1
ATOM 10831 C CA . ASN B 1 286 ? -27.188 41.625 26.281 1 66.44 286 ASN B CA 1
ATOM 10832 C C . ASN B 1 286 ? -27.062 41.094 27.719 1 66.44 286 ASN B C 1
ATOM 10834 O O . ASN B 1 286 ? -26.922 39.906 27.938 1 66.44 286 ASN B O 1
ATOM 10838 N N . LEU B 1 287 ? -26.922 41.969 28.688 1 70.81 287 LEU B N 1
ATOM 10839 C CA . LEU B 1 287 ? -26.547 41.594 30.047 1 70.81 287 LEU B CA 1
ATOM 10840 C C . LEU B 1 287 ? -27.781 41.281 30.875 1 70.81 287 LEU B C 1
ATOM 10842 O O . LEU B 1 287 ? -27.703 40.5 31.828 1 70.81 287 LEU B O 1
ATOM 10846 N N . ASP B 1 288 ? -28.984 41.875 30.531 1 65.94 288 ASP B N 1
ATOM 10847 C CA . ASP B 1 288 ? -30.141 41.75 31.406 1 65.94 288 ASP B CA 1
ATOM 10848 C C . ASP B 1 288 ? -31.391 41.375 30.609 1 65.94 288 ASP B C 1
ATOM 10850 O O . ASP B 1 288 ? -32.469 41.938 30.812 1 65.94 288 ASP B O 1
ATOM 10854 N N . THR B 1 289 ? -31.172 40.344 29.656 1 63.69 289 THR B N 1
ATOM 10855 C CA . THR B 1 289 ? -32.281 40 28.781 1 63.69 289 THR B CA 1
ATOM 10856 C C . THR B 1 289 ? -33.469 39.5 29.578 1 63.69 289 THR B C 1
ATOM 10858 O O . THR B 1 289 ? -33.344 38.562 30.391 1 63.69 289 THR B O 1
ATOM 10861 N N . GLN B 1 290 ? -34.562 40.156 29.531 1 63.38 290 GLN B N 1
ATOM 10862 C CA . GLN B 1 290 ? -35.844 39.75 30.125 1 63.38 290 GLN B CA 1
ATOM 10863 C C . GLN B 1 290 ? -36.969 39.875 29.125 1 63.38 290 GLN B C 1
ATOM 10865 O O . GLN B 1 290 ? -36.938 40.75 28.25 1 63.38 290 GLN B O 1
ATOM 10870 N N . ASN B 1 291 ? -37.844 38.906 29.188 1 58.78 291 ASN B N 1
ATOM 10871 C CA . ASN B 1 291 ? -39.062 39 28.359 1 58.78 291 ASN B CA 1
ATOM 10872 C C . ASN B 1 291 ? -39.969 40.125 28.828 1 58.78 291 ASN B C 1
ATOM 10874 O O . ASN B 1 291 ? -40.5 40.062 29.922 1 58.78 291 ASN B O 1
ATOM 10878 N N . ILE B 1 292 ? -39.906 41.25 28.281 1 55.78 292 ILE B N 1
ATOM 10879 C CA . ILE B 1 292 ? -40.781 42.375 28.562 1 55.78 292 ILE B CA 1
ATOM 10880 C C . ILE B 1 292 ? -41.875 42.438 27.516 1 55.78 292 ILE B C 1
ATOM 10882 O O . ILE B 1 292 ? -41.625 42.656 26.328 1 55.78 292 ILE B O 1
ATOM 10886 N N . ASP B 1 293 ? -43.094 42.281 27.812 1 50.75 293 ASP B N 1
ATOM 10887 C CA . ASP B 1 293 ? -44.281 42.25 26.984 1 50.75 293 ASP B CA 1
ATOM 10888 C C . ASP B 1 293 ? -44.125 41.25 25.844 1 50.75 293 ASP B C 1
ATOM 10890 O O . ASP B 1 293 ? -44.531 41.531 24.703 1 50.75 293 ASP B O 1
ATOM 10894 N N . GLY B 1 294 ? -43.344 40.094 26.109 1 51.97 294 GLY B N 1
ATOM 10895 C CA . GLY B 1 294 ? -43.219 39 25.156 1 51.97 294 GLY B CA 1
ATOM 10896 C C . GLY B 1 294 ? -42 39.094 24.281 1 51.97 294 GLY B C 1
ATOM 10897 O O . GLY B 1 294 ? -41.75 38.25 23.438 1 51.97 294 GLY B O 1
ATOM 10898 N N . VAL B 1 295 ? -41.312 40.219 24.438 1 49.12 295 VAL B N 1
ATOM 10899 C CA . VAL B 1 295 ? -40.125 40.438 23.609 1 49.12 295 VAL B CA 1
ATOM 10900 C C . VAL B 1 295 ? -38.875 40.344 24.469 1 49.12 295 VAL B C 1
ATOM 10902 O O . VAL B 1 295 ? -38.75 41.062 25.484 1 49.12 295 VAL B O 1
ATOM 10905 N N . PRO B 1 296 ? -38.094 39.469 24.188 1 59.62 296 PRO B N 1
ATOM 10906 C CA . PRO B 1 296 ? -36.812 39.5 24.906 1 59.62 296 PRO B CA 1
ATOM 10907 C C . PRO B 1 296 ? -36.062 40.844 24.75 1 59.62 296 PRO B C 1
ATOM 10909 O O . PRO B 1 296 ? -35.719 41.219 23.625 1 59.62 296 PRO B O 1
ATOM 10912 N N . THR B 1 297 ? -36.094 41.625 25.953 1 57.19 297 THR B N 1
ATOM 10913 C CA . THR B 1 297 ? -35.562 42.969 25.906 1 57.19 297 THR B CA 1
ATOM 10914 C C . THR B 1 297 ? -34.406 43.094 26.891 1 57.19 297 THR B C 1
ATOM 10916 O O . THR B 1 297 ? -34.5 42.688 28.047 1 57.19 297 THR B O 1
ATOM 10919 N N . ALA B 1 298 ? -33.344 43.594 26.297 1 68.56 298 ALA B N 1
ATOM 10920 C CA . ALA B 1 298 ? -32.219 43.938 27.156 1 68.56 298 ALA B CA 1
ATOM 10921 C C . ALA B 1 298 ? -32.031 45.469 27.25 1 68.56 298 ALA B C 1
ATOM 10923 O O . ALA B 1 298 ? -32.219 46.188 26.266 1 68.56 298 ALA B O 1
ATOM 10924 N N . LEU B 1 299 ? -31.859 45.969 28.516 1 72.12 299 LEU B N 1
ATOM 10925 C CA . LEU B 1 299 ? -31.656 47.375 28.719 1 72.12 299 LEU B CA 1
ATOM 10926 C C . LEU B 1 299 ? -30.172 47.75 28.578 1 72.12 299 LEU B C 1
ATOM 10928 O O . LEU B 1 299 ? -29.844 48.906 28.281 1 72.12 299 LEU B O 1
ATOM 10932 N N . ILE B 1 300 ? -29.359 46.75 28.906 1 78.31 300 ILE B N 1
ATOM 10933 C CA . ILE B 1 300 ? -27.922 47 28.812 1 78.31 300 ILE B CA 1
ATOM 10934 C C . ILE B 1 300 ? -27.297 46 27.828 1 78.31 300 ILE B C 1
ATOM 10936 O O . ILE B 1 300 ? -27.469 44.781 27.969 1 78.31 300 ILE B O 1
ATOM 10940 N N . THR B 1 301 ? -26.797 46.531 26.766 1 77.44 301 THR B N 1
ATOM 10941 C CA . THR B 1 301 ? -25.859 45.781 25.953 1 77.44 301 THR B CA 1
ATOM 10942 C C . THR B 1 301 ? -24.422 46.094 26.328 1 77.44 301 THR B C 1
ATOM 10944 O O . THR B 1 301 ? -23.984 47.25 26.203 1 77.44 301 THR B O 1
ATOM 10947 N N . GLY B 1 302 ? -23.781 45.188 26.922 1 78.81 302 GLY B N 1
ATOM 10948 C CA . GLY B 1 302 ? -22.406 45.375 27.359 1 78.81 302 GLY B CA 1
ATOM 10949 C C . GLY B 1 302 ? -21.391 44.75 26.438 1 78.81 302 GLY B C 1
ATOM 10950 O O . GLY B 1 302 ? -21.641 43.688 25.875 1 78.81 302 GLY B O 1
ATOM 10951 N N . CYS B 1 303 ? -20.391 45.5 26.188 1 78.31 303 CYS B N 1
ATOM 10952 C CA . CYS B 1 303 ? -19.234 45 25.484 1 78.31 303 CYS B CA 1
ATOM 10953 C C . CYS B 1 303 ? -17.984 45.031 26.359 1 78.31 303 CYS B C 1
ATOM 10955 O O . CYS B 1 303 ? -17.844 45.938 27.188 1 78.31 303 CYS B O 1
ATOM 10957 N N . ALA B 1 304 ? -17.219 44.062 26.375 1 75.44 304 ALA B N 1
ATOM 10958 C CA . ALA B 1 304 ? -15.93 44.062 27.062 1 75.44 304 ALA B CA 1
ATOM 10959 C C . ALA B 1 304 ? -14.844 43.469 26.188 1 75.44 304 ALA B C 1
ATOM 10961 O O . ALA B 1 304 ? -15.109 42.531 25.406 1 75.44 304 ALA B O 1
ATOM 10962 N N . CYS B 1 305 ? -13.805 44.062 26.141 1 69.12 305 CYS B N 1
ATOM 10963 C CA . CYS B 1 305 ? -12.68 43.469 25.422 1 69.12 305 CYS B CA 1
ATOM 10964 C C . CYS B 1 305 ? -11.367 43.75 26.156 1 69.12 305 CYS B C 1
ATOM 10966 O O . CYS B 1 305 ? -11.234 44.75 26.828 1 69.12 305 CYS B O 1
ATOM 10968 N N . ASN B 1 306 ? -10.602 42.812 26.203 1 59.34 306 ASN B N 1
ATOM 10969 C CA . ASN B 1 306 ? -9.25 42.906 26.734 1 59.34 306 ASN B CA 1
ATOM 10970 C C . ASN B 1 306 ? -8.203 42.469 25.719 1 59.34 306 ASN B C 1
ATOM 10972 O O . ASN B 1 306 ? -7.059 42.188 26.078 1 59.34 306 ASN B O 1
ATOM 10976 N N . SER B 1 307 ? -8.641 42.219 24.453 1 54.25 307 SER B N 1
ATOM 10977 C CA . SER B 1 307 ? -7.793 41.562 23.453 1 54.25 307 SER B CA 1
ATOM 10978 C C . SER B 1 307 ? -6.727 42.531 22.953 1 54.25 307 SER B C 1
ATOM 10980 O O . SER B 1 307 ? -5.617 42.125 22.609 1 54.25 307 SER B O 1
ATOM 10982 N N . LYS B 1 308 ? -7.191 43.906 22.75 1 53.66 308 LYS B N 1
ATOM 10983 C CA . LYS B 1 308 ? -6.277 44.906 22.219 1 53.66 308 LYS B CA 1
ATOM 10984 C C . LYS B 1 308 ? -6.594 46.281 22.781 1 53.66 308 LYS B C 1
ATOM 10986 O O . LYS B 1 308 ? -7.688 46.5 23.297 1 53.66 308 LYS B O 1
ATOM 10991 N N . ASP B 1 309 ? -5.59 47.062 22.75 1 55 309 ASP B N 1
ATOM 10992 C CA . ASP B 1 309 ? -5.844 48.469 23.062 1 55 309 ASP B CA 1
ATOM 10993 C C . ASP B 1 309 ? -6.934 49.062 22.172 1 55 309 ASP B C 1
ATOM 10995 O O . ASP B 1 309 ? -6.977 48.75 20.969 1 55 309 ASP B O 1
ATOM 10999 N N . LYS B 1 310 ? -7.801 49.844 22.703 1 62.88 310 LYS B N 1
ATOM 11000 C CA . LYS B 1 310 ? -8.891 50.5 22 1 62.88 310 LYS B CA 1
ATOM 11001 C C . LYS B 1 310 ? -9.82 49.5 21.328 1 62.88 310 LYS B C 1
ATOM 11003 O O . LYS B 1 310 ? -10.289 49.719 20.219 1 62.88 310 LYS B O 1
ATOM 11008 N N . CYS B 1 311 ? -9.812 48.406 22.047 1 68.56 311 CYS B N 1
ATOM 11009 C CA . CYS B 1 311 ? -10.68 47.375 21.484 1 68.56 311 CYS B CA 1
ATOM 11010 C C . CYS B 1 311 ? -12.125 47.875 21.422 1 68.56 311 CYS B C 1
ATOM 11012 O O . CYS B 1 311 ? -12.969 47.25 20.766 1 68.56 311 CYS B O 1
ATOM 11014 N N . ILE B 1 312 ? -12.375 48.906 22.094 1 72.44 312 ILE B N 1
ATOM 11015 C CA . ILE B 1 312 ? -13.617 49.656 21.953 1 72.44 312 ILE B CA 1
ATOM 11016 C C . ILE B 1 312 ? -13.305 51.156 21.719 1 72.44 312 ILE B C 1
ATOM 11018 O O . ILE B 1 312 ? -12.742 51.812 22.578 1 72.44 312 ILE B O 1
ATOM 11022 N N . ASP B 1 313 ? -13.484 51.625 20.469 1 63.56 313 ASP B N 1
ATOM 11023 C CA . ASP B 1 313 ? -13.141 52.969 20.078 1 63.56 313 ASP B CA 1
ATOM 11024 C C . ASP B 1 313 ? -14.32 53.688 19.422 1 63.56 313 ASP B C 1
ATOM 11026 O O . ASP B 1 313 ? -14.586 53.5 18.234 1 63.56 313 ASP B O 1
ATOM 11030 N N . PRO B 1 314 ? -15.008 54.469 20.219 1 63.56 314 PRO B N 1
ATOM 11031 C CA . PRO B 1 314 ? -16.141 55.188 19.641 1 63.56 314 PRO B CA 1
ATOM 11032 C C . PRO B 1 314 ? -15.703 56.406 18.812 1 63.56 314 PRO B C 1
ATOM 11034 O O . PRO B 1 314 ? -16.531 57.062 18.203 1 63.56 314 PRO B O 1
ATOM 11037 N N . THR B 1 315 ? -14.398 56.688 18.844 1 54.81 315 THR B N 1
ATOM 11038 C CA . THR B 1 315 ? -13.938 57.938 18.219 1 54.81 315 THR B CA 1
ATOM 11039 C C . THR B 1 315 ? -13.734 57.719 16.719 1 54.81 315 THR B C 1
ATOM 11041 O O . THR B 1 315 ? -13.531 58.688 15.984 1 54.81 315 THR B O 1
ATOM 11044 N N . VAL B 1 316 ? -13.789 56.5 16.406 1 48.56 316 VAL B N 1
ATOM 11045 C CA . VAL B 1 316 ? -13.648 56.188 14.977 1 48.56 316 VAL B CA 1
ATOM 11046 C C . VAL B 1 316 ? -15.016 55.844 14.391 1 48.56 316 VAL B C 1
ATOM 11048 O O . VAL B 1 316 ? -15.93 55.469 15.117 1 48.56 316 VAL B O 1
ATOM 11051 N N . VAL B 1 317 ? -15.328 56.344 13.289 1 37.34 317 VAL B N 1
ATOM 11052 C CA . VAL B 1 317 ? -16.578 56 12.586 1 37.34 317 VAL B CA 1
ATOM 11053 C C . VAL B 1 317 ? -16.297 54.938 11.523 1 37.34 317 VAL B C 1
ATOM 11055 O O . VAL B 1 317 ? -15.508 55.156 10.609 1 37.34 317 VAL B O 1
ATOM 11058 N N . PRO B 1 318 ? -16.859 53.781 11.594 1 43.91 318 PRO B N 1
ATOM 11059 C CA . PRO B 1 318 ? -17.75 53.344 12.688 1 43.91 318 PRO B CA 1
ATOM 11060 C C . PRO B 1 318 ? -16.984 53 13.969 1 43.91 318 PRO B C 1
ATOM 11062 O O . PRO B 1 318 ? -15.797 52.688 13.906 1 43.91 318 PRO B O 1
ATOM 11065 N N . PRO B 1 319 ? -17.688 53.031 15.078 1 50.28 319 PRO B N 1
ATOM 11066 C CA . PRO B 1 319 ? -17.031 52.688 16.344 1 50.28 319 PRO B CA 1
ATOM 11067 C C . PRO B 1 319 ? -16.516 51.25 16.375 1 50.28 319 PRO B C 1
ATOM 11069 O O . PRO B 1 319 ? -17.109 50.375 15.75 1 50.28 319 PRO B O 1
ATOM 11072 N N . VAL B 1 320 ? -15.367 51.031 16.938 1 58.88 320 VAL B N 1
ATOM 11073 C CA . VAL B 1 320 ? -14.75 49.719 17.078 1 58.88 320 VAL B CA 1
ATOM 11074 C C . VAL B 1 320 ? -15.305 49.031 18.328 1 58.88 320 VAL B C 1
ATOM 11076 O O . VAL B 1 320 ? -15.367 49.625 19.406 1 58.88 320 VAL B O 1
ATOM 11079 N N . TYR B 1 321 ? -15.922 47.875 18.219 1 55.69 321 TYR B N 1
ATOM 11080 C CA . TYR B 1 321 ? -16.359 47.031 19.328 1 55.69 321 TYR B CA 1
ATOM 11081 C C . TYR B 1 321 ? -15.688 45.656 19.234 1 55.69 321 TYR B C 1
ATOM 11083 O O . TYR B 1 321 ? -15.227 45.25 18.172 1 55.69 321 TYR B O 1
ATOM 11091 N N . PRO B 1 322 ? -15.273 45.188 20.406 1 49.19 322 PRO B N 1
ATOM 11092 C CA . PRO B 1 322 ? -14.695 43.844 20.297 1 49.19 322 PRO B CA 1
ATOM 11093 C C . PRO B 1 322 ? -15.422 42.969 19.281 1 49.19 322 PRO B C 1
ATOM 11095 O O . PRO B 1 322 ? -16.578 43.219 18.953 1 49.19 322 PRO B O 1
ATOM 11098 N N . VAL B 1 323 ? -14.852 41.906 18.688 1 46.97 323 VAL B N 1
ATOM 11099 C CA . VAL B 1 323 ? -15.156 41 17.562 1 46.97 323 VAL B CA 1
ATOM 11100 C C . VAL B 1 323 ? -16.672 40.906 17.375 1 46.97 323 VAL B C 1
ATOM 11102 O O . VAL B 1 323 ? -17.359 40.312 18.203 1 46.97 323 VAL B O 1
ATOM 11105 N N . LYS B 1 324 ? -17.266 41.844 17.094 1 45.56 324 LYS B N 1
ATOM 11106 C CA . LYS B 1 324 ? -18.094 41.531 15.93 1 45.56 324 LYS B CA 1
ATOM 11107 C C . LYS B 1 324 ? -17.266 40.906 14.82 1 45.56 324 LYS B C 1
ATOM 11109 O O . LYS B 1 324 ? -16.125 41.312 14.562 1 45.56 324 LYS B O 1
ATOM 11114 N N . GLN B 1 325 ? -17.328 39.812 14.375 1 50.66 325 GLN B N 1
ATOM 11115 C CA . GLN B 1 325 ? -16.672 39.156 13.25 1 50.66 325 GLN B CA 1
ATOM 11116 C C . GLN B 1 325 ? -16.578 40.094 12.047 1 50.66 325 GLN B C 1
ATOM 11118 O O . GLN B 1 325 ? -17.578 40.312 11.367 1 50.66 325 GLN B O 1
ATOM 11123 N N . LEU B 1 326 ? -15.5 41.031 11.875 1 58.47 326 LEU B N 1
ATOM 11124 C CA . LEU B 1 326 ? -15.258 41.844 10.695 1 58.47 326 LEU B CA 1
ATOM 11125 C C . LEU B 1 326 ? -15.18 41 9.438 1 58.47 326 LEU B C 1
ATOM 11127 O O . LEU B 1 326 ? -14.57 39.938 9.445 1 58.47 326 LEU B O 1
ATOM 11131 N N . ARG B 1 327 ? -16.016 41.312 8.508 1 72.62 327 ARG B N 1
ATOM 11132 C CA . ARG B 1 327 ? -15.891 40.688 7.191 1 72.62 327 ARG B CA 1
ATOM 11133 C C . ARG B 1 327 ? -15.148 41.594 6.223 1 72.62 327 ARG B C 1
ATOM 11135 O O . ARG B 1 327 ? -15.414 42.781 6.152 1 72.62 327 ARG B O 1
ATOM 11142 N N . CYS B 1 328 ? -14.148 41.125 5.637 1 77.12 328 CYS B N 1
ATOM 11143 C CA . CYS B 1 328 ? -13.367 41.875 4.668 1 77.12 328 CYS B CA 1
ATOM 11144 C C . CYS B 1 328 ? -13.508 41.312 3.27 1 77.12 328 CYS B C 1
ATOM 11146 O O . CYS B 1 328 ? -13.625 40.094 3.113 1 77.12 328 CYS B O 1
ATOM 11148 N N . ALA B 1 329 ? -13.703 42.219 2.307 1 82.12 329 ALA B N 1
ATOM 11149 C CA . ALA B 1 329 ? -13.5 41.75 0.937 1 82.12 329 ALA B CA 1
ATOM 11150 C C . ALA B 1 329 ? -12.055 41.312 0.713 1 82.12 329 ALA B C 1
ATOM 11152 O O . ALA B 1 329 ? -11.117 42 1.093 1 82.12 329 ALA B O 1
ATOM 11153 N N . VAL B 1 330 ? -11.898 40.219 0.307 1 83.38 330 VAL B N 1
ATOM 11154 C CA . VAL B 1 330 ? -10.578 39.688 -0.016 1 83.38 330 VAL B CA 1
ATOM 11155 C C . VAL B 1 330 ? -10.523 39.312 -1.489 1 83.38 330 VAL B C 1
ATOM 11157 O O . VAL B 1 330 ? -11.484 38.719 -2.02 1 83.38 330 VAL B O 1
ATOM 11160 N N . GLY B 1 331 ? -9.398 39.75 -2.193 1 82 331 GLY B N 1
ATOM 11161 C CA . GLY B 1 331 ? -9.297 39.406 -3.602 1 82 331 GLY B CA 1
ATOM 11162 C C . GLY B 1 331 ? -8.406 40.344 -4.387 1 82 331 GLY B C 1
ATOM 11163 O O . GLY B 1 331 ? -7.746 41.219 -3.807 1 82 331 GLY B O 1
ATOM 11164 N N . LEU B 1 332 ? -8.414 40.062 -5.738 1 83.81 332 LEU B N 1
ATOM 11165 C CA . LEU B 1 332 ? -7.629 40.875 -6.676 1 83.81 332 LEU B CA 1
ATOM 11166 C C . LEU B 1 332 ? -8.531 41.562 -7.68 1 83.81 332 LEU B C 1
ATOM 11168 O O . LEU B 1 332 ? -9.531 41 -8.125 1 83.81 332 LEU B O 1
ATOM 11172 N N . TYR B 1 333 ? -8.195 42.812 -7.875 1 86.12 333 TYR B N 1
ATOM 11173 C CA . TYR B 1 333 ? -8.906 43.625 -8.867 1 86.12 333 TYR B CA 1
ATOM 11174 C C . TYR B 1 333 ? -7.93 44.344 -9.781 1 86.12 333 TYR B C 1
ATOM 11176 O O . TYR B 1 333 ? -7.039 45.062 -9.312 1 86.12 333 TYR B O 1
ATOM 11184 N N . ASN B 1 334 ? -8.023 44.094 -11.094 1 79.25 334 ASN B N 1
ATOM 11185 C CA . ASN B 1 334 ? -7.094 44.719 -12.031 1 79.25 334 ASN B CA 1
ATOM 11186 C C . ASN B 1 334 ? -7.754 45.875 -12.789 1 79.25 334 ASN B C 1
ATOM 11188 O O . ASN B 1 334 ? -7.301 46.25 -13.875 1 79.25 334 ASN B O 1
ATOM 11192 N N . GLY B 1 335 ? -8.82 46.375 -12.266 1 75.94 335 GLY B N 1
ATOM 11193 C CA . GLY B 1 335 ? -9.523 47.469 -12.938 1 75.94 335 GLY B CA 1
ATOM 11194 C C . GLY B 1 335 ? -10.75 47 -13.703 1 75.94 335 GLY B C 1
ATOM 11195 O O . GLY B 1 335 ? -11.688 47.781 -13.922 1 75.94 335 GLY B O 1
ATOM 11196 N N . THR B 1 336 ? -10.68 45.75 -14.156 1 75.31 336 THR B N 1
ATOM 11197 C CA . THR B 1 336 ? -11.797 45.219 -14.938 1 75.31 336 THR B CA 1
ATOM 11198 C C . THR B 1 336 ? -12.336 43.938 -14.32 1 75.31 336 THR B C 1
ATOM 11200 O O . THR B 1 336 ? -13.555 43.719 -14.281 1 75.31 336 THR B O 1
ATOM 11203 N N . THR B 1 337 ? -11.469 43.125 -13.875 1 79.81 337 THR B N 1
ATOM 11204 C CA . THR B 1 337 ? -11.844 41.781 -13.383 1 79.81 337 THR B CA 1
ATOM 11205 C C . THR B 1 337 ? -11.641 41.719 -11.867 1 79.81 337 THR B C 1
ATOM 11207 O O . THR B 1 337 ? -10.617 42.156 -11.344 1 79.81 337 THR B O 1
ATOM 11210 N N . TRP B 1 338 ? -12.781 41.188 -11.234 1 82.38 338 TRP B N 1
ATOM 11211 C CA . TRP B 1 338 ? -12.742 40.938 -9.797 1 82.38 338 TRP B CA 1
ATOM 11212 C C . TRP B 1 338 ? -12.664 39.438 -9.508 1 82.38 338 TRP B C 1
ATOM 11214 O O . TRP B 1 338 ? -13.461 38.656 -10.031 1 82.38 338 TRP B O 1
ATOM 11224 N N . LEU B 1 339 ? -11.586 39.156 -8.766 1 80.5 339 LEU B N 1
ATOM 11225 C CA . LEU B 1 339 ? -11.445 37.812 -8.219 1 80.5 339 LEU B CA 1
ATOM 11226 C C . LEU B 1 339 ? -11.359 37.844 -6.699 1 80.5 339 LEU B C 1
ATOM 11228 O O . LEU B 1 339 ? -10.336 38.219 -6.137 1 80.5 339 LEU B O 1
ATOM 11232 N N . GLY B 1 340 ? -12.391 37.594 -6.027 1 74.62 340 GLY B N 1
ATOM 11233 C CA . GLY B 1 340 ? -12.336 37.625 -4.574 1 74.62 340 GLY B CA 1
ATOM 11234 C C . GLY B 1 340 ? -13.656 37.281 -3.92 1 74.62 340 GLY B C 1
ATOM 11235 O O . GLY B 1 340 ? -14.586 36.812 -4.594 1 74.62 340 GLY B O 1
ATOM 11236 N N . ALA B 1 341 ? -13.695 37.281 -2.59 1 75.62 341 ALA B N 1
ATOM 11237 C CA . ALA B 1 341 ? -14.859 36.969 -1.756 1 75.62 341 ALA B CA 1
ATOM 11238 C C . ALA B 1 341 ? -14.805 37.75 -0.439 1 75.62 341 ALA B C 1
ATOM 11240 O O . ALA B 1 341 ? -13.828 38.438 -0.156 1 75.62 341 ALA B O 1
ATOM 11241 N N . GLU B 1 342 ? -15.906 37.625 0.2 1 73.25 342 GLU B N 1
ATOM 11242 C CA . GLU B 1 342 ? -15.945 38.125 1.561 1 73.25 342 GLU B CA 1
ATOM 11243 C C . GLU B 1 342 ? -15.461 37.094 2.568 1 73.25 342 GLU B C 1
ATOM 11245 O O . GLU B 1 342 ? -15.766 35.906 2.432 1 73.25 342 GLU B O 1
ATOM 11250 N N . MET B 1 343 ? -14.609 37.625 3.535 1 71.81 343 MET B N 1
ATOM 11251 C CA . MET B 1 343 ? -14.109 36.688 4.559 1 71.81 343 MET B CA 1
ATOM 11252 C C . MET B 1 343 ? -14.18 37.344 5.941 1 71.81 343 MET B C 1
ATOM 11254 O O . MET B 1 343 ? -14.016 38.562 6.078 1 71.81 343 MET B O 1
ATOM 11258 N N . ASN B 1 344 ? -14.477 36.469 6.91 1 64 344 ASN B N 1
ATOM 11259 C CA . ASN B 1 344 ? -14.336 36.906 8.289 1 64 344 ASN B CA 1
ATOM 11260 C C . ASN B 1 344 ? -12.883 37.25 8.625 1 64 344 ASN B C 1
ATOM 11262 O O . ASN B 1 344 ? -11.969 36.531 8.219 1 64 344 ASN B O 1
ATOM 11266 N N . CYS B 1 345 ? -12.617 38.406 9.094 1 66.19 345 CYS B N 1
ATOM 11267 C CA . CYS B 1 345 ? -11.266 38.875 9.352 1 66.19 345 CYS B CA 1
ATOM 11268 C C . CYS B 1 345 ? -11.07 39.188 10.836 1 66.19 345 CYS B C 1
ATOM 11270 O O . CYS B 1 345 ? -11.82 39.938 11.43 1 66.19 345 CYS B O 1
ATOM 11272 N N . GLN B 1 346 ? -10.094 38.531 11.477 1 57.66 346 GLN B N 1
ATOM 11273 C CA . GLN B 1 346 ? -9.719 38.812 12.859 1 57.66 346 GLN B CA 1
ATOM 11274 C C . GLN B 1 346 ? -8.773 40 12.93 1 57.66 346 GLN B C 1
ATOM 11276 O O . GLN B 1 346 ? -8.5 40.531 14.016 1 57.66 346 GLN B O 1
ATOM 11281 N N . GLY B 1 347 ? -8.398 40.469 11.844 1 63.97 347 GLY B N 1
ATOM 11282 C CA . GLY B 1 347 ? -7.578 41.688 11.734 1 63.97 347 GLY B CA 1
ATOM 11283 C C . GLY B 1 347 ? -8.344 42.875 11.203 1 63.97 347 GLY B C 1
ATOM 11284 O O . GLY B 1 347 ? -9.422 43.188 11.703 1 63.97 347 GLY B O 1
ATOM 11285 N N . ARG B 1 348 ? -7.688 43.5 10.258 1 67.88 348 ARG B N 1
ATOM 11286 C CA . ARG B 1 348 ? -8.297 44.625 9.594 1 67.88 348 ARG B CA 1
ATOM 11287 C C . ARG B 1 348 ? -8.438 44.375 8.094 1 67.88 348 ARG B C 1
ATOM 11289 O O . ARG B 1 348 ? -7.688 43.594 7.52 1 67.88 348 ARG B O 1
ATOM 11296 N N . CYS B 1 349 ? -9.461 45 7.617 1 77.69 349 CYS B N 1
ATOM 11297 C CA . CYS B 1 349 ? -9.57 44.906 6.168 1 77.69 349 CYS B CA 1
ATOM 11298 C C . CYS B 1 349 ? -8.5 45.75 5.488 1 77.69 349 CYS B C 1
ATOM 11300 O O . CYS B 1 349 ? -8.375 46.969 5.762 1 77.69 349 CYS B O 1
ATOM 11302 N N . GLY B 1 350 ? -7.66 45.062 4.719 1 81 350 GLY B N 1
ATOM 11303 C CA . GLY B 1 350 ? -6.555 45.719 4.055 1 81 350 GLY B CA 1
ATOM 11304 C C . GLY B 1 350 ? -6.715 45.812 2.549 1 81 350 GLY B C 1
ATOM 11305 O O . GLY B 1 350 ? -7.375 44.938 1.949 1 81 350 GLY B O 1
ATOM 11306 N N . ARG B 1 351 ? -6.219 46.844 1.938 1 85.56 351 ARG B N 1
ATOM 11307 C CA . ARG B 1 351 ? -6.105 47 0.491 1 85.56 351 ARG B CA 1
ATOM 11308 C C . ARG B 1 351 ? -4.703 47.438 0.097 1 85.56 351 ARG B C 1
ATOM 11310 O O . ARG B 1 351 ? -4.141 48.344 0.719 1 85.56 351 ARG B O 1
ATOM 11317 N N . LEU B 1 352 ? -4.152 46.75 -0.788 1 82.94 352 LEU B N 1
ATOM 11318 C CA . LEU B 1 352 ? -2.861 47.094 -1.366 1 82.94 352 LEU B CA 1
ATOM 11319 C C . LEU B 1 352 ? -3.006 47.438 -2.848 1 82.94 352 LEU B C 1
ATOM 11321 O O . LEU B 1 352 ? -3.529 46.625 -3.621 1 82.94 352 LEU B O 1
ATOM 11325 N N . LYS B 1 353 ? -2.613 48.656 -3.154 1 82.38 353 LYS B N 1
ATOM 11326 C CA . LYS B 1 353 ? -2.629 49.094 -4.551 1 82.38 353 LYS B CA 1
ATOM 11327 C C . LYS B 1 353 ? -1.212 49.219 -5.109 1 82.38 353 LYS B C 1
ATOM 11329 O O . LYS B 1 353 ? -0.318 49.719 -4.438 1 82.38 353 LYS B O 1
ATOM 11334 N N . PHE B 1 354 ? -1.069 48.656 -6.246 1 79.06 354 PHE B N 1
ATOM 11335 C CA . PHE B 1 354 ? 0.243 48.688 -6.883 1 79.06 354 PHE B CA 1
ATOM 11336 C C . PHE B 1 354 ? 0.114 48.562 -8.391 1 79.06 354 PHE B C 1
ATOM 11338 O O . PHE B 1 354 ? -0.94 48.156 -8.898 1 79.06 354 PHE B O 1
ATOM 11345 N N . ASN B 1 355 ? 1.15 49 -9.023 1 70.31 355 ASN B N 1
ATOM 11346 C CA . ASN B 1 355 ? 1.232 48.844 -10.477 1 70.31 355 ASN B CA 1
ATOM 11347 C C . ASN B 1 355 ? 2.043 47.625 -10.859 1 70.31 355 ASN B C 1
ATOM 11349 O O . ASN B 1 355 ? 3.252 47.562 -10.633 1 70.31 355 ASN B O 1
ATOM 11353 N N . ALA B 1 356 ? 1.358 46.562 -11.195 1 63.38 356 ALA B N 1
ATOM 11354 C CA . ALA B 1 356 ? 2.023 45.344 -11.641 1 63.38 356 ALA B CA 1
ATOM 11355 C C . ALA B 1 356 ? 2.082 45.281 -13.164 1 63.38 356 ALA B C 1
ATOM 11357 O O . ALA B 1 356 ? 1.053 45.125 -13.828 1 63.38 356 ALA B O 1
ATOM 11358 N N . ASN B 1 357 ? 3.248 45.406 -13.789 1 59.44 357 ASN B N 1
ATOM 11359 C CA . ASN B 1 357 ? 3.475 45.344 -15.227 1 59.44 357 ASN B CA 1
ATOM 11360 C C . ASN B 1 357 ? 2.611 46.344 -15.977 1 59.44 357 ASN B C 1
ATOM 11362 O O . ASN B 1 357 ? 1.979 46 -16.969 1 59.44 357 ASN B O 1
ATOM 11366 N N . GLY B 1 358 ? 2.41 47.469 -15.383 1 64.06 358 GLY B N 1
ATOM 11367 C CA . GLY B 1 358 ? 1.696 48.562 -16.031 1 64.06 358 GLY B CA 1
ATOM 11368 C C . GLY B 1 358 ? 0.215 48.594 -15.695 1 64.06 358 GLY B C 1
ATOM 11369 O O . GLY B 1 358 ? -0.514 49.469 -16.156 1 64.06 358 GLY B O 1
ATOM 11370 N N . VAL B 1 359 ? -0.28 47.594 -15 1 71.5 359 VAL B N 1
ATOM 11371 C CA . VAL B 1 359 ? -1.687 47.531 -14.617 1 71.5 359 VAL B CA 1
ATOM 11372 C C . VAL B 1 359 ? -1.828 47.812 -13.125 1 71.5 359 VAL B C 1
ATOM 11374 O O . VAL B 1 359 ? -1.104 47.25 -12.312 1 71.5 359 VAL B O 1
ATOM 11377 N N . GLN B 1 360 ? -2.73 48.75 -12.938 1 78.75 360 GLN B N 1
ATOM 11378 C CA . GLN B 1 360 ? -3.014 49 -11.531 1 78.75 360 GLN B CA 1
ATOM 11379 C C . GLN B 1 360 ? -3.826 47.875 -10.914 1 78.75 360 GLN B C 1
ATOM 11381 O O . GLN B 1 360 ? -4.906 47.531 -11.406 1 78.75 360 GLN B O 1
ATOM 11386 N N . VAL B 1 361 ? -3.205 47.25 -9.969 1 83.75 361 VAL B N 1
ATOM 11387 C CA . VAL B 1 361 ? -3.859 46.125 -9.289 1 83.75 361 VAL B CA 1
ATOM 11388 C C . VAL B 1 361 ? -4.121 46.5 -7.832 1 83.75 361 VAL B C 1
ATOM 11390 O O . VAL B 1 361 ? -3.312 47.156 -7.199 1 83.75 361 VAL B O 1
ATOM 11393 N N . SER B 1 362 ? -5.344 46.125 -7.441 1 85.88 362 SER B N 1
ATOM 11394 C CA . SER B 1 362 ? -5.672 46.25 -6.023 1 85.88 362 SER B CA 1
ATOM 11395 C C . SER B 1 362 ? -5.84 44.875 -5.391 1 85.88 362 SER B C 1
ATOM 11397 O O . SER B 1 362 ? -6.566 44.031 -5.918 1 85.88 362 SER B O 1
ATOM 11399 N N . TYR B 1 363 ? -5.066 44.656 -4.363 1 86.94 363 TYR B N 1
ATOM 11400 C CA . TYR B 1 363 ? -5.203 43.438 -3.582 1 86.94 363 TYR B CA 1
ATOM 11401 C C . TYR B 1 363 ? -5.91 43.688 -2.262 1 86.94 363 TYR B C 1
ATOM 11403 O O . TYR B 1 363 ? -5.414 44.469 -1.429 1 86.94 363 TYR B O 1
ATOM 11411 N N . PHE B 1 364 ? -7.078 43.094 -2.135 1 87.06 364 PHE B N 1
ATOM 11412 C CA . PHE B 1 364 ? -7.859 43.188 -0.908 1 87.06 364 PHE B CA 1
ATOM 11413 C C . PHE B 1 364 ? -7.586 42 0.01 1 87.06 364 PHE B C 1
ATOM 11415 O O . PHE B 1 364 ? -7.488 40.875 -0.451 1 87.06 364 PHE B O 1
ATOM 11422 N N . THR B 1 365 ? -7.309 42.312 1.29 1 83.94 365 THR B N 1
ATOM 11423 C CA . THR B 1 365 ? -6.93 41.219 2.195 1 83.94 365 THR B CA 1
ATOM 11424 C C . THR B 1 365 ? -7.469 41.469 3.6 1 83.94 365 THR B C 1
ATOM 11426 O O . THR B 1 365 ? -7.816 42.625 3.939 1 83.94 365 THR B O 1
ATOM 11429 N N . CYS B 1 366 ? -7.707 40.406 4.316 1 76 366 CYS B N 1
ATOM 11430 C CA . CYS B 1 366 ? -7.789 40.5 5.77 1 76 366 CYS B CA 1
ATOM 11431 C C . CYS B 1 366 ? -6.402 40.625 6.387 1 76 366 CYS B C 1
ATOM 11433 O O . CYS B 1 366 ? -5.691 39.625 6.531 1 76 366 CYS B O 1
ATOM 11435 N N . MET B 1 367 ? -6.031 41.781 6.695 1 71.69 367 MET B N 1
ATOM 11436 C CA . MET B 1 367 ? -4.68 42.031 7.184 1 71.69 367 MET B CA 1
ATOM 11437 C C . MET B 1 367 ? -4.602 41.844 8.695 1 71.69 367 MET B C 1
ATOM 11439 O O . MET B 1 367 ? -5.43 42.375 9.438 1 71.69 367 MET B O 1
ATOM 11443 N N . PRO B 1 368 ? -3.604 41.062 9.109 1 62.56 368 PRO B N 1
ATOM 11444 C CA . PRO B 1 368 ? -3.385 41.031 10.555 1 62.56 368 PRO B CA 1
ATOM 11445 C C . PRO B 1 368 ? -3.137 42.406 11.156 1 62.56 368 PRO B C 1
ATOM 11447 O O . PRO B 1 368 ? -2.543 43.281 10.508 1 62.56 368 PRO B O 1
ATOM 11450 N N . TYR B 1 369 ? -3.496 42.531 12.352 1 58.62 369 TYR B N 1
ATOM 11451 C CA . TYR B 1 369 ? -3.348 43.812 13.047 1 58.62 369 TYR B CA 1
ATOM 11452 C C . TYR B 1 369 ? -1.898 44.25 13.023 1 58.62 369 TYR B C 1
ATOM 11454 O O . TYR B 1 369 ? -1.624 45.438 12.812 1 58.62 369 TYR B O 1
ATOM 11462 N N . ASP B 1 370 ? -1.04 43.312 13.148 1 54.75 370 ASP B N 1
ATOM 11463 C CA . ASP B 1 370 ? 0.376 43.656 13.258 1 54.75 370 ASP B CA 1
ATOM 11464 C C . ASP B 1 370 ? 0.902 44.219 11.938 1 54.75 370 ASP B C 1
ATOM 11466 O O . ASP B 1 370 ? 1.795 45.062 11.938 1 54.75 370 ASP B O 1
ATOM 11470 N N . VAL B 1 371 ? 0.292 43.75 10.945 1 65.5 371 VAL B N 1
ATOM 11471 C CA . VAL B 1 371 ? 0.719 44.25 9.641 1 65.5 371 VAL B CA 1
ATOM 11472 C C . VAL B 1 371 ? 0.276 45.719 9.484 1 65.5 371 VAL B C 1
ATOM 11474 O O . VAL B 1 371 ? 1.064 46.562 9.07 1 65.5 371 VAL B O 1
ATOM 11477 N N . CYS B 1 372 ? -0.839 45.938 9.789 1 63.06 372 CYS B N 1
ATOM 11478 C CA . CYS B 1 372 ? -1.334 47.281 9.727 1 63.06 372 CYS B CA 1
ATOM 11479 C C . CYS B 1 372 ? -0.578 48.188 10.703 1 63.06 372 CYS B C 1
ATOM 11481 O O . CYS B 1 372 ? -0.221 49.312 10.359 1 63.06 372 CYS B O 1
ATOM 11483 N N . ALA B 1 373 ? -0.347 47.625 11.797 1 54.88 373 ALA B N 1
ATOM 11484 C CA . ALA B 1 373 ? 0.379 48.406 12.805 1 54.88 373 ALA B CA 1
ATOM 11485 C C . ALA B 1 373 ? 1.781 48.75 12.32 1 54.88 373 ALA B C 1
ATOM 11487 O O . ALA B 1 373 ? 2.301 49.844 12.641 1 54.88 373 ALA B O 1
ATOM 11488 N N . GLY B 1 374 ? 2.287 47.844 11.586 1 56.81 374 GLY B N 1
ATOM 11489 C CA . GLY B 1 374 ? 3.621 48.062 11.055 1 56.81 374 GLY B CA 1
ATOM 11490 C C . GLY B 1 374 ? 3.691 49.281 10.125 1 56.81 374 GLY B C 1
ATOM 11491 O O . GLY B 1 374 ? 4.754 49.875 9.961 1 56.81 374 GLY B O 1
ATOM 11492 N N . PHE B 1 375 ? 2.494 49.625 9.609 1 60.22 375 PHE B N 1
ATOM 11493 C CA . PHE B 1 375 ? 2.432 50.781 8.719 1 60.22 375 PHE B CA 1
ATOM 11494 C C . PHE B 1 375 ? 1.863 52 9.453 1 60.22 375 PHE B C 1
ATOM 11496 O O . PHE B 1 375 ? 1.552 53 8.828 1 60.22 375 PHE B O 1
ATOM 11503 N N . GLY B 1 376 ? 1.735 51.75 10.734 1 49.81 376 GLY B N 1
ATOM 11504 C CA . GLY B 1 376 ? 1.121 52.844 11.5 1 49.81 376 GLY B CA 1
ATOM 11505 C C . GLY B 1 376 ? -0.369 52.969 11.242 1 49.81 376 GLY B C 1
ATOM 11506 O O . GLY B 1 376 ? -0.948 54.031 11.477 1 49.81 376 GLY B O 1
ATOM 11507 N N . LEU B 1 377 ? -0.896 51.875 10.656 1 53.81 377 LEU B N 1
ATOM 11508 C CA . LEU B 1 377 ? -2.311 51.906 10.297 1 53.81 377 LEU B CA 1
ATOM 11509 C C . LEU B 1 377 ? -3.139 51.094 11.297 1 53.81 377 LEU B C 1
ATOM 11511 O O . LEU B 1 377 ? -4.219 50.625 10.953 1 53.81 377 LEU B O 1
ATOM 11515 N N . ALA B 1 378 ? -2.564 50.844 12.445 1 51.38 378 ALA B N 1
ATOM 11516 C CA . ALA B 1 378 ? -3.234 50.031 13.438 1 51.38 378 ALA B CA 1
ATOM 11517 C C . ALA B 1 378 ? -4.582 50.625 13.844 1 51.38 378 ALA B C 1
ATOM 11519 O O . ALA B 1 378 ? -5.527 49.875 14.133 1 51.38 378 ALA B O 1
ATOM 11520 N N . SER B 1 379 ? -4.613 51.906 14.016 1 42.81 379 SER B N 1
ATOM 11521 C CA . SER B 1 379 ? -5.824 52.531 14.547 1 42.81 379 SER B CA 1
ATOM 11522 C C . SER B 1 379 ? -6.379 53.594 13.578 1 42.81 379 SER B C 1
ATOM 11524 O O . SER B 1 379 ? -7.293 54.344 13.93 1 42.81 379 SER B O 1
ATOM 11526 N N . SER B 1 380 ? -5.754 53.625 12.406 1 44.5 380 SER B N 1
ATOM 11527 C CA . SER B 1 380 ? -6.238 54.594 11.438 1 44.5 380 SER B CA 1
ATOM 11528 C C . SER B 1 380 ? -7.32 54 10.547 1 44.5 380 SER B C 1
ATOM 11530 O O . SER B 1 380 ? -7.312 52.812 10.273 1 44.5 380 SER B O 1
ATOM 11532 N N . GLU B 1 381 ? -8.453 54.594 10.453 1 48.09 381 GLU B N 1
ATOM 11533 C CA . GLU B 1 381 ? -9.492 54.125 9.539 1 48.09 381 GLU B CA 1
ATOM 11534 C C . GLU B 1 381 ? -9.469 54.938 8.234 1 48.09 381 GLU B C 1
ATOM 11536 O O . GLU B 1 381 ? -9.609 56.156 8.25 1 48.09 381 GLU B O 1
ATOM 11541 N N . GLY B 1 382 ? -9.125 54.312 7.055 1 47.56 382 GLY B N 1
ATOM 11542 C CA . GLY B 1 382 ? -9.281 54.938 5.742 1 47.56 382 GLY B CA 1
ATOM 11543 C C . GLY B 1 382 ? -8.023 55.625 5.258 1 47.56 382 GLY B C 1
ATOM 11544 O O . GLY B 1 382 ? -8.078 56.469 4.359 1 47.56 382 GLY B O 1
ATOM 11545 N N . GLN B 1 383 ? -6.922 55.562 5.965 1 51.75 383 GLN B N 1
ATOM 11546 C CA . GLN B 1 383 ? -5.68 56.188 5.535 1 51.75 383 GLN B CA 1
ATOM 11547 C C . GLN B 1 383 ? -4.832 55.219 4.711 1 51.75 383 GLN B C 1
ATOM 11549 O O . GLN B 1 383 ? -4.902 54 4.902 1 51.75 383 GLN B O 1
ATOM 11554 N N . THR B 1 384 ? -4.266 55.781 3.674 1 63.16 384 THR B N 1
ATOM 11555 C CA . THR B 1 384 ? -3.35 55 2.855 1 63.16 384 THR B CA 1
ATOM 11556 C C . THR B 1 384 ? -1.9 55.281 3.238 1 63.16 384 THR B C 1
ATOM 11558 O O . THR B 1 384 ? -1.588 56.375 3.732 1 63.16 384 THR B O 1
ATOM 11561 N N . TYR B 1 385 ? -1.132 54.344 3.154 1 64.38 385 TYR B N 1
ATOM 11562 C CA . TYR B 1 385 ? 0.299 54.438 3.422 1 64.38 385 TYR B CA 1
ATOM 11563 C C . TYR B 1 385 ? 1.108 53.906 2.254 1 64.38 385 TYR B C 1
ATOM 11565 O O . TYR B 1 385 ? 0.764 52.844 1.688 1 64.38 385 TYR B O 1
ATOM 11573 N N . ASN B 1 386 ? 2.025 54.75 1.851 1 58.41 386 ASN B N 1
ATOM 11574 C CA . ASN B 1 386 ? 3.023 54.281 0.892 1 58.41 386 ASN B CA 1
ATOM 11575 C C . ASN B 1 386 ? 4.359 54 1.57 1 58.41 386 ASN B C 1
ATOM 11577 O O . ASN B 1 386 ? 5.07 54.906 1.966 1 58.41 386 ASN B O 1
ATOM 11581 N N . PRO B 1 387 ? 4.656 52.781 1.785 1 58.94 387 PRO B N 1
ATOM 11582 C CA . PRO B 1 387 ? 5.938 52.469 2.43 1 58.94 387 PRO B CA 1
ATOM 11583 C C . PRO B 1 387 ? 7.125 53.094 1.7 1 58.94 387 PRO B C 1
ATOM 11585 O O . PRO B 1 387 ? 7.145 53.125 0.468 1 58.94 387 PRO B O 1
ATOM 11588 N N . PRO B 1 388 ? 8.023 53.75 2.447 1 52.22 388 PRO B N 1
ATOM 11589 C CA . PRO B 1 388 ? 9.172 54.375 1.796 1 52.22 388 PRO B CA 1
ATOM 11590 C C . PRO B 1 388 ? 9.984 53.406 0.953 1 52.22 388 PRO B C 1
ATOM 11592 O O . PRO B 1 388 ? 10.68 53.812 0.021 1 52.22 388 PRO B O 1
ATOM 11595 N N . GLN B 1 389 ? 9.922 52.125 1.353 1 55.25 389 GLN B N 1
ATOM 11596 C CA . GLN B 1 389 ? 10.68 51.125 0.61 1 55.25 389 GLN B CA 1
ATOM 11597 C C . GLN B 1 389 ? 10.117 50.938 -0.796 1 55.25 389 GLN B C 1
ATOM 11599 O O . GLN B 1 389 ? 10.812 50.469 -1.691 1 55.25 389 GLN B O 1
ATOM 11604 N N . ASP B 1 390 ? 8.891 51.281 -1.021 1 56.97 390 ASP B N 1
ATOM 11605 C CA . ASP B 1 390 ? 8.203 51.219 -2.309 1 56.97 390 ASP B CA 1
ATOM 11606 C C . ASP B 1 390 ? 7.039 52.188 -2.357 1 56.97 390 ASP B C 1
ATOM 11608 O O . ASP B 1 390 ? 5.918 51.844 -1.964 1 56.97 390 ASP B O 1
ATOM 11612 N N . ASP B 1 391 ? 7.312 53.25 -2.861 1 59.5 391 ASP B N 1
ATOM 11613 C CA . ASP B 1 391 ? 6.352 54.344 -2.846 1 59.5 391 ASP B CA 1
ATOM 11614 C C . ASP B 1 391 ? 5.16 54.062 -3.752 1 59.5 391 ASP B C 1
ATOM 11616 O O . ASP B 1 391 ? 4.133 54.719 -3.68 1 59.5 391 ASP B O 1
ATOM 11620 N N . GLU B 1 392 ? 5.324 53 -4.609 1 65.81 392 GLU B N 1
ATOM 11621 C CA . GLU B 1 392 ? 4.215 52.688 -5.496 1 65.81 392 GLU B CA 1
ATOM 11622 C C . GLU B 1 392 ? 3.195 51.781 -4.789 1 65.81 392 GLU B C 1
ATOM 11624 O O . GLU B 1 392 ? 2.055 51.656 -5.238 1 65.81 392 GLU B O 1
ATOM 11629 N N . LEU B 1 393 ? 3.688 51.312 -3.76 1 74.25 393 LEU B N 1
ATOM 11630 C CA . LEU B 1 393 ? 2.779 50.5 -2.973 1 74.25 393 LEU B CA 1
ATOM 11631 C C . LEU B 1 393 ? 1.963 51.344 -2.01 1 74.25 393 LEU B C 1
ATOM 11633 O O . LEU B 1 393 ? 2.525 52.094 -1.212 1 74.25 393 LEU B O 1
ATOM 11637 N N . GLU B 1 394 ? 0.686 51.344 -2.248 1 77.06 394 GLU B N 1
ATOM 11638 C CA . GLU B 1 394 ? -0.229 52 -1.342 1 77.06 394 GLU B CA 1
ATOM 11639 C C . GLU B 1 394 ? -0.929 51.031 -0.412 1 77.06 394 GLU B C 1
ATOM 11641 O O . GLU B 1 394 ? -1.54 50.062 -0.872 1 77.06 394 GLU B O 1
ATOM 11646 N N . VAL B 1 395 ? -0.775 51.188 0.784 1 78.31 395 VAL B N 1
ATOM 11647 C CA . VAL B 1 395 ? -1.392 50.312 1.768 1 78.31 395 VAL B CA 1
ATOM 11648 C C . VAL B 1 395 ? -2.523 51.062 2.482 1 78.31 395 VAL B C 1
ATOM 11650 O O . VAL B 1 395 ? -2.4 52.219 2.805 1 78.31 395 VAL B O 1
ATOM 11653 N N . TYR B 1 396 ? -3.6 50.281 2.545 1 77.56 396 TYR B N 1
ATOM 11654 C CA . TYR B 1 396 ? -4.82 50.781 3.17 1 77.56 396 TYR B CA 1
ATOM 11655 C C . TYR B 1 396 ? -5.352 49.781 4.195 1 77.56 396 TYR B C 1
ATOM 11657 O O . TYR B 1 396 ? -5.379 48.594 3.945 1 77.56 396 TYR B O 1
ATOM 11665 N N . CYS B 1 397 ? -5.582 50.219 5.449 1 72.31 397 CYS B N 1
ATOM 11666 C CA . CYS B 1 397 ? -6.184 49.375 6.469 1 72.31 397 CYS B CA 1
ATOM 11667 C C . CYS B 1 397 ? -7.426 50.031 7.062 1 72.31 397 CYS B C 1
ATOM 11669 O O . CYS B 1 397 ? -7.453 51.25 7.266 1 72.31 397 CYS B O 1
ATOM 11671 N N . CYS B 1 398 ? -8.484 49.188 7.238 1 63.53 398 CYS B N 1
ATOM 11672 C CA . CYS B 1 398 ? -9.703 49.719 7.859 1 63.53 398 CYS B CA 1
ATOM 11673 C C . CYS B 1 398 ? -10.406 48.625 8.664 1 63.53 398 CYS B C 1
ATOM 11675 O O . CYS B 1 398 ? -10.203 47.438 8.422 1 63.53 398 CYS B O 1
ATOM 11677 N N . SER B 1 399 ? -11.117 48.938 9.68 1 58.53 399 SER B N 1
ATOM 11678 C CA . SER B 1 399 ? -11.875 47.969 10.477 1 58.53 399 SER B CA 1
ATOM 11679 C C . SER B 1 399 ? -13.219 48.562 10.898 1 58.53 399 SER B C 1
ATOM 11681 O O . SER B 1 399 ? -13.875 48 11.797 1 58.53 399 SER B O 1
ATOM 11683 N N . ALA B 1 400 ? -13.633 49.625 10.227 1 52.47 400 ALA B N 1
ATOM 11684 C CA . ALA B 1 400 ? -14.797 50.375 10.68 1 52.47 400 ALA B CA 1
ATOM 11685 C C . ALA B 1 400 ? -16.094 49.656 10.344 1 52.47 400 ALA B C 1
ATOM 11687 O O . ALA B 1 400 ? -17.062 49.688 11.102 1 52.47 400 ALA B O 1
ATOM 11688 N N . TYR B 1 401 ? -16.25 49.031 9.234 1 54.81 401 TYR B N 1
ATOM 11689 C CA . TYR B 1 401 ? -17.422 48.281 8.781 1 54.81 401 TYR B CA 1
ATOM 11690 C C . TYR B 1 401 ? -17.031 47.156 7.84 1 54.81 401 TYR B C 1
ATOM 11692 O O . TYR B 1 401 ? -15.906 47.125 7.328 1 54.81 401 TYR B O 1
ATOM 11700 N N . ASN B 1 402 ? -17.906 46.312 7.719 1 64.75 402 ASN B N 1
ATOM 11701 C CA . ASN B 1 402 ? -17.656 45.188 6.82 1 64.75 402 ASN B CA 1
ATOM 11702 C C . ASN B 1 402 ? -17.25 45.688 5.43 1 64.75 402 ASN B C 1
ATOM 11704 O O . ASN B 1 402 ? -17.828 46.625 4.902 1 64.75 402 ASN B O 1
ATOM 11708 N N . ASN B 1 403 ? -16.172 45.125 4.93 1 77.38 403 ASN B N 1
ATOM 11709 C CA . ASN B 1 403 ? -15.664 45.375 3.59 1 77.38 403 ASN B CA 1
ATOM 11710 C C . ASN B 1 403 ? -15.242 46.844 3.43 1 77.38 403 ASN B C 1
ATOM 11712 O O . ASN B 1 403 ? -15.438 47.438 2.367 1 77.38 403 ASN B O 1
ATOM 11716 N N . CYS B 1 404 ? -14.805 47.375 4.441 1 72.19 404 CYS B N 1
ATOM 11717 C CA . CYS B 1 404 ? -14.391 48.781 4.422 1 72.19 404 CYS B CA 1
ATOM 11718 C C . CYS B 1 404 ? -13.219 49 3.467 1 72.19 404 CYS B C 1
ATOM 11720 O O . CYS B 1 404 ? -12.914 50.125 3.084 1 72.19 404 CYS B O 1
ATOM 11722 N N . ASN B 1 405 ? -12.602 47.938 3.127 1 80.69 405 ASN B N 1
ATOM 11723 C CA . ASN B 1 405 ? -11.453 48.062 2.234 1 80.69 405 ASN B CA 1
ATOM 11724 C C . ASN B 1 405 ? -11.891 48.188 0.779 1 80.69 405 ASN B C 1
ATOM 11726 O O . ASN B 1 405 ? -11.055 48.375 -0.109 1 80.69 405 ASN B O 1
ATOM 11730 N N . VAL B 1 406 ? -13.102 48.094 0.569 1 80.75 406 VAL B N 1
ATOM 11731 C CA . VAL B 1 406 ? -13.602 48.219 -0.797 1 80.75 406 VAL B CA 1
ATOM 11732 C C . VAL B 1 406 ? -14.305 49.562 -0.978 1 80.75 406 VAL B C 1
ATOM 11734 O O . VAL B 1 406 ? -15.266 49.875 -0.27 1 80.75 406 VAL B O 1
ATOM 11737 N N . ASN B 1 407 ? -13.812 50.375 -1.957 1 67.81 407 ASN B N 1
ATOM 11738 C CA . ASN B 1 407 ? -14.445 51.656 -2.279 1 67.81 407 ASN B CA 1
ATOM 11739 C C . ASN B 1 407 ? -15.219 51.594 -3.592 1 67.81 407 ASN B C 1
ATOM 11741 O O . ASN B 1 407 ? -16.047 52.438 -3.875 1 67.81 407 ASN B O 1
ATOM 11745 N N . ASN B 1 408 ? -14.828 50.688 -4.445 1 70.12 408 ASN B N 1
ATOM 11746 C CA . ASN B 1 408 ? -15.461 50.5 -5.75 1 70.12 408 ASN B CA 1
ATOM 11747 C C . ASN B 1 408 ? -16.812 49.812 -5.625 1 70.12 408 ASN B C 1
ATOM 11749 O O . ASN B 1 408 ? -16.891 48.656 -5.199 1 70.12 408 ASN B O 1
ATOM 11753 N N . PRO B 1 409 ? -17.844 50.531 -5.91 1 66.12 409 PRO B N 1
ATOM 11754 C CA . PRO B 1 409 ? -19.188 49.938 -5.781 1 66.12 409 PRO B CA 1
ATOM 11755 C C . PRO B 1 409 ? -19.344 48.656 -6.605 1 66.12 409 PRO B C 1
ATOM 11757 O O . PRO B 1 409 ? -20.141 47.781 -6.246 1 66.12 409 PRO B O 1
ATOM 11760 N N . ASP B 1 410 ? -18.656 48.594 -7.734 1 68.06 410 ASP B N 1
ATOM 11761 C CA . ASP B 1 410 ? -18.766 47.375 -8.539 1 68.06 410 ASP B CA 1
ATOM 11762 C C . ASP B 1 410 ? -18.219 46.156 -7.781 1 68.06 410 ASP B C 1
ATOM 11764 O O . ASP B 1 410 ? -18.797 45.062 -7.84 1 68.06 410 ASP B O 1
ATOM 11768 N N . ILE B 1 411 ? -17.156 46.375 -7.031 1 75.75 411 ILE B N 1
ATOM 11769 C CA . ILE B 1 411 ? -16.578 45.281 -6.27 1 75.75 411 ILE B CA 1
ATOM 11770 C C . ILE B 1 411 ? -17.484 44.906 -5.098 1 75.75 411 ILE B C 1
ATOM 11772 O O . ILE B 1 411 ? -17.734 43.75 -4.824 1 75.75 411 ILE B O 1
ATOM 11776 N N . LEU B 1 412 ? -17.984 45.906 -4.496 1 67.25 412 LEU B N 1
ATOM 11777 C CA . LEU B 1 412 ? -18.844 45.656 -3.34 1 67.25 412 LEU B CA 1
ATOM 11778 C C . LEU B 1 412 ? -20.078 44.875 -3.736 1 67.25 412 LEU B C 1
ATOM 11780 O O . LEU B 1 412 ? -20.531 44 -2.986 1 67.25 412 LEU B O 1
ATOM 11784 N N . GLY B 1 413 ? -20.625 45.25 -4.863 1 61.78 413 GLY B N 1
ATOM 11785 C CA . GLY B 1 413 ? -21.766 44.5 -5.359 1 61.78 413 GLY B CA 1
ATOM 11786 C C . GLY B 1 413 ? -21.438 43.031 -5.594 1 61.78 413 GLY B C 1
ATOM 11787 O O . GLY B 1 413 ? -22.266 42.156 -5.297 1 61.78 413 GLY B O 1
ATOM 11788 N N . ARG B 1 414 ? -20.266 42.719 -6.035 1 63.97 414 ARG B N 1
ATOM 11789 C CA . ARG B 1 414 ? -19.875 41.344 -6.336 1 63.97 414 ARG B CA 1
ATOM 11790 C C . ARG B 1 414 ? -19.547 40.594 -5.062 1 63.97 414 ARG B C 1
ATOM 11792 O O . ARG B 1 414 ? -19.828 39.375 -4.961 1 63.97 414 ARG B O 1
ATOM 11799 N N . VAL B 1 415 ? -18.859 41.281 -4.141 1 64.25 415 VAL B N 1
ATOM 11800 C CA . VAL B 1 415 ? -18.5 40.656 -2.865 1 64.25 415 VAL B CA 1
ATOM 11801 C C . VAL B 1 415 ? -19.75 40.281 -2.105 1 64.25 415 VAL B C 1
ATOM 11803 O O . VAL B 1 415 ? -19.812 39.219 -1.492 1 64.25 415 VAL B O 1
ATOM 11806 N N . ASN B 1 416 ? -20.75 41.125 -2.104 1 50.84 416 ASN B N 1
ATOM 11807 C CA . ASN B 1 416 ? -22 40.875 -1.389 1 50.84 416 ASN B CA 1
ATOM 11808 C C . ASN B 1 416 ? -22.75 39.688 -1.978 1 50.84 416 ASN B C 1
ATOM 11810 O O . ASN B 1 416 ? -23.562 39.062 -1.296 1 50.84 416 ASN B O 1
ATOM 11814 N N . ASN B 1 417 ? -22.469 39.438 -3.242 1 46.38 417 ASN B N 1
ATOM 11815 C CA . ASN B 1 417 ? -23.156 38.344 -3.887 1 46.38 417 ASN B CA 1
ATOM 11816 C C . ASN B 1 417 ? -22.359 37.031 -3.77 1 46.38 417 ASN B C 1
ATOM 11818 O O . ASN B 1 417 ? -22.812 36 -4.227 1 46.38 417 ASN B O 1
ATOM 11822 N N . THR B 1 418 ? -21.188 37.219 -3.365 1 46.44 418 THR B N 1
ATOM 11823 C CA . THR B 1 418 ? -20.391 36 -3.256 1 46.44 418 THR B CA 1
ATOM 11824 C C . THR B 1 418 ? -20.547 35.375 -1.868 1 46.44 418 THR B C 1
ATOM 11826 O O . THR B 1 418 ? -20.594 36.094 -0.867 1 46.44 418 THR B O 1
ATOM 11829 N N . ALA B 1 419 ? -21.141 34.25 -1.805 1 42.59 419 ALA B N 1
ATOM 11830 C CA . ALA B 1 419 ? -21.297 33.469 -0.577 1 42.59 419 ALA B CA 1
ATOM 11831 C C . ALA B 1 419 ? -20.062 33.594 0.312 1 42.59 419 ALA B C 1
ATOM 11833 O O . ALA B 1 419 ? -18.938 33.562 -0.181 1 42.59 419 ALA B O 1
ATOM 11834 N N . VAL B 1 420 ? -20.297 34.25 1.479 1 42.34 420 VAL B N 1
ATOM 11835 C CA . VAL B 1 420 ? -19.297 34.281 2.533 1 42.34 420 VAL B CA 1
ATOM 11836 C C . VAL B 1 420 ? -18.516 32.969 2.557 1 42.34 420 VAL B C 1
ATOM 11838 O O . VAL B 1 420 ? -19.094 31.906 2.518 1 42.34 420 VAL B O 1
ATOM 11841 N N . SER B 1 421 ? -17.391 33.094 2.25 1 41.56 421 SER B N 1
ATOM 11842 C CA . SER B 1 421 ? -16.547 31.906 2.305 1 41.56 421 SER B CA 1
ATOM 11843 C C . SER B 1 421 ? -16.703 31.172 3.631 1 41.56 421 SER B C 1
ATOM 11845 O O . SER B 1 421 ? -16.734 31.797 4.691 1 41.56 421 SER B O 1
ATOM 11847 N N . THR B 1 422 ? -17.547 30.297 3.652 1 37.94 422 THR B N 1
ATOM 11848 C CA . THR B 1 422 ? -17.688 29.438 4.82 1 37.94 422 THR B CA 1
ATOM 11849 C C . THR B 1 422 ? -16.375 29.328 5.582 1 37.94 422 THR B C 1
ATOM 11851 O O . THR B 1 422 ? -15.297 29.297 4.977 1 37.94 422 THR B O 1
ATOM 11854 N N . ALA B 1 423 ? -16.469 29.812 6.73 1 38.22 423 ALA B N 1
ATOM 11855 C CA . ALA B 1 423 ? -15.422 29.766 7.75 1 38.22 423 ALA B CA 1
ATOM 11856 C C . ALA B 1 423 ? -14.578 28.516 7.617 1 38.22 423 ALA B C 1
ATOM 11858 O O . ALA B 1 423 ? -15.078 27.391 7.758 1 38.22 423 ALA B O 1
ATOM 11859 N N . LYS B 1 424 ? -13.664 28.359 6.809 1 46.09 424 LYS B N 1
ATOM 11860 C CA . LYS B 1 424 ? -12.773 27.203 6.672 1 46.09 424 LYS B CA 1
ATOM 11861 C C . LYS B 1 424 ? -11.891 27.047 7.906 1 46.09 424 LYS B C 1
ATOM 11863 O O . LYS B 1 424 ? -11.703 28 8.672 1 46.09 424 LYS B O 1
ATOM 11868 N N . TYR B 1 425 ? -11.594 25.906 8.328 1 45.41 425 TYR B N 1
ATOM 11869 C CA . TYR B 1 425 ? -10.641 25.531 9.359 1 45.41 425 TYR B CA 1
ATOM 11870 C C . TYR B 1 425 ? -9.461 26.484 9.406 1 45.41 425 TYR B C 1
ATOM 11872 O O . TYR B 1 425 ? -8.867 26.797 8.367 1 45.41 425 TYR B O 1
ATOM 11880 N N . PRO B 1 426 ? -9.328 27.156 10.453 1 51.28 426 PRO B N 1
ATOM 11881 C CA . PRO B 1 426 ? -8.25 28.141 10.562 1 51.28 426 PRO B CA 1
ATOM 11882 C C . PRO B 1 426 ? -6.867 27.531 10.328 1 51.28 426 PRO B C 1
ATOM 11884 O O . PRO B 1 426 ? -6.594 26.422 10.789 1 51.28 426 PRO B O 1
ATOM 11887 N N . VAL B 1 427 ? -6.223 27.938 9.375 1 60.5 427 VAL B N 1
ATOM 11888 C CA . VAL B 1 427 ? -4.812 27.625 9.18 1 60.5 427 VAL B CA 1
ATOM 11889 C C . VAL B 1 427 ? -3.953 28.812 9.641 1 60.5 427 VAL B C 1
ATOM 11891 O O . VAL B 1 427 ? -4.418 29.953 9.672 1 60.5 427 VAL B O 1
ATOM 11894 N N . LEU B 1 428 ? -2.809 28.375 10.047 1 56.59 428 LEU B N 1
ATOM 11895 C CA . LEU B 1 428 ? -1.861 29.422 10.422 1 56.59 428 LEU B CA 1
ATOM 11896 C C . LEU B 1 428 ? -1.161 29.984 9.188 1 56.59 428 LEU B C 1
ATOM 11898 O O . LEU B 1 428 ? -0.581 29.234 8.398 1 56.59 428 LEU B O 1
ATOM 11902 N N . CYS B 1 429 ? -1.405 31.219 9.008 1 68.31 429 CYS B N 1
ATOM 11903 C CA . CYS B 1 429 ? -0.744 31.875 7.883 1 68.31 429 CYS B CA 1
ATOM 11904 C C . CYS B 1 429 ? 0.151 33 8.359 1 68.31 429 CYS B C 1
ATOM 11906 O O . CYS B 1 429 ? -0.111 33.625 9.398 1 68.31 429 CYS B O 1
ATOM 11908 N N . TYR B 1 430 ? 1.266 33.125 7.613 1 68.69 430 TYR B N 1
ATOM 11909 C CA . TYR B 1 430 ? 2.129 34.312 7.781 1 68.69 430 TYR B CA 1
ATOM 11910 C C . TYR B 1 430 ? 1.54 35.531 7.078 1 68.69 430 TYR B C 1
ATOM 11912 O O . TYR B 1 430 ? 1.082 35.438 5.938 1 68.69 430 TYR B O 1
ATOM 11920 N N . GLY B 1 431 ? 1.32 36.531 7.93 1 66 431 GLY B N 1
ATOM 11921 C CA . GLY B 1 431 ? 0.902 37.812 7.348 1 66 431 GLY B CA 1
ATOM 11922 C C . GLY B 1 431 ? 1.991 38.844 7.367 1 66 431 GLY B C 1
ATOM 11923 O O . GLY B 1 431 ? 2.66 39.031 8.383 1 66 431 GLY B O 1
ATOM 11924 N N . GLY B 1 432 ? 2.289 39.438 6.227 1 70.31 432 GLY B N 1
ATOM 11925 C CA . GLY B 1 432 ? 3.283 40.5 6.129 1 70.31 432 GLY B CA 1
ATOM 11926 C C . GLY B 1 432 ? 3.539 40.938 4.703 1 70.31 432 GLY B C 1
ATOM 11927 O O . GLY B 1 432 ? 3.07 40.312 3.754 1 70.31 432 GLY B O 1
ATOM 11928 N N . ILE B 1 433 ? 4.074 42.062 4.59 1 68.69 433 ILE B N 1
ATOM 11929 C CA . ILE B 1 433 ? 4.48 42.594 3.293 1 68.69 433 ILE B CA 1
ATOM 11930 C C . ILE B 1 433 ? 6.004 42.688 3.219 1 68.69 433 ILE B C 1
ATOM 11932 O O . ILE B 1 433 ? 6.648 43.219 4.125 1 68.69 433 ILE B O 1
ATOM 11936 N N . TRP B 1 434 ? 6.5 42.094 2.201 1 72.12 434 TRP B N 1
ATOM 11937 C CA . TRP B 1 434 ? 7.941 42.094 1.978 1 72.12 434 TRP B CA 1
ATOM 11938 C C . TRP B 1 434 ? 8.305 42.812 0.698 1 72.12 434 TRP B C 1
ATOM 11940 O O . TRP B 1 434 ? 7.594 42.75 -0.304 1 72.12 434 TRP B O 1
ATOM 11950 N N . VAL B 1 435 ? 9.406 43.656 0.79 1 64.5 435 VAL B N 1
ATOM 11951 C CA . VAL B 1 435 ? 9.945 44.312 -0.391 1 64.5 435 VAL B CA 1
ATOM 11952 C C . VAL B 1 435 ? 11.414 43.969 -0.563 1 64.5 435 VAL B C 1
ATOM 11954 O O . VAL B 1 435 ? 12.211 44.125 0.364 1 64.5 435 VAL B O 1
ATOM 11957 N N . ASN B 1 436 ? 11.703 43.5 -1.727 1 61.69 436 ASN B N 1
ATOM 11958 C CA . ASN B 1 436 ? 13.055 43.062 -2.062 1 61.69 436 ASN B CA 1
ATOM 11959 C C . ASN B 1 436 ? 13.625 42.125 -1.006 1 61.69 436 ASN B C 1
ATOM 11961 O O . ASN B 1 436 ? 14.773 42.281 -0.576 1 61.69 436 ASN B O 1
ATOM 11965 N N . GLY B 1 437 ? 12.688 41.219 -0.469 1 62.91 437 GLY B N 1
ATOM 11966 C CA . GLY B 1 437 ? 13.102 40.156 0.448 1 62.91 437 GLY B CA 1
ATOM 11967 C C . GLY B 1 437 ? 13.164 40.625 1.892 1 62.91 437 GLY B C 1
ATOM 11968 O O . GLY B 1 437 ? 13.539 39.844 2.777 1 62.91 437 GLY B O 1
ATOM 11969 N N . VAL B 1 438 ? 12.875 41.875 2.098 1 57.88 438 VAL B N 1
ATOM 11970 C CA . VAL B 1 438 ? 12.914 42.406 3.455 1 57.88 438 VAL B CA 1
ATOM 11971 C C . VAL B 1 438 ? 11.492 42.75 3.914 1 57.88 438 VAL B C 1
ATOM 11973 O O . VAL B 1 438 ? 10.719 43.344 3.168 1 57.88 438 VAL B O 1
ATOM 11976 N N . PRO B 1 439 ? 11.172 42.219 5.102 1 61.62 439 PRO B N 1
ATOM 11977 C CA . PRO B 1 439 ? 9.852 42.594 5.605 1 61.62 439 PRO B CA 1
ATOM 11978 C C . PRO B 1 439 ? 9.75 44.094 5.898 1 61.62 439 PRO B C 1
ATOM 11980 O O . PRO B 1 439 ? 10.656 44.656 6.504 1 61.62 439 PRO B O 1
ATOM 11983 N N . ILE B 1 440 ? 8.727 44.719 5.445 1 56.88 440 ILE B N 1
ATOM 11984 C CA . ILE B 1 440 ? 8.547 46.156 5.688 1 56.88 440 ILE B CA 1
ATOM 11985 C C . ILE B 1 440 ? 7.445 46.375 6.719 1 56.88 440 ILE B C 1
ATOM 11987 O O . ILE B 1 440 ? 7.145 47.5 7.086 1 56.88 440 ILE B O 1
ATOM 11991 N N . THR B 1 441 ? 6.766 45.219 7.016 1 55.31 441 THR B N 1
ATOM 11992 C CA . THR B 1 441 ? 5.746 45.281 8.055 1 55.31 441 THR B CA 1
ATOM 11993 C C . THR B 1 441 ? 6.074 44.344 9.195 1 55.31 441 THR B C 1
ATOM 11995 O O . THR B 1 441 ? 6.93 43.469 9.047 1 55.31 441 THR B O 1
ATOM 11998 N N . ASN B 1 442 ? 5.41 44.688 10.25 1 48.91 442 ASN B N 1
ATOM 11999 C CA . ASN B 1 442 ? 5.406 43.656 11.266 1 48.91 442 ASN B CA 1
ATOM 12000 C C . ASN B 1 442 ? 4.742 42.375 10.75 1 48.91 442 ASN B C 1
ATOM 12002 O O . ASN B 1 442 ? 3.861 42.438 9.891 1 48.91 442 ASN B O 1
ATOM 12006 N N . SER B 1 443 ? 5.445 41.344 10.938 1 55.41 443 SER B N 1
ATOM 12007 C CA . SER B 1 443 ? 4.891 40.062 10.516 1 55.41 443 SER B CA 1
ATOM 12008 C C . SER B 1 443 ? 4.117 39.406 11.656 1 55.41 443 SER B C 1
ATOM 12010 O O . SER B 1 443 ? 4.41 39.625 12.828 1 55.41 443 SER B O 1
ATOM 12012 N N . ALA B 1 444 ? 2.918 39 11.32 1 51.03 444 ALA B N 1
ATOM 12013 C CA . ALA B 1 444 ? 2.137 38.281 12.32 1 51.03 444 ALA B CA 1
ATOM 12014 C C . ALA B 1 444 ? 1.671 36.906 11.781 1 51.03 444 ALA B C 1
ATOM 12016 O O . ALA B 1 444 ? 1.33 36.812 10.602 1 51.03 444 ALA B O 1
ATOM 12017 N N . TYR B 1 445 ? 1.998 35.969 12.523 1 56.34 445 TYR B N 1
ATOM 12018 C CA . TYR B 1 445 ? 1.32 34.688 12.25 1 56.34 445 TYR B CA 1
ATOM 12019 C C . TYR B 1 445 ? -0.108 34.719 12.781 1 56.34 445 TYR B C 1
ATOM 12021 O O . TYR B 1 445 ? -0.363 35.25 13.875 1 56.34 445 TYR B O 1
ATOM 12029 N N . GLY B 1 446 ? -1.058 34.594 11.977 1 54.78 446 GLY B N 1
ATOM 12030 C CA . GLY B 1 446 ? -2.451 34.625 12.391 1 54.78 446 GLY B CA 1
ATOM 12031 C C . GLY B 1 446 ? -3.262 33.469 11.836 1 54.78 446 GLY B C 1
ATOM 12032 O O . GLY B 1 446 ? -2.844 32.812 10.875 1 54.78 446 GLY B O 1
ATOM 12033 N N . LEU B 1 447 ? -4.305 33.25 12.531 1 53.97 447 LEU B N 1
ATOM 12034 C CA . LEU B 1 447 ? -5.25 32.219 12.078 1 53.97 447 LEU B CA 1
ATOM 12035 C C . LEU B 1 447 ? -5.969 32.688 10.812 1 53.97 447 LEU B C 1
ATOM 12037 O O . LEU B 1 447 ? -6.383 33.844 10.711 1 53.97 447 LEU B O 1
ATOM 12041 N N . CYS B 1 448 ? -5.809 31.938 9.852 1 62.88 448 CYS B N 1
ATOM 12042 C CA . CYS B 1 448 ? -6.469 32.188 8.578 1 62.88 448 CYS B CA 1
ATOM 12043 C C . CYS B 1 448 ? -7.648 31.234 8.383 1 62.88 448 CYS B C 1
ATOM 12045 O O . CYS B 1 448 ? -7.484 30.016 8.406 1 62.88 448 CYS B O 1
ATOM 12047 N N . GLN B 1 449 ? -8.844 31.781 8.469 1 59.12 449 GLN B N 1
ATOM 12048 C CA . GLN B 1 449 ? -10.008 31 8.086 1 59.12 449 GLN B CA 1
ATOM 12049 C C . GLN B 1 449 ? -10.133 30.906 6.566 1 59.12 449 GLN B C 1
ATOM 12051 O O . GLN B 1 449 ? -11.141 31.328 5.996 1 59.12 449 GLN B O 1
ATOM 12056 N N . GLY B 1 450 ? -9.133 30.484 5.934 1 65 450 GLY B N 1
ATOM 12057 C CA . GLY B 1 450 ? -8.945 30.312 4.5 1 65 450 GLY B CA 1
ATOM 12058 C C . GLY B 1 450 ? -7.652 29.609 4.148 1 65 450 GLY B C 1
ATOM 12059 O O . GLY B 1 450 ? -7.355 28.547 4.699 1 65 450 GLY B O 1
ATOM 12060 N N . GLU B 1 451 ? -7.027 30.172 3.164 1 72.5 451 GLU B N 1
ATOM 12061 C CA . GLU B 1 451 ? -5.738 29.641 2.729 1 72.5 451 GLU B CA 1
ATOM 12062 C C . GLU B 1 451 ? -4.641 30.703 2.854 1 72.5 451 GLU B C 1
ATOM 12064 O O . GLU B 1 451 ? -4.906 31.891 2.703 1 72.5 451 GLU B O 1
ATOM 12069 N N . CYS B 1 452 ? -3.488 30.109 3.197 1 73.75 452 CYS B N 1
ATOM 12070 C CA . CYS B 1 452 ? -2.361 31.031 3.123 1 73.75 452 CYS B CA 1
ATOM 12071 C C . CYS B 1 452 ? -2.107 31.469 1.686 1 73.75 452 CYS B C 1
ATOM 12073 O O . CYS B 1 452 ? -2.207 30.656 0.76 1 73.75 452 CYS B O 1
ATOM 12075 N N . ALA B 1 453 ? -1.984 32.688 1.527 1 81.62 453 ALA B N 1
ATOM 12076 C CA . ALA B 1 453 ? -1.793 33.219 0.179 1 81.62 453 ALA B CA 1
ATOM 12077 C C . ALA B 1 453 ? -0.629 34.219 0.135 1 81.62 453 ALA B C 1
ATOM 12079 O O . ALA B 1 453 ? -0.301 34.844 1.146 1 81.62 453 ALA B O 1
ATOM 12080 N N . SER B 1 454 ? 0.015 34.219 -0.976 1 83.81 454 SER B N 1
ATOM 12081 C CA . SER B 1 454 ? 1.009 35.25 -1.255 1 83.81 454 SER B CA 1
ATOM 12082 C C . SER B 1 454 ? 0.829 35.812 -2.654 1 83.81 454 SER B C 1
ATOM 12084 O O . SER B 1 454 ? 0.349 35.125 -3.559 1 83.81 454 SER B O 1
ATOM 12086 N N . ALA B 1 455 ? 1.045 37.062 -2.814 1 82.5 455 ALA B N 1
ATOM 12087 C CA . ALA B 1 455 ? 1.036 37.75 -4.098 1 82.5 455 ALA B CA 1
ATOM 12088 C C . ALA B 1 455 ? 2.326 38.531 -4.301 1 82.5 455 ALA B C 1
ATOM 12090 O O . ALA B 1 455 ? 2.66 39.406 -3.502 1 82.5 455 ALA B O 1
ATOM 12091 N N . SER B 1 456 ? 3.066 38.156 -5.32 1 81.44 456 SER B N 1
ATOM 12092 C CA . SER B 1 456 ? 4.324 38.812 -5.641 1 81.44 456 SER B CA 1
ATOM 12093 C C . SER B 1 456 ? 4.203 39.656 -6.918 1 81.44 456 SER B C 1
ATOM 12095 O O . SER B 1 456 ? 3.568 39.219 -7.883 1 81.44 456 SER B O 1
ATOM 12097 N N . PHE B 1 457 ? 4.699 40.844 -6.918 1 76 457 PHE B N 1
ATOM 12098 C CA . PHE B 1 457 ? 4.66 41.75 -8.07 1 76 457 PHE B CA 1
ATOM 12099 C C . PHE B 1 457 ? 5.887 42.656 -8.094 1 76 457 PHE B C 1
ATOM 12101 O O . PHE B 1 457 ? 6.531 42.875 -7.059 1 76 457 PHE B O 1
ATOM 12108 N N . THR B 1 458 ? 6.266 43 -9.258 1 75.81 458 THR B N 1
ATOM 12109 C CA . THR B 1 458 ? 7.398 43.906 -9.445 1 75.81 458 THR B CA 1
ATOM 12110 C C . THR B 1 458 ? 6.922 45.344 -9.625 1 75.81 458 THR B C 1
ATOM 12112 O O . THR B 1 458 ? 5.91 45.594 -10.289 1 75.81 458 THR B O 1
ATOM 12115 N N . THR B 1 459 ? 7.461 46.219 -8.805 1 65.88 459 THR B N 1
ATOM 12116 C CA . THR B 1 459 ? 7.207 47.656 -8.961 1 65.88 459 THR B CA 1
ATOM 12117 C C . THR B 1 459 ? 8.484 48.375 -9.359 1 65.88 459 THR B C 1
ATOM 12119 O O . THR B 1 459 ? 9.586 47.844 -9.219 1 65.88 459 THR B O 1
ATOM 12122 N N . THR B 1 460 ? 8.391 49.375 -10.188 1 60.75 460 THR B N 1
ATOM 12123 C CA . THR B 1 460 ? 9.531 50.188 -10.57 1 60.75 460 THR B CA 1
ATOM 12124 C C . THR B 1 460 ? 9.461 51.562 -9.883 1 60.75 460 THR B C 1
ATOM 12126 O O . THR B 1 460 ? 8.477 52.281 -10.039 1 60.75 460 THR B O 1
ATOM 12129 N N . PHE B 1 461 ? 10.312 51.812 -8.852 1 53.91 461 PHE B N 1
ATOM 12130 C CA . PHE B 1 461 ? 10.43 53.125 -8.211 1 53.91 461 PHE B CA 1
ATOM 12131 C C . PHE B 1 461 ? 11.844 53.656 -8.344 1 53.91 461 PHE B C 1
ATOM 12133 O O . PHE B 1 461 ? 12.812 52.969 -8.062 1 53.91 461 PHE B O 1
ATOM 12140 N N . ALA B 1 462 ? 11.961 54.938 -8.664 1 50.59 462 ALA B N 1
ATOM 12141 C CA . ALA B 1 462 ? 13.219 55.625 -8.883 1 50.59 462 ALA B CA 1
ATOM 12142 C C . ALA B 1 462 ? 14.164 54.812 -9.75 1 50.59 462 ALA B C 1
ATOM 12144 O O . ALA B 1 462 ? 15.359 54.719 -9.461 1 50.59 462 ALA B O 1
ATOM 12145 N N . ASN B 1 463 ? 13.68 54.156 -10.82 1 51.5 463 ASN B N 1
ATOM 12146 C CA . ASN B 1 463 ? 14.391 53.344 -11.812 1 51.5 463 ASN B CA 1
ATOM 12147 C C . ASN B 1 463 ? 14.969 52.094 -11.203 1 51.5 463 ASN B C 1
ATOM 12149 O O . ASN B 1 463 ? 15.922 51.5 -11.734 1 51.5 463 ASN B O 1
ATOM 12153 N N . GLN B 1 464 ? 14.508 51.812 -10.016 1 58.53 464 GLN B N 1
ATOM 12154 C CA . GLN B 1 464 ? 14.898 50.562 -9.414 1 58.53 464 GLN B CA 1
ATOM 12155 C C . GLN B 1 464 ? 13.703 49.594 -9.305 1 58.53 464 GLN B C 1
ATOM 12157 O O . GLN B 1 464 ? 12.594 50.031 -9 1 58.53 464 GLN B O 1
ATOM 12162 N N . VAL B 1 465 ? 13.945 48.406 -9.781 1 68.88 465 VAL B N 1
ATOM 12163 C CA . VAL B 1 465 ? 12.898 47.375 -9.727 1 68.88 465 VAL B CA 1
ATOM 12164 C C . VAL B 1 465 ? 12.82 46.781 -8.312 1 68.88 465 VAL B C 1
ATOM 12166 O O . VAL B 1 465 ? 13.844 46.406 -7.734 1 68.88 465 VAL B O 1
ATOM 12169 N N . HIS B 1 466 ? 11.656 47 -7.766 1 67.06 466 HIS B N 1
ATOM 12170 C CA . HIS B 1 466 ? 11.406 46.406 -6.461 1 67.06 466 HIS B CA 1
ATOM 12171 C C . HIS B 1 466 ? 10.445 45.219 -6.566 1 67.06 466 HIS B C 1
ATOM 12173 O O . HIS B 1 466 ? 9.477 45.281 -7.324 1 67.06 466 HIS B O 1
ATOM 12179 N N . ASN B 1 467 ? 10.891 44.156 -5.945 1 75.5 467 ASN B N 1
ATOM 12180 C CA . ASN B 1 467 ? 10.008 43 -5.836 1 75.5 467 ASN B CA 1
ATOM 12181 C C . ASN B 1 467 ? 9.242 43 -4.516 1 75.5 467 ASN B C 1
ATOM 12183 O O . ASN B 1 467 ? 9.852 42.906 -3.445 1 75.5 467 ASN B O 1
ATOM 12187 N N . ALA B 1 468 ? 7.918 43.219 -4.613 1 76.12 468 ALA B N 1
ATOM 12188 C CA . ALA B 1 468 ? 7.102 43.188 -3.404 1 76.12 468 ALA B CA 1
ATOM 12189 C C . ALA B 1 468 ? 6.281 41.906 -3.316 1 76.12 468 ALA B C 1
ATOM 12191 O O . ALA B 1 468 ? 5.805 41.406 -4.332 1 76.12 468 ALA B O 1
ATOM 12192 N N . THR B 1 469 ? 6.223 41.375 -2.121 1 81.56 469 THR B N 1
ATOM 12193 C CA . THR B 1 469 ? 5.387 40.219 -1.859 1 81.56 469 THR B CA 1
ATOM 12194 C C . THR B 1 469 ? 4.473 40.469 -0.662 1 81.56 469 THR B C 1
ATOM 12196 O O . THR B 1 469 ? 4.93 40.906 0.393 1 81.56 469 THR B O 1
ATOM 12199 N N . ILE B 1 470 ? 3.199 40.156 -0.866 1 81.31 470 ILE B N 1
ATOM 12200 C CA . ILE B 1 470 ? 2.213 40.219 0.208 1 81.31 470 ILE B CA 1
ATOM 12201 C C . ILE B 1 470 ? 1.87 38.812 0.68 1 81.31 470 ILE B C 1
ATOM 12203 O O . ILE B 1 470 ? 1.556 37.938 -0.132 1 81.31 470 ILE B O 1
ATOM 12207 N N . TYR B 1 471 ? 2.027 38.594 1.897 1 81.5 471 TYR B N 1
ATOM 12208 C CA . TYR B 1 471 ? 1.596 37.375 2.537 1 81.5 471 TYR B CA 1
ATOM 12209 C C . TYR B 1 471 ? 0.303 37.594 3.316 1 81.5 471 TYR B C 1
ATOM 12211 O O . TYR B 1 471 ? 0.181 38.531 4.082 1 81.5 471 TYR B O 1
ATOM 12219 N N . THR B 1 472 ? -0.64 36.75 3.066 1 79.06 472 THR B N 1
ATOM 12220 C CA . THR B 1 472 ? -1.943 37 3.672 1 79.06 472 THR B CA 1
ATOM 12221 C C . THR B 1 472 ? -2.764 35.688 3.734 1 79.06 472 THR B C 1
ATOM 12223 O O . THR B 1 472 ? -2.252 34.625 3.443 1 79.06 472 THR B O 1
ATOM 12226 N N . CYS B 1 473 ? -3.881 35.875 4.254 1 74.75 473 CYS B N 1
ATOM 12227 C CA . CYS B 1 473 ? -4.906 34.844 4.328 1 74.75 473 CYS B CA 1
ATOM 12228 C C . CYS B 1 473 ? -6.035 35.125 3.344 1 74.75 473 CYS B C 1
ATOM 12230 O O . CYS B 1 473 ? -6.625 36.219 3.361 1 74.75 473 CYS B O 1
ATOM 12232 N N . ASP B 1 474 ? -6.242 34.156 2.393 1 75.06 474 ASP B N 1
ATOM 12233 C CA . ASP B 1 474 ? -7.332 34.344 1.438 1 75.06 474 ASP B CA 1
ATOM 12234 C C . ASP B 1 474 ? -8.375 33.219 1.59 1 75.06 474 ASP B C 1
ATOM 12236 O O . ASP B 1 474 ? -8.047 32.125 2.012 1 75.06 474 ASP B O 1
ATOM 12240 N N . PRO B 1 475 ? -9.617 33.594 1.27 1 64.5 475 PRO B N 1
ATOM 12241 C CA . PRO B 1 475 ? -10.625 32.531 1.271 1 64.5 475 PRO B CA 1
ATOM 12242 C C . PRO B 1 475 ? -10.336 31.453 0.246 1 64.5 475 PRO B C 1
ATOM 12244 O O . PRO B 1 475 ? -9.758 31.734 -0.81 1 64.5 475 PRO B O 1
ATOM 12247 N N . VAL B 1 476 ? -10.789 30.297 0.586 1 65.94 476 VAL B N 1
ATOM 12248 C CA . VAL B 1 476 ? -10.578 29.141 -0.264 1 65.94 476 VAL B CA 1
ATOM 12249 C C . VAL B 1 476 ? -11.164 29.391 -1.651 1 65.94 476 VAL B C 1
ATOM 12251 O O . VAL B 1 476 ? -10.578 29 -2.662 1 65.94 476 VAL B O 1
ATOM 12254 N N . THR B 1 477 ? -12.297 30.047 -1.712 1 63.12 477 THR B N 1
ATOM 12255 C CA . THR B 1 477 ? -13 30.297 -2.965 1 63.12 477 THR B CA 1
ATOM 12256 C C . THR B 1 477 ? -12.148 31.141 -3.906 1 63.12 477 THR B C 1
ATOM 12258 O O . THR B 1 477 ? -12.188 30.953 -5.125 1 63.12 477 THR B O 1
ATOM 12261 N N . MET B 1 478 ? -11.438 31.984 -3.354 1 73.12 478 MET B N 1
ATOM 12262 C CA . MET B 1 478 ? -10.594 32.844 -4.184 1 73.12 478 MET B CA 1
ATOM 12263 C C . MET B 1 478 ? -9.469 32.031 -4.832 1 73.12 478 MET B C 1
ATOM 12265 O O . MET B 1 478 ? -9.188 32.188 -6.02 1 73.12 478 MET B O 1
ATOM 12269 N N . CYS B 1 479 ? -8.867 31.375 -4.07 1 73.06 479 CYS B N 1
ATOM 12270 C CA . CYS B 1 479 ? -7.773 30.547 -4.586 1 73.06 479 CYS B CA 1
ATOM 12271 C C . CYS B 1 479 ? -8.273 29.578 -5.656 1 73.06 479 CYS B C 1
ATOM 12273 O O . CYS B 1 479 ? -7.586 29.359 -6.656 1 73.06 479 CYS B O 1
ATOM 12275 N N . GLN B 1 480 ? -9.422 29.047 -5.43 1 67.69 480 GLN B N 1
ATOM 12276 C CA . GLN B 1 480 ? -10.031 28.156 -6.406 1 67.69 480 GLN B CA 1
ATOM 12277 C C . GLN B 1 480 ? -10.344 28.891 -7.707 1 67.69 480 GLN B C 1
ATOM 12279 O O . GLN B 1 480 ? -10.078 28.375 -8.797 1 67.69 480 GLN B O 1
ATOM 12284 N N . GLN B 1 481 ? -10.953 30.031 -7.566 1 66.81 481 GLN B N 1
ATOM 12285 C CA . GLN B 1 481 ? -11.328 30.828 -8.734 1 66.81 481 GLN B CA 1
ATOM 12286 C C . GLN B 1 481 ? -10.094 31.234 -9.531 1 66.81 481 GLN B C 1
ATOM 12288 O O . GLN B 1 481 ? -10.148 31.328 -10.758 1 66.81 481 GLN B O 1
ATOM 12293 N N . ALA B 1 482 ? -9.047 31.359 -8.75 1 76.56 482 ALA B N 1
ATOM 12294 C CA . ALA B 1 482 ? -7.801 31.781 -9.398 1 76.56 482 ALA B CA 1
ATOM 12295 C C . ALA B 1 482 ? -7.086 30.578 -10.016 1 76.56 482 ALA B C 1
ATOM 12297 O O . ALA B 1 482 ? -6.148 30.75 -10.797 1 76.56 482 ALA B O 1
ATOM 12298 N N . GLY B 1 483 ? -7.48 29.328 -9.703 1 66.69 483 GLY B N 1
ATOM 12299 C CA . GLY B 1 483 ? -6.855 28.109 -10.219 1 66.69 483 GLY B CA 1
ATOM 12300 C C . GLY B 1 483 ? -5.512 27.828 -9.586 1 66.69 483 GLY B C 1
ATOM 12301 O O . GLY B 1 483 ? -4.637 27.219 -10.211 1 66.69 483 GLY B O 1
ATOM 12302 N N . ILE B 1 484 ? -5.32 28.406 -8.352 1 71.81 484 ILE B N 1
ATOM 12303 C CA . ILE B 1 484 ? -3.996 28.234 -7.762 1 71.81 484 ILE B CA 1
ATOM 12304 C C . ILE B 1 484 ? -4.121 27.531 -6.414 1 71.81 484 ILE B C 1
ATOM 12306 O O . ILE B 1 484 ? -3.357 27.812 -5.484 1 71.81 484 ILE B O 1
ATOM 12310 N N . ALA B 1 485 ? -5.082 26.781 -6.227 1 65.31 485 ALA B N 1
ATOM 12311 C CA . ALA B 1 485 ? -5.191 26.016 -4.98 1 65.31 485 ALA B CA 1
ATOM 12312 C C . ALA B 1 485 ? -3.973 25.125 -4.777 1 65.31 485 ALA B C 1
ATOM 12314 O O . ALA B 1 485 ? -3.656 24.281 -5.625 1 65.31 485 ALA B O 1
ATOM 12315 N N . ASN B 1 486 ? -3.234 25.375 -3.633 1 64.5 486 ASN B N 1
ATOM 12316 C CA . ASN B 1 486 ? -1.993 24.688 -3.279 1 64.5 486 ASN B CA 1
ATOM 12317 C C . ASN B 1 486 ? -0.97 24.766 -4.41 1 64.5 486 ASN B C 1
ATOM 12319 O O . ASN B 1 486 ? -0.266 23.797 -4.684 1 64.5 486 ASN B O 1
ATOM 12323 N N . SER B 1 487 ? -1.063 25.781 -5.16 1 71.88 487 SER B N 1
ATOM 12324 C CA . SER B 1 487 ? -0.157 26.047 -6.27 1 71.88 487 SER B CA 1
ATOM 12325 C C . SER B 1 487 ? 0.102 27.547 -6.418 1 71.88 487 SER B C 1
ATOM 12327 O O . SER B 1 487 ? -0.505 28.359 -5.715 1 71.88 487 SER B O 1
ATOM 12329 N N . CYS B 1 488 ? 1.155 27.766 -7.293 1 74.56 488 CYS B N 1
ATOM 12330 C CA . CYS B 1 488 ? 1.436 29.156 -7.641 1 74.56 488 CYS B CA 1
ATOM 12331 C C . CYS B 1 488 ? 1.147 29.422 -9.109 1 74.56 488 CYS B C 1
ATOM 12333 O O . CYS B 1 488 ? 1.231 28.5 -9.938 1 74.56 488 CYS B O 1
ATOM 12335 N N . GLY B 1 489 ? 0.653 30.531 -9.422 1 77.31 489 GLY B N 1
ATOM 12336 C CA . GLY B 1 489 ? 0.4 30.922 -10.797 1 77.31 489 GLY B CA 1
ATOM 12337 C C . GLY B 1 489 ? 0.219 32.406 -10.969 1 77.31 489 GLY B C 1
ATOM 12338 O O . GLY B 1 489 ? 0.223 33.156 -9.984 1 77.31 489 GLY B O 1
ATOM 12339 N N . ASN B 1 490 ? 0.174 32.781 -12.234 1 79.75 490 ASN B N 1
ATOM 12340 C CA . ASN B 1 490 ? -0.083 34.188 -12.555 1 79.75 490 ASN B CA 1
ATOM 12341 C C . ASN B 1 490 ? -1.574 34.5 -12.516 1 79.75 490 ASN B C 1
ATOM 12343 O O . ASN B 1 490 ? -2.365 33.875 -13.219 1 79.75 490 ASN B O 1
ATOM 12347 N N . VAL B 1 491 ? -1.923 35.344 -11.633 1 81.56 491 VAL B N 1
ATOM 12348 C CA . VAL B 1 491 ? -3.314 35.75 -11.484 1 81.56 491 VAL B CA 1
ATOM 12349 C C . VAL B 1 491 ? -3.441 37.25 -11.727 1 81.56 491 VAL B C 1
ATOM 12351 O O . VAL B 1 491 ? -3.01 38.062 -10.906 1 81.56 491 VAL B O 1
ATOM 12354 N N . LEU B 1 492 ? -4.004 37.719 -12.781 1 77.44 492 LEU B N 1
ATOM 12355 C CA . LEU B 1 492 ? -4.258 39.125 -13.133 1 77.44 492 LEU B CA 1
ATOM 12356 C C . LEU B 1 492 ? -2.971 39.938 -13.102 1 77.44 492 LEU B C 1
ATOM 12358 O O . LEU B 1 492 ? -2.939 41.031 -12.555 1 77.44 492 LEU B O 1
ATOM 12362 N N . GLY B 1 493 ? -1.822 39.344 -13.391 1 72.75 493 GLY B N 1
ATOM 12363 C CA . GLY B 1 493 ? -0.555 40.031 -13.508 1 72.75 493 GLY B CA 1
ATOM 12364 C C . GLY B 1 493 ? 0.325 39.875 -12.281 1 72.75 493 GLY B C 1
ATOM 12365 O O . GLY B 1 493 ? 1.454 40.375 -12.258 1 72.75 493 GLY B O 1
ATOM 12366 N N . VAL B 1 494 ? -0.268 39.25 -11.32 1 80.75 494 VAL B N 1
ATOM 12367 C CA . VAL B 1 494 ? 0.499 39.031 -10.094 1 80.75 494 VAL B CA 1
ATOM 12368 C C . VAL B 1 494 ? 0.791 37.531 -9.922 1 80.75 494 VAL B C 1
ATOM 12370 O O . VAL B 1 494 ? -0.039 36.688 -10.266 1 80.75 494 VAL B O 1
ATOM 12373 N N . ASN B 1 495 ? 2.045 37.281 -9.539 1 83.19 495 ASN B N 1
ATOM 12374 C CA . ASN B 1 495 ? 2.35 35.906 -9.18 1 83.19 495 ASN B CA 1
ATOM 12375 C C . ASN B 1 495 ? 1.802 35.562 -7.797 1 83.19 495 ASN B C 1
ATOM 12377 O O . ASN B 1 495 ? 2.254 36.094 -6.789 1 83.19 495 ASN B O 1
ATOM 12381 N N . ALA B 1 496 ? 0.739 34.75 -7.766 1 82.94 496 ALA B N 1
ATOM 12382 C CA . ALA B 1 496 ? 0.085 34.438 -6.5 1 82.94 496 ALA B CA 1
ATOM 12383 C C . ALA B 1 496 ? 0.224 32.969 -6.168 1 82.94 496 ALA B C 1
ATOM 12385 O O . ALA B 1 496 ? 0.339 32.125 -7.066 1 82.94 496 ALA B O 1
ATOM 12386 N N . CYS B 1 497 ? 0.337 32.719 -4.934 1 82.31 497 CYS B N 1
ATOM 12387 C CA . CYS B 1 497 ? 0.387 31.359 -4.41 1 82.31 497 CYS B CA 1
ATOM 12388 C C . CYS B 1 497 ? -0.675 31.141 -3.336 1 82.31 497 CYS B C 1
ATOM 12390 O O . CYS B 1 497 ? -0.971 32.062 -2.562 1 82.31 497 CYS B O 1
ATOM 12392 N N . CYS B 1 498 ? -1.338 29.984 -3.299 1 75.75 498 CYS B N 1
ATOM 12393 C CA . CYS B 1 498 ? -2.234 29.578 -2.223 1 75.75 498 CYS B CA 1
ATOM 12394 C C . CYS B 1 498 ? -1.867 28.188 -1.698 1 75.75 498 CYS B C 1
ATOM 12396 O O . CYS B 1 498 ? -1.385 27.344 -2.453 1 75.75 498 CYS B O 1
ATOM 12398 N N . CYS B 1 499 ? -1.951 28.062 -0.423 1 69.56 499 CYS B N 1
ATOM 12399 C CA . CYS B 1 499 ? -1.795 26.734 0.162 1 69.56 499 CYS B CA 1
ATOM 12400 C C . CYS B 1 499 ? -2.639 26.594 1.424 1 69.56 499 CYS B C 1
ATOM 12402 O O . CYS B 1 499 ? -2.949 27.578 2.082 1 69.56 499 CYS B O 1
ATOM 12404 N N . ASP B 1 500 ? -3.02 25.469 1.779 1 58.72 500 ASP B N 1
ATOM 12405 C CA . ASP B 1 500 ? -4.023 25.266 2.822 1 58.72 500 ASP B CA 1
ATOM 12406 C C . ASP B 1 500 ? -3.426 24.547 4.031 1 58.72 500 ASP B C 1
ATOM 12408 O O . ASP B 1 500 ? -4.152 23.969 4.832 1 58.72 500 ASP B O 1
ATOM 12412 N N . ASN B 1 501 ? -2.156 24.531 4.066 1 55.81 501 ASN B N 1
ATOM 12413 C CA . ASN B 1 501 ? -1.537 23.969 5.266 1 55.81 501 ASN B CA 1
ATOM 12414 C C . ASN B 1 501 ? -0.885 25.062 6.117 1 55.81 501 ASN B C 1
ATOM 12416 O O . ASN B 1 501 ? -0.564 26.141 5.613 1 55.81 501 ASN B O 1
ATOM 12420 N N . ASP B 1 502 ? -0.739 24.75 7.254 1 52.06 502 ASP B N 1
ATOM 12421 C CA . ASP B 1 502 ? -0.165 25.719 8.172 1 52.06 502 ASP B CA 1
ATOM 12422 C C . ASP B 1 502 ? 1.212 26.188 7.695 1 52.06 502 ASP B C 1
ATOM 12424 O O . ASP B 1 502 ? 2.08 25.359 7.402 1 52.06 502 ASP B O 1
ATOM 12428 N N . LEU B 1 503 ? 1.328 27.531 7.555 1 58.31 503 LEU B N 1
ATOM 12429 C CA . LEU B 1 503 ? 2.574 28.219 7.25 1 58.31 503 LEU B CA 1
ATOM 12430 C C . LEU B 1 503 ? 3.178 27.719 5.945 1 58.31 503 LEU B C 1
ATOM 12432 O O . LEU B 1 503 ? 4.398 27.609 5.824 1 58.31 503 LEU B O 1
ATOM 12436 N N . CYS B 1 504 ? 2.309 27.312 5.121 1 66.31 504 CYS B N 1
ATOM 12437 C CA . CYS B 1 504 ? 2.795 26.812 3.84 1 66.31 504 CYS B CA 1
ATOM 12438 C C . CYS B 1 504 ? 3.441 27.938 3.025 1 66.31 504 CYS B C 1
ATOM 12440 O O . CYS B 1 504 ? 4.184 27.672 2.082 1 66.31 504 CYS B O 1
ATOM 12442 N N . ILE B 1 505 ? 3.08 29.156 3.428 1 70.56 505 ILE B N 1
ATOM 12443 C CA . ILE B 1 505 ? 3.723 30.312 2.832 1 70.56 505 ILE B CA 1
ATOM 12444 C C . ILE B 1 505 ? 4.328 31.188 3.93 1 70.56 505 ILE B C 1
ATOM 12446 O O . ILE B 1 505 ? 3.613 31.922 4.621 1 70.56 505 ILE B O 1
ATOM 12450 N N . ASP B 1 506 ? 5.609 31.047 4.164 1 60.12 506 ASP B N 1
ATOM 12451 C CA . ASP B 1 506 ? 6.328 31.797 5.188 1 60.12 506 ASP B CA 1
ATOM 12452 C C . ASP B 1 506 ? 7.664 32.312 4.652 1 60.12 506 ASP B C 1
ATOM 12454 O O . ASP B 1 506 ? 8.578 31.531 4.398 1 60.12 506 ASP B O 1
ATOM 12458 N N . PRO B 1 507 ? 7.695 33.656 4.371 1 59.34 507 PRO B N 1
ATOM 12459 C CA . PRO B 1 507 ? 8.938 34.188 3.812 1 59.34 507 PRO B CA 1
ATOM 12460 C C . PRO B 1 507 ? 10.141 34 4.734 1 59.34 507 PRO B C 1
ATOM 12462 O O . PRO B 1 507 ? 11.289 34.094 4.293 1 59.34 507 PRO B O 1
ATOM 12465 N N . ASN B 1 508 ? 9.727 34.156 5.996 1 48.53 508 ASN B N 1
ATOM 12466 C CA . ASN B 1 508 ? 10.828 33.938 6.938 1 48.53 508 ASN B CA 1
ATOM 12467 C C . ASN B 1 508 ? 11.352 32.5 6.875 1 48.53 508 ASN B C 1
ATOM 12469 O O . ASN B 1 508 ? 12.406 32.219 7.43 1 48.53 508 ASN B O 1
ATOM 12473 N N . ARG B 1 509 ? 10.312 31.812 6.371 1 47.62 509 ARG B N 1
ATOM 12474 C CA . ARG B 1 509 ? 10.609 30.391 6.223 1 47.62 509 ARG B CA 1
ATOM 12475 C C . ARG B 1 509 ? 10.812 30.016 4.758 1 47.62 509 ARG B C 1
ATOM 12477 O O . ARG B 1 509 ? 10.266 30.672 3.867 1 47.62 509 ARG B O 1
ATOM 12484 N N . GLY B 1 510 ? 11.805 30.016 4.316 1 43.56 510 GLY B N 1
ATOM 12485 C CA . GLY B 1 510 ? 11.805 29.594 2.922 1 43.56 510 GLY B CA 1
ATOM 12486 C C . GLY B 1 510 ? 10.492 28.984 2.48 1 43.56 510 GLY B C 1
ATOM 12487 O O . GLY B 1 510 ? 9.844 28.281 3.248 1 43.56 510 GLY B O 1
ATOM 12488 N N . GLY B 1 511 ? 9.531 29.797 2.023 1 40.62 511 GLY B N 1
ATOM 12489 C CA . GLY B 1 511 ? 8.219 29.375 1.555 1 40.62 511 GLY B CA 1
ATOM 12490 C C . GLY B 1 511 ? 8.164 27.906 1.178 1 40.62 511 GLY B C 1
ATOM 12491 O O . GLY B 1 511 ? 9.109 27.375 0.607 1 40.62 511 GLY B O 1
ATOM 12492 N N . ALA B 1 512 ? 7.527 27.125 1.931 1 42.5 512 ALA B N 1
ATOM 12493 C CA . ALA B 1 512 ? 7.219 25.812 1.346 1 42.5 512 ALA B CA 1
ATOM 12494 C C . ALA B 1 512 ? 6.824 25.953 -0.122 1 42.5 512 ALA B C 1
ATOM 12496 O O . ALA B 1 512 ? 5.957 26.766 -0.463 1 42.5 512 ALA B O 1
ATOM 12497 N N . ARG B 1 513 ? 7.668 26.125 -1.002 1 45.22 513 ARG B N 1
ATOM 12498 C CA . ARG B 1 513 ? 7.289 26.031 -2.408 1 45.22 513 ARG B CA 1
ATOM 12499 C C . ARG B 1 513 ? 6.414 24.812 -2.656 1 45.22 513 ARG B C 1
ATOM 12501 O O . ARG B 1 513 ? 6.773 23.688 -2.281 1 45.22 513 ARG B O 1
ATOM 12508 N N . PRO B 1 514 ? 5.238 25.094 -2.895 1 50.34 514 PRO B N 1
ATOM 12509 C CA . PRO B 1 514 ? 4.508 23.922 -3.385 1 50.34 514 PRO B CA 1
ATOM 12510 C C . PRO B 1 514 ? 5.332 23.078 -4.355 1 50.34 514 PRO B C 1
ATOM 12512 O O . PRO B 1 514 ? 6.082 23.625 -5.172 1 50.34 514 PRO B O 1
ATOM 12515 N N . GLN B 1 515 ? 5.652 21.766 -4.211 1 58.12 515 GLN B N 1
ATOM 12516 C CA . GLN B 1 515 ? 6.332 20.797 -5.062 1 58.12 515 GLN B CA 1
ATOM 12517 C C . GLN B 1 515 ? 7.848 20.938 -4.957 1 58.12 515 GLN B C 1
ATOM 12519 O O . GLN B 1 515 ? 8.539 21.016 -5.977 1 58.12 515 GLN B O 1
ATOM 12524 N N . LEU B 1 516 ? 8.352 21.234 -3.754 1 70.62 516 LEU B N 1
ATOM 12525 C CA . LEU B 1 516 ? 9.789 21.266 -3.523 1 70.62 516 LEU B CA 1
ATOM 12526 C C . LEU B 1 516 ? 10.453 19.984 -4.023 1 70.62 516 LEU B C 1
ATOM 12528 O O . LEU B 1 516 ? 9.93 18.891 -3.816 1 70.62 516 LEU B O 1
ATOM 12532 N N . ARG B 1 517 ? 11.555 20.234 -4.805 1 77.38 517 ARG B N 1
ATOM 12533 C CA . ARG B 1 517 ? 12.359 19.094 -5.246 1 77.38 517 ARG B CA 1
ATOM 12534 C C . ARG B 1 517 ? 13.578 18.906 -4.352 1 77.38 517 ARG B C 1
ATOM 12536 O O . ARG B 1 517 ? 14.242 19.875 -3.994 1 77.38 517 ARG B O 1
ATOM 12543 N N . CYS B 1 518 ? 13.773 17.703 -3.854 1 83.38 518 CYS B N 1
ATOM 12544 C CA . CYS B 1 518 ? 14.93 17.391 -3.025 1 83.38 518 CYS B CA 1
ATOM 12545 C C . CYS B 1 518 ? 15.742 16.25 -3.633 1 83.38 518 CYS B C 1
ATOM 12547 O O . CYS B 1 518 ? 15.188 15.352 -4.258 1 83.38 518 CYS B O 1
ATOM 12549 N N . TYR B 1 519 ? 17.094 16.344 -3.486 1 85.81 519 TYR B N 1
ATOM 12550 C CA . TYR B 1 519 ? 17.984 15.211 -3.773 1 85.81 519 TYR B CA 1
ATOM 12551 C C . TYR B 1 519 ? 17.938 14.18 -2.654 1 85.81 519 TYR B C 1
ATOM 12553 O O . TYR B 1 519 ? 18.094 14.523 -1.479 1 85.81 519 TYR B O 1
ATOM 12561 N N . SER B 1 520 ? 17.531 12.984 -3.02 1 87.25 520 SER B N 1
ATOM 12562 C CA . SER B 1 520 ? 17.609 11.867 -2.082 1 87.25 520 SER B CA 1
ATOM 12563 C C . SER B 1 520 ? 18.703 10.883 -2.479 1 87.25 520 SER B C 1
ATOM 12565 O O . SER B 1 520 ? 18.781 10.477 -3.639 1 87.25 520 SER B O 1
ATOM 12567 N N . GLY B 1 521 ? 19.609 10.547 -1.518 1 85.38 521 GLY B N 1
ATOM 12568 C CA . GLY B 1 521 ? 20.719 9.641 -1.812 1 85.38 521 GLY B CA 1
ATOM 12569 C C . GLY B 1 521 ? 21.812 9.664 -0.761 1 85.38 521 GLY B C 1
ATOM 12570 O O . GLY B 1 521 ? 21.562 10.07 0.378 1 85.38 521 GLY B O 1
ATOM 12571 N N . ILE B 1 522 ? 22.938 9.07 -1.198 1 85.44 522 ILE B N 1
ATOM 12572 C CA . ILE B 1 522 ? 24.094 8.961 -0.31 1 85.44 522 ILE B CA 1
ATOM 12573 C C . ILE B 1 522 ? 25.344 9.508 -1.009 1 85.44 522 ILE B C 1
ATOM 12575 O O . ILE B 1 522 ? 25.531 9.273 -2.203 1 85.44 522 ILE B O 1
ATOM 12579 N N . SER B 1 523 ? 26.078 10.258 -0.238 1 85.19 523 SER B N 1
ATOM 12580 C CA . SER B 1 523 ? 27.344 10.773 -0.751 1 85.19 523 SER B CA 1
ATOM 12581 C C . SER B 1 523 ? 28.5 10.438 0.183 1 85.19 523 SER B C 1
ATOM 12583 O O . SER B 1 523 ? 28.422 10.648 1.394 1 85.19 523 SER B O 1
ATOM 12585 N N . ILE B 1 524 ? 29.484 9.781 -0.369 1 83.06 524 ILE B N 1
ATOM 12586 C CA . ILE B 1 524 ? 30.766 9.539 0.276 1 83.06 524 ILE B CA 1
ATOM 12587 C C . ILE B 1 524 ? 31.906 10.039 -0.621 1 83.06 524 ILE B C 1
ATOM 12589 O O . ILE B 1 524 ? 32.469 9.273 -1.397 1 83.06 524 ILE B O 1
ATOM 12593 N N . PRO B 1 525 ? 32.219 11.258 -0.421 1 81.69 525 PRO B N 1
ATOM 12594 C CA . PRO B 1 525 ? 33.156 11.891 -1.344 1 81.69 525 PRO B CA 1
ATOM 12595 C C . PRO B 1 525 ? 34.5 11.141 -1.425 1 81.69 525 PRO B C 1
ATOM 12597 O O . PRO B 1 525 ? 35.094 11.047 -2.5 1 81.69 525 PRO B O 1
ATOM 12600 N N . GLN B 1 526 ? 34.969 10.641 -0.367 1 79.75 526 GLN B N 1
ATOM 12601 C CA . GLN B 1 526 ? 36.25 9.953 -0.339 1 79.75 526 GLN B CA 1
ATOM 12602 C C . GLN B 1 526 ? 36.219 8.695 -1.203 1 79.75 526 GLN B C 1
ATOM 12604 O O . GLN B 1 526 ? 37.25 8.242 -1.68 1 79.75 526 GLN B O 1
ATOM 12609 N N . ASP B 1 527 ? 35.094 8.172 -1.362 1 80.62 527 ASP B N 1
ATOM 12610 C CA . ASP B 1 527 ? 34.969 6.973 -2.188 1 80.62 527 ASP B CA 1
ATOM 12611 C C . ASP B 1 527 ? 34.375 7.312 -3.549 1 80.62 527 ASP B C 1
ATOM 12613 O O . ASP B 1 527 ? 34.062 6.418 -4.336 1 80.62 527 ASP B O 1
ATOM 12617 N N . ASN B 1 528 ? 34.188 8.523 -3.814 1 79.06 528 ASN B N 1
ATOM 12618 C CA . ASN B 1 528 ? 33.5 8.977 -5.031 1 79.06 528 ASN B CA 1
ATOM 12619 C C . ASN B 1 528 ? 32.156 8.312 -5.211 1 79.06 528 ASN B C 1
ATOM 12621 O O . ASN B 1 528 ? 31.812 7.879 -6.312 1 79.06 528 ASN B O 1
ATOM 12625 N N . TYR B 1 529 ? 31.578 8.078 -4.062 1 81.56 529 TYR B N 1
ATOM 12626 C CA . TYR B 1 529 ? 30.25 7.48 -4.074 1 81.56 529 TYR B CA 1
ATOM 12627 C C . TYR B 1 529 ? 29.156 8.547 -3.92 1 81.56 529 TYR B C 1
ATOM 12629 O O . TYR B 1 529 ? 29.031 9.156 -2.855 1 81.56 529 TYR B O 1
ATOM 12637 N N . ASN B 1 530 ? 28.5 8.828 -5.066 1 80.75 530 ASN B N 1
ATOM 12638 C CA . ASN B 1 530 ? 27.359 9.734 -5.086 1 80.75 530 ASN B CA 1
ATOM 12639 C C . ASN B 1 530 ? 26.188 9.141 -5.867 1 80.75 530 ASN B C 1
ATOM 12641 O O . ASN B 1 530 ? 26.141 9.227 -7.098 1 80.75 530 ASN B O 1
ATOM 12645 N N . THR B 1 531 ? 25.344 8.523 -5.129 1 79 531 THR B N 1
ATOM 12646 C CA . THR B 1 531 ? 24.203 7.875 -5.762 1 79 531 THR B CA 1
ATOM 12647 C C . THR B 1 531 ? 22.891 8.367 -5.152 1 79 531 THR B C 1
ATOM 12649 O O . THR B 1 531 ? 22.797 8.562 -3.938 1 79 531 THR B O 1
ATOM 12652 N N . GLY B 1 532 ? 22.016 8.773 -5.992 1 78.62 532 GLY B N 1
ATOM 12653 C CA . GLY B 1 532 ? 20.719 9.25 -5.539 1 78.62 532 GLY B CA 1
ATOM 12654 C C . GLY B 1 532 ? 19.797 9.641 -6.672 1 78.62 532 GLY B C 1
ATOM 12655 O O . GLY B 1 532 ? 19.984 9.219 -7.816 1 78.62 532 GLY B O 1
ATOM 12656 N N . GLY B 1 533 ? 18.641 10.32 -6.367 1 75.06 533 GLY B N 1
ATOM 12657 C CA . GLY B 1 533 ? 17.672 10.773 -7.34 1 75.06 533 GLY B CA 1
ATOM 12658 C C . GLY B 1 533 ? 16.891 11.992 -6.879 1 75.06 533 GLY B C 1
ATOM 12659 O O . GLY B 1 533 ? 16.938 12.359 -5.703 1 75.06 533 GLY B O 1
ATOM 12660 N N . ASP B 1 534 ? 16.234 12.523 -7.934 1 77.56 534 ASP B N 1
ATOM 12661 C CA . ASP B 1 534 ? 15.375 13.672 -7.695 1 77.56 534 ASP B CA 1
ATOM 12662 C C . ASP B 1 534 ? 13.977 13.242 -7.266 1 77.56 534 ASP B C 1
ATOM 12664 O O . ASP B 1 534 ? 13.445 12.258 -7.785 1 77.56 534 ASP B O 1
ATOM 12668 N N . GLN B 1 535 ? 13.43 13.984 -6.16 1 78 535 GLN B N 1
ATOM 12669 C CA . GLN B 1 535 ? 12.094 13.633 -5.688 1 78 535 GLN B CA 1
ATOM 12670 C C . GLN B 1 535 ? 11.281 14.883 -5.348 1 78 535 GLN B C 1
ATOM 12672 O O . GLN B 1 535 ? 11.836 15.867 -4.848 1 78 535 GLN B O 1
ATOM 12677 N N . LEU B 1 536 ? 10.008 14.797 -5.59 1 72.25 536 LEU B N 1
ATOM 12678 C CA . LEU B 1 536 ? 9.094 15.805 -5.055 1 72.25 536 LEU B CA 1
ATOM 12679 C C . LEU B 1 536 ? 8.898 15.617 -3.553 1 72.25 536 LEU B C 1
ATOM 12681 O O . LEU B 1 536 ? 8.688 14.492 -3.088 1 72.25 536 LEU B O 1
ATOM 12685 N N . CYS B 1 537 ? 9.125 16.641 -2.785 1 75.62 537 CYS B N 1
ATOM 12686 C CA . CYS B 1 537 ? 9.125 16.547 -1.33 1 75.62 537 CYS B CA 1
ATOM 12687 C C . CYS B 1 537 ? 7.98 17.375 -0.735 1 75.62 537 CYS B C 1
ATOM 12689 O O . CYS B 1 537 ? 7.883 18.578 -0.974 1 75.62 537 CYS B O 1
ATOM 12691 N N . ASP B 1 538 ? 6.965 16.734 -0.009 1 65.62 538 ASP B N 1
ATOM 12692 C CA . ASP B 1 538 ? 5.934 17.406 0.771 1 65.62 538 ASP B CA 1
ATOM 12693 C C . ASP B 1 538 ? 6.492 17.922 2.098 1 65.62 538 ASP B C 1
ATOM 12695 O O . ASP B 1 538 ? 5.754 18.469 2.92 1 65.62 538 ASP B O 1
ATOM 12699 N N . GLY B 1 539 ? 7.734 18.062 2.203 1 71.31 539 GLY B N 1
ATOM 12700 C CA . GLY B 1 539 ? 8.484 18.578 3.332 1 71.31 539 GLY B CA 1
ATOM 12701 C C . GLY B 1 539 ? 9.656 19.453 2.918 1 71.31 539 GLY B C 1
ATOM 12702 O O . GLY B 1 539 ? 9.523 20.297 2.023 1 71.31 539 GLY B O 1
ATOM 12703 N N . TRP B 1 540 ? 10.773 19.281 3.701 1 75.12 540 TRP B N 1
ATOM 12704 C CA . TRP B 1 540 ? 12 20.016 3.398 1 75.12 540 TRP B CA 1
ATOM 12705 C C . TRP B 1 540 ? 13.117 19.062 2.986 1 75.12 540 TRP B C 1
ATOM 12707 O O . TRP B 1 540 ? 13.062 17.875 3.291 1 75.12 540 TRP B O 1
ATOM 12717 N N . CYS B 1 541 ? 14.055 19.641 2.264 1 84.5 541 CYS B N 1
ATOM 12718 C CA . CYS B 1 541 ? 15.227 18.828 1.97 1 84.5 541 CYS B CA 1
ATOM 12719 C C . CYS B 1 541 ? 16.094 18.641 3.215 1 84.5 541 CYS B C 1
ATOM 12721 O O . CYS B 1 541 ? 16.438 19.625 3.881 1 84.5 541 CYS B O 1
ATOM 12723 N N . GLY B 1 542 ? 16.312 17.406 3.602 1 86.5 542 GLY B N 1
ATOM 12724 C CA . GLY B 1 542 ? 17.109 17.094 4.777 1 86.5 542 GLY B CA 1
ATOM 12725 C C . GLY B 1 542 ? 18.375 16.344 4.453 1 86.5 542 GLY B C 1
ATOM 12726 O O . GLY B 1 542 ? 18.484 15.711 3.398 1 86.5 542 GLY B O 1
ATOM 12727 N N . SER B 1 543 ? 19.406 16.453 5.297 1 87.56 543 SER B N 1
ATOM 12728 C CA . SER B 1 543 ? 20.609 15.648 5.223 1 87.56 543 SER B CA 1
ATOM 12729 C C . SER B 1 543 ? 21.125 15.289 6.613 1 87.56 543 SER B C 1
ATOM 12731 O O . SER B 1 543 ? 20.906 16.031 7.57 1 87.56 543 SER B O 1
ATOM 12733 N N . LEU B 1 544 ? 21.672 14.188 6.742 1 84.88 544 LEU B N 1
ATOM 12734 C CA . LEU B 1 544 ? 22.406 13.734 7.918 1 84.88 544 LEU B CA 1
ATOM 12735 C C . LEU B 1 544 ? 23.859 13.422 7.566 1 84.88 544 LEU B C 1
ATOM 12737 O O . LEU B 1 544 ? 24.125 12.672 6.621 1 84.88 544 LEU B O 1
ATOM 12741 N N . ASN B 1 545 ? 24.688 14.055 8.258 1 85.31 545 ASN B N 1
ATOM 12742 C CA . ASN B 1 545 ? 26.109 13.875 7.988 1 85.31 545 ASN B CA 1
ATOM 12743 C C . ASN B 1 545 ? 26.844 13.344 9.219 1 85.31 545 ASN B C 1
ATOM 12745 O O . ASN B 1 545 ? 26.562 13.758 10.344 1 85.31 545 ASN B O 1
ATOM 12749 N N . SER B 1 546 ? 27.656 12.398 8.984 1 79.81 546 SER B N 1
ATOM 12750 C CA . SER B 1 546 ? 28.516 11.867 10.039 1 79.81 546 SER B CA 1
ATOM 12751 C C . SER B 1 546 ? 29.859 11.398 9.477 1 79.81 546 SER B C 1
ATOM 12753 O O . SER B 1 546 ? 29.953 11.109 8.281 1 79.81 546 SER B O 1
ATOM 12755 N N . VAL B 1 547 ? 30.875 11.516 10.312 1 77.31 547 VAL B N 1
ATOM 12756 C CA . VAL B 1 547 ? 32.156 10.945 9.953 1 77.31 547 VAL B CA 1
ATOM 12757 C C . VAL B 1 547 ? 32.25 9.516 10.469 1 77.31 547 VAL B C 1
ATOM 12759 O O . VAL B 1 547 ? 32.219 9.273 11.68 1 77.31 547 VAL B O 1
ATOM 12762 N N . VAL B 1 548 ? 32.188 8.625 9.508 1 67.06 548 VAL B N 1
ATOM 12763 C CA . VAL B 1 548 ? 32.219 7.203 9.828 1 67.06 548 VAL B CA 1
ATOM 12764 C C . VAL B 1 548 ? 33.531 6.586 9.305 1 67.06 548 VAL B C 1
ATOM 12766 O O . VAL B 1 548 ? 33.812 6.633 8.102 1 67.06 548 VAL B O 1
ATOM 12769 N N . ASN B 1 549 ? 34.281 5.965 10.133 1 67.75 549 ASN B N 1
ATOM 12770 C CA . ASN B 1 549 ? 35.562 5.344 9.789 1 67.75 549 ASN B CA 1
ATOM 12771 C C . ASN B 1 549 ? 36.438 6.293 8.992 1 67.75 549 ASN B C 1
ATOM 12773 O O . ASN B 1 549 ? 37.062 5.895 8 1 67.75 549 ASN B O 1
ATOM 12777 N N . GLY B 1 550 ? 36.375 7.551 9.406 1 68.75 550 GLY B N 1
ATOM 12778 C CA . GLY B 1 550 ? 37.219 8.547 8.797 1 68.75 550 GLY B CA 1
ATOM 12779 C C . GLY B 1 550 ? 36.656 9.125 7.516 1 68.75 550 GLY B C 1
ATOM 12780 O O . GLY B 1 550 ? 37.281 9.977 6.875 1 68.75 550 GLY B O 1
ATOM 12781 N N . LYS B 1 551 ? 35.531 8.633 7.129 1 78.56 551 LYS B N 1
ATOM 12782 C CA . LYS B 1 551 ? 34.906 9.141 5.91 1 78.56 551 LYS B CA 1
ATOM 12783 C C . LYS B 1 551 ? 33.656 9.984 6.23 1 78.56 551 LYS B C 1
ATOM 12785 O O . LYS B 1 551 ? 32.906 9.664 7.16 1 78.56 551 LYS B O 1
ATOM 12790 N N . ASN B 1 552 ? 33.625 11.023 5.465 1 82.31 552 ASN B N 1
ATOM 12791 C CA . ASN B 1 552 ? 32.438 11.875 5.598 1 82.31 552 ASN B CA 1
ATOM 12792 C C . ASN B 1 552 ? 31.266 11.328 4.797 1 82.31 552 ASN B C 1
ATOM 12794 O O . ASN B 1 552 ? 31.297 11.305 3.564 1 82.31 552 ASN B O 1
ATOM 12798 N N . ALA B 1 553 ? 30.297 10.789 5.508 1 84.81 553 ALA B N 1
ATOM 12799 C CA . ALA B 1 553 ? 29.109 10.258 4.848 1 84.81 553 ALA B CA 1
ATOM 12800 C C . ALA B 1 553 ? 27.906 11.164 5.086 1 84.81 553 ALA B C 1
ATOM 12802 O O . ALA B 1 553 ? 27.672 11.602 6.211 1 84.81 553 ALA B O 1
ATOM 12803 N N . THR B 1 554 ? 27.25 11.469 3.979 1 87.06 554 THR B N 1
ATOM 12804 C CA . THR B 1 554 ? 26.031 12.273 4.07 1 87.06 554 THR B CA 1
ATOM 12805 C C . THR B 1 554 ? 24.859 11.555 3.408 1 87.06 554 THR B C 1
ATOM 12807 O O . THR B 1 554 ? 24.984 11.047 2.293 1 87.06 554 THR B O 1
ATOM 12810 N N . VAL B 1 555 ? 23.766 11.492 4.148 1 88.5 555 VAL B N 1
ATOM 12811 C CA . VAL B 1 555 ? 22.516 10.969 3.602 1 88.5 555 VAL B CA 1
ATOM 12812 C C . VAL B 1 555 ? 21.562 12.125 3.334 1 88.5 555 VAL B C 1
ATOM 12814 O O . VAL B 1 555 ? 21.375 13 4.184 1 88.5 555 VAL B O 1
ATOM 12817 N N . TYR B 1 556 ? 21.047 12.133 2.109 1 88.88 556 TYR B N 1
ATOM 12818 C CA . TYR B 1 556 ? 20.078 13.141 1.71 1 88.88 556 TYR B CA 1
ATOM 12819 C C . TYR B 1 556 ? 18.672 12.547 1.61 1 88.88 556 TYR B C 1
ATOM 12821 O O . TYR B 1 556 ? 18.5 11.414 1.147 1 88.88 556 TYR B O 1
ATOM 12829 N N . TYR B 1 557 ? 17.688 13.289 2.049 1 87.88 557 TYR B N 1
ATOM 12830 C CA . TYR B 1 557 ? 16.328 12.766 2.041 1 87.88 557 TYR B CA 1
ATOM 12831 C C . TYR B 1 557 ? 15.305 13.891 2.102 1 87.88 557 TYR B C 1
ATOM 12833 O O . TYR B 1 557 ? 15.656 15.047 2.352 1 87.88 557 TYR B O 1
ATOM 12841 N N . CYS B 1 558 ? 14.047 13.609 1.729 1 84.19 558 CYS B N 1
ATOM 12842 C CA . CYS B 1 558 ? 12.914 14.5 1.957 1 84.19 558 CYS B CA 1
ATOM 12843 C C . CYS B 1 558 ? 12.43 14.406 3.398 1 84.19 558 CYS B C 1
ATOM 12845 O O . CYS B 1 558 ? 11.789 13.43 3.781 1 84.19 558 CYS B O 1
ATOM 12847 N N . ALA B 1 559 ? 12.711 15.367 4.195 1 79.06 559 ALA B N 1
ATOM 12848 C CA . ALA B 1 559 ? 12.375 15.352 5.613 1 79.06 559 ALA B CA 1
ATOM 12849 C C . ALA B 1 559 ? 10.984 15.945 5.852 1 79.06 559 ALA B C 1
ATOM 12851 O O . ALA B 1 559 ? 10.664 17.016 5.328 1 79.06 559 ALA B O 1
ATOM 12852 N N . PRO B 1 560 ? 10.242 15.211 6.637 1 69.38 560 PRO B N 1
ATOM 12853 C CA . PRO B 1 560 ? 9.008 15.875 7.082 1 69.38 560 PRO B CA 1
ATOM 12854 C C . PRO B 1 560 ? 9.281 17.156 7.863 1 69.38 560 PRO B C 1
ATOM 12856 O O . PRO B 1 560 ? 10.234 17.219 8.648 1 69.38 560 PRO B O 1
ATOM 12859 N N . ILE B 1 561 ? 8.453 17.969 7.668 1 61.19 561 ILE B N 1
ATOM 12860 C CA . ILE B 1 561 ? 8.633 19.25 8.32 1 61.19 561 ILE B CA 1
ATOM 12861 C C . ILE B 1 561 ? 8.727 19.062 9.828 1 61.19 561 ILE B C 1
ATOM 12863 O O . ILE B 1 561 ? 9.531 19.719 10.492 1 61.19 561 ILE B O 1
ATOM 12867 N N . GLY B 1 562 ? 7.875 18.047 10.336 1 58.56 562 GLY B N 1
ATOM 12868 C CA . GLY B 1 562 ? 7.875 17.781 11.766 1 58.56 562 GLY B CA 1
ATOM 12869 C C . GLY B 1 562 ? 9.219 17.312 12.281 1 58.56 562 GLY B C 1
ATOM 12870 O O . GLY B 1 562 ? 9.609 17.625 13.406 1 58.56 562 GLY B O 1
ATOM 12871 N N . MET B 1 563 ? 9.93 16.625 11.492 1 68.69 563 MET B N 1
ATOM 12872 C CA . MET B 1 563 ? 11.25 16.141 11.883 1 68.69 563 MET B CA 1
ATOM 12873 C C . MET B 1 563 ? 12.25 17.281 11.953 1 68.69 563 MET B C 1
ATOM 12875 O O . MET B 1 563 ? 13.062 17.344 12.883 1 68.69 563 MET B O 1
ATOM 12879 N N . CYS B 1 564 ? 12.312 18.062 10.945 1 68.88 564 CYS B N 1
ATOM 12880 C CA . CYS B 1 564 ? 13.203 19.219 10.945 1 68.88 564 CYS B CA 1
ATOM 12881 C C . CYS B 1 564 ? 12.906 20.141 12.117 1 68.88 564 CYS B C 1
ATOM 12883 O O . CYS B 1 564 ? 13.82 20.625 12.789 1 68.88 564 CYS B O 1
ATOM 12885 N N . ARG B 1 565 ? 11.688 20.219 12.336 1 56.72 565 ARG B N 1
ATOM 12886 C CA . ARG B 1 565 ? 11.258 21.062 13.445 1 56.72 565 ARG B CA 1
ATOM 12887 C C . ARG B 1 565 ? 11.711 20.484 14.781 1 56.72 565 ARG B C 1
ATOM 12889 O O . ARG B 1 565 ? 12.117 21.234 15.68 1 56.72 565 ARG B O 1
ATOM 12896 N N . TYR B 1 566 ? 11.586 19.266 14.836 1 57.22 566 TYR B N 1
ATOM 12897 C CA . TYR B 1 566 ? 11.945 18.562 16.062 1 57.22 566 TYR B CA 1
ATOM 12898 C C . TYR B 1 566 ? 13.414 18.797 16.406 1 57.22 566 TYR B C 1
ATOM 12900 O O . TYR B 1 566 ? 13.766 18.938 17.578 1 57.22 566 TYR B O 1
ATOM 12908 N N . PHE B 1 567 ? 14.219 18.969 15.43 1 62.94 567 PHE B N 1
ATOM 12909 C CA . PHE B 1 567 ? 15.656 19.125 15.656 1 62.94 567 PHE B CA 1
ATOM 12910 C C . PHE B 1 567 ? 16.078 20.578 15.508 1 62.94 567 PHE B C 1
ATOM 12912 O O . PHE B 1 567 ? 17.266 20.891 15.523 1 62.94 567 PHE B O 1
ATOM 12919 N N . GLY B 1 568 ? 15.062 21.469 15.375 1 56.03 568 GLY B N 1
ATOM 12920 C CA . GLY B 1 568 ? 15.344 22.891 15.258 1 56.03 568 GLY B CA 1
ATOM 12921 C C . GLY B 1 568 ? 16.109 23.25 14 1 56.03 568 GLY B C 1
ATOM 12922 O O . GLY B 1 568 ? 16.906 24.172 13.992 1 56.03 568 GLY B O 1
ATOM 12923 N N . LEU B 1 569 ? 15.891 22.391 13.031 1 60.38 569 LEU B N 1
ATOM 12924 C CA . LEU B 1 569 ? 16.625 22.609 11.789 1 60.38 569 LEU B CA 1
ATOM 12925 C C . LEU B 1 569 ? 15.812 23.484 10.828 1 60.38 569 LEU B C 1
ATOM 12927 O O . LEU B 1 569 ? 14.578 23.422 10.828 1 60.38 569 LEU B O 1
ATOM 12931 N N . GLY B 1 570 ? 16.422 24.312 9.867 1 53.12 570 GLY B N 1
ATOM 12932 C CA . GLY B 1 570 ? 15.773 25.016 8.773 1 53.12 570 GLY B CA 1
ATOM 12933 C C . GLY B 1 570 ? 15.555 26.484 9.047 1 53.12 570 GLY B C 1
ATOM 12934 O O . GLY B 1 570 ? 15.047 27.219 8.195 1 53.12 570 GLY B O 1
ATOM 12935 N N . PHE B 1 571 ? 15.719 27.094 10.375 1 45.53 571 PHE B N 1
ATOM 12936 C CA . PHE B 1 571 ? 15.469 28.5 10.656 1 45.53 571 PHE B CA 1
ATOM 12937 C C . PHE B 1 571 ? 16.766 29.312 10.562 1 45.53 571 PHE B C 1
ATOM 12939 O O . PHE B 1 571 ? 17.812 28.875 11.047 1 45.53 571 PHE B O 1
ATOM 12946 N N . GLY B 1 572 ? 16.891 30.547 9.875 1 39.31 572 GLY B N 1
ATOM 12947 C CA . GLY B 1 572 ? 17.828 31.672 9.828 1 39.31 572 GLY B CA 1
ATOM 12948 C C . GLY B 1 572 ? 18.516 31.812 8.492 1 39.31 572 GLY B C 1
ATOM 12949 O O . GLY B 1 572 ? 17.859 31.922 7.453 1 39.31 572 GLY B O 1
ATOM 12950 N N . GLY B 1 573 ? 19.906 31.406 8.297 1 38.69 573 GLY B N 1
ATOM 12951 C CA . GLY B 1 573 ? 20.922 31.844 7.344 1 38.69 573 GLY B CA 1
ATOM 12952 C C . GLY B 1 573 ? 20.781 31.188 5.984 1 38.69 573 GLY B C 1
ATOM 12953 O O . GLY B 1 573 ? 19.906 30.344 5.785 1 38.69 573 GLY B O 1
ATOM 12954 N N . ASP B 1 574 ? 21.516 31.688 4.898 1 39.72 574 ASP B N 1
ATOM 12955 C CA . ASP B 1 574 ? 21.625 31.453 3.461 1 39.72 574 ASP B CA 1
ATOM 12956 C C . ASP B 1 574 ? 21.594 29.953 3.154 1 39.72 574 ASP B C 1
ATOM 12958 O O . ASP B 1 574 ? 21.172 29.547 2.07 1 39.72 574 ASP B O 1
ATOM 12962 N N . TYR B 1 575 ? 22.469 29.109 3.727 1 42.88 575 TYR B N 1
ATOM 12963 C CA . TYR B 1 575 ? 22.781 27.766 3.256 1 42.88 575 TYR B CA 1
ATOM 12964 C C . TYR B 1 575 ? 22.172 26.719 4.184 1 42.88 575 TYR B C 1
ATOM 12966 O O . TYR B 1 575 ? 22.703 25.609 4.305 1 42.88 575 TYR B O 1
ATOM 12974 N N . GLY B 1 576 ? 20.766 26.688 4.73 1 53.09 576 GLY B N 1
ATOM 12975 C CA . GLY B 1 576 ? 20.109 25.625 5.48 1 53.09 576 GLY B CA 1
ATOM 12976 C C . GLY B 1 576 ? 20.688 25.438 6.875 1 53.09 576 GLY B C 1
ATOM 12977 O O . GLY B 1 576 ? 21.906 25.375 7.051 1 53.09 576 GLY B O 1
ATOM 12978 N N . ASN B 1 577 ? 20.188 25.797 8.016 1 59.25 577 ASN B N 1
ATOM 12979 C CA . ASN B 1 577 ? 20.641 25.688 9.398 1 59.25 577 ASN B CA 1
ATOM 12980 C C . ASN B 1 577 ? 20.844 24.219 9.805 1 59.25 577 ASN B C 1
ATOM 12982 O O . ASN B 1 577 ? 19.969 23.391 9.594 1 59.25 577 ASN B O 1
ATOM 12986 N N . CYS B 1 578 ? 22.172 23.906 9.969 1 71.69 578 CYS B N 1
ATOM 12987 C CA . CYS B 1 578 ? 22.578 22.578 10.414 1 71.69 578 CYS B CA 1
ATOM 12988 C C . CYS B 1 578 ? 22.859 22.562 11.914 1 71.69 578 CYS B C 1
ATOM 12990 O O . CYS B 1 578 ? 23.266 23.594 12.477 1 71.69 578 CYS B O 1
ATOM 12992 N N . ALA B 1 579 ? 22.375 21.625 12.547 1 66.75 579 ALA B N 1
ATOM 12993 C CA . ALA B 1 579 ? 22.672 21.453 13.969 1 66.75 579 ALA B CA 1
ATOM 12994 C C . ALA B 1 579 ? 23 19.984 14.281 1 66.75 579 ALA B C 1
ATOM 12996 O O . ALA B 1 579 ? 22.656 19.094 13.5 1 66.75 579 ALA B O 1
ATOM 12997 N N . GLN B 1 580 ? 23.719 19.875 15.305 1 65.94 580 GLN B N 1
ATOM 12998 C CA . GLN B 1 580 ? 24 18.516 15.766 1 65.94 580 GLN B CA 1
ATOM 12999 C C . GLN B 1 580 ? 22.766 17.859 16.375 1 65.94 580 GLN B C 1
ATOM 13001 O O . GLN B 1 580 ? 22.016 18.5 17.109 1 65.94 580 GLN B O 1
ATOM 13006 N N . ILE B 1 581 ? 22.469 16.703 15.883 1 65.69 581 ILE B N 1
ATOM 13007 C CA . ILE B 1 581 ? 21.375 15.93 16.469 1 65.69 581 ILE B CA 1
ATOM 13008 C C . ILE B 1 581 ? 21.734 15.523 17.891 1 65.69 581 ILE B C 1
ATOM 13010 O O . ILE B 1 581 ? 22.75 14.867 18.125 1 65.69 581 ILE B O 1
ATOM 13014 N N . PRO B 1 582 ? 20.969 16 18.812 1 54 582 PRO B N 1
ATOM 13015 C CA . PRO B 1 582 ? 21.312 15.727 20.219 1 54 582 PRO B CA 1
ATOM 13016 C C . PRO B 1 582 ? 21.422 14.234 20.516 1 54 582 PRO B C 1
ATOM 13018 O O . PRO B 1 582 ? 20.594 13.453 20.062 1 54 582 PRO B O 1
ATOM 13021 N N . GLY B 1 583 ? 22.375 13.758 21.156 1 55.25 583 GLY B N 1
ATOM 13022 C CA . GLY B 1 583 ? 22.547 12.398 21.641 1 55.25 583 GLY B CA 1
ATOM 13023 C C . GLY B 1 583 ? 23.219 11.484 20.625 1 55.25 583 GLY B C 1
ATOM 13024 O O . GLY B 1 583 ? 23.531 10.336 20.938 1 55.25 583 GLY B O 1
ATOM 13025 N N . ALA B 1 584 ? 23.312 12.125 19.5 1 59.59 584 ALA B N 1
ATOM 13026 C CA . ALA B 1 584 ? 23.922 11.273 18.469 1 59.59 584 ALA B CA 1
ATOM 13027 C C . ALA B 1 584 ? 25.422 11.117 18.719 1 59.59 584 ALA B C 1
ATOM 13029 O O . ALA B 1 584 ? 26.125 12.102 18.969 1 59.59 584 ALA B O 1
ATOM 13030 N N . ASP B 1 585 ? 25.891 9.961 19.031 1 53.97 585 ASP B N 1
ATOM 13031 C CA . ASP B 1 585 ? 27.312 9.633 19.125 1 53.97 585 ASP B CA 1
ATOM 13032 C C . ASP B 1 585 ? 27.688 8.523 18.156 1 53.97 585 ASP B C 1
ATOM 13034 O O . ASP B 1 585 ? 27.312 7.363 18.344 1 53.97 585 ASP B O 1
ATOM 13038 N N . PRO B 1 586 ? 28.469 8.695 17.062 1 58.31 586 PRO B N 1
ATOM 13039 C CA . PRO B 1 586 ? 29.156 9.93 16.672 1 58.31 586 PRO B CA 1
ATOM 13040 C C . PRO B 1 586 ? 28.203 11.078 16.375 1 58.31 586 PRO B C 1
ATOM 13042 O O . PRO B 1 586 ? 27 10.859 16.188 1 58.31 586 PRO B O 1
ATOM 13045 N N . GLN B 1 587 ? 28.906 12.18 16.344 1 66.31 587 GLN B N 1
ATOM 13046 C CA . GLN B 1 587 ? 28.156 13.406 16.094 1 66.31 587 GLN B CA 1
ATOM 13047 C C . GLN B 1 587 ? 27.5 13.375 14.711 1 66.31 587 GLN B C 1
ATOM 13049 O O . GLN B 1 587 ? 28.141 13.047 13.719 1 66.31 587 GLN B O 1
ATOM 13054 N N . VAL B 1 588 ? 26.234 13.359 14.688 1 77.06 588 VAL B N 1
ATOM 13055 C CA . VAL B 1 588 ? 25.453 13.492 13.461 1 77.06 588 VAL B CA 1
ATOM 13056 C C . VAL B 1 588 ? 24.938 14.922 13.328 1 77.06 588 VAL B C 1
ATOM 13058 O O . VAL B 1 588 ? 24.359 15.469 14.273 1 77.06 588 VAL B O 1
ATOM 13061 N N . THR B 1 589 ? 25.312 15.531 12.242 1 79.12 589 THR B N 1
ATOM 13062 C CA . THR B 1 589 ? 24.812 16.875 11.945 1 79.12 589 THR B CA 1
ATOM 13063 C C . THR B 1 589 ? 23.641 16.812 10.977 1 79.12 589 THR B C 1
ATOM 13065 O O . THR B 1 589 ? 23.734 16.188 9.922 1 79.12 589 THR B O 1
ATOM 13068 N N . GLY B 1 590 ? 22.531 17.266 11.414 1 81.69 590 GLY B N 1
ATOM 13069 C CA . GLY B 1 590 ? 21.375 17.359 10.547 1 81.69 590 GLY B CA 1
ATOM 13070 C C . GLY B 1 590 ? 21.156 18.75 9.992 1 81.69 590 GLY B C 1
ATOM 13071 O O . GLY B 1 590 ? 21.391 19.75 10.68 1 81.69 590 GLY B O 1
ATOM 13072 N N . CYS B 1 591 ? 20.766 18.797 8.68 1 82.44 591 CYS B N 1
ATOM 13073 C CA . CYS B 1 591 ? 20.422 20.047 8.016 1 82.44 591 CYS B CA 1
ATOM 13074 C C . CYS B 1 591 ? 19.047 19.969 7.375 1 82.44 591 CYS B C 1
ATOM 13076 O O . CYS B 1 591 ? 18.609 18.891 6.941 1 82.44 591 CYS B O 1
ATOM 13078 N N . CYS B 1 592 ? 18.328 21 7.383 1 80.19 592 CYS B N 1
ATOM 13079 C CA . CYS B 1 592 ? 17.078 21.125 6.641 1 80.19 592 CYS B CA 1
ATOM 13080 C C . CYS B 1 592 ? 17.016 22.453 5.891 1 80.19 592 CYS B C 1
ATOM 13082 O O . CYS B 1 592 ? 17.531 23.453 6.375 1 80.19 592 CYS B O 1
ATOM 13084 N N . CYS B 1 593 ? 16.516 22.469 4.605 1 75.06 593 CYS B N 1
ATOM 13085 C CA . CYS B 1 593 ? 16.328 23.688 3.846 1 75.06 593 CYS B CA 1
ATOM 13086 C C . CYS B 1 593 ? 15.109 23.594 2.943 1 75.06 593 CYS B C 1
ATOM 13088 O O . CYS B 1 593 ? 14.672 22.484 2.602 1 75.06 593 CYS B O 1
ATOM 13090 N N . SER B 1 594 ? 14.477 24.656 2.59 1 67.31 594 SER B N 1
ATOM 13091 C CA . SER B 1 594 ? 13.312 24.688 1.706 1 67.31 594 SER B CA 1
ATOM 13092 C C . SER B 1 594 ? 13.352 25.875 0.768 1 67.31 594 SER B C 1
ATOM 13094 O O . SER B 1 594 ? 12.359 26.188 0.101 1 67.31 594 SER B O 1
ATOM 13096 N N . ASP B 1 595 ? 14.5 26.578 0.646 1 61.28 595 ASP B N 1
ATOM 13097 C CA . ASP B 1 595 ? 14.578 27.859 -0.054 1 61.28 595 ASP B CA 1
ATOM 13098 C C . ASP B 1 595 ? 14.672 27.641 -1.564 1 61.28 595 ASP B C 1
ATOM 13100 O O . ASP B 1 595 ? 14.375 28.562 -2.342 1 61.28 595 ASP B O 1
ATOM 13104 N N . SER B 1 596 ? 15.273 26.531 -2.023 1 66.62 596 SER B N 1
ATOM 13105 C CA . SER B 1 596 ? 15.406 26.219 -3.441 1 66.62 596 SER B CA 1
ATOM 13106 C C . SER B 1 596 ? 15.344 24.719 -3.686 1 66.62 596 SER B C 1
ATOM 13108 O O . SER B 1 596 ? 15.539 23.922 -2.764 1 66.62 596 SER B O 1
ATOM 13110 N N . ASP B 1 597 ? 15.047 24.516 -4.938 1 73.44 597 ASP B N 1
ATOM 13111 C CA . ASP B 1 597 ? 15.094 23.094 -5.312 1 73.44 597 ASP B CA 1
ATOM 13112 C C . ASP B 1 597 ? 16.484 22.516 -5.098 1 73.44 597 ASP B C 1
ATOM 13114 O O . ASP B 1 597 ? 17.484 23.141 -5.465 1 73.44 597 ASP B O 1
ATOM 13118 N N . ASN B 1 598 ? 16.5 21.391 -4.43 1 82.06 598 ASN B N 1
ATOM 13119 C CA . ASN B 1 598 ? 17.734 20.641 -4.207 1 82.06 598 ASN B CA 1
ATOM 13120 C C . ASN B 1 598 ? 18.766 21.484 -3.449 1 82.06 598 ASN B C 1
ATOM 13122 O O . ASN B 1 598 ? 19.953 21.453 -3.771 1 82.06 598 ASN B O 1
ATOM 13126 N N . CYS B 1 599 ? 18.344 22.219 -2.527 1 79.69 599 CYS B N 1
ATOM 13127 C CA . CYS B 1 599 ? 19.172 23.188 -1.8 1 79.69 599 CYS B CA 1
ATOM 13128 C C . CYS B 1 599 ? 20.281 22.469 -1.034 1 79.69 599 CYS B C 1
ATOM 13130 O O . CYS B 1 599 ? 21.25 23.109 -0.628 1 79.69 599 CYS B O 1
ATOM 13132 N N . LEU B 1 600 ? 20.188 21.109 -0.802 1 85.94 600 LEU B N 1
ATOM 13133 C CA . LEU B 1 600 ? 21.219 20.406 -0.054 1 85.94 600 LEU B CA 1
ATOM 13134 C C . LEU B 1 600 ? 22 19.453 -0.963 1 85.94 600 LEU B C 1
ATOM 13136 O O . LEU B 1 600 ? 22.891 18.734 -0.503 1 85.94 600 LEU B O 1
ATOM 13140 N N . ALA B 1 601 ? 21.688 19.484 -2.184 1 84.62 601 ALA B N 1
ATOM 13141 C CA . ALA B 1 601 ? 22.344 18.547 -3.092 1 84.62 601 ALA B CA 1
ATOM 13142 C C . ALA B 1 601 ? 23.859 18.781 -3.102 1 84.62 601 ALA B C 1
ATOM 13144 O O . ALA B 1 601 ? 24.328 19.922 -3.039 1 84.62 601 ALA B O 1
ATOM 13145 N N . PRO B 1 602 ? 24.594 17.578 -3.076 1 78.94 602 PRO B N 1
ATOM 13146 C CA . PRO B 1 602 ? 26.047 17.75 -3.131 1 78.94 602 PRO B CA 1
ATOM 13147 C C . PRO B 1 602 ? 26.516 18.469 -4.395 1 78.94 602 PRO B C 1
ATOM 13149 O O . PRO B 1 602 ? 25.859 18.359 -5.441 1 78.94 602 PRO B O 1
ATOM 13152 N N . ALA B 1 603 ? 27.625 19.219 -4.281 1 67.81 603 ALA B N 1
ATOM 13153 C CA . ALA B 1 603 ? 28.188 19.938 -5.418 1 67.81 603 ALA B CA 1
ATOM 13154 C C . ALA B 1 603 ? 28.609 18.969 -6.527 1 67.81 603 ALA B C 1
ATOM 13156 O O . ALA B 1 603 ? 29.172 17.906 -6.262 1 67.81 603 ALA B O 1
ATOM 13157 N N . GLY B 1 604 ? 28.188 19.078 -7.754 1 64.12 604 GLY B N 1
ATOM 13158 C CA . GLY B 1 604 ? 28.641 18.312 -8.898 1 64.12 604 GLY B CA 1
ATOM 13159 C C . GLY B 1 604 ? 27.656 17.203 -9.289 1 64.12 604 GLY B C 1
ATOM 13160 O O . GLY B 1 604 ? 27.859 16.516 -10.289 1 64.12 604 GLY B O 1
ATOM 13161 N N . VAL B 1 605 ? 26.797 16.891 -8.406 1 62.56 605 VAL B N 1
ATOM 13162 C CA . VAL B 1 605 ? 25.844 15.844 -8.758 1 62.56 605 VAL B CA 1
ATOM 13163 C C . VAL B 1 605 ? 24.719 16.422 -9.602 1 62.56 605 VAL B C 1
ATOM 13165 O O . VAL B 1 605 ? 24.156 17.469 -9.266 1 62.56 605 VAL B O 1
ATOM 13168 N N . ASN B 1 606 ? 24.609 15.953 -10.82 1 58.88 606 ASN B N 1
ATOM 13169 C CA . ASN B 1 606 ? 23.469 16.312 -11.648 1 58.88 606 ASN B CA 1
ATOM 13170 C C . ASN B 1 606 ? 22.188 15.664 -11.141 1 58.88 606 ASN B C 1
ATOM 13172 O O . ASN B 1 606 ? 21.875 14.531 -11.5 1 58.88 606 ASN B O 1
ATOM 13176 N N . VAL B 1 607 ? 21.516 16.312 -10.289 1 59.16 607 VAL B N 1
ATOM 13177 C CA . VAL B 1 607 ? 20.328 15.805 -9.602 1 59.16 607 VAL B CA 1
ATOM 13178 C C . VAL B 1 607 ? 19.219 15.539 -10.609 1 59.16 607 VAL B C 1
ATOM 13180 O O . VAL B 1 607 ? 18.375 14.664 -10.398 1 59.16 607 VAL B O 1
ATOM 13183 N N . THR B 1 608 ? 19.078 16.422 -11.641 1 51.91 608 THR B N 1
ATOM 13184 C CA . THR B 1 608 ? 17.969 16.328 -12.586 1 51.91 608 THR B CA 1
ATOM 13185 C C . THR B 1 608 ? 18.141 15.133 -13.523 1 51.91 608 THR B C 1
ATOM 13187 O O . THR B 1 608 ? 17.266 14.828 -14.32 1 51.91 608 THR B O 1
ATOM 13190 N N . ALA B 1 609 ? 19.266 14.578 -13.453 1 46.75 609 ALA B N 1
ATOM 13191 C CA . ALA B 1 609 ? 19.484 13.461 -14.375 1 46.75 609 ALA B CA 1
ATOM 13192 C C . ALA B 1 609 ? 18.453 12.352 -14.141 1 46.75 609 ALA B C 1
ATOM 13194 O O . ALA B 1 609 ? 18.203 11.547 -15.039 1 46.75 609 ALA B O 1
ATOM 13195 N N . ILE B 1 610 ? 17.953 12.375 -12.93 1 51.25 610 ILE B N 1
ATOM 13196 C CA . ILE B 1 610 ? 16.906 11.383 -12.75 1 51.25 610 ILE B CA 1
ATOM 13197 C C . ILE B 1 610 ? 15.609 12.086 -12.336 1 51.25 610 ILE B C 1
ATOM 13199 O O . ILE B 1 610 ? 15.469 12.516 -11.195 1 51.25 610 ILE B O 1
ATOM 13203 N N . PRO B 1 611 ? 14.883 12.508 -13.281 1 49.5 611 PRO B N 1
ATOM 13204 C CA . PRO B 1 611 ? 13.688 13.312 -13 1 49.5 611 PRO B CA 1
ATOM 13205 C C . PRO B 1 611 ? 12.812 12.711 -11.906 1 49.5 611 PRO B C 1
ATOM 13207 O O . PRO B 1 611 ? 12.711 11.492 -11.797 1 49.5 611 PRO B O 1
ATOM 13210 N N . ALA B 1 612 ? 12.406 13.617 -11.023 1 51.81 612 ALA B N 1
ATOM 13211 C CA . ALA B 1 612 ? 11.438 13.242 -9.992 1 51.81 612 ALA B CA 1
ATOM 13212 C C . ALA B 1 612 ? 10.195 12.609 -10.617 1 51.81 612 ALA B C 1
ATOM 13214 O O . ALA B 1 612 ? 9.719 13.062 -11.664 1 51.81 612 ALA B O 1
ATOM 13215 N N . ARG B 1 613 ? 9.898 11.406 -10.258 1 54.25 613 ARG B N 1
ATOM 13216 C CA . ARG B 1 613 ? 8.766 10.695 -10.844 1 54.25 613 ARG B CA 1
ATOM 13217 C C . ARG B 1 613 ? 7.691 10.43 -9.797 1 54.25 613 ARG B C 1
ATOM 13219 O O . ARG B 1 613 ? 7.977 10.398 -8.602 1 54.25 613 ARG B O 1
ATOM 13226 N N . LYS B 1 614 ? 6.523 10.484 -10.305 1 55.78 614 LYS B N 1
ATOM 13227 C CA . LYS B 1 614 ? 5.438 10.07 -9.422 1 55.78 614 LYS B CA 1
ATOM 13228 C C . LYS B 1 614 ? 5.348 8.547 -9.336 1 55.78 614 LYS B C 1
ATOM 13230 O O . LYS B 1 614 ? 4.836 7.898 -10.25 1 55.78 614 LYS B O 1
ATOM 13235 N N . ASP B 1 615 ? 5.945 7.926 -8.336 1 65.38 615 ASP B N 1
ATOM 13236 C CA . ASP B 1 615 ? 5.875 6.496 -8.055 1 65.38 615 ASP B CA 1
ATOM 13237 C C . ASP B 1 615 ? 4.543 6.129 -7.402 1 65.38 615 ASP B C 1
ATOM 13239 O O . ASP B 1 615 ? 3.879 6.984 -6.812 1 65.38 615 ASP B O 1
ATOM 13243 N N . PRO B 1 616 ? 4.043 4.84 -7.746 1 68.94 616 PRO B N 1
ATOM 13244 C CA . PRO B 1 616 ? 2.883 4.418 -6.953 1 68.94 616 PRO B CA 1
ATOM 13245 C C . PRO B 1 616 ? 3.086 4.629 -5.453 1 68.94 616 PRO B C 1
ATOM 13247 O O . PRO B 1 616 ? 4.18 4.395 -4.938 1 68.94 616 PRO B O 1
ATOM 13250 N N . ARG B 1 617 ? 2.109 5.035 -4.852 1 80.62 617 ARG B N 1
ATOM 13251 C CA . ARG B 1 617 ? 2.225 5.422 -3.449 1 80.62 617 ARG B CA 1
ATOM 13252 C C . ARG B 1 617 ? 2.17 4.199 -2.537 1 80.62 617 ARG B C 1
ATOM 13254 O O . ARG B 1 617 ? 1.401 3.27 -2.785 1 80.62 617 ARG B O 1
ATOM 13261 N N . ILE B 1 618 ? 3.092 4.238 -1.502 1 82.81 618 ILE B N 1
ATOM 13262 C CA . ILE B 1 618 ? 3.104 3.23 -0.448 1 82.81 618 ILE B CA 1
ATOM 13263 C C . ILE B 1 618 ? 3.246 3.908 0.913 1 82.81 618 ILE B C 1
ATOM 13265 O O . ILE B 1 618 ? 3.408 5.129 0.992 1 82.81 618 ILE B O 1
ATOM 13269 N N . VAL B 1 619 ? 3.15 3.088 1.934 1 81.94 619 VAL B N 1
ATOM 13270 C CA . VAL B 1 619 ? 3.311 3.602 3.291 1 81.94 619 VAL B CA 1
ATOM 13271 C C . VAL B 1 619 ? 4.688 3.217 3.83 1 81.94 619 VAL B C 1
ATOM 13273 O O . VAL B 1 619 ? 5.09 2.055 3.752 1 81.94 619 VAL B O 1
ATOM 13276 N N . CYS B 1 620 ? 5.484 4.184 4.312 1 86.88 620 CYS B N 1
ATOM 13277 C CA . CYS B 1 620 ? 6.805 3.934 4.883 1 86.88 620 CYS B CA 1
ATOM 13278 C C . CYS B 1 620 ? 6.895 4.473 6.305 1 86.88 620 CYS B C 1
ATOM 13280 O O . CYS B 1 620 ? 6.25 5.469 6.637 1 86.88 620 CYS B O 1
ATOM 13282 N N . TYR B 1 621 ? 7.672 3.721 7.137 1 87.56 621 TYR B N 1
ATOM 13283 C CA . TYR B 1 621 ? 8.07 4.23 8.445 1 87.56 621 TYR B CA 1
ATOM 13284 C C . TYR B 1 621 ? 9.102 5.34 8.305 1 87.56 621 TYR B C 1
ATOM 13286 O O . TYR B 1 621 ? 10.016 5.246 7.48 1 87.56 621 TYR B O 1
ATOM 13294 N N . GLU B 1 622 ? 8.852 6.41 9.078 1 83.38 622 GLU B N 1
ATOM 13295 C CA . GLU B 1 622 ? 9.781 7.531 9.047 1 83.38 622 GLU B CA 1
ATOM 13296 C C . GLU B 1 622 ? 10.25 7.902 10.453 1 83.38 622 GLU B C 1
ATOM 13298 O O . GLU B 1 622 ? 9.453 7.926 11.391 1 83.38 622 GLU B O 1
ATOM 13303 N N . GLY B 1 623 ? 11.617 8.109 10.57 1 78.88 623 GLY B N 1
ATOM 13304 C CA . GLY B 1 623 ? 12.18 8.523 11.844 1 78.88 623 GLY B CA 1
ATOM 13305 C C . GLY B 1 623 ? 13.68 8.312 11.93 1 78.88 623 GLY B C 1
ATOM 13306 O O . GLY B 1 623 ? 14.281 7.75 11.016 1 78.88 623 GLY B O 1
ATOM 13307 N N . ILE B 1 624 ? 14.297 8.859 12.938 1 78.12 624 ILE B N 1
ATOM 13308 C CA . ILE B 1 624 ? 15.711 8.672 13.227 1 78.12 624 ILE B CA 1
ATOM 13309 C C . ILE B 1 624 ? 15.875 7.879 14.523 1 78.12 624 ILE B C 1
ATOM 13311 O O . ILE B 1 624 ? 15.281 8.219 15.539 1 78.12 624 ILE B O 1
ATOM 13315 N N . HIS B 1 625 ? 16.531 6.84 14.359 1 80 625 HIS B N 1
ATOM 13316 C CA . HIS B 1 625 ? 16.844 6.012 15.523 1 80 625 HIS B CA 1
ATOM 13317 C C . HIS B 1 625 ? 18.312 6.117 15.898 1 80 625 HIS B C 1
ATOM 13319 O O . HIS B 1 625 ? 19.188 6.105 15.031 1 80 625 HIS B O 1
ATOM 13325 N N . LEU B 1 626 ? 18.516 6.355 17.234 1 73.56 626 LEU B N 1
ATOM 13326 C CA . LEU B 1 626 ? 19.875 6.305 17.781 1 73.56 626 LEU B CA 1
ATOM 13327 C C . LEU B 1 626 ? 20.078 5.066 18.641 1 73.56 626 LEU B C 1
ATOM 13329 O O . LEU B 1 626 ? 19.359 4.883 19.641 1 73.56 626 LEU B O 1
ATOM 13333 N N . ASN B 1 627 ? 20.922 4.273 18.234 1 73 627 ASN B N 1
ATOM 13334 C CA . ASN B 1 627 ? 21.172 3.016 18.938 1 73 627 ASN B CA 1
ATOM 13335 C C . ASN B 1 627 ? 19.875 2.234 19.156 1 73 627 ASN B C 1
ATOM 13337 O O . ASN B 1 627 ? 19.641 1.734 20.266 1 73 627 ASN B O 1
ATOM 13341 N N . GLY B 1 628 ? 18.984 2.336 18.094 1 71.5 628 GLY B N 1
ATOM 13342 C CA . GLY B 1 628 ? 17.75 1.561 18.141 1 71.5 628 GLY B CA 1
ATOM 13343 C C . GLY B 1 628 ? 16.594 2.316 18.75 1 71.5 628 GLY B C 1
ATOM 13344 O O . GLY B 1 628 ? 15.445 1.876 18.656 1 71.5 628 GLY B O 1
ATOM 13345 N N . GLN B 1 629 ? 16.922 3.416 19.391 1 66.19 629 GLN B N 1
ATOM 13346 C CA . GLN B 1 629 ? 15.875 4.195 20.031 1 66.19 629 GLN B CA 1
ATOM 13347 C C . GLN B 1 629 ? 15.406 5.332 19.125 1 66.19 629 GLN B C 1
ATOM 13349 O O . GLN B 1 629 ? 16.219 6.043 18.547 1 66.19 629 GLN B O 1
ATOM 13354 N N . ASN B 1 630 ? 14.109 5.402 18.969 1 71.75 630 ASN B N 1
ATOM 13355 C CA . ASN B 1 630 ? 13.523 6.477 18.172 1 71.75 630 ASN B CA 1
ATOM 13356 C C . ASN B 1 630 ? 13.68 7.832 18.844 1 71.75 630 ASN B C 1
ATOM 13358 O O . ASN B 1 630 ? 13.195 8.023 19.969 1 71.75 630 ASN B O 1
ATOM 13362 N N . ILE B 1 631 ? 14.422 8.703 18.312 1 62.69 631 ILE B N 1
ATOM 13363 C CA . ILE B 1 631 ? 14.625 10.016 18.906 1 62.69 631 ILE B CA 1
ATOM 13364 C C . ILE B 1 631 ? 13.742 11.047 18.219 1 62.69 631 ILE B C 1
ATOM 13366 O O . ILE B 1 631 ? 13.742 12.227 18.594 1 62.69 631 ILE B O 1
ATOM 13370 N N . SER B 1 632 ? 13.211 10.492 17.25 1 59.72 632 SER B N 1
ATOM 13371 C CA . SER B 1 632 ? 12.219 11.312 16.562 1 59.72 632 SER B CA 1
ATOM 13372 C C . SER B 1 632 ? 10.805 10.789 16.797 1 59.72 632 SER B C 1
ATOM 13374 O O . SER B 1 632 ? 10.609 9.836 17.547 1 59.72 632 SER B O 1
ATOM 13376 N N . GLN B 1 633 ? 9.758 11.211 16.5 1 49.66 633 GLN B N 1
ATOM 13377 C CA . GLN B 1 633 ? 8.43 10.617 16.609 1 49.66 633 GLN B CA 1
ATOM 13378 C C . GLN B 1 633 ? 8.188 9.602 15.5 1 49.66 633 GLN B C 1
ATOM 13380 O O . GLN B 1 633 ? 8.594 9.82 14.352 1 49.66 633 GLN B O 1
ATOM 13385 N N . PRO B 1 634 ? 7.941 8.305 16 1 55.59 634 PRO B N 1
ATOM 13386 C CA . PRO B 1 634 ? 7.566 7.348 14.961 1 55.59 634 PRO B CA 1
ATOM 13387 C C . PRO B 1 634 ? 6.426 7.852 14.078 1 55.59 634 PRO B C 1
ATOM 13389 O O . PRO B 1 634 ? 5.41 8.336 14.594 1 55.59 634 PRO B O 1
ATOM 13392 N N . TYR B 1 635 ? 6.688 8.133 12.852 1 65.56 635 TYR B N 1
ATOM 13393 C CA . TYR B 1 635 ? 5.602 8.516 11.953 1 65.56 635 TYR B CA 1
ATOM 13394 C C . TYR B 1 635 ? 5.59 7.641 10.711 1 65.56 635 TYR B C 1
ATOM 13396 O O . TYR B 1 635 ? 6.605 7.031 10.359 1 65.56 635 TYR B O 1
ATOM 13404 N N . TYR B 1 636 ? 4.367 7.254 10.328 1 74.62 636 TYR B N 1
ATOM 13405 C CA . TYR B 1 636 ? 4.203 6.68 8.992 1 74.62 636 TYR B CA 1
ATOM 13406 C C . TYR B 1 636 ? 3.84 7.754 7.977 1 74.62 636 TYR B C 1
ATOM 13408 O O . TYR B 1 636 ? 3.156 8.727 8.305 1 74.62 636 TYR B O 1
ATOM 13416 N N . ARG B 1 637 ? 4.434 7.684 6.828 1 74.94 637 ARG B N 1
ATOM 13417 C CA . ARG B 1 637 ? 4.137 8.656 5.781 1 74.94 637 ARG B CA 1
ATOM 13418 C C . ARG B 1 637 ? 3.795 7.961 4.469 1 74.94 637 ARG B C 1
ATOM 13420 O O . ARG B 1 637 ? 4.199 6.82 4.242 1 74.94 637 ARG B O 1
ATOM 13427 N N . MET B 1 638 ? 3.037 8.664 3.662 1 76.38 638 MET B N 1
ATOM 13428 C CA . MET B 1 638 ? 2.855 8.25 2.273 1 76.38 638 MET B CA 1
ATOM 13429 C C . MET B 1 638 ? 4.109 8.531 1.454 1 76.38 638 MET B C 1
ATOM 13431 O O . MET B 1 638 ? 4.695 9.609 1.552 1 76.38 638 MET B O 1
ATOM 13435 N N . CYS B 1 639 ? 4.586 7.531 0.787 1 77.38 639 CYS B N 1
ATOM 13436 C CA . CYS B 1 639 ? 5.832 7.621 0.034 1 77.38 639 CYS B CA 1
ATOM 13437 C C . CYS B 1 639 ? 5.582 7.426 -1.457 1 77.38 639 CYS B C 1
ATOM 13439 O O . CYS B 1 639 ? 4.996 6.426 -1.867 1 77.38 639 CYS B O 1
ATOM 13441 N N . ASP B 1 640 ? 5.941 8.461 -2.26 1 75.88 640 ASP B N 1
ATOM 13442 C CA . ASP B 1 640 ? 6.035 8.281 -3.705 1 75.88 640 ASP B CA 1
ATOM 13443 C C . ASP B 1 640 ? 7.387 7.691 -4.098 1 75.88 640 ASP B C 1
ATOM 13445 O O . ASP B 1 640 ? 8.258 8.406 -4.59 1 75.88 640 ASP B O 1
ATOM 13449 N N . GLY B 1 641 ? 7.559 6.461 -3.797 1 78.5 641 GLY B N 1
ATOM 13450 C CA . GLY B 1 641 ? 8.82 5.762 -3.996 1 78.5 641 GLY B CA 1
ATOM 13451 C C . GLY B 1 641 ? 8.938 4.492 -3.176 1 78.5 641 GLY B C 1
ATOM 13452 O O . GLY B 1 641 ? 7.996 3.691 -3.129 1 78.5 641 GLY B O 1
ATOM 13453 N N . GLU B 1 642 ? 10.156 4.375 -2.592 1 83.75 642 GLU B N 1
ATOM 13454 C CA . GLU B 1 642 ? 10.438 3.18 -1.802 1 83.75 642 GLU B CA 1
ATOM 13455 C C . GLU B 1 642 ? 10.82 3.543 -0.369 1 83.75 642 GLU B C 1
ATOM 13457 O O . GLU B 1 642 ? 11.328 4.637 -0.113 1 83.75 642 GLU B O 1
ATOM 13462 N N . CYS B 1 643 ? 10.461 2.582 0.551 1 88.12 643 CYS B N 1
ATOM 13463 C CA . CYS B 1 643 ? 10.922 2.754 1.925 1 88.12 643 CYS B CA 1
ATOM 13464 C C . CYS B 1 643 ? 12.422 2.514 2.033 1 88.12 643 CYS B C 1
ATOM 13466 O O . CYS B 1 643 ? 12.953 1.594 1.409 1 88.12 643 CYS B O 1
ATOM 13468 N N . VAL B 1 644 ? 13.117 3.385 2.801 1 90.88 644 VAL B N 1
ATOM 13469 C CA . VAL B 1 644 ? 14.57 3.307 2.883 1 90.88 644 VAL B CA 1
ATOM 13470 C C . VAL B 1 644 ? 15.008 3.418 4.34 1 90.88 644 VAL B C 1
ATOM 13472 O O . VAL B 1 644 ? 14.414 4.168 5.121 1 90.88 644 VAL B O 1
ATOM 13475 N N . SER B 1 645 ? 15.984 2.602 4.676 1 90.69 645 SER B N 1
ATOM 13476 C CA . SER B 1 645 ? 16.703 2.791 5.926 1 90.69 645 SER B CA 1
ATOM 13477 C C . SER B 1 645 ? 18.203 2.9 5.684 1 90.69 645 SER B C 1
ATOM 13479 O O . SER B 1 645 ? 18.766 2.188 4.84 1 90.69 645 SER B O 1
ATOM 13481 N N . VAL B 1 646 ? 18.812 3.854 6.223 1 87.88 646 VAL B N 1
ATOM 13482 C CA . VAL B 1 646 ? 20.266 4.039 6.148 1 87.88 646 VAL B CA 1
ATOM 13483 C C . VAL B 1 646 ? 20.844 4.102 7.559 1 87.88 646 VAL B C 1
ATOM 13485 O O . VAL B 1 646 ? 20.406 4.906 8.383 1 87.88 646 VAL B O 1
ATOM 13488 N N . SER B 1 647 ? 21.719 3.203 7.812 1 84.12 647 SER B N 1
ATOM 13489 C CA . SER B 1 647 ? 22.375 3.146 9.117 1 84.12 647 SER B CA 1
ATOM 13490 C C . SER B 1 647 ? 23.812 3.625 9.047 1 84.12 647 SER B C 1
ATOM 13492 O O . SER B 1 647 ? 24.609 3.107 8.258 1 84.12 647 SER B O 1
ATOM 13494 N N . LEU B 1 648 ? 24.094 4.609 9.828 1 73.38 648 LEU B N 1
ATOM 13495 C CA . LEU B 1 648 ? 25.453 5.141 9.961 1 73.38 648 LEU B CA 1
ATOM 13496 C C . LEU B 1 648 ? 26.094 4.676 11.266 1 73.38 648 LEU B C 1
ATOM 13498 O O . LEU B 1 648 ? 25.531 4.863 12.344 1 73.38 648 LEU B O 1
ATOM 13502 N N . GLY B 1 649 ? 27.031 3.736 11.211 1 64.5 649 GLY B N 1
ATOM 13503 C CA . GLY B 1 649 ? 27.703 3.219 12.391 1 64.5 649 GLY B CA 1
ATOM 13504 C C . GLY B 1 649 ? 29.047 3.857 12.648 1 64.5 649 GLY B C 1
ATOM 13505 O O . GLY B 1 649 ? 29.766 4.219 11.703 1 64.5 649 GLY B O 1
ATOM 13506 N N . GLY B 1 650 ? 29.281 4.441 13.836 1 57 650 GLY B N 1
ATOM 13507 C CA . GLY B 1 650 ? 30.609 4.91 14.219 1 57 650 GLY B CA 1
ATOM 13508 C C . GLY B 1 650 ? 31 4.516 15.625 1 57 650 GLY B C 1
ATOM 13509 O O . GLY B 1 650 ? 30.172 3.99 16.375 1 57 650 GLY B O 1
ATOM 13510 N N . THR B 1 651 ? 32.188 4.121 15.875 1 54.94 651 THR B N 1
ATOM 13511 C CA . THR B 1 651 ? 32.719 3.785 17.188 1 54.94 651 THR B CA 1
ATOM 13512 C C . THR B 1 651 ? 33.125 5.047 17.938 1 54.94 651 THR B C 1
ATOM 13514 O O . THR B 1 651 ? 33.906 5.871 17.438 1 54.94 651 THR B O 1
ATOM 13517 N N . VAL B 1 652 ? 32.281 5.484 18.875 1 46 652 VAL B N 1
ATOM 13518 C CA . VAL B 1 652 ? 32.719 6.531 19.797 1 46 652 VAL B CA 1
ATOM 13519 C C . VAL B 1 652 ? 33.094 5.914 21.141 1 46 652 VAL B C 1
ATOM 13521 O O . VAL B 1 652 ? 32.281 5.203 21.734 1 46 652 VAL B O 1
ATOM 13524 N N . ASN B 1 653 ? 34.188 6.277 21.734 1 46.47 653 ASN B N 1
ATOM 13525 C CA . ASN B 1 653 ? 34.75 5.789 22.984 1 46.47 653 ASN B CA 1
ATOM 13526 C C . ASN B 1 653 ? 34.625 4.273 23.109 1 46.47 653 ASN B C 1
ATOM 13528 O O . ASN B 1 653 ? 34.219 3.758 24.141 1 46.47 653 ASN B O 1
ATOM 13532 N N . ASN B 1 654 ? 34.906 3.527 22.062 1 51.97 654 ASN B N 1
ATOM 13533 C CA . ASN B 1 654 ? 34.969 2.074 21.953 1 51.97 654 ASN B CA 1
ATOM 13534 C C . ASN B 1 654 ? 33.594 1.438 21.969 1 51.97 654 ASN B C 1
ATOM 13536 O O . ASN B 1 654 ? 33.438 0.227 22.156 1 51.97 654 ASN B O 1
ATOM 13540 N N . ASN B 1 655 ? 32.562 2.377 21.984 1 55.28 655 ASN B N 1
ATOM 13541 C CA . ASN B 1 655 ? 31.219 1.841 21.875 1 55.28 655 ASN B CA 1
ATOM 13542 C C . ASN B 1 655 ? 30.641 2.092 20.484 1 55.28 655 ASN B C 1
ATOM 13544 O O . ASN B 1 655 ? 30.828 3.164 19.906 1 55.28 655 ASN B O 1
ATOM 13548 N N . SER B 1 656 ? 30.109 1.067 19.906 1 59.22 656 SER B N 1
ATOM 13549 C CA . SER B 1 656 ? 29.5 1.168 18.578 1 59.22 656 SER B CA 1
ATOM 13550 C C . SER B 1 656 ? 28.141 1.858 18.641 1 59.22 656 SER B C 1
ATOM 13552 O O . SER B 1 656 ? 27.281 1.475 19.438 1 59.22 656 SER B O 1
ATOM 13554 N N . HIS B 1 657 ? 28.172 3.119 18.109 1 59.47 657 HIS B N 1
ATOM 13555 C CA . HIS B 1 657 ? 26.906 3.84 18.031 1 59.47 657 HIS B CA 1
ATOM 13556 C C . HIS B 1 657 ? 26.391 3.889 16.594 1 59.47 657 HIS B C 1
ATOM 13558 O O . HIS B 1 657 ? 27.188 3.846 15.641 1 59.47 657 HIS B O 1
ATOM 13564 N N . TYR B 1 658 ? 25.031 3.602 16.469 1 69.62 658 TYR B N 1
ATOM 13565 C CA . TYR B 1 658 ? 24.484 3.695 15.125 1 69.62 658 TYR B CA 1
ATOM 13566 C C . TYR B 1 658 ? 23.281 4.629 15.094 1 69.62 658 TYR B C 1
ATOM 13568 O O . TYR B 1 658 ? 22.516 4.695 16.062 1 69.62 658 TYR B O 1
ATOM 13576 N N . ALA B 1 659 ? 23.344 5.586 14.109 1 76.44 659 ALA B N 1
ATOM 13577 C CA . ALA B 1 659 ? 22.156 6.34 13.734 1 76.44 659 ALA B CA 1
ATOM 13578 C C . ALA B 1 659 ? 21.516 5.766 12.477 1 76.44 659 ALA B C 1
ATOM 13580 O O . ALA B 1 659 ? 22.203 5.492 11.492 1 76.44 659 ALA B O 1
ATOM 13581 N N . THR B 1 660 ? 20.266 5.43 12.633 1 85.25 660 THR B N 1
ATOM 13582 C CA . THR B 1 660 ? 19.547 4.91 11.477 1 85.25 660 THR B CA 1
ATOM 13583 C C . THR B 1 660 ? 18.453 5.875 11.047 1 85.25 660 THR B C 1
ATOM 13585 O O . THR B 1 660 ? 17.609 6.273 11.859 1 85.25 660 THR B O 1
ATOM 13588 N N . LEU B 1 661 ? 18.562 6.25 9.828 1 87.62 661 LEU B N 1
ATOM 13589 C CA . LEU B 1 661 ? 17.5 7.059 9.227 1 87.62 661 LEU B CA 1
ATOM 13590 C C . LEU B 1 661 ? 16.5 6.18 8.477 1 87.62 661 LEU B C 1
ATOM 13592 O O . LEU B 1 661 ? 16.906 5.328 7.68 1 87.62 661 LEU B O 1
ATOM 13596 N N . TYR B 1 662 ? 15.234 6.297 8.812 1 88.81 662 TYR B N 1
ATOM 13597 C CA . TYR B 1 662 ? 14.141 5.73 8.039 1 88.81 662 TYR B CA 1
ATOM 13598 C C . TYR B 1 662 ? 13.43 6.809 7.227 1 88.81 662 TYR B C 1
ATOM 13600 O O . TYR B 1 662 ? 13.008 7.828 7.773 1 88.81 662 TYR B O 1
ATOM 13608 N N . THR B 1 663 ? 13.359 6.574 5.93 1 87.94 663 THR B N 1
ATOM 13609 C CA . THR B 1 663 ? 12.789 7.625 5.09 1 87.94 663 THR B CA 1
ATOM 13610 C C . THR B 1 663 ? 12.211 7.039 3.805 1 87.94 663 THR B C 1
ATOM 13612 O O . THR B 1 663 ? 12.078 5.82 3.68 1 87.94 663 THR B O 1
ATOM 13615 N N . CYS B 1 664 ? 11.719 7.945 2.887 1 85.25 664 CYS B N 1
ATOM 13616 C CA . CYS B 1 664 ? 11.172 7.633 1.57 1 85.25 664 CYS B CA 1
ATOM 13617 C C . CYS B 1 664 ? 12.078 8.172 0.465 1 85.25 664 CYS B C 1
ATOM 13619 O O . CYS B 1 664 ? 12.406 9.359 0.45 1 85.25 664 CYS B O 1
ATOM 13621 N N . ASP B 1 665 ? 12.508 7.246 -0.404 1 84.94 665 ASP B N 1
ATOM 13622 C CA . ASP B 1 665 ? 13.289 7.656 -1.566 1 84.94 665 ASP B CA 1
ATOM 13623 C C . ASP B 1 665 ? 12.578 7.277 -2.865 1 84.94 665 ASP B C 1
ATOM 13625 O O . ASP B 1 665 ? 11.812 6.316 -2.902 1 84.94 665 ASP B O 1
ATOM 13629 N N . PRO B 1 666 ? 12.859 8.078 -3.893 1 75.12 666 PRO B N 1
ATOM 13630 C CA . PRO B 1 666 ? 12.344 7.621 -5.184 1 75.12 666 PRO B CA 1
ATOM 13631 C C . PRO B 1 666 ? 12.953 6.297 -5.629 1 75.12 666 PRO B C 1
ATOM 13633 O O . PRO B 1 666 ? 14.094 5.988 -5.27 1 75.12 666 PRO B O 1
ATOM 13636 N N . SER B 1 667 ? 12.188 5.512 -6.41 1 75.06 667 SER B N 1
ATOM 13637 C CA . SER B 1 667 ? 12.641 4.195 -6.848 1 75.06 667 SER B CA 1
ATOM 13638 C C . SER B 1 667 ? 13.953 4.285 -7.609 1 75.06 667 SER B C 1
ATOM 13640 O O . SER B 1 667 ? 14.773 3.365 -7.555 1 75.06 667 SER B O 1
ATOM 13642 N N . SER B 1 668 ? 14.211 5.344 -8.242 1 70.69 668 SER B N 1
ATOM 13643 C CA . SER B 1 668 ? 15.43 5.527 -9.016 1 70.69 668 SER B CA 1
ATOM 13644 C C . SER B 1 668 ? 16.656 5.586 -8.109 1 70.69 668 SER B C 1
ATOM 13646 O O . SER B 1 668 ? 17.734 5.129 -8.484 1 70.69 668 SER B O 1
ATOM 13648 N N . ALA B 1 669 ? 16.484 6.164 -6.945 1 76.38 669 ALA B N 1
ATOM 13649 C CA . ALA B 1 669 ? 17.609 6.23 -6 1 76.38 669 ALA B CA 1
ATOM 13650 C C . ALA B 1 669 ? 17.984 4.836 -5.508 1 76.38 669 ALA B C 1
ATOM 13652 O O . ALA B 1 669 ? 19.172 4.508 -5.41 1 76.38 669 ALA B O 1
ATOM 13653 N N . CYS B 1 670 ? 17.062 4.055 -5.195 1 78.19 670 CYS B N 1
ATOM 13654 C CA . CYS B 1 670 ? 17.312 2.695 -4.73 1 78.19 670 CYS B CA 1
ATOM 13655 C C . CYS B 1 670 ? 17.938 1.848 -5.836 1 78.19 670 CYS B C 1
ATOM 13657 O O . CYS B 1 670 ? 18.844 1.051 -5.574 1 78.19 670 CYS B O 1
ATOM 13659 N N . ALA B 1 671 ? 17.406 2.012 -7.016 1 70.75 671 ALA B N 1
ATOM 13660 C CA . ALA B 1 671 ? 17.953 1.273 -8.156 1 70.75 671 ALA B CA 1
ATOM 13661 C C . ALA B 1 671 ? 19.406 1.645 -8.398 1 70.75 671 ALA B C 1
ATOM 13663 O O . ALA B 1 671 ? 20.234 0.781 -8.719 1 70.75 671 ALA B O 1
ATOM 13664 N N . SER B 1 672 ? 19.719 2.871 -8.258 1 70.19 672 SER B N 1
ATOM 13665 C CA . SER B 1 672 ? 21.078 3.346 -8.484 1 70.19 672 SER B CA 1
ATOM 13666 C C . SER B 1 672 ? 22.031 2.787 -7.441 1 70.19 672 SER B C 1
ATOM 13668 O O . SER B 1 672 ? 23.219 2.578 -7.73 1 70.19 672 SER B O 1
ATOM 13670 N N . MET B 1 673 ? 21.469 2.518 -6.293 1 73.62 673 MET B N 1
ATOM 13671 C CA . MET B 1 673 ? 22.297 1.965 -5.219 1 73.62 673 MET B CA 1
ATOM 13672 C C . MET B 1 673 ? 22.328 0.443 -5.293 1 73.62 673 MET B C 1
ATOM 13674 O O . MET B 1 673 ? 23.062 -0.201 -4.539 1 73.62 673 MET B O 1
ATOM 13678 N N . GLY B 1 674 ? 21.484 -0.145 -6.117 1 71.06 674 GLY B N 1
ATOM 13679 C CA . GLY B 1 674 ? 21.438 -1.593 -6.246 1 71.06 674 GLY B CA 1
ATOM 13680 C C . GLY B 1 674 ? 20.75 -2.27 -5.07 1 71.06 674 GLY B C 1
ATOM 13681 O O . GLY B 1 674 ? 21.125 -3.387 -4.695 1 71.06 674 GLY B O 1
ATOM 13682 N N . LEU B 1 675 ? 19.875 -1.565 -4.375 1 76.69 675 LEU B N 1
ATOM 13683 C CA . LEU B 1 675 ? 19.297 -2.059 -3.131 1 76.69 675 LEU B CA 1
ATOM 13684 C C . LEU B 1 675 ? 17.844 -2.467 -3.342 1 76.69 675 LEU B C 1
ATOM 13686 O O . LEU B 1 675 ? 17.094 -2.629 -2.375 1 76.69 675 LEU B O 1
ATOM 13690 N N . ARG B 1 676 ? 17.344 -2.889 -4.266 1 75.06 676 ARG B N 1
ATOM 13691 C CA . ARG B 1 676 ? 15.922 -3.168 -4.41 1 75.06 676 ARG B CA 1
ATOM 13692 C C . ARG B 1 676 ? 15.516 -4.387 -3.588 1 75.06 676 ARG B C 1
ATOM 13694 O O . ARG B 1 676 ? 15.984 -5.496 -3.842 1 75.06 676 ARG B O 1
ATOM 13701 N N . ASN B 1 677 ? 14.594 -4.168 -2.646 1 78.25 677 ASN B N 1
ATOM 13702 C CA . ASN B 1 677 ? 14.055 -5.148 -1.711 1 78.25 677 ASN B CA 1
ATOM 13703 C C . ASN B 1 677 ? 15.164 -5.914 -1 1 78.25 677 ASN B C 1
ATOM 13705 O O . ASN B 1 677 ? 15.07 -7.133 -0.829 1 78.25 677 ASN B O 1
ATOM 13709 N N . ASN B 1 678 ? 16.234 -5.285 -0.803 1 84.44 678 ASN B N 1
ATOM 13710 C CA . ASN B 1 678 ? 17.391 -5.859 -0.128 1 84.44 678 ASN B CA 1
ATOM 13711 C C . ASN B 1 678 ? 18.172 -4.801 0.641 1 84.44 678 ASN B C 1
ATOM 13713 O O . ASN B 1 678 ? 17.891 -3.607 0.53 1 84.44 678 ASN B O 1
ATOM 13717 N N . CYS B 1 679 ? 19.094 -5.301 1.474 1 86.62 679 CYS B N 1
ATOM 13718 C CA . CYS B 1 679 ? 20.047 -4.441 2.17 1 86.62 679 CYS B CA 1
ATOM 13719 C C . CYS B 1 679 ? 21.469 -4.68 1.676 1 86.62 679 CYS B C 1
ATOM 13721 O O . CYS B 1 679 ? 21.797 -5.781 1.226 1 86.62 679 CYS B O 1
ATOM 13723 N N . SER B 1 680 ? 22.203 -3.756 1.558 1 82.69 680 SER B N 1
ATOM 13724 C CA . SER B 1 680 ? 23.609 -3.904 1.215 1 82.69 680 SER B CA 1
ATOM 13725 C C . SER B 1 680 ? 24.484 -2.975 2.053 1 82.69 680 SER B C 1
ATOM 13727 O O . SER B 1 680 ? 24.031 -1.914 2.486 1 82.69 680 SER B O 1
ATOM 13729 N N . THR B 1 681 ? 25.594 -3.494 2.33 1 81.56 681 THR B N 1
ATOM 13730 C CA . THR B 1 681 ? 26.594 -2.645 2.971 1 81.56 681 THR B CA 1
ATOM 13731 C C . THR B 1 681 ? 27.375 -1.858 1.929 1 81.56 681 THR B C 1
ATOM 13733 O O . THR B 1 681 ? 28.078 -2.443 1.099 1 81.56 681 THR B O 1
ATOM 13736 N N . ILE B 1 682 ? 27.062 -0.627 1.818 1 74.44 682 ILE B N 1
ATOM 13737 C CA . ILE B 1 682 ? 27.719 0.235 0.835 1 74.44 682 ILE B CA 1
ATOM 13738 C C . ILE B 1 682 ? 29.172 0.444 1.218 1 74.44 682 ILE B C 1
ATOM 13740 O O . ILE B 1 682 ? 30.062 0.419 0.357 1 74.44 682 ILE B O 1
ATOM 13744 N N . ASP B 1 683 ? 29.391 0.743 2.545 1 70.44 683 ASP B N 1
ATOM 13745 C CA . ASP B 1 683 ? 30.719 0.849 3.143 1 70.44 683 ASP B CA 1
ATOM 13746 C C . ASP B 1 683 ? 30.734 0.239 4.543 1 70.44 683 ASP B C 1
ATOM 13748 O O . ASP B 1 683 ? 29.688 -0.021 5.129 1 70.44 683 ASP B O 1
ATOM 13752 N N . ASN B 1 684 ? 31.797 -0.339 4.906 1 63.41 684 ASN B N 1
ATOM 13753 C CA . ASN B 1 684 ? 31.953 -1.057 6.168 1 63.41 684 ASN B CA 1
ATOM 13754 C C . ASN B 1 684 ? 31.188 -0.385 7.297 1 63.41 684 ASN B C 1
ATOM 13756 O O . ASN B 1 684 ? 30.938 -0.995 8.336 1 63.41 684 ASN B O 1
ATOM 13760 N N . SER B 1 685 ? 30.859 0.898 7.043 1 63.59 685 SER B N 1
ATOM 13761 C CA . SER B 1 685 ? 30.203 1.549 8.172 1 63.59 685 SER B CA 1
ATOM 13762 C C . SER B 1 685 ? 28.828 2.061 7.789 1 63.59 685 SER B C 1
ATOM 13764 O O . SER B 1 685 ? 28.094 2.602 8.633 1 63.59 685 SER B O 1
ATOM 13766 N N . LEU B 1 686 ? 28.438 1.887 6.531 1 78.12 686 LEU B N 1
ATOM 13767 C CA . LEU B 1 686 ? 27.141 2.367 6.07 1 78.12 686 LEU B CA 1
ATOM 13768 C C . LEU B 1 686 ? 26.344 1.245 5.406 1 78.12 686 LEU B C 1
ATOM 13770 O O . LEU B 1 686 ? 26.828 0.608 4.469 1 78.12 686 LEU B O 1
ATOM 13774 N N . THR B 1 687 ? 25.203 0.922 6.051 1 84.81 687 THR B N 1
ATOM 13775 C CA . THR B 1 687 ? 24.281 -0.056 5.484 1 84.81 687 THR B CA 1
ATOM 13776 C C . THR B 1 687 ? 22.984 0.612 5.059 1 84.81 687 THR B C 1
ATOM 13778 O O . THR B 1 687 ? 22.469 1.48 5.766 1 84.81 687 THR B O 1
ATOM 13781 N N . ALA B 1 688 ? 22.562 0.362 3.85 1 88.5 688 ALA B N 1
ATOM 13782 C CA . ALA B 1 688 ? 21.312 0.903 3.348 1 88.5 688 ALA B CA 1
ATOM 13783 C C . ALA B 1 688 ? 20.359 -0.214 2.904 1 88.5 688 ALA B C 1
ATOM 13785 O O . ALA B 1 688 ? 20.812 -1.271 2.455 1 88.5 688 ALA B O 1
ATOM 13786 N N . CYS B 1 689 ? 19.078 0.006 3.135 1 90.31 689 CYS B N 1
ATOM 13787 C CA . CYS B 1 689 ? 18.031 -0.917 2.709 1 90.31 689 CYS B CA 1
ATOM 13788 C C . CYS B 1 689 ? 16.953 -0.188 1.922 1 90.31 689 CYS B C 1
ATOM 13790 O O . CYS B 1 689 ? 16.625 0.958 2.23 1 90.31 689 CYS B O 1
ATOM 13792 N N . CYS B 1 690 ? 16.391 -0.808 0.837 1 88.12 690 CYS B N 1
ATOM 13793 C CA . CYS B 1 690 ? 15.242 -0.3 0.107 1 88.12 690 CYS B CA 1
ATOM 13794 C C . CYS B 1 690 ? 14.195 -1.394 -0.09 1 88.12 690 CYS B C 1
ATOM 13796 O O . CYS B 1 690 ? 14.539 -2.568 -0.227 1 88.12 690 CYS B O 1
ATOM 13798 N N . CYS B 1 691 ? 12.93 -1 -0.038 1 87.31 691 CYS B N 1
ATOM 13799 C CA . CYS B 1 691 ? 11.875 -1.937 -0.395 1 87.31 691 CYS B CA 1
ATOM 13800 C C . CYS B 1 691 ? 10.641 -1.197 -0.909 1 87.31 691 CYS B C 1
ATOM 13802 O O . CYS B 1 691 ? 10.445 -0.02 -0.603 1 87.31 691 CYS B O 1
ATOM 13804 N N . ASP B 1 692 ? 9.766 -1.834 -1.661 1 78.5 692 ASP B N 1
ATOM 13805 C CA . ASP B 1 692 ? 8.719 -1.145 -2.412 1 78.5 692 ASP B CA 1
ATOM 13806 C C . ASP B 1 692 ? 7.332 -1.625 -1.991 1 78.5 692 ASP B C 1
ATOM 13808 O O . ASP B 1 692 ? 6.391 -1.588 -2.783 1 78.5 692 ASP B O 1
ATOM 13812 N N . SER B 1 693 ? 7.207 -2.158 -0.838 1 76.25 693 SER B N 1
ATOM 13813 C CA . SER B 1 693 ? 5.898 -2.531 -0.308 1 76.25 693 SER B CA 1
ATOM 13814 C C . SER B 1 693 ? 5.582 -1.766 0.972 1 76.25 693 SER B C 1
ATOM 13816 O O . SER B 1 693 ? 6.465 -1.136 1.56 1 76.25 693 SER B O 1
ATOM 13818 N N . ASN B 1 694 ? 4.305 -1.861 1.374 1 78.38 694 ASN B N 1
ATOM 13819 C CA . ASN B 1 694 ? 3.896 -1.111 2.557 1 78.38 694 ASN B CA 1
ATOM 13820 C C . ASN B 1 694 ? 4.625 -1.597 3.807 1 78.38 694 ASN B C 1
ATOM 13822 O O . ASN B 1 694 ? 4.668 -2.797 4.078 1 78.38 694 ASN B O 1
ATOM 13826 N N . GLU B 1 695 ? 5.234 -0.692 4.551 1 81.56 695 GLU B N 1
ATOM 13827 C CA . GLU B 1 695 ? 5.855 -0.917 5.852 1 81.56 695 GLU B CA 1
ATOM 13828 C C . GLU B 1 695 ? 6.883 -2.045 5.789 1 81.56 695 GLU B C 1
ATOM 13830 O O . GLU B 1 695 ? 7.012 -2.826 6.734 1 81.56 695 GLU B O 1
ATOM 13835 N N . CYS B 1 696 ? 7.52 -2.174 4.672 1 85.19 696 CYS B N 1
ATOM 13836 C CA . CYS B 1 696 ? 8.484 -3.252 4.508 1 85.19 696 CYS B CA 1
ATOM 13837 C C . CYS B 1 696 ? 9.727 -3.008 5.359 1 85.19 696 CYS B C 1
ATOM 13839 O O . CYS B 1 696 ? 10.508 -3.928 5.605 1 85.19 696 CYS B O 1
ATOM 13841 N N . ILE B 1 697 ? 9.93 -1.777 5.734 1 87.81 697 ILE B N 1
ATOM 13842 C CA . ILE B 1 697 ? 10.93 -1.417 6.742 1 87.81 697 ILE B CA 1
ATOM 13843 C C . ILE B 1 697 ? 10.234 -0.759 7.934 1 87.81 697 ILE B C 1
ATOM 13845 O O . ILE B 1 697 ? 9.695 0.344 7.816 1 87.81 697 ILE B O 1
ATOM 13849 N N . ASP B 1 698 ? 10.125 -1.407 9.039 1 83.19 698 ASP B N 1
ATOM 13850 C CA . ASP B 1 698 ? 9.469 -0.922 10.242 1 83.19 698 ASP B CA 1
ATOM 13851 C C . ASP B 1 698 ? 10.203 -1.391 11.5 1 83.19 698 ASP B C 1
ATOM 13853 O O . ASP B 1 698 ? 10.141 -2.57 11.852 1 83.19 698 ASP B O 1
ATOM 13857 N N . PRO B 1 699 ? 10.906 -0.541 12.102 1 80.56 699 PRO B N 1
ATOM 13858 C CA . PRO B 1 699 ? 11.672 -0.92 13.297 1 80.56 699 PRO B CA 1
ATOM 13859 C C . PRO B 1 699 ? 10.781 -1.304 14.469 1 80.56 699 PRO B C 1
ATOM 13861 O O . PRO B 1 699 ? 11.234 -1.954 15.414 1 80.56 699 PRO B O 1
ATOM 13864 N N . THR B 1 700 ? 9.531 -0.859 14.469 1 73 700 THR B N 1
ATOM 13865 C CA . THR B 1 700 ? 8.609 -1.227 15.539 1 73 700 THR B CA 1
ATOM 13866 C C . THR B 1 700 ? 8.398 -2.736 15.578 1 73 700 THR B C 1
ATOM 13868 O O . THR B 1 700 ? 8.242 -3.324 16.656 1 73 700 THR B O 1
ATOM 13871 N N . TYR B 1 701 ? 8.43 -3.379 14.383 1 74.81 701 TYR B N 1
ATOM 13872 C CA . TYR B 1 701 ? 8.203 -4.816 14.273 1 74.81 701 TYR B CA 1
ATOM 13873 C C . TYR B 1 701 ? 9.445 -5.523 13.742 1 74.81 701 TYR B C 1
ATOM 13875 O O . TYR B 1 701 ? 9.391 -6.703 13.391 1 74.81 701 TYR B O 1
ATOM 13883 N N . ASN B 1 702 ? 10.516 -4.828 13.602 1 77.5 702 ASN B N 1
ATOM 13884 C CA . ASN B 1 702 ? 11.789 -5.355 13.133 1 77.5 702 ASN B CA 1
ATOM 13885 C C . ASN B 1 702 ? 11.68 -5.906 11.711 1 77.5 702 ASN B C 1
ATOM 13887 O O . ASN B 1 702 ? 12.172 -7 11.43 1 77.5 702 ASN B O 1
ATOM 13891 N N . ARG B 1 703 ? 10.938 -5.262 10.875 1 83.25 703 ARG B N 1
ATOM 13892 C CA . ARG B 1 703 ? 10.836 -5.633 9.461 1 83.25 703 ARG B CA 1
ATOM 13893 C C . ARG B 1 703 ? 12.039 -5.125 8.672 1 83.25 703 ARG B C 1
ATOM 13895 O O . ARG B 1 703 ? 12.375 -3.941 8.742 1 83.25 703 ARG B O 1
ATOM 13902 N N . VAL B 1 704 ? 12.719 -5.992 8 1 84.31 704 VAL B N 1
ATOM 13903 C CA . VAL B 1 704 ? 13.859 -5.664 7.156 1 84.31 704 VAL B CA 1
ATOM 13904 C C . VAL B 1 704 ? 13.734 -6.387 5.816 1 84.31 704 VAL B C 1
ATOM 13906 O O . VAL B 1 704 ? 13.344 -7.559 5.77 1 84.31 704 VAL B O 1
ATOM 13909 N N . PRO B 1 705 ? 13.992 -5.539 4.75 1 81.56 705 PRO B N 1
ATOM 13910 C CA . PRO B 1 705 ? 13.891 -6.215 3.457 1 81.56 705 PRO B CA 1
ATOM 13911 C C . PRO B 1 705 ? 14.961 -7.281 3.26 1 81.56 705 PRO B C 1
ATOM 13913 O O . PRO B 1 705 ? 16.062 -7.152 3.791 1 81.56 705 PRO B O 1
ATOM 13916 N N . GLY B 1 706 ? 14.703 -8.391 2.518 1 67.94 706 GLY B N 1
ATOM 13917 C CA . GLY B 1 706 ? 15.656 -9.445 2.225 1 67.94 706 GLY B CA 1
ATOM 13918 C C . GLY B 1 706 ? 15.68 -10.539 3.277 1 67.94 706 GLY B C 1
ATOM 13919 O O . GLY B 1 706 ? 16.172 -11.641 3.025 1 67.94 706 GLY B O 1
ATOM 13920 N N . LYS B 1 707 ? 15.305 -10.156 4.516 1 70.12 707 LYS B N 1
ATOM 13921 C CA . LYS B 1 707 ? 15.242 -11.188 5.543 1 70.12 707 LYS B CA 1
ATOM 13922 C C . LYS B 1 707 ? 14.102 -12.164 5.277 1 70.12 707 LYS B C 1
ATOM 13924 O O . LYS B 1 707 ? 12.961 -11.742 5.082 1 70.12 707 LYS B O 1
ATOM 13929 N N . GLN B 1 708 ? 14.555 -13.398 5.109 1 75.88 708 GLN B N 1
ATOM 13930 C CA . GLN B 1 708 ? 13.555 -14.438 4.848 1 75.88 708 GLN B CA 1
ATOM 13931 C C . GLN B 1 708 ? 12.859 -14.867 6.137 1 75.88 708 GLN B C 1
ATOM 13933 O O . GLN B 1 708 ? 13.5 -15.375 7.055 1 75.88 708 GLN B O 1
ATOM 13938 N N . LEU B 1 709 ? 11.602 -14.5 6.293 1 86.19 709 LEU B N 1
ATOM 13939 C CA . LEU B 1 709 ? 10.789 -14.93 7.426 1 86.19 709 LEU B CA 1
ATOM 13940 C C . LEU B 1 709 ? 10.547 -16.438 7.383 1 86.19 709 LEU B C 1
ATOM 13942 O O . LEU B 1 709 ? 10.164 -16.984 6.348 1 86.19 709 LEU B O 1
ATOM 13946 N N . LYS B 1 710 ? 10.953 -17.141 8.492 1 90.88 710 LYS B N 1
ATOM 13947 C CA . LYS B 1 710 ? 10.664 -18.562 8.617 1 90.88 710 LYS B CA 1
ATOM 13948 C C . LYS B 1 710 ? 9.375 -18.797 9.398 1 90.88 710 LYS B C 1
ATOM 13950 O O . LYS B 1 710 ? 9.203 -18.25 10.492 1 90.88 710 LYS B O 1
ATOM 13955 N N . CYS B 1 711 ? 8.477 -19.5 8.727 1 92 711 CYS B N 1
ATOM 13956 C CA . CYS B 1 711 ? 7.215 -19.812 9.383 1 92 711 CYS B CA 1
ATOM 13957 C C . CYS B 1 711 ? 7.078 -21.312 9.633 1 92 711 CYS B C 1
ATOM 13959 O O . CYS B 1 711 ? 7.57 -22.109 8.844 1 92 711 CYS B O 1
ATOM 13961 N N . TYR B 1 712 ? 6.5 -21.609 10.75 1 92.12 712 TYR B N 1
ATOM 13962 C CA . TYR B 1 712 ? 6.074 -22.984 10.984 1 92.12 712 TYR B CA 1
ATOM 13963 C C . TYR B 1 712 ? 4.777 -23.281 10.242 1 92.12 712 TYR B C 1
ATOM 13965 O O . TYR B 1 712 ? 3.811 -22.531 10.328 1 92.12 712 TYR B O 1
ATOM 13973 N N . VAL B 1 713 ? 4.816 -24.328 9.43 1 92.81 713 VAL B N 1
ATOM 13974 C CA . VAL B 1 713 ? 3.611 -24.781 8.742 1 92.81 713 VAL B CA 1
ATOM 13975 C C . VAL B 1 713 ? 3.271 -26.203 9.172 1 92.81 713 VAL B C 1
ATOM 13977 O O . VAL B 1 713 ? 4.164 -27 9.477 1 92.81 713 VAL B O 1
ATOM 13980 N N . GLY B 1 714 ? 1.939 -26.469 9.297 1 91.19 714 GLY B N 1
ATOM 13981 C CA . GLY B 1 714 ? 1.547 -27.812 9.719 1 91.19 714 GLY B CA 1
ATOM 13982 C C . GLY B 1 714 ? 0.202 -27.844 10.422 1 91.19 714 GLY B C 1
ATOM 13983 O O . GLY B 1 714 ? -0.628 -26.953 10.219 1 91.19 714 GLY B O 1
ATOM 13984 N N . LEU B 1 715 ? -0.007 -28.969 11.102 1 91.31 715 LEU B N 1
ATOM 13985 C CA . LEU B 1 715 ? -1.267 -29.234 11.789 1 91.31 715 LEU B CA 1
ATOM 13986 C C . LEU B 1 715 ? -1.017 -29.781 13.195 1 91.31 715 LEU B C 1
ATOM 13988 O O . LEU B 1 715 ? -0.136 -30.625 13.391 1 91.31 715 LEU B O 1
ATOM 13992 N N . ASN B 1 716 ? -1.72 -29.188 14.094 1 90.5 716 ASN B N 1
ATOM 13993 C CA . ASN B 1 716 ? -1.648 -29.641 15.484 1 90.5 716 ASN B CA 1
ATOM 13994 C C . ASN B 1 716 ? -3.039 -29.875 16.062 1 90.5 716 ASN B C 1
ATOM 13996 O O . ASN B 1 716 ? -3.924 -29.031 15.938 1 90.5 716 ASN B O 1
ATOM 14000 N N . THR B 1 717 ? -3.209 -31.078 16.531 1 88.5 717 THR B N 1
ATOM 14001 C CA . THR B 1 717 ? -4.398 -31.391 17.312 1 88.5 717 THR B CA 1
ATOM 14002 C C . THR B 1 717 ? -4.027 -31.641 18.781 1 88.5 717 THR B C 1
ATOM 14004 O O . THR B 1 717 ? -3.125 -32.438 19.062 1 88.5 717 THR B O 1
ATOM 14007 N N . ARG B 1 718 ? -4.637 -30.984 19.656 1 80.62 718 ARG B N 1
ATOM 14008 C CA . ARG B 1 718 ? -4.242 -31.031 21.062 1 80.62 718 ARG B CA 1
ATOM 14009 C C . ARG B 1 718 ? -4.465 -32.438 21.656 1 80.62 718 ARG B C 1
ATOM 14011 O O . ARG B 1 718 ? -3.633 -32.938 22.406 1 80.62 718 ARG B O 1
ATOM 14018 N N . TYR B 1 719 ? -5.625 -33.125 21.297 1 79.31 719 TYR B N 1
ATOM 14019 C CA . TYR B 1 719 ? -5.973 -34.406 21.938 1 79.31 719 TYR B CA 1
ATOM 14020 C C . TYR B 1 719 ? -5.949 -35.531 20.922 1 79.31 719 TYR B C 1
ATOM 14022 O O . TYR B 1 719 ? -5.973 -36.719 21.297 1 79.31 719 TYR B O 1
ATOM 14030 N N . GLY B 1 720 ? -5.918 -35.281 19.625 1 74.12 720 GLY B N 1
ATOM 14031 C CA . GLY B 1 720 ? -6.004 -36.312 18.594 1 74.12 720 GLY B CA 1
ATOM 14032 C C . GLY B 1 720 ? -4.652 -36.875 18.203 1 74.12 720 GLY B C 1
ATOM 14033 O O . GLY B 1 720 ? -4.578 -37.844 17.438 1 74.12 720 GLY B O 1
ATOM 14034 N N . GLY B 1 721 ? -3.578 -36.344 18.75 1 74.81 721 GLY B N 1
ATOM 14035 C CA . GLY B 1 721 ? -2.264 -36.938 18.531 1 74.81 721 GLY B CA 1
ATOM 14036 C C . GLY B 1 721 ? -1.627 -36.531 17.219 1 74.81 721 GLY B C 1
ATOM 14037 O O . GLY B 1 721 ? -0.583 -37.062 16.844 1 74.81 721 GLY B O 1
ATOM 14038 N N . VAL B 1 722 ? -2.232 -35.688 16.453 1 82.94 722 VAL B N 1
ATOM 14039 C CA . VAL B 1 722 ? -1.629 -35.219 15.203 1 82.94 722 VAL B CA 1
ATOM 14040 C C . VAL B 1 722 ? -0.781 -33.969 15.453 1 82.94 722 VAL B C 1
ATOM 14042 O O . VAL B 1 722 ? -1.301 -32.938 15.867 1 82.94 722 VAL B O 1
ATOM 14045 N N . ASN B 1 723 ? 0.523 -34.094 15.367 1 84.44 723 ASN B N 1
ATOM 14046 C CA . ASN B 1 723 ? 1.462 -32.969 15.445 1 84.44 723 ASN B CA 1
ATOM 14047 C C . ASN B 1 723 ? 2.553 -33.094 14.383 1 84.44 723 ASN B C 1
ATOM 14049 O O . ASN B 1 723 ? 3.619 -33.656 14.641 1 84.44 723 ASN B O 1
ATOM 14053 N N . VAL B 1 724 ? 2.227 -32.562 13.266 1 86.62 724 VAL B N 1
ATOM 14054 C CA . VAL B 1 724 ? 3.16 -32.625 12.148 1 86.62 724 VAL B CA 1
ATOM 14055 C C . VAL B 1 724 ? 3.391 -31.234 11.57 1 86.62 724 VAL B C 1
ATOM 14057 O O . VAL B 1 724 ? 2.457 -30.438 11.484 1 86.62 724 VAL B O 1
ATOM 14060 N N . GLY B 1 725 ? 4.625 -30.938 11.32 1 87.31 725 GLY B N 1
ATOM 14061 C CA . GLY B 1 725 ? 4.906 -29.625 10.75 1 87.31 725 GLY B CA 1
ATOM 14062 C C . GLY B 1 725 ? 6.336 -29.484 10.266 1 87.31 725 GLY B C 1
ATOM 14063 O O . GLY B 1 725 ? 7.133 -30.422 10.375 1 87.31 725 GLY B O 1
ATOM 14064 N N . ALA B 1 726 ? 6.586 -28.375 9.57 1 87.12 726 ALA B N 1
ATOM 14065 C CA . ALA B 1 726 ? 7.898 -28.016 9.039 1 87.12 726 ALA B CA 1
ATOM 14066 C C . ALA B 1 726 ? 8.086 -26.5 9.008 1 87.12 726 ALA B C 1
ATOM 14068 O O . ALA B 1 726 ? 7.125 -25.75 9.164 1 87.12 726 ALA B O 1
ATOM 14069 N N . GLU B 1 727 ? 9.336 -26.156 8.875 1 89.56 727 GLU B N 1
ATOM 14070 C CA . GLU B 1 727 ? 9.656 -24.75 8.68 1 89.56 727 GLU B CA 1
ATOM 14071 C C . GLU B 1 727 ? 9.812 -24.422 7.195 1 89.56 727 GLU B C 1
ATOM 14073 O O . GLU B 1 727 ? 10.422 -25.188 6.449 1 89.56 727 GLU B O 1
ATOM 14078 N N . VAL B 1 728 ? 9.18 -23.312 6.785 1 90.44 728 VAL B N 1
ATOM 14079 C CA . VAL B 1 728 ? 9.297 -22.875 5.395 1 90.44 728 VAL B CA 1
ATOM 14080 C C . VAL B 1 728 ? 9.68 -21.391 5.344 1 90.44 728 VAL B C 1
ATOM 14082 O O . VAL B 1 728 ? 9.414 -20.641 6.289 1 90.44 728 VAL B O 1
ATOM 14085 N N . ILE B 1 729 ? 10.305 -21 4.246 1 88.5 729 ILE B N 1
ATOM 14086 C CA . ILE B 1 729 ? 10.523 -19.578 3.982 1 88.5 729 ILE B CA 1
ATOM 14087 C C . ILE B 1 729 ? 9.242 -18.953 3.453 1 88.5 729 ILE B C 1
ATOM 14089 O O . ILE B 1 729 ? 8.609 -19.484 2.541 1 88.5 729 ILE B O 1
ATOM 14093 N N . CYS B 1 730 ? 8.82 -17.844 4.09 1 89.06 730 CYS B N 1
ATOM 14094 C CA . CYS B 1 730 ? 7.535 -17.25 3.768 1 89.06 730 CYS B CA 1
ATOM 14095 C C . CYS B 1 730 ? 7.699 -15.789 3.373 1 89.06 730 CYS B C 1
ATOM 14097 O O . CYS B 1 730 ? 8.312 -15.008 4.105 1 89.06 730 CYS B O 1
ATOM 14099 N N . ASP B 1 731 ? 7.203 -15.336 2.207 1 77.81 731 ASP B N 1
ATOM 14100 C CA . ASP B 1 731 ? 7.195 -13.945 1.765 1 77.81 731 ASP B CA 1
ATOM 14101 C C . ASP B 1 731 ? 5.945 -13.219 2.258 1 77.81 731 ASP B C 1
ATOM 14103 O O . ASP B 1 731 ? 5.828 -12 2.109 1 77.81 731 ASP B O 1
ATOM 14107 N N . GLY B 1 732 ? 5.215 -13.727 3.172 1 84.81 732 GLY B N 1
ATOM 14108 C CA . GLY B 1 732 ? 4.031 -13.133 3.77 1 84.81 732 GLY B CA 1
ATOM 14109 C C . GLY B 1 732 ? 4.055 -13.148 5.285 1 84.81 732 GLY B C 1
ATOM 14110 O O . GLY B 1 732 ? 5.031 -12.719 5.902 1 84.81 732 GLY B O 1
ATOM 14111 N N . TYR B 1 733 ? 2.924 -13.57 5.938 1 89.44 733 TYR B N 1
ATOM 14112 C CA . TYR B 1 733 ? 2.795 -13.695 7.387 1 89.44 733 TYR B CA 1
ATOM 14113 C C . TYR B 1 733 ? 2.873 -15.156 7.816 1 89.44 733 TYR B C 1
ATOM 14115 O O . TYR B 1 733 ? 2.434 -16.047 7.09 1 89.44 733 TYR B O 1
ATOM 14123 N N . CYS B 1 734 ? 3.562 -15.383 8.938 1 93.94 734 CYS B N 1
ATOM 14124 C CA . CYS B 1 734 ? 3.27 -16.625 9.641 1 93.94 734 CYS B CA 1
ATOM 14125 C C . CYS B 1 734 ? 1.861 -16.609 10.219 1 93.94 734 CYS B C 1
ATOM 14127 O O . CYS B 1 734 ? 1.52 -15.727 11 1 93.94 734 CYS B O 1
ATOM 14129 N N . ALA B 1 735 ? 1.043 -17.516 9.781 1 95 735 ALA B N 1
ATOM 14130 C CA . ALA B 1 735 ? -0.367 -17.453 10.164 1 95 735 ALA B CA 1
ATOM 14131 C C . ALA B 1 735 ? -0.825 -18.781 10.758 1 95 735 ALA B C 1
ATOM 14133 O O . ALA B 1 735 ? -0.16 -19.812 10.594 1 95 735 ALA B O 1
ATOM 14134 N N . SER B 1 736 ? -1.92 -18.734 11.477 1 94.88 736 SER B N 1
ATOM 14135 C CA . SER B 1 736 ? -2.588 -19.922 12 1 94.88 736 SER B CA 1
ATOM 14136 C C . SER B 1 736 ? -4.102 -19.75 12 1 94.88 736 SER B C 1
ATOM 14138 O O . SER B 1 736 ? -4.605 -18.625 12.078 1 94.88 736 SER B O 1
ATOM 14140 N N . VAL B 1 737 ? -4.762 -20.766 11.75 1 93.56 737 VAL B N 1
ATOM 14141 C CA . VAL B 1 737 ? -6.211 -20.859 11.891 1 93.56 737 VAL B CA 1
ATOM 14142 C C . VAL B 1 737 ? -6.559 -21.953 12.906 1 93.56 737 VAL B C 1
ATOM 14144 O O . VAL B 1 737 ? -6.082 -23.078 12.797 1 93.56 737 VAL B O 1
ATOM 14147 N N . ALA B 1 738 ? -7.328 -21.578 13.867 1 91.25 738 ALA B N 1
ATOM 14148 C CA . ALA B 1 738 ? -7.617 -22.5 14.953 1 91.25 738 ALA B CA 1
ATOM 14149 C C . ALA B 1 738 ? -9.109 -22.547 15.266 1 91.25 738 ALA B C 1
ATOM 14151 O O . ALA B 1 738 ? -9.805 -21.531 15.117 1 91.25 738 ALA B O 1
ATOM 14152 N N . ALA B 1 739 ? -9.562 -23.688 15.633 1 90 739 ALA B N 1
ATOM 14153 C CA . ALA B 1 739 ? -10.953 -23.859 16.031 1 90 739 ALA B CA 1
ATOM 14154 C C . ALA B 1 739 ? -11.109 -25.047 16.984 1 90 739 ALA B C 1
ATOM 14156 O O . ALA B 1 739 ? -10.266 -25.938 17 1 90 739 ALA B O 1
ATOM 14157 N N . VAL B 1 740 ? -12.203 -24.953 17.781 1 84.5 740 VAL B N 1
ATOM 14158 C CA . VAL B 1 740 ? -12.602 -26.109 18.562 1 84.5 740 VAL B CA 1
ATOM 14159 C C . VAL B 1 740 ? -13.539 -27 17.734 1 84.5 740 VAL B C 1
ATOM 14161 O O . VAL B 1 740 ? -14.586 -26.531 17.281 1 84.5 740 VAL B O 1
ATOM 14164 N N . VAL B 1 741 ? -13.062 -28.062 17.406 1 80.75 741 VAL B N 1
ATOM 14165 C CA . VAL B 1 741 ? -13.836 -29.031 16.609 1 80.75 741 VAL B CA 1
ATOM 14166 C C . VAL B 1 741 ? -14.203 -30.234 17.484 1 80.75 741 VAL B C 1
ATOM 14168 O O . VAL B 1 741 ? -13.328 -30.984 17.906 1 80.75 741 VAL B O 1
ATOM 14171 N N . GLY B 1 742 ? -15.453 -30.406 17.625 1 74.5 742 GLY B N 1
ATOM 14172 C CA . GLY B 1 742 ? -15.859 -31.422 18.594 1 74.5 742 GLY B CA 1
ATOM 14173 C C . GLY B 1 742 ? -15.266 -31.188 19.969 1 74.5 742 GLY B C 1
ATOM 14174 O O . GLY B 1 742 ? -15.492 -30.156 20.594 1 74.5 742 GLY B O 1
ATOM 14175 N N . SER B 1 743 ? -14.508 -32.125 20.438 1 75 743 SER B N 1
ATOM 14176 C CA . SER B 1 743 ? -13.883 -32 21.766 1 75 743 SER B CA 1
ATOM 14177 C C . SER B 1 743 ? -12.391 -31.734 21.641 1 75 743 SER B C 1
ATOM 14179 O O . SER B 1 743 ? -11.672 -31.734 22.641 1 75 743 SER B O 1
ATOM 14181 N N . ASP B 1 744 ? -12.008 -31.375 20.406 1 85.19 744 ASP B N 1
ATOM 14182 C CA . ASP B 1 744 ? -10.578 -31.188 20.188 1 85.19 744 ASP B CA 1
ATOM 14183 C C . ASP B 1 744 ? -10.281 -29.75 19.75 1 85.19 744 ASP B C 1
ATOM 14185 O O . ASP B 1 744 ? -11.172 -29.047 19.281 1 85.19 744 ASP B O 1
ATOM 14189 N N . PHE B 1 745 ? -9.07 -29.344 20.141 1 87.81 745 PHE B N 1
ATOM 14190 C CA . PHE B 1 745 ? -8.57 -28.062 19.688 1 87.81 745 PHE B CA 1
ATOM 14191 C C . PHE B 1 745 ? -7.578 -28.25 18.531 1 87.81 745 PHE B C 1
ATOM 14193 O O . PHE B 1 745 ? -6.523 -28.859 18.719 1 87.81 745 PHE B O 1
ATOM 14200 N N . VAL B 1 746 ? -8.008 -27.734 17.344 1 90.94 746 VAL B N 1
ATOM 14201 C CA . VAL B 1 746 ? -7.211 -27.938 16.141 1 90.94 746 VAL B CA 1
ATOM 14202 C C . VAL B 1 746 ? -6.613 -26.609 15.68 1 90.94 746 VAL B C 1
ATOM 14204 O O . VAL B 1 746 ? -7.305 -25.578 15.656 1 90.94 746 VAL B O 1
ATOM 14207 N N . THR B 1 747 ? -5.297 -26.625 15.391 1 92.25 747 THR B N 1
ATOM 14208 C CA . THR B 1 747 ? -4.621 -25.453 14.852 1 92.25 747 THR B CA 1
ATOM 14209 C C . THR B 1 747 ? -3.881 -25.797 13.562 1 92.25 747 THR B C 1
ATOM 14211 O O . THR B 1 747 ? -3.068 -26.719 13.539 1 92.25 747 THR B O 1
ATOM 14214 N N . ALA B 1 748 ? -4.238 -25.125 12.523 1 94.38 748 ALA B N 1
ATOM 14215 C CA . ALA B 1 748 ? -3.51 -25.234 11.258 1 94.38 748 ALA B CA 1
ATOM 14216 C C . ALA B 1 748 ? -2.555 -24.047 11.078 1 94.38 748 ALA B C 1
ATOM 14218 O O . ALA B 1 748 ? -2.959 -22.891 11.188 1 94.38 748 ALA B O 1
ATOM 14219 N N . PHE B 1 749 ? -1.289 -24.359 10.883 1 94.56 749 PHE B N 1
ATOM 14220 C CA . PHE B 1 749 ? -0.269 -23.344 10.656 1 94.56 749 PHE B CA 1
ATOM 14221 C C . PHE B 1 749 ? 0.076 -23.234 9.18 1 94.56 749 PHE B C 1
ATOM 14223 O O . PHE B 1 749 ? 0.153 -24.25 8.484 1 94.56 749 PHE B O 1
ATOM 14230 N N . HIS B 1 750 ? 0.248 -22.047 8.672 1 94.88 750 HIS B N 1
ATOM 14231 C CA . HIS B 1 750 ? 0.553 -21.891 7.25 1 94.88 750 HIS B CA 1
ATOM 14232 C C . HIS B 1 750 ? 1.258 -20.578 6.969 1 94.88 750 HIS B C 1
ATOM 14234 O O . HIS B 1 750 ? 1.317 -19.703 7.84 1 94.88 750 HIS B O 1
ATOM 14240 N N . CYS B 1 751 ? 1.896 -20.453 5.816 1 93.12 751 CYS B N 1
ATOM 14241 C CA . CYS B 1 751 ? 2.42 -19.203 5.27 1 93.12 751 CYS B CA 1
ATOM 14242 C C . CYS B 1 751 ? 1.349 -18.469 4.477 1 93.12 751 CYS B C 1
ATOM 14244 O O . CYS B 1 751 ? 0.965 -18.906 3.389 1 93.12 751 CYS B O 1
ATOM 14246 N N . ALA B 1 752 ? 0.861 -17.391 5.004 1 92.62 752 ALA B N 1
ATOM 14247 C CA . ALA B 1 752 ? -0.228 -16.656 4.363 1 92.62 752 ALA B CA 1
ATOM 14248 C C . ALA B 1 752 ? 0.304 -15.477 3.549 1 92.62 752 ALA B C 1
ATOM 14250 O O . ALA B 1 752 ? 1.18 -14.742 4.008 1 92.62 752 ALA B O 1
ATOM 14251 N N . PRO B 1 753 ? -0.274 -15.359 2.32 1 86.06 753 PRO B N 1
ATOM 14252 C CA . PRO B 1 753 ? 0.031 -14.109 1.624 1 86.06 753 PRO B CA 1
ATOM 14253 C C . PRO B 1 753 ? -0.41 -12.875 2.408 1 86.06 753 PRO B C 1
ATOM 14255 O O . PRO B 1 753 ? -1.408 -12.922 3.133 1 86.06 753 PRO B O 1
ATOM 14258 N N . ARG B 1 754 ? 0.254 -11.797 2.256 1 79.75 754 ARG B N 1
ATOM 14259 C CA . ARG B 1 754 ? -0.042 -10.57 2.998 1 79.75 754 ARG B CA 1
ATOM 14260 C C . ARG B 1 754 ? -1.468 -10.102 2.732 1 79.75 754 ARG B C 1
ATOM 14262 O O . ARG B 1 754 ? -2.1 -9.5 3.6 1 79.75 754 ARG B O 1
ATOM 14269 N N . SER B 1 755 ? -1.96 -10.258 1.521 1 74.88 755 SER B N 1
ATOM 14270 C CA . SER B 1 755 ? -3.309 -9.836 1.16 1 74.88 755 SER B CA 1
ATOM 14271 C C . SER B 1 755 ? -4.359 -10.578 1.971 1 74.88 755 SER B C 1
ATOM 14273 O O . SER B 1 755 ? -5.414 -10.031 2.291 1 74.88 755 SER B O 1
ATOM 14275 N N . MET B 1 756 ? -4.07 -11.805 2.258 1 86.19 756 MET B N 1
ATOM 14276 C CA . MET B 1 756 ? -5.012 -12.602 3.039 1 86.19 756 MET B CA 1
ATOM 14277 C C . MET B 1 756 ? -5.168 -12.031 4.445 1 86.19 756 MET B C 1
ATOM 14279 O O . MET B 1 756 ? -6.289 -11.859 4.93 1 86.19 756 MET B O 1
ATOM 14283 N N . CYS B 1 757 ? -4.113 -11.797 5.109 1 85.25 757 CYS B N 1
ATOM 14284 C CA . CYS B 1 757 ? -4.148 -11.258 6.465 1 85.25 757 CYS B CA 1
ATOM 14285 C C . CYS B 1 757 ? -4.742 -9.859 6.484 1 85.25 757 CYS B C 1
ATOM 14287 O O . CYS B 1 757 ? -5.496 -9.508 7.398 1 85.25 757 CYS B O 1
ATOM 14289 N N . ARG B 1 758 ? -4.434 -9.156 5.496 1 73.31 758 ARG B N 1
ATOM 14290 C CA . ARG B 1 758 ? -4.98 -7.805 5.406 1 73.31 758 ARG B CA 1
ATOM 14291 C C . ARG B 1 758 ? -6.5 -7.84 5.273 1 73.31 758 ARG B C 1
ATOM 14293 O O . ARG B 1 758 ? -7.199 -7.012 5.863 1 73.31 758 ARG B O 1
ATOM 14300 N N . SER B 1 759 ? -6.977 -8.703 4.465 1 74 759 SER B N 1
ATOM 14301 C CA . SER B 1 759 ? -8.414 -8.805 4.246 1 74 759 SER B CA 1
ATOM 14302 C C . SER B 1 759 ? -9.141 -9.211 5.523 1 74 759 SER B C 1
ATOM 14304 O O . SER B 1 759 ? -10.336 -8.953 5.676 1 74 759 SER B O 1
ATOM 14306 N N . LEU B 1 760 ? -8.438 -9.828 6.406 1 78.38 760 LEU B N 1
ATOM 14307 C CA . LEU B 1 760 ? -9.031 -10.258 7.668 1 78.38 760 LEU B CA 1
ATOM 14308 C C . LEU B 1 760 ? -8.773 -9.234 8.766 1 78.38 760 LEU B C 1
ATOM 14310 O O . LEU B 1 760 ? -9.18 -9.43 9.914 1 78.38 760 LEU B O 1
ATOM 14314 N N . GLY B 1 761 ? -8.008 -8.141 8.398 1 72.25 761 GLY B N 1
ATOM 14315 C CA . GLY B 1 761 ? -7.703 -7.098 9.367 1 72.25 761 GLY B CA 1
ATOM 14316 C C . GLY B 1 761 ? -6.699 -7.539 10.414 1 72.25 761 GLY B C 1
ATOM 14317 O O . GLY B 1 761 ? -6.812 -7.172 11.586 1 72.25 761 GLY B O 1
ATOM 14318 N N . LEU B 1 762 ? -5.727 -8.367 9.984 1 77.44 762 LEU B N 1
ATOM 14319 C CA . LEU B 1 762 ? -4.789 -8.945 10.945 1 77.44 762 LEU B CA 1
ATOM 14320 C C . LEU B 1 762 ? -3.375 -8.43 10.703 1 77.44 762 LEU B C 1
ATOM 14322 O O . LEU B 1 762 ? -2.811 -8.641 9.625 1 77.44 762 LEU B O 1
ATOM 14326 N N . ASP B 1 763 ? -2.789 -7.703 11.641 1 79.5 763 ASP B N 1
ATOM 14327 C CA . ASP B 1 763 ? -1.386 -7.305 11.688 1 79.5 763 ASP B CA 1
ATOM 14328 C C . ASP B 1 763 ? -0.79 -7.559 13.07 1 79.5 763 ASP B C 1
ATOM 14330 O O . ASP B 1 763 ? -0.922 -6.727 13.969 1 79.5 763 ASP B O 1
ATOM 14334 N N . ASN B 1 764 ? -0.11 -8.695 13.125 1 80.44 764 ASN B N 1
ATOM 14335 C CA . ASN B 1 764 ? 0.419 -9.188 14.398 1 80.44 764 ASN B CA 1
ATOM 14336 C C . ASN B 1 764 ? -0.661 -9.227 15.477 1 80.44 764 ASN B C 1
ATOM 14338 O O . ASN B 1 764 ? -0.446 -8.758 16.594 1 80.44 764 ASN B O 1
ATOM 14342 N N . SER B 1 765 ? -1.785 -9.781 15.07 1 79.38 765 SER B N 1
ATOM 14343 C CA . SER B 1 765 ? -2.971 -9.867 15.922 1 79.38 765 SER B CA 1
ATOM 14344 C C . SER B 1 765 ? -3.83 -11.07 15.547 1 79.38 765 SER B C 1
ATOM 14346 O O . SER B 1 765 ? -3.541 -11.766 14.57 1 79.38 765 SER B O 1
ATOM 14348 N N . ASN B 1 766 ? -4.816 -11.422 16.375 1 83 766 ASN B N 1
ATOM 14349 C CA . ASN B 1 766 ? -5.758 -12.508 16.125 1 83 766 ASN B CA 1
ATOM 14350 C C . ASN B 1 766 ? -7.203 -12.023 16.156 1 83 766 ASN B C 1
ATOM 14352 O O . ASN B 1 766 ? -7.504 -11 16.781 1 83 766 ASN B O 1
ATOM 14356 N N . ASN B 1 767 ? -8 -12.711 15.344 1 74.75 767 ASN B N 1
ATOM 14357 C CA . ASN B 1 767 ? -9.43 -12.43 15.336 1 74.75 767 ASN B CA 1
ATOM 14358 C C . ASN B 1 767 ? -10.234 -13.625 14.836 1 74.75 767 ASN B C 1
ATOM 14360 O O . ASN B 1 767 ? -9.68 -14.562 14.273 1 74.75 767 ASN B O 1
ATOM 14364 N N . THR B 1 768 ? -11.555 -13.5 15.133 1 79.81 768 THR B N 1
ATOM 14365 C CA . THR B 1 768 ? -12.461 -14.531 14.625 1 79.81 768 THR B CA 1
ATOM 14366 C C . THR B 1 768 ? -12.945 -14.172 13.227 1 79.81 768 THR B C 1
ATOM 14368 O O . THR B 1 768 ? -12.938 -13.008 12.836 1 79.81 768 THR B O 1
ATOM 14371 N N . LEU B 1 769 ? -13.359 -15.172 12.477 1 78.81 769 LEU B N 1
ATOM 14372 C CA . LEU B 1 769 ? -13.867 -14.945 11.133 1 78.81 769 LEU B CA 1
ATOM 14373 C C . LEU B 1 769 ? -15.297 -14.422 11.164 1 78.81 769 LEU B C 1
ATOM 14375 O O . LEU B 1 769 ? -16.078 -14.812 12.031 1 78.81 769 LEU B O 1
ATOM 14379 N N . MET B 1 770 ? -15.727 -13.617 10.328 1 67.12 770 MET B N 1
ATOM 14380 C CA . MET B 1 770 ? -17.031 -12.945 10.305 1 67.12 770 MET B CA 1
ATOM 14381 C C . MET B 1 770 ? -18.156 -13.961 10.188 1 67.12 770 MET B C 1
ATOM 14383 O O . MET B 1 770 ? -19.203 -13.812 10.836 1 67.12 770 MET B O 1
ATOM 14387 N N . LEU B 1 771 ? -18.047 -15 9.352 1 72.38 771 LEU B N 1
ATOM 14388 C CA . LEU B 1 771 ? -19.141 -15.93 9.094 1 72.38 771 LEU B CA 1
ATOM 14389 C C . LEU B 1 771 ? -19.078 -17.125 10.047 1 72.38 771 LEU B C 1
ATOM 14391 O O . LEU B 1 771 ? -20.016 -17.922 10.117 1 72.38 771 LEU B O 1
ATOM 14395 N N . ASP B 1 772 ? -18.016 -17.266 10.797 1 79.44 772 ASP B N 1
ATOM 14396 C CA . ASP B 1 772 ? -17.844 -18.312 11.789 1 79.44 772 ASP B CA 1
ATOM 14397 C C . ASP B 1 772 ? -16.969 -17.828 12.953 1 79.44 772 ASP B C 1
ATOM 14399 O O . ASP B 1 772 ? -15.75 -17.938 12.898 1 79.44 772 ASP B O 1
ATOM 14403 N N . ARG B 1 773 ? -17.609 -17.484 13.992 1 77.5 773 ARG B N 1
ATOM 14404 C CA . ARG B 1 773 ? -16.906 -16.859 15.109 1 77.5 773 ARG B CA 1
ATOM 14405 C C . ARG B 1 773 ? -16.172 -17.891 15.961 1 77.5 773 ARG B C 1
ATOM 14407 O O . ARG B 1 773 ? -15.445 -17.531 16.891 1 77.5 773 ARG B O 1
ATOM 14414 N N . TYR B 1 774 ? -16.328 -19.125 15.594 1 83.25 774 TYR B N 1
ATOM 14415 C CA . TYR B 1 774 ? -15.617 -20.156 16.344 1 83.25 774 TYR B CA 1
ATOM 14416 C C . TYR B 1 774 ? -14.234 -20.406 15.758 1 83.25 774 TYR B C 1
ATOM 14418 O O . TYR B 1 774 ? -13.406 -21.094 16.359 1 83.25 774 TYR B O 1
ATOM 14426 N N . VAL B 1 775 ? -14.016 -19.828 14.586 1 88.94 775 VAL B N 1
ATOM 14427 C CA . VAL B 1 775 ? -12.711 -19.984 13.969 1 88.94 775 VAL B CA 1
ATOM 14428 C C . VAL B 1 775 ? -11.867 -18.734 14.219 1 88.94 775 VAL B C 1
ATOM 14430 O O . VAL B 1 775 ? -12.297 -17.609 13.914 1 88.94 775 VAL B O 1
ATOM 14433 N N . ASN B 1 776 ? -10.695 -18.953 14.758 1 88.75 776 ASN B N 1
ATOM 14434 C CA . ASN B 1 776 ? -9.766 -17.875 15.062 1 88.75 776 ASN B CA 1
ATOM 14435 C C . ASN B 1 776 ? -8.586 -17.844 14.086 1 88.75 776 ASN B C 1
ATOM 14437 O O . ASN B 1 776 ? -7.973 -18.891 13.828 1 88.75 776 ASN B O 1
ATOM 14441 N N . ALA B 1 777 ? -8.352 -16.734 13.523 1 89.94 777 ALA B N 1
ATOM 14442 C CA . ALA B 1 777 ? -7.203 -16.562 12.641 1 89.94 777 ALA B CA 1
ATOM 14443 C C . ALA B 1 777 ? -6.16 -15.641 13.266 1 89.94 777 ALA B C 1
ATOM 14445 O O . ALA B 1 777 ? -6.508 -14.68 13.961 1 89.94 777 ALA B O 1
ATOM 14446 N N . TYR B 1 778 ? -4.934 -16 13.07 1 90.56 778 TYR B N 1
ATOM 14447 C CA . TYR B 1 778 ? -3.799 -15.25 13.586 1 90.56 778 TYR B CA 1
ATOM 14448 C C . TYR B 1 778 ? -2.748 -15.031 12.508 1 90.56 778 TYR B C 1
ATOM 14450 O O . TYR B 1 778 ? -2.457 -15.945 11.719 1 90.56 778 TYR B O 1
ATOM 14458 N N . CYS B 1 779 ? -2.203 -13.727 12.336 1 89.88 779 CYS B N 1
ATOM 14459 C CA . CYS B 1 779 ? -1.104 -13.414 11.422 1 89.88 779 CYS B CA 1
ATOM 14460 C C . CYS B 1 779 ? -0.01 -12.633 12.133 1 89.88 779 CYS B C 1
ATOM 14462 O O . CYS B 1 779 ? -0.301 -11.734 12.93 1 89.88 779 CYS B O 1
ATOM 14464 N N . CYS B 1 780 ? 1.272 -13.031 11.898 1 88.81 780 CYS B N 1
ATOM 14465 C CA . CYS B 1 780 ? 2.391 -12.312 12.492 1 88.81 780 CYS B CA 1
ATOM 14466 C C . CYS B 1 780 ? 3.617 -12.367 11.594 1 88.81 780 CYS B C 1
ATOM 14468 O O . CYS B 1 780 ? 3.758 -13.281 10.781 1 88.81 780 CYS B O 1
ATOM 14470 N N . ASP B 1 781 ? 4.551 -11.383 11.664 1 86.81 781 ASP B N 1
ATOM 14471 C CA . ASP B 1 781 ? 5.805 -11.367 10.922 1 86.81 781 ASP B CA 1
ATOM 14472 C C . ASP B 1 781 ? 6.926 -10.742 11.742 1 86.81 781 ASP B C 1
ATOM 14474 O O . ASP B 1 781 ? 7.887 -10.203 11.188 1 86.81 781 ASP B O 1
ATOM 14478 N N . VAL B 1 782 ? 6.805 -10.781 13.086 1 80 782 VAL B N 1
ATOM 14479 C CA . VAL B 1 782 ? 7.703 -10.055 13.977 1 80 782 VAL B CA 1
ATOM 14480 C C . VAL B 1 782 ? 9.008 -10.844 14.148 1 80 782 VAL B C 1
ATOM 14482 O O . VAL B 1 782 ? 10.055 -10.258 14.43 1 80 782 VAL B O 1
ATOM 14485 N N . PHE B 1 783 ? 8.977 -12.219 14.242 1 83 783 PHE B N 1
ATOM 14486 C CA . PHE B 1 783 ? 10.141 -13.094 14.344 1 83 783 PHE B CA 1
ATOM 14487 C C . PHE B 1 783 ? 9.844 -14.469 13.75 1 83 783 PHE B C 1
ATOM 14489 O O . PHE B 1 783 ? 8.68 -14.789 13.477 1 83 783 PHE B O 1
ATOM 14496 N N . ASP B 1 784 ? 10.867 -15.195 13.539 1 86.19 784 ASP B N 1
ATOM 14497 C CA . ASP B 1 784 ? 10.719 -16.531 12.969 1 86.19 784 ASP B CA 1
ATOM 14498 C C . ASP B 1 784 ? 9.789 -17.391 13.828 1 86.19 784 ASP B C 1
ATOM 14500 O O . ASP B 1 784 ? 9.891 -17.391 15.055 1 86.19 784 ASP B O 1
ATOM 14504 N N . ASN B 1 785 ? 8.812 -18.031 13.18 1 90.44 785 ASN B N 1
ATOM 14505 C CA . ASN B 1 785 ? 7.887 -18.969 13.797 1 90.44 785 ASN B CA 1
ATOM 14506 C C . ASN B 1 785 ? 7.016 -18.281 14.852 1 90.44 785 ASN B C 1
ATOM 14508 O O . ASN B 1 785 ? 6.711 -18.859 15.891 1 90.44 785 ASN B O 1
ATOM 14512 N N . CYS B 1 786 ? 6.703 -17.031 14.609 1 89.62 786 CYS B N 1
ATOM 14513 C CA . CYS B 1 786 ? 5.879 -16.281 15.547 1 89.62 786 CYS B CA 1
ATOM 14514 C C . CYS B 1 786 ? 4.488 -16.891 15.664 1 89.62 786 CYS B C 1
ATOM 14516 O O . CYS B 1 786 ? 3.785 -16.672 16.641 1 89.62 786 CYS B O 1
ATOM 14518 N N . ASN B 1 787 ? 4.051 -17.656 14.688 1 92.06 787 ASN B N 1
ATOM 14519 C CA . ASN B 1 787 ? 2.717 -18.234 14.719 1 92.06 787 ASN B CA 1
ATOM 14520 C C . ASN B 1 787 ? 2.643 -19.422 15.68 1 92.06 787 ASN B C 1
ATOM 14522 O O . ASN B 1 787 ? 1.563 -19.969 15.922 1 92.06 787 ASN B O 1
ATOM 14526 N N . LEU B 1 788 ? 3.738 -19.797 16.266 1 89.75 788 LEU B N 1
ATOM 14527 C CA . LEU B 1 788 ? 3.758 -20.891 17.219 1 89.75 788 LEU B CA 1
ATOM 14528 C C . LEU B 1 788 ? 3.498 -20.375 18.641 1 89.75 788 LEU B C 1
ATOM 14530 O O . LEU B 1 788 ? 3.189 -21.156 19.531 1 89.75 788 LEU B O 1
ATOM 14534 N N . VAL B 1 789 ? 3.629 -19.125 18.734 1 80.81 789 VAL B N 1
ATOM 14535 C CA . VAL B 1 789 ? 3.523 -18.562 20.062 1 80.81 789 VAL B CA 1
ATOM 14536 C C . VAL B 1 789 ? 2.16 -18.891 20.672 1 80.81 789 VAL B C 1
ATOM 14538 O O . VAL B 1 789 ? 1.124 -18.656 20.047 1 80.81 789 VAL B O 1
ATOM 14541 N N . GLY B 1 790 ? 2.135 -19.5 21.797 1 71.31 790 GLY B N 1
ATOM 14542 C CA . GLY B 1 790 ? 0.911 -19.797 22.516 1 71.31 790 GLY B CA 1
ATOM 14543 C C . GLY B 1 790 ? 0.25 -21.078 22.062 1 71.31 790 GLY B C 1
ATOM 14544 O O . GLY B 1 790 ? -0.783 -21.484 22.609 1 71.31 790 GLY B O 1
ATOM 14545 N N . SER B 1 791 ? 0.787 -21.734 20.953 1 72.62 791 SER B N 1
ATOM 14546 C CA . SER B 1 791 ? 0.137 -22.922 20.406 1 72.62 791 SER B CA 1
ATOM 14547 C C . SER B 1 791 ? 0.491 -24.156 21.203 1 72.62 791 SER B C 1
ATOM 14549 O O . SER B 1 791 ? -0.193 -25.188 21.109 1 72.62 791 SER B O 1
ATOM 14551 N N . GLY B 1 792 ? 1.429 -24.094 22.109 1 64.75 792 GLY B N 1
ATOM 14552 C CA . GLY B 1 792 ? 1.848 -25.25 22.875 1 64.75 792 GLY B CA 1
ATOM 14553 C C . GLY B 1 792 ? 2.707 -26.219 22.094 1 64.75 792 GLY B C 1
ATOM 14554 O O . GLY B 1 792 ? 3.168 -27.234 22.625 1 64.75 792 GLY B O 1
ATOM 14555 N N . VAL B 1 793 ? 2.871 -26.078 20.703 1 67.56 793 VAL B N 1
ATOM 14556 C CA . VAL B 1 793 ? 3.717 -26.953 19.891 1 67.56 793 VAL B CA 1
ATOM 14557 C C . VAL B 1 793 ? 5.176 -26.797 20.328 1 67.56 793 VAL B C 1
ATOM 14559 O O . VAL B 1 793 ? 5.633 -25.703 20.625 1 67.56 793 VAL B O 1
ATOM 14562 N N . ASN B 1 794 ? 5.75 -27.953 20.672 1 60.03 794 ASN B N 1
ATOM 14563 C CA . ASN B 1 794 ? 7.152 -27.984 21.078 1 60.03 794 ASN B CA 1
ATOM 14564 C C . ASN B 1 794 ? 8.062 -27.5 19.953 1 60.03 794 ASN B C 1
ATOM 14566 O O . ASN B 1 794 ? 8.125 -28.125 18.891 1 60.03 794 ASN B O 1
ATOM 14570 N N . ILE B 1 795 ? 8.656 -26.344 20.062 1 57.56 795 ILE B N 1
ATOM 14571 C CA . ILE B 1 795 ? 9.477 -25.656 19.062 1 57.56 795 ILE B CA 1
ATOM 14572 C C . ILE B 1 795 ? 10.875 -26.281 19.031 1 57.56 795 ILE B C 1
ATOM 14574 O O . ILE B 1 795 ? 11.703 -25.906 18.203 1 57.56 795 ILE B O 1
ATOM 14578 N N . THR B 1 796 ? 11.289 -27.109 19.938 1 55.09 796 THR B N 1
ATOM 14579 C CA . THR B 1 796 ? 12.672 -27.562 20 1 55.09 796 THR B CA 1
ATOM 14580 C C . THR B 1 796 ? 13.016 -28.438 18.797 1 55.09 796 THR B C 1
ATOM 14582 O O . THR B 1 796 ? 14.18 -28.562 18.422 1 55.09 796 THR B O 1
ATOM 14585 N N . ASN B 1 797 ? 12.039 -29.125 18.203 1 59.53 797 ASN B N 1
ATOM 14586 C CA . ASN B 1 797 ? 12.422 -30.016 17.109 1 59.53 797 ASN B CA 1
ATOM 14587 C C . ASN B 1 797 ? 11.734 -29.609 15.805 1 59.53 797 ASN B C 1
ATOM 14589 O O . ASN B 1 797 ? 11.008 -30.391 15.203 1 59.53 797 ASN B O 1
ATOM 14593 N N . ILE B 1 798 ? 11.93 -28.359 15.523 1 63.22 798 ILE B N 1
ATOM 14594 C CA . ILE B 1 798 ? 11.344 -27.938 14.25 1 63.22 798 ILE B CA 1
ATOM 14595 C C . ILE B 1 798 ? 12.195 -28.469 13.094 1 63.22 798 ILE B C 1
ATOM 14597 O O . ILE B 1 798 ? 13.406 -28.25 13.055 1 63.22 798 ILE B O 1
ATOM 14601 N N . PRO B 1 799 ? 11.578 -29.25 12.258 1 64.31 799 PRO B N 1
ATOM 14602 C CA . PRO B 1 799 ? 12.367 -29.703 11.109 1 64.31 799 PRO B CA 1
ATOM 14603 C C . PRO B 1 799 ? 12.977 -28.547 10.32 1 64.31 799 PRO B C 1
ATOM 14605 O O . PRO B 1 799 ? 12.445 -27.438 10.336 1 64.31 799 PRO B O 1
ATOM 14608 N N . PRO B 1 800 ? 14.133 -28.781 9.82 1 65 800 PRO B N 1
ATOM 14609 C CA . PRO B 1 800 ? 14.812 -27.734 9.031 1 65 800 PRO B CA 1
ATOM 14610 C C . PRO B 1 800 ? 13.938 -27.188 7.906 1 65 800 PRO B C 1
ATOM 14612 O O . PRO B 1 800 ? 12.945 -27.828 7.527 1 65 800 PRO B O 1
ATOM 14615 N N . VAL B 1 801 ? 14.328 -26.078 7.43 1 69.12 801 VAL B N 1
ATOM 14616 C CA . VAL B 1 801 ? 13.641 -25.359 6.359 1 69.12 801 VAL B CA 1
ATOM 14617 C C . VAL B 1 801 ? 13.531 -26.266 5.129 1 69.12 801 VAL B C 1
ATOM 14619 O O . VAL B 1 801 ? 14.531 -26.828 4.676 1 69.12 801 VAL B O 1
ATOM 14622 N N . SER B 1 802 ? 12.289 -26.406 4.77 1 71.88 802 SER B N 1
ATOM 14623 C CA . SER B 1 802 ? 12.039 -27.188 3.561 1 71.88 802 SER B CA 1
ATOM 14624 C C . SER B 1 802 ? 12.555 -26.469 2.32 1 71.88 802 SER B C 1
ATOM 14626 O O . SER B 1 802 ? 12.336 -25.266 2.162 1 71.88 802 SER B O 1
ATOM 14628 N N . PRO B 1 803 ? 13.344 -27.203 1.582 1 65 803 PRO B N 1
ATOM 14629 C CA . PRO B 1 803 ? 13.828 -26.578 0.352 1 65 803 PRO B CA 1
ATOM 14630 C C . PRO B 1 803 ? 12.711 -26.266 -0.635 1 65 803 PRO B C 1
ATOM 14632 O O . PRO B 1 803 ? 11.633 -26.859 -0.562 1 65 803 PRO B O 1
ATOM 14635 N N . ASN B 1 804 ? 12.977 -25.359 -1.484 1 70.12 804 ASN B N 1
ATOM 14636 C CA . ASN B 1 804 ? 12.016 -25 -2.523 1 70.12 804 ASN B CA 1
ATOM 14637 C C . ASN B 1 804 ? 11.781 -26.156 -3.492 1 70.12 804 ASN B C 1
ATOM 14639 O O . ASN B 1 804 ? 12.734 -26.734 -4.023 1 70.12 804 ASN B O 1
ATOM 14643 N N . GLU B 1 805 ? 10.523 -26.531 -3.516 1 84.12 805 GLU B N 1
ATOM 14644 C CA . GLU B 1 805 ? 10.094 -27.562 -4.453 1 84.12 805 GLU B CA 1
ATOM 14645 C C . GLU B 1 805 ? 9.656 -26.953 -5.785 1 84.12 805 GLU B C 1
ATOM 14647 O O . GLU B 1 805 ? 9.789 -25.734 -5.988 1 84.12 805 GLU B O 1
ATOM 14652 N N . ALA B 1 806 ? 9.328 -27.844 -6.73 1 85.12 806 ALA B N 1
ATOM 14653 C CA . ALA B 1 806 ? 8.875 -27.359 -8.031 1 85.12 806 ALA B CA 1
ATOM 14654 C C . ALA B 1 806 ? 7.625 -26.5 -7.887 1 85.12 806 ALA B C 1
ATOM 14656 O O . ALA B 1 806 ? 6.684 -26.859 -7.176 1 85.12 806 ALA B O 1
ATOM 14657 N N . PRO B 1 807 ? 7.699 -25.344 -8.523 1 88.19 807 PRO B N 1
ATOM 14658 C CA . PRO B 1 807 ? 6.539 -24.453 -8.383 1 88.19 807 PRO B CA 1
ATOM 14659 C C . PRO B 1 807 ? 5.301 -25 -9.094 1 88.19 807 PRO B C 1
ATOM 14661 O O . PRO B 1 807 ? 5.414 -25.609 -10.164 1 88.19 807 PRO B O 1
ATOM 14664 N N . ARG B 1 808 ? 4.137 -24.797 -8.562 1 90.44 808 ARG B N 1
ATOM 14665 C CA . ARG B 1 808 ? 2.84 -25.141 -9.141 1 90.44 808 ARG B CA 1
ATOM 14666 C C . ARG B 1 808 ? 1.777 -24.125 -8.75 1 90.44 808 ARG B C 1
ATOM 14668 O O . ARG B 1 808 ? 1.988 -23.312 -7.84 1 90.44 808 ARG B O 1
ATOM 14675 N N . ALA B 1 809 ? 0.696 -24.172 -9.484 1 91.81 809 ALA B N 1
ATOM 14676 C CA . ALA B 1 809 ? -0.383 -23.219 -9.219 1 91.81 809 ALA B CA 1
ATOM 14677 C C . ALA B 1 809 ? -1.372 -23.781 -8.203 1 91.81 809 ALA B C 1
ATOM 14679 O O . ALA B 1 809 ? -1.967 -24.844 -8.43 1 91.81 809 ALA B O 1
ATOM 14680 N N . CYS B 1 810 ? -1.481 -23.156 -7.035 1 93.69 810 CYS B N 1
ATOM 14681 C CA . CYS B 1 810 ? -2.43 -23.531 -5.996 1 93.69 810 CYS B CA 1
ATOM 14682 C C . CYS B 1 810 ? -3.307 -22.359 -5.594 1 93.69 810 CYS B C 1
ATOM 14684 O O . CYS B 1 810 ? -2.893 -21.203 -5.715 1 93.69 810 CYS B O 1
ATOM 14686 N N . TYR B 1 811 ? -4.52 -22.688 -5.23 1 93.31 811 TYR B N 1
ATOM 14687 C CA . TYR B 1 811 ? -5.398 -21.641 -4.719 1 93.31 811 TYR B CA 1
ATOM 14688 C C . TYR B 1 811 ? -5.109 -21.344 -3.252 1 93.31 811 TYR B C 1
ATOM 14690 O O . TYR B 1 811 ? -4.859 -22.266 -2.471 1 93.31 811 TYR B O 1
ATOM 14698 N N . SER B 1 812 ? -5.059 -20.078 -2.908 1 93.38 812 SER B N 1
ATOM 14699 C CA . SER B 1 812 ? -4.891 -19.672 -1.516 1 93.38 812 SER B CA 1
ATOM 14700 C C . SER B 1 812 ? -6.078 -18.844 -1.035 1 93.38 812 SER B C 1
ATOM 14702 O O . SER B 1 812 ? -6.57 -17.984 -1.761 1 93.38 812 SER B O 1
ATOM 14704 N N . GLY B 1 813 ? -6.613 -19.156 0.2 1 92 813 GLY B N 1
ATOM 14705 C CA . GLY B 1 813 ? -7.715 -18.406 0.782 1 92 813 GLY B CA 1
ATOM 14706 C C . GLY B 1 813 ? -8.469 -19.172 1.851 1 92 813 GLY B C 1
ATOM 14707 O O . GLY B 1 813 ? -8.188 -20.359 2.076 1 92 813 GLY B O 1
ATOM 14708 N N . ILE B 1 814 ? -9.352 -18.5 2.527 1 92.44 814 ILE B N 1
ATOM 14709 C CA . ILE B 1 814 ? -10.195 -19.109 3.545 1 92.44 814 ILE B CA 1
ATOM 14710 C C . ILE B 1 814 ? -11.664 -19.016 3.121 1 92.44 814 ILE B C 1
ATOM 14712 O O . ILE B 1 814 ? -12.125 -17.938 2.709 1 92.44 814 ILE B O 1
ATOM 14716 N N . PHE B 1 815 ? -12.297 -20.094 3.182 1 91.5 815 PHE B N 1
ATOM 14717 C CA . PHE B 1 815 ? -13.719 -20.172 2.852 1 91.5 815 PHE B CA 1
ATOM 14718 C C . PHE B 1 815 ? -14.531 -20.625 4.059 1 91.5 815 PHE B C 1
ATOM 14720 O O . PHE B 1 815 ? -14.078 -21.469 4.84 1 91.5 815 PHE B O 1
ATOM 14727 N N . VAL B 1 816 ? -15.664 -20.078 4.238 1 88.56 816 VAL B N 1
ATOM 14728 C CA . VAL B 1 816 ? -16.703 -20.609 5.117 1 88.56 816 VAL B CA 1
ATOM 14729 C C . VAL B 1 816 ? -17.922 -21.016 4.293 1 88.56 816 VAL B C 1
ATOM 14731 O O . VAL B 1 816 ? -18.562 -20.156 3.658 1 88.56 816 VAL B O 1
ATOM 14734 N N . GLY B 1 817 ? -18.141 -22.219 4.266 1 85 817 GLY B N 1
ATOM 14735 C CA . GLY B 1 817 ? -19.062 -22.703 3.25 1 85 817 GLY B CA 1
ATOM 14736 C C . GLY B 1 817 ? -18.562 -22.469 1.834 1 85 817 GLY B C 1
ATOM 14737 O O . GLY B 1 817 ? -17.438 -22.844 1.496 1 85 817 GLY B O 1
ATOM 14738 N N . THR B 1 818 ? -19.344 -21.859 1.016 1 83.62 818 THR B N 1
ATOM 14739 C CA . THR B 1 818 ? -18.953 -21.578 -0.361 1 83.62 818 THR B CA 1
ATOM 14740 C C . THR B 1 818 ? -18.531 -20.125 -0.511 1 83.62 818 THR B C 1
ATOM 14742 O O . THR B 1 818 ? -18.172 -19.688 -1.604 1 83.62 818 THR B O 1
ATOM 14745 N N . THR B 1 819 ? -18.5 -19.469 0.589 1 82.56 819 THR B N 1
ATOM 14746 C CA . THR B 1 819 ? -18.172 -18.047 0.542 1 82.56 819 THR B CA 1
ATOM 14747 C C . THR B 1 819 ? -16.734 -17.797 0.944 1 82.56 819 THR B C 1
ATOM 14749 O O . THR B 1 819 ? -16.281 -18.25 1.996 1 82.56 819 THR B O 1
ATOM 14752 N N . GLN B 1 820 ? -16.047 -17.141 0.126 1 86.38 820 GLN B N 1
ATOM 14753 C CA . GLN B 1 820 ? -14.672 -16.75 0.448 1 86.38 820 GLN B CA 1
ATOM 14754 C C . GLN B 1 820 ? -14.641 -15.586 1.425 1 86.38 820 GLN B C 1
ATOM 14756 O O . GLN B 1 820 ? -15.211 -14.523 1.148 1 86.38 820 GLN B O 1
ATOM 14761 N N . VAL B 1 821 ? -13.914 -15.695 2.609 1 83.06 821 VAL B N 1
ATOM 14762 C CA . VAL B 1 821 ? -13.961 -14.672 3.65 1 83.06 821 VAL B CA 1
ATOM 14763 C C . VAL B 1 821 ? -12.641 -13.906 3.676 1 83.06 821 VAL B C 1
ATOM 14765 O O . VAL B 1 821 ? -12.555 -12.836 4.281 1 83.06 821 VAL B O 1
ATOM 14768 N N . SER B 1 822 ? -11.68 -14.422 3.074 1 84.31 822 SER B N 1
ATOM 14769 C CA . SER B 1 822 ? -10.398 -13.727 2.945 1 84.31 822 SER B CA 1
ATOM 14770 C C . SER B 1 822 ? -10.078 -13.422 1.486 1 84.31 822 SER B C 1
ATOM 14772 O O . SER B 1 822 ? -10.68 -14 0.579 1 84.31 822 SER B O 1
ATOM 14774 N N . ASP B 1 823 ? -9.078 -12.484 1.33 1 78.5 823 ASP B N 1
ATOM 14775 C CA . ASP B 1 823 ? -8.516 -12.398 -0.015 1 78.5 823 ASP B CA 1
ATOM 14776 C C . ASP B 1 823 ? -7.824 -13.695 -0.408 1 78.5 823 ASP B C 1
ATOM 14778 O O . ASP B 1 823 ? -7.363 -14.445 0.456 1 78.5 823 ASP B O 1
ATOM 14782 N N . GLY B 1 824 ? -8 -13.984 -1.54 1 77.38 824 GLY B N 1
ATOM 14783 C CA . GLY B 1 824 ? -7.43 -15.211 -2.074 1 77.38 824 GLY B CA 1
ATOM 14784 C C . GLY B 1 824 ? -7.344 -15.219 -3.588 1 77.38 824 GLY B C 1
ATOM 14785 O O . GLY B 1 824 ? -7.723 -14.25 -4.242 1 77.38 824 GLY B O 1
ATOM 14786 N N . GLY B 1 825 ? -6.691 -16.188 -4.086 1 82.25 825 GLY B N 1
ATOM 14787 C CA . GLY B 1 825 ? -6.516 -16.391 -5.516 1 82.25 825 GLY B CA 1
ATOM 14788 C C . GLY B 1 825 ? -5.434 -17.406 -5.848 1 82.25 825 GLY B C 1
ATOM 14789 O O . GLY B 1 825 ? -4.895 -18.062 -4.953 1 82.25 825 GLY B O 1
ATOM 14790 N N . TRP B 1 826 ? -5.281 -17.547 -7.109 1 88.44 826 TRP B N 1
ATOM 14791 C CA . TRP B 1 826 ? -4.238 -18.453 -7.582 1 88.44 826 TRP B CA 1
ATOM 14792 C C . TRP B 1 826 ? -2.852 -17.906 -7.254 1 88.44 826 TRP B C 1
ATOM 14794 O O . TRP B 1 826 ? -2.572 -16.734 -7.477 1 88.44 826 TRP B O 1
ATOM 14804 N N . THR B 1 827 ? -2.07 -18.766 -6.559 1 88.56 827 THR B N 1
ATOM 14805 C CA . THR B 1 827 ? -0.696 -18.422 -6.207 1 88.56 827 THR B CA 1
ATOM 14806 C C . THR B 1 827 ? 0.253 -19.562 -6.57 1 88.56 827 THR B C 1
ATOM 14808 O O . THR B 1 827 ? -0.184 -20.703 -6.785 1 88.56 827 THR B O 1
ATOM 14811 N N . THR B 1 828 ? 1.47 -19.188 -6.68 1 89.38 828 THR B N 1
ATOM 14812 C CA . THR B 1 828 ? 2.455 -20.25 -6.918 1 89.38 828 THR B CA 1
ATOM 14813 C C . THR B 1 828 ? 2.893 -20.875 -5.602 1 89.38 828 THR B C 1
ATOM 14815 O O . THR B 1 828 ? 3.141 -20.188 -4.617 1 89.38 828 THR B O 1
ATOM 14818 N N . CYS B 1 829 ? 2.885 -22.125 -5.562 1 89.81 829 CYS B N 1
ATOM 14819 C CA . CYS B 1 829 ? 3.25 -22.938 -4.41 1 89.81 829 CYS B CA 1
ATOM 14820 C C . CYS B 1 829 ? 4.504 -23.75 -4.695 1 89.81 829 CYS B C 1
ATOM 14822 O O . CYS B 1 829 ? 4.562 -24.469 -5.691 1 89.81 829 CYS B O 1
ATOM 14824 N N . GLN B 1 830 ? 5.555 -23.594 -3.91 1 87.5 830 GLN B N 1
ATOM 14825 C CA . GLN B 1 830 ? 6.711 -24.484 -3.961 1 87.5 830 GLN B CA 1
ATOM 14826 C C . GLN B 1 830 ? 6.562 -25.641 -2.969 1 87.5 830 GLN B C 1
ATOM 14828 O O . GLN B 1 830 ? 7.348 -25.75 -2.025 1 87.5 830 GLN B O 1
ATOM 14833 N N . GLY B 1 831 ? 5.633 -26.469 -3.223 1 89.56 831 GLY B N 1
ATOM 14834 C CA . GLY B 1 831 ? 5.137 -27.609 -2.465 1 89.56 831 GLY B CA 1
ATOM 14835 C C . GLY B 1 831 ? 3.85 -28.188 -3.025 1 89.56 831 GLY B C 1
ATOM 14836 O O . GLY B 1 831 ? 3.625 -28.156 -4.238 1 89.56 831 GLY B O 1
ATOM 14837 N N . ASP B 1 832 ? 3.08 -28.766 -2.123 1 90.56 832 ASP B N 1
ATOM 14838 C CA . ASP B 1 832 ? 1.798 -29.344 -2.529 1 90.56 832 ASP B CA 1
ATOM 14839 C C . ASP B 1 832 ? 0.648 -28.391 -2.205 1 90.56 832 ASP B C 1
ATOM 14841 O O . ASP B 1 832 ? 0.731 -27.609 -1.253 1 90.56 832 ASP B O 1
ATOM 14845 N N . CYS B 1 833 ? -0.371 -28.438 -3.119 1 93.38 833 CYS B N 1
ATOM 14846 C CA . CYS B 1 833 ? -1.603 -27.734 -2.779 1 93.38 833 CYS B CA 1
ATOM 14847 C C . CYS B 1 833 ? -2.33 -28.422 -1.635 1 93.38 833 CYS B C 1
ATOM 14849 O O . CYS B 1 833 ? -2.453 -29.656 -1.626 1 93.38 833 CYS B O 1
ATOM 14851 N N . VAL B 1 834 ? -2.764 -27.641 -0.652 1 95.69 834 VAL B N 1
ATOM 14852 C CA . VAL B 1 834 ? -3.348 -28.234 0.546 1 95.69 834 VAL B CA 1
ATOM 14853 C C . VAL B 1 834 ? -4.668 -27.547 0.876 1 95.69 834 VAL B C 1
ATOM 14855 O O . VAL B 1 834 ? -4.793 -26.328 0.711 1 95.69 834 VAL B O 1
ATOM 14858 N N . SER B 1 835 ? -5.625 -28.328 1.3 1 96.19 835 SER B N 1
ATOM 14859 C CA . SER B 1 835 ? -6.844 -27.812 1.907 1 96.19 835 SER B CA 1
ATOM 14860 C C . SER B 1 835 ? -7.098 -28.438 3.27 1 96.19 835 SER B C 1
ATOM 14862 O O . SER B 1 835 ? -6.906 -29.641 3.445 1 96.19 835 SER B O 1
ATOM 14864 N N . ILE B 1 836 ? -7.352 -27.688 4.234 1 95.06 836 ILE B N 1
ATOM 14865 C CA . ILE B 1 836 ? -7.73 -28.125 5.574 1 95.06 836 ILE B CA 1
ATOM 14866 C C . ILE B 1 836 ? -9.148 -27.656 5.887 1 95.06 836 ILE B C 1
ATOM 14868 O O . ILE B 1 836 ? -9.445 -26.453 5.824 1 95.06 836 ILE B O 1
ATOM 14872 N N . SER B 1 837 ? -10 -28.578 6.148 1 93.62 837 SER B N 1
ATOM 14873 C CA . SER B 1 837 ? -11.398 -28.234 6.406 1 93.62 837 SER B CA 1
ATOM 14874 C C . SER B 1 837 ? -11.789 -28.578 7.84 1 93.62 837 SER B C 1
ATOM 14876 O O . SER B 1 837 ? -11.531 -29.688 8.312 1 93.62 837 SER B O 1
ATOM 14878 N N . LEU B 1 838 ? -12.375 -27.625 8.484 1 90.5 838 LEU B N 1
ATOM 14879 C CA . LEU B 1 838 ? -12.852 -27.734 9.859 1 90.5 838 LEU B CA 1
ATOM 14880 C C . LEU B 1 838 ? -14.367 -27.609 9.922 1 90.5 838 LEU B C 1
ATOM 14882 O O . LEU B 1 838 ? -14.93 -26.625 9.438 1 90.5 838 LEU B O 1
ATOM 14886 N N . ASN B 1 839 ? -14.977 -28.594 10.445 1 88.06 839 ASN B N 1
ATOM 14887 C CA . ASN B 1 839 ? -16.422 -28.5 10.664 1 88.06 839 ASN B CA 1
ATOM 14888 C C . ASN B 1 839 ? -16.75 -27.953 12.047 1 88.06 839 ASN B C 1
ATOM 14890 O O . ASN B 1 839 ? -16.312 -28.5 13.055 1 88.06 839 ASN B O 1
ATOM 14894 N N . THR B 1 840 ? -17.406 -26.781 12.039 1 83.81 840 THR B N 1
ATOM 14895 C CA . THR B 1 840 ? -17.812 -26.141 13.281 1 83.81 840 THR B CA 1
ATOM 14896 C C . THR B 1 840 ? -19.344 -26 13.344 1 83.81 840 THR B C 1
ATOM 14898 O O . THR B 1 840 ? -20.031 -26.266 12.352 1 83.81 840 THR B O 1
ATOM 14901 N N . THR B 1 841 ? -19.875 -25.844 14.523 1 78.38 841 THR B N 1
ATOM 14902 C CA . THR B 1 841 ? -21.297 -25.562 14.711 1 78.38 841 THR B CA 1
ATOM 14903 C C . THR B 1 841 ? -21.5 -24.125 15.195 1 78.38 841 THR B C 1
ATOM 14905 O O . THR B 1 841 ? -21.125 -23.797 16.328 1 78.38 841 THR B O 1
ATOM 14908 N N . TYR B 1 842 ? -21.938 -23.297 14.273 1 69.81 842 TYR B N 1
ATOM 14909 C CA . TYR B 1 842 ? -22.188 -21.906 14.594 1 69.81 842 TYR B CA 1
ATOM 14910 C C . TYR B 1 842 ? -23.672 -21.562 14.461 1 69.81 842 TYR B C 1
ATOM 14912 O O . TYR B 1 842 ? -24.281 -21.828 13.422 1 69.81 842 TYR B O 1
ATOM 14920 N N . ASN B 1 843 ? -24.281 -20.969 15.461 1 66.06 843 ASN B N 1
ATOM 14921 C CA . ASN B 1 843 ? -25.703 -20.641 15.57 1 66.06 843 ASN B CA 1
ATOM 14922 C C . ASN B 1 843 ? -26.578 -21.844 15.25 1 66.06 843 ASN B C 1
ATOM 14924 O O . ASN B 1 843 ? -27.578 -21.719 14.531 1 66.06 843 ASN B O 1
ATOM 14928 N N . GLY B 1 844 ? -26.125 -23.094 15.578 1 70.62 844 GLY B N 1
ATOM 14929 C CA . GLY B 1 844 ? -26.891 -24.328 15.406 1 70.62 844 GLY B CA 1
ATOM 14930 C C . GLY B 1 844 ? -26.703 -24.969 14.047 1 70.62 844 GLY B C 1
ATOM 14931 O O . GLY B 1 844 ? -27.25 -26.047 13.789 1 70.62 844 GLY B O 1
ATOM 14932 N N . ALA B 1 845 ? -26.062 -24.266 13.18 1 77.44 845 ALA B N 1
ATOM 14933 C CA . ALA B 1 845 ? -25.844 -24.828 11.852 1 77.44 845 ALA B CA 1
ATOM 14934 C C . ALA B 1 845 ? -24.391 -25.25 11.672 1 77.44 845 ALA B C 1
ATOM 14936 O O . ALA B 1 845 ? -23.469 -24.578 12.148 1 77.44 845 ALA B O 1
ATOM 14937 N N . VAL B 1 846 ? -24.344 -26.469 11.188 1 81 846 VAL B N 1
ATOM 14938 C CA . VAL B 1 846 ? -23 -26.969 10.898 1 81 846 VAL B CA 1
ATOM 14939 C C . VAL B 1 846 ? -22.391 -26.188 9.734 1 81 846 VAL B C 1
ATOM 14941 O O . VAL B 1 846 ? -23.047 -25.984 8.711 1 81 846 VAL B O 1
ATOM 14944 N N . THR B 1 847 ? -21.25 -25.594 10.016 1 86 847 THR B N 1
ATOM 14945 C CA . THR B 1 847 ? -20.531 -24.875 8.969 1 86 847 THR B CA 1
ATOM 14946 C C . THR B 1 847 ? -19.125 -25.422 8.797 1 86 847 THR B C 1
ATOM 14948 O O . THR B 1 847 ? -18.562 -25.984 9.734 1 86 847 THR B O 1
ATOM 14951 N N . THR B 1 848 ? -18.703 -25.391 7.535 1 89.88 848 THR B N 1
ATOM 14952 C CA . THR B 1 848 ? -17.344 -25.859 7.242 1 89.88 848 THR B CA 1
ATOM 14953 C C . THR B 1 848 ? -16.438 -24.688 6.875 1 89.88 848 THR B C 1
ATOM 14955 O O . THR B 1 848 ? -16.734 -23.922 5.953 1 89.88 848 THR B O 1
ATOM 14958 N N . ALA B 1 849 ? -15.414 -24.562 7.684 1 91.31 849 ALA B N 1
ATOM 14959 C CA . ALA B 1 849 ? -14.359 -23.609 7.336 1 91.31 849 ALA B CA 1
ATOM 14960 C C . ALA B 1 849 ? -13.18 -24.328 6.668 1 91.31 849 ALA B C 1
ATOM 14962 O O . ALA B 1 849 ? -12.695 -25.344 7.172 1 91.31 849 ALA B O 1
ATOM 14963 N N . SER B 1 850 ? -12.805 -23.828 5.492 1 94.12 850 SER B N 1
ATOM 14964 C CA . SER B 1 850 ? -11.727 -24.469 4.746 1 94.12 850 SER B CA 1
ATOM 14965 C C . SER B 1 850 ? -10.586 -23.5 4.477 1 94.12 850 SER B C 1
ATOM 14967 O O . SER B 1 850 ? -10.812 -22.375 4.023 1 94.12 850 SER B O 1
ATOM 14969 N N . LEU B 1 851 ? -9.43 -23.938 4.84 1 95.31 851 LEU B N 1
ATOM 14970 C CA . LEU B 1 851 ? -8.203 -23.219 4.52 1 95.31 851 LEU B CA 1
ATOM 14971 C C . LEU B 1 851 ? -7.516 -23.828 3.307 1 95.31 851 LEU B C 1
ATOM 14973 O O . LEU B 1 851 ? -7.266 -25.031 3.273 1 95.31 851 LEU B O 1
ATOM 14977 N N . TYR B 1 852 ? -7.301 -23.094 2.217 1 95.81 852 TYR B N 1
ATOM 14978 C CA . TYR B 1 852 ? -6.484 -23.484 1.071 1 95.81 852 TYR B CA 1
ATOM 14979 C C . TYR B 1 852 ? -5.105 -22.828 1.145 1 95.81 852 TYR B C 1
ATOM 14981 O O . TYR B 1 852 ? -4.988 -21.609 1.309 1 95.81 852 TYR B O 1
ATOM 14989 N N . THR B 1 853 ? -4.082 -23.641 1.085 1 95 853 THR B N 1
ATOM 14990 C CA . THR B 1 853 ? -2.734 -23.125 1.272 1 95 853 THR B CA 1
ATOM 14991 C C . THR B 1 853 ? -1.708 -24 0.565 1 95 853 THR B C 1
ATOM 14993 O O . THR B 1 853 ? -2.072 -24.875 -0.22 1 95 853 THR B O 1
ATOM 14996 N N . CYS B 1 854 ? -0.417 -23.672 0.75 1 92.12 854 CYS B N 1
ATOM 14997 C CA . CYS B 1 854 ? 0.732 -24.375 0.185 1 92.12 854 CYS B CA 1
ATOM 14998 C C . CYS B 1 854 ? 1.599 -24.969 1.284 1 92.12 854 CYS B C 1
ATOM 15000 O O . CYS B 1 854 ? 2.012 -24.266 2.209 1 92.12 854 CYS B O 1
ATOM 15002 N N . ASP B 1 855 ? 1.859 -26.281 1.216 1 92 855 ASP B N 1
ATOM 15003 C CA . ASP B 1 855 ? 2.719 -26.938 2.197 1 92 855 ASP B CA 1
ATOM 15004 C C . ASP B 1 855 ? 3.764 -27.812 1.511 1 92 855 ASP B C 1
ATOM 15006 O O . ASP B 1 855 ? 3.557 -28.266 0.384 1 92 855 ASP B O 1
ATOM 15010 N N . PRO B 1 856 ? 4.879 -28.062 2.23 1 88.5 856 PRO B N 1
ATOM 15011 C CA . PRO B 1 856 ? 5.852 -29.016 1.686 1 88.5 856 PRO B CA 1
ATOM 15012 C C . PRO B 1 856 ? 5.273 -30.422 1.502 1 88.5 856 PRO B C 1
ATOM 15014 O O . PRO B 1 856 ? 4.422 -30.844 2.283 1 88.5 856 PRO B O 1
ATOM 15017 N N . ALA B 1 857 ? 5.781 -31.141 0.595 1 85.19 857 ALA B N 1
ATOM 15018 C CA . ALA B 1 857 ? 5.301 -32.5 0.26 1 85.19 857 ALA B CA 1
ATOM 15019 C C . ALA B 1 857 ? 5.422 -33.438 1.454 1 85.19 857 ALA B C 1
ATOM 15021 O O . ALA B 1 857 ? 4.586 -34.312 1.639 1 85.19 857 ALA B O 1
ATOM 15022 N N . PHE B 1 858 ? 6.426 -33.312 2.227 1 81.31 858 PHE B N 1
ATOM 15023 C CA . PHE B 1 858 ? 6.637 -34.188 3.371 1 81.31 858 PHE B CA 1
ATOM 15024 C C . PHE B 1 858 ? 5.445 -34.125 4.324 1 81.31 858 PHE B C 1
ATOM 15026 O O . PHE B 1 858 ? 5.074 -35.156 4.918 1 81.31 858 PHE B O 1
ATOM 15033 N N . LEU B 1 859 ? 4.875 -32.938 4.449 1 87.69 859 LEU B N 1
ATOM 15034 C CA . LEU B 1 859 ? 3.74 -32.812 5.355 1 87.69 859 LEU B CA 1
ATOM 15035 C C . LEU B 1 859 ? 2.531 -33.594 4.848 1 87.69 859 LEU B C 1
ATOM 15037 O O . LEU B 1 859 ? 1.778 -34.156 5.637 1 87.69 859 LEU B O 1
ATOM 15041 N N . CYS B 1 860 ? 2.295 -33.562 3.639 1 87.75 860 CYS B N 1
ATOM 15042 C CA . CYS B 1 860 ? 1.193 -34.281 3.041 1 87.75 860 CYS B CA 1
ATOM 15043 C C . CYS B 1 860 ? 1.374 -35.781 3.246 1 87.75 860 CYS B C 1
ATOM 15045 O O . CYS B 1 860 ? 0.404 -36.5 3.498 1 87.75 860 CYS B O 1
ATOM 15047 N N . LYS B 1 861 ? 2.592 -36.219 3.131 1 82 861 LYS B N 1
ATOM 15048 C CA . LYS B 1 861 ? 2.893 -37.625 3.393 1 82 861 LYS B CA 1
ATOM 15049 C C . LYS B 1 861 ? 2.641 -38 4.855 1 82 861 LYS B C 1
ATOM 15051 O O . LYS B 1 861 ? 2.068 -39.031 5.156 1 82 861 LYS B O 1
ATOM 15056 N N . ALA B 1 862 ? 3.092 -37.125 5.738 1 83 862 ALA B N 1
ATOM 15057 C CA . ALA B 1 862 ? 2.928 -37.344 7.172 1 83 862 ALA B CA 1
ATOM 15058 C C . ALA B 1 862 ? 1.45 -37.375 7.551 1 83 862 ALA B C 1
ATOM 15060 O O . ALA B 1 862 ? 1.063 -38.094 8.484 1 83 862 ALA B O 1
ATOM 15061 N N . LEU B 1 863 ? 0.651 -36.75 6.781 1 89.06 863 LEU B N 1
ATOM 15062 C CA . LEU B 1 863 ? -0.779 -36.688 7.059 1 89.06 863 LEU B CA 1
ATOM 15063 C C . LEU B 1 863 ? -1.53 -37.75 6.293 1 89.06 863 LEU B C 1
ATOM 15065 O O . LEU B 1 863 ? -2.756 -37.844 6.391 1 89.06 863 LEU B O 1
ATOM 15069 N N . ASN B 1 864 ? -0.861 -38.531 5.395 1 85.62 864 ASN B N 1
ATOM 15070 C CA . ASN B 1 864 ? -1.442 -39.562 4.566 1 85.62 864 ASN B CA 1
ATOM 15071 C C . ASN B 1 864 ? -2.496 -39.031 3.613 1 85.62 864 ASN B C 1
ATOM 15073 O O . ASN B 1 864 ? -3.561 -39.625 3.441 1 85.62 864 ASN B O 1
ATOM 15077 N N . SER B 1 865 ? -2.197 -37.812 3.123 1 88.44 865 SER B N 1
ATOM 15078 C CA . SER B 1 865 ? -3.168 -37.156 2.268 1 88.44 865 SER B CA 1
ATOM 15079 C C . SER B 1 865 ? -2.596 -36.906 0.877 1 88.44 865 SER B C 1
ATOM 15081 O O . SER B 1 865 ? -3.127 -36.062 0.121 1 88.44 865 SER B O 1
ATOM 15083 N N . THR B 1 866 ? -1.552 -37.562 0.513 1 83.12 866 THR B N 1
ATOM 15084 C CA . THR B 1 866 ? -0.929 -37.312 -0.783 1 83.12 866 THR B CA 1
ATOM 15085 C C . THR B 1 866 ? -1.873 -37.719 -1.918 1 83.12 866 THR B C 1
ATOM 15087 O O . THR B 1 866 ? -2.234 -38.875 -2.059 1 83.12 866 THR B O 1
ATOM 15090 N N . ASN B 1 867 ? -2.369 -36.719 -2.693 1 80.44 867 ASN B N 1
ATOM 15091 C CA . ASN B 1 867 ? -3.258 -36.844 -3.844 1 80.44 867 ASN B CA 1
ATOM 15092 C C . ASN B 1 867 ? -4.605 -37.438 -3.453 1 80.44 867 ASN B C 1
ATOM 15094 O O . ASN B 1 867 ? -5.199 -38.188 -4.215 1 80.44 867 ASN B O 1
ATOM 15098 N N . ARG B 1 868 ? -4.988 -37.188 -2.262 1 86.12 868 ARG B N 1
ATOM 15099 C CA . ARG B 1 868 ? -6.289 -37.594 -1.737 1 86.12 868 ARG B CA 1
ATOM 15100 C C . ARG B 1 868 ? -6.691 -36.719 -0.543 1 86.12 868 ARG B C 1
ATOM 15102 O O . ARG B 1 868 ? -5.895 -35.906 -0.053 1 86.12 868 ARG B O 1
ATOM 15109 N N . CYS B 1 869 ? -7.949 -36.875 -0.187 1 90.19 869 CYS B N 1
ATOM 15110 C CA . CYS B 1 869 ? -8.422 -36.312 1.064 1 90.19 869 CYS B CA 1
ATOM 15111 C C . CYS B 1 869 ? -8.492 -37.344 2.164 1 90.19 869 CYS B C 1
ATOM 15113 O O . CYS B 1 869 ? -8.859 -38.5 1.91 1 90.19 869 CYS B O 1
ATOM 15115 N N . HIS B 1 870 ? -7.996 -37.062 3.307 1 91.69 870 HIS B N 1
ATOM 15116 C CA . HIS B 1 870 ? -7.98 -38 4.445 1 91.69 870 HIS B CA 1
ATOM 15117 C C . HIS B 1 870 ? -8.664 -37.375 5.66 1 91.69 870 HIS B C 1
ATOM 15119 O O . HIS B 1 870 ? -8.352 -36.219 6.031 1 91.69 870 HIS B O 1
ATOM 15125 N N . LYS B 1 871 ? -9.617 -38.062 6.184 1 91.12 871 LYS B N 1
ATOM 15126 C CA . LYS B 1 871 ? -10.234 -37.625 7.434 1 91.12 871 LYS B CA 1
ATOM 15127 C C . LYS B 1 871 ? -9.312 -37.906 8.625 1 91.12 871 LYS B C 1
ATOM 15129 O O . LYS B 1 871 ? -9.203 -39.031 9.078 1 91.12 871 LYS B O 1
ATOM 15134 N N . GLN B 1 872 ? -8.68 -36.938 9.195 1 89.25 872 GLN B N 1
ATOM 15135 C CA . GLN B 1 872 ? -7.75 -37.062 10.312 1 89.25 872 GLN B CA 1
ATOM 15136 C C . GLN B 1 872 ? -8.492 -37.406 11.602 1 89.25 872 GLN B C 1
ATOM 15138 O O . GLN B 1 872 ? -8 -38.156 12.43 1 89.25 872 GLN B O 1
ATOM 15143 N N . GLU B 1 873 ? -9.594 -36.719 11.875 1 85.94 873 GLU B N 1
ATOM 15144 C CA . GLU B 1 873 ? -10.562 -36.969 12.938 1 85.94 873 GLU B CA 1
ATOM 15145 C C . GLU B 1 873 ? -11.961 -36.562 12.508 1 85.94 873 GLU B C 1
ATOM 15147 O O . GLU B 1 873 ? -12.156 -36.062 11.398 1 85.94 873 GLU B O 1
ATOM 15152 N N . ASP B 1 874 ? -12.844 -36.812 13.523 1 79.81 874 ASP B N 1
ATOM 15153 C CA . ASP B 1 874 ? -14.211 -36.438 13.18 1 79.81 874 ASP B CA 1
ATOM 15154 C C . ASP B 1 874 ? -14.336 -34.938 12.953 1 79.81 874 ASP B C 1
ATOM 15156 O O . ASP B 1 874 ? -13.82 -34.156 13.75 1 79.81 874 ASP B O 1
ATOM 15160 N N . SER B 1 875 ? -14.492 -34.438 11.859 1 85.56 875 SER B N 1
ATOM 15161 C CA . SER B 1 875 ? -14.789 -33.062 11.531 1 85.56 875 SER B CA 1
ATOM 15162 C C . SER B 1 875 ? -13.547 -32.312 11.008 1 85.56 875 SER B C 1
ATOM 15164 O O . SER B 1 875 ? -13.516 -31.094 10.953 1 85.56 875 SER B O 1
ATOM 15166 N N . LEU B 1 876 ? -12.406 -33.094 10.922 1 90.25 876 LEU B N 1
ATOM 15167 C CA . LEU B 1 876 ? -11.18 -32.562 10.352 1 90.25 876 LEU B CA 1
ATOM 15168 C C . LEU B 1 876 ? -10.742 -33.375 9.133 1 90.25 876 LEU B C 1
ATOM 15170 O O . LEU B 1 876 ? -10.508 -34.562 9.242 1 90.25 876 LEU B O 1
ATOM 15174 N N . GLU B 1 877 ? -10.727 -32.688 8.023 1 92.56 877 GLU B N 1
ATOM 15175 C CA . GLU B 1 877 ? -10.305 -33.312 6.777 1 92.56 877 GLU B CA 1
ATOM 15176 C C . GLU B 1 877 ? -9.148 -32.562 6.133 1 92.56 877 GLU B C 1
ATOM 15178 O O . GLU B 1 877 ? -9.141 -31.328 6.121 1 92.56 877 GLU B O 1
ATOM 15183 N N . THR B 1 878 ? -8.133 -33.281 5.699 1 94.06 878 THR B N 1
ATOM 15184 C CA . THR B 1 878 ? -7.012 -32.688 4.969 1 94.06 878 THR B CA 1
ATOM 15185 C C . THR B 1 878 ? -6.914 -33.281 3.564 1 94.06 878 THR B C 1
ATOM 15187 O O . THR B 1 878 ? -7.145 -34.469 3.367 1 94.06 878 THR B O 1
ATOM 15190 N N . CYS B 1 879 ? -6.734 -32.438 2.594 1 94.44 879 CYS B N 1
ATOM 15191 C CA . CYS B 1 879 ? -6.508 -32.812 1.209 1 94.44 879 CYS B CA 1
ATOM 15192 C C . CYS B 1 879 ? -5.191 -32.25 0.688 1 94.44 879 CYS B C 1
ATOM 15194 O O . CYS B 1 879 ? -4.844 -31.109 0.979 1 94.44 879 CYS B O 1
ATOM 15196 N N . CYS B 1 880 ? -4.363 -33.062 -0.008 1 91.69 880 CYS B N 1
ATOM 15197 C CA . CYS B 1 880 ? -3.135 -32.625 -0.661 1 91.69 880 CYS B CA 1
ATOM 15198 C C . CYS B 1 880 ? -3.068 -33.125 -2.098 1 91.69 880 CYS B C 1
ATOM 15200 O O . CYS B 1 880 ? -3.602 -34.188 -2.412 1 91.69 880 CYS B O 1
ATOM 15202 N N . CYS B 1 881 ? -2.488 -32.344 -2.955 1 87.88 881 CYS B N 1
ATOM 15203 C CA . CYS B 1 881 ? -2.236 -32.781 -4.312 1 87.88 881 CYS B CA 1
ATOM 15204 C C . CYS B 1 881 ? -1.055 -32.062 -4.934 1 87.88 881 CYS B C 1
ATOM 15206 O O . CYS B 1 881 ? -0.725 -30.953 -4.52 1 87.88 881 CYS B O 1
ATOM 15208 N N . ASP B 1 882 ? -0.37 -32.719 -5.898 1 82.81 882 ASP B N 1
ATOM 15209 C CA . ASP B 1 882 ? 0.896 -32.219 -6.438 1 82.81 882 ASP B CA 1
ATOM 15210 C C . ASP B 1 882 ? 0.741 -31.781 -7.891 1 82.81 882 ASP B C 1
ATOM 15212 O O . ASP B 1 882 ? 1.69 -31.859 -8.672 1 82.81 882 ASP B O 1
ATOM 15216 N N . SER B 1 883 ? -0.424 -31.422 -8.328 1 80.56 883 SER B N 1
ATOM 15217 C CA . SER B 1 883 ? -0.659 -30.891 -9.672 1 80.56 883 SER B CA 1
ATOM 15218 C C . SER B 1 883 ? -1.345 -29.531 -9.617 1 80.56 883 SER B C 1
ATOM 15220 O O . SER B 1 883 ? -1.875 -29.141 -8.578 1 80.56 883 SER B O 1
ATOM 15222 N N . ASP B 1 884 ? -1.379 -28.891 -10.75 1 86.56 884 ASP B N 1
ATOM 15223 C CA . ASP B 1 884 ? -1.966 -27.547 -10.805 1 86.56 884 ASP B CA 1
ATOM 15224 C C . ASP B 1 884 ? -3.479 -27.609 -10.602 1 86.56 884 ASP B C 1
ATOM 15226 O O . ASP B 1 884 ? -4.145 -28.516 -11.109 1 86.56 884 ASP B O 1
ATOM 15230 N N . ALA B 1 885 ? -4.012 -26.703 -9.859 1 87.88 885 ALA B N 1
ATOM 15231 C CA . ALA B 1 885 ? -5.438 -26.469 -9.656 1 87.88 885 ALA B CA 1
ATOM 15232 C C . ALA B 1 885 ? -6.148 -27.766 -9.234 1 87.88 885 ALA B C 1
ATOM 15234 O O . ALA B 1 885 ? -7.32 -27.969 -9.562 1 87.88 885 ALA B O 1
ATOM 15235 N N . CYS B 1 886 ? -5.398 -28.656 -8.578 1 88.25 886 CYS B N 1
ATOM 15236 C CA . CYS B 1 886 ? -6.004 -29.906 -8.125 1 88.25 886 CYS B CA 1
ATOM 15237 C C . CYS B 1 886 ? -6.953 -29.656 -6.957 1 88.25 886 CYS B C 1
ATOM 15239 O O . CYS B 1 886 ? -7.773 -30.516 -6.625 1 88.25 886 CYS B O 1
ATOM 15241 N N . LEU B 1 887 ? -6.805 -28.547 -6.348 1 91.38 887 LEU B N 1
ATOM 15242 C CA . LEU B 1 887 ? -7.746 -28.016 -5.375 1 91.38 887 LEU B CA 1
ATOM 15243 C C . LEU B 1 887 ? -8.266 -26.641 -5.816 1 91.38 887 LEU B C 1
ATOM 15245 O O . LEU B 1 887 ? -7.504 -25.672 -5.875 1 91.38 887 LEU B O 1
ATOM 15249 N N . ASP B 1 888 ? -9.531 -26.562 -6.23 1 89.5 888 ASP B N 1
ATOM 15250 C CA . ASP B 1 888 ? -10.125 -25.328 -6.719 1 89.5 888 ASP B CA 1
ATOM 15251 C C . ASP B 1 888 ? -11.477 -25.062 -6.062 1 89.5 888 ASP B C 1
ATOM 15253 O O . ASP B 1 888 ? -12.469 -25.719 -6.402 1 89.5 888 ASP B O 1
ATOM 15257 N N . PRO B 1 889 ? -11.523 -24.172 -5.129 1 90.69 889 PRO B N 1
ATOM 15258 C CA . PRO B 1 889 ? -12.781 -23.875 -4.445 1 90.69 889 PRO B CA 1
ATOM 15259 C C . PRO B 1 889 ? -13.711 -23 -5.27 1 90.69 889 PRO B C 1
ATOM 15261 O O . PRO B 1 889 ? -14.852 -22.75 -4.871 1 90.69 889 PRO B O 1
ATOM 15264 N N . THR B 1 890 ? -13.305 -22.531 -6.434 1 84.06 890 THR B N 1
ATOM 15265 C CA . THR B 1 890 ? -14.078 -21.547 -7.184 1 84.06 890 THR B CA 1
ATOM 15266 C C . THR B 1 890 ? -15.031 -22.234 -8.156 1 84.06 890 THR B C 1
ATOM 15268 O O . THR B 1 890 ? -15.891 -21.594 -8.75 1 84.06 890 THR B O 1
ATOM 15271 N N . VAL B 1 891 ? -14.859 -23.516 -8.336 1 80.31 891 VAL B N 1
ATOM 15272 C CA . VAL B 1 891 ? -15.766 -24.266 -9.188 1 80.31 891 VAL B CA 1
ATOM 15273 C C . VAL B 1 891 ? -16.828 -24.953 -8.336 1 80.31 891 VAL B C 1
ATOM 15275 O O . VAL B 1 891 ? -16.672 -25.094 -7.121 1 80.31 891 VAL B O 1
ATOM 15278 N N . ASN B 1 892 ? -17.938 -25.266 -8.922 1 74.69 892 ASN B N 1
ATOM 15279 C CA . ASN B 1 892 ? -19.016 -25.953 -8.211 1 74.69 892 ASN B CA 1
ATOM 15280 C C . ASN B 1 892 ? -19.312 -27.312 -8.82 1 74.69 892 ASN B C 1
ATOM 15282 O O . ASN B 1 892 ? -19.703 -27.406 -9.992 1 74.69 892 ASN B O 1
ATOM 15286 N N . PRO B 1 893 ? -19.156 -28.328 -8.164 1 79.19 893 PRO B N 1
ATOM 15287 C CA . PRO B 1 893 ? -18.609 -28.406 -6.805 1 79.19 893 PRO B CA 1
ATOM 15288 C C . PRO B 1 893 ? -17.109 -28.125 -6.758 1 79.19 893 PRO B C 1
ATOM 15290 O O . PRO B 1 893 ? -16.422 -28.25 -7.773 1 79.19 893 PRO B O 1
ATOM 15293 N N . PRO B 1 894 ? -16.672 -27.812 -5.473 1 86.06 894 PRO B N 1
ATOM 15294 C CA . PRO B 1 894 ? -15.227 -27.562 -5.375 1 86.06 894 PRO B CA 1
ATOM 15295 C C . PRO B 1 894 ? -14.391 -28.766 -5.805 1 86.06 894 PRO B C 1
ATOM 15297 O O . PRO B 1 894 ? -14.734 -29.906 -5.484 1 86.06 894 PRO B O 1
ATOM 15300 N N . ARG B 1 895 ? -13.328 -28.547 -6.535 1 87.56 895 ARG B N 1
ATOM 15301 C CA . ARG B 1 895 ? -12.453 -29.609 -7.02 1 87.56 895 ARG B CA 1
ATOM 15302 C C . ARG B 1 895 ? -11.602 -30.188 -5.887 1 87.56 895 ARG B C 1
ATOM 15304 O O . ARG B 1 895 ? -11.047 -29.438 -5.082 1 87.56 895 ARG B O 1
ATOM 15311 N N . LYS B 1 896 ? -11.516 -31.547 -5.793 1 87.12 896 LYS B N 1
ATOM 15312 C CA . LYS B 1 896 ? -10.695 -32.281 -4.84 1 87.12 896 LYS B CA 1
ATOM 15313 C C . LYS B 1 896 ? -9.992 -33.469 -5.516 1 87.12 896 LYS B C 1
ATOM 15315 O O . LYS B 1 896 ? -10.453 -33.969 -6.543 1 87.12 896 LYS B O 1
ATOM 15320 N N . PRO B 1 897 ? -8.844 -33.812 -4.906 1 85.44 897 PRO B N 1
ATOM 15321 C CA . PRO B 1 897 ? -8.164 -34.969 -5.473 1 85.44 897 PRO B CA 1
ATOM 15322 C C . PRO B 1 897 ? -8.875 -36.281 -5.121 1 85.44 897 PRO B C 1
ATOM 15324 O O . PRO B 1 897 ? -9.391 -36.438 -4.012 1 85.44 897 PRO B O 1
ATOM 15327 N N . TYR B 1 898 ? -9.07 -37.219 -6.164 1 75.25 898 TYR B N 1
ATOM 15328 C CA . TYR B 1 898 ? -9.766 -38.469 -5.953 1 75.25 898 TYR B CA 1
ATOM 15329 C C . TYR B 1 898 ? -8.789 -39.656 -5.953 1 75.25 898 TYR B C 1
ATOM 15331 O O . TYR B 1 898 ? -9.195 -40.812 -6.141 1 75.25 898 TYR B O 1
ATOM 15339 N N . GLY B 1 899 ? -7.645 -39.531 -5.43 1 64.69 899 GLY B N 1
ATOM 15340 C CA . GLY B 1 899 ? -6.68 -40.625 -5.273 1 64.69 899 GLY B CA 1
ATOM 15341 C C . GLY B 1 899 ? -6.348 -41.312 -6.582 1 64.69 899 GLY B C 1
ATOM 15342 O O . GLY B 1 899 ? -5.246 -41.156 -7.109 1 64.69 899 GLY B O 1
ATOM 15343 N N . ASP B 1 900 ? -7.465 -42.156 -7.133 1 61.03 900 ASP B N 1
ATOM 15344 C CA . ASP B 1 900 ? -7.262 -42.969 -8.328 1 61.03 900 ASP B CA 1
ATOM 15345 C C . ASP B 1 900 ? -7.508 -42.188 -9.594 1 61.03 900 ASP B C 1
ATOM 15347 O O . ASP B 1 900 ? -7.617 -42.75 -10.688 1 61.03 900 ASP B O 1
ATOM 15351 N N . GLY B 1 901 ? -7.418 -40.969 -9.57 1 68.94 901 GLY B N 1
ATOM 15352 C CA . GLY B 1 901 ? -7.723 -40.125 -10.711 1 68.94 901 GLY B CA 1
ATOM 15353 C C . GLY B 1 901 ? -9.203 -39.781 -10.844 1 68.94 901 GLY B C 1
ATOM 15354 O O . GLY B 1 901 ? -10.023 -40.312 -10.094 1 68.94 901 GLY B O 1
ATOM 15355 N N . ASN B 1 902 ? -9.555 -39 -11.797 1 79.25 902 ASN B N 1
ATOM 15356 C CA . ASN B 1 902 ? -10.938 -38.625 -12.023 1 79.25 902 ASN B CA 1
ATOM 15357 C C . ASN B 1 902 ? -11.68 -39.656 -12.859 1 79.25 902 ASN B C 1
ATOM 15359 O O . ASN B 1 902 ? -11.133 -40.188 -13.82 1 79.25 902 ASN B O 1
ATOM 15363 N N . MET B 1 903 ? -12.82 -40.125 -12.391 1 84.56 903 MET B N 1
ATOM 15364 C CA . MET B 1 903 ? -13.656 -41 -13.203 1 84.56 903 MET B CA 1
ATOM 15365 C C . MET B 1 903 ? -14.266 -40.25 -14.375 1 84.56 903 MET B C 1
ATOM 15367 O O . MET B 1 903 ? -14.93 -39.219 -14.18 1 84.56 903 MET B O 1
ATOM 15371 N N . CYS B 1 904 ? -13.914 -40.688 -15.625 1 90.5 904 CYS B N 1
ATOM 15372 C CA . CYS B 1 904 ? -14.453 -40.031 -16.812 1 90.5 904 CYS B CA 1
ATOM 15373 C C . CYS B 1 904 ? -15.375 -40.969 -17.578 1 90.5 904 CYS B C 1
ATOM 15375 O O . CYS B 1 904 ? -15.203 -42.188 -17.531 1 90.5 904 CYS B O 1
ATOM 15377 N N . TYR B 1 905 ? -16.422 -40.375 -18.188 1 90.81 905 TYR B N 1
ATOM 15378 C CA . TYR B 1 905 ? -17.203 -41.094 -19.172 1 90.81 905 TYR B CA 1
ATOM 15379 C C . TYR B 1 905 ? -16.484 -41.156 -20.516 1 90.81 905 TYR B C 1
ATOM 15381 O O . TYR B 1 905 ? -15.93 -40.125 -20.969 1 90.81 905 TYR B O 1
ATOM 15389 N N . VAL B 1 906 ? -16.328 -42.344 -21.047 1 91.56 906 VAL B N 1
ATOM 15390 C CA . VAL B 1 906 ? -15.656 -42.5 -22.328 1 91.56 906 VAL B CA 1
ATOM 15391 C C . VAL B 1 906 ? -16.594 -43.188 -23.312 1 91.56 906 VAL B C 1
ATOM 15393 O O . VAL B 1 906 ? -17.469 -43.969 -22.906 1 91.56 906 VAL B O 1
ATOM 15396 N N . GLY B 1 907 ? -16.406 -42.906 -24.625 1 90.56 907 GLY B N 1
ATOM 15397 C CA . GLY B 1 907 ? -17.25 -43.469 -25.672 1 90.56 907 GLY B CA 1
ATOM 15398 C C . GLY B 1 907 ? -17.781 -42.438 -26.656 1 90.56 907 GLY B C 1
ATOM 15399 O O . GLY B 1 907 ? -17.094 -41.469 -26.953 1 90.56 907 GLY B O 1
ATOM 15400 N N . ALA B 1 908 ? -18.922 -42.812 -27.297 1 92.44 908 ALA B N 1
ATOM 15401 C CA . ALA B 1 908 ? -19.516 -41.938 -28.297 1 92.44 908 ALA B CA 1
ATOM 15402 C C . ALA B 1 908 ? -21.031 -42.094 -28.328 1 92.44 908 ALA B C 1
ATOM 15404 O O . ALA B 1 908 ? -21.547 -43.156 -28.062 1 92.44 908 ALA B O 1
ATOM 15405 N N . TYR B 1 909 ? -21.672 -41.031 -28.594 1 92.56 909 TYR B N 1
ATOM 15406 C CA . TYR B 1 909 ? -23.125 -40.969 -28.672 1 92.56 909 TYR B CA 1
ATOM 15407 C C . TYR B 1 909 ? -23.578 -40.125 -29.844 1 92.56 909 TYR B C 1
ATOM 15409 O O . TYR B 1 909 ? -23.016 -39.031 -30.109 1 92.56 909 TYR B O 1
ATOM 15417 N N . SER B 1 910 ? -24.469 -40.688 -30.641 1 92.56 910 SER B N 1
ATOM 15418 C CA . SER B 1 910 ? -25.047 -39.938 -31.766 1 92.56 910 SER B CA 1
ATOM 15419 C C . SER B 1 910 ? -26.578 -40 -31.719 1 92.56 910 SER B C 1
ATOM 15421 O O . SER B 1 910 ? -27.156 -41.031 -31.406 1 92.56 910 SER B O 1
ATOM 15423 N N . TYR B 1 911 ? -27.219 -38.844 -32.031 1 90.75 911 TYR B N 1
ATOM 15424 C CA . TYR B 1 911 ? -28.688 -38.75 -32.062 1 90.75 911 TYR B CA 1
ATOM 15425 C C . TYR B 1 911 ? -29.141 -37.875 -33.219 1 90.75 911 TYR B C 1
ATOM 15427 O O . TYR B 1 911 ? -28.422 -36.969 -33.656 1 90.75 911 TYR B O 1
ATOM 15435 N N . ASP B 1 912 ? -30.266 -38.156 -33.75 1 87.25 912 ASP B N 1
ATOM 15436 C CA . ASP B 1 912 ? -30.781 -37.406 -34.906 1 87.25 912 ASP B CA 1
ATOM 15437 C C . ASP B 1 912 ? -31.516 -36.156 -34.469 1 87.25 912 ASP B C 1
ATOM 15439 O O . ASP B 1 912 ? -31.641 -35.875 -33.25 1 87.25 912 ASP B O 1
ATOM 15443 N N . SER B 1 913 ? -31.875 -35.281 -35.438 1 83.19 913 SER B N 1
ATOM 15444 C CA . SER B 1 913 ? -32.5 -34 -35.156 1 83.19 913 SER B CA 1
ATOM 15445 C C . SER B 1 913 ? -33.781 -34.156 -34.375 1 83.19 913 SER B C 1
ATOM 15447 O O . SER B 1 913 ? -34.25 -33.219 -33.719 1 83.19 913 SER B O 1
ATOM 15449 N N . SER B 1 914 ? -34.406 -35.344 -34.406 1 81.31 914 SER B N 1
ATOM 15450 C CA . SER B 1 914 ? -35.656 -35.594 -33.688 1 81.31 914 SER B CA 1
ATOM 15451 C C . SER B 1 914 ? -35.406 -36.125 -32.281 1 81.31 914 SER B C 1
ATOM 15453 O O . SER B 1 914 ? -36.344 -36.344 -31.516 1 81.31 914 SER B O 1
ATOM 15455 N N . GLY B 1 915 ? -34.125 -36.312 -31.953 1 83.19 915 GLY B N 1
ATOM 15456 C CA . GLY B 1 915 ? -33.75 -36.75 -30.609 1 83.19 915 GLY B CA 1
ATOM 15457 C C . GLY B 1 915 ? -33.594 -38.281 -30.5 1 83.19 915 GLY B C 1
ATOM 15458 O O . GLY B 1 915 ? -33.344 -38.781 -29.406 1 83.19 915 GLY B O 1
ATOM 15459 N N . ASN B 1 916 ? -33.781 -39.031 -31.641 1 85.38 916 ASN B N 1
ATOM 15460 C CA . ASN B 1 916 ? -33.625 -40.469 -31.609 1 85.38 916 ASN B CA 1
ATOM 15461 C C . ASN B 1 916 ? -32.156 -40.875 -31.672 1 85.38 916 ASN B C 1
ATOM 15463 O O . ASN B 1 916 ? -31.391 -40.281 -32.438 1 85.38 916 ASN B O 1
ATOM 15467 N N . SER B 1 917 ? -31.797 -41.875 -30.812 1 89.38 917 SER B N 1
ATOM 15468 C CA . SER B 1 917 ? -30.422 -42.344 -30.766 1 89.38 917 SER B CA 1
ATOM 15469 C C . SER B 1 917 ? -30.062 -43.125 -32.031 1 89.38 917 SER B C 1
ATOM 15471 O O . SER B 1 917 ? -30.797 -44 -32.469 1 89.38 917 SER B O 1
ATOM 15473 N N . ILE B 1 918 ? -28.984 -42.75 -32.719 1 89.81 918 ILE B N 1
ATOM 15474 C CA . ILE B 1 918 ? -28.453 -43.469 -33.844 1 89.81 918 ILE B CA 1
ATOM 15475 C C . ILE B 1 918 ? -27.516 -44.594 -33.375 1 89.81 918 ILE B C 1
ATOM 15477 O O . ILE B 1 918 ? -27.656 -45.75 -33.75 1 89.81 918 ILE B O 1
ATOM 15481 N N . PHE B 1 919 ? -26.594 -44.25 -32.5 1 89.12 919 PHE B N 1
ATOM 15482 C CA . PHE B 1 919 ? -25.797 -45.219 -31.766 1 89.12 919 PHE B CA 1
ATOM 15483 C C . PHE B 1 919 ? -25.344 -44.688 -30.422 1 89.12 919 PHE B C 1
ATOM 15485 O O . PHE B 1 919 ? -25.297 -43.469 -30.219 1 89.12 919 PHE B O 1
ATOM 15492 N N . ASN B 1 920 ? -25.062 -45.594 -29.438 1 90.19 920 ASN B N 1
ATOM 15493 C CA . ASN B 1 920 ? -24.641 -45.281 -28.094 1 90.19 920 ASN B CA 1
ATOM 15494 C C . ASN B 1 920 ? -23.703 -46.344 -27.516 1 90.19 920 ASN B C 1
ATOM 15496 O O . ASN B 1 920 ? -24.094 -47.469 -27.328 1 90.19 920 ASN B O 1
ATOM 15500 N N . ALA B 1 921 ? -22.5 -45.969 -27.438 1 89.38 921 ALA B N 1
ATOM 15501 C CA . ALA B 1 921 ? -21.484 -46.812 -26.812 1 89.38 921 ALA B CA 1
ATOM 15502 C C . ALA B 1 921 ? -20.688 -46.062 -25.766 1 89.38 921 ALA B C 1
ATOM 15504 O O . ALA B 1 921 ? -20.281 -44.906 -26 1 89.38 921 ALA B O 1
ATOM 15505 N N . GLY B 1 922 ? -20.625 -46.562 -24.578 1 87.31 922 GLY B N 1
ATOM 15506 C CA . GLY B 1 922 ? -19.906 -45.812 -23.562 1 87.31 922 GLY B CA 1
ATOM 15507 C C . GLY B 1 922 ? -19.547 -46.656 -22.344 1 87.31 922 GLY B C 1
ATOM 15508 O O . GLY B 1 922 ? -19.984 -47.781 -22.234 1 87.31 922 GLY B O 1
ATOM 15509 N N . GLY B 1 923 ? -18.625 -46.156 -21.547 1 82.56 923 GLY B N 1
ATOM 15510 C CA . GLY B 1 923 ? -18.172 -46.688 -20.281 1 82.56 923 GLY B CA 1
ATOM 15511 C C . GLY B 1 923 ? -17.469 -45.688 -19.406 1 82.56 923 GLY B C 1
ATOM 15512 O O . GLY B 1 923 ? -17.484 -44.469 -19.703 1 82.56 923 GLY B O 1
ATOM 15513 N N . GLU B 1 924 ? -17.047 -46.125 -18.25 1 83.56 924 GLU B N 1
ATOM 15514 C CA . GLU B 1 924 ? -16.312 -45.281 -17.312 1 83.56 924 GLU B CA 1
ATOM 15515 C C . GLU B 1 924 ? -14.867 -45.719 -17.172 1 83.56 924 GLU B C 1
ATOM 15517 O O . GLU B 1 924 ? -14.57 -46.906 -17.234 1 83.56 924 GLU B O 1
ATOM 15522 N N . GLN B 1 925 ? -13.992 -44.75 -17.078 1 83.06 925 GLN B N 1
ATOM 15523 C CA . GLN B 1 925 ? -12.57 -45.031 -16.922 1 83.06 925 GLN B CA 1
ATOM 15524 C C . GLN B 1 925 ? -11.898 -44 -16 1 83.06 925 GLN B C 1
ATOM 15526 O O . GLN B 1 925 ? -12.211 -42.812 -16.062 1 83.06 925 GLN B O 1
ATOM 15531 N N . TYR B 1 926 ? -10.992 -44.531 -15.141 1 82.94 926 TYR B N 1
ATOM 15532 C CA . TYR B 1 926 ? -10.164 -43.625 -14.367 1 82.94 926 TYR B CA 1
ATOM 15533 C C . TYR B 1 926 ? -9.164 -42.906 -15.258 1 82.94 926 TYR B C 1
ATOM 15535 O O . TYR B 1 926 ? -8.562 -43.5 -16.141 1 82.94 926 TYR B O 1
ATOM 15543 N N . CYS B 1 927 ? -9.125 -41.625 -15.07 1 83.62 927 CYS B N 1
ATOM 15544 C CA . CYS B 1 927 ? -8.328 -40.75 -15.945 1 83.62 927 CYS B CA 1
ATOM 15545 C C . CYS B 1 927 ? -7.328 -39.938 -15.148 1 83.62 927 CYS B C 1
ATOM 15547 O O . CYS B 1 927 ? -7.707 -39.219 -14.219 1 83.62 927 CYS B O 1
ATOM 15549 N N . GLN B 1 928 ? -6.012 -40.031 -15.43 1 75.44 928 GLN B N 1
ATOM 15550 C CA . GLN B 1 928 ? -4.992 -39.188 -14.82 1 75.44 928 GLN B CA 1
ATOM 15551 C C . GLN B 1 928 ? -4.969 -37.781 -15.469 1 75.44 928 GLN B C 1
ATOM 15553 O O . GLN B 1 928 ? -4.496 -36.812 -14.867 1 75.44 928 GLN B O 1
ATOM 15558 N N . GLY B 1 929 ? -5.598 -37.562 -16.547 1 83.31 929 GLY B N 1
ATOM 15559 C CA . GLY B 1 929 ? -5.684 -36.281 -17.234 1 83.31 929 GLY B CA 1
ATOM 15560 C C . GLY B 1 929 ? -7.023 -35.594 -17.047 1 83.31 929 GLY B C 1
ATOM 15561 O O . GLY B 1 929 ? -7.5 -35.469 -15.922 1 83.31 929 GLY B O 1
ATOM 15562 N N . ASN B 1 930 ? -7.641 -35.219 -18.156 1 89.94 930 ASN B N 1
ATOM 15563 C CA . ASN B 1 930 ? -8.914 -34.5 -18.156 1 89.94 930 ASN B CA 1
ATOM 15564 C C . ASN B 1 930 ? -10.016 -35.344 -18.797 1 89.94 930 ASN B C 1
ATOM 15566 O O . ASN B 1 930 ? -9.758 -36.094 -19.734 1 89.94 930 ASN B O 1
ATOM 15570 N N . CYS B 1 931 ? -11.219 -35.188 -18.219 1 92.62 931 CYS B N 1
ATOM 15571 C CA . CYS B 1 931 ? -12.383 -35.688 -18.938 1 92.62 931 CYS B CA 1
ATOM 15572 C C . CYS B 1 931 ? -12.766 -34.75 -20.078 1 92.62 931 CYS B C 1
ATOM 15574 O O . CYS B 1 931 ? -12.891 -33.562 -19.891 1 92.62 931 CYS B O 1
ATOM 15576 N N . ALA B 1 932 ? -12.844 -35.281 -21.266 1 94.12 932 ALA B N 1
ATOM 15577 C CA . ALA B 1 932 ? -13.078 -34.438 -22.422 1 94.12 932 ALA B CA 1
ATOM 15578 C C . ALA B 1 932 ? -14.289 -34.906 -23.219 1 94.12 932 ALA B C 1
ATOM 15580 O O . ALA B 1 932 ? -14.711 -36.062 -23.094 1 94.12 932 ALA B O 1
ATOM 15581 N N . ALA B 1 933 ? -14.914 -34.031 -23.969 1 93.25 933 ALA B N 1
ATOM 15582 C CA . ALA B 1 933 ? -15.969 -34.312 -24.953 1 93.25 933 ALA B CA 1
ATOM 15583 C C . ALA B 1 933 ? -15.789 -33.469 -26.203 1 93.25 933 ALA B C 1
ATOM 15585 O O . ALA B 1 933 ? -15.422 -32.281 -26.125 1 93.25 933 ALA B O 1
ATOM 15586 N N . VAL B 1 934 ? -15.867 -34.094 -27.281 1 90.5 934 VAL B N 1
ATOM 15587 C CA . VAL B 1 934 ? -15.867 -33.406 -28.562 1 90.5 934 VAL B CA 1
ATOM 15588 C C . VAL B 1 934 ? -17.203 -33.625 -29.281 1 90.5 934 VAL B C 1
ATOM 15590 O O . VAL B 1 934 ? -17.609 -34.781 -29.469 1 90.5 934 VAL B O 1
ATOM 15593 N N . THR B 1 935 ? -17.875 -32.531 -29.594 1 89.12 935 THR B N 1
ATOM 15594 C CA . THR B 1 935 ? -19.188 -32.656 -30.234 1 89.12 935 THR B CA 1
ATOM 15595 C C . THR B 1 935 ? -19.203 -31.922 -31.562 1 89.12 935 THR B C 1
ATOM 15597 O O . THR B 1 935 ? -18.516 -30.922 -31.734 1 89.12 935 THR B O 1
ATOM 15600 N N . SER B 1 936 ? -19.828 -32.438 -32.469 1 86.94 936 SER B N 1
ATOM 15601 C CA . SER B 1 936 ? -20 -31.828 -33.781 1 86.94 936 SER B CA 1
ATOM 15602 C C . SER B 1 936 ? -21.359 -32.188 -34.406 1 86.94 936 SER B C 1
ATOM 15604 O O . SER B 1 936 ? -21.938 -33.219 -34.062 1 86.94 936 SER B O 1
ATOM 15606 N N . ASN B 1 937 ? -21.828 -31.234 -35.281 1 82.12 937 ASN B N 1
ATOM 15607 C CA . ASN B 1 937 ? -23.047 -31.484 -36.031 1 82.12 937 ASN B CA 1
ATOM 15608 C C . ASN B 1 937 ? -22.734 -32.188 -37.375 1 82.12 937 ASN B C 1
ATOM 15610 O O . ASN B 1 937 ? -21.891 -31.719 -38.125 1 82.12 937 ASN B O 1
ATOM 15614 N N . LEU B 1 938 ? -23.219 -33.375 -37.562 1 78.06 938 LEU B N 1
ATOM 15615 C CA . LEU B 1 938 ? -23.062 -34.156 -38.781 1 78.06 938 LEU B CA 1
ATOM 15616 C C . LEU B 1 938 ? -24.375 -34.219 -39.562 1 78.06 938 LEU B C 1
ATOM 15618 O O . LEU B 1 938 ? -25.141 -35.188 -39.406 1 78.06 938 LEU B O 1
ATOM 15622 N N . GLY B 1 939 ? -24.516 -33.25 -40.5 1 73 939 GLY B N 1
ATOM 15623 C CA . GLY B 1 939 ? -25.75 -33.25 -41.25 1 73 939 GLY B CA 1
ATOM 15624 C C . GLY B 1 939 ? -27 -33.125 -40.375 1 73 939 GLY B C 1
ATOM 15625 O O . GLY B 1 939 ? -27.219 -32.094 -39.75 1 73 939 GLY B O 1
ATOM 15626 N N . ASN B 1 940 ? -27.75 -34.219 -40.312 1 76.75 940 ASN B N 1
ATOM 15627 C CA . ASN B 1 940 ? -28.984 -34.219 -39.531 1 76.75 940 ASN B CA 1
ATOM 15628 C C . ASN B 1 940 ? -28.797 -34.906 -38.188 1 76.75 940 ASN B C 1
ATOM 15630 O O . ASN B 1 940 ? -29.766 -35.344 -37.562 1 76.75 940 ASN B O 1
ATOM 15634 N N . ALA B 1 941 ? -27.5 -35.094 -37.844 1 85.25 941 ALA B N 1
ATOM 15635 C CA . ALA B 1 941 ? -27.203 -35.75 -36.594 1 85.25 941 ALA B CA 1
ATOM 15636 C C . ALA B 1 941 ? -26.141 -35 -35.812 1 85.25 941 ALA B C 1
ATOM 15638 O O . ALA B 1 941 ? -25.453 -34.156 -36.344 1 85.25 941 ALA B O 1
ATOM 15639 N N . ASN B 1 942 ? -26.234 -35.156 -34.469 1 89.38 942 ASN B N 1
ATOM 15640 C CA . ASN B 1 942 ? -25.188 -34.688 -33.594 1 89.38 942 ASN B CA 1
ATOM 15641 C C . ASN B 1 942 ? -24.391 -35.812 -32.969 1 89.38 942 ASN B C 1
ATOM 15643 O O . ASN B 1 942 ? -24.969 -36.812 -32.5 1 89.38 942 ASN B O 1
ATOM 15647 N N . VAL B 1 943 ? -23.094 -35.719 -33.125 1 91.12 943 VAL B N 1
ATOM 15648 C CA . VAL B 1 943 ? -22.234 -36.75 -32.594 1 91.12 943 VAL B CA 1
ATOM 15649 C C . VAL B 1 943 ? -21.328 -36.188 -31.5 1 91.12 943 VAL B C 1
ATOM 15651 O O . VAL B 1 943 ? -20.781 -35.094 -31.656 1 91.12 943 VAL B O 1
ATOM 15654 N N . THR B 1 944 ? -21.281 -36.875 -30.359 1 92.62 944 THR B N 1
ATOM 15655 C CA . THR B 1 944 ? -20.391 -36.5 -29.266 1 92.62 944 THR B CA 1
ATOM 15656 C C . THR B 1 944 ? -19.453 -37.656 -28.922 1 92.62 944 THR B C 1
ATOM 15658 O O . THR B 1 944 ? -19.922 -38.781 -28.734 1 92.62 944 THR B O 1
ATOM 15661 N N . VAL B 1 945 ? -18.203 -37.375 -28.906 1 93.06 945 VAL B N 1
ATOM 15662 C CA . VAL B 1 945 ? -17.203 -38.344 -28.469 1 93.06 945 VAL B CA 1
ATOM 15663 C C . VAL B 1 945 ? -16.703 -37.969 -27.078 1 93.06 945 VAL B C 1
ATOM 15665 O O . VAL B 1 945 ? -16.328 -36.812 -26.828 1 93.06 945 VAL B O 1
ATOM 15668 N N . TYR B 1 946 ? -16.75 -38.906 -26.141 1 93.38 946 TYR B N 1
ATOM 15669 C CA . TYR B 1 946 ? -16.266 -38.719 -24.781 1 93.38 946 TYR B CA 1
ATOM 15670 C C . TYR B 1 946 ? -14.945 -39.469 -24.594 1 93.38 946 TYR B C 1
ATOM 15672 O O . TYR B 1 946 ? -14.758 -40.562 -25.109 1 93.38 946 TYR B O 1
ATOM 15680 N N . ALA B 1 947 ? -14.008 -38.844 -23.844 1 93.81 947 ALA B N 1
ATOM 15681 C CA . ALA B 1 947 ? -12.695 -39.469 -23.719 1 93.81 947 ALA B CA 1
ATOM 15682 C C . ALA B 1 947 ? -11.992 -39.031 -22.438 1 93.81 947 ALA B C 1
ATOM 15684 O O . ALA B 1 947 ? -12.328 -37.969 -21.875 1 93.81 947 ALA B O 1
ATOM 15685 N N . CYS B 1 948 ? -11.078 -39.844 -21.938 1 91.38 948 CYS B N 1
ATOM 15686 C CA . CYS B 1 948 ? -10.008 -39.469 -21.031 1 91.38 948 CYS B CA 1
ATOM 15687 C C . CYS B 1 948 ? -8.773 -39 -21.797 1 91.38 948 CYS B C 1
ATOM 15689 O O . CYS B 1 948 ? -8.195 -39.781 -22.562 1 91.38 948 CYS B O 1
ATOM 15691 N N . VAL B 1 949 ? -8.453 -37.719 -21.625 1 92 949 VAL B N 1
ATOM 15692 C CA . VAL B 1 949 ? -7.332 -37.219 -22.406 1 92 949 VAL B CA 1
ATOM 15693 C C . VAL B 1 949 ? -6.238 -36.719 -21.469 1 92 949 VAL B C 1
ATOM 15695 O O . VAL B 1 949 ? -6.523 -36.25 -20.359 1 92 949 VAL B O 1
ATOM 15698 N N . PRO B 1 950 ? -4.961 -36.844 -21.953 1 88.38 950 PRO B N 1
ATOM 15699 C CA . PRO B 1 950 ? -3.9 -36.188 -21.172 1 88.38 950 PRO B CA 1
ATOM 15700 C C . PRO B 1 950 ? -4.105 -34.688 -21.062 1 88.38 950 PRO B C 1
ATOM 15702 O O . PRO B 1 950 ? -4.758 -34.062 -21.906 1 88.38 950 PRO B O 1
ATOM 15705 N N . THR B 1 951 ? -3.453 -34.062 -20.094 1 84.12 951 THR B N 1
ATOM 15706 C CA . THR B 1 951 ? -3.67 -32.688 -19.734 1 84.12 951 THR B CA 1
ATOM 15707 C C . THR B 1 951 ? -3.23 -31.766 -20.875 1 84.12 951 THR B C 1
ATOM 15709 O O . THR B 1 951 ? -3.838 -30.719 -21.109 1 84.12 951 THR B O 1
ATOM 15712 N N . TYR B 1 952 ? -2.238 -32.094 -21.641 1 80.69 952 TYR B N 1
ATOM 15713 C CA . TYR B 1 952 ? -1.708 -31.219 -22.688 1 80.69 952 TYR B CA 1
ATOM 15714 C C . TYR B 1 952 ? -2.732 -31 -23.797 1 80.69 952 TYR B C 1
ATOM 15716 O O . TYR B 1 952 ? -2.678 -30 -24.5 1 80.69 952 TYR B O 1
ATOM 15724 N N . VAL B 1 953 ? -3.646 -31.969 -23.984 1 88.88 953 VAL B N 1
ATOM 15725 C CA . VAL B 1 953 ? -4.668 -31.828 -25.016 1 88.88 953 VAL B CA 1
ATOM 15726 C C . VAL B 1 953 ? -5.586 -30.656 -24.672 1 88.88 953 VAL B C 1
ATOM 15728 O O . VAL B 1 953 ? -5.855 -29.797 -25.516 1 88.88 953 VAL B O 1
ATOM 15731 N N . CYS B 1 954 ? -6.016 -30.641 -23.484 1 88.19 954 CYS B N 1
ATOM 15732 C CA . CYS B 1 954 ? -6.906 -29.562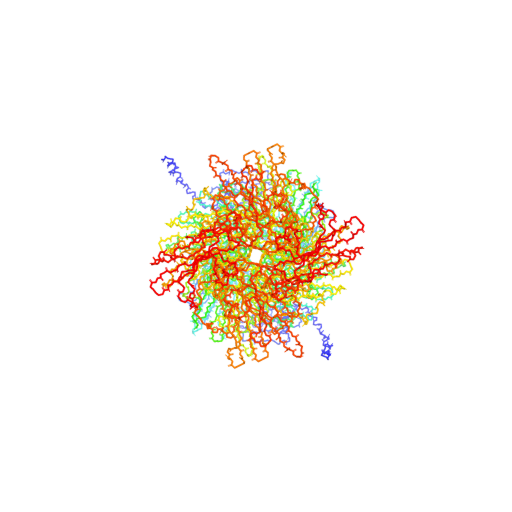 -23.031 1 88.19 954 CYS B CA 1
ATOM 15733 C C . CYS B 1 954 ? -6.168 -28.234 -22.953 1 88.19 954 CYS B C 1
ATOM 15735 O O . CYS B 1 954 ? -6.723 -27.188 -23.312 1 88.19 954 CYS B O 1
ATOM 15737 N N . ASN B 1 955 ? -4.984 -28.281 -22.516 1 80.75 955 ASN B N 1
ATOM 15738 C CA . ASN B 1 955 ? -4.184 -27.062 -22.406 1 80.75 955 ASN B CA 1
ATOM 15739 C C . ASN B 1 955 ? -3.965 -26.422 -23.781 1 80.75 955 ASN B C 1
ATOM 15741 O O . ASN B 1 955 ? -4.043 -25.203 -23.906 1 80.75 955 ASN B O 1
ATOM 15745 N N . SER B 1 956 ? -3.689 -27.234 -24.734 1 78.62 956 SER B N 1
ATOM 15746 C CA . SER B 1 956 ? -3.41 -26.734 -26.062 1 78.62 956 SER B CA 1
ATOM 15747 C C . SER B 1 956 ? -4.648 -26.094 -26.688 1 78.62 956 SER B C 1
ATOM 15749 O O . SER B 1 956 ? -4.539 -25.25 -27.578 1 78.62 956 SER B O 1
ATOM 15751 N N . LEU B 1 957 ? -5.809 -26.5 -26.234 1 82.19 957 LEU B N 1
ATOM 15752 C CA . LEU B 1 957 ? -7.059 -25.969 -26.781 1 82.19 957 LEU B CA 1
ATOM 15753 C C . LEU B 1 957 ? -7.578 -24.828 -25.906 1 82.19 957 LEU B C 1
ATOM 15755 O O . LEU B 1 957 ? -8.617 -24.234 -26.219 1 82.19 957 LEU B O 1
ATOM 15759 N N . GLY B 1 958 ? -6.805 -24.578 -24.844 1 78.44 958 GLY B N 1
ATOM 15760 C CA . GLY B 1 958 ? -7.195 -23.484 -23.953 1 78.44 958 GLY B CA 1
ATOM 15761 C C . GLY B 1 958 ? -8.453 -23.797 -23.172 1 78.44 958 GLY B C 1
ATOM 15762 O O . GLY B 1 958 ? -9.242 -22.906 -22.875 1 78.44 958 GLY B O 1
ATOM 15763 N N . LEU B 1 959 ? -8.703 -25.047 -22.891 1 84.25 959 LEU B N 1
ATOM 15764 C CA . LEU B 1 959 ? -9.938 -25.469 -22.234 1 84.25 959 LEU B CA 1
ATOM 15765 C C . LEU B 1 959 ? -9.703 -25.766 -20.75 1 84.25 959 LEU B C 1
ATOM 15767 O O . LEU B 1 959 ? -8.898 -26.625 -20.406 1 84.25 959 LEU B O 1
ATOM 15771 N N . TYR B 1 960 ? -10.414 -25 -19.922 1 85.69 960 TYR B N 1
ATOM 15772 C CA . TYR B 1 960 ? -10.398 -25.25 -18.484 1 85.69 960 TYR B CA 1
ATOM 15773 C C . TYR B 1 960 ? -11.812 -25.234 -17.906 1 85.69 960 TYR B C 1
ATOM 15775 O O . TYR B 1 960 ? -12.328 -24.172 -17.531 1 85.69 960 TYR B O 1
ATOM 15783 N N . ASP B 1 961 ? -12.422 -26.391 -17.828 1 84.88 961 ASP B N 1
ATOM 15784 C CA . ASP B 1 961 ? -13.781 -26.594 -17.344 1 84.88 961 ASP B CA 1
ATOM 15785 C C . ASP B 1 961 ? -14.797 -25.812 -18.172 1 84.88 961 ASP B C 1
ATOM 15787 O O . ASP B 1 961 ? -15.664 -25.141 -17.625 1 84.88 961 ASP B O 1
ATOM 15791 N N . ARG B 1 962 ? -14.586 -25.906 -19.484 1 87 962 ARG B N 1
ATOM 15792 C CA . ARG B 1 962 ? -15.453 -25.203 -20.422 1 87 962 ARG B CA 1
ATOM 15793 C C . ARG B 1 962 ? -15.414 -25.859 -21.797 1 87 962 ARG B C 1
ATOM 15795 O O . ARG B 1 962 ? -14.656 -26.812 -22.016 1 87 962 ARG B O 1
ATOM 15802 N N . CYS B 1 963 ? -16.312 -25.375 -22.625 1 89.12 963 CYS B N 1
ATOM 15803 C CA . CYS B 1 963 ? -16.375 -25.812 -24.016 1 89.12 963 CYS B CA 1
ATOM 15804 C C . CYS B 1 963 ? -16.094 -24.641 -24.969 1 89.12 963 CYS B C 1
ATOM 15806 O O . CYS B 1 963 ? -16.547 -23.516 -24.719 1 89.12 963 CYS B O 1
ATOM 15808 N N . LEU B 1 964 ? -15.273 -24.828 -25.953 1 86.56 964 LEU B N 1
ATOM 15809 C CA . LEU B 1 964 ? -15.016 -23.812 -26.969 1 86.56 964 LEU B CA 1
ATOM 15810 C C . LEU B 1 964 ? -14.938 -24.453 -28.359 1 86.56 964 LEU B C 1
ATOM 15812 O O . LEU B 1 964 ? -14.516 -25.609 -28.484 1 86.56 964 LEU B O 1
ATOM 15816 N N . PRO B 1 965 ? -15.344 -23.656 -29.359 1 82.94 965 PRO B N 1
ATOM 15817 C CA . PRO B 1 965 ? -15.102 -24.156 -30.719 1 82.94 965 PRO B CA 1
ATOM 15818 C C . PRO B 1 965 ? -13.617 -24.266 -31.047 1 82.94 965 PRO B C 1
ATOM 15820 O O . PRO B 1 965 ? -12.82 -23.406 -30.641 1 82.94 965 PRO B O 1
ATOM 15823 N N . VAL B 1 966 ? -13.273 -25.266 -31.734 1 80.94 966 VAL B N 1
ATOM 15824 C CA . VAL B 1 966 ? -11.883 -25.5 -32.125 1 80.94 966 VAL B CA 1
ATOM 15825 C C . VAL B 1 966 ? -11.516 -24.562 -33.281 1 80.94 966 VAL B C 1
ATOM 15827 O O . VAL B 1 966 ? -12.352 -24.266 -34.156 1 80.94 966 VAL B O 1
ATOM 15830 N N . GLN B 1 967 ? -10.406 -23.812 -33.406 1 69.44 967 GLN B N 1
ATOM 15831 C CA . GLN B 1 967 ? -9.969 -22.75 -34.312 1 69.44 967 GLN B CA 1
ATOM 15832 C C . GLN B 1 967 ? -10.117 -23.172 -35.781 1 69.44 967 GLN B C 1
ATOM 15834 O O . GLN B 1 967 ? -10.539 -22.391 -36.625 1 69.44 967 GLN B O 1
ATOM 15839 N N . PHE B 1 968 ? -9.719 -24.375 -36.281 1 64.62 968 PHE B N 1
ATOM 15840 C CA . PHE B 1 968 ? -9.695 -24.75 -37.688 1 64.62 968 PHE B CA 1
ATOM 15841 C C . PHE B 1 968 ? -11.078 -25.172 -38.156 1 64.62 968 PHE B C 1
ATOM 15843 O O . PHE B 1 968 ? -11.359 -25.172 -39.344 1 64.62 968 PHE B O 1
ATOM 15850 N N . ASP B 1 969 ? -11.938 -25.5 -37.312 1 72 969 ASP B N 1
ATOM 15851 C CA . ASP B 1 969 ? -13.32 -25.859 -37.625 1 72 969 ASP B CA 1
ATOM 15852 C C . ASP B 1 969 ? -14.258 -25.5 -36.469 1 72 969 ASP B C 1
ATOM 15854 O O . ASP B 1 969 ? -14.344 -26.25 -35.5 1 72 969 ASP B O 1
ATOM 15858 N N . ARG B 1 970 ? -14.953 -24.484 -36.625 1 74.69 970 ARG B N 1
ATOM 15859 C CA . ARG B 1 970 ? -15.781 -23.938 -35.531 1 74.69 970 ARG B CA 1
ATOM 15860 C C . ARG B 1 970 ? -17.016 -24.781 -35.312 1 74.69 970 ARG B C 1
ATOM 15862 O O . ARG B 1 970 ? -17.766 -24.578 -34.344 1 74.69 970 ARG B O 1
ATOM 15869 N N . THR B 1 971 ? -17.203 -25.781 -36.188 1 78.56 971 THR B N 1
ATOM 15870 C CA . THR B 1 971 ? -18.344 -26.672 -36 1 78.56 971 THR B CA 1
ATOM 15871 C C . THR B 1 971 ? -18.031 -27.734 -34.969 1 78.56 971 THR B C 1
ATOM 15873 O O . THR B 1 971 ? -18.953 -28.406 -34.469 1 78.56 971 THR B O 1
ATOM 15876 N N . ILE B 1 972 ? -16.781 -27.844 -34.688 1 82.94 972 ILE B N 1
ATOM 15877 C CA . ILE B 1 972 ? -16.344 -28.781 -33.656 1 82.94 972 ILE B CA 1
ATOM 15878 C C . ILE B 1 972 ? -16.125 -28.062 -32.344 1 82.94 972 ILE B C 1
ATOM 15880 O O . ILE B 1 972 ? -15.398 -27.062 -32.281 1 82.94 972 ILE B O 1
ATOM 15884 N N . THR B 1 973 ? -16.797 -28.531 -31.359 1 87.38 973 THR B N 1
ATOM 15885 C CA . THR B 1 973 ? -16.656 -27.938 -30.031 1 87.38 973 THR B CA 1
ATOM 15886 C C . THR B 1 973 ? -15.938 -28.906 -29.094 1 87.38 973 THR B C 1
ATOM 15888 O O . THR B 1 973 ? -16.312 -30.062 -28.969 1 87.38 973 THR B O 1
ATOM 15891 N N . GLY B 1 974 ? -14.844 -28.484 -28.578 1 89.19 974 GLY B N 1
ATOM 15892 C CA . GLY B 1 974 ? -14.133 -29.25 -27.562 1 89.19 974 GLY B CA 1
ATOM 15893 C C . GLY B 1 974 ? -14.477 -28.828 -26.141 1 89.19 974 GLY B C 1
ATOM 15894 O O . GLY B 1 974 ? -14.656 -27.641 -25.875 1 89.19 974 GLY B O 1
ATOM 15895 N N . CYS B 1 975 ? -14.625 -29.875 -25.312 1 92 975 CYS B N 1
ATOM 15896 C CA . CYS B 1 975 ? -14.906 -29.656 -23.906 1 92 975 CYS B CA 1
ATOM 15897 C C . CYS B 1 975 ? -13.914 -30.406 -23.016 1 92 975 CYS B C 1
ATOM 15899 O O . CYS B 1 975 ? -13.531 -31.531 -23.344 1 92 975 CYS B O 1
ATOM 15901 N N . CYS B 1 976 ? -13.375 -29.797 -21.969 1 91.31 976 CYS B N 1
ATOM 15902 C CA . CYS B 1 976 ? -12.555 -30.469 -20.969 1 91.31 976 CYS B CA 1
ATOM 15903 C C . CYS B 1 976 ? -12.984 -30.094 -19.562 1 91.31 976 CYS B C 1
ATOM 15905 O O . CYS B 1 976 ? -13.414 -28.953 -19.328 1 91.31 976 CYS B O 1
ATOM 15907 N N . CYS B 1 977 ? -12.945 -31.031 -18.625 1 88.94 977 CYS B N 1
ATOM 15908 C CA . CYS B 1 977 ? -13.273 -30.75 -17.234 1 88.94 977 CYS B CA 1
ATOM 15909 C C . CYS B 1 977 ? -12.539 -31.688 -16.297 1 88.94 977 CYS B C 1
ATOM 15911 O O . CYS B 1 977 ? -12.094 -32.75 -16.703 1 88.94 977 CYS B O 1
ATOM 15913 N N . THR B 1 978 ? -12.336 -31.297 -15.039 1 84.81 978 THR B N 1
ATOM 15914 C CA . THR B 1 978 ? -11.742 -32.125 -13.984 1 84.81 978 THR B CA 1
ATOM 15915 C C . THR B 1 978 ? -12.492 -31.922 -12.672 1 84.81 978 THR B C 1
ATOM 15917 O O . THR B 1 978 ? -12.008 -32.344 -11.609 1 84.81 978 THR B O 1
ATOM 15920 N N . ASN B 1 979 ? -13.695 -31.234 -12.719 1 78.31 979 ASN B N 1
ATOM 15921 C CA . ASN B 1 979 ? -14.344 -30.812 -11.484 1 78.31 979 ASN B CA 1
ATOM 15922 C C . ASN B 1 979 ? -15.297 -31.875 -10.961 1 78.31 979 ASN B C 1
ATOM 15924 O O . ASN B 1 979 ? -16.312 -31.562 -10.344 1 78.31 979 ASN B O 1
ATOM 15928 N N . GLY B 1 980 ? -15.023 -33.156 -11.164 1 79.25 980 GLY B N 1
ATOM 15929 C CA . GLY B 1 980 ? -15.852 -34.219 -10.609 1 79.25 980 GLY B CA 1
ATOM 15930 C C . GLY B 1 980 ? -15.945 -35.438 -11.516 1 79.25 980 GLY B C 1
ATOM 15931 O O . GLY B 1 980 ? -15.555 -35.375 -12.68 1 79.25 980 GLY B O 1
ATOM 15932 N N . PRO B 1 981 ? -16.469 -36.5 -10.859 1 82.75 981 PRO B N 1
ATOM 15933 C CA . PRO B 1 981 ? -16.625 -37.719 -11.68 1 82.75 981 PRO B CA 1
ATOM 15934 C C . PRO B 1 981 ? -17.625 -37.5 -12.82 1 82.75 981 PRO B C 1
ATOM 15936 O O . PRO B 1 981 ? -18.703 -36.938 -12.617 1 82.75 981 PRO B O 1
ATOM 15939 N N . ASN B 1 982 ? -17.25 -37.906 -13.992 1 88.94 982 ASN B N 1
ATOM 15940 C CA . ASN B 1 982 ? -18.094 -37.875 -15.18 1 88.94 982 ASN B CA 1
ATOM 15941 C C . ASN B 1 982 ? -18.531 -36.438 -15.508 1 88.94 982 ASN B C 1
ATOM 15943 O O . ASN B 1 982 ? -19.672 -36.219 -15.93 1 88.94 982 ASN B O 1
ATOM 15947 N N . CYS B 1 983 ? -17.672 -35.531 -15.188 1 88.94 983 CYS B N 1
ATOM 15948 C CA . CYS B 1 983 ? -18 -34.156 -15.445 1 88.94 983 CYS B CA 1
ATOM 15949 C C . CYS B 1 983 ? -18.25 -33.906 -16.922 1 88.94 983 CYS B C 1
ATOM 15951 O O . CYS B 1 983 ? -19 -33 -17.297 1 88.94 983 CYS B O 1
ATOM 15953 N N . ASN B 1 984 ? -17.625 -34.688 -17.812 1 92.06 984 ASN B N 1
ATOM 15954 C CA . ASN B 1 984 ? -17.766 -34.469 -19.25 1 92.06 984 ASN B CA 1
ATOM 15955 C C . ASN B 1 984 ? -19.172 -34.844 -19.734 1 92.06 984 ASN B C 1
ATOM 15957 O O . ASN B 1 984 ? -19.594 -34.406 -20.797 1 92.06 984 ASN B O 1
ATOM 15961 N N . LEU B 1 985 ? -19.906 -35.594 -18.938 1 89.62 985 LEU B N 1
ATOM 15962 C CA . LEU B 1 985 ? -21.281 -35.938 -19.281 1 89.62 985 LEU B CA 1
ATOM 15963 C C . LEU B 1 985 ? -22.188 -34.688 -19.141 1 89.62 985 LEU B C 1
ATOM 15965 O O . LEU B 1 985 ? -23.188 -34.562 -19.859 1 89.62 985 LEU B O 1
ATOM 15969 N N . ASN B 1 986 ? -21.812 -33.875 -18.281 1 86.12 986 ASN B N 1
ATOM 15970 C CA . ASN B 1 986 ? -22.641 -32.719 -17.969 1 86.12 986 ASN B CA 1
ATOM 15971 C C . ASN B 1 986 ? -22.297 -31.516 -18.844 1 86.12 986 ASN B C 1
ATOM 15973 O O . ASN B 1 986 ? -23.031 -30.516 -18.859 1 86.12 986 ASN B O 1
ATOM 15977 N N . MET B 1 987 ? -21.297 -31.578 -19.625 1 88.88 987 MET B N 1
ATOM 15978 C CA . MET B 1 987 ? -20.844 -30.438 -20.406 1 88.88 987 MET B CA 1
ATOM 15979 C C . MET B 1 987 ? -21.609 -30.344 -21.719 1 88.88 987 MET B C 1
ATOM 15981 O O . MET B 1 987 ? -21.672 -29.281 -22.344 1 88.88 987 MET B O 1
ATOM 15985 N N . VAL B 1 988 ? -22.031 -31.484 -22.125 1 88.25 988 VAL B N 1
ATOM 15986 C CA . VAL B 1 988 ? -22.75 -31.516 -23.406 1 88.25 988 VAL B CA 1
ATOM 15987 C C . VAL B 1 988 ? -24.172 -32.031 -23.188 1 88.25 988 VAL B C 1
ATOM 15989 O O . VAL B 1 988 ? -24.391 -33 -22.469 1 88.25 988 VAL B O 1
ATOM 15992 N N . SER B 1 989 ? -25.109 -31.281 -23.734 1 85.25 989 SER B N 1
ATOM 15993 C CA . SER B 1 989 ? -26.5 -31.703 -23.672 1 85.25 989 SER B CA 1
ATOM 15994 C C . SER B 1 989 ? -27 -32.156 -25.047 1 85.25 989 SER B C 1
ATOM 15996 O O . SER B 1 989 ? -26.672 -31.547 -26.062 1 85.25 989 SER B O 1
ATOM 15998 N N . PRO B 1 990 ? -27.859 -33.281 -25.078 1 83.5 990 PRO B N 1
ATOM 15999 C CA . PRO B 1 990 ? -28.344 -34.094 -23.969 1 83.5 990 PRO B CA 1
ATOM 16000 C C . PRO B 1 990 ? -27.312 -35.125 -23.531 1 83.5 990 PRO B C 1
ATOM 16002 O O . PRO B 1 990 ? -26.469 -35.562 -24.312 1 83.5 990 PRO B O 1
ATOM 16005 N N . ARG B 1 991 ? -27.422 -35.625 -22.297 1 88.94 991 ARG B N 1
ATOM 16006 C CA . ARG B 1 991 ? -26.641 -36.75 -21.781 1 88.94 991 ARG B CA 1
ATOM 16007 C C . ARG B 1 991 ? -27.016 -38.062 -22.5 1 88.94 991 ARG B C 1
ATOM 16009 O O . ARG B 1 991 ? -28.188 -38.312 -22.766 1 88.94 991 ARG B O 1
ATOM 16016 N N . PRO B 1 992 ? -25.938 -38.781 -22.812 1 88.62 992 PRO B N 1
ATOM 16017 C CA . PRO B 1 992 ? -26.281 -40.062 -23.406 1 88.62 992 PRO B CA 1
ATOM 16018 C C . PRO B 1 992 ? -27.094 -40.938 -22.453 1 88.62 992 PRO B C 1
ATOM 16020 O O . PRO B 1 992 ? -26.875 -40.906 -21.234 1 88.62 992 PRO B O 1
ATOM 16023 N N . PRO B 1 993 ? -28.125 -41.594 -23.062 1 80.62 993 PRO B N 1
ATOM 16024 C CA . PRO B 1 993 ? -28.828 -42.562 -22.234 1 80.62 993 PRO B CA 1
ATOM 16025 C C . PRO B 1 993 ? -27.922 -43.719 -21.766 1 80.62 993 PRO B C 1
ATOM 16027 O O . PRO B 1 993 ? -26.828 -43.875 -22.281 1 80.62 993 PRO B O 1
ATOM 16030 N N . ALA B 1 994 ? -28.234 -44.375 -20.625 1 73.19 994 ALA B N 1
ATOM 16031 C CA . ALA B 1 994 ? -27.438 -45.469 -20.141 1 73.19 994 ALA B CA 1
ATOM 16032 C C . ALA B 1 994 ? -27.219 -46.531 -21.234 1 73.19 994 ALA B C 1
ATOM 16034 O O . ALA B 1 994 ? -28.156 -46.875 -21.969 1 73.19 994 ALA B O 1
ATOM 16035 N N . PRO B 1 995 ? -25.969 -46.688 -21.656 1 62.34 995 PRO B N 1
ATOM 16036 C CA . PRO B 1 995 ? -25.75 -47.656 -22.734 1 62.34 995 PRO B CA 1
ATOM 16037 C C . PRO B 1 995 ? -26.5 -48.969 -22.531 1 62.34 995 PRO B C 1
ATOM 16039 O O . PRO B 1 995 ? -26.75 -49.375 -21.391 1 62.34 995 PRO B O 1
ATOM 16042 N N . PRO B 1 996 ? -27.172 -49.469 -23.656 1 51.97 996 PRO B N 1
ATOM 16043 C CA . PRO B 1 996 ? -27.859 -50.75 -23.578 1 51.97 996 PRO B CA 1
ATOM 16044 C C . PRO B 1 996 ? -26.953 -51.906 -23.125 1 51.97 996 PRO B C 1
ATOM 16046 O O . PRO B 1 996 ? -25.797 -51.969 -23.547 1 51.97 996 PRO B O 1
ATOM 16049 N N . GLY B 1 997 ? -27.219 -52.562 -21.781 1 48.41 997 GLY B N 1
ATOM 16050 C CA . GLY B 1 997 ? -26.547 -53.719 -21.188 1 48.41 997 GLY B CA 1
ATOM 16051 C C . GLY B 1 997 ? -26.172 -53.5 -19.719 1 48.41 997 GLY B C 1
ATOM 16052 O O . GLY B 1 997 ? -26.406 -52.438 -19.172 1 48.41 997 GLY B O 1
ATOM 16053 N N . PRO B 1 998 ? -25.938 -54.531 -18.984 1 42.34 998 PRO B N 1
ATOM 16054 C CA . PRO B 1 998 ? -25.719 -54.438 -17.547 1 42.34 998 PRO B CA 1
ATOM 16055 C C . PRO B 1 998 ? -24.719 -53.344 -17.172 1 42.34 998 PRO B C 1
ATOM 16057 O O . PRO B 1 998 ? -23.703 -53.156 -17.859 1 42.34 998 PRO B O 1
ATOM 16060 N N . PRO B 1 999 ? -25.234 -52.344 -16.438 1 45.59 999 PRO B N 1
ATOM 16061 C CA . PRO B 1 999 ? -24.375 -51.219 -16 1 45.59 999 PRO B CA 1
ATOM 16062 C C . PRO B 1 999 ? -22.984 -51.688 -15.594 1 45.59 999 PRO B C 1
ATOM 16064 O O . PRO B 1 999 ? -22.844 -52.594 -14.766 1 45.59 999 PRO B O 1
ATOM 16067 N N . ARG B 1 1000 ? -22.141 -51.625 -16.375 1 48.53 1000 ARG B N 1
ATOM 16068 C CA . ARG B 1 1000 ? -20.812 -52.156 -16.125 1 48.53 1000 ARG B CA 1
ATOM 16069 C C . ARG B 1 1000 ? -20.203 -51.562 -14.859 1 48.53 1000 ARG B C 1
ATOM 16071 O O . ARG B 1 1000 ? -20.375 -50.375 -14.602 1 48.53 1000 ARG B O 1
ATOM 16078 N N . ARG B 1 1001 ? -19.891 -52.406 -13.906 1 45.81 1001 ARG B N 1
ATOM 16079 C CA . ARG B 1 1001 ? -19.234 -52.188 -12.617 1 45.81 1001 ARG B CA 1
ATOM 16080 C C . ARG B 1 1001 ? -18.047 -51.25 -12.758 1 45.81 1001 ARG B C 1
ATOM 16082 O O . ARG B 1 1001 ? -17.672 -50.875 -13.875 1 45.81 1001 ARG B O 1
ATOM 16089 N N . ARG B 1 1002 ? -17.359 -51.188 -11.766 1 49.38 1002 ARG B N 1
ATOM 16090 C CA . ARG B 1 1002 ? -16.188 -50.406 -11.406 1 49.38 1002 ARG B CA 1
ATOM 16091 C C . ARG B 1 1002 ? -15.109 -50.5 -12.484 1 49.38 1002 ARG B C 1
ATOM 16093 O O . ARG B 1 1002 ? -14.812 -51.594 -12.984 1 49.38 1002 ARG B O 1
ATOM 16100 N N . PRO B 1 1003 ? -14.781 -49.344 -13.055 1 53.75 1003 PRO B N 1
ATOM 16101 C CA . PRO B 1 1003 ? -13.719 -49.312 -14.062 1 53.75 1003 PRO B CA 1
ATOM 16102 C C . PRO B 1 1003 ? -12.539 -50.219 -13.719 1 53.75 1003 PRO B C 1
ATOM 16104 O O . PRO B 1 1003 ? -12.016 -50.156 -12.602 1 53.75 1003 PRO B O 1
ATOM 16107 N N . ARG B 1 1004 ? -12.469 -51.406 -14.391 1 57.75 1004 ARG B N 1
ATOM 16108 C CA . ARG B 1 1004 ? -11.5 -52.469 -14.219 1 57.75 1004 ARG B CA 1
ATOM 16109 C C . ARG B 1 1004 ? -10.195 -52.156 -14.953 1 57.75 1004 ARG B C 1
ATOM 16111 O O . ARG B 1 1004 ? -10.219 -51.625 -16.047 1 57.75 1004 ARG B O 1
ATOM 16118 N N . MET B 1 1005 ? -9.078 -52.062 -14.297 1 62.72 1005 MET B N 1
ATOM 16119 C CA . MET B 1 1005 ? -7.758 -51.812 -14.875 1 62.72 1005 MET B CA 1
ATOM 16120 C C . MET B 1 1005 ? -7.414 -52.906 -15.883 1 62.72 1005 MET B C 1
ATOM 16122 O O . MET B 1 1005 ? -7.496 -54.094 -15.57 1 62.72 1005 MET B O 1
ATOM 16126 N N . GLU B 1 1006 ? -7.332 -52.5 -17.281 1 76 1006 GLU B N 1
ATOM 16127 C CA . GLU B 1 1006 ? -6.891 -53.406 -18.344 1 76 1006 GLU B CA 1
ATOM 16128 C C . GLU B 1 1006 ? -5.375 -53.344 -18.516 1 76 1006 GLU B C 1
ATOM 16130 O O . GLU B 1 1006 ? -4.695 -52.562 -17.859 1 76 1006 GLU B O 1
ATOM 16135 N N . TYR B 1 1007 ? -4.902 -54.469 -19.219 1 76.81 1007 TYR B N 1
ATOM 16136 C CA . TYR B 1 1007 ? -3.475 -54.5 -19.5 1 76.81 1007 TYR B CA 1
ATOM 16137 C C . TYR B 1 1007 ? -3.004 -53.219 -20.172 1 76.81 1007 TYR B C 1
ATOM 16139 O O . TYR B 1 1007 ? -3.607 -52.781 -21.156 1 76.81 1007 TYR B O 1
ATOM 16147 N N . PRO B 1 1008 ? -1.963 -52.562 -19.641 1 85.38 1008 PRO B N 1
ATOM 16148 C CA . PRO B 1 1008 ? -1.556 -51.25 -20.172 1 85.38 1008 PRO B CA 1
ATOM 16149 C C . PRO B 1 1008 ? -0.828 -51.375 -21.516 1 85.38 1008 PRO B C 1
ATOM 16151 O O . PRO B 1 1008 ? 0.019 -52.25 -21.688 1 85.38 1008 PRO B O 1
ATOM 16154 N N . ILE B 1 1009 ? -1.146 -50.594 -22.516 1 87.38 1009 ILE B N 1
ATOM 16155 C CA . ILE B 1 1009 ? -0.466 -50.438 -23.797 1 87.38 1009 ILE B CA 1
ATOM 16156 C C . ILE B 1 1009 ? -0.215 -48.969 -24.094 1 87.38 1009 ILE B C 1
ATOM 16158 O O . ILE B 1 1009 ? -0.623 -48.094 -23.328 1 87.38 1009 ILE B O 1
ATOM 16162 N N . THR B 1 1010 ? 0.499 -48.719 -25.203 1 90.62 1010 THR B N 1
ATOM 16163 C CA . THR B 1 1010 ? 0.794 -47.344 -25.594 1 90.62 1010 THR B CA 1
ATOM 16164 C C . THR B 1 1010 ? -0.091 -46.906 -26.75 1 90.62 1010 THR B C 1
ATOM 16166 O O . THR B 1 1010 ? -0.144 -47.562 -27.781 1 90.62 1010 THR B O 1
ATOM 16169 N N . CYS B 1 1011 ? -0.837 -45.812 -26.562 1 92.62 1011 CYS B N 1
ATOM 16170 C CA . CYS B 1 1011 ? -1.733 -45.281 -27.594 1 92.62 1011 CYS B CA 1
ATOM 16171 C C . CYS B 1 1011 ? -1.504 -43.812 -27.797 1 92.62 1011 CYS B C 1
ATOM 16173 O O . CYS B 1 1011 ? -1.137 -43.094 -26.859 1 92.62 1011 CYS B O 1
ATOM 16175 N N . PRO B 1 1012 ? -1.625 -43.344 -29.047 1 93.06 1012 PRO B N 1
ATOM 16176 C CA . PRO B 1 1012 ? -1.553 -41.906 -29.25 1 93.06 1012 PRO B CA 1
ATOM 16177 C C . PRO B 1 1012 ? -2.768 -41.156 -28.703 1 93.06 1012 PRO B C 1
ATOM 16179 O O . PRO B 1 1012 ? -3.857 -41.719 -28.625 1 93.06 1012 PRO B O 1
ATOM 16182 N N . ALA B 1 1013 ? -2.568 -39.969 -28.312 1 93.69 1013 ALA B N 1
ATOM 16183 C CA . ALA B 1 1013 ? -3.672 -39.125 -27.859 1 93.69 1013 ALA B CA 1
ATOM 16184 C C . ALA B 1 1013 ? -3.559 -37.719 -28.438 1 93.69 1013 ALA B C 1
ATOM 16186 O O . ALA B 1 1013 ? -2.477 -37.125 -28.453 1 93.69 1013 ALA B O 1
ATOM 16187 N N . GLY B 1 1014 ? -4.652 -37.156 -29.047 1 91.81 1014 GLY B N 1
ATOM 16188 C CA . GLY B 1 1014 ? -4.68 -35.812 -29.609 1 91.81 1014 GLY B CA 1
ATOM 16189 C C . GLY B 1 1014 ? -5.805 -35.625 -30.609 1 91.81 1014 GLY B C 1
ATOM 16190 O O . GLY B 1 1014 ? -6.625 -36.531 -30.812 1 91.81 1014 GLY B O 1
ATOM 16191 N N . LEU B 1 1015 ? -5.848 -34.438 -31.203 1 90.81 1015 LEU B N 1
ATOM 16192 C CA . LEU B 1 1015 ? -6.906 -34.062 -32.125 1 90.81 1015 LEU B CA 1
ATOM 16193 C C . LEU B 1 1015 ? -6.32 -33.531 -33.438 1 90.81 1015 LEU B C 1
ATOM 16195 O O . LEU B 1 1015 ? -5.426 -32.688 -33.406 1 90.81 1015 LEU B O 1
ATOM 16199 N N . ILE B 1 1016 ? -6.75 -34.094 -34.5 1 89.5 1016 ILE B N 1
ATOM 16200 C CA . ILE B 1 1016 ? -6.395 -33.625 -35.844 1 89.5 1016 ILE B CA 1
ATOM 16201 C C . ILE B 1 1016 ? -7.648 -33.125 -36.562 1 89.5 1016 ILE B C 1
ATOM 16203 O O . ILE B 1 1016 ? -8.68 -33.812 -36.562 1 89.5 1016 ILE B O 1
ATOM 16207 N N . VAL B 1 1017 ? -7.602 -31.969 -37.094 1 86.5 1017 VAL B N 1
ATOM 16208 C CA . VAL B 1 1017 ? -8.703 -31.422 -37.875 1 86.5 1017 VAL B CA 1
ATOM 16209 C C . VAL B 1 1017 ? -8.211 -31.047 -39.281 1 86.5 1017 VAL B C 1
ATOM 16211 O O . VAL B 1 1017 ? -7.273 -30.25 -39.406 1 86.5 1017 VAL B O 1
ATOM 16214 N N . ASP B 1 1018 ? -8.75 -31.609 -40.281 1 81.44 1018 ASP B N 1
ATOM 16215 C CA . ASP B 1 1018 ? -8.406 -31.359 -41.688 1 81.44 1018 ASP B CA 1
ATOM 16216 C C . ASP B 1 1018 ? -6.914 -31.562 -41.906 1 81.44 1018 ASP B C 1
ATOM 16218 O O . ASP B 1 1018 ? -6.273 -30.75 -42.594 1 81.44 1018 ASP B O 1
ATOM 16222 N N . GLY B 1 1019 ? -6.355 -32.594 -41.188 1 80.44 1019 GLY B N 1
ATOM 16223 C CA . GLY B 1 1019 ? -4.961 -32.969 -41.375 1 80.44 1019 GLY B CA 1
ATOM 16224 C C . GLY B 1 1019 ? -4.008 -32.125 -40.562 1 80.44 1019 GLY B C 1
ATOM 16225 O O . GLY B 1 1019 ? -2.797 -32.344 -40.562 1 80.44 1019 GLY B O 1
ATOM 16226 N N . VAL B 1 1020 ? -4.57 -31.125 -39.938 1 84.44 1020 VAL B N 1
ATOM 16227 C CA . VAL B 1 1020 ? -3.74 -30.234 -39.156 1 84.44 1020 VAL B CA 1
ATOM 16228 C C . VAL B 1 1020 ? -3.844 -30.609 -37.656 1 84.44 1020 VAL B C 1
ATOM 16230 O O . VAL B 1 1020 ? -4.945 -30.781 -37.156 1 84.44 1020 VAL B O 1
ATOM 16233 N N . TYR B 1 1021 ? -2.688 -30.75 -37.031 1 86.44 1021 TYR B N 1
ATOM 16234 C CA . TYR B 1 1021 ? -2.652 -31.062 -35.625 1 86.44 1021 TYR B CA 1
ATOM 16235 C C . TYR B 1 1021 ? -3.133 -29.875 -34.781 1 86.44 1021 TYR B C 1
ATOM 16237 O O . TYR B 1 1021 ? -2.521 -28.797 -34.812 1 86.44 1021 TYR B O 1
ATOM 16245 N N . GLN B 1 1022 ? -4.266 -30.062 -34.062 1 84.38 1022 GLN B N 1
ATOM 16246 C CA . GLN B 1 1022 ? -4.773 -29.031 -33.156 1 84.38 1022 GLN B CA 1
ATOM 16247 C C . GLN B 1 1022 ? -4.129 -29.125 -31.797 1 84.38 1022 GLN B C 1
ATOM 16249 O O . GLN B 1 1022 ? -4.125 -28.156 -31.031 1 84.38 1022 GLN B O 1
ATOM 16254 N N . THR B 1 1023 ? -3.719 -30.297 -31.469 1 86.5 1023 THR B N 1
ATOM 16255 C CA . THR B 1 1023 ? -2.984 -30.594 -30.25 1 86.5 1023 THR B CA 1
ATOM 16256 C C . THR B 1 1023 ? -1.725 -31.391 -30.547 1 86.5 1023 THR B C 1
ATOM 16258 O O . THR B 1 1023 ? -1.604 -31.984 -31.625 1 86.5 1023 THR B O 1
ATOM 16261 N N . PRO B 1 1024 ? -0.772 -31.406 -29.594 1 80.44 1024 PRO B N 1
ATOM 16262 C CA . PRO B 1 1024 ? 0.29 -32.406 -29.781 1 80.44 1024 PRO B CA 1
ATOM 16263 C C . PRO B 1 1024 ? -0.243 -33.812 -29.844 1 80.44 1024 PRO B C 1
ATOM 16265 O O . PRO B 1 1024 ? -1.334 -34.094 -29.344 1 80.44 1024 PRO B O 1
ATOM 16268 N N . MET B 1 1025 ? 0.401 -34.562 -30.594 1 88.19 1025 MET B N 1
ATOM 16269 C CA . MET B 1 1025 ? 0.097 -36 -30.719 1 88.19 1025 MET B CA 1
ATOM 16270 C C . MET B 1 1025 ? 1.199 -36.844 -30.094 1 88.19 1025 MET B C 1
ATOM 16272 O O . MET B 1 1025 ? 2.201 -37.125 -30.734 1 88.19 1025 MET B O 1
ATOM 16276 N N . GLU B 1 1026 ? 0.95 -37.25 -28.766 1 86.62 1026 GLU B N 1
ATOM 16277 C CA . GLU B 1 1026 ? 1.944 -38.031 -28.016 1 86.62 1026 GLU B CA 1
ATOM 16278 C C . GLU B 1 1026 ? 1.381 -39.344 -27.562 1 86.62 1026 GLU B C 1
ATOM 16280 O O . GLU B 1 1026 ? 0.163 -39.531 -27.453 1 86.62 1026 GLU B O 1
ATOM 16285 N N . PHE B 1 1027 ? 2.287 -40.25 -27.359 1 89.19 1027 PHE B N 1
ATOM 16286 C CA . PHE B 1 1027 ? 1.854 -41.531 -26.797 1 89.19 1027 PHE B CA 1
ATOM 16287 C C . PHE B 1 1027 ? 1.573 -41.438 -25.312 1 89.19 1027 PHE B C 1
ATOM 16289 O O . PHE B 1 1027 ? 2.285 -40.719 -24.594 1 89.19 1027 PHE B O 1
ATOM 16296 N N . THR B 1 1028 ? 0.526 -42.094 -24.891 1 90.75 1028 THR B N 1
ATOM 16297 C CA . THR B 1 1028 ? 0.14 -42.156 -23.484 1 90.75 1028 THR B CA 1
ATOM 16298 C C . THR B 1 1028 ? -0.153 -43.594 -23.078 1 90.75 1028 THR B C 1
ATOM 16300 O O . THR B 1 1028 ? -0.366 -44.469 -23.938 1 90.75 1028 THR B O 1
ATOM 16303 N N . VAL B 1 1029 ? -0.121 -43.812 -21.797 1 89.62 1029 VAL B N 1
ATOM 16304 C CA . VAL B 1 1029 ? -0.491 -45.125 -21.281 1 89.62 1029 VAL B CA 1
ATOM 16305 C C . VAL B 1 1029 ? -2.004 -45.312 -21.375 1 89.62 1029 VAL B C 1
ATOM 16307 O O . VAL B 1 1029 ? -2.768 -44.406 -21.031 1 89.62 1029 VAL B O 1
ATOM 16310 N N . CYS B 1 1030 ? -2.41 -46.406 -21.891 1 88.62 1030 CYS B N 1
ATOM 16311 C CA . CYS B 1 1030 ? -3.824 -46.719 -22.078 1 88.62 1030 CYS B CA 1
ATOM 16312 C C . CYS B 1 1030 ? -4.188 -48.031 -21.422 1 88.62 1030 CYS B C 1
ATOM 16314 O O . CYS B 1 1030 ? -3.631 -49.062 -21.75 1 88.62 1030 CYS B O 1
ATOM 16316 N N . ASP B 1 1031 ? -5.074 -48 -20.453 1 82.88 1031 ASP B N 1
ATOM 16317 C CA . ASP B 1 1031 ? -5.707 -49.188 -19.922 1 82.88 1031 ASP B CA 1
ATOM 16318 C C . ASP B 1 1031 ? -6.941 -49.562 -20.734 1 82.88 1031 ASP B C 1
ATOM 16320 O O . ASP B 1 1031 ? -8.07 -49.281 -20.312 1 82.88 1031 ASP B O 1
ATOM 16324 N N . GLY B 1 1032 ? -6.715 -50.125 -21.875 1 84.88 1032 GLY B N 1
ATOM 16325 C CA . GLY B 1 1032 ? -7.734 -50.469 -22.859 1 84.88 1032 GLY B CA 1
ATOM 16326 C C . GLY B 1 1032 ? -7.18 -50.656 -24.25 1 84.88 1032 GLY B C 1
ATOM 16327 O O . GLY B 1 1032 ? -6.176 -51.344 -24.438 1 84.88 1032 GLY B O 1
ATOM 16328 N N . GLU B 1 1033 ? -7.91 -50.062 -25.188 1 87.56 1033 GLU B N 1
ATOM 16329 C CA . GLU B 1 1033 ? -7.496 -50.125 -26.594 1 87.56 1033 GLU B CA 1
ATOM 16330 C C . GLU B 1 1033 ? -7.262 -48.75 -27.156 1 87.56 1033 GLU B C 1
ATOM 16332 O O . GLU B 1 1033 ? -7.883 -47.781 -26.719 1 87.56 1033 GLU B O 1
ATOM 16337 N N . CYS B 1 1034 ? -6.258 -48.75 -28.062 1 92 1034 CYS B N 1
ATOM 16338 C CA . CYS B 1 1034 ? -6.121 -47.5 -28.812 1 92 1034 CYS B CA 1
ATOM 16339 C C . CYS B 1 1034 ? -7.363 -47.219 -29.656 1 92 1034 CYS B C 1
ATOM 16341 O O . CYS B 1 1034 ? -7.859 -48.125 -30.344 1 92 1034 CYS B O 1
ATOM 16343 N N . ALA B 1 1035 ? -7.875 -46.062 -29.516 1 94.06 1035 ALA B N 1
ATOM 16344 C CA . ALA B 1 1035 ? -9.109 -45.75 -30.234 1 94.06 1035 ALA B CA 1
ATOM 16345 C C . ALA B 1 1035 ? -8.961 -44.438 -31.016 1 94.06 1035 ALA B C 1
ATOM 16347 O O . ALA B 1 1035 ? -8.211 -43.531 -30.625 1 94.06 1035 ALA B O 1
ATOM 16348 N N . SER B 1 1036 ? -9.594 -44.406 -32.156 1 94.5 1036 SER B N 1
ATOM 16349 C CA . SER B 1 1036 ? -9.727 -43.156 -32.938 1 94.5 1036 SER B CA 1
ATOM 16350 C C . SER B 1 1036 ? -11.148 -43 -33.469 1 94.5 1036 SER B C 1
ATOM 16352 O O . SER B 1 1036 ? -11.805 -44 -33.812 1 94.5 1036 SER B O 1
ATOM 16354 N N . MET B 1 1037 ? -11.617 -41.875 -33.375 1 93.19 1037 MET B N 1
ATOM 16355 C CA . MET B 1 1037 ? -12.898 -41.531 -33.969 1 93.19 1037 MET B CA 1
ATOM 16356 C C . MET B 1 1037 ? -12.766 -40.344 -34.938 1 93.19 1037 MET B C 1
ATOM 16358 O O . MET B 1 1037 ? -12.273 -39.312 -34.531 1 93.19 1037 MET B O 1
ATOM 16362 N N . SER B 1 1038 ? -13.18 -40.594 -36.125 1 90.94 1038 SER B N 1
ATOM 16363 C CA . SER B 1 1038 ? -13.125 -39.531 -3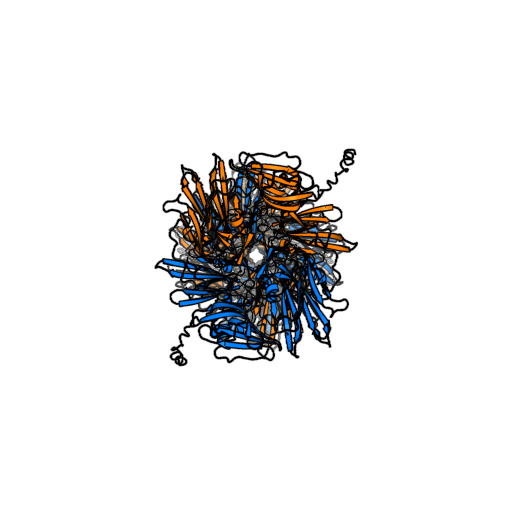7.125 1 90.94 1038 SER B CA 1
ATOM 16364 C C . SER B 1 1038 ? -14.531 -39.094 -37.531 1 90.94 1038 SER B C 1
ATOM 16366 O O . SER B 1 1038 ? -15.391 -39.938 -37.844 1 90.94 1038 SER B O 1
ATOM 16368 N N . ILE B 1 1039 ? -14.742 -37.844 -37.469 1 86.44 1039 ILE B N 1
ATOM 16369 C CA . ILE B 1 1039 ? -16.016 -37.25 -37.875 1 86.44 1039 ILE B CA 1
ATOM 16370 C C . ILE B 1 1039 ? -15.828 -36.438 -39.156 1 86.44 1039 ILE B C 1
ATOM 16372 O O . ILE B 1 1039 ? -14.977 -35.562 -39.219 1 86.44 1039 ILE B O 1
ATOM 16376 N N . ASN B 1 1040 ? -16.516 -36.875 -40.156 1 81.62 1040 ASN B N 1
ATOM 16377 C CA . ASN B 1 1040 ? -16.484 -36.156 -41.438 1 81.62 1040 ASN B CA 1
ATOM 16378 C C . ASN B 1 1040 ? -17.766 -35.375 -41.656 1 81.62 1040 ASN B C 1
ATOM 16380 O O . ASN B 1 1040 ? -18.859 -35.906 -41.531 1 81.62 1040 ASN B O 1
ATOM 16384 N N . THR B 1 1041 ? -17.547 -34.062 -41.75 1 73 1041 THR B N 1
ATOM 16385 C CA . THR B 1 1041 ? -18.703 -33.188 -42 1 73 1041 THR B CA 1
ATOM 16386 C C . THR B 1 1041 ? -18.5 -32.344 -43.25 1 73 1041 THR B C 1
ATOM 16388 O O . THR B 1 1041 ? -17.359 -32.188 -43.719 1 73 1041 THR B O 1
ATOM 16391 N N . THR B 1 1042 ? -19.531 -32.094 -44 1 69.81 1042 THR B N 1
ATOM 16392 C CA . THR B 1 1042 ? -19.516 -31.203 -45.156 1 69.81 1042 THR B CA 1
ATOM 16393 C C . THR B 1 1042 ? -20.094 -29.844 -44.812 1 69.81 1042 THR B C 1
ATOM 16395 O O . THR B 1 1042 ? -21.25 -29.75 -44.375 1 69.81 1042 THR B O 1
ATOM 16398 N N . ILE B 1 1043 ? -19.25 -28.75 -44.656 1 64.75 1043 ILE B N 1
ATOM 16399 C CA . ILE B 1 1043 ? -19.719 -27.391 -44.406 1 64.75 1043 ILE B CA 1
ATOM 16400 C C . ILE B 1 1043 ? -19.531 -26.547 -45.656 1 64.75 1043 ILE B C 1
ATOM 16402 O O . ILE B 1 1043 ? -18.422 -26.406 -46.188 1 64.75 1043 ILE B O 1
ATOM 16406 N N . ASN B 1 1044 ? -20.578 -25.844 -46.125 1 62.91 1044 ASN B N 1
ATOM 16407 C CA . ASN B 1 1044 ? -20.594 -25 -47.312 1 62.91 1044 ASN B CA 1
ATOM 16408 C C . ASN B 1 1044 ? -19.938 -25.688 -48.5 1 62.91 1044 ASN B C 1
ATOM 16410 O O . ASN B 1 1044 ? -19.141 -25.062 -49.219 1 62.91 1044 ASN B O 1
ATOM 16414 N N . GLY B 1 1045 ? -20.094 -27.047 -48.625 1 68.5 1045 GLY B N 1
ATOM 16415 C CA . GLY B 1 1045 ? -19.625 -27.797 -49.781 1 68.5 1045 GLY B CA 1
ATOM 16416 C C . GLY B 1 1045 ? -18.219 -28.328 -49.594 1 68.5 1045 GLY B C 1
ATOM 16417 O O . GLY B 1 1045 ? -17.719 -29.062 -50.469 1 68.5 1045 GLY B O 1
ATOM 16418 N N . GLN B 1 1046 ? -17.516 -27.859 -48.562 1 73.56 1046 GLN B N 1
ATOM 16419 C CA . GLN B 1 1046 ? -16.156 -28.344 -48.312 1 73.56 1046 GLN B CA 1
ATOM 16420 C C . GLN B 1 1046 ? -16.172 -29.438 -47.25 1 73.56 1046 GLN B C 1
ATOM 16422 O O . GLN B 1 1046 ? -16.891 -29.328 -46.25 1 73.56 1046 GLN B O 1
ATOM 16427 N N . GLN B 1 1047 ? -15.445 -30.547 -47.562 1 76.44 1047 GLN B N 1
ATOM 16428 C CA . GLN B 1 1047 ? -15.359 -31.672 -46.625 1 76.44 1047 GLN B CA 1
ATOM 16429 C C . GLN B 1 1047 ? -14.375 -31.375 -45.5 1 76.44 1047 GLN B C 1
ATOM 16431 O O . GLN B 1 1047 ? -13.258 -30.906 -45.75 1 76.44 1047 GLN B O 1
ATOM 16436 N N . HIS B 1 1048 ? -14.844 -31.391 -44.25 1 78.75 1048 HIS B N 1
ATOM 16437 C CA . HIS B 1 1048 ? -14.008 -31.25 -43.062 1 78.75 1048 HIS B CA 1
ATOM 16438 C C . HIS B 1 1048 ? -13.953 -32.562 -42.25 1 78.75 1048 HIS B C 1
ATOM 16440 O O . HIS B 1 1048 ? -14.938 -33.281 -42.188 1 78.75 1048 HIS B O 1
ATOM 16446 N N . SER B 1 1049 ? -12.727 -32.906 -41.844 1 83.38 1049 SER B N 1
ATOM 16447 C CA . SER B 1 1049 ? -12.562 -34.125 -41.062 1 83.38 1049 SER B CA 1
ATOM 16448 C C . SER B 1 1049 ? -11.891 -33.844 -39.719 1 83.38 1049 SER B C 1
ATOM 16450 O O . SER B 1 1049 ? -10.938 -33.031 -39.688 1 83.38 1049 SER B O 1
ATOM 16452 N N . ALA B 1 1050 ? -12.492 -34.312 -38.688 1 87.94 1050 ALA B N 1
ATOM 16453 C CA . ALA B 1 1050 ? -11.883 -34.281 -37.344 1 87.94 1050 ALA B CA 1
ATOM 16454 C C . ALA B 1 1050 ? -11.633 -35.688 -36.812 1 87.94 1050 ALA B C 1
ATOM 16456 O O . ALA B 1 1050 ? -12.547 -36.531 -36.781 1 87.94 1050 ALA B O 1
ATOM 16457 N N . SER B 1 1051 ? -10.352 -35.969 -36.531 1 90.12 1051 SER B N 1
ATOM 16458 C CA . SER B 1 1051 ? -9.992 -37.281 -35.969 1 90.12 1051 SER B CA 1
ATOM 16459 C C . SER B 1 1051 ? -9.484 -37.156 -34.531 1 90.12 1051 SER B C 1
ATOM 16461 O O . SER B 1 1051 ? -8.508 -36.438 -34.281 1 90.12 1051 SER B O 1
ATOM 16463 N N . PHE B 1 1052 ? -10.172 -37.812 -33.688 1 93.25 1052 PHE B N 1
ATOM 16464 C CA . PHE B 1 1052 ? -9.82 -37.812 -32.281 1 93.25 1052 PHE B CA 1
ATOM 16465 C C . PHE B 1 1052 ? -9.203 -39.156 -31.875 1 93.25 1052 PHE B C 1
ATOM 16467 O O . PHE B 1 1052 ? -9.812 -40.219 -32.062 1 93.25 1052 PHE B O 1
ATOM 16474 N N . TYR B 1 1053 ? -7.934 -39.094 -31.438 1 94.19 1053 TYR B N 1
ATOM 16475 C CA . TYR B 1 1053 ? -7.234 -40.281 -30.953 1 94.19 1053 TYR B CA 1
ATOM 16476 C C . TYR B 1 1053 ? -7.25 -40.344 -29.438 1 94.19 1053 TYR B C 1
ATOM 16478 O O . TYR B 1 1053 ? -6.961 -39.375 -28.75 1 94.19 1053 TYR B O 1
ATOM 16486 N N . THR B 1 1054 ? -7.668 -41.469 -28.875 1 92.94 1054 THR B N 1
ATOM 16487 C CA . THR B 1 1054 ? -7.809 -41.625 -27.438 1 92.94 1054 THR B CA 1
ATOM 16488 C C . THR B 1 1054 ? -7.641 -43.094 -27.016 1 92.94 1054 THR B C 1
ATOM 16490 O O . THR B 1 1054 ? -7.293 -43.938 -27.844 1 92.94 1054 THR B O 1
ATOM 16493 N N . CYS B 1 1055 ? -7.789 -43.312 -25.719 1 90.5 1055 CYS B N 1
ATOM 16494 C CA . CYS B 1 1055 ? -7.82 -44.625 -25.109 1 90.5 1055 CYS B CA 1
ATOM 16495 C C . CYS B 1 1055 ? -9.227 -44.969 -24.641 1 90.5 1055 CYS B C 1
ATOM 16497 O O . CYS B 1 1055 ? -9.852 -44.219 -23.906 1 90.5 1055 CYS B O 1
ATOM 16499 N N . ASP B 1 1056 ? -9.742 -46.094 -25.094 1 89.38 1056 ASP B N 1
ATOM 16500 C CA . ASP B 1 1056 ? -11.055 -46.531 -24.641 1 89.38 1056 ASP B CA 1
ATOM 16501 C C . ASP B 1 1056 ? -10.977 -47.938 -24.031 1 89.38 1056 ASP B C 1
ATOM 16503 O O . ASP B 1 1056 ? -10.188 -48.781 -24.484 1 89.38 1056 ASP B O 1
ATOM 16507 N N . PRO B 1 1057 ? -11.82 -48.125 -23 1 83.44 1057 PRO B N 1
ATOM 16508 C CA . PRO B 1 1057 ? -11.93 -49.5 -22.547 1 83.44 1057 PRO B CA 1
ATOM 16509 C C . PRO B 1 1057 ? -12.359 -50.469 -23.656 1 83.44 1057 PRO B C 1
ATOM 16511 O O . PRO B 1 1057 ? -13.102 -50.094 -24.562 1 83.44 1057 PRO B O 1
ATOM 16514 N N . SER B 1 1058 ? -11.922 -51.688 -23.578 1 80.69 1058 SER B N 1
ATOM 16515 C CA . SER B 1 1058 ? -12.25 -52.688 -24.594 1 80.69 1058 SER B CA 1
ATOM 16516 C C . SER B 1 1058 ? -13.766 -52.812 -24.734 1 80.69 1058 SER B C 1
ATOM 16518 O O . SER B 1 1058 ? -14.258 -53.094 -25.828 1 80.69 1058 SER B O 1
ATOM 16520 N N . SER B 1 1059 ? -14.469 -52.625 -23.672 1 79.06 1059 SER B N 1
ATOM 16521 C CA . SER B 1 1059 ? -15.922 -52.75 -23.688 1 79.06 1059 SER B CA 1
ATOM 16522 C C . SER B 1 1059 ? -16.547 -51.75 -24.672 1 79.06 1059 SER B C 1
ATOM 16524 O O . SER B 1 1059 ? -17.531 -52.094 -25.328 1 79.06 1059 SER B O 1
ATOM 16526 N N . VAL B 1 1060 ? -16 -50.625 -24.719 1 87.12 1060 VAL B N 1
ATOM 16527 C CA . VAL B 1 1060 ? -16.531 -49.594 -25.625 1 87.12 1060 VAL B CA 1
ATOM 16528 C C . VAL B 1 1060 ? -16.266 -50 -27.078 1 87.12 1060 VAL B C 1
ATOM 16530 O O . VAL B 1 1060 ? -17.125 -49.812 -27.953 1 87.12 1060 VAL B O 1
ATOM 16533 N N . CYS B 1 1061 ? -15.141 -50.5 -27.344 1 86.75 1061 CYS B N 1
ATOM 16534 C CA . CYS B 1 1061 ? -14.773 -50.938 -28.688 1 86.75 1061 CYS B CA 1
ATOM 16535 C C . CYS B 1 1061 ? -15.664 -52.094 -29.141 1 86.75 1061 CYS B C 1
ATOM 16537 O O . CYS B 1 1061 ? -16.016 -52.188 -30.312 1 86.75 1061 CYS B O 1
ATOM 16539 N N . TYR B 1 1062 ? -16.031 -52.969 -28.266 1 80.62 1062 TYR B N 1
ATOM 16540 C CA . TYR B 1 1062 ? -16.922 -54.062 -28.578 1 80.62 1062 TYR B CA 1
ATOM 16541 C C . TYR B 1 1062 ? -18.344 -53.562 -28.859 1 80.62 1062 TYR B C 1
ATOM 16543 O O . TYR B 1 1062 ? -19.031 -54.062 -29.75 1 80.62 1062 TYR B O 1
ATOM 16551 N N . GLN B 1 1063 ? -18.734 -52.594 -28.078 1 83.12 1063 GLN B N 1
ATOM 16552 C CA . GLN B 1 1063 ? -20.047 -52.031 -28.297 1 83.12 1063 GLN B CA 1
ATOM 16553 C C . GLN B 1 1063 ? -20.156 -51.375 -29.672 1 83.12 1063 GLN B C 1
ATOM 16555 O O . GLN B 1 1063 ? -21.219 -51.438 -30.297 1 83.12 1063 GLN B O 1
ATOM 16560 N N . LEU B 1 1064 ? -19.047 -50.875 -30.109 1 89.12 1064 LEU B N 1
ATOM 16561 C CA . LEU B 1 1064 ? -19.016 -50.219 -31.406 1 89.12 1064 LEU B CA 1
ATOM 16562 C C . LEU B 1 1064 ? -18.75 -51.219 -32.531 1 89.12 1064 LEU B C 1
ATOM 16564 O O . LEU B 1 1064 ? -18.906 -50.906 -33.688 1 89.12 1064 LEU B O 1
ATOM 16568 N N . GLY B 1 1065 ? -18.312 -52.438 -32.188 1 82.69 1065 GLY B N 1
ATOM 16569 C CA . GLY B 1 1065 ? -18.016 -53.469 -33.156 1 82.69 1065 GLY B CA 1
ATOM 16570 C C . GLY B 1 1065 ? -16.734 -53.219 -33.938 1 82.69 1065 GLY B C 1
ATOM 16571 O O . GLY B 1 1065 ? -16.641 -53.531 -35.125 1 82.69 1065 GLY B O 1
ATOM 16572 N N . VAL B 1 1066 ? -15.734 -52.562 -33.25 1 88.94 1066 VAL B N 1
ATOM 16573 C CA . VAL B 1 1066 ? -14.578 -52.125 -34.031 1 88.94 1066 VAL B CA 1
ATOM 16574 C C . VAL B 1 1066 ? -13.305 -52.688 -33.438 1 88.94 1066 VAL B C 1
ATOM 16576 O O . VAL B 1 1066 ? -12.211 -52.156 -33.625 1 88.94 1066 VAL B O 1
ATOM 16579 N N . HIS B 1 1067 ? -13.336 -53.75 -32.656 1 83.06 1067 HIS B N 1
ATOM 16580 C CA . HIS B 1 1067 ? -12.148 -54.344 -32.062 1 83.06 1067 HIS B CA 1
ATOM 16581 C C . HIS B 1 1067 ? -11.164 -54.781 -33.156 1 83.06 1067 HIS B C 1
ATOM 16583 O O . HIS B 1 1067 ? -11.484 -55.625 -34 1 83.06 1067 HIS B O 1
ATOM 16589 N N . ASN B 1 1068 ? -9.945 -54.219 -33.156 1 81.25 1068 ASN B N 1
ATOM 16590 C CA . ASN B 1 1068 ? -8.867 -54.438 -34.125 1 81.25 1068 ASN B CA 1
ATOM 16591 C C . ASN B 1 1068 ? -9.352 -54.219 -35.562 1 81.25 1068 ASN B C 1
ATOM 16593 O O . ASN B 1 1068 ? -8.938 -54.938 -36.469 1 81.25 1068 ASN B O 1
ATOM 16597 N N . ASN B 1 1069 ? -10.258 -53.406 -35.656 1 86.44 1069 ASN B N 1
ATOM 16598 C CA . ASN B 1 1069 ? -10.875 -53.062 -36.938 1 86.44 1069 ASN B CA 1
ATOM 16599 C C . ASN B 1 1069 ? -11.438 -51.625 -36.906 1 86.44 1069 ASN B C 1
ATOM 16601 O O . ASN B 1 1069 ? -11.375 -50.938 -35.875 1 86.44 1069 ASN B O 1
ATOM 16605 N N . CYS B 1 1070 ? -11.859 -51.156 -38.062 1 91.81 1070 CYS B N 1
ATOM 16606 C CA . CYS B 1 1070 ? -12.602 -49.906 -38.156 1 91.81 1070 CYS B CA 1
ATOM 16607 C C . CYS B 1 1070 ? -14.008 -50.156 -38.688 1 91.81 1070 CYS B C 1
ATOM 16609 O O . CYS B 1 1070 ? -14.25 -51.094 -39.406 1 91.81 1070 CYS B O 1
ATOM 16611 N N . ALA B 1 1071 ? -14.883 -49.469 -38.219 1 92.06 1071 ALA B N 1
ATOM 16612 C CA . ALA B 1 1071 ? -16.25 -49.5 -38.75 1 92.06 1071 ALA B CA 1
ATOM 16613 C C . ALA B 1 1071 ? -16.891 -48.094 -38.719 1 92.06 1071 ALA B C 1
ATOM 16615 O O . ALA B 1 1071 ? -16.344 -47.188 -38.094 1 92.06 1071 ALA B O 1
ATOM 16616 N N . SER B 1 1072 ? -17.938 -47.938 -39.406 1 92.06 1072 SER B N 1
ATOM 16617 C CA . SER B 1 1072 ? -18.719 -46.688 -39.438 1 92.06 1072 SER B CA 1
ATOM 16618 C C . SER B 1 1072 ? -20.062 -46.875 -38.75 1 92.06 1072 SER B C 1
ATOM 16620 O O . SER B 1 1072 ? -21.062 -47.188 -39.406 1 92.06 1072 SER B O 1
ATOM 16622 N N . PRO B 1 1073 ? -20.141 -46.656 -37.5 1 87.44 1073 PRO B N 1
ATOM 16623 C CA . PRO B 1 1073 ? -21.422 -46.812 -36.812 1 87.44 1073 PRO B CA 1
ATOM 16624 C C . PRO B 1 1073 ? -22.531 -45.938 -37.375 1 87.44 1073 PRO B C 1
ATOM 16626 O O . PRO B 1 1073 ? -23.719 -46.219 -37.188 1 87.44 1073 PRO B O 1
ATOM 16629 N N . GLU B 1 1074 ? -22.172 -44.844 -38.031 1 87.5 1074 GLU B N 1
ATOM 16630 C CA . GLU B 1 1074 ? -23.062 -43.969 -38.781 1 87.5 1074 GLU B CA 1
ATOM 16631 C C . GLU B 1 1074 ? -22.344 -43.312 -39.938 1 87.5 1074 GLU B C 1
ATOM 16633 O O . GLU B 1 1074 ? -21.125 -43.0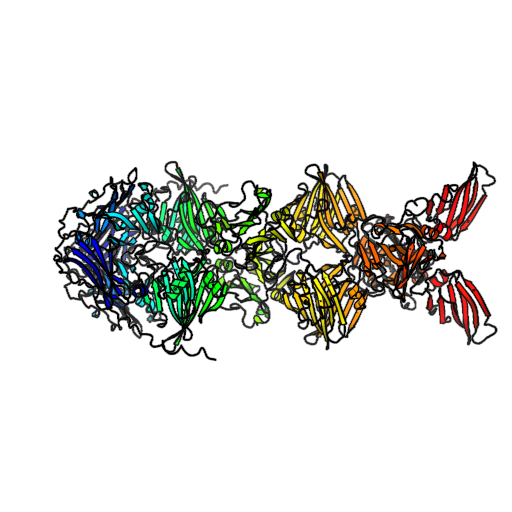94 -39.906 1 87.5 1074 GLU B O 1
ATOM 16638 N N . PRO B 1 1075 ? -23.156 -43 -41 1 85 1075 PRO B N 1
ATOM 16639 C CA . PRO B 1 1075 ? -22.484 -42.344 -42.125 1 85 1075 PRO B CA 1
ATOM 16640 C C . PRO B 1 1075 ? -21.75 -41.062 -41.688 1 85 1075 PRO B C 1
ATOM 16642 O O . PRO B 1 1075 ? -22.328 -40.219 -41 1 85 1075 PRO B O 1
ATOM 16645 N N . GLY B 1 1076 ? -20.469 -41 -41.969 1 86.06 1076 GLY B N 1
ATOM 16646 C CA . GLY B 1 1076 ? -19.672 -39.844 -41.656 1 86.06 1076 GLY B CA 1
ATOM 16647 C C . GLY B 1 1076 ? -18.812 -40 -40.438 1 86.06 1076 GLY B C 1
ATOM 16648 O O . GLY B 1 1076 ? -17.969 -39.156 -40.125 1 86.06 1076 GLY B O 1
ATOM 16649 N N . VAL B 1 1077 ? -19.094 -41.062 -39.656 1 91.31 1077 VAL B N 1
ATOM 16650 C CA . VAL B 1 1077 ? -18.297 -41.344 -38.469 1 91.31 1077 VAL B CA 1
ATOM 16651 C C . VAL B 1 1077 ? -17.547 -42.656 -38.656 1 91.31 1077 VAL B C 1
ATOM 16653 O O . VAL B 1 1077 ? -18.125 -43.688 -39.031 1 91.31 1077 VAL B O 1
ATOM 16656 N N . THR B 1 1078 ? -16.266 -42.656 -38.531 1 92.19 1078 THR B N 1
ATOM 16657 C CA . THR B 1 1078 ? -15.445 -43.844 -38.562 1 92.19 1078 THR B CA 1
ATOM 16658 C C . THR B 1 1078 ? -14.766 -44.094 -37.219 1 92.19 1078 THR B C 1
ATOM 16660 O O . THR B 1 1078 ? -14.109 -43.188 -36.688 1 92.19 1078 THR B O 1
ATOM 16663 N N . ALA B 1 1079 ? -15.039 -45.219 -36.625 1 94 1079 ALA B N 1
ATOM 16664 C CA . ALA B 1 1079 ? -14.406 -45.594 -35.344 1 94 1079 ALA B CA 1
ATOM 16665 C C . ALA B 1 1079 ? -13.438 -46.75 -35.562 1 94 1079 ALA B C 1
ATOM 16667 O O . ALA B 1 1079 ? -13.719 -47.688 -36.344 1 94 1079 ALA B O 1
ATOM 16668 N N . CYS B 1 1080 ? -12.281 -46.625 -34.969 1 94.12 1080 CYS B N 1
ATOM 16669 C CA . CYS B 1 1080 ? -11.273 -47.656 -35.031 1 94.12 1080 CYS B CA 1
ATOM 16670 C C . CYS B 1 1080 ? -10.773 -48 -33.625 1 94.12 1080 CYS B C 1
ATOM 16672 O O . CYS B 1 1080 ? -10.656 -47.125 -32.781 1 94.12 1080 CYS B O 1
ATOM 16674 N N . CYS B 1 1081 ? -10.492 -49.281 -33.281 1 91.12 1081 CYS B N 1
ATOM 16675 C CA . CYS B 1 1081 ? -9.836 -49.719 -32.062 1 91.12 1081 CYS B CA 1
ATOM 16676 C C . CYS B 1 1081 ? -8.781 -50.781 -32.344 1 91.12 1081 CYS B C 1
ATOM 16678 O O . CYS B 1 1081 ? -8.883 -51.5 -33.344 1 91.12 1081 CYS B O 1
ATOM 16680 N N . CYS B 1 1082 ? -7.754 -50.781 -31.594 1 86.88 1082 CYS B N 1
ATOM 16681 C CA . CYS B 1 1082 ? -6.766 -51.844 -31.672 1 86.88 1082 CYS B CA 1
ATOM 16682 C C . CYS B 1 1082 ? -6.082 -52.062 -30.312 1 86.88 1082 CYS B C 1
ATOM 16684 O O . CYS B 1 1082 ? -6.004 -51.125 -29.516 1 86.88 1082 CYS B O 1
ATOM 16686 N N . ASP B 1 1083 ? -5.566 -53.25 -30.031 1 81.5 1083 ASP B N 1
ATOM 16687 C CA . ASP B 1 1083 ? -5.16 -53.625 -28.688 1 81.5 1083 ASP B CA 1
ATOM 16688 C C . ASP B 1 1083 ? -3.652 -53.844 -28.609 1 81.5 1083 ASP B C 1
ATOM 16690 O O . ASP B 1 1083 ? -3.178 -54.594 -27.75 1 81.5 1083 ASP B O 1
ATOM 16694 N N . SER B 1 1084 ? -2.869 -53.312 -29.484 1 76.44 1084 SER B N 1
ATOM 16695 C CA . SER B 1 1084 ? -1.415 -53.438 -29.438 1 76.44 1084 SER B CA 1
ATOM 16696 C C . SER B 1 1084 ? -0.766 -52.062 -29.391 1 76.44 1084 SER B C 1
ATOM 16698 O O . SER B 1 1084 ? -1.402 -51.062 -29.734 1 76.44 1084 SER B O 1
ATOM 16700 N N . ASP B 1 1085 ? 0.49 -52.031 -29.031 1 82.25 1085 ASP B N 1
ATOM 16701 C CA . ASP B 1 1085 ? 1.208 -50.781 -28.906 1 82.25 1085 ASP B CA 1
ATOM 16702 C C . ASP B 1 1085 ? 1.32 -50.062 -30.266 1 82.25 1085 ASP B C 1
ATOM 16704 O O . ASP B 1 1085 ? 1.618 -50.688 -31.281 1 82.25 1085 ASP B O 1
ATOM 16708 N N . ALA B 1 1086 ? 1.057 -48.781 -30.266 1 84.12 1086 ALA B N 1
ATOM 16709 C CA . ALA B 1 1086 ? 1.235 -47.906 -31.422 1 84.12 1086 ALA B CA 1
ATOM 16710 C C . ALA B 1 1086 ? 0.528 -48.469 -32.656 1 84.12 1086 ALA B C 1
ATOM 16712 O O . ALA B 1 1086 ? 0.997 -48.312 -33.781 1 84.12 1086 ALA B O 1
ATOM 16713 N N . CYS B 1 1087 ? -0.554 -49.25 -32.375 1 84.81 1087 CYS B N 1
ATOM 16714 C CA . CYS B 1 1087 ? -1.317 -49.781 -33.5 1 84.81 1087 CYS B CA 1
ATOM 16715 C C . CYS B 1 1087 ? -1.996 -48.656 -34.281 1 84.81 1087 CYS B C 1
ATOM 16717 O O . CYS B 1 1087 ? -2.426 -48.844 -35.406 1 84.81 1087 CYS B O 1
ATOM 16719 N N . LEU B 1 1088 ? -2.129 -47.594 -33.625 1 89.5 1088 LEU B N 1
ATOM 16720 C CA . LEU B 1 1088 ? -2.447 -46.312 -34.281 1 89.5 1088 LEU B CA 1
ATOM 16721 C C . LEU B 1 1088 ? -1.326 -45.312 -34.062 1 89.5 1088 LEU B C 1
ATOM 16723 O O . LEU B 1 1088 ? -0.828 -45.156 -32.938 1 89.5 1088 LEU B O 1
ATOM 16727 N N . ASP B 1 1089 ? -0.771 -44.656 -35.094 1 88.19 1089 ASP B N 1
ATOM 16728 C CA . ASP B 1 1089 ? 0.263 -43.625 -35.031 1 88.19 1089 ASP B CA 1
ATOM 16729 C C . ASP B 1 1089 ? 0.132 -42.625 -36.188 1 88.19 1089 ASP B C 1
ATOM 16731 O O . ASP B 1 1089 ? 0.833 -42.75 -37.188 1 88.19 1089 ASP B O 1
ATOM 16735 N N . PRO B 1 1090 ? -0.738 -41.656 -35.938 1 88.19 1090 PRO B N 1
ATOM 16736 C CA . PRO B 1 1090 ? -0.962 -40.719 -37.031 1 88.19 1090 PRO B CA 1
ATOM 16737 C C . PRO B 1 1090 ? 0.306 -39.938 -37.406 1 88.19 1090 PRO B C 1
ATOM 16739 O O . PRO B 1 1090 ? 0.402 -39.438 -38.531 1 88.19 1090 PRO B O 1
ATOM 16742 N N . ASN B 1 1091 ? 1.272 -39.75 -36.531 1 84.19 1091 ASN B N 1
ATOM 16743 C CA . ASN B 1 1091 ? 2.523 -39.094 -36.844 1 84.19 1091 ASN B CA 1
ATOM 16744 C C . ASN B 1 1091 ? 3.295 -39.812 -37.938 1 84.19 1091 ASN B C 1
ATOM 16746 O O . ASN B 1 1091 ? 4.059 -39.219 -38.688 1 84.19 1091 ASN B O 1
ATOM 16750 N N . ARG B 1 1092 ? 2.986 -41.094 -38 1 79.56 1092 ARG B N 1
ATOM 16751 C CA . ARG B 1 1092 ? 3.672 -41.906 -39 1 79.56 1092 ARG B CA 1
ATOM 16752 C C . ARG B 1 1092 ? 2.695 -42.406 -40.062 1 79.56 1092 ARG B C 1
ATOM 16754 O O . ARG B 1 1092 ? 2.98 -43.406 -40.75 1 79.56 1092 ARG B O 1
ATOM 16761 N N . GLY B 1 1093 ? 1.554 -41.906 -40.062 1 78.88 1093 GLY B N 1
ATOM 16762 C CA . GLY B 1 1093 ? 0.579 -42.188 -41.094 1 78.88 1093 GLY B CA 1
ATOM 16763 C C . GLY B 1 1093 ? -0.262 -43.406 -40.812 1 78.88 1093 GLY B C 1
ATOM 16764 O O . GLY B 1 1093 ? -1.07 -43.812 -41.625 1 78.88 1093 GLY B O 1
ATOM 16765 N N . LYS B 1 1094 ? -0.131 -44.062 -39.688 1 84.56 1094 LYS B N 1
ATOM 16766 C CA . LYS B 1 1094 ? -0.928 -45.219 -39.312 1 84.56 1094 LYS B CA 1
ATOM 16767 C C . LYS B 1 1094 ? -2.246 -44.812 -38.656 1 84.56 1094 LYS B C 1
ATOM 16769 O O . LYS B 1 1094 ? -2.383 -44.812 -37.438 1 84.56 1094 LYS B O 1
ATOM 16774 N N . THR B 1 1095 ? -3.238 -44.625 -39.438 1 87.69 1095 THR B N 1
ATOM 16775 C CA . THR B 1 1095 ? -4.508 -44.094 -38.938 1 87.69 1095 THR B CA 1
ATOM 16776 C C . THR B 1 1095 ? -5.539 -45.219 -38.812 1 87.69 1095 THR B C 1
ATOM 16778 O O . THR B 1 1095 ? -6.641 -45 -38.312 1 87.69 1095 THR B O 1
ATOM 16781 N N . VAL B 1 1096 ? -5.262 -46.438 -39.312 1 84.62 1096 VAL B N 1
ATOM 16782 C CA . VAL B 1 1096 ? -6.133 -47.594 -39.188 1 84.62 1096 VAL B CA 1
ATOM 16783 C C . VAL B 1 1096 ? -5.34 -48.781 -38.656 1 84.62 1096 VAL B C 1
ATOM 16785 O O . VAL B 1 1096 ? -4.133 -48.875 -38.875 1 84.62 1096 VAL B O 1
ATOM 16788 N N . PRO B 1 1097 ? -6.098 -49.5 -37.812 1 80.44 1097 PRO B N 1
ATOM 16789 C CA . PRO B 1 1097 ? -5.402 -50.688 -37.312 1 80.44 1097 PRO B CA 1
ATOM 16790 C C . PRO B 1 1097 ? -5 -51.625 -38.438 1 80.44 1097 PRO B C 1
ATOM 16792 O O . PRO B 1 1097 ? -5.727 -51.781 -39.438 1 80.44 1097 PRO B O 1
ATOM 16795 N N . THR B 1 1098 ? -3.717 -51.656 -38.875 1 62.12 1098 THR B N 1
ATOM 16796 C CA . THR B 1 1098 ? -3.244 -52.438 -40 1 62.12 1098 THR B CA 1
ATOM 16797 C C . THR B 1 1098 ? -3.35 -53.938 -39.75 1 62.12 1098 THR B C 1
ATOM 16799 O O . THR B 1 1098 ? -2.918 -54.406 -38.688 1 62.12 1098 THR B O 1
ATOM 16802 N N . PRO B 1 1099 ? -4.246 -54.625 -40.562 1 56.19 1099 PRO B N 1
ATOM 16803 C CA . PRO B 1 1099 ? -4.094 -56.062 -40.688 1 56.19 1099 PRO B CA 1
ATOM 16804 C C . PRO B 1 1099 ? -2.631 -56.531 -40.688 1 56.19 1099 PRO B C 1
ATOM 16806 O O . PRO B 1 1099 ? -1.735 -55.688 -40.875 1 56.19 1099 PRO B O 1
ATOM 16809 N N . PRO B 1 1100 ? -2.363 -57.781 -40.375 1 57.84 1100 PRO B N 1
ATOM 16810 C CA . PRO B 1 1100 ? -0.985 -58.25 -40.5 1 57.84 1100 PRO B CA 1
ATOM 16811 C C . PRO B 1 1100 ? -0.257 -57.656 -41.719 1 57.84 1100 PRO B C 1
ATOM 16813 O O . PRO B 1 1100 ? -0.833 -57.531 -42.781 1 57.84 1100 PRO B O 1
ATOM 16816 N N . LEU B 1 1101 ? 0.833 -56.906 -41.531 1 64.81 1101 LEU B N 1
ATOM 16817 C CA . LEU B 1 1101 ? 1.633 -56.25 -42.562 1 64.81 1101 LEU B CA 1
ATOM 16818 C C . LEU B 1 1101 ? 2.025 -57.25 -43.656 1 64.81 1101 LEU B C 1
ATOM 16820 O O . LEU B 1 1101 ? 2.289 -58.406 -43.375 1 64.81 1101 LEU B O 1
ATOM 16824 N N . LYS B 1 1102 ? 1.779 -56.875 -44.906 1 73.44 1102 LYS B N 1
ATOM 16825 C CA . LYS B 1 1102 ? 2.354 -57.656 -46 1 73.44 1102 LYS B CA 1
ATOM 16826 C C . LYS B 1 1102 ? 3.803 -57.25 -46.281 1 73.44 1102 LYS B C 1
ATOM 16828 O O . LYS B 1 1102 ? 4.07 -56.156 -46.75 1 73.44 1102 LYS B O 1
ATOM 16833 N N . CYS B 1 1103 ? 4.73 -58 -45.781 1 80.31 1103 CYS B N 1
ATOM 16834 C CA . CYS B 1 1103 ? 6.148 -57.75 -46 1 80.31 1103 CYS B CA 1
ATOM 16835 C C . CYS B 1 1103 ? 6.648 -58.5 -47.25 1 80.31 1103 CYS B C 1
ATOM 16837 O O . CYS B 1 1103 ? 6.16 -59.594 -47.562 1 80.31 1103 CYS B O 1
ATOM 16839 N N . TYR B 1 1104 ? 7.48 -57.812 -48.062 1 81.56 1104 TYR B N 1
ATOM 16840 C CA . TYR B 1 1104 ? 8.273 -58.531 -49.062 1 81.56 1104 TYR B CA 1
ATOM 16841 C C . TYR B 1 1104 ? 9.406 -59.281 -48.375 1 81.56 1104 TYR B C 1
ATOM 16843 O O . TYR B 1 1104 ? 10.18 -58.719 -47.625 1 81.56 1104 TYR B O 1
ATOM 16851 N N . VAL B 1 1105 ? 9.336 -60.562 -48.406 1 83.75 1105 VAL B N 1
ATOM 16852 C CA . VAL B 1 1105 ? 10.398 -61.406 -47.844 1 83.75 1105 VAL B CA 1
ATOM 16853 C C . VAL B 1 1105 ? 11.195 -62.031 -49 1 83.75 1105 VAL B C 1
ATOM 16855 O O . VAL B 1 1105 ? 10.625 -62.5 -49.969 1 83.75 1105 VAL B O 1
ATOM 16858 N N . GLY B 1 1106 ? 12.516 -61.875 -48.969 1 81.56 1106 GLY B N 1
ATOM 16859 C CA . GLY B 1 1106 ? 13.359 -62.406 -50 1 81.56 1106 GLY B CA 1
ATOM 16860 C C . GLY B 1 1106 ? 14.766 -61.844 -50 1 81.56 1106 GLY B C 1
ATOM 16861 O O . GLY B 1 1106 ? 15.203 -61.25 -49 1 81.56 1106 GLY B O 1
ATOM 16862 N N . LEU B 1 1107 ? 15.5 -62.219 -51.031 1 81.38 1107 LEU B N 1
ATOM 16863 C CA . LEU B 1 1107 ? 16.875 -61.781 -51.219 1 81.38 1107 LEU B CA 1
ATOM 16864 C C . LEU B 1 1107 ? 17.047 -61.094 -52.594 1 81.38 1107 LEU B C 1
ATOM 16866 O O . LEU B 1 1107 ? 16.516 -61.562 -53.594 1 81.38 1107 LEU B O 1
ATOM 16870 N N . TYR B 1 1108 ? 17.531 -59.906 -52.469 1 84.94 1108 TYR B N 1
ATOM 16871 C CA . TYR B 1 1108 ? 17.812 -59.156 -53.688 1 84.94 1108 TYR B CA 1
ATOM 16872 C C . TYR B 1 1108 ? 19.297 -58.906 -53.844 1 84.94 1108 TYR B C 1
ATOM 16874 O O . TYR B 1 1108 ? 19.938 -58.312 -52.969 1 84.94 1108 TYR B O 1
ATOM 16882 N N . SER B 1 1109 ? 19.891 -59.438 -54.969 1 78 1109 SER B N 1
ATOM 16883 C CA . SER B 1 1109 ? 21.281 -59.188 -55.312 1 78 1109 SER B CA 1
ATOM 16884 C C . SER B 1 1109 ? 21.375 -58.312 -56.594 1 78 1109 SER B C 1
ATOM 16886 O O . SER B 1 1109 ? 20.672 -58.562 -57.562 1 78 1109 SER B O 1
ATOM 16888 N N . THR B 1 1110 ? 22.109 -57.219 -56.469 1 80.25 1110 THR B N 1
ATOM 16889 C CA . THR B 1 1110 ? 22.234 -56.312 -57.594 1 80.25 1110 THR B CA 1
ATOM 16890 C C . THR B 1 1110 ? 22.922 -57 -58.781 1 80.25 1110 THR B C 1
ATOM 16892 O O . THR B 1 1110 ? 22.547 -56.781 -59.938 1 80.25 1110 THR B O 1
ATOM 16895 N N . ASN B 1 1111 ? 23.953 -57.812 -58.469 1 77.56 1111 ASN B N 1
ATOM 16896 C CA . ASN B 1 1111 ? 24.797 -58.344 -59.562 1 77.56 1111 ASN B CA 1
ATOM 16897 C C . ASN B 1 1111 ? 24.359 -59.75 -59.938 1 77.56 1111 ASN B C 1
ATOM 16899 O O . ASN B 1 1111 ? 24.703 -60.219 -61.031 1 77.56 1111 ASN B O 1
ATOM 16903 N N . LEU B 1 1112 ? 23.75 -60.469 -59.031 1 77.69 1112 LEU B N 1
ATOM 16904 C CA . LEU B 1 1112 ? 23.359 -61.844 -59.312 1 77.69 1112 LEU B CA 1
ATOM 16905 C C . LEU B 1 1112 ? 21.844 -61.969 -59.438 1 77.69 1112 LEU B C 1
ATOM 16907 O O . LEU B 1 1112 ? 21.156 -62.188 -58.438 1 77.69 1112 LEU B O 1
ATOM 16911 N N . PRO B 1 1113 ? 21.25 -61.844 -60.594 1 77.25 1113 PRO B N 1
ATOM 16912 C CA . PRO B 1 1113 ? 19.812 -61.875 -60.781 1 77.25 1113 PRO B CA 1
ATOM 16913 C C . PRO B 1 1113 ? 19.172 -63.188 -60.25 1 77.25 1113 PRO B C 1
ATOM 16915 O O . PRO B 1 1113 ? 18 -63.188 -59.875 1 77.25 1113 PRO B O 1
ATOM 16918 N N . SER B 1 1114 ? 19.922 -64.312 -60.219 1 75.19 1114 SER B N 1
ATOM 16919 C CA . SER B 1 1114 ? 19.375 -65.562 -59.719 1 75.19 1114 SER B CA 1
ATOM 16920 C C . SER B 1 1114 ? 19.016 -65.438 -58.25 1 75.19 1114 SER B C 1
ATOM 16922 O O . SER B 1 1114 ? 18.234 -66.25 -57.719 1 75.19 1114 SER B O 1
ATOM 16924 N N . LEU B 1 1115 ? 19.562 -64.5 -57.688 1 74.44 1115 LEU B N 1
ATOM 16925 C CA . LEU B 1 1115 ? 19.328 -64.312 -56.25 1 74.44 1115 LEU B CA 1
ATOM 16926 C C . LEU B 1 1115 ? 18.25 -63.281 -55.969 1 74.44 1115 LEU B C 1
ATOM 16928 O O . LEU B 1 1115 ? 18 -62.938 -54.812 1 74.44 1115 LEU B O 1
ATOM 16932 N N . GLN B 1 1116 ? 17.547 -62.844 -56.969 1 78.75 1116 GLN B N 1
ATOM 16933 C CA . GLN B 1 1116 ? 16.406 -61.969 -56.781 1 78.75 1116 GLN B CA 1
ATOM 16934 C C . GLN B 1 1116 ? 15.117 -62.75 -56.594 1 78.75 1116 GLN B C 1
ATOM 16936 O O . GLN B 1 1116 ? 14.367 -62.938 -57.562 1 78.75 1116 GLN B O 1
ATOM 16941 N N . THR B 1 1117 ? 15.055 -63.312 -55.469 1 78.88 1117 THR B N 1
ATOM 16942 C CA . THR B 1 1117 ? 13.883 -64.125 -55.125 1 78.88 1117 THR B CA 1
ATOM 16943 C C . THR B 1 1117 ? 13.164 -63.562 -53.906 1 78.88 1117 THR B C 1
ATOM 16945 O O . THR B 1 1117 ? 13.797 -63 -53 1 78.88 1117 THR B O 1
ATOM 16948 N N . GLY B 1 1118 ? 11.781 -63.375 -54 1 77.31 1118 GLY B N 1
ATOM 16949 C CA . GLY B 1 1118 ? 11 -62.938 -52.875 1 77.31 1118 GLY B CA 1
ATOM 16950 C C . GLY B 1 1118 ? 9.5 -63.031 -53.094 1 77.31 1118 GLY B C 1
ATOM 16951 O O . GLY B 1 1118 ? 9.055 -63.344 -54.188 1 77.31 1118 GLY B O 1
ATOM 16952 N N . ALA B 1 1119 ? 8.742 -63.156 -52.062 1 78.5 1119 ALA B N 1
ATOM 16953 C CA . ALA B 1 1119 ? 7.281 -63.156 -52.094 1 78.5 1119 ALA B CA 1
ATOM 16954 C C . ALA B 1 1119 ? 6.711 -62.281 -50.969 1 78.5 1119 ALA B C 1
ATOM 16956 O O . ALA B 1 1119 ? 7.418 -61.906 -50.031 1 78.5 1119 ALA B O 1
ATOM 16957 N N . GLU B 1 1120 ? 5.578 -61.844 -51.156 1 80.56 1120 GLU B N 1
ATOM 16958 C CA . GLU B 1 1120 ? 4.879 -61.125 -50.125 1 80.56 1120 GLU B CA 1
ATOM 16959 C C . GLU B 1 1120 ? 4.32 -62.062 -49.062 1 80.56 1120 GLU B C 1
ATOM 16961 O O . GLU B 1 1120 ? 3.818 -63.156 -49.375 1 80.56 1120 GLU B O 1
ATOM 16966 N N . GLN B 1 1121 ? 4.664 -61.875 -47.844 1 76.56 1121 GLN B N 1
ATOM 16967 C CA . GLN B 1 1121 ? 4.145 -62.656 -46.719 1 76.56 1121 GLN B CA 1
ATOM 16968 C C . GLN B 1 1121 ? 3.484 -61.75 -45.688 1 76.56 1121 GLN B C 1
ATOM 16970 O O . GLN B 1 1121 ? 3.951 -60.625 -45.438 1 76.56 1121 GLN B O 1
ATOM 16975 N N . LEU B 1 1122 ? 2.406 -62.25 -45.156 1 74.38 1122 LEU B N 1
ATOM 16976 C CA . LEU B 1 1122 ? 1.786 -61.562 -44.031 1 74.38 1122 LEU B CA 1
ATOM 16977 C C . LEU B 1 1122 ? 2.686 -61.656 -42.781 1 74.38 1122 LEU B C 1
ATOM 16979 O O . LEU B 1 1122 ? 3.27 -62.688 -42.5 1 74.38 1122 LEU B O 1
ATOM 16983 N N . CYS B 1 1123 ? 2.977 -60.5 -42.25 1 72.44 1123 CYS B N 1
ATOM 16984 C CA . CYS B 1 1123 ? 3.92 -60.406 -41.156 1 72.44 1123 CYS B CA 1
ATOM 16985 C C . CYS B 1 1123 ? 3.238 -59.875 -39.906 1 72.44 1123 CYS B C 1
ATOM 16987 O O . CYS B 1 1123 ? 2.66 -58.781 -39.938 1 72.44 1123 CYS B O 1
ATOM 16989 N N . ASP B 1 1124 ? 3.238 -60.625 -38.75 1 62.94 1124 ASP B N 1
ATOM 16990 C CA . ASP B 1 1124 ? 2.748 -60.188 -37.469 1 62.94 1124 ASP B CA 1
ATOM 16991 C C . ASP B 1 1124 ? 3.758 -59.281 -36.781 1 62.94 1124 ASP B C 1
ATOM 16993 O O . ASP B 1 1124 ? 3.428 -58.594 -35.812 1 62.94 1124 ASP B O 1
ATOM 16997 N N . GLY B 1 1125 ? 4.848 -59.125 -37.312 1 67.25 1125 GLY B N 1
ATOM 16998 C CA . GLY B 1 1125 ? 5.891 -58.25 -36.844 1 67.25 1125 GLY B CA 1
ATOM 16999 C C . GLY B 1 1125 ? 6.086 -57 -37.719 1 67.25 1125 GLY B C 1
ATOM 17000 O O . GLY B 1 1125 ? 5.129 -56.312 -38 1 67.25 1125 GLY B O 1
ATOM 17001 N N . LYS B 1 1126 ? 7.363 -56.75 -38.062 1 75.75 1126 LYS B N 1
ATOM 17002 C CA . LYS B 1 1126 ? 7.703 -55.594 -38.938 1 75.75 1126 LYS B CA 1
ATOM 17003 C C . LYS B 1 1126 ? 8.445 -56.062 -40.188 1 75.75 1126 LYS B C 1
ATOM 17005 O O . LYS B 1 1126 ? 9.102 -57.125 -40.156 1 75.75 1126 LYS B O 1
ATOM 17010 N N . CYS B 1 1127 ? 8.172 -55.312 -41.281 1 78.75 1127 CYS B N 1
ATOM 17011 C CA . CYS B 1 1127 ? 8.945 -55.531 -42.5 1 78.75 1127 CYS B CA 1
ATOM 17012 C C . CYS B 1 1127 ? 10.344 -54.938 -42.375 1 78.75 1127 CYS B C 1
ATOM 17014 O O . CYS B 1 1127 ? 10.5 -53.781 -42.031 1 78.75 1127 CYS B O 1
ATOM 17016 N N . ALA B 1 1128 ? 11.266 -55.75 -42.531 1 82.81 1128 ALA B N 1
ATOM 17017 C CA . ALA B 1 1128 ? 12.648 -55.312 -42.375 1 82.81 1128 ALA B CA 1
ATOM 17018 C C . ALA B 1 1128 ? 13.43 -55.562 -43.656 1 82.81 1128 ALA B C 1
ATOM 17020 O O . ALA B 1 1128 ? 13.094 -56.469 -44.438 1 82.81 1128 ALA B O 1
ATOM 17021 N N . SER B 1 1129 ? 14.367 -54.688 -44 1 81.56 1129 SER B N 1
ATOM 17022 C CA . SER B 1 1129 ? 15.359 -54.938 -45.031 1 81.56 1129 SER B CA 1
ATOM 17023 C C . SER B 1 1129 ? 16.781 -54.688 -44.531 1 81.56 1129 SER B C 1
ATOM 17025 O O . SER B 1 1129 ? 17 -53.75 -43.781 1 81.56 1129 SER B O 1
ATOM 17027 N N . VAL B 1 1130 ? 17.594 -55.562 -44.719 1 81.56 1130 VAL B N 1
ATOM 17028 C CA . VAL B 1 1130 ? 19 -55.438 -44.375 1 81.56 1130 VAL B CA 1
ATOM 17029 C C . VAL B 1 1130 ? 19.844 -55.406 -45.656 1 81.56 1130 VAL B C 1
ATOM 17031 O O . VAL B 1 1130 ? 19.766 -56.344 -46.469 1 81.56 1130 VAL B O 1
ATOM 17034 N N . ASN B 1 1131 ? 20.562 -54.312 -45.812 1 79.25 1131 ASN B N 1
ATOM 17035 C CA . ASN B 1 1131 ? 21.438 -54.156 -46.969 1 79.25 1131 ASN B CA 1
ATOM 17036 C C . ASN B 1 1131 ? 22.891 -54.375 -46.594 1 79.25 1131 ASN B C 1
ATOM 17038 O O . ASN B 1 1131 ? 23.375 -53.844 -45.594 1 79.25 1131 ASN B O 1
ATOM 17042 N N . ALA B 1 1132 ? 23.547 -55.25 -47.156 1 76.75 1132 ALA B N 1
ATOM 17043 C CA . ALA B 1 1132 ? 24.969 -55.531 -46.906 1 76.75 1132 ALA B CA 1
ATOM 17044 C C . ALA B 1 1132 ? 25.75 -55.656 -48.219 1 76.75 1132 ALA B C 1
ATOM 17046 O O . ALA B 1 1132 ? 25.188 -56.031 -49.25 1 76.75 1132 ALA B O 1
ATOM 17047 N N . ARG B 1 1133 ? 26.938 -55.125 -48.062 1 76.38 1133 ARG B N 1
ATOM 17048 C CA . ARG B 1 1133 ? 27.844 -55.312 -49.188 1 76.38 1133 ARG B CA 1
ATOM 17049 C C . ARG B 1 1133 ? 28.609 -56.625 -49.062 1 76.38 1133 ARG B C 1
ATOM 17051 O O . ARG B 1 1133 ? 29.359 -56.812 -48.094 1 76.38 1133 ARG B O 1
ATOM 17058 N N . VAL B 1 1134 ? 28.328 -57.656 -49.812 1 68.5 1134 VAL B N 1
ATOM 17059 C CA . VAL B 1 1134 ? 29.016 -58.938 -49.812 1 68.5 1134 VAL B CA 1
ATOM 17060 C C . VAL B 1 1134 ? 29.922 -59.031 -51.031 1 68.5 1134 VAL B C 1
ATOM 17062 O O . VAL B 1 1134 ? 29.438 -59.125 -52.188 1 68.5 1134 VAL B O 1
ATOM 17065 N N . ALA B 1 1135 ? 31.328 -59 -50.75 1 69.88 1135 ALA B N 1
ATOM 17066 C CA . ALA B 1 1135 ? 32.344 -58.938 -51.812 1 69.88 1135 ALA B CA 1
ATOM 17067 C C . ALA B 1 1135 ? 32.125 -57.75 -52.719 1 69.88 1135 ALA B C 1
ATOM 17069 O O . ALA B 1 1135 ? 32.062 -56.594 -52.219 1 69.88 1135 ALA B O 1
ATOM 17070 N N . SER B 1 1136 ? 31.672 -57.781 -54 1 70.19 1136 SER B N 1
ATOM 17071 C CA . SER B 1 1136 ? 31.422 -56.656 -54.938 1 70.19 1136 SER B CA 1
ATOM 17072 C C . SER B 1 1136 ? 29.938 -56.531 -55.25 1 70.19 1136 SER B C 1
ATOM 17074 O O . SER B 1 1136 ? 29.547 -55.75 -56.125 1 70.19 1136 SER B O 1
ATOM 17076 N N . ASP B 1 1137 ? 29.141 -57.344 -54.469 1 74.38 1137 ASP B N 1
ATOM 17077 C CA . ASP B 1 1137 ? 27.719 -57.281 -54.719 1 74.38 1137 ASP B CA 1
ATOM 17078 C C . ASP B 1 1137 ? 26.953 -56.656 -53.531 1 74.38 1137 ASP B C 1
ATOM 17080 O O . ASP B 1 1137 ? 27.328 -56.844 -52.375 1 74.38 1137 ASP B O 1
ATOM 17084 N N . ASN B 1 1138 ? 26.031 -55.75 -53.875 1 80.5 1138 ASN B N 1
ATOM 17085 C CA . ASN B 1 1138 ? 25.094 -55.219 -52.906 1 80.5 1138 ASN B CA 1
ATOM 17086 C C . ASN B 1 1138 ? 23.875 -56.125 -52.719 1 80.5 1138 ASN B C 1
ATOM 17088 O O . ASN B 1 1138 ? 23.141 -56.375 -53.688 1 80.5 1138 ASN B O 1
ATOM 17092 N N . VAL B 1 1139 ? 23.812 -56.781 -51.594 1 80.5 1139 VAL B N 1
ATOM 17093 C CA . VAL B 1 1139 ? 22.734 -57.719 -51.344 1 80.5 1139 VAL B CA 1
ATOM 17094 C C . VAL B 1 1139 ? 21.797 -57.156 -50.281 1 80.5 1139 VAL B C 1
ATOM 17096 O O . VAL B 1 1139 ? 22.25 -56.625 -49.25 1 80.5 1139 VAL B O 1
ATOM 17099 N N . THR B 1 1140 ? 20.484 -57.156 -50.625 1 84.44 1140 THR B N 1
ATOM 17100 C CA . THR B 1 1140 ? 19.469 -56.75 -49.656 1 84.44 1140 THR B CA 1
ATOM 17101 C C . THR B 1 1140 ? 18.594 -57.906 -49.25 1 84.44 1140 THR B C 1
ATOM 17103 O O . THR B 1 1140 ? 18.031 -58.625 -50.094 1 84.44 1140 THR B O 1
ATOM 17106 N N . LEU B 1 1141 ? 18.594 -58.219 -47.969 1 86.06 1141 LEU B N 1
ATOM 17107 C CA . LEU B 1 1141 ? 17.672 -59.188 -47.406 1 86.06 1141 LEU B CA 1
ATOM 17108 C C . LEU B 1 1141 ? 16.391 -58.531 -46.906 1 86.06 1141 LEU B C 1
ATOM 17110 O O . LEU B 1 1141 ? 16.453 -57.531 -46.156 1 86.06 1141 LEU B O 1
ATOM 17114 N N . PHE B 1 1142 ? 15.227 -59 -47.406 1 85.12 1142 PHE B N 1
ATOM 17115 C CA . PHE B 1 1142 ? 13.914 -58.562 -46.938 1 85.12 1142 PHE B CA 1
ATOM 17116 C C . PHE B 1 1142 ? 13.281 -59.625 -46.062 1 85.12 1142 PHE B C 1
ATOM 17118 O O . PHE B 1 1142 ? 13.297 -60.812 -46.375 1 85.12 1142 PHE B O 1
ATOM 17125 N N . ALA B 1 1143 ? 12.844 -59.281 -44.844 1 82.62 1143 ALA B N 1
ATOM 17126 C CA . ALA B 1 1143 ? 12.32 -60.25 -43.906 1 82.62 1143 ALA B CA 1
ATOM 17127 C C . ALA B 1 1143 ? 11.156 -59.688 -43.094 1 82.62 1143 ALA B C 1
ATOM 17129 O O . ALA B 1 1143 ? 11 -58.469 -43 1 82.62 1143 ALA B O 1
ATOM 17130 N N . CYS B 1 1144 ? 10.25 -60.531 -42.688 1 79.88 1144 CYS B N 1
ATOM 17131 C CA . CYS B 1 1144 ? 9.32 -60.281 -41.594 1 79.88 1144 CYS B CA 1
ATOM 17132 C C . CYS B 1 1144 ? 9.961 -60.594 -40.25 1 79.88 1144 CYS B C 1
ATOM 17134 O O . CYS B 1 1144 ? 10.336 -61.719 -40 1 79.88 1144 CYS B O 1
ATOM 17136 N N . VAL B 1 1145 ? 10.219 -59.5 -39.531 1 76.94 1145 VAL B N 1
ATOM 17137 C CA . VAL B 1 1145 ? 10.93 -59.719 -38.25 1 76.94 1145 VAL B CA 1
ATOM 17138 C C . VAL B 1 1145 ? 10.008 -59.406 -37.094 1 76.94 1145 VAL B C 1
ATOM 17140 O O . VAL B 1 1145 ? 9.086 -58.594 -37.219 1 76.94 1145 VAL B O 1
ATOM 17143 N N . PRO B 1 1146 ? 10.273 -60.125 -35.969 1 66.25 1146 PRO B N 1
ATOM 17144 C CA . PRO B 1 1146 ? 9.484 -59.812 -34.781 1 66.25 1146 PRO B CA 1
ATOM 17145 C C . PRO B 1 1146 ? 9.789 -58.406 -34.25 1 66.25 1146 PRO B C 1
ATOM 17147 O O . PRO B 1 1146 ? 10.867 -57.875 -34.469 1 66.25 1146 PRO B O 1
ATOM 17150 N N . HIS B 1 1147 ? 8.836 -57.844 -33.5 1 67.75 1147 HIS B N 1
ATOM 17151 C CA . HIS B 1 1147 ? 8.969 -56.5 -32.906 1 67.75 1147 HIS B CA 1
ATOM 17152 C C . HIS B 1 1147 ? 10.195 -56.438 -32 1 67.75 1147 HIS B C 1
ATOM 17154 O O . HIS B 1 1147 ? 10.844 -55.406 -31.938 1 67.75 1147 HIS B O 1
ATOM 17160 N N . THR B 1 1148 ? 10.555 -57.531 -31.438 1 62.91 1148 THR B N 1
ATOM 17161 C CA . THR B 1 1148 ? 11.648 -57.562 -30.469 1 62.91 1148 THR B CA 1
ATOM 17162 C C . THR B 1 1148 ? 12.984 -57.281 -31.172 1 62.91 1148 THR B C 1
ATOM 17164 O O . THR B 1 1148 ? 13.867 -56.656 -30.578 1 62.91 1148 THR B O 1
ATOM 17167 N N . LEU B 1 1149 ? 13.016 -57.844 -32.375 1 66.88 1149 LEU B N 1
ATOM 17168 C CA . LEU B 1 1149 ? 14.258 -57.625 -33.125 1 66.88 1149 LEU B CA 1
ATOM 17169 C C . LEU B 1 1149 ? 14.445 -56.125 -33.438 1 66.88 1149 LEU B C 1
ATOM 17171 O O . LEU B 1 1149 ? 15.547 -55.594 -33.281 1 66.88 1149 LEU B O 1
ATOM 17175 N N . CYS B 1 1150 ? 13.398 -55.562 -33.844 1 69.31 1150 CYS B N 1
ATOM 17176 C CA . CYS B 1 1150 ? 13.477 -54.125 -34.188 1 69.31 1150 CYS B CA 1
ATOM 17177 C C . CYS B 1 1150 ? 13.781 -53.281 -32.938 1 69.31 1150 CYS B C 1
ATOM 17179 O O . CYS B 1 1150 ? 14.547 -52.344 -33 1 69.31 1150 CYS B O 1
ATOM 17181 N N . ARG B 1 1151 ? 13.305 -53.656 -31.953 1 66.5 1151 ARG B N 1
ATOM 17182 C CA . ARG B 1 1151 ? 13.523 -52.969 -30.688 1 66.5 1151 ARG B CA 1
ATOM 17183 C C . ARG B 1 1151 ? 14.984 -53.062 -30.266 1 66.5 1151 ARG B C 1
ATOM 17185 O O . ARG B 1 1151 ? 15.578 -52.062 -29.828 1 66.5 1151 ARG B O 1
ATOM 17192 N N . SER B 1 1152 ? 15.492 -54.219 -30.438 1 62.12 1152 SER B N 1
ATOM 17193 C CA . SER B 1 1152 ? 16.875 -54.469 -30.031 1 62.12 1152 SER B CA 1
ATOM 17194 C C . SER B 1 1152 ? 17.844 -53.625 -30.875 1 62.12 1152 SER B C 1
ATOM 17196 O O . SER B 1 1152 ? 18.922 -53.281 -30.422 1 62.12 1152 SER B O 1
ATOM 17198 N N . LEU B 1 1153 ? 17.344 -53.312 -32.031 1 63.25 1153 LEU B N 1
ATOM 17199 C CA . LEU B 1 1153 ? 18.188 -52.562 -32.938 1 63.25 1153 LEU B CA 1
ATOM 17200 C C . LEU B 1 1153 ? 17.828 -51.062 -32.906 1 63.25 1153 LEU B C 1
ATOM 17202 O O . LEU B 1 1153 ? 18.406 -50.281 -33.625 1 63.25 1153 LEU B O 1
ATOM 17206 N N . GLU B 1 1154 ? 16.875 -50.688 -32 1 65.25 1154 GLU B N 1
ATOM 17207 C CA . GLU B 1 1154 ? 16.438 -49.312 -31.797 1 65.25 1154 GLU B CA 1
ATOM 17208 C C . GLU B 1 1154 ? 15.867 -48.719 -33.062 1 65.25 1154 GLU B C 1
ATOM 17210 O O . GLU B 1 1154 ? 16.172 -47.562 -33.406 1 65.25 1154 GLU B O 1
ATOM 17215 N N . LEU B 1 1155 ? 15.266 -49.5 -33.812 1 67.88 1155 LEU B N 1
ATOM 17216 C CA . LEU B 1 1155 ? 14.719 -49.062 -35.094 1 67.88 1155 LEU B CA 1
ATOM 17217 C C . LEU B 1 1155 ? 13.195 -48.969 -35.031 1 67.88 1155 LEU B C 1
ATOM 17219 O O . LEU B 1 1155 ? 12.539 -49.938 -34.688 1 67.88 1155 LEU B O 1
ATOM 17223 N N . TYR B 1 1156 ? 12.664 -47.781 -35.219 1 71.88 1156 TYR B N 1
ATOM 17224 C CA . TYR B 1 1156 ? 11.227 -47.594 -35.375 1 71.88 1156 TYR B CA 1
ATOM 17225 C C . TYR B 1 1156 ? 10.93 -46.781 -36.656 1 71.88 1156 TYR B C 1
ATOM 17227 O O . TYR B 1 1156 ? 10.953 -45.531 -36.594 1 71.88 1156 TYR B O 1
ATOM 17235 N N . ASP B 1 1157 ? 10.617 -47.375 -37.75 1 69.19 1157 ASP B N 1
ATOM 17236 C CA . ASP B 1 1157 ? 10.25 -46.844 -39.062 1 69.19 1157 ASP B CA 1
ATOM 17237 C C . ASP B 1 1157 ? 11.383 -45.969 -39.625 1 69.19 1157 ASP B C 1
ATOM 17239 O O . ASP B 1 1157 ? 11.148 -44.875 -40.125 1 69.19 1157 ASP B O 1
ATOM 17243 N N . ARG B 1 1158 ? 12.555 -46.438 -39.406 1 70.44 1158 ARG B N 1
ATOM 17244 C CA . ARG B 1 1158 ? 13.711 -45.75 -39.969 1 70.44 1158 ARG B CA 1
ATOM 17245 C C . ARG B 1 1158 ? 14.805 -46.75 -40.344 1 70.44 1158 ARG B C 1
ATOM 17247 O O . ARG B 1 1158 ? 14.75 -47.906 -39.969 1 70.44 1158 ARG B O 1
ATOM 17254 N N . CYS B 1 1159 ? 15.562 -46.219 -41.281 1 67.62 1159 CYS B N 1
ATOM 17255 C CA . CYS B 1 1159 ? 16.75 -46.969 -41.688 1 67.62 1159 CYS B CA 1
ATOM 17256 C C . CYS B 1 1159 ? 17.969 -46.5 -40.875 1 67.62 1159 CYS B C 1
ATOM 17258 O O . CYS B 1 1159 ? 18.125 -45.312 -40.594 1 67.62 1159 CYS B O 1
ATOM 17260 N N . ALA B 1 1160 ? 18.594 -47.312 -40.188 1 68.25 1160 ALA B N 1
ATOM 17261 C CA . ALA B 1 1160 ? 19.812 -46.938 -39.5 1 68.25 1160 ALA B CA 1
ATOM 17262 C C . ALA B 1 1160 ? 20.969 -47.875 -39.844 1 68.25 1160 ALA B C 1
ATOM 17264 O O . ALA B 1 1160 ? 20.75 -49.062 -40.125 1 68.25 1160 ALA B O 1
ATOM 17265 N N . PRO B 1 1161 ? 22.156 -47.219 -40 1 62.28 1161 PRO B N 1
ATOM 17266 C CA . PRO B 1 1161 ? 23.312 -48.094 -40.156 1 62.28 1161 PRO B CA 1
ATOM 17267 C C . PRO B 1 1161 ? 23.562 -48.969 -38.938 1 62.28 1161 PRO B C 1
ATOM 17269 O O . PRO B 1 1161 ? 23.281 -48.594 -37.812 1 62.28 1161 PRO B O 1
ATOM 17272 N N . MET B 1 1162 ? 23.797 -50.188 -39.156 1 56.97 1162 MET B N 1
ATOM 17273 C CA . MET B 1 1162 ? 24.078 -51.094 -38.062 1 56.97 1162 MET B CA 1
ATOM 17274 C C . MET B 1 1162 ? 25.5 -50.906 -37.562 1 56.97 1162 MET B C 1
ATOM 17276 O O . MET B 1 1162 ? 26 -51.719 -36.781 1 56.97 1162 MET B O 1
ATOM 17280 N N . GLU B 1 1163 ? 26.172 -49.719 -37.844 1 56.25 1163 GLU B N 1
ATOM 17281 C CA . GLU B 1 1163 ? 27.484 -49.406 -37.281 1 56.25 1163 GLU B CA 1
ATOM 17282 C C . GLU B 1 1163 ? 27.391 -49.094 -35.812 1 56.25 1163 GLU B C 1
ATOM 17284 O O . GLU B 1 1163 ? 26.328 -48.719 -35.312 1 56.25 1163 GLU B O 1
ATOM 17289 N N . PRO B 1 1164 ? 28.5 -49.469 -35.156 1 51.06 1164 PRO B N 1
ATOM 17290 C CA . PRO B 1 1164 ? 29.797 -50.031 -35.562 1 51.06 1164 PRO B CA 1
ATOM 17291 C C . PRO B 1 1164 ? 29.828 -51.562 -35.469 1 51.06 1164 PRO B C 1
ATOM 17293 O O . PRO B 1 1164 ? 30.828 -52.156 -35.875 1 51.06 1164 PRO B O 1
ATOM 17296 N N . TYR B 1 1165 ? 28.797 -52.094 -35 1 50.53 1165 TYR B N 1
ATOM 17297 C CA . TYR B 1 1165 ? 28.984 -53.5 -34.656 1 50.53 1165 TYR B CA 1
ATOM 17298 C C . TYR B 1 1165 ? 29.062 -54.344 -35.906 1 50.53 1165 TYR B C 1
ATOM 17300 O O . TYR B 1 1165 ? 29.797 -55.344 -35.969 1 50.53 1165 TYR B O 1
ATOM 17308 N N . TYR B 1 1166 ? 28.328 -53.938 -36.938 1 54.81 1166 TYR B N 1
ATOM 17309 C CA . TYR B 1 1166 ? 28.375 -54.688 -38.188 1 54.81 1166 TYR B CA 1
ATOM 17310 C C . TYR B 1 1166 ? 28.531 -53.781 -39.406 1 54.81 1166 TYR B C 1
ATOM 17312 O O . TYR B 1 1166 ? 27.547 -53.5 -40.094 1 54.81 1166 TYR B O 1
ATOM 17320 N N . PRO B 1 1167 ? 29.703 -53.219 -39.469 1 55.75 1167 PRO B N 1
ATOM 17321 C CA . PRO B 1 1167 ? 29.953 -52.25 -40.531 1 55.75 1167 PRO B CA 1
ATOM 17322 C C . PRO B 1 1167 ? 29.547 -52.75 -41.906 1 55.75 1167 PRO B C 1
ATOM 17324 O O . PRO B 1 1167 ? 29.312 -51.969 -42.812 1 55.75 1167 PRO B O 1
ATOM 17327 N N . GLU B 1 1168 ? 29.609 -54.094 -42.125 1 57.66 1168 GLU B N 1
ATOM 17328 C CA . GLU B 1 1168 ? 29.266 -54.656 -43.438 1 57.66 1168 GLU B CA 1
ATOM 17329 C C . GLU B 1 1168 ? 27.797 -54.438 -43.75 1 57.66 1168 GLU B C 1
ATOM 17331 O O . GLU B 1 1168 ? 27.406 -54.438 -44.938 1 57.66 1168 GLU B O 1
ATOM 17336 N N . PHE B 1 1169 ? 27.062 -54.281 -42.75 1 61.38 1169 PHE B N 1
ATOM 17337 C CA . PHE B 1 1169 ? 25.641 -54 -42.938 1 61.38 1169 PHE B CA 1
ATOM 17338 C C . PHE B 1 1169 ? 25.391 -52.5 -43.062 1 61.38 1169 PHE B C 1
ATOM 17340 O O . PHE B 1 1169 ? 25.578 -51.75 -42.094 1 61.38 1169 PHE B O 1
ATOM 17347 N N . GLN B 1 1170 ? 25.172 -52 -44.25 1 58.75 1170 GLN B N 1
ATOM 17348 C CA . GLN B 1 1170 ? 25.047 -50.562 -44.562 1 58.75 1170 GLN B CA 1
ATOM 17349 C C . GLN B 1 1170 ? 23.844 -49.969 -43.844 1 58.75 1170 GLN B C 1
ATOM 17351 O O . GLN B 1 1170 ? 23.938 -48.844 -43.281 1 58.75 1170 GLN B O 1
ATOM 17356 N N . SER B 1 1171 ? 22.625 -50.625 -43.969 1 65.69 1171 SER B N 1
ATOM 17357 C CA . SER B 1 1171 ? 21.453 -50.062 -43.344 1 65.69 1171 SER B CA 1
ATOM 17358 C C . SER B 1 1171 ? 20.391 -51.125 -43.062 1 65.69 1171 SER B C 1
ATOM 17360 O O . SER B 1 1171 ? 20.312 -52.125 -43.75 1 65.69 1171 SER B O 1
ATOM 17362 N N . MET B 1 1172 ? 19.844 -51.156 -41.938 1 68.62 1172 MET B N 1
ATOM 17363 C CA . MET B 1 1172 ? 18.641 -51.906 -41.656 1 68.62 1172 MET B CA 1
ATOM 17364 C C . MET B 1 1172 ? 17.438 -50.969 -41.531 1 68.62 1172 MET B C 1
ATOM 17366 O O . MET B 1 1172 ? 17.516 -49.906 -40.906 1 68.62 1172 MET B O 1
ATOM 17370 N N . LEU B 1 1173 ? 16.484 -51.25 -42.375 1 66.31 1173 LEU B N 1
ATOM 17371 C CA . LEU B 1 1173 ? 15.203 -50.531 -42.312 1 66.31 1173 LEU B CA 1
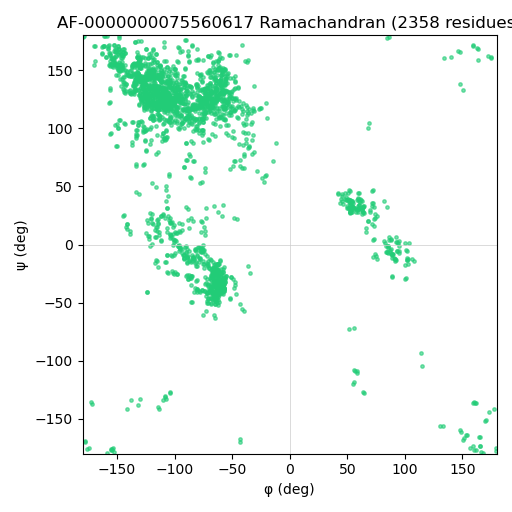ATOM 17372 C C . LEU B 1 1173 ? 14.109 -51.406 -41.719 1 66.31 1173 LEU B C 1
ATOM 17374 O O . LEU B 1 1173 ? 13.977 -52.562 -42.094 1 66.31 1173 LEU B O 1
ATOM 17378 N N . VAL B 1 1174 ? 13.586 -50.938 -40.656 1 66.44 1174 VAL B N 1
ATOM 17379 C CA . VAL B 1 1174 ? 12.406 -51.594 -40.125 1 66.44 1174 VAL B CA 1
ATOM 17380 C C . VAL B 1 1174 ? 11.195 -50.688 -40.219 1 66.44 1174 VAL B C 1
ATOM 17382 O O . VAL B 1 1174 ? 11.219 -49.562 -39.719 1 66.44 1174 VAL B O 1
ATOM 17385 N N . VAL B 1 1175 ? 10.25 -50.969 -41.094 1 61.59 1175 VAL B N 1
ATOM 17386 C CA . VAL B 1 1175 ? 9.094 -50.125 -41.312 1 61.59 1175 VAL B CA 1
ATOM 17387 C C . VAL B 1 1175 ? 7.82 -50.844 -40.906 1 61.59 1175 VAL B C 1
ATOM 17389 O O . VAL B 1 1175 ? 7.723 -52.062 -41.062 1 61.59 1175 VAL B O 1
ATOM 17392 N N . ILE B 1 1176 ? 6.918 -50.219 -40.188 1 55.22 1176 ILE B N 1
ATOM 17393 C CA . ILE B 1 1176 ? 5.609 -50.75 -39.844 1 55.22 1176 ILE B CA 1
ATOM 17394 C C . ILE B 1 1176 ? 4.594 -50.406 -40.938 1 55.22 1176 ILE B C 1
ATOM 17396 O O . ILE B 1 1176 ? 3.502 -50.969 -40.969 1 55.22 1176 ILE B O 1
ATOM 17400 N N . MET B 1 1177 ? 4.668 -49.312 -41.719 1 52.44 1177 MET B N 1
ATOM 17401 C CA . MET B 1 1177 ? 3.555 -48.812 -42.531 1 52.44 1177 MET B CA 1
ATOM 17402 C C . MET B 1 1177 ? 3.713 -49.219 -44 1 52.44 1177 MET B C 1
ATOM 17404 O O . MET B 1 1177 ? 2.781 -49.062 -44.781 1 52.44 1177 MET B O 1
ATOM 17408 N N . ALA B 1 1178 ? 4.918 -49.469 -44.5 1 55.38 1178 ALA B N 1
ATOM 17409 C CA . ALA B 1 1178 ? 5.051 -49.688 -45.938 1 55.38 1178 ALA B CA 1
ATOM 17410 C C . ALA B 1 1178 ? 5.848 -50.969 -46.219 1 55.38 1178 ALA B C 1
ATOM 17412 O O . ALA B 1 1178 ? 6.469 -51.531 -45.312 1 55.38 1178 ALA B O 1
ATOM 17413 N N . ASP B 1 1179 ? 5.453 -51.469 -47.438 1 54.72 1179 ASP B N 1
ATOM 17414 C CA . ASP B 1 1179 ? 6.246 -52.594 -47.938 1 54.72 1179 ASP B CA 1
ATOM 17415 C C . ASP B 1 1179 ? 7.742 -52.281 -47.875 1 54.72 1179 ASP B C 1
ATOM 17417 O O . ASP B 1 1179 ? 8.148 -51.125 -48 1 54.72 1179 ASP B O 1
ATOM 17421 N N . ASN B 1 1180 ? 8.469 -53.094 -47.062 1 54.91 1180 ASN B N 1
ATOM 17422 C CA . ASN B 1 1180 ? 9.922 -52.906 -47 1 54.91 1180 ASN B CA 1
ATOM 17423 C C . ASN B 1 1180 ? 10.531 -52.812 -48.406 1 54.91 1180 ASN B C 1
ATOM 17425 O O . ASN B 1 1180 ? 11.719 -53.094 -48.594 1 54.91 1180 ASN B O 1
ATOM 17429 N N . LEU B 1 1181 ? 9.609 -52.406 -49.5 1 52.72 1181 LEU B N 1
ATOM 17430 C CA . LEU B 1 1181 ? 10.172 -52.188 -50.844 1 52.72 1181 LEU B CA 1
ATOM 17431 C C . LEU B 1 1181 ? 10.68 -50.75 -50.969 1 52.72 1181 LEU B C 1
ATOM 17433 O O . LEU B 1 1181 ? 10.047 -49.812 -50.5 1 52.72 1181 LEU B O 1
#

Sequence (2362 aa):
MRLGIFLLALAGCCSFASATQNCLVGNLVVSENVITSKSVELKECDGLCRKQTVTSPNGGLVLLTCEENKVMTFINHGQECSSSELEESCFCETDECNKVDFKEDIPSPISVPAAPNNIICYVGFFANNTSPAFGTGDTVTCSAGNVCTRVSGVYQTFDVAVMACMPQALCDSIFPDAQPNTAPCTNLPGSNIQGCCCYKQDCRELSPIPNPPTPTPWNKNNQTCYQGITINGALLTGGSFSQCSGECGSARIRTTYNGNNVWGEIFVCDPVNVFTGLNLDNECKNLDTQNIDGVPTALITGCACNSKDKCIDPTVVPPVYPVKQLRCAVGLYNGTTWLGAEMNCQGRCGRLKFNANGVQVSYFTCMPYDVCAGFGLASSEGQTYNPPQDDELEVYCCSAYNNCNVNNPDILGRVNNTAVSTAKYPVLCYGGIWVNGVPITNSAYGLCQGECASASFTTTFANQVHNATIYTCDPVTMCQQAGIANSCGNVLGVNACCCDNDLCIDPNRGGARPQLRCYSGISIPQDNYNTGGDQLCDGWCGSLNSVVNGKNATVYYCAPIGMCRYFGLGFGGDYGNCAQIPGADPQVTGCCCSDSDNCLAPAGVNVTAIPARKDPRIVCYEGIHLNGQNISQPYYRMCDGECVSVSLGGTVNNNSHYATLYTCDPSSACASMGLRNNCSTIDNSLTACCCDSNECIDPTYNRVPGKQLKCYVGLNTRYGGVNVGAEVICDGYCASVAAVVGSDFVTAFHCAPRSMCRSLGLDNSNNTLMLDRYVNAYCCDVFDNCNLVGSGVNITNIPPVSPNEAPRACYSGIFVGTTQVSDGGWTTCQGDCVSISLNTTYNGAVTTASLYTCDPAFLCKALNSTNRCHKQEDSLETCCCDSDACLDPTVNPPRKPYGDGNMCYVGAYSYDSSGNSIFNAGGEQYCQGNCAAVTSNLGNANVTVYACVPTYVCNSLGLYDRCLPVQFDRTITGCCCTNGPNCNLNMVSPRPPAPPGPPRRRPRMEYPITCPAGLIVDGVYQTPMEFTVCDGECASMSINTTINGQQHSASFYTCDPSSVCYQLGVHNNCASPEPGVTACCCDSDACLDPNRGKTVPTPPLKCYVGLYSTNLPSLQTGAEQLCDGKCASVNARVASDNVTLFACVPHTLCRSLELYDRCAPMEPYYPEFQSMLVVIMADNLMRLGIFLLALAGCCSFASATQNCLVGNLVVSENVITSKSVELKECDGLCRKQTVTSPNGGLVLLTCEENKVMTFINHGQECSSSELEESCFCETDECNKVDFKEDIPSPISVPAAPNNIICYVGFFANNTSPAFGTGDTVTCSAGNVCTRVSGVYQTFDVAVMACMPQALCDSIFPDAQPNTAPCTNLPGSNIQGCCCYKQDCRELSPIPNPPTPTPWNKNNQTCYQGITINGALLTGGSFSQCSGECGSARIRTTYNGNNVWGEIFVCDPVNVFTGLNLDNECKNLDTQNIDGVPTALITGCACNSKDKCIDPTVVPPVYPVKQLRCAVGLYNGTTWLGAEMNCQGRCGRLKFNANGVQVSYFTCMPYDVCAGFGLASSEGQTYNPPQDDELEVYCCSAYNNCNVNNPDILGRVNNTAVSTAKYPVLCYGGIWVNGVPITNSAYGLCQGECASASFTTTFANQVHNATIYTCDPVTMCQQAGIANSCGNVLGVNACCCDNDLCIDPNRGGARPQLRCYSGISIPQDNYNTGGDQLCDGWCGSLNSVVNGKNATVYYCAPIGMCRYFGLGFGGDYGNCAQIPGADPQVTGCCCSDSDNCLAPAGVNVTAIPARKDPRIVCYEGIHLNGQNISQPYYRMCDGECVSVSLGGTVNNNSHYATLYTCDPSSACASMGLRNNCSTIDNSLTACCCDSNECIDPTYNRVPGKQLKCYVGLNTRYGGVNVGAEVICDGYCASVAAVVGSDFVTAFHCAPRSMCRSLGLDNSNNTLMLDRYVNAYCCDVFDNCNLVGSGVNITNIPPVSPNEAPRACYSGIFVGTTQVSDGGWTTCQGDCVSISLNTTYNGAVTTASLYTCDPAFLCKALNSTNRCHKQEDSLETCCCDSDACLDPTVNPPRKPYGDGNMCYVGAYSYDSSGNSIFNAGGEQYCQGNCAAVTSNLGNANVTVYACVPTYVCNSLGLYDRCLPVQFDRTITGCCCTNGPNCNLNMVSPRPPAPPGPPRRRPRMEYPITCPAGLIVDGVYQTPMEFTVCDGECASMSINTTINGQQHSASFYTCDPSSVCYQLGVHNNCASPEPGVTACCCDSDACLDPNRGKTVPTPPLKCYVGLYSTNLPSLQTGAEQLCDGKCASVNARVASDNVTLFACVPHTLCRSLELYDRCAPMEPYYPEFQSMLVVIMADNL